Protein AF-0000000086606408 (afdb_homodimer)

Nearest PDB structures (foldseek):
  6dbv-assembly1_C  TM=5.596E-01  e=2.199E-07  Escherichia coli K-12
  3jbx-assembly1_A  TM=6.073E-01  e=1.231E-06  Danio rerio
  6oes-assembly1_A  TM=5.678E-01  e=1.121E-06  Mus musculus
  6dbx-assembly1_C  TM=5.519E-01  e=7.727E-07  Escherichia coli K-12
  6oep-assembly1_C  TM=5.344E-01  e=1.204E-05  Mus musculus

Solvent-accessible surface area (backbone atoms only — not comparable to full-atom values): 129106 Å² total; per-residue (Å²): 131,90,67,72,39,48,73,54,84,59,53,81,37,66,62,34,49,52,43,50,52,51,48,51,51,45,35,60,72,45,39,57,88,89,54,78,56,39,63,17,49,13,56,83,42,59,50,72,40,67,32,40,62,69,52,31,53,52,40,34,54,73,58,30,49,39,57,86,64,74,66,50,57,87,36,54,53,72,74,77,76,71,77,80,68,80,66,82,72,67,71,65,80,68,78,79,62,73,71,44,56,61,58,51,53,52,32,52,49,52,48,72,59,49,70,79,66,71,70,83,69,82,73,77,74,78,78,76,84,58,73,63,61,62,48,54,51,51,49,52,49,48,51,52,49,31,52,67,32,48,29,30,91,85,44,82,67,38,23,32,41,55,48,52,48,53,52,49,42,53,35,60,78,60,64,58,55,68,68,52,50,23,52,49,27,43,51,46,51,70,67,47,62,88,73,44,68,55,54,52,40,52,71,60,51,47,53,58,49,59,68,72,26,75,77,67,45,82,36,44,26,36,81,46,43,49,46,54,41,49,82,95,32,48,83,55,59,49,39,87,85,82,61,48,59,36,44,51,86,80,60,68,96,79,87,62,84,78,50,62,63,33,58,34,40,39,29,67,60,68,63,52,54,30,47,43,22,32,34,47,72,48,30,55,35,40,33,26,68,70,73,68,51,82,89,51,88,61,48,21,69,38,48,77,57,10,49,37,46,50,52,48,37,64,78,37,46,81,58,51,72,42,59,75,40,40,46,28,37,39,34,46,55,68,44,50,57,78,78,50,85,88,54,85,42,25,35,34,45,33,34,37,31,49,64,28,35,47,82,80,50,36,79,37,76,89,55,52,39,69,33,36,41,40,53,56,49,56,74,61,54,74,34,42,50,51,71,43,44,67,58,54,55,50,44,49,43,22,57,76,73,32,41,74,27,48,31,48,71,79,70,44,75,42,71,40,30,40,46,77,56,35,35,35,26,51,66,72,46,39,18,34,63,57,15,43,39,55,61,73,71,45,29,51,77,70,38,36,92,61,44,52,59,47,77,37,78,66,59,71,45,66,21,42,57,70,51,49,29,69,47,63,91,84,42,69,69,26,64,46,22,83,58,50,83,60,57,64,56,82,61,73,55,60,64,82,73,50,37,66,54,50,51,58,54,48,68,67,48,72,88,70,82,60,44,66,71,69,65,83,85,66,76,77,83,76,56,79,79,42,67,47,51,72,43,78,37,64,62,68,75,39,87,67,47,47,75,40,81,53,56,68,46,76,29,56,61,61,37,48,30,50,45,38,50,46,49,52,16,32,29,66,60,37,86,93,48,31,41,76,39,74,40,39,35,52,35,31,57,74,62,71,41,69,72,69,48,40,67,45,75,54,98,88,44,39,31,38,50,35,47,42,69,41,55,45,75,67,50,45,48,50,51,44,49,53,46,51,68,54,46,47,36,80,90,58,63,75,71,62,31,72,27,49,47,95,83,67,41,80,49,87,77,45,65,66,53,34,44,48,38,41,48,56,47,44,44,54,51,32,73,50,36,74,46,66,72,58,28,50,50,55,32,50,53,20,50,53,53,38,56,58,45,11,53,60,39,44,53,69,59,36,56,50,46,42,54,44,44,40,54,47,51,39,54,45,54,54,71,51,58,67,65,59,26,32,69,59,58,50,52,56,59,51,46,40,57,46,35,54,36,53,15,33,46,87,83,47,36,54,66,59,55,55,55,49,50,53,56,48,33,69,29,34,77,40,81,92,44,38,67,62,28,26,52,53,42,47,38,54,48,53,36,42,57,61,54,43,73,55,56,74,97,56,88,34,92,85,68,49,76,34,90,45,61,46,68,84,61,68,78,59,66,61,98,64,59,72,73,52,54,60,62,62,31,72,33,74,71,77,37,80,44,71,61,52,73,68,56,45,50,47,48,49,49,52,50,49,71,71,30,77,85,41,47,65,56,53,52,51,49,53,50,53,42,50,72,72,44,82,68,64,53,68,63,48,45,71,71,44,39,63,60,52,48,30,52,49,49,50,48,37,50,74,71,60,44,92,82,59,51,72,56,55,47,30,61,42,72,41,60,53,63,59,28,37,32,27,57,23,35,22,36,88,54,36,66,36,28,15,45,74,59,30,74,78,45,81,38,34,27,24,33,32,35,33,81,42,74,58,96,88,39,80,44,75,45,46,32,38,27,64,38,32,37,35,43,36,31,65,92,81,37,45,40,56,31,32,36,35,52,30,38,20,68,87,42,80,83,17,35,44,68,50,95,85,71,49,44,30,38,26,73,84,40,72,32,60,81,86,62,34,60,41,54,50,87,63,52,42,50,27,35,72,38,82,32,59,69,84,37,89,55,25,25,33,60,41,81,58,72,54,72,70,65,74,95,53,94,66,86,64,89,66,75,37,73,75,88,64,78,65,62,44,76,63,64,90,79,72,76,75,85,80,80,89,74,89,70,86,76,75,52,54,35,86,91,46,76,58,48,74,43,62,70,57,65,69,59,68,55,67,69,62,57,73,63,57,77,69,58,66,76,70,62,60,77,64,58,60,64,66,69,67,64,71,73,70,74,71,70,81,84,71,83,55,89,77,72,95,68,82,121,130,89,67,70,39,47,74,54,84,59,53,82,36,66,61,31,49,51,42,51,53,50,50,51,51,46,34,58,71,46,40,58,88,90,54,77,55,38,64,18,49,13,55,83,43,61,49,70,42,69,32,42,63,68,53,31,52,52,40,33,54,73,59,30,49,40,59,86,62,72,64,48,59,87,35,54,52,73,75,76,74,71,75,78,68,80,65,81,72,68,72,66,80,67,77,77,62,72,73,44,55,60,59,52,52,52,33,52,49,53,49,74,59,50,71,78,65,70,71,82,70,83,72,77,73,76,78,76,84,58,74,61,62,62,48,53,53,50,46,50,50,49,52,52,49,31,53,67,32,48,29,30,92,86,43,81,67,38,22,32,42,54,48,52,49,52,53,49,42,51,35,61,79,60,64,58,54,68,68,52,51,23,53,49,26,44,51,47,51,68,67,48,63,88,74,44,69,54,56,53,41,53,72,61,51,46,52,57,51,59,67,72,26,74,77,69,45,80,35,44,26,35,81,44,45,50,46,53,40,50,83,94,33,48,83,55,59,48,39,89,84,82,61,48,59,37,43,68,74,83,64,70,98,85,83,69,85,79,52,61,63,34,58,34,40,39,29,67,60,69,64,53,54,30,46,42,23,32,33,46,72,49,31,55,35,38,34,26,67,72,74,67,52,82,88,51,91,59,48,22,67,40,48,77,56,10,50,38,46,50,52,48,38,64,77,38,44,82,58,50,71,43,56,73,40,41,45,28,36,38,33,45,56,70,45,49,58,79,78,49,85,86,55,85,42,26,34,35,44,33,33,37,30,48,64,29,34,46,83,80,48,35,78,36,76,90,55,50,38,70,33,35,42,41,54,56,50,57,72,59,54,75,33,42,52,53,71,42,45,68,57,53,54,50,44,48,41,22,58,77,71,31,41,78,28,48,31,47,71,81,70,44,75,43,74,39,31,40,46,75,57,35,35,34,26,50,67,73,45,39,19,33,62,57,14,43,40,55,61,75,69,43,26,51,78,69,38,34,92,59,44,53,58,47,77,34,79,66,60,71,43,64,20,41,56,70,50,49,29,68,46,63,91,83,44,71,68,25,64,44,23,83,58,52,82,59,56,63,56,82,60,74,56,59,64,83,73,48,36,67,55,50,51,59,54,49,69,69,48,73,87,70,80,61,44,67,72,70,67,84,86,66,73,79,81,74,56,80,80,44,66,47,52,72,43,80,37,65,61,68,74,39,86,66,48,47,76,39,82,53,58,70,46,74,28,56,59,62,35,47,30,51,46,38,50,46,49,52,17,32,28,66,59,36,85,94,48,31,39,74,40,74,41,40,35,51,36,31,56,74,62,71,42,68,72,69,48,40,65,44,76,56,97,90,44,38,31,38,51,35,46,42,69,40,55,45,75,66,52,45,46,48,50,45,51,53,47,51,67,56,47,49,36,82,92,58,63,76,71,60,29,73,29,49,47,93,84,66,42,80,49,88,78,44,65,67,52,34,45,48,36,41,47,55,48,44,44,55,51,32,73,52,35,74,47,67,74,58,29,49,49,54,34,50,52,21,51,52,53,38,55,60,46,11,53,62,38,43,53,70,59,35,56,49,46,42,55,44,44,39,54,46,49,40,54,44,53,54,70,51,56,67,64,58,27,31,68,58,57,51,52,56,59,52,46,38,58,47,35,56,36,54,15,35,44,87,82,47,36,55,66,59,55,56,54,48,50,53,56,48,33,70,31,33,76,40,82,92,43,37,65,63,29,25,53,53,43,47,39,53,48,54,34,43,58,61,54,43,73,54,56,75,97,58,88,34,92,86,67,48,76,32,90,44,62,46,67,83,61,69,78,60,66,59,99,64,60,71,72,53,56,60,63,61,31,72,34,71,69,76,39,81,45,72,61,52,72,68,57,46,52,46,47,49,49,52,52,50,72,72,30,77,86,43,48,65,56,52,52,50,50,53,52,53,43,50,72,72,42,82,67,66,55,68,62,49,44,71,71,43,40,63,61,51,49,29,53,50,47,50,49,38,49,74,71,61,44,91,83,58,50,70,55,55,49,29,59,41,73,41,62,52,63,61,28,39,32,28,58,22,36,21,33,88,45,34,67,35,29,15,46,73,59,29,74,77,45,80,39,35,29,24,32,32,35,33,81,42,76,58,95,88,40,81,40,75,44,44,33,36,27,64,39,32,38,36,41,35,32,65,92,81,35,46,40,56,31,31,36,34,52,31,38,19,69,86,42,79,82,18,35,45,69,50,96,86,71,50,42,31,38,25,74,85,41,72,32,60,81,87,60,32,62,42,54,48,87,63,50,41,49,26,36,70,37,83,32,60,69,85,36,90,56,26,26,32,62,40,82,56,74,53,73,70,68,72,96,52,93,66,86,65,87,71,74,39,72,74,87,65,78,70,65,42,77,61,64,91,78,72,75,75,84,81,78,88,76,88,70,88,74,76,54,55,37,86,88,46,77,58,47,72,43,61,69,58,62,71,60,68,55,67,69,63,56,72,64,57,78,69,57,67,76,70,62,59,79,69,56,61,64,66,70,67,63,68,76,69,72,69,68,82,86,71,82,60,87,73,94,82,79,79,126

Secondary structure (DSSP, 8-state):
---GGGG-S-TTSHHHHHHHHHHHHHHHHTS-TT---EE--BTTTTT-SEE-HHHHHHHHHHH-B-TT--S-GGGT------------------S----THHHHHHHHHHHHTTGGG-------------THHHHHHHHHHHHHHHHHSBSSTT--S-BHHHHHHHHHHHHHHHT--HHHHHHHHHHHHHHSPTT----SSHHHHHHHHHHHS---EEEEE-TTSS-B-SGGGTT-SB-TTT--BSBSS---SSS--PPBSEEEEE--HHHHHHHHHHSHHHHHHTTHHHHT----TTEESSGGGSHHHHHHHHHTHHHHTSTTSEEEEEEE--B-TTS-TTS---BEEEEEEETTS-HHHHTSGGG-EEEEEE--SS--GGGHHHHHHHHHHHHHHHHHT-EEEEETTTTEEEEE-EEEEEEE--HHHHHHHH-B--SSTT--TTTGGG---EEETTTTEEE---GGGGS-TT-GGGT-TTTTTS----PPPPPPPPHHHHHHHHTTSPPPPP-----SS------GGGTTB----GGGGSTTTTT-S--EE--HHHHHHHHHHHHHHHHTT-TTT-S--HHHHHHHHHHT--GGGS-EEETTEEEEPPBTTSPPHHHHHHHHHHHHH----TTT---GGGGB-TTS-B----HHHHHHIIIIIHHHHHTSSS-HHHHHHHHHHHHHHHHHTBSSEEHHHHHHHHHHHHHHHHHHHHHS-GGG--HHHHGGGGHHHHHHHH--GGGSSSHHHHHHHHHHHHT---SSSHHHHHHHHHHHHHHHHHHHTT--SS--TTTPPPTT----GGGG-SSS-GGGG--EEEESSPEEEE--HHHHHHHHHHHHHT-GGGHHHHHHHHHHHHHH-SSSHHHHHHHHHHHHHHHHHHHHHHHT-TT--HHHHHHHH---SEEEEESEEEETTEEEE-HHHHTTSSS---EEEEEEEETTEEEEEEEEEEEEEEEE-TTS-EEEEEEEEEE--SSTTTEEE-TT--EEEETT-EE-TT--EEEGGG-EEEEEEE-SSS-TTEEEEEE---TT----SS-------S-PPP-B-PPTT-PPPPP---PPPP-B-SSSPPEEE-TTTS-S--------TT------TT-----------------SS------/---GGGG-S-TTSHHHHHHHHHHHHHHHHTS-TT---EE--BTTTTT-SEE-HHHHHHHHHHH-B-TT--S-GGGT------------------S----THHHHHHHHHHHHTSGGG---------S---THHHHHHHHHHHHHHHHHSBSSTT--S-BHHHHHHHHHHHHHHHT--HHHHHHHHHHHHHHSPTT----SSHHHHHHHHHHHS---EEEEE-TTSS-B-SGGGTT-SB-TTT--BSBSS---SSS--PPBSEEEEE--HHHHHHHHHHSHHHHHHTTHHHHT----TTEESSGGGSHHHHHHHHHTHHHHTSTTSEEEEEEE--B-TTS-TTS---BEEEEEEETTS-HHHHTSGGG-EEEEEE--SS--GGGHHHHHHHHHHHHHHHHHT-EEEEETTTTEEEEE-EEEEEEE--HHHHHHHH-B--SSTT--TTTGGG---EEETTTTEEE---GGGGS-TT-GGGT-TTTTTSS---PPPPPPPPHHHHHHHHTTSPPPPP-----SS------GGGTTB----GGGGSTTTTT-S--EE--HHHHHHHHHHHHHHHHTT-TTT-S--HHHHHHHHHHT--GGGS-EEETTEEEEPPBTTSPPHHHHHHHHHHHHH----TTT---GGGGB-TTS-B----HHHHHHIIIIIHHHHHTTSS-HHHHHHHHHHHHHHHHHTBSSEEHHHHHHHHHHHHHHHHHHHHHS-GGG--HHHHGGGGHHHHHHHH--GGGSSSHHHHHHHHHHHHT---SSSHHHHHHHHHHHHHHHHHHHTT--SS--TTTPPPTT----GGGG-SSS-GGGG--EEEESSPEEEE--HHHHHHHHHHHHHT-GGGHHHHHHHHHHHHHH-SSSHHHHHHHHHHHHHHHHHHHHHHHT-TT--HHHHHHHH---SEEEEESEEEETTEEEE-HHHHTTSSS---EEEEEEEETTEEEEEEEEEEEEEEEE-TTS-EEEEEEEEEE--SSTTTEEE-TT--EEEETT-EE-TT--EEEGGG-EEEEEEE-SSS-TTEEEEEE-PPTT----SS-------TTPPP-B-PPTT-PPPPP---PPPP-B-SSSPPEEE-TTTTTS--------TT------TT-----------------SS------

Structure (mmCIF, N/CA/C/O backbone):
data_AF-0000000086606408-model_v1
#
loop_
_entity.id
_entity.type
_entity.pdbx_description
1 polymer 'Uncharacterized protein'
#
loop_
_atom_site.group_PDB
_atom_site.id
_atom_site.type_symbol
_atom_site.label_atom_id
_atom_site.label_alt_id
_atom_site.label_comp_id
_atom_site.label_asym_id
_atom_site.label_entity_id
_atom_site.label_seq_id
_atom_site.pdbx_PDB_ins_code
_atom_site.Cartn_x
_atom_site.Cartn_y
_atom_site.Cartn_z
_atom_site.occupancy
_atom_site.B_iso_or_equiv
_atom_site.auth_seq_id
_atom_site.auth_comp_id
_atom_site.auth_asym_id
_atom_site.auth_atom_id
_atom_site.pdbx_PDB_model_num
ATOM 1 N N . MET A 1 1 ? -45.781 -41.469 11.672 1 57.59 1 MET A N 1
ATOM 2 C CA . MET A 1 1 ? -46.375 -41 12.922 1 57.59 1 MET A CA 1
ATOM 3 C C . MET A 1 1 ? -46.844 -39.562 12.766 1 57.59 1 MET A C 1
ATOM 5 O O . MET A 1 1 ? -46.219 -38.75 12.102 1 57.59 1 MET A O 1
ATOM 9 N N . ASP A 1 2 ? -48.031 -39.219 12.984 1 68.19 2 ASP A N 1
ATOM 10 C CA . ASP A 1 2 ? -48.656 -37.875 12.93 1 68.19 2 ASP A CA 1
ATOM 11 C C . ASP A 1 2 ? -47.969 -36.938 13.906 1 68.19 2 ASP A C 1
ATOM 13 O O . ASP A 1 2 ? -47.906 -37.188 15.109 1 68.19 2 ASP A O 1
ATOM 17 N N . ARG A 1 3 ? -47.125 -35.969 13.391 1 75.06 3 ARG A N 1
ATOM 18 C CA . ARG A 1 3 ? -46.312 -35.062 14.203 1 75.06 3 ARG A CA 1
ATOM 19 C C . ARG A 1 3 ? -46.969 -33.688 14.312 1 75.06 3 ARG A C 1
ATOM 21 O O . ARG A 1 3 ? -46.344 -32.75 14.781 1 75.06 3 ARG A O 1
ATOM 28 N N . SER A 1 4 ? -48.312 -33.562 13.984 1 78.38 4 SER A N 1
ATOM 29 C CA . SER A 1 4 ? -49.031 -32.312 14.016 1 78.38 4 SER A CA 1
ATOM 30 C C . SER A 1 4 ? -49.25 -31.828 15.453 1 78.38 4 SER A C 1
ATOM 32 O O . SER A 1 4 ? -49.5 -30.656 15.688 1 78.38 4 SER A O 1
ATOM 34 N N . TRP A 1 5 ? -49.062 -32.75 16.406 1 81.44 5 TRP A N 1
ATOM 35 C CA . TRP A 1 5 ? -49.25 -32.469 17.828 1 81.44 5 TRP A CA 1
ATOM 36 C C . TRP A 1 5 ? -48.188 -31.5 18.344 1 81.44 5 TRP A C 1
ATOM 38 O O . TRP A 1 5 ? -48.406 -30.781 19.312 1 81.44 5 TRP A O 1
ATOM 48 N N . MET A 1 6 ? -47.062 -31.438 17.625 1 80.25 6 MET A N 1
ATOM 49 C CA . MET A 1 6 ? -45.906 -30.625 18.078 1 80.25 6 MET A CA 1
ATOM 50 C C . MET A 1 6 ? -46.219 -29.141 17.891 1 80.25 6 MET A C 1
ATOM 52 O O . MET A 1 6 ? -45.625 -28.297 18.562 1 80.25 6 MET A O 1
ATOM 56 N N . GLU A 1 7 ? -47.188 -28.75 17.094 1 74.38 7 GLU A N 1
ATOM 57 C CA . GLU A 1 7 ? -47.531 -27.375 16.766 1 74.38 7 GLU A CA 1
ATOM 58 C C . GLU A 1 7 ? -48.594 -26.828 17.719 1 74.38 7 GLU A C 1
ATOM 60 O O . GLU A 1 7 ? -48.906 -25.641 17.703 1 74.38 7 GLU A O 1
ATOM 65 N N . ILE A 1 8 ? -49.156 -27.656 18.656 1 77.44 8 ILE A N 1
ATOM 66 C CA . ILE A 1 8 ? -50.219 -27.25 19.562 1 77.44 8 ILE A CA 1
ATOM 67 C C . ILE A 1 8 ? -49.594 -26.469 20.734 1 77.44 8 ILE A C 1
ATOM 69 O O . ILE A 1 8 ? -48.75 -26.969 21.469 1 77.44 8 ILE A O 1
ATOM 73 N N . ARG A 1 9 ? -49.906 -25.109 20.875 1 73.88 9 ARG A N 1
ATOM 74 C CA . ARG A 1 9 ? -49.344 -24.203 21.875 1 73.88 9 ARG A CA 1
ATOM 75 C C . ARG A 1 9 ? -49.906 -24.531 23.266 1 73.88 9 ARG A C 1
ATOM 77 O O . ARG A 1 9 ? -49.188 -24.391 24.266 1 73.88 9 ARG A O 1
ATOM 84 N N . ASN A 1 10 ? -51.281 -25.062 23.359 1 73.75 10 ASN A N 1
ATOM 85 C CA . ASN A 1 10 ? -51.875 -25.453 24.641 1 73.75 10 ASN A CA 1
ATOM 86 C C . ASN A 1 10 ? -51.375 -26.812 25.094 1 73.75 10 ASN A C 1
ATOM 88 O O . ASN A 1 10 ? -51.812 -27.844 24.562 1 73.75 10 ASN A O 1
ATOM 92 N N . ARG A 1 11 ? -50.469 -26.938 26.078 1 78.38 11 ARG A N 1
ATOM 93 C CA . ARG A 1 11 ? -49.781 -28.125 26.5 1 78.38 11 ARG A CA 1
ATOM 94 C C . ARG A 1 11 ? -50.688 -29.047 27.312 1 78.38 11 ARG A C 1
ATOM 96 O O . ARG A 1 11 ? -50.312 -30.188 27.594 1 78.38 11 ARG A O 1
ATOM 103 N N . ARG A 1 12 ? -51.875 -28.562 27.672 1 76 12 ARG A N 1
ATOM 104 C CA . ARG A 1 12 ? -52.875 -29.359 28.422 1 76 12 ARG A CA 1
ATOM 105 C C . ARG A 1 12 ? -53.875 -30.016 27.469 1 76 12 ARG A C 1
ATOM 107 O O . ARG A 1 12 ? -54.75 -30.75 27.906 1 76 12 ARG A O 1
ATOM 114 N N . HIS A 1 13 ? -53.719 -29.672 26.188 1 79.69 13 HIS A N 1
ATOM 115 C CA . HIS A 1 13 ? -54.594 -30.25 25.188 1 79.69 13 HIS A CA 1
ATOM 116 C C . HIS A 1 13 ? -54.375 -31.75 25.078 1 79.69 13 HIS A C 1
ATOM 118 O O . HIS A 1 13 ? -53.25 -32.219 25.047 1 79.69 13 HIS A O 1
ATOM 124 N N . PRO A 1 14 ? -55.438 -32.531 25.062 1 81.62 14 PRO A N 1
ATOM 125 C CA . PRO A 1 14 ? -55.312 -34 25.062 1 81.62 14 PRO A CA 1
ATOM 126 C C . PRO A 1 14 ? -54.5 -34.531 23.891 1 81.62 14 PRO A C 1
ATOM 128 O O . PRO A 1 14 ? -53.75 -35.5 24.062 1 81.62 14 PRO A O 1
ATOM 131 N N . LEU A 1 15 ? -54.594 -33.844 22.812 1 80.25 15 LEU A N 1
ATOM 132 C CA . LEU A 1 15 ? -53.812 -34.312 21.656 1 80.25 15 LEU A CA 1
ATOM 133 C C . LEU A 1 15 ? -52.344 -34.094 21.891 1 80.25 15 LEU A C 1
ATOM 135 O O . LEU A 1 15 ? -51.5 -34.875 21.438 1 80.25 15 LEU A O 1
ATOM 139 N N . TYR A 1 16 ? -51.969 -33.062 22.578 1 85.31 16 TYR A N 1
ATOM 140 C CA . TYR A 1 16 ? -50.562 -32.812 22.922 1 85.31 16 TYR A CA 1
ATOM 141 C C . TYR A 1 16 ? -50.031 -33.844 23.922 1 85.31 16 TYR A C 1
ATOM 143 O O . TYR A 1 16 ? -48.938 -34.406 23.75 1 85.31 16 TYR A O 1
ATOM 151 N N . ILE A 1 17 ? -50.969 -34.156 24.922 1 84.56 17 ILE A N 1
ATOM 152 C CA . ILE A 1 17 ? -50.594 -35.125 25.953 1 84.56 17 ILE A CA 1
ATOM 153 C C . ILE A 1 17 ? -50.406 -36.5 25.344 1 84.56 17 ILE A C 1
ATOM 155 O O . ILE A 1 17 ? -49.438 -37.188 25.641 1 84.56 17 ILE A O 1
ATOM 159 N N . GLU A 1 18 ? -51.312 -36.75 24.422 1 83.62 18 GLU A N 1
ATOM 160 C CA . GLU A 1 18 ? -51.25 -38.062 23.734 1 83.62 18 GLU A CA 1
ATOM 161 C C . GLU A 1 18 ? -50.031 -38.094 22.812 1 83.62 18 GLU A C 1
ATOM 163 O O . GLU A 1 18 ? -49.344 -39.125 22.734 1 83.62 18 GLU A O 1
ATOM 168 N N . GLY A 1 19 ? -49.688 -37 22.172 1 85.94 19 GLY A N 1
ATOM 169 C CA . GLY A 1 19 ? -48.5 -36.938 21.312 1 85.94 19 GLY A CA 1
ATOM 170 C C . GLY A 1 19 ? -47.219 -37.094 22.078 1 85.94 19 GLY A C 1
ATOM 171 O O . GLY A 1 19 ? -46.312 -37.781 21.625 1 85.94 19 GLY A O 1
ATOM 172 N N . VAL A 1 20 ? -47.125 -36.531 23.219 1 87.94 20 VAL A N 1
ATOM 173 C CA . VAL A 1 20 ? -45.938 -36.625 24.062 1 87.94 20 VAL A CA 1
ATOM 174 C C . VAL A 1 20 ? -45.75 -38.062 24.562 1 87.94 20 VAL A C 1
ATOM 176 O O . VAL A 1 20 ? -44.656 -38.594 24.547 1 87.94 20 VAL A O 1
ATOM 179 N N . LYS A 1 21 ? -46.906 -38.688 24.969 1 85.19 21 LYS A N 1
ATOM 180 C CA . LYS A 1 21 ? -46.844 -40.094 25.438 1 85.19 21 LYS A CA 1
ATOM 181 C C . LYS A 1 21 ? -46.406 -41.031 24.312 1 85.19 21 LYS A C 1
ATOM 183 O O . LYS A 1 21 ? -45.625 -41.938 24.547 1 85.19 21 LYS A O 1
ATOM 188 N N . GLU A 1 22 ? -46.906 -40.688 23.141 1 84.19 22 GLU A N 1
ATOM 189 C CA . GLU A 1 22 ? -46.5 -41.5 21.969 1 84.19 22 GLU A CA 1
ATOM 190 C C . GLU A 1 22 ? -45.031 -41.312 21.656 1 84.19 22 GLU A C 1
ATOM 192 O O . GLU A 1 22 ? -44.312 -42.25 21.312 1 84.19 22 GLU A O 1
ATOM 197 N N . PHE A 1 23 ? -44.5 -40.094 21.734 1 85.31 23 PHE A N 1
ATOM 198 C CA . PHE A 1 23 ? -43.094 -39.812 21.5 1 85.31 23 PHE A CA 1
ATOM 199 C C . PHE A 1 23 ? -42.219 -40.5 22.531 1 85.31 23 PHE A C 1
ATOM 201 O O . PHE A 1 23 ? -41.188 -41.125 22.172 1 85.31 23 PHE A O 1
ATOM 208 N N . ILE A 1 24 ? -42.625 -40.5 23.812 1 85.56 24 ILE A N 1
ATOM 209 C CA . ILE A 1 24 ? -41.844 -41.125 24.875 1 85.56 24 ILE A CA 1
ATOM 210 C C . ILE A 1 24 ? -41.812 -42.625 24.672 1 85.56 24 ILE A C 1
ATOM 212 O O . ILE A 1 24 ? -40.75 -43.281 24.812 1 85.56 24 ILE A O 1
ATOM 216 N N . LYS A 1 25 ? -42.969 -43.188 24.234 1 83.81 25 LYS A N 1
ATOM 217 C CA . LYS A 1 25 ? -43 -44.594 23.922 1 83.81 25 LYS A CA 1
ATOM 218 C C . LYS A 1 25 ? -42.062 -44.938 22.75 1 83.81 25 LYS A C 1
ATOM 220 O O . LYS A 1 25 ? -41.344 -45.906 22.797 1 83.81 25 LYS A O 1
ATOM 225 N N . PHE A 1 26 ? -42.094 -44.031 21.75 1 80.88 26 PHE A N 1
ATOM 226 C CA . PHE A 1 26 ? -41.25 -44.188 20.594 1 80.88 26 PHE A CA 1
ATOM 227 C C . PHE A 1 26 ? -39.781 -44.125 21 1 80.88 26 PHE A C 1
ATOM 229 O O . PHE A 1 26 ? -38.969 -44.938 20.562 1 80.88 26 PHE A O 1
ATOM 236 N N . ALA A 1 27 ? -39.406 -43.188 21.781 1 81.62 27 ALA A N 1
ATOM 237 C CA . ALA A 1 27 ? -38.031 -42.938 22.234 1 81.62 27 ALA A CA 1
ATOM 238 C C . ALA A 1 27 ? -37.531 -44.125 23.078 1 81.62 27 ALA A C 1
ATOM 240 O O . ALA A 1 27 ? -36.375 -44.531 22.953 1 81.62 27 ALA A O 1
ATOM 241 N N . ILE A 1 28 ? -38.438 -44.719 23.875 1 80.5 28 ILE A N 1
ATOM 242 C CA . ILE A 1 28 ? -38.094 -45.844 24.719 1 80.5 28 ILE A CA 1
ATOM 243 C C . ILE A 1 28 ? -37.906 -47.094 23.844 1 80.5 28 ILE A C 1
ATOM 245 O O . ILE A 1 28 ? -36.969 -47.875 24.062 1 80.5 28 ILE A O 1
ATOM 249 N N . ASP A 1 29 ? -38.719 -47.188 22.766 1 78.94 29 ASP A N 1
ATOM 250 C CA . ASP A 1 29 ? -38.688 -48.375 21.906 1 78.94 29 ASP A CA 1
ATOM 251 C C . ASP A 1 29 ? -37.406 -48.406 21.062 1 78.94 29 ASP A C 1
ATOM 253 O O . ASP A 1 29 ? -36.906 -49.469 20.719 1 78.94 29 ASP A O 1
ATOM 257 N N . HIS A 1 30 ? -36.875 -47.188 20.766 1 73.69 30 HIS A N 1
ATOM 258 C CA . HIS A 1 30 ? -35.719 -47.125 19.906 1 73.69 30 HIS A CA 1
ATOM 259 C C . HIS A 1 30 ? -34.438 -46.844 20.703 1 73.69 30 HIS A C 1
ATOM 261 O O . HIS A 1 30 ? -33.375 -46.656 20.141 1 73.69 30 HIS A O 1
ATOM 267 N N . MET A 1 31 ? -34.562 -46.844 21.922 1 70.44 31 MET A N 1
ATOM 268 C CA . MET A 1 31 ? -33.438 -46.625 22.859 1 70.44 31 MET A CA 1
ATOM 269 C C . MET A 1 31 ? -32.625 -47.906 23 1 70.44 31 MET A C 1
ATOM 271 O O . MET A 1 31 ? -33.188 -49 23.156 1 70.44 31 MET A O 1
ATOM 275 N N . PRO A 1 32 ? -31.344 -47.812 22.688 1 66.19 32 PRO A N 1
ATOM 276 C CA . PRO A 1 32 ? -30.578 -49.031 22.953 1 66.19 32 PRO A CA 1
ATOM 277 C C . PRO A 1 32 ? -30.766 -49.531 24.375 1 66.19 32 PRO A C 1
ATOM 279 O O . PRO A 1 32 ? -30.984 -48.75 25.297 1 66.19 32 PRO A O 1
ATOM 282 N N . PRO A 1 33 ? -30.953 -50.812 24.547 1 62.62 33 PRO A N 1
ATOM 283 C CA . PRO A 1 33 ? -31.25 -51.438 25.844 1 62.62 33 PRO A CA 1
ATOM 284 C C . PRO A 1 33 ? -30.312 -50.938 26.953 1 62.62 33 PRO A C 1
ATOM 286 O O . PRO A 1 33 ? -30.703 -50.938 28.125 1 62.62 33 PRO A O 1
ATOM 289 N N . SER A 1 34 ? -29.141 -50.562 26.656 1 64.38 34 SER A N 1
ATOM 290 C CA . SER A 1 34 ? -28.188 -50.188 27.688 1 64.38 34 SER A CA 1
ATOM 291 C C . SER A 1 34 ? -28.406 -48.75 28.156 1 64.38 34 SER A C 1
ATOM 293 O O . SER A 1 34 ? -27.844 -48.344 29.156 1 64.38 34 SER A O 1
ATOM 295 N N . GLU A 1 35 ? -29.297 -47.938 27.5 1 64.31 35 GLU A N 1
ATOM 296 C CA . GLU A 1 35 ? -29.438 -46.531 27.828 1 64.31 35 GLU A CA 1
ATOM 297 C C . GLU A 1 35 ? -30.766 -46.25 28.531 1 64.31 35 GLU A C 1
ATOM 299 O O . GLU A 1 35 ? -31.797 -46.781 28.109 1 64.31 35 GLU A O 1
ATOM 304 N N . THR A 1 36 ? -30.703 -45.75 29.781 1 74.12 36 THR A N 1
ATOM 305 C CA . THR A 1 36 ? -31.906 -45.438 30.562 1 74.12 36 THR A CA 1
ATOM 306 C C . THR A 1 36 ? -32.312 -43.969 30.359 1 74.12 36 THR A C 1
ATOM 308 O O . THR A 1 36 ? -33.344 -43.531 30.828 1 74.12 36 THR A O 1
ATOM 311 N N . LEU A 1 37 ? -31.516 -43.25 29.641 1 78.06 37 LEU A N 1
ATOM 312 C CA . LEU A 1 37 ? -31.797 -41.844 29.453 1 78.06 37 LEU A CA 1
ATOM 313 C C . LEU A 1 37 ? -32.094 -41.531 28 1 78.06 37 LEU A C 1
ATOM 315 O O . LEU A 1 37 ? -31.578 -42.156 27.094 1 78.06 37 LEU A O 1
ATOM 319 N N . ILE A 1 38 ? -33.094 -40.625 27.688 1 80.19 38 ILE A N 1
ATOM 320 C CA . ILE A 1 38 ? -33.438 -40.188 26.344 1 80.19 38 ILE A CA 1
ATOM 321 C C . ILE A 1 38 ? -33.125 -38.688 26.188 1 80.19 38 ILE A C 1
ATOM 323 O O . ILE A 1 38 ? -33.094 -37.969 27.172 1 80.19 38 ILE A O 1
ATOM 327 N N . TRP A 1 39 ? -32.938 -38.312 24.969 1 76.19 39 TRP A N 1
ATOM 328 C CA . TRP A 1 39 ? -32.812 -36.906 24.641 1 76.19 39 TRP A CA 1
ATOM 329 C C . TRP A 1 39 ? -34.125 -36.156 24.844 1 76.19 39 TRP A C 1
ATOM 331 O O . TRP A 1 39 ? -35.188 -36.656 24.469 1 76.19 39 TRP A O 1
ATOM 341 N N . CYS A 1 40 ? -34.094 -35.062 25.594 1 78.38 40 CYS A N 1
ATOM 342 C CA . CYS A 1 40 ? -35.312 -34.312 25.828 1 78.38 40 CYS A CA 1
ATOM 343 C C . CYS A 1 40 ? -35.562 -33.281 24.719 1 78.38 40 CYS A C 1
ATOM 345 O O . CYS A 1 40 ? -34.781 -32.344 24.562 1 78.38 40 CYS A O 1
ATOM 347 N N . PRO A 1 41 ? -36.5 -33.469 23.875 1 78.94 41 PRO A N 1
ATOM 348 C CA . PRO A 1 41 ? -36.781 -32.562 22.734 1 78.94 41 PRO A CA 1
ATOM 349 C C . PRO A 1 41 ? -37.562 -31.328 23.141 1 78.94 41 PRO A C 1
ATOM 351 O O . PRO A 1 41 ? -38.156 -30.656 22.281 1 78.94 41 PRO A O 1
ATOM 354 N N . CYS A 1 42 ? -37.656 -30.938 24.438 1 77.81 42 CYS A N 1
ATOM 355 C CA . CYS A 1 42 ? -38.406 -29.75 24.875 1 77.81 42 CYS A CA 1
ATOM 356 C C . CYS A 1 42 ? -37.688 -28.484 24.422 1 77.81 42 CYS A C 1
ATOM 358 O O . CYS A 1 42 ? -36.5 -28.5 24.125 1 77.81 42 CYS A O 1
ATOM 360 N N . ILE A 1 43 ? -38.344 -27.281 24.375 1 74.44 43 ILE A N 1
ATOM 361 C CA . ILE A 1 43 ? -37.875 -25.984 23.891 1 74.44 43 ILE A CA 1
ATOM 362 C C . ILE A 1 43 ? -36.656 -25.562 24.703 1 74.44 43 ILE A C 1
ATOM 364 O O . ILE A 1 43 ? -35.719 -24.969 24.156 1 74.44 43 ILE A O 1
ATOM 368 N N . ARG A 1 44 ? -36.625 -25.984 25.969 1 69.12 44 ARG A N 1
ATOM 369 C CA . ARG A 1 44 ? -35.531 -25.578 26.859 1 69.12 44 ARG A CA 1
ATOM 370 C C . ARG A 1 44 ? -34.312 -26.469 26.656 1 69.12 44 ARG A C 1
ATOM 372 O O . ARG A 1 44 ? -33.188 -25.984 26.625 1 69.12 44 ARG A O 1
ATOM 379 N N . CYS A 1 45 ? -34.562 -27.797 26.438 1 73.19 45 CYS A N 1
ATOM 380 C CA . CYS A 1 45 ? -33.469 -28.766 26.344 1 73.19 45 CYS A CA 1
ATOM 381 C C . CYS A 1 45 ? -33.031 -28.953 24.906 1 73.19 45 CYS A C 1
ATOM 383 O O . CYS A 1 45 ? -31.859 -29.141 24.641 1 73.19 45 CYS A O 1
ATOM 385 N N . ASN A 1 46 ? -34.031 -28.828 23.922 1 70.31 46 ASN A N 1
ATOM 386 C CA . ASN A 1 46 ? -33.875 -28.938 22.484 1 70.31 46 ASN A CA 1
ATOM 387 C C . ASN A 1 46 ? -32.969 -30.094 22.109 1 70.31 46 ASN A C 1
ATOM 389 O O . ASN A 1 46 ? -32.094 -29.969 21.234 1 70.31 46 ASN A O 1
ATOM 393 N N . ASN A 1 47 ? -33.094 -31.141 22.844 1 72.88 47 ASN A N 1
ATOM 394 C CA . ASN A 1 47 ? -32.375 -32.406 22.641 1 72.88 47 ASN A CA 1
ATOM 395 C C . ASN A 1 47 ? -30.891 -32.281 22.969 1 72.88 47 ASN A C 1
ATOM 397 O O . ASN A 1 47 ? -30.062 -32.969 22.359 1 72.88 47 ASN A O 1
ATOM 401 N N . PHE A 1 48 ? -30.609 -31.375 23.859 1 65.19 48 PHE A N 1
ATOM 402 C CA . PHE A 1 48 ? -29.234 -31.219 24.297 1 65.19 48 PHE A CA 1
ATOM 403 C C . PHE A 1 48 ? -28.984 -31.953 25.609 1 65.19 48 PHE A C 1
ATOM 405 O O . PHE A 1 48 ? -27.859 -32.312 25.922 1 65.19 48 PHE A O 1
ATOM 412 N N . ASN A 1 49 ? -30.078 -32.219 26.359 1 71 49 ASN A N 1
ATOM 413 C CA . ASN A 1 49 ? -29.969 -32.875 27.656 1 71 49 ASN A CA 1
ATOM 414 C C . ASN A 1 49 ? -30.656 -34.25 27.672 1 71 49 ASN A C 1
ATOM 416 O O . ASN A 1 49 ? -31.781 -34.375 27.172 1 71 49 ASN A O 1
ATOM 420 N N . LYS A 1 50 ? -29.922 -35.312 28.047 1 76.5 50 LYS A N 1
ATOM 421 C CA . LYS A 1 50 ? -30.547 -36.594 28.25 1 76.5 50 LYS A CA 1
ATOM 422 C C . LYS A 1 50 ? -31.156 -36.688 29.656 1 76.5 50 LYS A C 1
ATOM 424 O O . LYS A 1 50 ? -30.562 -36.25 30.625 1 76.5 50 LYS A O 1
ATOM 429 N N . MET A 1 51 ? -32.312 -36.969 29.797 1 79.25 51 MET A N 1
ATOM 430 C CA . MET A 1 51 ? -33.031 -37.156 31.062 1 79.25 51 MET A CA 1
ATOM 431 C C . MET A 1 51 ? -33.844 -38.438 31.031 1 79.25 51 MET A C 1
ATOM 433 O O . MET A 1 51 ? -33.938 -39.094 30 1 79.25 51 MET A O 1
ATOM 437 N N . THR A 1 52 ? -34.281 -38.875 32.219 1 81.75 52 THR A N 1
ATOM 438 C CA . THR A 1 52 ? -35.125 -40.062 32.281 1 81.75 52 THR A CA 1
ATOM 439 C C . THR A 1 52 ? -36.406 -39.812 31.5 1 81.75 52 THR A C 1
ATOM 441 O O . THR A 1 52 ? -36.875 -38.688 31.359 1 81.75 52 THR A O 1
ATOM 444 N N . PRO A 1 53 ? -36.906 -40.812 30.875 1 85 53 PRO A N 1
ATOM 445 C CA . PRO A 1 53 ? -38.156 -40.656 30.125 1 85 53 PRO A CA 1
ATOM 446 C C . PRO A 1 53 ? -39.219 -39.906 30.922 1 85 53 PRO A C 1
ATOM 448 O O . PRO A 1 53 ? -39.969 -39.094 30.359 1 85 53 PRO A O 1
ATOM 451 N N . ASP A 1 54 ? -39.219 -40.094 32.25 1 82.75 54 ASP A N 1
ATOM 452 C CA . ASP A 1 54 ? -40.219 -39.406 33.094 1 82.75 54 ASP A CA 1
ATOM 453 C C . ASP A 1 54 ? -39.906 -37.938 33.219 1 82.75 54 ASP A C 1
ATOM 455 O O . ASP A 1 54 ? -40.812 -37.094 33.156 1 82.75 54 ASP A O 1
ATOM 459 N N . GLU A 1 55 ? -38.625 -37.625 33.281 1 81.75 55 GLU A N 1
ATOM 460 C CA . GLU A 1 55 ? -38.219 -36.25 33.344 1 81.75 55 GLU A CA 1
ATOM 461 C C . GLU A 1 55 ? -38.406 -35.531 32.031 1 81.75 55 GLU A C 1
ATOM 463 O O . GLU A 1 55 ? -38.844 -34.375 31.984 1 81.75 55 GLU A O 1
ATOM 468 N N . ALA A 1 56 ? -38.125 -36.188 30.906 1 86.44 56 ALA A N 1
ATOM 469 C CA . ALA A 1 56 ? -38.344 -35.625 29.578 1 86.44 56 ALA A CA 1
ATOM 470 C C . ALA A 1 56 ? -39.812 -35.312 29.328 1 86.44 56 ALA A C 1
ATOM 472 O O . ALA A 1 56 ? -40.156 -34.281 28.75 1 86.44 56 ALA A O 1
ATOM 473 N N . GLU A 1 57 ? -40.688 -36.219 29.875 1 86.94 57 GLU A N 1
ATOM 474 C CA . GLU A 1 57 ? -42.125 -36.062 29.781 1 86.94 57 GLU A CA 1
ATOM 475 C C . GLU A 1 57 ? -42.594 -34.812 30.547 1 86.94 57 GLU A C 1
ATOM 477 O O . GLU A 1 57 ? -43.375 -34.031 30.031 1 86.94 57 GLU A O 1
ATOM 482 N N . GLU A 1 58 ? -41.969 -34.594 31.656 1 82.88 58 GLU A N 1
ATOM 483 C CA . GLU A 1 58 ? -42.312 -33.406 32.469 1 82.88 58 GLU A CA 1
ATOM 484 C C . GLU A 1 58 ? -41.844 -32.125 31.812 1 82.88 58 GLU A C 1
ATOM 486 O O . GLU A 1 58 ? -42.531 -31.125 31.812 1 82.88 58 GLU A O 1
ATOM 491 N N . HIS A 1 59 ? -40.688 -32.188 31.125 1 83.38 59 HIS A N 1
ATOM 492 C CA . HIS A 1 59 ? -40.125 -31.031 30.438 1 83.38 59 HIS A CA 1
ATOM 493 C C . HIS A 1 59 ? -41 -30.641 29.234 1 83.38 59 HIS A C 1
ATOM 495 O O . HIS A 1 59 ? -41.219 -29.469 28.969 1 83.38 59 HIS A O 1
ATOM 501 N N . MET A 1 60 ? -41.469 -31.609 28.516 1 86.44 60 MET A N 1
ATOM 502 C CA . MET A 1 60 ? -42.281 -31.359 27.328 1 86.44 60 MET A CA 1
ATOM 503 C C . MET A 1 60 ? -43.656 -30.781 27.688 1 86.44 60 MET A C 1
ATOM 505 O O . MET A 1 60 ? -44.219 -30 26.938 1 86.44 60 MET A O 1
ATOM 509 N N . TYR A 1 61 ? -44.094 -31.094 28.953 1 85 61 TYR A N 1
ATOM 510 C CA . TYR A 1 61 ? -45.344 -30.516 29.453 1 85 61 TYR A CA 1
ATOM 511 C C . TYR A 1 61 ? -45.125 -29.078 29.906 1 85 61 TYR A C 1
ATOM 513 O O . TYR A 1 61 ? -45.969 -28.219 29.672 1 85 61 TYR A O 1
ATOM 521 N N . ALA A 1 62 ? -43.906 -28.828 30.453 1 81.19 62 ALA A N 1
ATOM 522 C CA . ALA A 1 62 ? -43.625 -27.516 31.062 1 81.19 62 ALA A CA 1
ATOM 523 C C . ALA A 1 62 ? -43.219 -26.5 30 1 81.19 62 ALA A C 1
ATOM 525 O O . ALA A 1 62 ? -43.688 -25.375 30 1 81.19 62 ALA A O 1
ATOM 526 N N . TRP A 1 63 ? -42.344 -26.953 29.047 1 80.31 63 TRP A N 1
ATOM 527 C CA . TRP A 1 63 ? -41.719 -25.953 28.188 1 80.31 63 TRP A CA 1
ATOM 528 C C . TRP A 1 63 ? -42.094 -26.188 26.719 1 80.31 63 TRP A C 1
ATOM 530 O O . TRP A 1 63 ? -41.781 -25.375 25.859 1 80.31 63 TRP A O 1
ATOM 540 N N . GLY A 1 64 ? -42.781 -27.281 26.422 1 80.62 64 GLY A N 1
ATOM 541 C CA . GLY A 1 64 ? -43.156 -27.609 25.062 1 80.62 64 GLY A CA 1
ATOM 542 C C . GLY A 1 64 ? -42.031 -28.281 24.281 1 80.62 64 GLY A C 1
ATOM 543 O O . GLY A 1 64 ? -40.906 -28.422 24.781 1 80.62 64 GLY A O 1
ATOM 544 N N . VAL A 1 65 ? -42.344 -28.812 23.031 1 78.62 65 VAL A N 1
ATOM 545 C CA . VAL A 1 65 ? -41.406 -29.516 22.172 1 78.62 65 VAL A CA 1
ATOM 546 C C . VAL A 1 65 ? -40.938 -28.609 21.031 1 78.62 65 VAL A C 1
ATOM 548 O O . VAL A 1 65 ? -41.688 -27.75 20.578 1 78.62 65 VAL A O 1
ATOM 551 N N . VAL A 1 66 ? -39.75 -28.703 20.672 1 74.81 66 VAL A N 1
ATOM 552 C CA . VAL A 1 66 ? -39.188 -27.984 19.531 1 74.81 66 VAL A CA 1
ATOM 553 C C . VAL A 1 66 ? -39.906 -28.438 18.25 1 74.81 66 VAL A C 1
ATOM 555 O O . VAL A 1 66 ? -39.75 -29.594 17.844 1 74.81 66 VAL A O 1
ATOM 558 N N . VAL A 1 67 ? -40.688 -27.609 17.625 1 73.88 67 VAL A N 1
ATOM 559 C CA . VAL A 1 67 ? -41.531 -27.953 16.484 1 73.88 67 VAL A CA 1
ATOM 560 C C . VAL A 1 67 ? -40.688 -28.375 15.297 1 73.88 67 VAL A C 1
ATOM 562 O O . VAL A 1 67 ? -41.094 -29.25 14.516 1 73.88 67 VAL A O 1
ATOM 565 N N . ALA A 1 68 ? -39.531 -27.875 15.234 1 67.12 68 ALA A N 1
ATOM 566 C CA . ALA A 1 68 ? -38.656 -28.156 14.102 1 67.12 68 ALA A CA 1
ATOM 567 C C . ALA A 1 68 ? -38.062 -29.578 14.188 1 67.12 68 ALA A C 1
ATOM 569 O O . ALA A 1 68 ? -37.594 -30.109 13.188 1 67.12 68 ALA A O 1
ATOM 570 N N . TYR A 1 69 ? -38.281 -30.266 15.375 1 72.88 69 TYR A N 1
ATOM 571 C CA . TYR A 1 69 ? -37.812 -31.625 15.547 1 72.88 69 TYR A CA 1
ATOM 572 C C . TYR A 1 69 ? -38.875 -32.625 15.07 1 72.88 69 TYR A C 1
ATOM 574 O O . TYR A 1 69 ? -39.438 -33.375 15.867 1 72.88 69 TYR A O 1
ATOM 582 N N . ASN A 1 70 ? -39.125 -32.469 13.727 1 70.81 70 ASN A N 1
ATOM 583 C CA . ASN A 1 70 ? -40.188 -33.312 13.141 1 70.81 70 ASN A CA 1
ATOM 584 C C . ASN A 1 70 ? -39.656 -34.688 12.711 1 70.81 70 ASN A C 1
ATOM 586 O O . ASN A 1 70 ? -40.438 -35.562 12.383 1 70.81 70 ASN A O 1
ATOM 590 N N . ARG A 1 71 ? -38.375 -34.781 12.664 1 67.12 71 ARG A N 1
ATOM 591 C CA . ARG A 1 71 ? -37.75 -36.062 12.492 1 67.12 71 ARG A CA 1
ATOM 592 C C . ARG A 1 71 ? -36.969 -36.5 13.742 1 67.12 71 ARG A C 1
ATOM 594 O O . ARG A 1 71 ? -36.031 -35.812 14.148 1 67.12 71 ARG A O 1
ATOM 601 N N . TRP A 1 72 ? -37.375 -37.531 14.383 1 73.94 72 TRP A N 1
ATOM 602 C CA . TRP A 1 72 ? -36.875 -37.938 15.703 1 73.94 72 TRP A CA 1
ATOM 603 C C . TRP A 1 72 ? -35.594 -38.75 15.586 1 73.94 72 TRP A C 1
ATOM 605 O O . TRP A 1 72 ? -35.531 -39.906 16.016 1 73.94 72 TRP A O 1
ATOM 615 N N . VAL A 1 73 ? -34.625 -38.031 14.914 1 70.19 73 VAL A N 1
ATOM 616 C CA . VAL A 1 73 ? -33.375 -38.688 14.547 1 70.19 73 VAL A CA 1
ATOM 617 C C . VAL A 1 73 ? -32.625 -39.094 15.805 1 70.19 73 VAL A C 1
ATOM 619 O O . VAL A 1 73 ? -32.031 -40.188 15.867 1 70.19 73 VAL A O 1
ATOM 622 N N . TYR A 1 74 ? -32.844 -38.375 16.844 1 72.81 74 TYR A N 1
ATOM 623 C CA . TYR A 1 74 ? -32.125 -38.656 18.078 1 72.81 74 TYR A CA 1
ATOM 624 C C . TYR A 1 74 ? -32.812 -39.75 18.875 1 72.81 74 TYR A C 1
ATOM 626 O O . TYR A 1 74 ? -32.281 -40.25 19.859 1 72.81 74 TYR A O 1
ATOM 634 N N . HIS A 1 75 ? -33.969 -40.125 18.359 1 77.06 75 HIS A N 1
ATOM 635 C CA . HIS A 1 75 ? -34.75 -41.094 19.094 1 77.06 75 HIS A CA 1
ATOM 636 C C . HIS A 1 75 ? -35.031 -42.344 18.219 1 77.06 75 HIS A C 1
ATOM 638 O O . HIS A 1 75 ? -35.969 -43.094 18.484 1 77.06 75 HIS A O 1
ATOM 644 N N . GLY A 1 76 ? -34.094 -42.594 17.156 1 66.75 76 GLY A N 1
ATOM 645 C CA . GLY A 1 76 ? -34.062 -43.844 16.438 1 66.75 76 GLY A CA 1
ATOM 646 C C . GLY A 1 76 ? -34.844 -43.812 15.141 1 66.75 76 GLY A C 1
ATOM 647 O O . GLY A 1 76 ? -35.031 -44.844 14.5 1 66.75 76 GLY A O 1
ATOM 648 N N . GLU A 1 77 ? -35.531 -42.781 14.852 1 62.75 77 GLU A N 1
ATOM 649 C CA . GLU A 1 77 ? -36.25 -42.75 13.57 1 62.75 77 GLU A CA 1
ATOM 650 C C . GLU A 1 77 ? -35.25 -42.781 12.406 1 62.75 77 GLU A C 1
ATOM 652 O O . GLU A 1 77 ? -34.312 -41.969 12.359 1 62.75 77 GLU A O 1
ATOM 657 N N . GLU A 1 78 ? -35.094 -44.062 11.648 1 49.84 78 GLU A N 1
ATOM 658 C CA . GLU A 1 78 ? -34.219 -44.281 10.508 1 49.84 78 GLU A CA 1
ATOM 659 C C . GLU A 1 78 ? -34.562 -43.344 9.359 1 49.84 78 GLU A C 1
ATOM 661 O O . GLU A 1 78 ? -35.719 -42.938 9.195 1 49.84 78 GLU A O 1
ATOM 666 N N . PHE A 1 79 ? -33.562 -42.719 8.883 1 42.38 79 PHE A N 1
ATOM 667 C CA . PHE A 1 79 ? -33.719 -41.969 7.652 1 42.38 79 PHE A CA 1
ATOM 668 C C . PHE A 1 79 ? -34.25 -42.844 6.531 1 42.38 79 PHE A C 1
ATOM 670 O O . PHE A 1 79 ? -33.75 -43.969 6.312 1 42.38 79 PHE A O 1
ATOM 677 N N . ASP A 1 80 ? -35.469 -43.031 6.203 1 34.47 80 ASP A N 1
ATOM 678 C CA . ASP A 1 80 ? -35.781 -43.625 4.922 1 34.47 80 ASP A CA 1
ATOM 679 C C . ASP A 1 80 ? -34.812 -43.188 3.832 1 34.47 80 ASP A C 1
ATOM 681 O O . ASP A 1 80 ? -34.594 -42 3.652 1 34.47 80 ASP A O 1
ATOM 685 N N . GLN A 1 81 ? -33.844 -44.094 3.525 1 31.52 81 GLN A N 1
ATOM 686 C CA . GLN A 1 81 ? -33 -43.969 2.342 1 31.52 81 GLN A CA 1
ATOM 687 C C . GLN A 1 81 ? -33.812 -43.531 1.122 1 31.52 81 GLN A C 1
ATOM 689 O O . GLN A 1 81 ? -34.562 -44.344 0.568 1 31.52 81 GLN A O 1
ATOM 694 N N . GLU A 1 82 ? -34.625 -42.594 1.051 1 29.48 82 GLU A N 1
ATOM 695 C CA . GLU A 1 82 ? -35.125 -42.344 -0.292 1 29.48 82 GLU A CA 1
ATOM 696 C C . GLU A 1 82 ? -34.031 -42.562 -1.345 1 29.48 82 GLU A C 1
ATOM 698 O O . GLU A 1 82 ? -32.875 -42.188 -1.148 1 29.48 82 GLU A O 1
ATOM 703 N N . ASN A 1 83 ? -34.188 -43.688 -2.139 1 26.31 83 ASN A N 1
ATOM 704 C CA . ASN A 1 83 ? -33.5 -44.062 -3.381 1 26.31 83 ASN A CA 1
ATOM 705 C C . ASN A 1 83 ? -33.156 -42.812 -4.211 1 26.31 83 ASN A C 1
ATOM 707 O O . ASN A 1 83 ? -34.031 -42 -4.512 1 26.31 83 ASN A O 1
ATOM 711 N N . ASN A 1 84 ? -31.969 -42.438 -4.082 1 25.97 84 ASN A N 1
ATOM 712 C CA . ASN A 1 84 ? -31.375 -41.438 -4.961 1 25.97 84 ASN A CA 1
ATOM 713 C C . ASN A 1 84 ? -31.625 -41.75 -6.43 1 25.97 84 ASN A C 1
ATOM 715 O O . ASN A 1 84 ? -30.828 -42.438 -7.066 1 25.97 84 ASN A O 1
ATOM 719 N N . GLY A 1 85 ? -32.844 -42.312 -6.863 1 24.44 85 GLY A N 1
ATOM 720 C CA . GLY A 1 85 ? -33.031 -42.312 -8.312 1 24.44 85 GLY A CA 1
ATOM 721 C C . GLY A 1 85 ? -32.531 -41.031 -8.969 1 24.44 85 GLY A C 1
ATOM 722 O O . GLY A 1 85 ? -32.594 -39.969 -8.367 1 24.44 85 GLY A O 1
ATOM 723 N N . HIS A 1 86 ? -31.562 -41.219 -9.898 1 27.39 86 HIS A N 1
ATOM 724 C CA . HIS A 1 86 ? -30.891 -40.344 -10.852 1 27.39 86 HIS A CA 1
ATOM 725 C C . HIS A 1 86 ? -31.875 -39.406 -11.531 1 27.39 86 HIS A C 1
ATOM 727 O O . HIS A 1 86 ? -31.562 -38.844 -12.578 1 27.39 86 HIS A O 1
ATOM 733 N N . GLY A 1 87 ? -33.219 -39.531 -11.234 1 23.75 87 GLY A N 1
ATOM 734 C CA . GLY A 1 87 ? -34.031 -38.688 -12.109 1 23.75 87 GLY A CA 1
ATOM 735 C C . GLY A 1 87 ? -33.531 -37.25 -12.195 1 23.75 87 GLY A C 1
ATOM 736 O O . GLY A 1 87 ? -32.75 -36.812 -11.359 1 23.75 87 GLY A O 1
ATOM 737 N N . ASN A 1 88 ? -33.875 -36.656 -13.477 1 25.02 88 ASN A N 1
ATOM 738 C CA . ASN A 1 88 ? -33.719 -35.312 -14.016 1 25.02 88 ASN A CA 1
ATOM 739 C C . ASN A 1 88 ? -34.125 -34.25 -13 1 25.02 88 ASN A C 1
ATOM 741 O O . ASN A 1 88 ? -35.312 -34.094 -12.703 1 25.02 88 ASN A O 1
ATOM 745 N N . THR A 1 89 ? -33.562 -34.281 -11.898 1 25.5 89 THR A N 1
ATOM 746 C CA . THR A 1 89 ? -33.875 -33.188 -10.977 1 25.5 89 THR A CA 1
ATOM 747 C C . THR A 1 89 ? -33.969 -31.859 -11.711 1 25.5 89 THR A C 1
ATOM 749 O O . THR A 1 89 ? -32.969 -31.312 -12.156 1 25.5 89 THR A O 1
ATOM 752 N N . ASN A 1 90 ? -34.875 -31.766 -12.664 1 25.05 90 ASN A N 1
ATOM 753 C CA . ASN A 1 90 ? -35.375 -30.438 -12.977 1 25.05 90 ASN A CA 1
ATOM 754 C C . ASN A 1 90 ? -35.531 -29.578 -11.727 1 25.05 90 ASN A C 1
ATOM 756 O O . ASN A 1 90 ? -36.406 -29.828 -10.898 1 25.05 90 ASN A O 1
ATOM 760 N N . ILE A 1 91 ? -34.469 -29.328 -11.141 1 27.86 91 ILE A N 1
ATOM 761 C CA . ILE A 1 91 ? -34.531 -28.234 -10.18 1 27.86 91 ILE A CA 1
ATOM 762 C C . ILE A 1 91 ? -35.5 -27.172 -10.688 1 27.86 91 ILE A C 1
ATOM 764 O O . ILE A 1 91 ? -35.219 -26.5 -11.688 1 27.86 91 ILE A O 1
ATOM 768 N N . GLU A 1 92 ? -36.719 -27.516 -10.852 1 26.58 92 GLU A N 1
ATOM 769 C CA . GLU A 1 92 ? -37.656 -26.406 -10.852 1 26.58 92 GLU A CA 1
ATOM 770 C C . GLU A 1 92 ? -37.219 -25.297 -9.906 1 26.58 92 GLU A C 1
ATOM 772 O O . GLU A 1 92 ? -36.875 -25.562 -8.75 1 26.58 92 GLU A O 1
ATOM 777 N N . GLU A 1 93 ? -36.625 -24.25 -10.453 1 29.53 93 GLU A N 1
ATOM 778 C CA . GLU A 1 93 ? -36.406 -22.891 -9.945 1 29.53 93 GLU A CA 1
ATOM 779 C C . GLU A 1 93 ? -37.531 -22.469 -9 1 29.53 93 GLU A C 1
ATOM 781 O O . GLU A 1 93 ? -38.312 -21.578 -9.32 1 29.53 93 GLU A O 1
ATOM 786 N N . ASP A 1 94 ? -38.344 -23.406 -8.648 1 29.5 94 ASP A N 1
ATOM 787 C CA . ASP A 1 94 ? -39.312 -22.844 -7.699 1 29.5 94 ASP A CA 1
ATOM 788 C C . ASP A 1 94 ? -38.594 -22.078 -6.586 1 29.5 94 ASP A C 1
ATOM 790 O O . ASP A 1 94 ? -37.562 -22.516 -6.098 1 29.5 94 ASP A O 1
ATOM 794 N N . GLY A 1 95 ? -38.875 -20.781 -6.453 1 31.86 95 GLY A N 1
ATOM 795 C CA . GLY A 1 95 ? -38.469 -19.547 -5.77 1 31.86 95 GLY A CA 1
ATOM 796 C C . GLY A 1 95 ? -38.156 -19.766 -4.305 1 31.86 95 GLY A C 1
ATOM 797 O O . GLY A 1 95 ? -37.719 -18.828 -3.617 1 31.86 95 GLY A O 1
ATOM 798 N N . ILE A 1 96 ? -39 -20.625 -3.561 1 33 96 ILE A N 1
ATOM 799 C CA . ILE A 1 96 ? -38.906 -20.375 -2.127 1 33 96 ILE A CA 1
ATOM 800 C C . ILE A 1 96 ? -37.562 -20.891 -1.598 1 33 96 ILE A C 1
ATOM 802 O O . ILE A 1 96 ? -37.312 -22.094 -1.599 1 33 96 ILE A O 1
ATOM 806 N N . THR A 1 97 ? -36.438 -20.375 -1.88 1 40.53 97 THR A N 1
ATOM 807 C CA . THR A 1 97 ? -35.125 -20.578 -1.263 1 40.53 97 THR A CA 1
ATOM 808 C C . THR A 1 97 ? -35.281 -20.781 0.241 1 40.53 97 THR A C 1
ATOM 810 O O . THR A 1 97 ? -35.719 -19.906 0.962 1 40.53 97 THR A O 1
ATOM 813 N N . VAL A 1 98 ? -35.656 -22.031 0.758 1 42.25 98 VAL A N 1
ATOM 814 C CA . VAL A 1 98 ? -35.75 -22.438 2.158 1 42.25 98 VAL A CA 1
ATOM 815 C C . VAL A 1 98 ? -34.469 -22.031 2.881 1 42.25 98 VAL A C 1
ATOM 817 O O . VAL A 1 98 ? -33.344 -22.203 2.354 1 42.25 98 VAL A O 1
ATOM 820 N N . ASP A 1 99 ? -34.562 -21.156 3.898 1 57.34 99 ASP A N 1
ATOM 821 C CA . ASP A 1 99 ? -33.594 -20.688 4.887 1 57.34 99 ASP A CA 1
ATOM 822 C C . ASP A 1 99 ? -32.719 -21.828 5.387 1 57.34 99 ASP A C 1
ATOM 824 O O . ASP A 1 99 ? -33.219 -22.781 5.996 1 57.34 99 ASP A O 1
ATOM 828 N N . ALA A 1 100 ? -31.625 -22.281 4.711 1 65 100 ALA A N 1
ATOM 829 C CA . ALA A 1 100 ? -30.625 -23.312 4.996 1 65 100 ALA A CA 1
ATOM 830 C C . ALA A 1 100 ? -30.016 -23.125 6.383 1 65 100 ALA A C 1
ATOM 832 O O . ALA A 1 100 ? -29.016 -23.75 6.711 1 65 100 ALA A O 1
ATOM 833 N N . MET A 1 101 ? -30.562 -22.281 7.184 1 69.56 101 MET A N 1
ATOM 834 C CA . MET A 1 101 ? -29.984 -22 8.492 1 69.56 101 MET A CA 1
ATOM 835 C C . MET A 1 101 ? -30.125 -23.188 9.422 1 69.56 101 MET A C 1
ATOM 837 O O . MET A 1 101 ? -29.266 -23.438 10.266 1 69.56 101 MET A O 1
ATOM 841 N N . GLN A 1 102 ? -31.156 -23.953 9.109 1 64.44 102 GLN A N 1
ATOM 842 C CA . GLN A 1 102 ? -31.375 -25.109 9.969 1 64.44 102 GLN A CA 1
ATOM 843 C C . GLN A 1 102 ? -30.281 -26.156 9.75 1 64.44 102 GLN A C 1
ATOM 845 O O . GLN A 1 102 ? -29.812 -26.781 10.711 1 64.44 102 GLN A O 1
ATOM 850 N N . GLU A 1 103 ? -29.906 -26.219 8.609 1 68.25 103 GLU A N 1
ATOM 851 C CA . GLU A 1 103 ? -28.828 -27.172 8.305 1 68.25 103 GLU A CA 1
ATOM 852 C C . GLU A 1 103 ? -27.516 -26.766 8.953 1 68.25 103 GLU A C 1
ATOM 854 O O . GLU A 1 103 ? -26.797 -27.594 9.484 1 68.25 103 GLU A O 1
ATOM 859 N N . ILE A 1 104 ? -27.266 -25.516 8.969 1 71.75 104 ILE A N 1
ATOM 860 C CA . ILE A 1 104 ? -26.062 -25 9.586 1 71.75 104 ILE A CA 1
ATOM 861 C C . ILE A 1 104 ? -26.078 -25.281 11.086 1 71.75 104 ILE A C 1
ATOM 863 O O . ILE A 1 104 ? -25.078 -25.734 11.648 1 71.75 104 ILE A O 1
ATOM 867 N N . LEU A 1 105 ? -27.203 -25.031 11.641 1 70.38 105 LEU A N 1
ATOM 868 C CA . LEU A 1 105 ? -27.312 -25.172 13.086 1 70.38 105 LEU A CA 1
ATOM 869 C C . LEU A 1 105 ? -27.234 -26.641 13.5 1 70.38 105 LEU A C 1
ATOM 871 O O . LEU A 1 105 ? -26.672 -26.969 14.539 1 70.38 105 LEU A O 1
ATOM 875 N N . ASP A 1 106 ? -27.672 -27.5 12.617 1 66.12 106 ASP A N 1
ATOM 876 C CA . ASP A 1 106 ? -27.562 -28.922 12.883 1 66.12 106 ASP A CA 1
ATOM 877 C C . ASP A 1 106 ? -26.109 -29.391 12.828 1 66.12 106 ASP A C 1
ATOM 879 O O . ASP A 1 106 ? -25.672 -30.203 13.656 1 66.12 106 ASP A O 1
ATOM 883 N N . ASP A 1 107 ? -25.438 -28.859 11.961 1 68.56 107 ASP A N 1
ATOM 884 C CA . ASP A 1 107 ? -24.031 -29.219 11.82 1 68.56 107 ASP A CA 1
ATOM 885 C C . ASP A 1 107 ? -23.203 -28.672 12.977 1 68.56 107 ASP A C 1
ATOM 887 O O . ASP A 1 107 ? -22.297 -29.344 13.477 1 68.56 107 ASP A O 1
ATOM 891 N N . VAL A 1 108 ? -23.453 -27.5 13.359 1 66.88 108 VAL A N 1
ATOM 892 C CA . VAL A 1 108 ? -22.734 -26.875 14.461 1 66.88 108 VAL A CA 1
ATOM 893 C C . VAL A 1 108 ? -23.031 -27.625 15.758 1 66.88 108 VAL A C 1
ATOM 895 O O . VAL A 1 108 ? -22.156 -27.781 16.609 1 66.88 108 VAL A O 1
ATOM 898 N N . ARG A 1 109 ? -24.156 -28.062 15.875 1 63.28 109 ARG A N 1
ATOM 899 C CA . ARG A 1 109 ? -24.578 -28.828 17.047 1 63.28 109 ARG A CA 1
ATOM 900 C C . ARG A 1 109 ? -23.812 -30.141 17.125 1 63.28 109 ARG A C 1
ATOM 902 O O . ARG A 1 109 ? -23.344 -30.531 18.203 1 63.28 109 ARG A O 1
ATOM 909 N N . ALA A 1 110 ? -23.688 -30.703 16.031 1 59.03 110 ALA A N 1
ATOM 910 C CA . ALA A 1 110 ? -22.984 -31.984 15.977 1 59.03 110 ALA A CA 1
ATOM 911 C C . ALA A 1 110 ? -21.516 -31.828 16.328 1 59.03 110 ALA A C 1
ATOM 913 O O . ALA A 1 110 ? -20.906 -32.719 16.938 1 59.03 110 ALA A O 1
ATOM 914 N N . GLU A 1 111 ? -20.953 -30.75 15.922 1 60.72 111 GLU A N 1
ATOM 915 C CA . GLU A 1 111 ? -19.562 -30.453 16.172 1 60.72 111 GLU A CA 1
ATOM 916 C C . GLU A 1 111 ? -19.297 -30.266 17.672 1 60.72 111 GLU A C 1
ATOM 918 O O . GLU A 1 111 ? -18.297 -30.75 18.203 1 60.72 111 GLU A O 1
ATOM 923 N N . GLN A 1 112 ? -19.906 -29.438 18.359 1 53.31 112 GLN A N 1
ATOM 924 C CA . GLN A 1 112 ? -19.656 -29.016 19.734 1 53.31 112 GLN A CA 1
ATOM 925 C C . GLN A 1 112 ? -20.062 -30.109 20.719 1 53.31 112 GLN A C 1
ATOM 927 O O . GLN A 1 112 ? -19.469 -30.234 21.797 1 53.31 112 GLN A O 1
ATOM 932 N N . PHE A 1 113 ? -20.891 -31 20.547 1 45.16 113 PHE A N 1
ATOM 933 C CA . PHE A 1 113 ? -21.484 -31.766 21.625 1 45.16 113 PHE A CA 1
ATOM 934 C C . PHE A 1 113 ? -21.062 -33.219 21.547 1 45.16 113 PHE A C 1
ATOM 936 O O . PHE A 1 113 ? -21.609 -34.094 22.25 1 45.16 113 PHE A O 1
ATOM 943 N N . THR A 1 114 ? -19.969 -33.562 20.766 1 44.47 114 THR A N 1
ATOM 944 C CA . THR A 1 114 ? -19.562 -34.969 20.859 1 44.47 114 THR A CA 1
ATOM 945 C C . THR A 1 114 ? -18.859 -35.219 22.188 1 44.47 114 THR A C 1
ATOM 947 O O . THR A 1 114 ? -18.688 -36.375 22.578 1 44.47 114 THR A O 1
ATOM 950 N N . ASN A 1 115 ? -18.109 -34.375 22.922 1 37.53 115 ASN A N 1
ATOM 951 C CA . ASN A 1 115 ? -17.391 -34.812 24.125 1 37.53 115 ASN A CA 1
ATOM 952 C C . ASN A 1 115 ? -18.344 -35.406 25.156 1 37.53 115 ASN A C 1
ATOM 954 O O . ASN A 1 115 ? -17.906 -36.156 26.047 1 37.53 115 ASN A O 1
ATOM 958 N N . ASP A 1 116 ? -19.391 -34.75 25.453 1 34.84 116 ASP A N 1
ATOM 959 C CA . ASP A 1 116 ? -20.078 -35.125 26.688 1 34.84 116 ASP A CA 1
ATOM 960 C C . ASP A 1 116 ? -20.625 -36.562 26.594 1 34.84 116 ASP A C 1
ATOM 962 O O . ASP A 1 116 ? -21.422 -36.969 27.453 1 34.84 116 ASP A O 1
ATOM 966 N N . TRP A 1 117 ? -20.203 -37.281 25.531 1 30.53 117 TRP A N 1
ATOM 967 C CA . TRP A 1 117 ? -20.812 -38.625 25.5 1 30.53 117 TRP A CA 1
ATOM 968 C C . TRP A 1 117 ? -20.109 -39.562 26.469 1 30.53 117 TRP A C 1
ATOM 970 O O . TRP A 1 117 ? -20.391 -40.75 26.516 1 30.53 117 TRP A O 1
ATOM 980 N N . THR A 1 118 ? -18.875 -39.281 27 1 30.19 118 THR A N 1
ATOM 981 C CA . THR A 1 118 ? -18.312 -40.312 27.859 1 30.19 118 THR A CA 1
ATOM 982 C C . THR A 1 118 ? -19.125 -40.469 29.141 1 30.19 118 THR A C 1
ATOM 984 O O . THR A 1 118 ? -19.453 -39.469 29.797 1 30.19 118 THR A O 1
ATOM 987 N N . GLY A 1 119 ? -19.812 -41.625 29.375 1 25.44 119 GLY A N 1
ATOM 988 C CA . GLY A 1 119 ? -20.484 -42.281 30.469 1 25.44 119 GLY A CA 1
ATOM 989 C C . GLY A 1 119 ? -19.688 -42.25 31.766 1 25.44 119 GLY A C 1
ATOM 990 O O . GLY A 1 119 ? -19.938 -43.031 32.688 1 25.44 119 GLY A O 1
ATOM 991 N N . SER A 1 120 ? -18.5 -41.688 32.062 1 26.14 120 SER A N 1
ATOM 992 C CA . SER A 1 120 ? -18.047 -42 33.406 1 26.14 120 SER A CA 1
ATOM 993 C C . SER A 1 120 ? -19.125 -41.719 34.438 1 26.14 120 SER A C 1
ATOM 995 O O . SER A 1 120 ? -19.719 -40.656 34.438 1 26.14 120 SER A O 1
ATOM 997 N N . SER A 1 121 ? -19.734 -42.844 35.031 1 25.61 121 SER A N 1
ATOM 998 C CA . SER A 1 121 ? -20.5 -43.094 36.25 1 25.61 121 SER A CA 1
ATOM 999 C C . SER A 1 121 ? -19.859 -42.406 37.469 1 25.61 121 SER A C 1
ATOM 1001 O O . SER A 1 121 ? -20.234 -42.688 38.625 1 25.61 121 SER A O 1
ATOM 1003 N N . ALA A 1 122 ? -18.656 -41.906 37.594 1 24.5 122 ALA A N 1
ATOM 1004 C CA . ALA A 1 122 ? -18.328 -41.594 38.969 1 24.5 122 ALA A CA 1
ATOM 1005 C C . ALA A 1 122 ? -19.453 -40.812 39.656 1 24.5 122 ALA A C 1
ATOM 1007 O O . ALA A 1 122 ? -20.016 -39.906 39.031 1 24.5 122 ALA A O 1
ATOM 1008 N N . THR A 1 123 ? -20.172 -41.375 40.781 1 25.88 123 THR A N 1
ATOM 1009 C CA . THR A 1 123 ? -21.062 -41.062 41.906 1 25.88 123 THR A CA 1
ATOM 1010 C C . THR A 1 123 ? -20.703 -39.688 42.5 1 25.88 123 THR A C 1
ATOM 1012 O O . THR A 1 123 ? -21.359 -39.219 43.438 1 25.88 123 THR A O 1
ATOM 1015 N N . GLY A 1 124 ? -19.312 -39.469 42.688 1 23.84 124 GLY A N 1
ATOM 1016 C CA . GLY A 1 124 ? -19.188 -38.438 43.719 1 23.84 124 GLY A CA 1
ATOM 1017 C C . GLY A 1 124 ? -20.047 -37.219 43.469 1 23.84 124 GLY A C 1
ATOM 1018 O O . GLY A 1 124 ? -20.438 -36.969 42.312 1 23.84 124 GLY A O 1
ATOM 1019 N N . HIS A 1 125 ? -20.781 -36.688 44.469 1 25.97 125 HIS A N 1
ATOM 1020 C CA . HIS A 1 125 ? -21.625 -35.562 44.781 1 25.97 125 HIS A CA 1
ATOM 1021 C C . HIS A 1 125 ? -21.094 -34.25 44.156 1 25.97 125 HIS A C 1
ATOM 1023 O O . HIS A 1 125 ? -21.609 -33.188 44.406 1 25.97 125 HIS A O 1
ATOM 1029 N N . GLY A 1 126 ? -19.766 -34.312 43.812 1 24.12 126 GLY A N 1
ATOM 1030 C CA . GLY A 1 126 ? -19.391 -32.906 43.906 1 24.12 126 GLY A CA 1
ATOM 1031 C C . GLY A 1 126 ? -20.203 -32 43 1 24.12 126 GLY A C 1
ATOM 1032 O O . GLY A 1 126 ? -20.828 -32.5 42.062 1 24.12 126 GLY A O 1
ATOM 1033 N N . PRO A 1 127 ? -20.531 -30.797 43.469 1 28.09 127 PRO A N 1
ATOM 1034 C CA . PRO A 1 127 ? -21.5 -29.734 43.156 1 28.09 127 PRO A CA 1
ATOM 1035 C C . PRO A 1 127 ? -21.531 -29.391 41.656 1 28.09 127 PRO A C 1
ATOM 1037 O O . PRO A 1 127 ? -22.594 -29.297 41.062 1 28.09 127 PRO A O 1
ATOM 1040 N N . ASP A 1 128 ? -20.422 -28.656 41.156 1 24.98 128 ASP A N 1
ATOM 1041 C CA . ASP A 1 128 ? -20.531 -27.5 40.281 1 24.98 128 ASP A CA 1
ATOM 1042 C C . ASP A 1 128 ? -20.656 -27.906 38.812 1 24.98 128 ASP A C 1
ATOM 1044 O O . ASP A 1 128 ? -19.656 -28.219 38.156 1 24.98 128 ASP A O 1
ATOM 1048 N N . MET A 1 129 ? -21.312 -28.828 38.406 1 31.39 129 MET A N 1
ATOM 1049 C CA . MET A 1 129 ? -21.766 -29 37.031 1 31.39 129 MET A CA 1
ATOM 1050 C C . MET A 1 129 ? -21.953 -27.641 36.344 1 31.39 129 MET A C 1
ATOM 1052 O O . MET A 1 129 ? -22.891 -26.922 36.656 1 31.39 129 MET A O 1
ATOM 1056 N N . SER A 1 130 ? -20.875 -26.906 36 1 31.64 130 SER A N 1
ATOM 1057 C CA . SER A 1 130 ? -20.484 -25.516 35.781 1 31.64 130 SER A CA 1
ATOM 1058 C C . SER A 1 130 ? -21.328 -24.859 34.688 1 31.64 130 SER A C 1
ATOM 1060 O O . SER A 1 130 ? -21.906 -25.562 33.844 1 31.64 130 SER A O 1
ATOM 1062 N N . ASN A 1 131 ? -21.688 -23.438 34.75 1 32.59 131 ASN A N 1
ATOM 1063 C CA . ASN A 1 131 ? -22.219 -22.297 34 1 32.59 131 ASN A CA 1
ATOM 1064 C C . ASN A 1 131 ? -21.859 -22.359 32.531 1 32.59 131 ASN A C 1
ATOM 1066 O O . ASN A 1 131 ? -22.484 -21.688 31.703 1 32.59 131 ASN A O 1
ATOM 1070 N N . ASP A 1 132 ? -20.891 -23.094 32.156 1 35.81 132 ASP A N 1
ATOM 1071 C CA . ASP A 1 132 ? -20.422 -23.062 30.781 1 35.81 132 ASP A CA 1
ATOM 1072 C C . ASP A 1 132 ? -21.359 -23.844 29.859 1 35.81 132 ASP A C 1
ATOM 1074 O O . ASP A 1 132 ? -21.625 -23.422 28.734 1 35.81 132 ASP A O 1
ATOM 1078 N N . LEU A 1 133 ? -21.875 -25.062 30.219 1 38.53 133 LEU A N 1
ATOM 1079 C CA . LEU A 1 133 ? -22.781 -25.828 29.375 1 38.53 133 LEU A CA 1
ATOM 1080 C C . LEU A 1 133 ? -24.125 -25.109 29.219 1 38.53 133 LEU A C 1
ATOM 1082 O O . LEU A 1 133 ? -24.734 -25.141 28.156 1 38.53 133 LEU A O 1
ATOM 1086 N N . LEU A 1 134 ? -24.609 -24.547 30.312 1 38.94 134 LEU A N 1
ATOM 1087 C CA . LEU A 1 134 ? -25.828 -23.75 30.25 1 38.94 134 LEU A CA 1
ATOM 1088 C C . LEU A 1 134 ? -25.625 -22.531 29.328 1 38.94 134 LEU A C 1
ATOM 1090 O O . LEU A 1 134 ? -26.547 -22.109 28.641 1 38.94 134 LEU A O 1
ATOM 1094 N N . GLY A 1 135 ? -24.406 -22.031 29.297 1 45.97 135 GLY A N 1
ATOM 1095 C CA . GLY A 1 135 ? -24.062 -20.906 28.438 1 45.97 135 GLY A CA 1
ATOM 1096 C C . GLY A 1 135 ? -24.109 -21.25 26.969 1 45.97 135 GLY A C 1
ATOM 1097 O O . GLY A 1 135 ? -24.641 -20.5 26.156 1 45.97 135 GLY A O 1
ATOM 1098 N N . GLU A 1 136 ? -23.594 -22.484 26.641 1 53.5 136 GLU A N 1
ATOM 1099 C CA . GLU A 1 136 ? -23.578 -22.922 25.234 1 53.5 136 GLU A CA 1
ATOM 1100 C C . GLU A 1 136 ? -24.984 -23.25 24.766 1 53.5 136 GLU A C 1
ATOM 1102 O O . GLU A 1 136 ? -25.344 -22.969 23.625 1 53.5 136 GLU A O 1
ATOM 1107 N N . GLY A 1 137 ? -25.844 -23.906 25.641 1 48.94 137 GLY A N 1
ATOM 1108 C CA . GLY A 1 137 ? -27.234 -24.172 25.297 1 48.94 137 GLY A CA 1
ATOM 1109 C C . GLY A 1 137 ? -28.031 -22.922 25.031 1 48.94 137 GLY A C 1
ATOM 1110 O O . GLY A 1 137 ? -28.828 -22.875 24.094 1 48.94 137 GLY A O 1
ATOM 1111 N N . ASN A 1 138 ? -27.766 -21.984 25.828 1 53.28 138 ASN A N 1
ATOM 1112 C CA . ASN A 1 138 ? -28.469 -20.703 25.656 1 53.28 138 ASN A CA 1
ATOM 1113 C C . ASN A 1 138 ? -28.094 -20.016 24.359 1 53.28 138 ASN A C 1
ATOM 1115 O O . ASN A 1 138 ? -28.938 -19.438 23.688 1 53.28 138 ASN A O 1
ATOM 1119 N N . LYS A 1 139 ? -26.812 -20.156 24.031 1 64.94 139 LYS A N 1
ATOM 1120 C CA . LYS A 1 139 ? -26.375 -19.562 22.766 1 64.94 139 LYS A CA 1
ATOM 1121 C C . LYS A 1 139 ? -27.062 -20.234 21.578 1 64.94 139 LYS A C 1
ATOM 1123 O O . LYS A 1 139 ? -27.531 -19.547 20.672 1 64.94 139 LYS A O 1
ATOM 1128 N N . PHE A 1 140 ? -27.156 -21.516 21.719 1 63.06 140 PHE A N 1
ATOM 1129 C CA . PHE A 1 140 ? -27.766 -22.25 20.609 1 63.06 140 PHE A CA 1
ATOM 1130 C C . PHE A 1 140 ? -29.266 -21.984 20.547 1 63.06 140 PHE A C 1
ATOM 1132 O O . PHE A 1 140 ? -29.828 -21.859 19.469 1 63.06 140 PHE A O 1
ATOM 1139 N N . ALA A 1 141 ? -29.875 -21.844 21.656 1 61.31 141 ALA A N 1
ATOM 1140 C CA . ALA A 1 141 ? -31.297 -21.562 21.703 1 61.31 141 ALA A CA 1
ATOM 1141 C C . ALA A 1 141 ? -31.594 -20.203 21.078 1 61.31 141 ALA A C 1
ATOM 1143 O O . ALA A 1 141 ? -32.594 -20.047 20.359 1 61.31 141 ALA A O 1
ATOM 1144 N N . ARG A 1 142 ? -30.797 -19.359 21.297 1 69.44 142 ARG A N 1
ATOM 1145 C CA . ARG A 1 142 ? -30.953 -18.031 20.719 1 69.44 142 ARG A CA 1
ATOM 1146 C C . ARG A 1 142 ? -30.812 -18.078 19.203 1 69.44 142 ARG A C 1
ATOM 1148 O O . ARG A 1 142 ? -31.594 -17.453 18.484 1 69.44 142 ARG A O 1
ATOM 1155 N N . LEU A 1 143 ? -29.859 -18.781 18.781 1 72.69 143 LEU A N 1
ATOM 1156 C CA . LEU A 1 143 ? -29.641 -18.906 17.344 1 72.69 143 LEU A CA 1
ATOM 1157 C C . LEU A 1 143 ? -30.828 -19.594 16.656 1 72.69 143 LEU A C 1
ATOM 1159 O O . LEU A 1 143 ? -31.234 -19.188 15.57 1 72.69 143 LEU A O 1
ATOM 1163 N N . MET A 1 144 ? -31.375 -20.469 17.359 1 69.19 144 MET A N 1
ATOM 1164 C CA . MET A 1 144 ? -32.531 -21.172 16.812 1 69.19 144 MET A CA 1
ATOM 1165 C C . MET A 1 144 ? -33.75 -20.25 16.75 1 69.19 144 MET A C 1
ATOM 1167 O O . MET A 1 144 ? -34.5 -20.281 15.773 1 69.19 144 MET A O 1
ATOM 1171 N N . ARG A 1 145 ? -33.844 -19.453 17.766 1 69 145 ARG A N 1
ATOM 1172 C CA . ARG A 1 145 ? -34.906 -18.469 17.766 1 69 145 ARG A CA 1
ATOM 1173 C C . ARG A 1 145 ? -34.75 -17.484 16.625 1 69 145 ARG A C 1
ATOM 1175 O O . ARG A 1 145 ? -35.75 -17.125 15.977 1 69 145 ARG A O 1
ATOM 1182 N N . ASP A 1 146 ? -33.625 -17.109 16.469 1 73.94 146 ASP A N 1
ATOM 1183 C CA . ASP A 1 146 ? -33.344 -16.125 15.422 1 73.94 146 ASP A CA 1
ATOM 1184 C C . ASP A 1 146 ? -33.5 -16.75 14.031 1 73.94 146 ASP A C 1
ATOM 1186 O O . ASP A 1 146 ? -33.781 -16.062 13.055 1 73.94 146 ASP A O 1
ATOM 1190 N N . ALA A 1 147 ? -33.281 -18 13.953 1 77.38 147 ALA A N 1
ATOM 1191 C CA . ALA A 1 147 ? -33.438 -18.703 12.688 1 77.38 147 ALA A CA 1
ATOM 1192 C C . ALA A 1 147 ? -34.938 -18.906 12.344 1 77.38 147 ALA A C 1
ATOM 1194 O O . ALA A 1 147 ? -35.281 -19.016 11.172 1 77.38 147 ALA A O 1
ATOM 1195 N N . GLU A 1 148 ? -35.719 -18.797 13.422 1 72.06 148 GLU A N 1
ATOM 1196 C CA . GLU A 1 148 ? -37.156 -18.984 13.203 1 72.06 148 GLU A CA 1
ATOM 1197 C C . GLU A 1 148 ? -37.875 -17.656 13.086 1 72.06 148 GLU A C 1
ATOM 1199 O O . GLU A 1 148 ? -38.938 -17.562 12.453 1 72.06 148 GLU A O 1
ATOM 1204 N N . LYS A 1 149 ? -37.219 -16.672 13.609 1 81.25 149 LYS A N 1
ATOM 1205 C CA . LYS A 1 149 ? -37.844 -15.359 13.594 1 81.25 149 LYS A CA 1
ATOM 1206 C C . LYS A 1 149 ? -37.719 -14.703 12.219 1 81.25 149 LYS A C 1
ATOM 1208 O O . LYS A 1 149 ? -36.625 -14.625 11.664 1 81.25 149 LYS A O 1
ATOM 1213 N N . GLU A 1 150 ? -38.906 -14.281 11.781 1 84.56 150 GLU A N 1
ATOM 1214 C CA . GLU A 1 150 ? -38.938 -13.578 10.5 1 84.56 150 GLU A CA 1
ATOM 1215 C C . GLU A 1 150 ? -38.25 -12.227 10.594 1 84.56 150 GLU A C 1
ATOM 1217 O O . GLU A 1 150 ? -38.219 -11.602 11.656 1 84.56 150 GLU A O 1
ATOM 1222 N N . LEU A 1 151 ? -37.625 -11.75 9.602 1 88.12 151 LEU A N 1
ATOM 1223 C CA . LEU A 1 151 ? -36.969 -10.453 9.57 1 88.12 151 LEU A CA 1
ATOM 1224 C C . LEU A 1 151 ? -37.906 -9.336 9.938 1 88.12 151 LEU A C 1
ATOM 1226 O O . LEU A 1 151 ? -37.594 -8.445 10.727 1 88.12 151 LEU A O 1
ATOM 1230 N N . TYR A 1 152 ? -39 -9.211 9.242 1 86.94 152 TYR A N 1
ATOM 1231 C CA . TYR A 1 152 ? -40.156 -8.406 9.594 1 86.94 152 TYR A CA 1
ATOM 1232 C C . TYR A 1 152 ? -41.438 -9.219 9.445 1 86.94 152 TYR A C 1
ATOM 1234 O O . TYR A 1 152 ? -41.469 -10.25 8.773 1 86.94 152 TYR A O 1
ATOM 1242 N N . PRO A 1 153 ? -42.438 -8.742 10.164 1 81.75 153 PRO A N 1
ATOM 1243 C CA . PRO A 1 153 ? -43.688 -9.539 10.094 1 81.75 153 PRO A CA 1
ATOM 1244 C C . PRO A 1 153 ? -44.188 -9.727 8.672 1 81.75 153 PRO A C 1
ATOM 1246 O O . PRO A 1 153 ? -44.438 -8.742 7.965 1 81.75 153 PRO A O 1
ATOM 1249 N N . GLY A 1 154 ? -44.156 -10.961 8.211 1 78.5 154 GLY A N 1
ATOM 1250 C CA . GLY A 1 154 ? -44.656 -11.258 6.871 1 78.5 154 GLY A CA 1
ATOM 1251 C C . GLY A 1 154 ? -43.531 -11.602 5.902 1 78.5 154 GLY A C 1
ATOM 1252 O O . GLY A 1 154 ? -43.781 -11.922 4.738 1 78.5 154 GLY A O 1
ATOM 1253 N N . CYS A 1 155 ? -42.312 -11.586 6.43 1 85.62 155 CYS A N 1
ATOM 1254 C CA . CYS A 1 155 ? -41.188 -11.898 5.547 1 85.62 155 CYS A CA 1
ATOM 1255 C C . CYS A 1 155 ? -41 -13.406 5.391 1 85.62 155 CYS A C 1
ATOM 1257 O O . CYS A 1 155 ? -40.781 -14.117 6.367 1 85.62 155 CYS A O 1
ATOM 1259 N N . GLU A 1 156 ? -41.125 -13.93 4.242 1 76.75 156 GLU A N 1
ATOM 1260 C CA . GLU A 1 156 ? -41.062 -15.367 4.008 1 76.75 156 GLU A CA 1
ATOM 1261 C C . GLU A 1 156 ? -39.688 -15.789 3.527 1 76.75 156 GLU A C 1
ATOM 1263 O O . GLU A 1 156 ? -39.281 -16.938 3.686 1 76.75 156 GLU A O 1
ATOM 1268 N N . LYS A 1 157 ? -38.938 -14.93 3.035 1 80.38 157 LYS A N 1
ATOM 1269 C CA . LYS A 1 157 ? -37.688 -15.32 2.367 1 80.38 157 LYS A CA 1
ATOM 1270 C C . LYS A 1 157 ? -36.531 -15.359 3.352 1 80.38 157 LYS A C 1
ATOM 1272 O O . LYS A 1 157 ? -35.625 -16.188 3.221 1 80.38 157 LYS A O 1
ATOM 1277 N N . PHE A 1 158 ? -36.594 -14.406 4.34 1 86.75 158 PHE A N 1
ATOM 1278 C CA . PHE A 1 158 ? -35.406 -14.312 5.203 1 86.75 158 PHE A CA 1
ATOM 1279 C C . PHE A 1 158 ? -35.812 -14.328 6.672 1 86.75 158 PHE A C 1
ATOM 1281 O O . PHE A 1 158 ? -36.844 -13.734 7.043 1 86.75 158 PHE A O 1
ATOM 1288 N N . SER A 1 159 ? -35.094 -15.125 7.398 1 85.25 159 SER A N 1
ATOM 1289 C CA . SER A 1 159 ? -35.156 -14.977 8.852 1 85.25 159 SER A CA 1
ATOM 1290 C C . SER A 1 159 ? -34.156 -13.922 9.328 1 85.25 159 SER A C 1
ATOM 1292 O O . SER A 1 159 ? -33.344 -13.438 8.555 1 85.25 159 SER A O 1
ATOM 1294 N N . VAL A 1 160 ? -34.312 -13.523 10.555 1 85.5 160 VAL A N 1
ATOM 1295 C CA . VAL A 1 160 ? -33.406 -12.539 11.117 1 85.5 160 VAL A CA 1
ATOM 1296 C C . VAL A 1 160 ? -31.953 -13.062 11.023 1 85.5 160 VAL A C 1
ATOM 1298 O O . VAL A 1 160 ? -31.047 -12.328 10.617 1 85.5 160 VAL A O 1
ATOM 1301 N N . LEU A 1 161 ? -31.75 -14.266 11.266 1 84 161 LEU A N 1
ATOM 1302 C CA . LEU A 1 161 ? -30.422 -14.859 11.281 1 84 161 LEU A CA 1
ATOM 1303 C C . LEU A 1 161 ? -29.844 -14.953 9.867 1 84 161 LEU A C 1
ATOM 1305 O O . LEU A 1 161 ? -28.688 -14.625 9.641 1 84 161 LEU A O 1
ATOM 1309 N N . SER A 1 162 ? -30.688 -15.406 8.945 1 85.69 162 SER A N 1
ATOM 1310 C CA . SER A 1 162 ? -30.203 -15.57 7.574 1 85.69 162 SER A CA 1
ATOM 1311 C C . SER A 1 162 ? -29.812 -14.227 6.969 1 85.69 162 SER A C 1
ATOM 1313 O O . SER A 1 162 ? -28.812 -14.133 6.258 1 85.69 162 SER A O 1
ATOM 1315 N N . PHE A 1 163 ? -30.594 -13.219 7.309 1 89.81 163 PHE A N 1
ATOM 1316 C CA . PHE A 1 163 ? -30.328 -11.891 6.766 1 89.81 163 PHE A CA 1
ATOM 1317 C C . PHE A 1 163 ? -29.016 -11.336 7.324 1 89.81 163 PHE A C 1
ATOM 1319 O O . PHE A 1 163 ? -28.188 -10.836 6.574 1 89.81 163 PHE A O 1
ATOM 1326 N N . ILE A 1 164 ? -28.844 -11.484 8.602 1 88.25 164 ILE A N 1
ATOM 1327 C CA . ILE A 1 164 ? -27.641 -10.961 9.258 1 88.25 164 ILE A CA 1
ATOM 1328 C C . ILE A 1 164 ? -26.422 -11.727 8.781 1 88.25 164 ILE A C 1
ATOM 1330 O O . ILE A 1 164 ? -25.359 -11.133 8.562 1 88.25 164 ILE A O 1
ATOM 1334 N N . MET A 1 165 ? -26.562 -12.977 8.578 1 88.12 165 MET A N 1
ATOM 1335 C CA . MET A 1 165 ? -25.438 -13.797 8.141 1 88.12 165 MET A CA 1
ATOM 1336 C C . MET A 1 165 ? -25.031 -13.43 6.719 1 88.12 165 MET A C 1
ATOM 1338 O O . MET A 1 165 ? -23.828 -13.367 6.41 1 88.12 165 MET A O 1
ATOM 1342 N N . MET A 1 166 ? -26 -13.219 5.91 1 90.25 166 MET A N 1
ATOM 1343 C CA . MET A 1 166 ? -25.688 -12.852 4.531 1 90.25 166 MET A CA 1
ATOM 1344 C C . MET A 1 166 ? -25.031 -11.477 4.469 1 90.25 166 MET A C 1
ATOM 1346 O O . MET A 1 166 ? -24.125 -11.25 3.664 1 90.25 166 MET A O 1
ATOM 1350 N N . LEU A 1 167 ? -25.531 -10.539 5.367 1 91.94 167 LEU A N 1
ATOM 1351 C CA . LEU A 1 167 ? -24.922 -9.219 5.441 1 91.94 167 LEU A CA 1
ATOM 1352 C C . LEU A 1 167 ? -23.469 -9.312 5.922 1 91.94 167 LEU A C 1
ATOM 1354 O O . LEU A 1 167 ? -22.594 -8.633 5.395 1 91.94 167 LEU A O 1
ATOM 1358 N N . LEU A 1 168 ? -23.266 -10.164 6.875 1 90.94 168 LEU A N 1
ATOM 1359 C CA . LEU A 1 168 ? -21.922 -10.336 7.414 1 90.94 168 LEU A CA 1
ATOM 1360 C C . LEU A 1 168 ? -21.016 -11.023 6.398 1 90.94 168 LEU A C 1
ATOM 1362 O O . LEU A 1 168 ? -19.828 -10.734 6.332 1 90.94 168 LEU A O 1
ATOM 1366 N N . HIS A 1 169 ? -21.578 -11.891 5.688 1 90.69 169 HIS A N 1
ATOM 1367 C CA . HIS A 1 169 ? -20.812 -12.547 4.625 1 90.69 169 HIS A CA 1
ATOM 1368 C C . HIS A 1 169 ? -20.312 -11.531 3.605 1 90.69 169 HIS A C 1
ATOM 1370 O O . HIS A 1 169 ? -19.141 -11.562 3.215 1 90.69 169 HIS A O 1
ATOM 1376 N N . ILE A 1 170 ? -21.188 -10.602 3.195 1 91.44 170 ILE A N 1
ATOM 1377 C CA . ILE A 1 170 ? -20.797 -9.578 2.229 1 91.44 170 ILE A CA 1
ATOM 1378 C C . ILE A 1 170 ? -19.703 -8.695 2.812 1 91.44 170 ILE A C 1
ATOM 1380 O O . ILE A 1 170 ? -18.734 -8.352 2.119 1 91.44 170 ILE A O 1
ATOM 1384 N N . LYS A 1 171 ? -19.859 -8.312 4.094 1 92.25 171 LYS A N 1
ATOM 1385 C CA . LYS A 1 171 ? -18.875 -7.469 4.762 1 92.25 171 LYS A CA 1
ATOM 1386 C C . LYS A 1 171 ? -17.484 -8.117 4.73 1 92.25 171 LYS A C 1
ATOM 1388 O O . LYS A 1 171 ? -16.5 -7.457 4.418 1 92.25 171 LYS A O 1
ATOM 1393 N N . LEU A 1 172 ? -17.438 -9.414 4.957 1 89.12 172 LEU A N 1
ATOM 1394 C CA . LEU A 1 172 ? -16.156 -10.094 5.148 1 89.12 172 LEU A CA 1
ATOM 1395 C C . LEU A 1 172 ? -15.508 -10.422 3.807 1 89.12 172 LEU A C 1
ATOM 1397 O O . LEU A 1 172 ? -14.297 -10.25 3.641 1 89.12 172 LEU A O 1
ATOM 1401 N N . ILE A 1 173 ? -16.344 -10.859 2.877 1 87.62 173 ILE A N 1
ATOM 1402 C CA . ILE A 1 173 ? -15.781 -11.203 1.575 1 87.62 173 ILE A CA 1
ATOM 1403 C C . ILE A 1 173 ? -15.266 -9.938 0.884 1 87.62 173 ILE A C 1
ATOM 1405 O O . ILE A 1 173 ? -14.281 -9.984 0.149 1 87.62 173 ILE A O 1
ATOM 1409 N N . SER A 1 174 ? -15.984 -8.797 1.148 1 88.62 174 SER A N 1
ATOM 1410 C CA . SER A 1 174 ? -15.625 -7.543 0.501 1 88.62 174 SER A CA 1
ATOM 1411 C C . SER A 1 174 ? -14.703 -6.707 1.389 1 88.62 174 SER A C 1
ATOM 1413 O O . SER A 1 174 ? -14.25 -5.637 0.984 1 88.62 174 SER A O 1
ATOM 1415 N N . LYS A 1 175 ? -14.461 -7.062 2.625 1 87.56 175 LYS A N 1
ATOM 1416 C CA . LYS A 1 175 ? -13.531 -6.426 3.557 1 87.56 175 LYS A CA 1
ATOM 1417 C C . LYS A 1 175 ? -13.992 -5.02 3.922 1 87.56 175 LYS A C 1
ATOM 1419 O O . LYS A 1 175 ? -13.211 -4.066 3.867 1 87.56 175 LYS A O 1
ATOM 1424 N N . TRP A 1 176 ? -15.281 -4.848 4.25 1 90.38 176 TRP A N 1
ATOM 1425 C CA . TRP A 1 176 ? -15.805 -3.568 4.715 1 90.38 176 TRP A CA 1
ATOM 1426 C C . TRP A 1 176 ? -15.289 -3.242 6.113 1 90.38 176 TRP A C 1
ATOM 1428 O O . TRP A 1 176 ? -15.047 -4.145 6.918 1 90.38 176 TRP A O 1
ATOM 1438 N N . SER A 1 177 ? -15.109 -1.977 6.414 1 86.75 177 SER A N 1
ATOM 1439 C CA . SER A 1 177 ? -14.711 -1.57 7.758 1 86.75 177 SER A CA 1
ATOM 1440 C C . SER A 1 177 ? -15.867 -1.697 8.742 1 86.75 177 SER A C 1
ATOM 1442 O O . SER A 1 177 ? -17.031 -1.727 8.336 1 86.75 177 SER A O 1
ATOM 1444 N N . ASN A 1 178 ? -15.57 -1.79 10.055 1 87.31 178 ASN A N 1
ATOM 1445 C CA . ASN A 1 178 ? -16.594 -1.879 11.086 1 87.31 178 ASN A CA 1
ATOM 1446 C C . ASN A 1 178 ? -17.438 -0.61 11.141 1 87.31 178 ASN A C 1
ATOM 1448 O O . ASN A 1 178 ? -18.656 -0.679 11.312 1 87.31 178 ASN A O 1
ATOM 1452 N N . ASN A 1 179 ? -16.797 0.505 10.977 1 86 179 ASN A N 1
ATOM 1453 C CA . ASN A 1 179 ? -17.516 1.771 11.023 1 86 179 ASN A CA 1
ATOM 1454 C C . ASN A 1 179 ? -18.5 1.893 9.859 1 86 179 ASN A C 1
ATOM 1456 O O . ASN A 1 179 ? -19.625 2.393 10.039 1 86 179 ASN A O 1
ATOM 1460 N N . SER A 1 180 ? -18.094 1.515 8.641 1 89.62 180 SER A N 1
ATOM 1461 C CA . SER A 1 180 ? -18.984 1.578 7.496 1 89.62 180 SER A CA 1
ATOM 1462 C C . SER A 1 180 ? -20.156 0.612 7.656 1 89.62 180 SER A C 1
ATOM 1464 O O . SER A 1 180 ? -21.281 0.906 7.227 1 89.62 180 SER A O 1
ATOM 1466 N N . PHE A 1 181 ? -19.875 -0.569 8.211 1 92.88 181 PHE A N 1
ATOM 1467 C CA . PHE A 1 181 ? -20.938 -1.539 8.445 1 92.88 181 PHE A CA 1
ATOM 1468 C C . PHE A 1 181 ? -21.922 -1.021 9.484 1 92.88 181 PHE A C 1
ATOM 1470 O O . PHE A 1 181 ? -23.125 -1.254 9.375 1 92.88 181 PHE A O 1
ATOM 1477 N N . ASP A 1 182 ? -21.469 -0.253 10.523 1 90.94 182 ASP A N 1
ATOM 1478 C CA . ASP A 1 182 ? -22.328 0.372 11.516 1 90.94 182 ASP A CA 1
ATOM 1479 C C . ASP A 1 182 ? -23.25 1.405 10.867 1 90.94 182 ASP A C 1
ATOM 1481 O O . ASP A 1 182 ? -24.438 1.485 11.195 1 90.94 182 ASP A O 1
ATOM 1485 N N . MET A 1 183 ? -22.688 2.189 9.961 1 90.56 183 MET A N 1
ATOM 1486 C CA . MET A 1 183 ? -23.484 3.182 9.25 1 90.56 183 MET A CA 1
ATOM 1487 C C . MET A 1 183 ? -24.594 2.508 8.438 1 90.56 183 MET A C 1
ATOM 1489 O O . MET A 1 183 ? -25.719 2.99 8.406 1 90.56 183 MET A O 1
ATOM 1493 N N . LEU A 1 184 ? -24.234 1.385 7.789 1 93.75 184 LEU A N 1
ATOM 1494 C CA . LEU A 1 184 ? -25.203 0.645 6.988 1 93.75 184 LEU A CA 1
ATOM 1495 C C . LEU A 1 184 ? -26.312 0.078 7.871 1 93.75 184 LEU A C 1
ATOM 1497 O O . LEU A 1 184 ? -27.484 0.195 7.539 1 93.75 184 LEU A O 1
ATOM 1501 N N . LEU A 1 185 ? -25.953 -0.529 9.031 1 93.06 185 LEU A N 1
ATOM 1502 C CA . LEU A 1 185 ? -26.938 -1.136 9.922 1 93.06 185 LEU A CA 1
ATOM 1503 C C . LEU A 1 185 ? -27.891 -0.084 10.477 1 93.06 185 LEU A C 1
ATOM 1505 O O . LEU A 1 185 ? -29.078 -0.337 10.609 1 93.06 185 LEU A O 1
ATOM 1509 N N . LYS A 1 186 ? -27.328 1.13 10.805 1 90.56 186 LYS A N 1
ATOM 1510 C CA . LYS A 1 186 ? -28.172 2.217 11.289 1 90.56 186 LYS A CA 1
ATOM 1511 C C . LYS A 1 186 ? -29.156 2.66 10.219 1 90.56 186 LYS A C 1
ATOM 1513 O O . LYS A 1 186 ? -30.344 2.883 10.508 1 90.56 186 LYS A O 1
ATOM 1518 N N . LEU A 1 187 ? -28.703 2.799 9 1 91.5 187 LEU A N 1
ATOM 1519 C CA . LEU A 1 187 ? -29.562 3.188 7.895 1 91.5 187 LEU A CA 1
ATOM 1520 C C . LEU A 1 187 ? -30.641 2.135 7.645 1 91.5 187 LEU A C 1
ATOM 1522 O O . LEU A 1 187 ? -31.812 2.469 7.43 1 91.5 187 LEU A O 1
ATOM 1526 N N . LEU A 1 188 ? -30.234 0.817 7.68 1 92.44 188 LEU A N 1
ATOM 1527 C CA . LEU A 1 188 ? -31.172 -0.262 7.41 1 92.44 188 LEU A CA 1
ATOM 1528 C C . LEU A 1 188 ? -32.188 -0.379 8.531 1 92.44 188 LEU A C 1
ATOM 1530 O O . LEU A 1 188 ? -33.375 -0.659 8.281 1 92.44 188 LEU A O 1
ATOM 1534 N N . SER A 1 189 ? -31.734 -0.204 9.773 1 89.31 189 SER A N 1
ATOM 1535 C CA . SER A 1 189 ? -32.656 -0.249 10.898 1 89.31 189 SER A CA 1
ATOM 1536 C C . SER A 1 189 ? -33.75 0.814 10.766 1 89.31 189 SER A C 1
ATOM 1538 O O . SER A 1 189 ? -34.906 0.579 11.125 1 89.31 189 SER A O 1
ATOM 1540 N N . ASP A 1 190 ? -33.344 1.955 10.164 1 87 190 ASP A N 1
ATOM 1541 C CA . ASP A 1 190 ? -34.312 3.051 9.992 1 87 190 ASP A CA 1
ATOM 1542 C C . ASP A 1 190 ? -35.156 2.844 8.75 1 87 190 ASP A C 1
ATOM 1544 O O . ASP A 1 190 ? -36.312 3.32 8.68 1 87 190 ASP A O 1
ATOM 1548 N N . ALA A 1 191 ? -34.688 2.127 7.762 1 89.31 191 ALA A N 1
ATOM 1549 C CA . ALA A 1 191 ? -35.344 2.037 6.461 1 89.31 191 ALA A CA 1
ATOM 1550 C C . ALA A 1 191 ? -36.312 0.868 6.418 1 89.31 191 ALA A C 1
ATOM 1552 O O . ALA A 1 191 ? -37.281 0.888 5.656 1 89.31 191 ALA A O 1
ATOM 1553 N N . PHE A 1 192 ? -36.094 -0.22 7.172 1 90.62 192 PHE A N 1
ATOM 1554 C CA . PHE A 1 192 ? -36.969 -1.381 7.152 1 90.62 192 PHE A CA 1
ATOM 1555 C C . PHE A 1 192 ? -38.281 -1.073 7.863 1 90.62 192 PHE A C 1
ATOM 1557 O O . PHE A 1 192 ? -38.344 -0.128 8.648 1 90.62 192 PHE A O 1
ATOM 1564 N N . PRO A 1 193 ? -39.312 -1.825 7.508 1 86.5 193 PRO A N 1
ATOM 1565 C CA . PRO A 1 193 ? -40.625 -1.572 8.117 1 86.5 193 PRO A CA 1
ATOM 1566 C C . PRO A 1 193 ? -40.594 -1.724 9.641 1 86.5 193 PRO A C 1
ATOM 1568 O O . PRO A 1 193 ? -39.719 -2.379 10.188 1 86.5 193 PRO A O 1
ATOM 1571 N N . PRO A 1 194 ? -41.469 -0.998 10.203 1 82.5 194 PRO A N 1
ATOM 1572 C CA . PRO A 1 194 ? -41.531 -1.112 11.664 1 82.5 194 PRO A CA 1
ATOM 1573 C C . PRO A 1 194 ? -41.719 -2.553 12.133 1 82.5 194 PRO A C 1
ATOM 1575 O O . PRO A 1 194 ? -42.438 -3.316 11.508 1 82.5 194 PRO A O 1
ATOM 1578 N N . GLY A 1 195 ? -40.969 -3.016 13.109 1 79.31 195 GLY A N 1
ATOM 1579 C CA . GLY A 1 195 ? -41.031 -4.375 13.625 1 79.31 195 GLY A CA 1
ATOM 1580 C C . GLY A 1 195 ? -39.812 -5.207 13.227 1 79.31 195 GLY A C 1
ATOM 1581 O O . GLY A 1 195 ? -39.625 -6.32 13.727 1 79.31 195 GLY A O 1
ATOM 1582 N N . ALA A 1 196 ? -39.156 -4.633 12.297 1 85.75 196 ALA A N 1
ATOM 1583 C CA . ALA A 1 196 ? -37.969 -5.359 11.875 1 85.75 196 ALA A CA 1
ATOM 1584 C C . ALA A 1 196 ? -36.906 -5.359 12.977 1 85.75 196 ALA A C 1
ATOM 1586 O O . ALA A 1 196 ? -36.719 -4.355 13.672 1 85.75 196 ALA A O 1
ATOM 1587 N N . THR A 1 197 ? -36.375 -6.508 13.242 1 83.31 197 THR A N 1
ATOM 1588 C CA . THR A 1 197 ? -35.344 -6.645 14.242 1 83.31 197 THR A CA 1
ATOM 1589 C C . THR A 1 197 ? -33.969 -6.707 13.578 1 83.31 197 THR A C 1
ATOM 1591 O O . THR A 1 197 ? -33.438 -7.793 13.281 1 83.31 197 THR A O 1
ATOM 1594 N N . ILE A 1 198 ? -33.406 -5.637 13.289 1 88.25 198 ILE A N 1
ATOM 1595 C CA . ILE A 1 198 ? -32.062 -5.535 12.711 1 88.25 198 ILE A CA 1
ATOM 1596 C C . ILE A 1 198 ? -31.125 -4.891 13.727 1 88.25 198 ILE A C 1
ATOM 1598 O O . ILE A 1 198 ? -31.453 -3.869 14.328 1 88.25 198 ILE A O 1
ATOM 1602 N N . PRO A 1 199 ? -30.062 -5.582 13.977 1 87.44 199 PRO A N 1
ATOM 1603 C CA . PRO A 1 199 ? -29.094 -4.961 14.883 1 87.44 199 PRO A CA 1
ATOM 1604 C C . PRO A 1 199 ? -28.656 -3.578 14.414 1 87.44 199 PRO A C 1
ATOM 1606 O O . PRO A 1 199 ? -28.531 -3.338 13.211 1 87.44 199 PRO A O 1
ATOM 1609 N N . ARG A 1 200 ? -28.359 -2.686 15.258 1 86.69 200 ARG A N 1
ATOM 1610 C CA . ARG A 1 200 ? -28 -1.313 14.922 1 86.69 200 ARG A CA 1
ATOM 1611 C C . ARG A 1 200 ? -26.484 -1.137 14.93 1 86.69 200 ARG A C 1
ATOM 1613 O O . ARG A 1 200 ? -25.953 -0.17 14.367 1 86.69 200 ARG A O 1
ATOM 1620 N N . THR A 1 201 ? -25.859 -2.104 15.578 1 89.06 201 THR A N 1
ATOM 1621 C CA . THR A 1 201 ? -24.406 -1.98 15.664 1 89.06 201 THR A CA 1
ATOM 1622 C C . THR A 1 201 ? -23.734 -3.279 15.242 1 89.06 201 THR A C 1
ATOM 1624 O O . THR A 1 201 ? -24.344 -4.352 15.289 1 89.06 201 THR A O 1
ATOM 1627 N N . TYR A 1 202 ? -22.5 -3.117 14.75 1 88.88 202 TYR A N 1
ATOM 1628 C CA . TYR A 1 202 ? -21.703 -4.281 14.367 1 88.88 202 TYR A CA 1
ATOM 1629 C C . T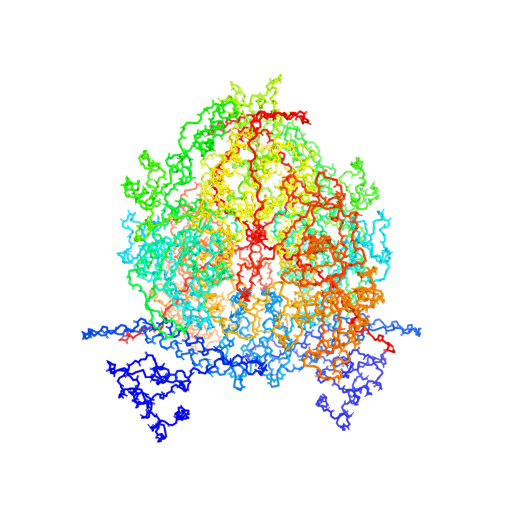YR A 1 202 ? -21.469 -5.199 15.562 1 88.88 202 TYR A C 1
ATOM 1631 O O . TYR A 1 202 ? -21.453 -6.422 15.422 1 88.88 202 TYR A O 1
ATOM 1639 N N . LYS A 1 203 ? -21.375 -4.645 16.781 1 85 203 LYS A N 1
ATOM 1640 C CA . LYS A 1 203 ? -21.156 -5.438 18 1 85 203 LYS A CA 1
ATOM 1641 C C . LYS A 1 203 ? -22.312 -6.414 18.219 1 85 203 LYS A C 1
ATOM 1643 O O . LYS A 1 203 ? -22.078 -7.574 18.562 1 85 203 LYS A O 1
ATOM 1648 N N . GLU A 1 204 ? -23.484 -5.949 17.953 1 85.31 204 GLU A N 1
ATOM 1649 C CA . GLU A 1 204 ? -24.672 -6.793 18.109 1 85.31 204 GLU A CA 1
ATOM 1650 C C . GLU A 1 204 ? -24.719 -7.887 17.047 1 85.31 204 GLU A C 1
ATOM 1652 O O . GLU A 1 204 ? -25.094 -9.023 17.328 1 85.31 204 GLU A O 1
ATOM 1657 N N . ALA A 1 205 ? -24.312 -7.535 15.867 1 87.31 205 ALA A N 1
ATOM 1658 C CA . ALA A 1 205 ? -24.312 -8.508 14.781 1 87.31 205 ALA A CA 1
ATOM 1659 C C . ALA A 1 205 ? -23.219 -9.555 14.992 1 87.31 205 ALA A C 1
ATOM 1661 O O . ALA A 1 205 ? -23.406 -10.734 14.68 1 87.31 205 ALA A O 1
ATOM 1662 N N . LYS A 1 206 ? -22.047 -9.141 15.484 1 85.81 206 LYS A N 1
ATOM 1663 C CA . LYS A 1 206 ? -20.891 -10.023 15.695 1 85.81 206 LYS A CA 1
ATOM 1664 C C . LYS A 1 206 ? -21.203 -11.078 16.75 1 85.81 206 LYS A C 1
ATOM 1666 O O . LYS A 1 206 ? -20.641 -12.172 16.734 1 85.81 206 LYS A O 1
ATOM 1671 N N . LYS A 1 207 ? -22.094 -10.781 17.656 1 81.19 207 LYS A N 1
ATOM 1672 C CA . LYS A 1 207 ? -22.469 -11.742 18.688 1 81.19 207 LYS A CA 1
ATOM 1673 C C . LYS A 1 207 ? -23.047 -13.008 18.062 1 81.19 207 LYS A C 1
ATOM 1675 O O . LYS A 1 207 ? -22.875 -14.109 18.594 1 81.19 207 LYS A O 1
ATOM 1680 N N . VAL A 1 208 ? -23.656 -12.867 16.953 1 77.75 208 VAL A N 1
ATOM 1681 C CA . VAL A 1 208 ? -24.203 -14.016 16.25 1 77.75 208 VAL A CA 1
ATOM 1682 C C . VAL A 1 208 ? -23.078 -14.906 15.727 1 77.75 208 VAL A C 1
ATOM 1684 O O . VAL A 1 208 ? -23.156 -16.125 15.82 1 77.75 208 VAL A O 1
ATOM 1687 N N . ILE A 1 209 ? -21.984 -14.312 15.188 1 77.12 209 ILE A N 1
ATOM 1688 C CA . ILE A 1 209 ? -20.844 -15.039 14.648 1 77.12 209 ILE A CA 1
ATOM 1689 C C . ILE A 1 209 ? -20.078 -15.727 15.781 1 77.12 209 ILE A C 1
ATOM 1691 O O . ILE A 1 209 ? -19.594 -16.859 15.617 1 77.12 209 ILE A O 1
ATOM 1695 N N . ARG A 1 210 ? -20.047 -15.086 16.891 1 76.94 210 ARG A N 1
ATOM 1696 C CA . ARG A 1 210 ? -19.297 -15.633 18 1 76.94 210 ARG A CA 1
ATOM 1697 C C . ARG A 1 210 ? -19.938 -16.906 18.531 1 76.94 210 ARG A C 1
ATOM 1699 O O . ARG A 1 210 ? -19.234 -17.828 18.969 1 76.94 210 ARG A O 1
ATOM 1706 N N . ASP A 1 211 ? -21.156 -16.969 18.344 1 74.69 211 ASP A N 1
ATOM 1707 C CA . ASP A 1 211 ? -21.875 -18.156 18.828 1 74.69 211 ASP A CA 1
ATOM 1708 C C . ASP A 1 211 ? -21.734 -19.312 17.844 1 74.69 211 ASP A C 1
ATOM 1710 O O . ASP A 1 211 ? -21.781 -20.484 18.25 1 74.69 211 ASP A O 1
ATOM 1714 N N . LEU A 1 212 ? -21.453 -19 16.656 1 75.62 212 LEU A N 1
ATOM 1715 C CA . LEU A 1 212 ? -21.344 -20.016 15.609 1 75.62 212 LEU A CA 1
ATOM 1716 C C . LEU A 1 212 ? -19.875 -20.391 15.367 1 75.62 212 LEU A C 1
ATOM 1718 O O . LEU A 1 212 ? -19.594 -21.484 14.867 1 75.62 212 LEU A O 1
ATOM 1722 N N . GLY A 1 213 ? -19.031 -19.438 15.719 1 75.94 213 GLY A N 1
ATOM 1723 C CA . GLY A 1 213 ? -17.625 -19.609 15.344 1 75.94 213 GLY A CA 1
ATOM 1724 C C . GLY A 1 213 ? -16.812 -20.297 16.422 1 75.94 213 GLY A C 1
ATOM 1725 O O . GLY A 1 213 ? -17.297 -20.547 17.516 1 75.94 213 GLY A O 1
ATOM 1726 N N . LEU A 1 214 ? -15.656 -20.797 15.977 1 83.5 214 LEU A N 1
ATOM 1727 C CA . LEU A 1 214 ? -14.68 -21.406 16.875 1 83.5 214 LEU A CA 1
ATOM 1728 C C . LEU A 1 214 ? -13.914 -20.328 17.641 1 83.5 214 LEU A C 1
ATOM 1730 O O . LEU A 1 214 ? -14.016 -19.141 17.312 1 83.5 214 LEU A O 1
ATOM 1734 N N . THR A 1 215 ? -13.422 -20.656 18.703 1 86.12 215 THR A N 1
ATOM 1735 C CA . THR A 1 215 ? -12.648 -19.703 19.5 1 86.12 215 THR A CA 1
ATOM 1736 C C . THR A 1 215 ? -11.172 -20.109 19.547 1 86.12 215 THR A C 1
ATOM 1738 O O . THR A 1 215 ? -10.797 -21.156 19 1 86.12 215 THR A O 1
ATOM 1741 N N . TYR A 1 216 ? -10.367 -19.25 19.953 1 91.06 216 TYR A N 1
ATOM 1742 C CA . TYR A 1 216 ? -8.945 -19.531 20.109 1 91.06 216 TYR A CA 1
ATOM 1743 C C . TYR A 1 216 ? -8.492 -19.25 21.531 1 91.06 216 TYR A C 1
ATOM 1745 O O . TYR A 1 216 ? -9.219 -18.625 22.312 1 91.06 216 TYR A O 1
ATOM 1753 N N . LYS A 1 217 ? -7.395 -19.844 21.922 1 93.69 217 LYS A N 1
ATOM 1754 C CA . LYS A 1 217 ? -6.848 -19.688 23.266 1 93.69 217 LYS A CA 1
ATOM 1755 C C . LYS A 1 217 ? -5.668 -18.719 23.281 1 93.69 217 LYS A C 1
ATOM 1757 O O . LYS A 1 217 ? -4.852 -18.719 22.344 1 93.69 217 LYS A O 1
ATOM 1762 N N . LYS A 1 218 ? -5.672 -17.812 24.266 1 94.06 218 LYS A N 1
ATOM 1763 C CA . LYS A 1 218 ? -4.559 -16.891 24.453 1 94.06 218 LYS A CA 1
ATOM 1764 C C . LYS A 1 218 ? -3.566 -17.438 25.484 1 94.06 218 LYS A C 1
ATOM 1766 O O . LYS A 1 218 ? -3.941 -17.734 26.609 1 94.06 218 LYS A O 1
ATOM 1771 N N . ILE A 1 219 ? -2.379 -17.641 25.078 1 96.5 219 ILE A N 1
ATOM 1772 C CA . ILE A 1 219 ? -1.334 -18.141 25.969 1 96.5 219 ILE A CA 1
ATOM 1773 C C . ILE A 1 219 ? -0.257 -17.078 26.141 1 96.5 219 ILE A C 1
ATOM 1775 O O . ILE A 1 219 ? 0.319 -16.594 25.172 1 96.5 219 ILE A O 1
ATOM 1779 N N . HIS A 1 220 ? 0.035 -16.75 27.375 1 94.94 220 HIS A N 1
ATOM 1780 C CA . HIS A 1 220 ? 1.07 -15.758 27.656 1 94.94 220 HIS A CA 1
ATOM 1781 C C . HIS A 1 220 ? 2.463 -16.344 27.438 1 94.94 220 HIS A C 1
ATOM 1783 O O . HIS A 1 220 ? 2.68 -17.531 27.656 1 94.94 220 HIS A O 1
ATOM 1789 N N . VAL A 1 221 ? 3.352 -15.57 26.922 1 95.44 221 VAL A N 1
ATOM 1790 C CA . VAL A 1 221 ? 4.715 -15.984 26.609 1 95.44 221 VAL A CA 1
ATOM 1791 C C . VAL A 1 221 ? 5.711 -15.094 27.344 1 95.44 221 VAL A C 1
ATOM 1793 O O . VAL A 1 221 ? 5.461 -13.898 27.531 1 95.44 221 VAL A O 1
ATOM 1796 N N . CYS A 1 222 ? 6.758 -15.711 27.734 1 93.44 222 CYS A N 1
ATOM 1797 C CA . CYS A 1 222 ? 7.844 -14.938 28.328 1 93.44 222 CYS A CA 1
ATOM 1798 C C . CYS A 1 222 ? 8.398 -13.93 27.328 1 93.44 222 CYS A C 1
ATOM 1800 O O . CYS A 1 222 ? 8.477 -14.203 26.125 1 93.44 222 CYS A O 1
ATOM 1802 N N . LYS A 1 223 ? 8.812 -12.844 27.812 1 89.31 223 LYS A N 1
ATOM 1803 C CA . LYS A 1 223 ? 9.344 -11.766 26.969 1 89.31 223 LYS A CA 1
ATOM 1804 C C . LYS A 1 223 ? 10.523 -12.25 26.141 1 89.31 223 LYS A C 1
ATOM 1806 O O . LYS A 1 223 ? 10.688 -11.828 24.984 1 89.31 223 LYS A O 1
ATOM 1811 N N . ASN A 1 224 ? 11.312 -13.195 26.641 1 90.75 224 ASN A N 1
ATOM 1812 C CA . ASN A 1 224 ? 12.516 -13.695 25.984 1 90.75 224 ASN A CA 1
ATOM 1813 C C . ASN A 1 224 ? 12.273 -15.031 25.297 1 90.75 224 ASN A C 1
ATOM 1815 O O . ASN A 1 224 ? 13.219 -15.719 24.906 1 90.75 224 ASN A O 1
ATOM 1819 N N . ASP A 1 225 ? 11.078 -15.508 25.203 1 92.81 225 ASP A N 1
ATOM 1820 C CA . ASP A 1 225 ? 10.664 -16.703 24.484 1 92.81 225 ASP A CA 1
ATOM 1821 C C . ASP A 1 225 ? 11.211 -17.969 25.172 1 92.81 225 ASP A C 1
ATOM 1823 O O . ASP A 1 225 ? 11.57 -18.938 24.5 1 92.81 225 ASP A O 1
ATOM 1827 N N . CYS A 1 226 ? 11.375 -17.922 26.484 1 92 226 CYS A N 1
ATOM 1828 C CA . CYS A 1 226 ? 11.914 -19.047 27.234 1 92 226 CYS A CA 1
ATOM 1829 C C . CYS A 1 226 ? 10.852 -20.125 27.438 1 92 226 CYS A C 1
ATOM 1831 O O . CYS A 1 226 ? 11.125 -21.312 27.266 1 92 226 CYS A O 1
ATOM 1833 N N . ILE A 1 227 ? 9.734 -19.641 27.859 1 93.44 227 ILE A N 1
ATOM 1834 C CA . ILE A 1 227 ? 8.703 -20.609 28.203 1 93.44 227 ILE A CA 1
ATOM 1835 C C . ILE A 1 227 ? 7.328 -20.031 27.859 1 93.44 227 ILE A C 1
ATOM 1837 O O . ILE A 1 227 ? 7.184 -18.828 27.672 1 93.44 227 ILE A O 1
ATOM 1841 N N . LEU A 1 228 ? 6.387 -20.922 27.734 1 95.44 228 LEU A N 1
ATOM 1842 C CA . LEU A 1 228 ? 4.977 -20.562 27.688 1 95.44 228 LEU A CA 1
ATOM 1843 C C . LEU A 1 228 ? 4.34 -20.703 29.062 1 95.44 228 LEU A C 1
ATOM 1845 O O . LEU A 1 228 ? 4.602 -21.672 29.781 1 95.44 228 LEU A O 1
ATOM 1849 N N . PHE A 1 229 ? 3.605 -19.703 29.453 1 94.81 229 PHE A N 1
ATOM 1850 C CA . PHE A 1 229 ? 2.854 -19.828 30.703 1 94.81 229 PHE A CA 1
ATOM 1851 C C . PHE A 1 229 ? 1.608 -20.688 30.5 1 94.81 229 PHE A C 1
ATOM 1853 O O . PHE A 1 229 ? 0.488 -20.172 30.5 1 94.81 229 PHE A O 1
ATOM 1860 N N . TRP A 1 230 ? 1.842 -21.938 30.359 1 92.94 230 TRP A N 1
ATOM 1861 C CA . TRP A 1 230 ? 0.839 -22.922 29.969 1 92.94 230 TRP A CA 1
ATOM 1862 C C . TRP A 1 230 ? 1.001 -24.203 30.766 1 92.94 230 TRP A C 1
ATOM 1864 O O . TRP A 1 230 ? 2.123 -24.625 31.062 1 92.94 230 TRP A O 1
ATOM 1874 N N . LYS A 1 231 ? -0.144 -24.891 31.156 1 91.75 231 LYS A N 1
ATOM 1875 C CA . LYS A 1 231 ? -0.218 -26.141 31.906 1 91.75 231 LYS A CA 1
ATOM 1876 C C . LYS A 1 231 ? 0.552 -26.047 33.219 1 91.75 231 LYS A C 1
ATOM 1878 O O . LYS A 1 231 ? 0.146 -25.328 34.125 1 91.75 231 LYS A O 1
ATOM 1883 N N . ASP A 1 232 ? 1.957 -26.5 33.219 1 87.19 232 ASP A N 1
ATOM 1884 C CA . ASP A 1 232 ? 2.73 -26.516 34.469 1 87.19 232 ASP A CA 1
ATOM 1885 C C . ASP A 1 232 ? 3.102 -25.109 34.906 1 87.19 232 ASP A C 1
ATOM 1887 O O . ASP A 1 232 ? 3.312 -24.859 36.094 1 87.19 232 ASP A O 1
ATOM 1891 N N . TYR A 1 233 ? 3.088 -24.234 33.938 1 92.31 233 TYR A N 1
ATOM 1892 C CA . TYR A 1 233 ? 3.523 -22.875 34.25 1 92.31 233 TYR A CA 1
ATOM 1893 C C . TYR A 1 233 ? 2.367 -21.891 34.125 1 92.31 233 TYR A C 1
ATOM 1895 O O . TYR A 1 233 ? 2.584 -20.672 34.062 1 92.31 233 TYR A O 1
ATOM 1903 N N . GLU A 1 234 ? 1.169 -22.312 34.062 1 91.5 234 GLU A N 1
ATOM 1904 C CA . GLU A 1 234 ? -0.003 -21.5 33.781 1 91.5 234 GLU A CA 1
ATOM 1905 C C . GLU A 1 234 ? -0.193 -20.422 34.844 1 91.5 234 GLU A C 1
ATOM 1907 O O . GLU A 1 234 ? -0.601 -19.297 34.531 1 91.5 234 GLU A O 1
ATOM 1912 N N . PHE A 1 235 ? 0.209 -20.688 36.094 1 89 235 PHE A N 1
ATOM 1913 C CA . PHE A 1 235 ? -0.114 -19.75 37.156 1 89 235 PHE A CA 1
ATOM 1914 C C . PHE A 1 235 ? 1.145 -19.062 37.656 1 89 235 PHE A C 1
ATOM 1916 O O . PHE A 1 235 ? 1.091 -18.312 38.625 1 89 235 PHE A O 1
ATOM 1923 N N . GLU A 1 236 ? 2.219 -19.266 37 1 92 236 GLU A N 1
ATOM 1924 C CA . GLU A 1 236 ? 3.457 -18.609 37.406 1 92 236 GLU A CA 1
ATOM 1925 C C . GLU A 1 236 ? 3.496 -17.156 36.938 1 92 236 GLU A C 1
ATOM 1927 O O . GLU A 1 236 ? 3.029 -16.844 35.844 1 92 236 GLU A O 1
ATOM 1932 N N . ASP A 1 237 ? 4.008 -16.312 37.75 1 89.94 237 ASP A N 1
ATOM 1933 C CA . ASP A 1 237 ? 4.074 -14.898 37.406 1 89.94 237 ASP A CA 1
ATOM 1934 C C . ASP A 1 237 ? 5.477 -14.508 36.969 1 89.94 237 ASP A C 1
ATOM 1936 O O . ASP A 1 237 ? 5.672 -13.438 36.375 1 89.94 237 ASP A O 1
ATOM 1940 N N . MET A 1 238 ? 6.398 -15.391 37.156 1 93.62 238 MET A N 1
ATOM 1941 C CA . MET A 1 238 ? 7.77 -15.172 36.719 1 93.62 238 MET A CA 1
ATOM 1942 C C . MET A 1 238 ? 8.281 -16.359 35.906 1 93.62 238 MET A C 1
ATOM 1944 O O . MET A 1 238 ? 7.93 -17.5 36.188 1 93.62 238 MET A O 1
ATOM 1948 N N . CYS A 1 239 ? 9.023 -16.094 34.938 1 93.5 239 CYS A N 1
ATOM 1949 C CA . CYS A 1 239 ? 9.602 -17.156 34.125 1 93.5 239 CYS A CA 1
ATOM 1950 C C . CYS A 1 239 ? 10.609 -17.969 34.906 1 93.5 239 CYS A C 1
ATOM 1952 O O . CYS A 1 239 ? 11.531 -17.406 35.5 1 93.5 239 CYS A O 1
ATOM 1954 N N . PRO A 1 240 ? 10.531 -19.109 35.031 1 90.25 240 PRO A N 1
ATOM 1955 C CA . PRO A 1 240 ? 11.453 -19.969 35.781 1 90.25 240 PRO A CA 1
ATOM 1956 C C . PRO A 1 240 ? 12.852 -20 35.188 1 90.25 240 PRO A C 1
ATOM 1958 O O . PRO A 1 240 ? 13.82 -20.297 35.875 1 90.25 240 PRO A O 1
ATOM 1961 N N . SER A 1 241 ? 12.969 -19.719 33.938 1 90.19 241 SER A N 1
ATOM 1962 C CA . SER A 1 241 ? 14.258 -19.797 33.25 1 90.19 241 SER A CA 1
ATOM 1963 C C . SER A 1 241 ? 15.016 -18.469 33.344 1 90.19 241 SER A C 1
ATOM 1965 O O . SER A 1 241 ? 16.156 -18.438 33.844 1 90.19 241 SER A O 1
ATOM 1967 N N . CYS A 1 242 ? 14.43 -17.312 32.969 1 89.44 242 CYS A N 1
ATOM 1968 C CA . CYS A 1 242 ? 15.133 -16.031 32.938 1 89.44 242 CYS A CA 1
ATOM 1969 C C . CYS A 1 242 ? 14.656 -15.133 34.062 1 89.44 242 CYS A C 1
ATOM 1971 O O . CYS A 1 242 ? 15.234 -14.062 34.312 1 89.44 242 CYS A O 1
ATOM 1973 N N . LYS A 1 243 ? 13.617 -15.43 34.75 1 88 243 LYS A N 1
ATOM 1974 C CA . LYS A 1 243 ? 13.102 -14.734 35.938 1 88 243 LYS A CA 1
ATOM 1975 C C . LYS A 1 243 ? 12.484 -13.391 35.562 1 88 243 LYS A C 1
ATOM 1977 O O . LYS A 1 243 ? 12.312 -12.516 36.406 1 88 243 LYS A O 1
ATOM 1982 N N . THR A 1 244 ? 12.211 -13.258 34.312 1 90.5 244 THR A N 1
ATOM 1983 C CA . THR A 1 244 ? 11.5 -12.062 33.875 1 90.5 244 THR A CA 1
ATOM 1984 C C . THR A 1 244 ? 10.016 -12.156 34.219 1 90.5 244 THR A C 1
ATOM 1986 O O . THR A 1 244 ? 9.406 -13.227 34.125 1 90.5 244 THR A O 1
ATOM 1989 N N . PRO A 1 245 ? 9.461 -10.961 34.656 1 90.38 245 PRO A N 1
ATOM 1990 C CA . PRO A 1 245 ? 8.039 -10.992 35 1 90.38 245 PRO A CA 1
ATOM 1991 C C . PRO A 1 245 ? 7.137 -11.25 33.812 1 90.38 245 PRO A C 1
ATOM 1993 O O . PRO A 1 245 ? 7.43 -10.781 32.688 1 90.38 245 PRO A O 1
ATOM 1996 N N . ARG A 1 246 ? 6.117 -12.016 34 1 91.06 246 ARG A N 1
ATOM 1997 C CA . ARG A 1 246 ? 5.113 -12.359 33 1 91.06 246 ARG A CA 1
ATOM 1998 C C . ARG A 1 246 ? 4.43 -11.109 32.438 1 91.06 246 ARG A C 1
ATOM 2000 O O . ARG A 1 246 ? 4.156 -11.008 31.25 1 91.06 246 ARG A O 1
ATOM 2007 N N . TYR A 1 247 ? 4.148 -10.172 33.375 1 87.5 247 TYR A N 1
ATOM 2008 C CA . TYR A 1 247 ? 3.383 -8.977 33.031 1 87.5 247 TYR A CA 1
ATOM 2009 C C . TYR A 1 247 ? 4.285 -7.754 32.938 1 87.5 247 TYR A C 1
ATOM 2011 O O . TYR A 1 247 ? 5.332 -7.707 33.594 1 87.5 247 TYR A O 1
ATOM 2019 N N . LYS A 1 248 ? 4.098 -6.906 31.969 1 75.94 248 LYS A N 1
ATOM 2020 C CA . LYS A 1 248 ? 4.867 -5.672 31.859 1 75.94 248 LYS A CA 1
ATOM 2021 C C . LYS A 1 248 ? 4.863 -4.906 33.188 1 75.94 248 LYS A C 1
ATOM 2023 O O . LYS A 1 248 ? 4.047 -5.188 34.062 1 75.94 248 LYS A O 1
ATOM 2028 N N . GLU A 1 249 ? 5.074 -3.756 33.531 1 62.75 249 GLU A N 1
ATOM 2029 C CA . GLU A 1 249 ? 5.305 -3.025 34.781 1 62.75 249 GLU A CA 1
ATOM 2030 C C . GLU A 1 249 ? 4.086 -3.1 35.688 1 62.75 249 GLU A C 1
ATOM 2032 O O . GLU A 1 249 ? 2.951 -3.186 35.219 1 62.75 249 GLU A O 1
ATOM 2037 N N . GLU A 1 250 ? 4.355 -3.473 36.969 1 51.62 250 GLU A N 1
ATOM 2038 C CA . GLU A 1 250 ? 3.67 -3.758 38.219 1 51.62 250 GLU A CA 1
ATOM 2039 C C . GLU A 1 250 ? 2.584 -2.725 38.5 1 51.62 250 GLU A C 1
ATOM 2041 O O . GLU A 1 250 ? 2.869 -1.531 38.625 1 51.62 250 GLU A O 1
ATOM 2046 N N . VAL A 1 251 ? 1.416 -2.885 37.938 1 45.97 251 VAL A N 1
ATOM 2047 C CA . VAL A 1 251 ? 0.317 -2.09 38.469 1 45.97 251 VAL A CA 1
ATOM 2048 C C . VAL A 1 251 ? 0.37 -2.104 40 1 45.97 251 VAL A C 1
ATOM 2050 O O . VAL A 1 251 ? 0.673 -3.133 40.625 1 45.97 251 VAL A O 1
ATOM 2053 N N . ARG A 1 252 ? 0.417 -1.107 40.656 1 42.19 252 ARG A N 1
ATOM 2054 C CA . ARG A 1 252 ? 0.122 -1.008 42.094 1 42.19 252 ARG A CA 1
ATOM 2055 C C . ARG A 1 252 ? -0.953 -2.01 42.5 1 42.19 252 ARG A C 1
ATOM 2057 O O . ARG A 1 252 ? -1.765 -2.428 41.688 1 42.19 252 ARG A O 1
ATOM 2064 N N . LYS A 1 253 ? -0.958 -2.521 43.781 1 43.16 253 LYS A N 1
ATOM 2065 C CA . LYS A 1 253 ? -1.545 -3.545 44.625 1 43.16 253 LYS A CA 1
ATOM 2066 C C . LYS A 1 253 ? -3.027 -3.734 44.344 1 43.16 253 LYS A C 1
ATOM 2068 O O . LYS A 1 253 ? -3.648 -4.688 44.812 1 43.16 253 LYS A O 1
ATOM 2073 N N . GLY A 1 254 ? -4.02 -2.754 43.719 1 40.88 254 GLY A N 1
ATOM 2074 C CA . GLY A 1 254 ? -5.453 -2.953 43.594 1 40.88 254 GLY A CA 1
ATOM 2075 C C . GLY A 1 254 ? -5.875 -3.467 42.25 1 40.88 254 GLY A C 1
ATOM 2076 O O . GLY A 1 254 ? -5.879 -4.676 42 1 40.88 254 GLY A O 1
ATOM 2077 N N . LYS A 1 255 ? -6.621 -2.697 41.25 1 43.25 255 LYS A N 1
ATOM 2078 C CA . LYS A 1 255 ? -7.555 -2.98 40.188 1 43.25 255 LYS A CA 1
ATOM 2079 C C . LYS A 1 255 ? -6.816 -3.422 38.906 1 43.25 255 LYS A C 1
ATOM 2081 O O . LYS A 1 255 ? -7.402 -3.492 37.844 1 43.25 255 LYS A O 1
ATOM 2086 N N . SER A 1 256 ? -5.57 -3.078 38.469 1 49.03 256 SER A N 1
ATOM 2087 C CA . SER A 1 256 ? -5.223 -2.762 37.094 1 49.03 256 SER A CA 1
ATOM 2088 C C . SER A 1 256 ? -4.961 -4.027 36.281 1 49.03 256 SER A C 1
ATOM 2090 O O . SER A 1 256 ? -4.402 -5 36.812 1 49.03 256 SER A O 1
ATOM 2092 N N . LYS A 1 257 ? -5.758 -4.324 35.281 1 60 257 LYS A N 1
ATOM 2093 C CA . LYS A 1 257 ? -5.648 -5.387 34.281 1 60 257 LYS A CA 1
ATOM 2094 C C . LYS A 1 257 ? -4.203 -5.562 33.812 1 60 257 LYS A C 1
ATOM 2096 O O . LYS A 1 257 ? -3.582 -4.609 33.344 1 60 257 LYS A O 1
ATOM 2101 N N . ARG A 1 258 ? -3.5 -6.656 34.406 1 74.06 258 ARG A N 1
ATOM 2102 C CA . ARG A 1 258 ? -2.141 -7.039 34.031 1 74.06 258 ARG A CA 1
ATOM 2103 C C . ARG A 1 258 ? -2.043 -7.359 32.562 1 74.06 258 ARG A C 1
ATOM 2105 O O . ARG A 1 258 ? -2.887 -8.07 32 1 74.06 258 ARG A O 1
ATOM 2112 N N . VAL A 1 259 ? -1.185 -6.566 31.891 1 80.25 259 VAL A N 1
ATOM 2113 C CA . VAL A 1 259 ? -0.974 -6.801 30.469 1 80.25 259 VAL A CA 1
ATOM 2114 C C . VAL A 1 259 ? 0.281 -7.645 30.266 1 80.25 259 VAL A C 1
ATOM 2116 O O . VAL A 1 259 ? 1.368 -7.273 30.719 1 80.25 259 VAL A O 1
ATOM 2119 N N . PRO A 1 260 ? 0.06 -8.805 29.703 1 89.06 260 PRO A N 1
ATOM 2120 C CA . PRO A 1 260 ? 1.229 -9.641 29.438 1 89.06 260 PRO A CA 1
ATOM 2121 C C . PRO A 1 260 ? 2.16 -9.047 28.391 1 89.06 260 PRO A C 1
ATOM 2123 O O . PRO A 1 260 ? 1.746 -8.18 27.609 1 89.06 260 PRO A O 1
ATOM 2126 N N . HIS A 1 261 ? 3.426 -9.484 28.359 1 87 261 HIS A N 1
ATOM 2127 C CA . HIS A 1 261 ? 4.402 -9 27.391 1 87 261 HIS A CA 1
ATOM 2128 C C . HIS A 1 261 ? 4.09 -9.516 25.984 1 87 261 HIS A C 1
ATOM 2130 O O . HIS A 1 261 ? 4.164 -8.766 25.016 1 87 261 HIS A O 1
ATOM 2136 N N . LYS A 1 262 ? 3.922 -10.828 25.891 1 91 262 LYS A N 1
ATOM 2137 C CA . LYS A 1 262 ? 3.615 -11.484 24.609 1 91 262 LYS A CA 1
ATOM 2138 C C . LYS A 1 262 ? 2.463 -12.477 24.766 1 91 262 LYS A C 1
ATOM 2140 O O . LYS A 1 262 ? 2.291 -13.07 25.844 1 91 262 LYS A O 1
ATOM 2145 N N . VAL A 1 263 ? 1.647 -12.539 23.75 1 94.31 263 VAL A N 1
ATOM 2146 C CA . VAL A 1 263 ? 0.519 -13.461 23.781 1 94.31 263 VAL A CA 1
ATOM 2147 C C . VAL A 1 263 ? 0.529 -14.336 22.531 1 94.31 263 VAL A C 1
ATOM 2149 O O . VAL A 1 263 ? 0.51 -13.828 21.406 1 94.31 263 VAL A O 1
ATOM 2152 N N . LEU A 1 264 ? 0.661 -15.656 22.688 1 96.62 264 LEU A N 1
ATOM 2153 C CA . LEU A 1 264 ? 0.509 -16.641 21.625 1 96.62 264 LEU A CA 1
ATOM 2154 C C . LEU A 1 264 ? -0.961 -16.984 21.406 1 96.62 264 LEU A C 1
ATOM 2156 O O . LEU A 1 264 ? -1.683 -17.266 22.359 1 96.62 264 LEU A O 1
ATOM 2160 N N . ARG A 1 265 ? -1.413 -16.859 20.219 1 96.75 265 ARG A N 1
ATOM 2161 C CA . ARG A 1 265 ? -2.775 -17.266 19.891 1 96.75 265 ARG A CA 1
ATOM 2162 C C . ARG A 1 265 ? -2.803 -18.703 19.344 1 96.75 265 ARG A C 1
ATOM 2164 O O . ARG A 1 265 ? -2.207 -18.984 18.312 1 96.75 265 ARG A O 1
ATOM 2171 N N . TYR A 1 266 ? -3.414 -19.594 20.062 1 96.88 266 TYR A N 1
ATOM 2172 C CA . TYR A 1 266 ? -3.471 -21.016 19.734 1 96.88 266 TYR A CA 1
ATOM 2173 C C . TYR A 1 266 ? -4.863 -21.406 19.25 1 96.88 266 TYR A C 1
ATOM 2175 O O . TYR A 1 266 ? -5.848 -21.219 19.969 1 96.88 266 TYR A O 1
ATOM 2183 N N . PHE A 1 267 ? -4.973 -21.859 18.016 1 96.31 267 PHE A N 1
ATOM 2184 C CA . PHE A 1 267 ? -6.207 -22.359 17.438 1 96.31 267 PHE A CA 1
ATOM 2185 C C . PHE A 1 267 ? -6.223 -23.875 17.422 1 96.31 267 PHE A C 1
ATOM 2187 O O . PHE A 1 267 ? -5.629 -24.516 16.547 1 96.31 267 PHE A O 1
ATOM 2194 N N . PRO A 1 268 ? -6.895 -24.516 18.328 1 94.62 268 PRO A N 1
ATOM 2195 C CA . PRO A 1 268 ? -6.867 -25.969 18.406 1 94.62 268 PRO A CA 1
ATOM 2196 C C . PRO A 1 268 ? -7.273 -26.656 17.109 1 94.62 268 PRO A C 1
ATOM 2198 O O . PRO A 1 268 ? -8.266 -26.266 16.484 1 94.62 268 PRO A O 1
ATOM 2201 N N . VAL A 1 269 ? -6.555 -27.672 16.734 1 95 269 VAL A N 1
ATOM 2202 C CA . VAL A 1 269 ? -6.742 -28.359 15.461 1 95 269 VAL A CA 1
ATOM 2203 C C . VAL A 1 269 ? -7.898 -29.344 15.57 1 95 269 VAL A C 1
ATOM 2205 O O . VAL A 1 269 ? -8.609 -29.594 14.594 1 95 269 VAL A O 1
ATOM 2208 N N . LYS A 1 270 ? -8.141 -29.953 16.75 1 92.75 270 LYS A N 1
ATOM 2209 C CA . LYS A 1 270 ? -9.172 -30.969 16.953 1 92.75 270 LYS A CA 1
ATOM 2210 C C . LYS A 1 270 ? -10.547 -30.438 16.562 1 92.75 270 LYS A C 1
ATOM 2212 O O . LYS A 1 270 ? -11.305 -31.125 15.875 1 92.75 270 LYS A O 1
ATOM 2217 N N . GLN A 1 271 ? -10.789 -29.219 16.953 1 88.12 271 GLN A N 1
ATOM 2218 C CA . GLN A 1 271 ? -12.094 -28.641 16.672 1 88.12 271 GLN A CA 1
ATOM 2219 C C . GLN A 1 271 ? -12.281 -28.391 15.188 1 88.12 271 GLN A C 1
ATOM 2221 O O . GLN A 1 271 ? -13.383 -28.547 14.656 1 88.12 271 GLN A O 1
ATOM 2226 N N . LYS A 1 272 ? -11.289 -28.094 14.523 1 90.5 272 LYS A N 1
ATOM 2227 C CA . LYS A 1 272 ? -11.367 -27.812 13.094 1 90.5 272 LYS A CA 1
ATOM 2228 C C . LYS A 1 272 ? -11.562 -29.094 12.289 1 90.5 272 LYS A C 1
ATOM 2230 O O . LYS A 1 272 ? -12.336 -29.125 11.328 1 90.5 272 LYS A O 1
ATOM 2235 N N . LEU A 1 273 ? -10.828 -30.094 12.68 1 93.88 273 LEU A N 1
ATOM 2236 C CA . LEU A 1 273 ? -10.977 -31.375 12.008 1 93.88 273 LEU A CA 1
ATOM 2237 C C . LEU A 1 273 ? -12.383 -31.938 12.219 1 93.88 273 LEU A C 1
ATOM 2239 O O . LEU A 1 273 ? -12.969 -32.5 11.305 1 93.88 273 LEU A O 1
ATOM 2243 N N . ARG A 1 274 ? -12.922 -31.734 13.406 1 88.62 274 ARG A N 1
ATOM 2244 C CA . ARG A 1 274 ? -14.289 -32.188 13.68 1 88.62 274 ARG A CA 1
ATOM 2245 C C . ARG A 1 274 ? -15.281 -31.453 12.773 1 88.62 274 ARG A C 1
ATOM 2247 O O . ARG A 1 274 ? -16.25 -32.062 12.297 1 88.62 274 ARG A O 1
ATOM 2254 N N . ARG A 1 275 ? -15.008 -30.219 12.547 1 85.25 275 ARG A N 1
ATOM 2255 C CA . ARG A 1 275 ? -15.875 -29.422 11.688 1 85.25 275 ARG A CA 1
ATOM 2256 C C . ARG A 1 275 ? -15.828 -29.922 10.25 1 85.25 275 ARG A C 1
ATOM 2258 O O . ARG A 1 275 ? -16.844 -29.875 9.539 1 85.25 275 ARG A O 1
ATOM 2265 N N . PHE A 1 276 ? -14.664 -30.359 9.781 1 89.69 276 PHE A N 1
ATOM 2266 C CA . PHE A 1 276 ? -14.539 -30.875 8.422 1 89.69 276 PHE A CA 1
ATOM 2267 C C . PHE A 1 276 ? -15.43 -32.094 8.227 1 89.69 276 PHE A C 1
ATOM 2269 O O . PHE A 1 276 ? -16.094 -32.219 7.195 1 89.69 276 PHE A O 1
ATOM 2276 N N . PHE A 1 277 ? -15.539 -32.938 9.219 1 90.12 277 PHE A N 1
ATOM 2277 C CA . PHE A 1 277 ? -16.312 -34.156 9.102 1 90.12 277 PHE A CA 1
ATOM 2278 C C . PHE A 1 277 ? -17.781 -33.906 9.43 1 90.12 277 PHE A C 1
ATOM 2280 O O . PHE A 1 277 ? -18.641 -34.75 9.148 1 90.12 277 PHE A O 1
ATOM 2287 N N . GLY A 1 278 ? -18.016 -32.75 10.016 1 81.5 278 GLY A N 1
ATOM 2288 C CA . GLY A 1 278 ? -19.391 -32.375 10.32 1 81.5 278 GLY A CA 1
ATOM 2289 C C . GLY A 1 278 ? -20.188 -31.984 9.086 1 81.5 278 GLY A C 1
ATOM 2290 O O . GLY A 1 278 ? -21.422 -32.031 9.102 1 81.5 278 GLY A O 1
ATOM 2291 N N . SER A 1 279 ? -19.547 -31.609 8.055 1 79.44 279 SER A N 1
ATOM 2292 C CA . SER A 1 279 ? -20.203 -31.281 6.785 1 79.44 279 SER A CA 1
ATOM 2293 C C . SER A 1 279 ? -20.156 -32.469 5.828 1 79.44 279 SER A C 1
ATOM 2295 O O . SER A 1 279 ? -19.094 -33.062 5.605 1 79.44 279 SER A O 1
ATOM 2297 N N . ARG A 1 280 ? -21.234 -32.75 5.297 1 78.5 280 ARG A N 1
ATOM 2298 C CA . ARG A 1 280 ? -21.328 -33.906 4.43 1 78.5 280 ARG A CA 1
ATOM 2299 C C . ARG A 1 280 ? -20.422 -33.781 3.219 1 78.5 280 ARG A C 1
ATOM 2301 O O . ARG A 1 280 ? -19.734 -34.719 2.842 1 78.5 280 ARG A O 1
ATOM 2308 N N . LYS A 1 281 ? -20.406 -32.688 2.686 1 77.25 281 LYS A N 1
ATOM 2309 C CA . LYS A 1 281 ? -19.625 -32.469 1.473 1 77.25 281 LYS A CA 1
ATOM 2310 C C . LYS A 1 281 ? -18.141 -32.625 1.754 1 77.25 281 LYS A C 1
ATOM 2312 O O . LYS A 1 281 ? -17.422 -33.281 1.007 1 77.25 281 LYS A O 1
ATOM 2317 N N . ILE A 1 282 ? -17.672 -32.094 2.809 1 87.62 282 ILE A N 1
ATOM 2318 C CA . ILE A 1 282 ? -16.25 -32.125 3.123 1 87.62 282 ILE A CA 1
ATOM 2319 C C . ILE A 1 282 ? -15.859 -33.531 3.619 1 87.62 282 ILE A C 1
ATOM 2321 O O . ILE A 1 282 ? -14.781 -34.031 3.312 1 87.62 282 ILE A O 1
ATOM 2325 N N . ALA A 1 283 ? -16.828 -34.125 4.316 1 90.44 283 ALA A N 1
ATOM 2326 C CA . ALA A 1 283 ? -16.547 -35.469 4.852 1 90.44 283 ALA A CA 1
ATOM 2327 C C . ALA A 1 283 ? -16.328 -36.469 3.729 1 90.44 283 ALA A C 1
ATOM 2329 O O . ALA A 1 283 ? -15.484 -37.344 3.84 1 90.44 283 ALA A O 1
ATOM 2330 N N . GLU A 1 284 ? -17.094 -36.25 2.705 1 90.5 284 GLU A N 1
ATOM 2331 C CA . GLU A 1 284 ? -16.922 -37.125 1.553 1 90.5 284 GLU A CA 1
ATOM 2332 C C . GLU A 1 284 ? -15.555 -36.906 0.891 1 90.5 284 GLU A C 1
ATOM 2334 O O . GLU A 1 284 ? -14.906 -37.875 0.474 1 90.5 284 GLU A O 1
ATOM 2339 N N . ASP A 1 285 ? -15.141 -35.781 0.875 1 91.56 285 ASP A N 1
ATOM 2340 C CA . ASP A 1 285 ? -13.867 -35.406 0.25 1 91.56 285 ASP A CA 1
ATOM 2341 C C . ASP A 1 285 ? -12.688 -35.875 1.106 1 91.56 285 ASP A C 1
ATOM 2343 O O . ASP A 1 285 ? -11.602 -36.156 0.588 1 91.56 285 ASP A O 1
ATOM 2347 N N . MET A 1 286 ? -12.852 -36.062 2.377 1 95.31 286 MET A N 1
ATOM 2348 C CA . MET A 1 286 ? -11.781 -36.406 3.301 1 95.31 286 MET A CA 1
ATOM 2349 C C . MET A 1 286 ? -11.398 -37.875 3.156 1 95.31 286 MET A C 1
ATOM 2351 O O . MET A 1 286 ? -10.328 -38.281 3.619 1 95.31 286 MET A O 1
ATOM 2355 N N . THR A 1 287 ? -12.195 -38.656 2.449 1 94.44 287 THR A N 1
ATOM 2356 C CA . THR A 1 287 ? -11.867 -40.031 2.227 1 94.44 287 THR A CA 1
ATOM 2357 C C . THR A 1 287 ? -11.547 -40.312 0.754 1 94.44 287 THR A C 1
ATOM 2359 O O . THR A 1 287 ? -11.477 -41.438 0.318 1 94.44 287 THR A O 1
ATOM 2362 N N . TRP A 1 288 ? -11.352 -39.25 0.026 1 92.62 288 TRP A N 1
ATOM 2363 C CA . TRP A 1 288 ? -11.094 -39.344 -1.409 1 92.62 288 TRP A CA 1
ATOM 2364 C C . TRP A 1 288 ? -9.82 -40.125 -1.694 1 92.62 288 TRP A C 1
ATOM 2366 O O . TRP A 1 288 ? -9.766 -40.906 -2.645 1 92.62 288 TRP A O 1
ATOM 2376 N N . HIS A 1 289 ? -8.68 -40.031 -0.917 1 93.06 289 HIS A N 1
ATOM 2377 C CA . HIS A 1 289 ? -7.355 -40.594 -1.165 1 93.06 289 HIS A CA 1
ATOM 2378 C C . HIS A 1 289 ? -7.402 -42.125 -1.184 1 93.06 289 HIS A C 1
ATOM 2380 O O . HIS A 1 289 ? -6.539 -42.781 -1.782 1 93.06 289 HIS A O 1
ATOM 2386 N N . LYS A 1 290 ? -8.398 -42.688 -0.562 1 91.75 290 LYS A N 1
ATOM 2387 C CA . LYS A 1 290 ? -8.531 -44.125 -0.521 1 91.75 290 LYS A CA 1
ATOM 2388 C C . LYS A 1 290 ? -9.672 -44.625 -1.422 1 91.75 290 LYS A C 1
ATOM 2390 O O . LYS A 1 290 ? -9.516 -45.594 -2.156 1 91.75 290 LYS A O 1
ATOM 2395 N N . ASP A 1 291 ? -10.773 -43.875 -1.487 1 88 291 ASP A N 1
ATOM 2396 C CA . ASP A 1 291 ? -12 -44.312 -2.141 1 88 291 ASP A CA 1
ATOM 2397 C C . ASP A 1 291 ? -11.977 -44 -3.633 1 88 291 ASP A C 1
ATOM 2399 O O . ASP A 1 291 ? -12.398 -44.812 -4.461 1 88 291 ASP A O 1
ATOM 2403 N N . LYS A 1 292 ? -11.523 -42.812 -3.977 1 86.12 292 LYS A N 1
ATOM 2404 C CA . LYS A 1 292 ? -11.719 -42.344 -5.344 1 86.12 292 LYS A CA 1
ATOM 2405 C C . LYS A 1 292 ? -10.391 -42.219 -6.078 1 86.12 292 LYS A C 1
ATOM 2407 O O . LYS A 1 292 ? -10.359 -42.125 -7.305 1 86.12 292 LYS A O 1
ATOM 2412 N N . ARG A 1 293 ? -9.32 -42.312 -5.352 1 87.81 293 ARG A N 1
ATOM 2413 C CA . ARG A 1 293 ? -8.023 -42.156 -5.996 1 87.81 293 ARG A CA 1
ATOM 2414 C C . ARG A 1 293 ? -7.68 -43.344 -6.867 1 87.81 293 ARG A C 1
ATOM 2416 O O . ARG A 1 293 ? -7.844 -44.5 -6.449 1 87.81 293 ARG A O 1
ATOM 2423 N N . VAL A 1 294 ? -7.25 -43.031 -8.156 1 84.62 294 VAL A N 1
ATOM 2424 C CA . VAL A 1 294 ? -6.84 -44.062 -9.078 1 84.62 294 VAL A CA 1
ATOM 2425 C C . VAL A 1 294 ? -5.336 -44.312 -8.953 1 84.62 294 VAL A C 1
ATOM 2427 O O . VAL A 1 294 ? -4.539 -43.406 -9.156 1 84.62 294 VAL A O 1
ATOM 2430 N N . GLU A 1 295 ? -4.965 -45.531 -8.508 1 85.31 295 GLU A N 1
ATOM 2431 C CA . GLU A 1 295 ? -3.551 -45.875 -8.359 1 85.31 295 GLU A CA 1
ATOM 2432 C C . GLU A 1 295 ? -2.996 -46.469 -9.648 1 85.31 295 GLU A C 1
ATOM 2434 O O . GLU A 1 295 ? -3.459 -47.531 -10.086 1 85.31 295 GLU A O 1
ATOM 2439 N N . GLU A 1 296 ? -2.215 -45.656 -10.344 1 85.81 296 GLU A N 1
ATOM 2440 C CA . GLU A 1 296 ? -1.475 -46.156 -11.508 1 85.81 296 GLU A CA 1
ATOM 2441 C C . GLU A 1 296 ? -0.003 -46.375 -11.164 1 85.81 296 GLU A C 1
ATOM 2443 O O . GLU A 1 296 ? 0.643 -45.5 -10.586 1 85.81 296 GLU A O 1
ATOM 2448 N N . GLU A 1 297 ? 0.46 -47.5 -11.547 1 86.94 297 GLU A N 1
ATOM 2449 C CA . GLU A 1 297 ? 1.842 -47.844 -11.211 1 86.94 297 GLU A CA 1
ATOM 2450 C C . GLU A 1 297 ? 2.82 -46.875 -11.906 1 86.94 297 GLU A C 1
ATOM 2452 O O . GLU A 1 297 ? 2.715 -46.656 -13.109 1 86.94 297 GLU A O 1
ATOM 2457 N N . GLY A 1 298 ? 3.662 -46.312 -11.18 1 89.12 298 GLY A N 1
ATOM 2458 C CA . GLY A 1 298 ? 4.738 -45.469 -11.719 1 89.12 298 GLY A CA 1
ATOM 2459 C C . GLY A 1 298 ? 4.332 -44.031 -11.961 1 89.12 298 GLY A C 1
ATOM 2460 O O . GLY A 1 298 ? 5.133 -43.219 -12.438 1 89.12 298 GLY A O 1
ATOM 2461 N N . VAL A 1 299 ? 3.062 -43.688 -11.711 1 91.81 299 VAL A N 1
ATOM 2462 C CA . VAL A 1 299 ? 2.588 -42.344 -11.945 1 91.81 299 VAL A CA 1
ATOM 2463 C C . VAL A 1 299 ? 2.199 -41.688 -10.617 1 91.81 299 VAL A C 1
ATOM 2465 O O . VAL A 1 299 ? 1.542 -42.312 -9.781 1 91.81 299 VAL A O 1
ATOM 2468 N N . MET A 1 300 ? 2.662 -40.531 -10.336 1 93.44 300 MET A N 1
ATOM 2469 C CA . MET A 1 300 ? 2.332 -39.781 -9.117 1 93.44 300 MET A CA 1
ATOM 2470 C C . MET A 1 300 ? 1.556 -38.531 -9.445 1 93.44 300 MET A C 1
ATOM 2472 O O . MET A 1 300 ? 2.043 -37.656 -10.18 1 93.44 300 MET A O 1
ATOM 2476 N N . ARG A 1 301 ? 0.333 -38.344 -8.938 1 90.69 301 ARG A N 1
ATOM 2477 C CA . ARG A 1 301 ? -0.522 -37.188 -9.172 1 90.69 301 ARG A CA 1
ATOM 2478 C C . ARG A 1 301 ? -0.847 -36.469 -7.867 1 90.69 301 ARG A C 1
ATOM 2480 O O . ARG A 1 301 ? -1.266 -35.312 -7.875 1 90.69 301 ARG A O 1
ATOM 2487 N N . HIS A 1 302 ? -0.671 -37.156 -6.805 1 93.31 302 HIS A N 1
ATOM 2488 C CA . HIS A 1 302 ? -1.002 -36.688 -5.461 1 93.31 302 HIS A CA 1
ATOM 2489 C C . HIS A 1 302 ? 0.014 -37.188 -4.441 1 93.31 302 HIS A C 1
ATOM 2491 O O . HIS A 1 302 ? 0.698 -38.188 -4.684 1 93.31 302 HIS A O 1
ATOM 2497 N N . PRO A 1 303 ? 0.242 -36.531 -3.338 1 95.56 303 PRO A N 1
ATOM 2498 C CA . PRO A 1 303 ? 1.181 -37 -2.322 1 95.56 303 PRO A CA 1
ATOM 2499 C C . PRO A 1 303 ? 0.858 -38.406 -1.848 1 95.56 303 PRO A C 1
ATOM 2501 O O . PRO A 1 303 ? 1.747 -39.125 -1.38 1 95.56 303 PRO A O 1
ATOM 2504 N N . ALA A 1 304 ? -0.406 -38.781 -1.956 1 95.56 304 ALA A N 1
ATOM 2505 C CA . ALA A 1 304 ? -0.81 -40.156 -1.559 1 95.56 304 ALA A CA 1
ATOM 2506 C C . ALA A 1 304 ? -0.144 -41.188 -2.438 1 95.56 304 ALA A C 1
ATOM 2508 O O . ALA A 1 304 ? -0.051 -42.375 -2.055 1 95.56 304 ALA A O 1
ATOM 2509 N N . ASP A 1 305 ? 0.36 -40.812 -3.611 1 94.56 305 ASP A N 1
ATOM 2510 C CA . ASP A 1 305 ? 1.031 -41.719 -4.535 1 94.56 305 ASP A CA 1
ATOM 2511 C C . ASP A 1 305 ? 2.527 -41.812 -4.238 1 94.56 305 ASP A C 1
ATOM 2513 O O . ASP A 1 305 ? 3.252 -42.562 -4.871 1 94.56 305 ASP A O 1
ATOM 2517 N N . SER A 1 306 ? 3.002 -41.156 -3.287 1 95.44 306 SER A N 1
ATOM 2518 C CA . SER A 1 306 ? 4.434 -41.031 -3.021 1 95.44 306 SER A CA 1
ATOM 2519 C C . SER A 1 306 ? 4.926 -42.188 -2.156 1 95.44 306 SER A C 1
ATOM 2521 O O . SER A 1 306 ? 4.121 -42.906 -1.55 1 95.44 306 SER A O 1
ATOM 2523 N N . LEU A 1 307 ? 6.258 -42.281 -2.086 1 95.75 307 LEU A N 1
ATOM 2524 C CA . LEU A 1 307 ? 6.883 -43.375 -1.325 1 95.75 307 LEU A CA 1
ATOM 2525 C C . LEU A 1 307 ? 6.719 -43.156 0.173 1 95.75 307 LEU A C 1
ATOM 2527 O O . LEU A 1 307 ? 6.543 -44.094 0.934 1 95.75 307 LEU A O 1
ATOM 2531 N N . THR A 1 308 ? 6.793 -41.969 0.623 1 96.75 308 THR A N 1
ATOM 2532 C CA . THR A 1 308 ? 6.672 -41.656 2.045 1 96.75 308 THR A CA 1
ATOM 2533 C C . THR A 1 308 ? 5.289 -42.031 2.564 1 96.75 308 THR A C 1
ATOM 2535 O O . THR A 1 308 ? 5.156 -42.562 3.654 1 96.75 308 THR A O 1
ATOM 2538 N N . TRP A 1 309 ? 4.258 -41.625 1.792 1 96.69 309 TRP A N 1
ATOM 2539 C CA . TRP A 1 309 ? 2.887 -41.938 2.186 1 96.69 309 TRP A CA 1
ATOM 2540 C C . TRP A 1 309 ? 2.674 -43.438 2.258 1 96.69 309 TRP A C 1
ATOM 2542 O O . TRP A 1 309 ? 2.139 -43.969 3.244 1 96.69 309 TRP A O 1
ATOM 2552 N N . LYS A 1 310 ? 3.111 -44.219 1.286 1 95 310 LYS A N 1
ATOM 2553 C CA . LYS A 1 310 ? 2.939 -45.688 1.225 1 95 310 LYS A CA 1
ATOM 2554 C C . LYS A 1 310 ? 3.727 -46.375 2.33 1 95 310 LYS A C 1
ATOM 2556 O O . LYS A 1 310 ? 3.225 -47.312 2.969 1 95 310 LYS A O 1
ATOM 2561 N N . ASP A 1 311 ? 4.973 -45.906 2.529 1 96.19 311 ASP A N 1
ATOM 2562 C CA . ASP A 1 311 ? 5.801 -46.469 3.59 1 96.19 311 ASP A CA 1
ATOM 2563 C C . ASP A 1 311 ? 5.184 -46.219 4.965 1 96.19 311 ASP A C 1
ATOM 2565 O O . ASP A 1 311 ? 5.203 -47.094 5.828 1 96.19 311 ASP A O 1
ATOM 2569 N N . PHE A 1 312 ? 4.645 -45.094 5.168 1 97.12 312 PHE A N 1
ATOM 2570 C CA . PHE A 1 312 ? 3.998 -44.75 6.426 1 97.12 312 PHE A CA 1
ATOM 2571 C C . PHE A 1 312 ? 2.789 -45.625 6.684 1 97.12 312 PHE A C 1
ATOM 2573 O O . PHE A 1 312 ? 2.6 -46.125 7.797 1 97.12 312 PHE A O 1
ATOM 2580 N N . ASP A 1 313 ? 1.942 -45.812 5.684 1 95.69 313 ASP A N 1
ATOM 2581 C CA . ASP A 1 313 ? 0.739 -46.625 5.816 1 95.69 313 ASP A CA 1
ATOM 2582 C C . ASP A 1 313 ? 1.092 -48.094 6.086 1 95.69 313 ASP A C 1
ATOM 2584 O O . ASP A 1 313 ? 0.36 -48.781 6.789 1 95.69 313 ASP A O 1
ATOM 2588 N N . GLN A 1 314 ? 2.199 -48.5 5.527 1 95.19 314 GLN A N 1
ATOM 2589 C CA . GLN A 1 314 ? 2.633 -49.875 5.734 1 95.19 314 GLN A CA 1
ATOM 2590 C C . GLN A 1 314 ? 3.152 -50.062 7.156 1 95.19 314 GLN A C 1
ATOM 2592 O O . GLN A 1 314 ? 2.842 -51.094 7.793 1 95.19 314 GLN A O 1
ATOM 2597 N N . LYS A 1 315 ? 3.92 -49.188 7.637 1 95.56 315 LYS A N 1
ATOM 2598 C CA . LYS A 1 315 ? 4.512 -49.281 8.969 1 95.56 315 LYS A CA 1
ATOM 2599 C C . LYS A 1 315 ? 3.459 -49.094 10.055 1 95.56 315 LYS A C 1
ATOM 2601 O O . LYS A 1 315 ? 3.582 -49.656 11.148 1 95.56 315 LYS A O 1
ATOM 2606 N N . HIS A 1 316 ? 2.525 -48.281 9.758 1 96.25 316 HIS A N 1
ATOM 2607 C CA . HIS A 1 316 ? 1.466 -48 10.727 1 96.25 316 HIS A CA 1
ATOM 2608 C C . HIS A 1 316 ? 0.106 -48.438 10.188 1 96.25 316 HIS A C 1
ATOM 2610 O O . HIS A 1 316 ? -0.781 -47.594 9.984 1 96.25 316 HIS A O 1
ATOM 2616 N N . GLU A 1 317 ? -0.172 -49.656 10.188 1 94.06 317 GLU A N 1
ATOM 2617 C CA . GLU A 1 317 ? -1.363 -50.281 9.602 1 94.06 317 GLU A CA 1
ATOM 2618 C C . GLU A 1 317 ? -2.609 -49.938 10.414 1 94.06 317 GLU A C 1
ATOM 2620 O O . GLU A 1 317 ? -3.697 -49.781 9.859 1 94.06 317 GLU A O 1
ATOM 2625 N N . SER A 1 318 ? -2.43 -49.812 11.742 1 93.19 318 SER A N 1
ATOM 2626 C CA . SER A 1 318 ? -3.57 -49.5 12.594 1 93.19 318 SER A CA 1
ATOM 2627 C C . SER A 1 318 ? -4.117 -48.094 12.273 1 93.19 318 SER A C 1
ATOM 2629 O O . SER A 1 318 ? -5.328 -47.875 12.344 1 93.19 318 SER A O 1
ATOM 2631 N N . PHE A 1 319 ? -3.27 -47.25 11.953 1 95.5 319 PHE A N 1
ATOM 2632 C CA . PHE A 1 319 ? -3.65 -45.906 11.578 1 95.5 319 PHE A CA 1
ATOM 2633 C C . PHE A 1 319 ? -4.254 -45.875 10.172 1 95.5 319 PHE A C 1
ATOM 2635 O O . PHE A 1 319 ? -5.281 -45.219 9.945 1 95.5 319 PHE A O 1
ATOM 2642 N N . ALA A 1 320 ? -3.672 -46.594 9.227 1 94.44 320 ALA A N 1
ATOM 2643 C CA . ALA A 1 320 ? -4.043 -46.562 7.816 1 94.44 320 ALA A CA 1
ATOM 2644 C C . ALA A 1 320 ? -5.328 -47.344 7.566 1 94.44 320 ALA A C 1
ATOM 2646 O O . ALA A 1 320 ? -5.996 -47.156 6.551 1 94.44 320 ALA A O 1
ATOM 2647 N N . SER A 1 321 ? -5.738 -48.188 8.477 1 93.19 321 SER A N 1
ATOM 2648 C CA . SER A 1 321 ? -6.91 -49.062 8.289 1 93.19 321 SER A CA 1
ATOM 2649 C C . SER A 1 321 ? -8.188 -48.219 8.195 1 93.19 321 SER A C 1
ATOM 2651 O O . SER A 1 321 ? -9.117 -48.594 7.477 1 93.19 321 SER A O 1
ATOM 2653 N N . ASP A 1 322 ? -8.195 -47.062 8.898 1 94.06 322 ASP A N 1
ATOM 2654 C CA . ASP A 1 322 ? -9.328 -46.156 8.797 1 94.06 322 ASP A CA 1
ATOM 2655 C C . ASP A 1 322 ? -9.008 -45 7.844 1 94.06 322 ASP A C 1
ATOM 2657 O O . ASP A 1 322 ? -8.203 -44.125 8.172 1 94.06 322 ASP A O 1
ATOM 2661 N N . PRO A 1 323 ? -9.633 -44.969 6.754 1 94.19 323 PRO A N 1
ATOM 2662 C CA . PRO A 1 323 ? -9.336 -43.938 5.777 1 94.19 323 PRO A CA 1
ATOM 2663 C C . PRO A 1 323 ? -9.688 -42.531 6.277 1 94.19 323 PRO A C 1
ATOM 2665 O O . PRO A 1 323 ? -9.281 -41.531 5.68 1 94.19 323 PRO A O 1
ATOM 2668 N N . ARG A 1 324 ? -10.469 -42.406 7.387 1 92.62 324 ARG A N 1
ATOM 2669 C CA . ARG A 1 324 ? -10.906 -41.125 7.918 1 92.62 324 ARG A CA 1
ATOM 2670 C C . ARG A 1 324 ? -9.789 -40.469 8.727 1 92.62 324 ARG A C 1
ATOM 2672 O O . ARG A 1 324 ? -9.852 -39.281 9.016 1 92.62 324 ARG A O 1
ATOM 2679 N N . ASN A 1 325 ? -8.742 -41.25 9.047 1 96.94 325 ASN A N 1
ATOM 2680 C CA . ASN A 1 325 ? -7.602 -40.656 9.734 1 96.94 325 ASN A CA 1
ATOM 2681 C C . ASN A 1 325 ? -6.855 -39.656 8.828 1 96.94 325 ASN A C 1
ATOM 2683 O O . ASN A 1 325 ? -6.691 -39.906 7.637 1 96.94 325 ASN A O 1
ATOM 2687 N N . VAL A 1 326 ? -6.367 -38.531 9.414 1 97.5 326 VAL A N 1
ATOM 2688 C CA . VAL A 1 326 ? -5.949 -37.406 8.602 1 97.5 326 VAL A CA 1
ATOM 2689 C C . VAL A 1 326 ? -4.422 -37.312 8.578 1 97.5 326 VAL A C 1
ATOM 2691 O O . VAL A 1 326 ? -3.77 -37.438 9.609 1 97.5 326 VAL A O 1
ATOM 2694 N N . ARG A 1 327 ? -3.797 -37.219 7.434 1 97.38 327 ARG A N 1
ATOM 2695 C CA . ARG A 1 327 ? -2.385 -36.906 7.23 1 97.38 327 ARG A CA 1
ATOM 2696 C C . ARG A 1 327 ? -2.186 -35.406 6.984 1 97.38 327 ARG A C 1
ATOM 2698 O O . ARG A 1 327 ? -2.744 -34.844 6.043 1 97.38 327 ARG A O 1
ATOM 2705 N N . LEU A 1 328 ? -1.329 -34.75 7.789 1 97.88 328 LEU A N 1
ATOM 2706 C CA . LEU A 1 328 ? -1.211 -33.312 7.785 1 97.88 328 LEU A CA 1
ATOM 2707 C C . LEU A 1 328 ? 0.17 -32.875 7.301 1 97.88 328 LEU A C 1
ATOM 2709 O O . LEU A 1 328 ? 1.137 -33.625 7.418 1 97.88 328 LEU A O 1
ATOM 2713 N N . GLY A 1 329 ? 0.245 -31.734 6.598 1 97.69 329 GLY A N 1
ATOM 2714 C CA . GLY A 1 329 ? 1.464 -30.984 6.352 1 97.69 329 GLY A CA 1
ATOM 2715 C C . GLY A 1 329 ? 1.525 -29.672 7.125 1 97.69 329 GLY A C 1
ATOM 2716 O O . GLY A 1 329 ? 0.496 -29.047 7.367 1 97.69 329 GLY A O 1
ATOM 2717 N N . LEU A 1 330 ? 2.742 -29.266 7.574 1 98.25 330 LEU A N 1
ATOM 2718 C CA . LEU A 1 330 ? 2.9 -28.047 8.367 1 98.25 330 LEU A CA 1
ATOM 2719 C C . LEU A 1 330 ? 3.748 -27.016 7.629 1 98.25 330 LEU A C 1
ATOM 2721 O O . LEU A 1 330 ? 4.832 -27.344 7.137 1 98.25 330 LEU A O 1
ATOM 2725 N N . ALA A 1 331 ? 3.217 -25.875 7.473 1 97.44 331 ALA A N 1
ATOM 2726 C CA . ALA A 1 331 ? 3.953 -24.781 6.852 1 97.44 331 ALA A CA 1
ATOM 2727 C C . ALA A 1 331 ? 4.078 -23.594 7.809 1 97.44 331 ALA A C 1
ATOM 2729 O O . ALA A 1 331 ? 3.141 -23.281 8.547 1 97.44 331 ALA A O 1
ATOM 2730 N N . SER A 1 332 ? 5.223 -22.984 7.914 1 94.62 332 SER A N 1
ATOM 2731 C CA . SER A 1 332 ? 5.422 -21.797 8.742 1 94.62 332 SER A CA 1
ATOM 2732 C C . SER A 1 332 ? 6.414 -20.828 8.102 1 94.62 332 SER A C 1
ATOM 2734 O O . SER A 1 332 ? 7.391 -21.266 7.477 1 94.62 332 SER A O 1
ATOM 2736 N N . ASP A 1 333 ? 6.062 -19.625 8.102 1 91.5 333 ASP A N 1
ATOM 2737 C CA . ASP A 1 333 ? 6.918 -18.547 7.617 1 91.5 333 ASP A CA 1
ATOM 2738 C C . ASP A 1 333 ? 6.551 -17.203 8.273 1 91.5 333 ASP A C 1
ATOM 2740 O O . ASP A 1 333 ? 5.473 -17.078 8.852 1 91.5 333 ASP A O 1
ATOM 2744 N N . GLY A 1 334 ? 7.57 -16.312 8.336 1 89.81 334 GLY A N 1
ATOM 2745 C CA . GLY A 1 334 ? 7.316 -15.008 8.922 1 89.81 334 GLY A CA 1
ATOM 2746 C C . GLY A 1 334 ? 6.879 -13.961 7.91 1 89.81 334 GLY A C 1
ATOM 2747 O O . GL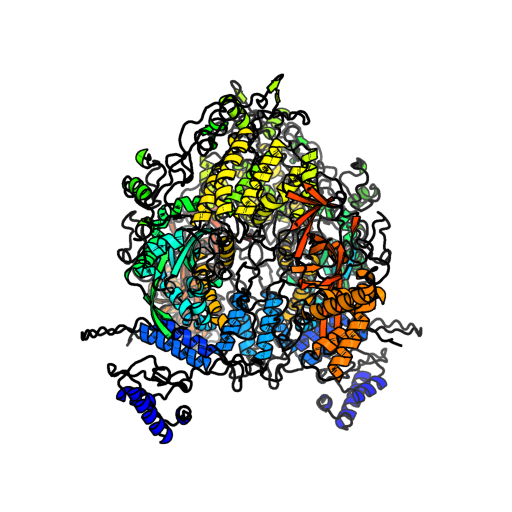Y A 1 334 ? 7.27 -14.023 6.742 1 89.81 334 GLY A O 1
ATOM 2748 N N . PHE A 1 335 ? 5.961 -13.031 8.266 1 87.06 335 PHE A N 1
ATOM 2749 C CA . PHE A 1 335 ? 5.602 -11.906 7.406 1 87.06 335 PHE A CA 1
ATOM 2750 C C . PHE A 1 335 ? 5.402 -10.641 8.234 1 87.06 335 PHE A C 1
ATOM 2752 O O . PHE A 1 335 ? 5.234 -10.703 9.453 1 87.06 335 PHE A O 1
ATOM 2759 N N . ASN A 1 336 ? 5.578 -9.461 7.625 1 86.12 336 ASN A N 1
ATOM 2760 C CA . ASN A 1 336 ? 5.297 -8.172 8.25 1 86.12 336 ASN A CA 1
ATOM 2761 C C . ASN A 1 336 ? 3.83 -7.785 8.094 1 86.12 336 ASN A C 1
ATOM 2763 O O . ASN A 1 336 ? 3.344 -7.609 6.977 1 86.12 336 ASN A O 1
ATOM 2767 N N . PRO A 1 337 ? 3.16 -7.652 9.109 1 86.12 337 PRO A N 1
ATOM 2768 C CA . PRO A 1 337 ? 1.721 -7.391 9.047 1 86.12 337 PRO A CA 1
ATOM 2769 C C . PRO A 1 337 ? 1.399 -6 8.508 1 86.12 337 PRO A C 1
ATOM 2771 O O . PRO A 1 337 ? 0.255 -5.723 8.141 1 86.12 337 PRO A O 1
ATOM 2774 N N . PHE A 1 338 ? 2.336 -4.988 8.461 1 75.06 338 PHE A N 1
ATOM 2775 C CA . PHE A 1 338 ? 2.047 -3.6 8.117 1 75.06 338 PHE A CA 1
ATOM 2776 C C . PHE A 1 338 ? 2.398 -3.316 6.664 1 75.06 338 PHE A C 1
ATOM 2778 O O . PHE A 1 338 ? 2.074 -2.252 6.137 1 75.06 338 PHE A O 1
ATOM 2785 N N . GLY A 1 339 ? 2.805 -4.168 5.906 1 61.66 339 GLY A N 1
ATOM 2786 C CA . GLY A 1 339 ? 3.076 -4.016 4.488 1 61.66 339 GLY A CA 1
ATOM 2787 C C . GLY A 1 339 ? 4.297 -3.164 4.199 1 61.66 339 GLY A C 1
ATOM 2788 O O . GLY A 1 339 ? 4.645 -2.939 3.039 1 61.66 339 GLY A O 1
ATOM 2789 N N . SER A 1 340 ? 4.855 -2.414 5.207 1 57.59 340 SER A N 1
ATOM 2790 C CA . SER A 1 340 ? 5.992 -1.537 4.941 1 57.59 340 SER A CA 1
ATOM 2791 C C . SER A 1 340 ? 7.309 -2.215 5.301 1 57.59 340 SER A C 1
ATOM 2793 O O . SER A 1 340 ? 7.426 -2.838 6.359 1 57.59 340 SER A O 1
ATOM 2795 N N . MET A 1 341 ? 8.172 -2.199 4.367 1 54.78 341 MET A N 1
ATOM 2796 C CA . MET A 1 341 ? 9.461 -2.859 4.52 1 54.78 341 MET A CA 1
ATOM 2797 C C . MET A 1 341 ? 10.336 -2.115 5.523 1 54.78 341 MET A C 1
ATOM 2799 O O . MET A 1 341 ? 11.305 -2.676 6.047 1 54.78 341 MET A O 1
ATOM 2803 N N . SER A 1 342 ? 9.938 -0.952 5.84 1 55.47 342 SER A N 1
ATOM 2804 C CA . SER A 1 342 ? 10.836 -0.169 6.684 1 55.47 342 SER A CA 1
ATOM 2805 C C . SER A 1 342 ? 10.695 -0.556 8.148 1 55.47 342 SER A C 1
ATOM 2807 O O . SER A 1 342 ? 11.594 -0.296 8.953 1 55.47 342 SER A O 1
ATOM 2809 N N . ASN A 1 343 ? 9.562 -1.38 8.445 1 59.97 343 ASN A N 1
ATOM 2810 C CA . ASN A 1 343 ? 9.344 -1.751 9.836 1 59.97 343 ASN A CA 1
ATOM 2811 C C . ASN A 1 343 ? 9.758 -3.193 10.102 1 59.97 343 ASN A C 1
ATOM 2813 O O . ASN A 1 343 ? 9.414 -4.098 9.344 1 59.97 343 ASN A O 1
ATOM 2817 N N . SER A 1 344 ? 10.711 -3.418 11.023 1 70.38 344 SER A N 1
ATOM 2818 C CA . SER A 1 344 ? 11.242 -4.738 11.359 1 70.38 344 SER A CA 1
ATOM 2819 C C . SER A 1 344 ? 10.266 -5.523 12.227 1 70.38 344 SER A C 1
ATOM 2821 O O . SER A 1 344 ? 10.508 -5.727 13.414 1 70.38 344 SER A O 1
ATOM 2823 N N . TYR A 1 345 ? 9 -5.629 11.992 1 79.81 345 TYR A N 1
ATOM 2824 C CA . TYR A 1 345 ? 8 -6.414 12.695 1 79.81 345 TYR A CA 1
ATOM 2825 C C . TYR A 1 345 ? 7.691 -7.707 11.953 1 79.81 345 TYR A C 1
ATOM 2827 O O . TYR A 1 345 ? 7.391 -7.688 10.758 1 79.81 345 TYR A O 1
ATOM 2835 N N . SER A 1 346 ? 7.938 -8.938 12.648 1 88 346 SER A N 1
ATOM 2836 C CA . SER A 1 346 ? 7.719 -10.219 11.984 1 88 346 SER A CA 1
ATOM 2837 C C . SER A 1 346 ? 6.77 -11.102 12.789 1 88 346 SER A C 1
ATOM 2839 O O . SER A 1 346 ? 7.023 -11.391 13.961 1 88 346 SER A O 1
ATOM 2841 N N . VAL A 1 347 ? 5.633 -11.492 12.25 1 92.44 347 VAL A N 1
ATOM 2842 C CA . VAL A 1 347 ? 4.672 -12.43 12.828 1 92.44 347 VAL A CA 1
ATOM 2843 C C . VAL A 1 347 ? 4.777 -13.781 12.117 1 92.44 347 VAL A C 1
ATOM 2845 O O . VAL A 1 347 ? 4.953 -13.836 10.898 1 92.44 347 VAL A O 1
ATOM 2848 N N . TRP A 1 348 ? 4.688 -14.906 12.859 1 95.06 348 TRP A N 1
ATOM 2849 C CA . TRP A 1 348 ? 4.887 -16.234 12.289 1 95.06 348 TRP A CA 1
ATOM 2850 C C . TRP A 1 348 ? 3.627 -17.094 12.43 1 95.06 348 TRP A C 1
ATOM 2852 O O . TRP A 1 348 ? 3.328 -17.594 13.516 1 95.06 348 TRP A O 1
ATOM 2862 N N . PRO A 1 349 ? 2.895 -17.266 11.383 1 96.25 349 PRO A N 1
ATOM 2863 C CA . PRO A 1 349 ? 1.769 -18.203 11.414 1 96.25 349 PRO A CA 1
ATOM 2864 C C . PRO A 1 349 ? 2.201 -19.641 11.188 1 96.25 349 PRO A C 1
ATOM 2866 O O . PRO A 1 349 ? 3.16 -19.906 10.461 1 96.25 349 PRO A O 1
ATOM 2869 N N . VAL A 1 350 ? 1.671 -20.562 11.875 1 97.75 350 VAL A N 1
ATOM 2870 C CA . VAL A 1 350 ? 1.815 -22 11.641 1 97.75 350 VAL A CA 1
ATOM 2871 C C . VAL A 1 350 ? 0.528 -22.547 11.039 1 97.75 350 VAL A C 1
ATOM 2873 O O . VAL A 1 350 ? -0.534 -22.484 11.664 1 97.75 350 VAL A O 1
ATOM 2876 N N . ILE A 1 351 ? 0.619 -23.094 9.844 1 97.56 351 ILE A N 1
ATOM 2877 C CA . ILE A 1 351 ? -0.544 -23.5 9.07 1 97.56 351 ILE A CA 1
ATOM 2878 C C . ILE A 1 351 ? -0.488 -25 8.82 1 97.56 351 ILE A C 1
ATOM 2880 O O . ILE A 1 351 ? 0.566 -25.547 8.469 1 97.56 351 ILE A O 1
ATOM 2884 N N . LEU A 1 352 ? -1.575 -25.672 9.008 1 97.94 352 LEU A N 1
ATOM 2885 C CA . LEU A 1 352 ? -1.689 -27.109 8.703 1 97.94 352 LEU A CA 1
ATOM 2886 C C . LEU A 1 352 ? -2.572 -27.328 7.484 1 97.94 352 LEU A C 1
ATOM 2888 O O . LEU A 1 352 ? -3.553 -26.609 7.277 1 97.94 352 LEU A O 1
ATOM 2892 N N . VAL A 1 353 ? -2.203 -28.328 6.695 1 96.94 353 VAL A N 1
ATOM 2893 C CA . VAL A 1 353 ? -2.957 -28.688 5.496 1 96.94 353 VAL A CA 1
ATOM 2894 C C . VAL A 1 353 ? -3.268 -30.172 5.496 1 96.94 353 VAL A C 1
ATOM 2896 O O . VAL A 1 353 ? -2.377 -31 5.715 1 96.94 353 VAL A O 1
ATOM 2899 N N . PRO A 1 354 ? -4.512 -30.531 5.324 1 97.12 354 PRO A N 1
ATOM 2900 C CA . PRO A 1 354 ? -4.855 -31.938 5.207 1 97.12 354 PRO A CA 1
ATOM 2901 C C . PRO A 1 354 ? -4.664 -32.469 3.789 1 97.12 354 PRO A C 1
ATOM 2903 O O . PRO A 1 354 ? -5.242 -31.953 2.84 1 97.12 354 PRO A O 1
ATOM 2906 N N . TYR A 1 355 ? -3.924 -33.562 3.619 1 97.12 355 TYR A N 1
ATOM 2907 C CA . TYR A 1 355 ? -3.641 -34.156 2.309 1 97.12 355 TYR A CA 1
ATOM 2908 C C . TYR A 1 355 ? -4.676 -35.219 1.94 1 97.12 355 TYR A C 1
ATOM 2910 O O . TYR A 1 355 ? -4.629 -35.781 0.849 1 97.12 355 TYR A O 1
ATOM 2918 N N . ASN A 1 356 ? -5.688 -35.438 2.846 1 96.44 356 ASN A N 1
ATOM 2919 C CA . ASN A 1 356 ? -6.762 -36.375 2.555 1 96.44 356 ASN A CA 1
ATOM 2920 C C . ASN A 1 356 ? -7.656 -35.875 1.424 1 96.44 356 ASN A C 1
ATOM 2922 O O . ASN A 1 356 ? -8.352 -36.656 0.782 1 96.44 356 ASN A O 1
ATOM 2926 N N . LEU A 1 357 ? -7.594 -34.625 1.149 1 94.69 357 LEU A N 1
ATOM 2927 C CA . LEU A 1 357 ? -8.484 -33.969 0.198 1 94.69 357 LEU A CA 1
ATOM 2928 C C . LEU A 1 357 ? -8.023 -34.219 -1.234 1 94.69 357 LEU A C 1
ATOM 2930 O O . LEU A 1 357 ? -6.855 -34.531 -1.471 1 94.69 357 LEU A O 1
ATOM 2934 N N . PRO A 1 358 ? -8.906 -34.094 -2.152 1 91.38 358 PRO A N 1
ATOM 2935 C CA . PRO A 1 358 ? -8.531 -34.25 -3.561 1 91.38 358 PRO A CA 1
ATOM 2936 C C . PRO A 1 358 ? -7.582 -33.156 -4.035 1 91.38 358 PRO A C 1
ATOM 2938 O O . PRO A 1 358 ? -7.453 -32.125 -3.381 1 91.38 358 PRO A O 1
ATOM 2941 N N . PRO A 1 359 ? -6.887 -33.375 -5.125 1 88.25 359 PRO A N 1
ATOM 2942 C CA . PRO A 1 359 ? -5.883 -32.406 -5.617 1 88.25 359 PRO A CA 1
ATOM 2943 C C . PRO A 1 359 ? -6.457 -31.016 -5.855 1 88.25 359 PRO A C 1
ATOM 2945 O O . PRO A 1 359 ? -5.742 -30.016 -5.707 1 88.25 359 PRO A O 1
ATOM 2948 N N . TRP A 1 360 ? -7.691 -30.844 -6.199 1 84.19 360 TRP A N 1
ATOM 2949 C CA . TRP A 1 360 ? -8.273 -29.547 -6.539 1 84.19 360 TRP A CA 1
ATOM 2950 C C . TRP A 1 360 ? -8.734 -28.812 -5.285 1 84.19 360 TRP A C 1
ATOM 2952 O O . TRP A 1 360 ? -9.156 -27.656 -5.355 1 84.19 360 TRP A O 1
ATOM 2962 N N . LYS A 1 361 ? -8.656 -29.422 -4.078 1 88.19 361 LYS A N 1
ATOM 2963 C CA . LYS A 1 361 ? -9.086 -28.797 -2.834 1 88.19 361 LYS A CA 1
ATOM 2964 C C . LYS A 1 361 ? -7.934 -28.719 -1.835 1 88.19 361 LYS A C 1
ATOM 2966 O O . LYS A 1 361 ? -7.945 -27.891 -0.922 1 88.19 361 LYS A O 1
ATOM 2971 N N . CYS A 1 362 ? -6.969 -29.516 -2.021 1 88.81 362 CYS A N 1
ATOM 2972 C CA . CYS A 1 362 ? -5.902 -29.719 -1.047 1 88.81 362 CYS A CA 1
ATOM 2973 C C . CYS A 1 362 ? -5.156 -28.422 -0.776 1 88.81 362 CYS A C 1
ATOM 2975 O O . CYS A 1 362 ? -4.824 -28.125 0.371 1 88.81 362 CYS A O 1
ATOM 2977 N N . MET A 1 363 ? -4.816 -27.625 -1.713 1 90.81 363 MET A N 1
ATOM 2978 C CA . MET A 1 363 ? -4 -26.438 -1.521 1 90.81 363 MET A CA 1
ATOM 2979 C C . MET A 1 363 ? -4.828 -25.172 -1.71 1 90.81 363 MET A C 1
ATOM 2981 O O . MET A 1 363 ? -4.328 -24.156 -2.209 1 90.81 363 MET A O 1
ATOM 2985 N N . LYS A 1 364 ? -6.094 -25.203 -1.207 1 88.31 364 LYS A N 1
ATOM 2986 C CA . LYS A 1 364 ? -6.965 -24.031 -1.278 1 88.31 364 LYS A CA 1
ATOM 2987 C C . LYS A 1 364 ? -7.148 -23.391 0.098 1 88.31 364 LYS A C 1
ATOM 2989 O O . LYS A 1 364 ? -7.141 -24.094 1.114 1 88.31 364 LYS A O 1
ATOM 2994 N N . ASP A 1 365 ? -7.441 -22.156 0.107 1 88.19 365 ASP A N 1
ATOM 2995 C CA . ASP A 1 365 ? -7.461 -21.297 1.285 1 88.19 365 ASP A CA 1
ATOM 2996 C C . ASP A 1 365 ? -8.477 -21.797 2.311 1 88.19 365 ASP A C 1
ATOM 2998 O O . ASP A 1 365 ? -8.203 -21.812 3.512 1 88.19 365 ASP A O 1
ATOM 3002 N N . PRO A 1 366 ? -9.672 -22.281 1.894 1 87.88 366 PRO A N 1
ATOM 3003 C CA . PRO A 1 366 ? -10.68 -22.656 2.887 1 87.88 366 PRO A CA 1
ATOM 3004 C C . PRO A 1 366 ? -10.281 -23.875 3.705 1 87.88 366 PRO A C 1
ATOM 3006 O O . PRO A 1 366 ? -10.852 -24.125 4.773 1 87.88 366 PRO A O 1
ATOM 3009 N N . PHE A 1 367 ? -9.328 -24.641 3.25 1 92.12 367 PHE A N 1
ATOM 3010 C CA . PHE A 1 367 ? -8.984 -25.891 3.926 1 92.12 367 PHE A CA 1
ATOM 3011 C C . PHE A 1 367 ? -7.68 -25.734 4.699 1 92.12 367 PHE A C 1
ATOM 3013 O O . PHE A 1 367 ? -7.199 -26.703 5.309 1 92.12 367 PHE A O 1
ATOM 3020 N N . PHE A 1 368 ? -7.043 -24.562 4.641 1 94.62 368 PHE A N 1
ATOM 3021 C CA . PHE A 1 368 ? -5.883 -24.266 5.473 1 94.62 368 PHE A CA 1
ATOM 3022 C C . PHE A 1 368 ? -6.301 -24.031 6.922 1 94.62 368 PHE A C 1
ATOM 3024 O O . PHE A 1 368 ? -7.336 -23.422 7.191 1 94.62 368 PHE A O 1
ATOM 3031 N N . MET A 1 369 ? -5.598 -24.594 7.805 1 96.19 369 MET A N 1
ATOM 3032 C CA . MET A 1 369 ? -5.902 -24.438 9.227 1 96.19 369 MET A CA 1
ATOM 3033 C C . MET A 1 369 ? -4.793 -23.672 9.938 1 96.19 369 MET A C 1
ATOM 3035 O O . MET A 1 369 ? -3.725 -24.234 10.211 1 96.19 369 MET A O 1
ATOM 3039 N N . LEU A 1 370 ? -5.09 -22.422 10.211 1 96.38 370 LEU A N 1
ATOM 3040 C CA . LEU A 1 370 ? -4.176 -21.672 11.062 1 96.38 370 LEU A CA 1
ATOM 3041 C C . LEU A 1 370 ? -4.215 -22.188 12.492 1 96.38 370 LEU A C 1
ATOM 3043 O O . LEU A 1 370 ? -5.277 -22.234 13.117 1 96.38 370 LEU A O 1
ATOM 3047 N N . THR A 1 371 ? -3.129 -22.656 13.047 1 97.12 371 THR A N 1
ATOM 3048 C CA . THR A 1 371 ? -3.127 -23.281 14.367 1 97.12 371 THR A CA 1
ATOM 3049 C C . THR A 1 371 ? -2.424 -22.375 15.383 1 97.12 371 THR A C 1
ATOM 3051 O O . THR A 1 371 ? -2.783 -22.359 16.562 1 97.12 371 THR A O 1
ATOM 3054 N N . LEU A 1 372 ? -1.379 -21.75 14.969 1 97.56 372 LEU A N 1
ATOM 3055 C CA . LEU A 1 372 ? -0.656 -20.859 15.859 1 97.56 372 LEU A CA 1
ATOM 3056 C C . LEU A 1 372 ? -0.37 -19.516 15.164 1 97.56 372 LEU A C 1
ATOM 3058 O O . LEU A 1 372 ? -0.119 -19.484 13.961 1 97.56 372 LEU A O 1
ATOM 3062 N N . LEU A 1 373 ? -0.473 -18.5 15.883 1 96.44 373 LEU A N 1
ATOM 3063 C CA . LEU A 1 373 ? 0.01 -17.172 15.5 1 96.44 373 LEU A CA 1
ATOM 3064 C C . LEU A 1 373 ? 1.035 -16.656 16.5 1 96.44 373 LEU A C 1
ATOM 3066 O O . LEU A 1 373 ? 0.669 -16.109 17.547 1 96.44 373 LEU A O 1
ATOM 3070 N N . ILE A 1 374 ? 2.283 -16.844 16.109 1 96.19 374 ILE A N 1
ATOM 3071 C CA . ILE A 1 374 ? 3.391 -16.469 16.969 1 96.19 374 ILE A CA 1
ATOM 3072 C C . ILE A 1 374 ? 3.604 -14.953 16.922 1 96.19 374 ILE A C 1
ATOM 3074 O O . ILE A 1 374 ? 3.754 -14.383 15.836 1 96.19 374 ILE A O 1
ATOM 3078 N N . PRO A 1 375 ? 3.555 -14.312 18.031 1 92.81 375 PRO A N 1
ATOM 3079 C CA . PRO A 1 375 ? 3.646 -12.852 18.062 1 92.81 375 PRO A CA 1
ATOM 3080 C C . PRO A 1 375 ? 5.043 -12.344 17.703 1 92.81 375 PRO A C 1
ATOM 3082 O O . PRO A 1 375 ? 6.027 -13.07 17.859 1 92.81 375 PRO A O 1
ATOM 3085 N N . GLY A 1 376 ? 5.062 -11.164 17.031 1 84.06 376 GLY A N 1
ATOM 3086 C CA . GLY A 1 376 ? 6.328 -10.469 16.859 1 84.06 376 GLY A CA 1
ATOM 3087 C C . GLY A 1 376 ? 6.809 -9.766 18.109 1 84.06 376 GLY A C 1
ATOM 3088 O O . GLY A 1 376 ? 6.344 -10.07 19.219 1 84.06 376 GLY A O 1
ATOM 3089 N N . ARG A 1 377 ? 7.945 -8.93 17.953 1 79.88 377 ARG A N 1
ATOM 3090 C CA . ARG A 1 377 ? 8.414 -8.164 16.812 1 79.88 377 ARG A CA 1
ATOM 3091 C C . ARG A 1 377 ? 9.469 -8.945 16.031 1 79.88 377 ARG A C 1
ATOM 3093 O O . ARG A 1 377 ? 9.633 -8.742 14.82 1 79.88 377 ARG A O 1
ATOM 3100 N N . LYS A 1 378 ? 10.195 -9.852 16.766 1 83.19 378 LYS A N 1
ATOM 3101 C CA . LYS A 1 378 ? 11.281 -10.57 16.109 1 83.19 378 LYS A CA 1
ATOM 3102 C C . LYS A 1 378 ? 10.883 -12.008 15.789 1 83.19 378 LYS A C 1
ATOM 3104 O O . LYS A 1 378 ? 9.969 -12.555 16.422 1 83.19 378 LYS A O 1
ATOM 3109 N N . SER A 1 379 ? 11.602 -12.586 14.836 1 87.94 379 SER A N 1
ATOM 3110 C CA . SER A 1 379 ? 11.398 -13.992 14.5 1 87.94 379 SER A CA 1
ATOM 3111 C C . SER A 1 379 ? 11.781 -14.906 15.664 1 87.94 379 SER A C 1
ATOM 3113 O O . SER A 1 379 ? 12.719 -14.609 16.406 1 87.94 379 SER A O 1
ATOM 3115 N N . PRO A 1 380 ? 11.055 -15.906 15.891 1 90 380 PRO A N 1
ATOM 3116 C CA . PRO A 1 380 ? 11.367 -16.812 17 1 90 380 PRO A CA 1
ATOM 3117 C C . PRO A 1 380 ? 12.703 -17.531 16.797 1 90 380 PRO A C 1
ATOM 3119 O O . PRO A 1 380 ? 13.367 -17.875 17.781 1 90 380 PRO A O 1
ATOM 3122 N N . GLY A 1 381 ? 13.164 -17.766 15.602 1 88.75 381 GLY A N 1
ATOM 3123 C CA . GLY A 1 381 ? 14.406 -18.469 15.367 1 88.75 381 GLY A CA 1
ATOM 3124 C C . GLY A 1 381 ? 14.391 -19.891 15.875 1 88.75 381 GLY A C 1
ATOM 3125 O O . GLY A 1 381 ? 13.445 -20.641 15.609 1 88.75 381 GLY A O 1
ATOM 3126 N N . VAL A 1 382 ? 15.391 -20.266 16.703 1 87.38 382 VAL A N 1
ATOM 3127 C CA . VAL A 1 382 ? 15.539 -21.625 17.219 1 87.38 382 VAL A CA 1
ATOM 3128 C C . VAL A 1 382 ? 14.508 -21.859 18.328 1 87.38 382 VAL A C 1
ATOM 3130 O O . VAL A 1 382 ? 14.141 -23 18.594 1 87.38 382 VAL A O 1
ATOM 3133 N N . ASP A 1 383 ? 13.953 -20.75 18.875 1 92.88 383 ASP A N 1
ATOM 3134 C CA . ASP A 1 383 ? 13.016 -20.859 19.984 1 92.88 383 ASP A CA 1
ATOM 3135 C C . ASP A 1 383 ? 11.609 -21.188 19.484 1 92.88 383 ASP A C 1
ATOM 3137 O O . ASP A 1 383 ? 10.648 -21.172 20.266 1 92.88 383 ASP A O 1
ATOM 3141 N N . ILE A 1 384 ? 11.383 -21.5 18.203 1 95.12 384 ILE A N 1
ATOM 3142 C CA . ILE A 1 384 ? 10.07 -21.812 17.641 1 95.12 384 ILE A CA 1
ATOM 3143 C C . ILE A 1 384 ? 9.5 -23.047 18.328 1 95.12 384 ILE A C 1
ATOM 3145 O O . ILE A 1 384 ? 8.281 -23.234 18.391 1 95.12 384 ILE A O 1
ATOM 3149 N N . ASP A 1 385 ? 10.383 -23.953 18.859 1 95.25 385 ASP A N 1
ATOM 3150 C CA . ASP A 1 385 ? 9.961 -25.172 19.516 1 95.25 385 ASP A CA 1
ATOM 3151 C C . ASP A 1 385 ? 9.125 -24.875 20.766 1 95.25 385 ASP A C 1
ATOM 3153 O O . ASP A 1 385 ? 8.234 -25.641 21.125 1 95.25 385 ASP A O 1
ATOM 3157 N N . VAL A 1 386 ? 9.445 -23.719 21.438 1 95 386 VAL A N 1
ATOM 3158 C CA . VAL A 1 386 ? 8.695 -23.312 22.625 1 95 386 VAL A CA 1
ATOM 3159 C C . VAL A 1 386 ? 7.246 -23.031 22.25 1 95 386 VAL A C 1
ATOM 3161 O O . VAL A 1 386 ? 6.32 -23.438 22.953 1 95 386 VAL A O 1
ATOM 3164 N N . PHE A 1 387 ? 7.098 -22.422 21.141 1 96.5 387 PHE A N 1
ATOM 3165 C CA . PHE A 1 387 ? 5.77 -22 20.703 1 96.5 387 PHE A CA 1
ATOM 3166 C C . PHE A 1 387 ? 4.98 -23.188 20.156 1 96.5 387 PHE A C 1
ATOM 3168 O O . PHE A 1 387 ? 3.75 -23.203 20.219 1 96.5 387 PHE A O 1
ATOM 3175 N N . LEU A 1 388 ? 5.613 -24.219 19.609 1 97.44 388 LEU A N 1
ATOM 3176 C CA . LEU A 1 388 ? 4.957 -25.359 18.984 1 97.44 388 LEU A CA 1
ATOM 3177 C C . LEU A 1 388 ? 4.438 -26.344 20.031 1 97.44 388 LEU A C 1
ATOM 3179 O O . LEU A 1 388 ? 3.695 -27.266 19.703 1 97.44 388 LEU A O 1
ATOM 3183 N N . ARG A 1 389 ? 4.695 -26.141 21.266 1 95.94 389 ARG A N 1
ATOM 3184 C CA . ARG A 1 389 ? 4.402 -27.078 22.344 1 95.94 389 ARG A CA 1
ATOM 3185 C C . ARG A 1 389 ? 2.914 -27.406 22.391 1 95.94 389 ARG A C 1
ATOM 3187 O O . ARG A 1 389 ? 2.539 -28.578 22.406 1 95.94 389 ARG A O 1
ATOM 3194 N N . PRO A 1 390 ? 2.035 -26.375 22.328 1 96.25 390 PRO A N 1
ATOM 3195 C CA . PRO A 1 390 ? 0.612 -26.719 22.375 1 96.25 390 PRO A CA 1
ATOM 3196 C C . PRO A 1 390 ? 0.178 -27.578 21.188 1 96.25 390 PRO A C 1
ATOM 3198 O O . PRO A 1 390 ? -0.647 -28.484 21.344 1 96.25 390 PRO A O 1
ATOM 3201 N N . LEU A 1 391 ? 0.656 -27.344 20.047 1 97.38 391 LEU A N 1
ATOM 3202 C CA . LEU A 1 391 ? 0.302 -28.094 18.844 1 97.38 391 LEU A CA 1
ATOM 3203 C C . LEU A 1 391 ? 0.816 -29.531 18.938 1 97.38 391 LEU A C 1
ATOM 3205 O O . LEU 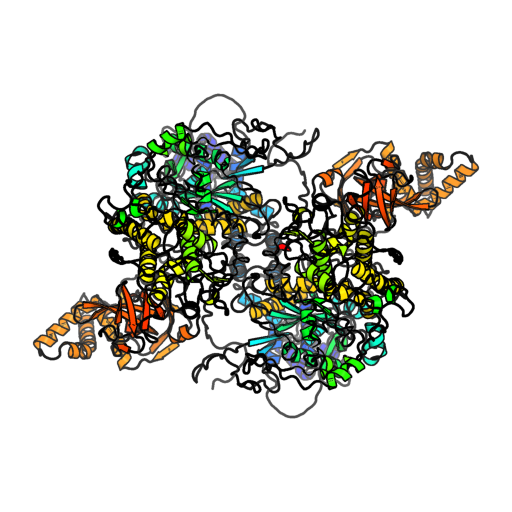A 1 391 ? 0.093 -30.484 18.609 1 97.38 391 LEU A O 1
ATOM 3209 N N . ILE A 1 392 ? 2.107 -29.719 19.375 1 97.81 392 ILE A N 1
ATOM 3210 C CA . ILE A 1 392 ? 2.713 -31.047 19.469 1 97.81 392 ILE A CA 1
ATOM 3211 C C . ILE A 1 392 ? 1.955 -31.891 20.484 1 97.81 392 ILE A C 1
ATOM 3213 O O . ILE A 1 392 ? 1.738 -33.094 20.281 1 97.81 392 ILE A O 1
ATOM 3217 N N . ASP A 1 393 ? 1.533 -31.266 21.594 1 96.31 393 ASP A N 1
ATOM 3218 C CA . ASP A 1 393 ? 0.749 -31.969 22.594 1 96.31 393 ASP A CA 1
ATOM 3219 C C . ASP A 1 393 ? -0.587 -32.438 22.016 1 96.31 393 ASP A C 1
ATOM 3221 O O . ASP A 1 393 ? -1.036 -33.562 22.297 1 96.31 393 ASP A O 1
ATOM 3225 N N . GLU A 1 394 ? -1.186 -31.594 21.297 1 96.31 394 GLU A N 1
ATOM 3226 C CA . GLU A 1 394 ? -2.451 -31.953 20.656 1 96.31 394 GLU A CA 1
ATOM 3227 C C . GLU A 1 394 ? -2.26 -33.062 19.625 1 96.31 394 GLU A C 1
ATOM 3229 O O . GLU A 1 394 ? -3.096 -33.969 19.516 1 96.31 394 GLU A O 1
ATOM 3234 N N . LEU A 1 395 ? -1.185 -33.031 18.859 1 97.94 395 LEU A N 1
ATOM 3235 C CA . LEU A 1 395 ? -0.913 -34.062 17.844 1 97.94 395 LEU A CA 1
ATOM 3236 C C . LEU A 1 395 ? -0.612 -35.406 18.5 1 97.94 395 LEU A C 1
ATOM 3238 O O . LEU A 1 395 ? -0.966 -36.469 17.969 1 97.94 395 LEU A O 1
ATOM 3242 N N . LYS A 1 396 ? 0.074 -35.375 19.688 1 97.19 396 LYS A N 1
ATOM 3243 C CA . LYS A 1 396 ? 0.313 -36.625 20.438 1 97.19 396 LYS A CA 1
ATOM 3244 C C . LYS A 1 396 ? -1 -37.25 20.906 1 97.19 396 LYS A C 1
ATOM 3246 O O . LYS A 1 396 ? -1.172 -38.469 20.828 1 97.19 396 LYS A O 1
ATOM 3251 N N . GLU A 1 397 ? -1.88 -36.406 21.328 1 96 397 GLU A N 1
ATOM 3252 C CA . GLU A 1 397 ? -3.193 -36.875 21.75 1 96 397 GLU A CA 1
ATOM 3253 C C . GLU A 1 397 ? -3.98 -37.438 20.578 1 96 397 GLU A C 1
ATOM 3255 O O . GLU A 1 397 ? -4.617 -38.5 20.719 1 96 397 GLU A O 1
ATOM 3260 N N . LEU A 1 398 ? -3.947 -36.812 19.484 1 96.81 398 LEU A N 1
ATOM 3261 C CA . LEU A 1 398 ? -4.668 -37.25 18.297 1 96.81 398 LEU A CA 1
ATOM 3262 C C . LEU A 1 398 ? -4.117 -38.594 17.797 1 96.81 398 LEU A C 1
ATOM 3264 O O . LEU A 1 398 ? -4.855 -39.406 17.234 1 96.81 398 LEU A O 1
ATOM 3268 N N . TRP A 1 399 ? -2.812 -38.812 17.953 1 96.5 399 TRP A N 1
ATOM 3269 C CA . TRP A 1 399 ? -2.178 -40.062 17.5 1 96.5 399 TRP A CA 1
ATOM 3270 C C . TRP A 1 399 ? -2.492 -41.219 18.438 1 96.5 399 TRP A C 1
ATOM 3272 O O . TRP A 1 399 ? -2.883 -42.281 18 1 96.5 399 TRP A O 1
ATOM 3282 N N . SER A 1 400 ? -2.416 -41.062 19.781 1 94.06 400 SER A N 1
ATOM 3283 C CA . SER A 1 400 ? -2.521 -42.125 20.766 1 94.06 400 SER A CA 1
ATOM 3284 C C . SER A 1 400 ? -3.979 -42.438 21.094 1 94.06 400 SER A C 1
ATOM 3286 O O . SER A 1 400 ? -4.387 -43.594 21.109 1 94.06 400 SER A O 1
ATOM 3288 N N . ILE A 1 401 ? -4.75 -41.406 21.375 1 91.81 401 ILE A N 1
ATOM 3289 C CA . ILE A 1 401 ? -6.117 -41.594 21.859 1 91.81 401 ILE A CA 1
ATOM 3290 C C . ILE A 1 401 ? -7.105 -41.281 20.734 1 91.81 401 ILE A C 1
ATOM 3292 O O . ILE A 1 401 ? -8.07 -42 20.516 1 91.81 401 ILE A O 1
ATOM 3296 N N . GLY A 1 402 ? -6.828 -40.344 19.984 1 92.5 402 GLY A N 1
ATOM 3297 C CA . GLY A 1 402 ? -7.785 -39.844 19.016 1 92.5 402 GLY A CA 1
ATOM 3298 C C . GLY A 1 402 ? -8.898 -39.031 19.625 1 92.5 402 GLY A C 1
ATOM 3299 O O . GLY A 1 402 ? -8.883 -38.75 20.828 1 92.5 402 GLY A O 1
ATOM 3300 N N . VAL A 1 403 ? -9.812 -38.5 18.812 1 92.25 403 VAL A N 1
ATOM 3301 C CA . VAL A 1 403 ? -10.922 -37.656 19.297 1 92.25 403 VAL A CA 1
ATOM 3302 C C . VAL A 1 403 ? -12.234 -38.188 18.703 1 92.25 403 VAL A C 1
ATOM 3304 O O . VAL A 1 403 ? -12.297 -38.562 17.531 1 92.25 403 VAL A O 1
ATOM 3307 N N . ASP A 1 404 ? -13.242 -38.188 19.5 1 89.12 404 ASP A N 1
ATOM 3308 C CA . ASP A 1 404 ? -14.562 -38.594 19.031 1 89.12 404 ASP A CA 1
ATOM 3309 C C . ASP A 1 404 ? -15.117 -37.562 18.047 1 89.12 404 ASP A C 1
ATOM 3311 O O . ASP A 1 404 ? -15.188 -36.375 18.359 1 89.12 404 ASP A O 1
ATOM 3315 N N . THR A 1 405 ? -15.383 -38.031 16.875 1 89.69 405 THR A N 1
ATOM 3316 C CA . THR A 1 405 ? -15.844 -37.125 15.828 1 89.69 405 THR A CA 1
ATOM 3317 C C . THR A 1 405 ? -17.047 -37.688 15.086 1 89.69 405 THR A C 1
ATOM 3319 O O . THR A 1 405 ? -17.094 -38.906 14.82 1 89.69 405 THR A O 1
ATOM 3322 N N . TYR A 1 406 ? -18 -36.844 14.844 1 85.88 406 TYR A N 1
ATOM 3323 C CA . TYR A 1 406 ? -19.188 -37.219 14.078 1 85.88 406 TYR A CA 1
ATOM 3324 C C . TYR A 1 406 ? -18.922 -37.125 12.578 1 85.88 406 TYR A C 1
ATOM 3326 O O . TYR A 1 406 ? -18.453 -36.094 12.094 1 85.88 406 TYR A O 1
ATOM 3334 N N . ASP A 1 407 ? -19.141 -38.219 11.922 1 88.94 407 ASP A N 1
ATOM 3335 C CA . ASP A 1 407 ? -19.031 -38.219 10.469 1 88.94 407 ASP A CA 1
ATOM 3336 C C . ASP A 1 407 ? -20.406 -38.031 9.812 1 88.94 407 ASP A C 1
ATOM 3338 O O . ASP A 1 407 ? -21.266 -38.906 9.922 1 88.94 407 ASP A O 1
ATOM 3342 N N . ALA A 1 408 ? -20.609 -37.062 9.055 1 83.38 408 ALA A N 1
ATOM 3343 C CA . ALA A 1 408 ? -21.891 -36.719 8.461 1 83.38 408 ALA A CA 1
ATOM 3344 C C . ALA A 1 408 ? -22.266 -37.656 7.324 1 83.38 408 ALA A C 1
ATOM 3346 O O . ALA A 1 408 ? -23.438 -37.812 6.988 1 83.38 408 ALA A O 1
ATOM 3347 N N . VAL A 1 409 ? -21.312 -38.281 6.695 1 84.25 409 VAL A N 1
ATOM 3348 C CA . VAL A 1 409 ? -21.578 -39.219 5.586 1 84.25 409 VAL A CA 1
ATOM 3349 C C . VAL A 1 409 ? -22.078 -40.531 6.121 1 84.25 409 VAL A C 1
ATOM 3351 O O . VAL A 1 409 ? -23.125 -41.031 5.699 1 84.25 409 VAL A O 1
ATOM 3354 N N . THR A 1 410 ? -21.328 -41.156 7.066 1 86.94 410 THR A N 1
ATOM 3355 C CA . THR A 1 410 ? -21.703 -42.438 7.621 1 86.94 410 THR A CA 1
ATOM 3356 C C . THR A 1 410 ? -22.656 -42.281 8.797 1 86.94 410 THR A C 1
ATOM 3358 O O . THR A 1 410 ? -23.281 -43.25 9.234 1 86.94 410 THR A O 1
ATOM 3361 N N . LYS A 1 411 ? -22.859 -41.094 9.289 1 79.44 411 LYS A N 1
ATOM 3362 C CA . LYS A 1 411 ? -23.734 -40.75 10.406 1 79.44 411 LYS A CA 1
ATOM 3363 C C . LYS A 1 411 ? -23.375 -41.562 11.648 1 79.44 411 LYS A C 1
ATOM 3365 O O . LYS A 1 411 ? -24.266 -42.062 12.344 1 79.44 411 LYS A O 1
ATOM 3370 N N . GLN A 1 412 ? -22.062 -41.812 11.812 1 82.81 412 GLN A N 1
ATOM 3371 C CA . GLN A 1 412 ? -21.547 -42.531 12.969 1 82.81 412 GLN A CA 1
ATOM 3372 C C . GLN A 1 412 ? -20.422 -41.75 13.641 1 82.81 412 GLN A C 1
ATOM 3374 O O . GLN A 1 412 ? -19.766 -40.906 13.016 1 82.81 412 GLN A O 1
ATOM 3379 N N . ILE A 1 413 ? -20.234 -42.031 14.898 1 87.31 413 ILE A N 1
ATOM 3380 C CA . ILE A 1 413 ? -19.125 -41.438 15.641 1 87.31 413 ILE A CA 1
ATOM 3381 C C . ILE A 1 413 ? -17.906 -42.344 15.531 1 87.31 413 ILE A C 1
ATOM 3383 O O . ILE A 1 413 ? -18.016 -43.594 15.609 1 87.31 413 ILE A O 1
ATOM 3387 N N . PHE A 1 414 ? -16.875 -41.812 15.172 1 89.44 414 PHE A N 1
ATOM 3388 C CA . PHE A 1 414 ? -15.625 -42.562 15.07 1 89.44 414 PHE A CA 1
ATOM 3389 C C . PHE A 1 414 ? -14.492 -41.844 15.805 1 89.44 414 PHE A C 1
ATOM 3391 O O . PHE A 1 414 ? -14.664 -40.719 16.266 1 89.44 414 PHE A O 1
ATOM 3398 N N . GLN A 1 415 ? -13.422 -42.562 15.969 1 92.88 415 GLN A N 1
ATOM 3399 C CA . GLN A 1 415 ? -12.242 -41.969 16.594 1 92.88 415 GLN A CA 1
ATOM 3400 C C . GLN A 1 415 ? -11.281 -41.438 15.555 1 92.88 415 GLN A C 1
ATOM 3402 O O . GLN A 1 415 ? -10.555 -42.188 14.898 1 92.88 415 GLN A O 1
ATOM 3407 N N . LEU A 1 416 ? -11.258 -40.125 15.555 1 95.25 416 LEU A N 1
ATOM 3408 C CA . LEU A 1 416 ? -10.43 -39.438 14.562 1 95.25 416 LEU A CA 1
ATOM 3409 C C . LEU A 1 416 ? -8.984 -39.344 15.039 1 95.25 416 LEU A C 1
ATOM 3411 O O . LEU A 1 416 ? -8.727 -38.875 16.156 1 95.25 416 LEU A O 1
ATOM 3415 N N . ARG A 1 417 ? -8.062 -39.812 14.242 1 97 417 ARG A N 1
ATOM 3416 C CA . ARG A 1 417 ? -6.633 -39.656 14.492 1 97 417 ARG A CA 1
ATOM 3417 C C . ARG A 1 417 ? -5.961 -38.844 13.391 1 97 417 ARG A C 1
ATOM 3419 O O . ARG A 1 417 ? -6.508 -38.719 12.297 1 97 417 ARG A O 1
ATOM 3426 N N . ALA A 1 418 ? -4.859 -38.188 13.711 1 97.81 418 ALA A N 1
ATOM 3427 C CA . ALA A 1 418 ? -4.133 -37.375 12.742 1 97.81 418 ALA A CA 1
ATOM 3428 C C . ALA A 1 418 ? -2.625 -37.531 12.93 1 97.81 418 ALA A C 1
ATOM 3430 O O . ALA A 1 418 ? -2.156 -37.844 14.031 1 97.81 418 ALA A O 1
ATOM 3431 N N . ALA A 1 419 ? -1.876 -37.438 11.852 1 97.75 419 ALA A N 1
ATOM 3432 C CA . ALA A 1 419 ? -0.417 -37.5 11.867 1 97.75 419 ALA A CA 1
ATOM 3433 C C . ALA A 1 419 ? 0.192 -36.438 10.977 1 97.75 419 ALA A C 1
ATOM 3435 O O . ALA A 1 419 ? -0.404 -36.031 9.969 1 97.75 419 ALA A O 1
ATOM 3436 N N . LEU A 1 420 ? 1.316 -35.938 11.398 1 97.94 420 LEU A N 1
ATOM 3437 C CA . LEU A 1 420 ? 2.066 -34.969 10.617 1 97.94 420 LEU A CA 1
ATOM 3438 C C . LEU A 1 420 ? 3.086 -35.656 9.711 1 97.94 420 LEU A C 1
ATOM 3440 O O . LEU A 1 420 ? 3.967 -36.375 10.195 1 97.94 420 LEU A O 1
ATOM 3444 N N . LEU A 1 421 ? 3.049 -35.406 8.422 1 97.12 421 LEU A N 1
ATOM 3445 C CA . LEU A 1 421 ? 3.918 -36.094 7.484 1 97.12 421 LEU A CA 1
ATOM 3446 C C . LEU A 1 421 ? 5.227 -35.344 7.285 1 97.12 421 LEU A C 1
ATOM 3448 O O . LEU A 1 421 ? 6.293 -35.969 7.172 1 97.12 421 LEU A O 1
ATOM 3452 N N . TRP A 1 422 ? 5.113 -34.094 7.055 1 97.75 422 TRP A N 1
ATOM 3453 C CA . TRP A 1 422 ? 6.305 -33.281 6.781 1 97.75 422 TRP A CA 1
ATOM 3454 C C . TRP A 1 422 ? 6.031 -31.812 6.996 1 97.75 422 TRP A C 1
ATOM 3456 O O . TRP A 1 422 ? 4.895 -31.422 7.277 1 97.75 422 TRP A O 1
ATOM 3466 N N . THR A 1 423 ? 7.078 -31.016 6.934 1 97.62 423 THR A N 1
ATOM 3467 C CA . THR A 1 423 ? 6.965 -29.562 7.02 1 97.62 423 THR A CA 1
ATOM 3468 C C . THR A 1 423 ? 7.32 -28.906 5.684 1 97.62 423 THR A C 1
ATOM 3470 O O . THR A 1 423 ? 8.047 -29.484 4.879 1 97.62 423 THR A O 1
ATOM 3473 N N . ILE A 1 424 ? 6.73 -27.844 5.324 1 97 424 ILE A N 1
ATOM 3474 C CA . ILE A 1 424 ? 6.984 -27.047 4.125 1 97 424 ILE A CA 1
ATOM 3475 C C . ILE A 1 424 ? 7.508 -25.672 4.523 1 97 424 ILE A C 1
ATOM 3477 O O . ILE A 1 424 ? 6.84 -24.922 5.246 1 97 424 ILE A O 1
ATOM 3481 N N . ASN A 1 425 ? 8.656 -25.328 4.105 1 94.5 425 ASN A N 1
ATOM 3482 C CA . ASN A 1 425 ? 9.297 -24.094 4.547 1 94.5 425 ASN A CA 1
ATOM 3483 C C . ASN A 1 425 ? 10.359 -23.625 3.555 1 94.5 425 ASN A C 1
ATOM 3485 O O . ASN A 1 425 ? 10.852 -24.406 2.752 1 94.5 425 ASN A O 1
ATOM 3489 N N . ASP A 1 426 ? 10.664 -22.328 3.656 1 92.69 426 ASP A N 1
ATOM 3490 C CA . ASP A 1 426 ? 11.852 -21.844 2.945 1 92.69 426 ASP A CA 1
ATOM 3491 C C . ASP A 1 426 ? 13.133 -22.281 3.652 1 92.69 426 ASP A C 1
ATOM 3493 O O . ASP A 1 426 ? 13.078 -22.938 4.691 1 92.69 426 ASP A O 1
ATOM 3497 N N . LEU A 1 427 ? 14.211 -22 3.137 1 93.38 427 LEU A N 1
ATOM 3498 C CA . LEU A 1 427 ? 15.445 -22.562 3.648 1 93.38 427 LEU A CA 1
ATOM 3499 C C . LEU A 1 427 ? 15.766 -22.031 5.039 1 93.38 427 LEU A C 1
ATOM 3501 O O . LEU A 1 427 ? 16.156 -22.781 5.934 1 93.38 427 LEU A O 1
ATOM 3505 N N . PRO A 1 428 ? 15.617 -20.75 5.293 1 90.94 428 PRO A N 1
ATOM 3506 C CA . PRO A 1 428 ? 15.852 -20.281 6.66 1 90.94 428 PRO A CA 1
ATOM 3507 C C . PRO A 1 428 ? 14.859 -20.859 7.668 1 90.94 428 PRO A C 1
ATOM 3509 O O . PRO A 1 428 ? 15.242 -21.172 8.797 1 90.94 428 PRO A O 1
ATOM 3512 N N . ALA A 1 429 ? 13.617 -20.922 7.281 1 93.19 429 ALA A N 1
ATOM 3513 C CA . ALA A 1 429 ? 12.625 -21.531 8.164 1 93.19 429 ALA A CA 1
ATOM 3514 C C . ALA A 1 429 ? 12.883 -23.016 8.352 1 93.19 429 ALA A C 1
ATOM 3516 O O . ALA A 1 429 ? 12.586 -23.578 9.406 1 93.19 429 ALA A O 1
ATOM 3517 N N . TYR A 1 430 ? 13.383 -23.625 7.262 1 95.19 430 TYR A N 1
ATOM 3518 C CA . TYR A 1 430 ? 13.82 -25 7.363 1 95.19 430 TYR A CA 1
ATOM 3519 C C . TYR A 1 430 ? 14.797 -25.188 8.523 1 95.19 430 TYR A C 1
ATOM 3521 O O . TYR A 1 430 ? 14.688 -26.156 9.281 1 95.19 430 TYR A O 1
ATOM 3529 N N . ALA A 1 431 ? 15.75 -24.266 8.695 1 94.56 431 ALA A N 1
ATOM 3530 C CA . ALA A 1 431 ? 16.75 -24.312 9.766 1 94.56 431 ALA A CA 1
ATOM 3531 C C . ALA A 1 431 ? 16.078 -24.219 11.141 1 94.56 431 ALA A C 1
ATOM 3533 O O . ALA A 1 431 ? 16.453 -24.938 12.07 1 94.56 431 ALA A O 1
ATOM 3534 N N . ASN A 1 432 ? 15.078 -23.406 11.234 1 93.62 432 ASN A N 1
ATOM 3535 C CA . ASN A 1 432 ? 14.398 -23.188 12.508 1 93.62 432 ASN A CA 1
ATOM 3536 C C . ASN A 1 432 ? 13.562 -24.406 12.906 1 93.62 432 ASN A C 1
ATOM 3538 O O . ASN A 1 432 ? 13.516 -24.781 14.086 1 93.62 432 ASN A O 1
ATOM 3542 N N . LEU A 1 433 ? 12.914 -25.047 11.969 1 95.88 433 LEU A N 1
ATOM 3543 C CA . LEU A 1 433 ? 12 -26.141 12.266 1 95.88 433 LEU A CA 1
ATOM 3544 C C . LEU A 1 433 ? 12.758 -27.453 12.453 1 95.88 433 LEU A C 1
ATOM 3546 O O . LEU A 1 433 ? 12.43 -28.25 13.336 1 95.88 433 LEU A O 1
ATOM 3550 N N . SER A 1 434 ? 13.789 -27.688 11.664 1 94.88 434 SER A N 1
ATOM 3551 C CA . SER A 1 434 ? 14.531 -28.953 11.719 1 94.88 434 SER A CA 1
ATOM 3552 C C . SER A 1 434 ? 15.602 -28.906 12.805 1 94.88 434 SER A C 1
ATOM 3554 O O . SER A 1 434 ? 15.938 -29.953 13.383 1 94.88 434 SER A O 1
ATOM 3556 N N . GLY A 1 435 ? 16.203 -27.703 13.062 1 92.88 435 GLY A N 1
ATOM 3557 C CA . GLY A 1 435 ? 17.312 -27.562 13.977 1 92.88 435 GLY A CA 1
ATOM 3558 C C . GLY A 1 435 ? 18.672 -27.594 13.281 1 92.88 435 GLY A C 1
ATOM 3559 O O . GLY A 1 435 ? 19.703 -27.328 13.898 1 92.88 435 GLY A O 1
ATOM 3560 N N . TRP A 1 436 ? 18.703 -27.953 12.008 1 93.25 436 TRP A N 1
ATOM 3561 C CA . TRP A 1 436 ? 19.938 -27.938 11.227 1 93.25 436 TRP A CA 1
ATOM 3562 C C . TRP A 1 436 ? 20.203 -26.547 10.656 1 93.25 436 TRP A C 1
ATOM 3564 O O . TRP A 1 436 ? 19.422 -26.047 9.844 1 93.25 436 TRP A O 1
ATOM 3574 N N . SER A 1 437 ? 21.266 -25.906 11.008 1 91 437 SER A N 1
ATOM 3575 C CA . SER A 1 437 ? 21.594 -24.578 10.5 1 91 437 SER A CA 1
ATOM 3576 C C . SER A 1 437 ? 21.922 -24.625 9.016 1 91 437 SER A C 1
ATOM 3578 O O . SER A 1 437 ? 22.719 -25.469 8.57 1 91 437 SER A O 1
ATOM 3580 N N . THR A 1 438 ? 21.297 -23.891 8.211 1 90.75 438 THR A N 1
ATOM 3581 C CA . THR A 1 438 ? 21.5 -23.891 6.77 1 90.75 438 THR A CA 1
ATOM 3582 C C . THR A 1 438 ? 22.484 -22.797 6.359 1 90.75 438 THR A C 1
ATOM 3584 O O . THR A 1 438 ? 22.484 -22.344 5.215 1 90.75 438 THR A O 1
ATOM 3587 N N . LYS A 1 439 ? 23.266 -22.328 7.277 1 86.81 439 LYS A N 1
ATOM 3588 C CA . LYS A 1 439 ? 24.312 -21.344 7 1 86.81 439 LYS A CA 1
ATOM 3589 C C . LYS A 1 439 ? 25.703 -21.938 7.172 1 86.81 439 LYS A C 1
ATOM 3591 O O . LYS A 1 439 ? 25.859 -22.984 7.812 1 86.81 439 LYS A O 1
ATOM 3596 N N . GLY A 1 440 ? 26.609 -21.453 6.492 1 85.25 440 GLY A N 1
ATOM 3597 C CA . GLY A 1 440 ? 28 -21.828 6.695 1 85.25 440 GLY A CA 1
ATOM 3598 C C . GLY A 1 440 ? 28.453 -22.984 5.816 1 85.25 440 GLY A C 1
ATOM 3599 O O . GLY A 1 440 ? 27.938 -23.156 4.707 1 85.25 440 GLY A O 1
ATOM 3600 N N . LYS A 1 441 ? 29.375 -23.828 6.262 1 87 441 LYS A N 1
ATOM 3601 C CA . LYS A 1 441 ? 30.047 -24.875 5.492 1 87 441 LYS A CA 1
ATOM 3602 C C . LYS A 1 441 ? 29.141 -26.078 5.277 1 87 441 LYS A C 1
ATOM 3604 O O . LYS A 1 441 ? 29.141 -26.672 4.199 1 87 441 LYS A O 1
ATOM 3609 N N . LEU A 1 442 ? 28.391 -26.422 6.305 1 91.62 442 LEU A N 1
ATOM 3610 C CA . LEU A 1 442 ? 27.5 -27.578 6.23 1 91.62 442 LEU A CA 1
ATOM 3611 C C . LEU A 1 442 ? 26.047 -27.141 6.082 1 91.62 442 LEU A C 1
ATOM 3613 O O . LEU A 1 442 ? 25.172 -27.656 6.781 1 91.62 442 LEU A O 1
ATOM 3617 N N . ALA A 1 443 ? 25.812 -26.328 5.113 1 92.31 443 ALA A N 1
ATOM 3618 C CA . ALA A 1 443 ? 24.5 -25.703 4.961 1 92.31 443 ALA A CA 1
ATOM 3619 C C . ALA A 1 443 ? 23.484 -26.703 4.387 1 92.31 443 ALA A C 1
ATOM 3621 O O . ALA A 1 443 ? 22.281 -26.578 4.633 1 92.31 443 ALA A O 1
ATOM 3622 N N . CYS A 1 444 ? 23.891 -27.719 3.566 1 94.62 444 CYS A N 1
ATOM 3623 C CA . CYS A 1 444 ? 22.969 -28.672 2.945 1 94.62 444 CYS A CA 1
ATOM 3624 C C . CYS A 1 444 ? 22.516 -29.719 3.951 1 94.62 444 CYS A C 1
ATOM 3626 O O . CYS A 1 444 ? 23.328 -30.5 4.457 1 94.62 444 CYS A O 1
ATOM 3628 N N . PRO A 1 445 ? 21.25 -29.812 4.246 1 92.81 445 PRO A N 1
ATOM 3629 C CA . PRO A 1 445 ? 20.766 -30.797 5.23 1 92.81 445 PRO A CA 1
ATOM 3630 C C . PRO A 1 445 ? 20.797 -32.219 4.711 1 92.81 445 PRO A C 1
ATOM 3632 O O . PRO A 1 445 ? 20.859 -33.156 5.5 1 92.81 445 PRO A O 1
ATOM 3635 N N . ASN A 1 446 ? 20.766 -32.406 3.422 1 93 446 ASN A N 1
ATOM 3636 C CA . ASN A 1 446 ? 20.75 -33.75 2.844 1 93 446 ASN A CA 1
ATOM 3637 C C . ASN A 1 446 ? 22.141 -34.375 2.846 1 93 446 ASN A C 1
ATOM 3639 O O . ASN A 1 446 ? 22.297 -35.562 3.152 1 93 446 ASN A O 1
ATOM 3643 N N . CYS A 1 447 ? 23.141 -33.531 2.441 1 93.5 447 CYS A N 1
ATOM 3644 C CA . CYS A 1 447 ? 24.516 -34.031 2.467 1 93.5 447 CYS A CA 1
ATOM 3645 C C . CYS A 1 447 ? 25.047 -34.094 3.895 1 93.5 447 CYS A C 1
ATOM 3647 O O . CYS A 1 447 ? 25.906 -34.906 4.207 1 93.5 447 CYS A O 1
ATOM 3649 N N . ASN A 1 448 ? 24.516 -33.25 4.816 1 92 448 ASN A N 1
ATOM 3650 C CA . ASN A 1 448 ? 24.844 -33.25 6.234 1 92 448 ASN A CA 1
ATOM 3651 C C . ASN A 1 448 ? 26.359 -33.188 6.453 1 92 448 ASN A C 1
ATOM 3653 O O . ASN A 1 448 ? 27.031 -32.344 5.891 1 92 448 ASN A O 1
ATOM 3657 N N . GLU A 1 449 ? 26.953 -34.156 7.043 1 89 449 GLU A N 1
ATOM 3658 C CA . GLU A 1 449 ? 28.375 -34.156 7.387 1 89 449 GLU A CA 1
ATOM 3659 C C . GLU A 1 449 ? 29.234 -34.344 6.145 1 89 449 GLU A C 1
ATOM 3661 O O . GLU A 1 449 ? 30.406 -33.938 6.125 1 89 449 GLU A O 1
ATOM 3666 N N . ASP A 1 450 ? 28.672 -34.844 5.062 1 90.44 450 ASP A N 1
ATOM 3667 C CA . ASP A 1 450 ? 29.438 -35.156 3.854 1 90.44 450 ASP A CA 1
ATOM 3668 C C . ASP A 1 450 ? 29.312 -34.031 2.828 1 90.44 450 ASP A C 1
ATOM 3670 O O . ASP A 1 450 ? 29.625 -34.219 1.647 1 90.44 450 ASP A O 1
ATOM 3674 N N . ALA A 1 451 ? 28.875 -32.844 3.209 1 91.5 451 ALA A N 1
ATOM 3675 C CA . ALA A 1 451 ? 28.734 -31.75 2.273 1 91.5 451 ALA A CA 1
ATOM 3676 C C . ALA A 1 451 ? 30.094 -31.25 1.799 1 91.5 451 ALA A C 1
ATOM 3678 O O . ALA A 1 451 ? 31 -31.047 2.605 1 91.5 451 ALA A O 1
ATOM 3679 N N . SER A 1 452 ? 30.328 -31.109 0.439 1 90.69 452 SER A N 1
ATOM 3680 C CA . SER A 1 452 ? 31.547 -30.562 -0.138 1 90.69 452 SER A CA 1
ATOM 3681 C C . SER A 1 452 ? 31.5 -29.047 -0.167 1 90.69 452 SER A C 1
ATOM 3683 O O . SER A 1 452 ? 30.594 -28.453 -0.745 1 90.69 452 SER A O 1
ATOM 3685 N N . HIS A 1 453 ? 32.5 -28.422 0.59 1 91.38 453 HIS A N 1
ATOM 3686 C CA . HIS A 1 453 ? 32.5 -26.969 0.665 1 91.38 453 HIS A CA 1
ATOM 3687 C C . HIS A 1 453 ? 33.906 -26.422 0.524 1 91.38 453 HIS A C 1
ATOM 3689 O O . HIS A 1 453 ? 34.906 -27.141 0.738 1 91.38 453 HIS A O 1
ATOM 3695 N N . GLN A 1 454 ? 34.031 -25.172 -0.054 1 90.44 454 GLN A N 1
ATOM 3696 C CA . GLN A 1 454 ? 35.281 -24.422 -0.16 1 90.44 454 GLN A CA 1
ATOM 3697 C C . GLN A 1 454 ? 35.062 -22.953 0.171 1 90.44 454 GLN A C 1
ATOM 3699 O O . GLN A 1 454 ? 34.125 -22.328 -0.296 1 90.44 454 GLN A O 1
ATOM 3704 N N . TYR A 1 455 ? 35.906 -22.516 1.029 1 91.56 455 TYR A N 1
ATOM 3705 C CA . TYR A 1 455 ? 35.781 -21.109 1.397 1 91.56 455 TYR A CA 1
ATOM 3706 C C . TYR A 1 455 ? 36.594 -20.234 0.447 1 91.56 455 TYR A C 1
ATOM 3708 O O . TYR A 1 455 ? 37.781 -20.484 0.206 1 91.56 455 TYR A O 1
ATOM 3716 N N . LEU A 1 456 ? 35.969 -19.25 -0.136 1 92.44 456 LEU A N 1
ATOM 3717 C CA . LEU A 1 456 ? 36.625 -18.281 -1.007 1 92.44 456 LEU A CA 1
ATOM 3718 C C . LEU A 1 456 ? 37.125 -17.094 -0.203 1 92.44 456 LEU A C 1
ATOM 3720 O O . LEU A 1 456 ? 36.344 -16.25 0.24 1 92.44 456 LEU A O 1
ATOM 3724 N N . HIS A 1 457 ? 38.312 -16.906 -0.117 1 88.62 457 HIS A N 1
ATOM 3725 C CA . HIS A 1 457 ? 38.969 -15.938 0.775 1 88.62 457 HIS A CA 1
ATOM 3726 C C . HIS A 1 457 ? 38.75 -14.516 0.289 1 88.62 457 HIS A C 1
ATOM 3728 O O . HIS A 1 457 ? 38.531 -13.602 1.097 1 88.62 457 HIS A O 1
ATOM 3734 N N . ASN A 1 458 ? 38.812 -14.273 -1.033 1 85.44 458 ASN A N 1
ATOM 3735 C CA . ASN A 1 458 ? 38.656 -12.922 -1.562 1 85.44 458 ASN A CA 1
ATOM 3736 C C . ASN A 1 458 ? 37.156 -12.531 -1.593 1 85.44 458 ASN A C 1
ATOM 3738 O O . ASN A 1 458 ? 36.812 -11.406 -1.234 1 85.44 458 ASN A O 1
ATOM 3742 N N . GLY A 1 459 ? 36.344 -13.406 -1.959 1 86.69 459 GLY A N 1
ATOM 3743 C CA . GLY A 1 459 ? 34.938 -13.141 -1.996 1 86.69 459 GLY A CA 1
ATOM 3744 C C . GLY A 1 459 ? 34.25 -13.266 -0.64 1 86.69 459 GLY A C 1
ATOM 3745 O O . GLY A 1 459 ? 33.156 -12.773 -0.44 1 86.69 459 GLY A O 1
ATOM 3746 N N . LYS A 1 460 ? 34.875 -13.828 0.342 1 84.62 460 LYS A N 1
ATOM 3747 C CA . LYS A 1 460 ? 34.375 -14.039 1.698 1 84.62 460 LYS A CA 1
ATOM 3748 C C . LYS A 1 460 ? 33.062 -14.789 1.687 1 84.62 460 LYS A C 1
ATOM 3750 O O . LYS A 1 460 ? 32.094 -14.367 2.326 1 84.62 460 LYS A O 1
ATOM 3755 N N . LYS A 1 461 ? 32.938 -15.797 0.873 1 88.88 461 LYS A N 1
ATOM 3756 C CA . LYS A 1 461 ? 31.734 -16.625 0.753 1 88.88 461 LYS A CA 1
ATOM 3757 C C . LYS A 1 461 ? 32.094 -18.109 0.657 1 88.88 461 LYS A C 1
ATOM 3759 O O . LYS A 1 461 ? 33.219 -18.453 0.257 1 88.88 461 LYS A O 1
ATOM 3764 N N . THR A 1 462 ? 31.219 -18.938 1.11 1 91.94 462 THR A N 1
ATOM 3765 C CA . THR A 1 462 ? 31.406 -20.375 0.989 1 91.94 462 THR A CA 1
ATOM 3766 C C . THR A 1 462 ? 30.75 -20.891 -0.285 1 91.94 462 THR A C 1
ATOM 3768 O O . THR A 1 462 ? 29.609 -20.547 -0.591 1 91.94 462 THR A O 1
ATOM 3771 N N . CYS A 1 463 ? 31.438 -21.609 -1.086 1 94.06 463 CYS A N 1
ATOM 3772 C CA . CYS A 1 463 ? 30.891 -22.203 -2.301 1 94.06 463 CYS A CA 1
ATOM 3773 C C . CYS A 1 463 ? 30.797 -23.719 -2.186 1 94.06 463 CYS A C 1
ATOM 3775 O O . CYS A 1 463 ? 31.5 -24.312 -1.375 1 94.06 463 CYS A O 1
ATOM 3777 N N . TYR A 1 464 ? 29.922 -24.328 -2.859 1 94.25 464 TYR A N 1
ATOM 3778 C CA . TYR A 1 464 ? 29.688 -25.766 -2.85 1 94.25 464 TYR A CA 1
ATOM 3779 C C . TYR A 1 464 ? 29.984 -26.391 -4.211 1 94.25 464 TYR A C 1
ATOM 3781 O O . TYR A 1 464 ? 29.141 -26.375 -5.109 1 94.25 464 TYR A O 1
ATOM 3789 N N . MET A 1 465 ? 31.141 -26.891 -4.332 1 91.88 465 MET A N 1
ATOM 3790 C CA . MET A 1 465 ? 31.625 -27.5 -5.57 1 91.88 465 MET A CA 1
ATOM 3791 C C . MET A 1 465 ? 31.859 -29 -5.375 1 91.88 465 MET A C 1
ATOM 3793 O O . MET A 1 465 ? 31.469 -29.562 -4.352 1 91.88 465 MET A O 1
ATOM 3797 N N . GLY A 1 466 ? 32.281 -29.656 -6.324 1 90.44 466 GLY A N 1
ATOM 3798 C CA . GLY A 1 466 ? 32.594 -31.078 -6.262 1 90.44 466 GLY A CA 1
ATOM 3799 C C . GLY A 1 466 ? 31.375 -31.953 -6.559 1 90.44 466 GLY A C 1
ATOM 3800 O O . GLY A 1 466 ? 31.141 -32.938 -5.871 1 90.44 466 GLY A O 1
ATOM 3801 N N . HIS A 1 467 ? 30.594 -31.625 -7.484 1 93.5 467 HIS A N 1
ATOM 3802 C CA . HIS A 1 467 ? 29.391 -32.344 -7.824 1 93.5 467 HIS A CA 1
ATOM 3803 C C . HIS A 1 467 ? 29.703 -33.656 -8.555 1 93.5 467 HIS A C 1
ATOM 3805 O O . HIS A 1 467 ? 28.859 -34.562 -8.648 1 93.5 467 HIS A O 1
ATOM 3811 N N . SER A 1 468 ? 30.969 -33.781 -9.039 1 91 468 SER A N 1
ATOM 3812 C CA . SER A 1 468 ? 31.391 -35.031 -9.688 1 91 468 SER A CA 1
ATOM 3813 C C . SER A 1 468 ? 31.375 -36.188 -8.711 1 91 468 SER A C 1
ATOM 3815 O O . SER A 1 468 ? 31.359 -37.344 -9.125 1 91 468 SER A O 1
ATOM 3817 N N . ARG A 1 469 ? 31.297 -35.781 -7.441 1 92.25 469 ARG A N 1
ATOM 3818 C CA . ARG A 1 469 ? 31.219 -36.781 -6.383 1 92.25 469 ARG A CA 1
ATOM 3819 C C . ARG A 1 469 ? 29.953 -37.625 -6.5 1 92.25 469 ARG A C 1
ATOM 3821 O O . ARG A 1 469 ? 29.922 -38.781 -6.062 1 92.25 469 ARG A O 1
ATOM 3828 N N . PHE A 1 470 ? 28.891 -37.125 -7.086 1 94.06 470 PHE A N 1
ATOM 3829 C CA . PHE A 1 470 ? 27.594 -37.781 -7.168 1 94.06 470 PHE A CA 1
ATOM 3830 C C . PHE A 1 470 ? 27.516 -38.688 -8.398 1 94.06 470 PHE A C 1
ATOM 3832 O O . PHE A 1 470 ? 26.547 -39.438 -8.57 1 94.06 470 PHE A O 1
ATOM 3839 N N . LEU A 1 471 ? 28.562 -38.656 -9.266 1 93.25 471 LEU A N 1
ATOM 3840 C CA . LEU A 1 471 ? 28.625 -39.531 -10.438 1 93.25 471 LEU A CA 1
ATOM 3841 C C . LEU A 1 471 ? 29.125 -40.906 -10.047 1 93.25 471 LEU A C 1
ATOM 3843 O O . LEU A 1 471 ? 29.75 -41.094 -9 1 93.25 471 LEU A O 1
ATOM 3847 N N . PRO A 1 472 ? 28.797 -41.812 -10.891 1 91.19 472 PRO A N 1
ATOM 3848 C CA . PRO A 1 472 ? 29.328 -43.156 -10.609 1 91.19 472 PRO A CA 1
ATOM 3849 C C . PRO A 1 472 ? 30.859 -43.156 -10.508 1 91.19 472 PRO A C 1
ATOM 3851 O O . PRO A 1 472 ? 31.531 -42.375 -11.172 1 91.19 472 PRO A O 1
ATOM 3854 N N . MET A 1 473 ? 31.453 -44.062 -9.766 1 90.56 473 MET A N 1
ATOM 3855 C CA . MET A 1 473 ? 32.875 -44.094 -9.422 1 90.56 473 MET A CA 1
ATOM 3856 C C . MET A 1 473 ? 33.719 -44.219 -10.68 1 90.56 473 MET A C 1
ATOM 3858 O O . MET A 1 473 ? 34.844 -43.719 -10.711 1 90.56 473 MET A O 1
ATOM 3862 N N . ASP A 1 474 ? 33.219 -44.781 -11.703 1 87.25 474 ASP A N 1
ATOM 3863 C CA . ASP A 1 474 ? 34.031 -45.031 -12.906 1 87.25 474 ASP A CA 1
ATOM 3864 C C . ASP A 1 474 ? 33.75 -43.969 -13.961 1 87.25 474 ASP A C 1
ATOM 3866 O O . ASP A 1 474 ? 34.25 -44.062 -15.094 1 87.25 474 ASP A O 1
ATOM 3870 N N . HIS A 1 475 ? 33.156 -42.938 -13.625 1 89.62 475 HIS A N 1
ATOM 3871 C CA . HIS A 1 475 ? 32.844 -41.906 -14.617 1 89.62 475 HIS A CA 1
ATOM 3872 C C . HIS A 1 475 ? 34.062 -41.062 -14.969 1 89.62 475 HIS A C 1
ATOM 3874 O O . HIS A 1 475 ? 34.844 -40.688 -14.086 1 89.62 475 HIS A O 1
ATOM 3880 N N . PRO A 1 476 ? 34.344 -40.688 -16.172 1 84.69 476 PRO A N 1
ATOM 3881 C CA . PRO A 1 476 ? 35.531 -40 -16.625 1 84.69 476 PRO A CA 1
ATOM 3882 C C . PRO A 1 476 ? 35.656 -38.594 -16.047 1 84.69 476 PRO A C 1
ATOM 3884 O O . PRO A 1 476 ? 36.781 -38.094 -15.836 1 84.69 476 PRO A O 1
ATOM 3887 N N . MET A 1 477 ? 34.625 -38 -15.719 1 87.62 477 MET A N 1
ATOM 3888 C CA . MET A 1 477 ? 34.656 -36.625 -15.227 1 87.62 477 MET A CA 1
ATOM 3889 C C . MET A 1 477 ? 35.25 -36.562 -13.828 1 87.62 477 MET A C 1
ATOM 3891 O O . MET A 1 477 ? 35.688 -35.5 -13.391 1 87.62 477 MET A O 1
ATOM 3895 N N . ARG A 1 478 ? 35.219 -37.594 -13.07 1 88.12 478 ARG A N 1
ATOM 3896 C CA . ARG A 1 478 ? 35.812 -37.625 -11.734 1 88.12 478 ARG A CA 1
ATOM 3897 C C . ARG A 1 478 ? 37.312 -37.5 -11.789 1 88.12 478 ARG A C 1
ATOM 3899 O O . ARG A 1 478 ? 37.938 -37.062 -10.828 1 88.12 478 ARG A O 1
ATOM 3906 N N . LYS A 1 479 ? 37.938 -37.844 -13.008 1 82.75 479 LYS A N 1
ATOM 3907 C CA . LYS A 1 479 ? 39.375 -37.844 -13.148 1 82.75 479 LYS A CA 1
ATOM 3908 C C . LYS A 1 479 ? 39.844 -36.562 -13.859 1 82.75 479 LYS A C 1
ATOM 3910 O O . LYS A 1 479 ? 41.062 -36.312 -13.93 1 82.75 479 LYS A O 1
ATOM 3915 N N . SER A 1 480 ? 38.938 -35.812 -14.336 1 77.19 480 SER A N 1
ATOM 3916 C CA . SER A 1 480 ? 39.281 -34.625 -15.094 1 77.19 480 SER A CA 1
ATOM 3917 C C . SER A 1 480 ? 39.75 -33.5 -14.164 1 77.19 480 SER A C 1
ATOM 3919 O O . SER A 1 480 ? 38.938 -32.75 -13.641 1 77.19 480 SER A O 1
ATOM 3921 N N . ASN A 1 481 ? 41.062 -33.406 -13.812 1 67.44 481 ASN A N 1
ATOM 3922 C CA . ASN A 1 481 ? 41.625 -32.469 -12.844 1 67.44 481 ASN A CA 1
ATOM 3923 C C . ASN A 1 481 ? 41.656 -31.047 -13.383 1 67.44 481 ASN A C 1
ATOM 3925 O O . ASN A 1 481 ? 41.25 -30.109 -12.688 1 67.44 481 ASN A O 1
ATOM 3929 N N . HIS A 1 482 ? 41.938 -30.812 -14.57 1 68 482 HIS A N 1
ATOM 3930 C CA . HIS A 1 482 ? 42.25 -29.484 -15.062 1 68 482 HIS A CA 1
ATOM 3931 C C . HIS A 1 482 ? 41 -28.672 -15.336 1 68 482 HIS A C 1
ATOM 3933 O O . HIS A 1 482 ? 41.031 -27.438 -15.32 1 68 482 HIS A O 1
ATOM 3939 N N . THR A 1 483 ? 39.875 -29.312 -15.477 1 76.38 483 THR A N 1
ATOM 3940 C CA . THR A 1 483 ? 38.688 -28.578 -15.93 1 76.38 483 THR A CA 1
ATOM 3941 C C . THR A 1 483 ? 37.812 -28.172 -14.75 1 76.38 483 THR A C 1
ATOM 3943 O O . THR A 1 483 ? 36.969 -27.281 -14.883 1 76.38 483 THR A O 1
ATOM 3946 N N . PHE A 1 484 ? 38.031 -28.797 -13.633 1 82.81 484 PHE A N 1
ATOM 3947 C CA . PHE A 1 484 ? 37.219 -28.469 -12.453 1 82.81 484 PHE A CA 1
ATOM 3948 C C . PHE A 1 484 ? 38.031 -27.609 -11.477 1 82.81 484 PHE A C 1
ATOM 3950 O O . PHE A 1 484 ? 38.438 -26.5 -11.805 1 82.81 484 PHE A O 1
ATOM 3957 N N . ASP A 1 485 ? 38.219 -28.047 -10.266 1 79.38 485 ASP A N 1
ATOM 3958 C CA . ASP A 1 485 ? 38.938 -27.297 -9.242 1 79.38 485 ASP A CA 1
ATOM 3959 C C . ASP A 1 485 ? 40.375 -27.781 -9.117 1 79.38 485 ASP A C 1
ATOM 3961 O O . ASP A 1 485 ? 41.094 -27.406 -8.188 1 79.38 485 ASP A O 1
ATOM 3965 N N . GLY A 1 486 ? 40.906 -28.609 -10.133 1 74.75 486 GLY A N 1
ATOM 3966 C CA . GLY A 1 486 ? 42.281 -29.047 -10.18 1 74.75 486 GLY A CA 1
ATOM 3967 C C . GLY A 1 486 ? 42.531 -30.328 -9.43 1 74.75 486 GLY A C 1
ATOM 3968 O O . GLY A 1 486 ? 43.656 -30.859 -9.43 1 74.75 486 GLY A O 1
ATOM 3969 N N . LYS A 1 487 ? 41.438 -30.859 -8.758 1 79.5 487 LYS A N 1
ATOM 3970 C CA . LYS A 1 487 ? 41.625 -32.062 -7.961 1 79.5 487 LYS A CA 1
ATOM 3971 C C . LYS A 1 487 ? 40.75 -33.188 -8.469 1 79.5 487 LYS A C 1
ATOM 3973 O O . LYS A 1 487 ? 39.656 -32.969 -8.953 1 79.5 487 LYS A O 1
ATOM 3978 N N . ALA A 1 488 ? 41.25 -34.375 -8.422 1 83.62 488 ALA A N 1
ATOM 3979 C CA . ALA A 1 488 ? 40.469 -35.562 -8.773 1 83.62 488 ALA A CA 1
ATOM 3980 C C . ALA A 1 488 ? 39.531 -35.969 -7.629 1 83.62 488 ALA A C 1
ATOM 3982 O O . ALA A 1 488 ? 39.875 -35.781 -6.457 1 83.62 488 ALA A O 1
ATOM 3983 N N . GLU A 1 489 ? 38.344 -36.469 -8.023 1 88.38 489 GLU A N 1
ATOM 3984 C CA . GLU A 1 489 ? 37.344 -36.844 -7.027 1 88.38 489 GLU A CA 1
ATOM 3985 C C . GLU A 1 489 ? 37.281 -38.344 -6.84 1 88.38 489 GLU A C 1
ATOM 3987 O O . GLU A 1 489 ? 36.906 -39.094 -7.77 1 88.38 489 GLU A O 1
ATOM 3992 N N . HIS A 1 490 ? 37.625 -38.812 -5.582 1 87.56 490 HIS A N 1
ATOM 3993 C CA . HIS A 1 490 ? 37.625 -40.219 -5.301 1 87.56 490 HIS A CA 1
ATOM 3994 C C . HIS A 1 490 ? 36.625 -40.562 -4.188 1 87.56 490 HIS A C 1
ATOM 3996 O O . HIS A 1 490 ? 36.406 -41.75 -3.889 1 87.56 490 HIS A O 1
ATOM 4002 N N . ARG A 1 491 ? 36.031 -39.719 -3.693 1 89.75 491 ARG A N 1
ATOM 4003 C CA . ARG A 1 491 ? 35.094 -39.938 -2.588 1 89.75 491 ARG A CA 1
ATOM 4004 C C . ARG A 1 491 ? 33.781 -40.5 -3.096 1 89.75 491 ARG A C 1
ATOM 4006 O O . ARG A 1 491 ? 33.312 -40.156 -4.195 1 89.75 491 ARG A O 1
ATOM 4013 N N . PRO A 1 492 ? 33 -41.219 -2.305 1 90.69 492 PRO A N 1
ATOM 4014 C CA . PRO A 1 492 ? 31.672 -41.688 -2.695 1 90.69 492 PRO A CA 1
ATOM 4015 C C . PRO A 1 492 ? 30.578 -40.625 -2.494 1 90.69 492 PRO A C 1
ATOM 4017 O O . PRO A 1 492 ? 30.812 -39.625 -1.823 1 90.69 492 PRO A O 1
ATOM 4020 N N . GLU A 1 493 ? 29.438 -40.969 -3.131 1 92.06 493 GLU A N 1
ATOM 4021 C CA . GLU A 1 493 ? 28.281 -40.094 -2.969 1 92.06 493 GLU A CA 1
ATOM 4022 C C . GLU A 1 493 ? 27.844 -40.031 -1.508 1 92.06 493 GLU A C 1
ATOM 4024 O O . GLU A 1 493 ? 27.938 -41 -0.774 1 92.06 493 GLU A O 1
ATOM 4029 N N . PRO A 1 494 ? 27.453 -38.875 -1.056 1 91.81 494 PRO A N 1
ATOM 4030 C CA . PRO A 1 494 ? 26.969 -38.75 0.323 1 91.81 494 PRO A CA 1
ATOM 4031 C C . PRO A 1 494 ? 25.859 -39.75 0.648 1 91.81 494 PRO A C 1
ATOM 4033 O O . PRO A 1 494 ? 24.984 -40 -0.19 1 91.81 494 PRO A O 1
ATOM 4036 N N . LYS A 1 495 ? 25.859 -40.25 1.795 1 87.81 495 LYS A N 1
ATOM 4037 C CA . LYS A 1 495 ? 24.891 -41.25 2.232 1 87.81 495 LYS A CA 1
ATOM 4038 C C . LYS A 1 495 ? 23.531 -40.594 2.551 1 87.81 495 LYS A C 1
ATOM 4040 O O . LYS A 1 495 ? 23.484 -39.5 3.092 1 87.81 495 LYS A O 1
ATOM 4045 N N . PHE A 1 496 ? 22.547 -41.375 2.156 1 88.06 496 PHE A N 1
ATOM 4046 C CA . PHE A 1 496 ? 21.203 -40.969 2.549 1 88.06 496 PHE A CA 1
ATOM 4047 C C . PHE A 1 496 ? 20.984 -41.219 4.035 1 88.06 496 PHE A C 1
ATOM 4049 O O . PHE A 1 496 ? 21.234 -42.312 4.535 1 88.06 496 PHE A O 1
ATOM 4056 N N . LEU A 1 497 ? 20.547 -40.25 4.758 1 89.56 497 LEU A N 1
ATOM 4057 C CA . LEU A 1 497 ? 20.391 -40.344 6.203 1 89.56 497 LEU A CA 1
ATOM 4058 C C . LEU A 1 497 ? 19 -40.844 6.562 1 89.56 497 LEU A C 1
ATOM 4060 O O . LEU A 1 497 ? 18 -40.188 6.238 1 89.56 497 LEU A O 1
ATOM 4064 N N . SER A 1 498 ? 18.938 -41.969 7.219 1 88.88 498 SER A N 1
ATOM 4065 C CA . SER A 1 498 ? 17.672 -42.469 7.754 1 88.88 498 SER A CA 1
ATOM 4066 C C . SER A 1 498 ? 17.312 -41.75 9.055 1 88.88 498 SER A C 1
ATOM 4068 O O . SER A 1 498 ? 18.125 -41 9.602 1 88.88 498 SER A O 1
ATOM 4070 N N . GLY A 1 499 ? 16.031 -41.938 9.484 1 90.06 499 GLY A N 1
ATOM 4071 C CA . GLY A 1 499 ? 15.609 -41.344 10.742 1 90.06 499 GLY A CA 1
ATOM 4072 C C . GLY A 1 499 ? 16.453 -41.781 11.922 1 90.06 499 GLY A C 1
ATOM 4073 O O . GLY A 1 499 ? 16.75 -41 12.82 1 90.06 499 GLY A O 1
ATOM 4074 N N . GLU A 1 500 ? 16.953 -42.969 11.883 1 91.5 500 GLU A N 1
ATOM 4075 C CA . GLU A 1 500 ? 17.797 -43.5 12.945 1 91.5 500 GLU A CA 1
ATOM 4076 C C . GLU A 1 500 ? 19.172 -42.844 12.945 1 91.5 500 GLU A C 1
ATOM 4078 O O . GLU A 1 500 ? 19.75 -42.594 14.008 1 91.5 500 GLU A O 1
ATOM 4083 N N . ASP A 1 501 ? 19.641 -42.625 11.781 1 93.19 501 ASP A N 1
ATOM 4084 C CA . ASP A 1 501 ? 20.938 -41.938 11.656 1 93.19 501 ASP A CA 1
ATOM 4085 C C . ASP A 1 501 ? 20.875 -40.531 12.242 1 93.19 501 ASP A C 1
ATOM 4087 O O . ASP A 1 501 ? 21.828 -40.094 12.906 1 93.19 501 ASP A O 1
ATOM 4091 N N . VAL A 1 502 ? 19.812 -39.938 11.953 1 93.81 502 VAL A N 1
ATOM 4092 C CA . VAL A 1 502 ? 19.656 -38.562 12.422 1 93.81 502 VAL A CA 1
ATOM 4093 C C . VAL A 1 502 ? 19.547 -38.531 13.945 1 93.81 502 VAL A C 1
ATOM 4095 O O . VAL A 1 502 ? 20.156 -37.688 14.609 1 93.81 502 VAL A O 1
ATOM 4098 N N . VAL A 1 503 ? 18.75 -39.438 14.508 1 94.38 503 VAL A N 1
ATOM 4099 C CA . VAL A 1 503 ? 18.578 -39.531 15.953 1 94.38 503 VAL A CA 1
ATOM 4100 C C . VAL A 1 503 ? 19.922 -39.844 16.625 1 94.38 503 VAL A C 1
ATOM 4102 O O . VAL A 1 503 ? 20.219 -39.344 17.703 1 94.38 503 VAL A O 1
ATOM 4105 N N . ALA A 1 504 ? 20.766 -40.594 15.984 1 93.19 504 ALA A N 1
ATOM 4106 C CA . ALA A 1 504 ? 22.078 -40.906 16.516 1 93.19 504 ALA A CA 1
ATOM 4107 C C . ALA A 1 504 ? 22.953 -39.688 16.594 1 93.19 504 ALA A C 1
ATOM 4109 O O . ALA A 1 504 ? 23.719 -39.5 17.562 1 93.19 504 ALA A O 1
ATOM 4110 N N . GLN A 1 505 ? 22.828 -38.875 15.609 1 93.25 505 GLN A N 1
ATOM 4111 C CA . GLN A 1 505 ? 23.578 -37.625 15.625 1 93.25 505 GLN A CA 1
ATOM 4112 C C . GLN A 1 505 ? 23.031 -36.688 16.703 1 93.25 505 GLN A C 1
ATOM 4114 O O . GLN A 1 505 ? 23.812 -36 17.375 1 93.25 505 GLN A O 1
ATOM 4119 N N . LEU A 1 506 ? 21.719 -36.688 16.859 1 93.44 506 LEU A N 1
ATOM 4120 C CA . LEU A 1 506 ? 21.078 -35.781 17.797 1 93.44 506 LEU A CA 1
ATOM 4121 C C . LEU A 1 506 ? 21.344 -36.188 19.234 1 93.44 506 LEU A C 1
ATOM 4123 O O . LEU A 1 506 ? 21.359 -35.344 20.125 1 93.44 506 LEU A O 1
ATOM 4127 N N . ASN A 1 507 ? 21.547 -37.375 19.484 1 90.75 507 ASN A N 1
ATOM 4128 C CA . ASN A 1 507 ? 21.828 -37.875 20.828 1 90.75 507 ASN A CA 1
ATOM 4129 C C . ASN A 1 507 ? 23.156 -37.344 21.359 1 90.75 507 ASN A C 1
ATOM 4131 O O . ASN A 1 507 ? 23.391 -37.312 22.562 1 90.75 507 ASN A O 1
ATOM 4135 N N . ARG A 1 508 ? 23.922 -36.812 20.469 1 87.81 508 ARG A N 1
ATOM 4136 C CA . ARG A 1 508 ? 25.219 -36.25 20.875 1 87.81 508 ARG A CA 1
ATOM 4137 C C . ARG A 1 508 ? 25.062 -34.812 21.344 1 87.81 508 ARG A C 1
ATOM 4139 O O . ARG A 1 508 ? 25.953 -34.281 22 1 87.81 508 ARG A O 1
ATOM 4146 N N . LEU A 1 509 ? 23.906 -34.312 21.078 1 88.81 509 LEU A N 1
ATOM 4147 C CA . LEU A 1 509 ? 23.672 -32.906 21.406 1 88.81 509 LEU A CA 1
ATOM 4148 C C . LEU A 1 509 ? 23.281 -32.75 22.875 1 88.81 509 LEU A C 1
ATOM 4150 O O . LEU A 1 509 ? 22.562 -33.594 23.422 1 88.81 509 LEU A O 1
ATOM 4154 N N . VAL A 1 510 ? 23.891 -31.703 23.453 1 79.62 510 VAL A N 1
ATOM 4155 C CA . VAL A 1 510 ? 23.453 -31.344 24.797 1 79.62 510 VAL A CA 1
ATOM 4156 C C . VAL A 1 510 ? 22.109 -30.625 24.734 1 79.62 510 VAL A C 1
ATOM 4158 O O . VAL A 1 510 ? 21.812 -29.953 23.75 1 79.62 510 VAL A O 1
ATOM 4161 N N . GLN A 1 511 ? 21.344 -30.828 25.734 1 76.94 511 GLN A N 1
ATOM 4162 C CA . GLN A 1 511 ? 20.016 -30.234 25.781 1 76.94 511 GLN A CA 1
ATOM 4163 C C . GLN A 1 511 ? 20.094 -28.719 25.656 1 76.94 511 GLN A C 1
ATOM 4165 O O . GLN A 1 511 ? 20.875 -28.062 26.359 1 76.94 511 GLN A O 1
ATOM 4170 N N . THR A 1 512 ? 19.391 -28.188 24.594 1 80.81 512 THR A N 1
ATOM 4171 C CA . THR A 1 512 ? 19.391 -26.766 24.297 1 80.81 512 THR A CA 1
ATOM 4172 C C . THR A 1 512 ? 18.5 -26.016 25.266 1 80.81 512 THR A C 1
ATOM 4174 O O . THR A 1 512 ? 17.375 -26.438 25.547 1 80.81 512 THR A O 1
ATOM 4177 N N . ILE A 1 513 ? 18.984 -24.953 25.906 1 80.62 513 ILE A N 1
ATOM 4178 C CA . ILE A 1 513 ? 18.188 -24.062 26.734 1 80.62 513 ILE A CA 1
ATOM 4179 C C . ILE A 1 513 ? 17.625 -22.922 25.875 1 80.62 513 ILE A C 1
ATOM 4181 O O . ILE A 1 513 ? 18.391 -22.188 25.25 1 80.62 513 ILE A O 1
ATOM 4185 N N . PHE A 1 514 ? 16.344 -22.875 25.812 1 88.44 514 PHE A N 1
ATOM 4186 C CA . PHE A 1 514 ? 15.68 -21.891 24.953 1 88.44 514 PHE A CA 1
ATOM 4187 C C . PHE A 1 514 ? 15.617 -20.547 25.641 1 88.44 514 PHE A C 1
ATOM 4189 O O . PHE A 1 514 ? 15.664 -20.453 26.875 1 88.44 514 PHE A O 1
ATOM 4196 N N . GLY A 1 515 ? 15.477 -19.375 24.875 1 86.38 515 GLY A N 1
ATOM 4197 C CA . GLY A 1 515 ? 15.383 -18.016 25.391 1 86.38 515 GLY A CA 1
ATOM 4198 C C . GLY A 1 515 ? 16.406 -17.078 24.781 1 86.38 515 GLY A C 1
ATOM 4199 O O . GLY A 1 515 ? 17.516 -17.484 24.422 1 86.38 515 GLY A O 1
ATOM 4200 N N . LYS A 1 516 ? 16.016 -15.828 24.484 1 76.88 516 LYS A N 1
ATOM 4201 C CA . LYS A 1 516 ? 16.891 -14.828 23.875 1 76.88 516 LYS A CA 1
ATOM 4202 C C . LYS A 1 516 ? 17.688 -14.086 24.938 1 76.88 516 LYS A C 1
ATOM 4204 O O . LYS A 1 516 ? 18.25 -13.016 24.672 1 76.88 516 LYS A O 1
ATOM 4209 N N . VAL A 1 517 ? 17.719 -14.406 26.234 1 68.38 517 VAL A N 1
ATOM 4210 C CA . VAL A 1 517 ? 18.453 -13.703 27.281 1 68.38 517 VAL A CA 1
ATOM 4211 C C . VAL A 1 517 ? 19.938 -13.695 26.984 1 68.38 517 VAL A C 1
ATOM 4213 O O . VAL A 1 517 ? 20.531 -14.75 26.703 1 68.38 517 VAL A O 1
ATOM 4216 N N . ASP A 1 518 ? 20.391 -12.602 26.359 1 51.94 518 ASP A N 1
ATOM 4217 C CA . ASP A 1 518 ? 21.797 -12.344 26.125 1 51.94 518 ASP A CA 1
ATOM 4218 C C . ASP A 1 518 ? 22.641 -12.727 27.344 1 51.94 518 ASP A C 1
ATOM 4220 O O . ASP A 1 518 ? 22.578 -12.047 28.375 1 51.94 518 ASP A O 1
ATOM 4224 N N . GLU A 1 519 ? 22.609 -13.695 28.109 1 45.44 519 GLU A N 1
ATOM 4225 C CA . GLU A 1 519 ? 23.844 -13.43 28.844 1 45.44 519 GLU A CA 1
ATOM 4226 C C . GLU A 1 519 ? 24.859 -12.68 27.969 1 45.44 519 GLU A C 1
ATOM 4228 O O . GLU A 1 519 ? 24.766 -12.695 26.75 1 45.44 519 GLU A O 1
ATOM 4233 N N . ARG A 1 520 ? 26.109 -12.203 28.578 1 37.09 520 ARG A N 1
ATOM 4234 C CA . ARG A 1 520 ? 27.297 -11.414 28.25 1 37.09 520 ARG A CA 1
ATOM 4235 C C . ARG A 1 520 ? 27.891 -11.836 26.922 1 37.09 520 ARG A C 1
ATOM 4237 O O . ARG A 1 520 ? 28.469 -12.922 26.797 1 37.09 520 ARG A O 1
ATOM 4244 N N . GLY A 1 521 ? 27.281 -11.547 25.719 1 45.03 521 GLY A N 1
ATOM 4245 C CA . GLY A 1 521 ? 28.016 -11.383 24.469 1 45.03 521 GLY A CA 1
ATOM 4246 C C . GLY A 1 521 ? 28.625 -12.672 23.953 1 45.03 521 GLY A C 1
ATOM 4247 O O . GLY A 1 521 ? 29.422 -12.656 23.016 1 45.03 521 GLY A O 1
ATOM 4248 N N . LYS A 1 522 ? 28.859 -13.766 24.844 1 44.78 522 LYS A N 1
ATOM 4249 C CA . LYS A 1 522 ? 29.828 -14.766 24.391 1 44.78 522 LYS A CA 1
ATOM 4250 C C . LYS A 1 522 ? 29.188 -15.75 23.422 1 44.78 522 LYS A C 1
ATOM 4252 O O . LYS A 1 522 ? 28.156 -16.344 23.734 1 44.78 522 LYS A O 1
ATOM 4257 N N . LYS A 1 523 ? 29.312 -15.648 22.281 1 48.94 523 LYS A N 1
ATOM 4258 C CA . LYS A 1 523 ? 29.047 -16.625 21.234 1 48.94 523 LYS A CA 1
ATOM 4259 C C . LYS A 1 523 ? 29.344 -18.047 21.703 1 48.94 523 LYS A C 1
ATOM 4261 O O . LYS A 1 523 ? 30.453 -18.328 22.188 1 48.94 523 LYS A O 1
ATOM 4266 N N . ARG A 1 524 ? 28.5 -18.922 22.234 1 49.41 524 ARG A N 1
ATOM 4267 C CA . ARG A 1 524 ? 28.734 -20.297 22.656 1 49.41 524 ARG A CA 1
ATOM 4268 C C . ARG A 1 524 ? 29.609 -21.031 21.641 1 49.41 524 ARG A C 1
ATOM 4270 O O . ARG A 1 524 ? 29.312 -21.016 20.438 1 49.41 524 ARG A O 1
ATOM 4277 N N . LYS A 1 525 ? 30.797 -21.359 21.922 1 57.5 525 LYS A N 1
ATOM 4278 C CA . LYS A 1 525 ? 31.688 -22.172 21.078 1 57.5 525 LYS A CA 1
ATOM 4279 C C . LYS A 1 525 ? 31.047 -23.516 20.75 1 57.5 525 LYS A C 1
ATOM 4281 O O . LYS A 1 525 ? 30.609 -24.25 21.641 1 57.5 525 LYS A O 1
ATOM 4286 N N . ARG A 1 526 ? 30.5 -23.844 19.547 1 65.94 526 ARG A N 1
ATOM 4287 C CA . ARG A 1 526 ? 29.891 -25.078 19.078 1 65.94 526 ARG A CA 1
ATOM 4288 C C . ARG A 1 526 ? 30.938 -26.203 19 1 65.94 526 ARG A C 1
ATOM 4290 O O . ARG A 1 526 ? 32.031 -25.984 18.5 1 65.94 526 ARG A O 1
ATOM 4297 N N . SER A 1 527 ? 30.703 -27.266 19.766 1 75.5 527 SER A N 1
ATOM 4298 C CA . SER A 1 527 ? 31.562 -28.438 19.641 1 75.5 527 SER A CA 1
ATOM 4299 C C . SER A 1 527 ? 31.5 -29.031 18.234 1 75.5 527 SER A C 1
ATOM 4301 O O . SER A 1 527 ? 30.453 -29 17.594 1 75.5 527 SER A O 1
ATOM 4303 N N . PRO A 1 528 ? 32.625 -29.359 17.734 1 78.81 528 PRO A N 1
ATOM 4304 C CA . PRO A 1 528 ? 32.656 -29.969 16.406 1 78.81 528 PRO A CA 1
ATOM 4305 C C . PRO A 1 528 ? 31.75 -31.203 16.312 1 78.81 528 PRO A C 1
ATOM 4307 O O . PRO A 1 528 ? 31.297 -31.562 15.219 1 78.81 528 PRO A O 1
ATOM 4310 N N . SER A 1 529 ? 31.438 -31.766 17.453 1 80.06 529 SER A N 1
ATOM 4311 C CA . SER A 1 529 ? 30.625 -32.969 17.438 1 80.06 529 SER A CA 1
ATOM 4312 C C . SER A 1 529 ? 29.156 -32.656 17.156 1 80.06 529 SER A C 1
ATOM 4314 O O . SER A 1 529 ? 28.375 -33.531 16.781 1 80.06 529 SER A O 1
ATOM 4316 N N . TYR A 1 530 ? 28.781 -31.531 17.266 1 87.44 530 TYR A N 1
ATOM 4317 C CA . TYR A 1 530 ? 27.391 -31.109 17.062 1 87.44 530 TYR A CA 1
ATOM 4318 C C . TYR A 1 530 ? 27.094 -30.891 15.586 1 87.44 530 TYR A C 1
ATOM 4320 O O . TYR A 1 530 ? 25.938 -30.797 15.188 1 87.44 530 TYR A O 1
ATOM 4328 N N . LEU A 1 531 ? 28.156 -30.906 14.75 1 89 531 LEU A N 1
ATOM 4329 C CA . LEU A 1 531 ? 28 -30.562 13.344 1 89 531 LEU A CA 1
ATOM 4330 C C . LEU A 1 531 ? 27.234 -29.25 13.188 1 89 531 LEU A C 1
ATOM 4332 O O . LEU A 1 531 ? 27.578 -28.25 13.82 1 89 531 LEU A O 1
ATOM 4336 N N . ASN A 1 532 ? 26.141 -29.172 12.414 1 90 532 ASN A N 1
ATOM 4337 C CA . ASN A 1 532 ? 25.375 -27.938 12.219 1 90 532 ASN A CA 1
ATOM 4338 C C . ASN A 1 532 ? 24.047 -27.969 12.961 1 90 532 ASN A C 1
ATOM 4340 O O . ASN A 1 532 ? 23.172 -27.141 12.711 1 90 532 ASN A O 1
ATOM 4344 N N . TRP A 1 533 ? 23.984 -28.969 13.883 1 91.88 533 TRP A N 1
ATOM 4345 C CA . TRP A 1 533 ? 22.75 -29.047 14.656 1 91.88 533 TRP A CA 1
ATOM 4346 C C . TRP A 1 533 ? 22.703 -27.984 15.75 1 91.88 533 TRP A C 1
ATOM 4348 O O . TRP A 1 533 ? 23.641 -27.859 16.547 1 91.88 533 TRP A O 1
ATOM 4358 N N . SER A 1 534 ? 21.625 -27.172 15.758 1 88.75 534 SER A N 1
ATOM 4359 C CA . SER A 1 534 ? 21.469 -26.156 16.781 1 88.75 534 SER A CA 1
ATOM 4360 C C . SER A 1 534 ? 20.562 -26.641 17.906 1 88.75 534 SER A C 1
ATOM 4362 O O . SER A 1 534 ? 20.641 -26.125 19.031 1 88.75 534 SER A O 1
ATOM 4364 N N . LYS A 1 535 ? 19.688 -27.609 17.594 1 90.62 535 LYS A N 1
ATOM 4365 C CA . LYS A 1 535 ? 18.75 -28.141 18.578 1 90.62 535 LYS A CA 1
ATOM 4366 C C . LYS A 1 535 ? 18.172 -29.469 18.109 1 90.62 535 LYS A C 1
ATOM 4368 O O . LYS A 1 535 ? 18.266 -29.828 16.938 1 90.62 535 LYS A O 1
ATOM 4373 N N . ARG A 1 536 ? 17.688 -30.141 19.094 1 92.81 536 ARG A N 1
ATOM 4374 C CA . ARG A 1 536 ? 16.828 -31.281 18.781 1 92.81 536 ARG A CA 1
ATOM 4375 C C . ARG A 1 536 ? 15.383 -30.812 18.578 1 92.81 536 ARG A C 1
ATOM 4377 O O . ARG A 1 536 ? 14.727 -30.375 19.531 1 92.81 536 ARG A O 1
ATOM 4384 N N . SER A 1 537 ? 14.906 -30.938 17.375 1 94.5 537 SER A N 1
ATOM 4385 C CA . SER A 1 537 ? 13.594 -30.406 17.031 1 94.5 537 SER A CA 1
ATOM 4386 C C . SER A 1 537 ? 12.492 -31.047 17.859 1 94.5 537 SER A C 1
ATOM 4388 O O . SER A 1 537 ? 12.578 -32.25 18.188 1 94.5 537 SER A O 1
ATOM 4390 N N . ILE A 1 538 ? 11.461 -30.344 18.188 1 95.25 538 ILE A N 1
ATOM 4391 C CA . ILE A 1 538 ? 10.344 -30.766 19.031 1 95.25 538 ILE A CA 1
ATOM 4392 C C . ILE A 1 538 ? 9.539 -31.844 18.297 1 95.25 538 ILE A C 1
ATOM 4394 O O . ILE A 1 538 ? 8.797 -32.594 18.938 1 95.25 538 ILE A O 1
ATOM 4398 N N . PHE A 1 539 ? 9.703 -32 17 1 97.31 539 PHE A N 1
ATOM 4399 C CA . PHE A 1 539 ? 8.938 -32.969 16.203 1 97.31 539 PHE A CA 1
ATOM 4400 C C . PHE A 1 539 ? 9.328 -34.406 16.547 1 97.31 539 PHE A C 1
ATOM 4402 O O . PHE A 1 539 ? 8.555 -35.344 16.344 1 97.31 539 PHE A O 1
ATOM 4409 N N . PHE A 1 540 ? 10.531 -34.625 17.078 1 95.81 540 PHE A N 1
ATOM 4410 C CA . PHE A 1 540 ? 11.016 -35.969 17.406 1 95.81 540 PHE A CA 1
ATOM 4411 C C . PHE A 1 540 ? 10.312 -36.531 18.641 1 95.81 540 PHE A C 1
ATOM 4413 O O . PHE A 1 540 ? 10.469 -37.688 18.969 1 95.81 540 PHE A O 1
ATOM 4420 N N . GLU A 1 541 ? 9.5 -35.625 19.281 1 95.44 541 GLU A N 1
ATOM 4421 C CA . GLU A 1 541 ? 8.656 -36.125 20.359 1 95.44 541 GLU A CA 1
ATOM 4422 C C . GLU A 1 541 ? 7.461 -36.906 19.812 1 95.44 541 GLU A C 1
ATOM 4424 O O . GLU A 1 541 ? 6.812 -37.656 20.547 1 95.44 541 GLU A O 1
ATOM 4429 N N . LEU A 1 542 ? 7.117 -36.688 18.562 1 97.12 542 LEU A N 1
ATOM 4430 C CA . LEU A 1 542 ? 6.074 -37.5 17.922 1 97.12 542 LEU A CA 1
ATOM 4431 C C . LEU A 1 542 ? 6.562 -38.906 17.625 1 97.12 542 LEU A C 1
ATOM 4433 O O . LEU A 1 542 ? 7.621 -39.094 17.031 1 97.12 542 LEU A O 1
ATOM 4437 N N . PRO A 1 543 ? 5.898 -39.906 18 1 94.75 543 PRO A N 1
ATOM 4438 C CA . PRO A 1 543 ? 6.383 -41.281 17.922 1 94.75 543 PRO A CA 1
ATOM 4439 C C . PRO A 1 543 ? 6.637 -41.75 16.5 1 94.75 543 PRO A C 1
ATOM 4441 O O . PRO A 1 543 ? 7.477 -42.625 16.266 1 94.75 543 PRO A O 1
ATOM 4444 N N . TYR A 1 544 ? 5.98 -41.312 15.547 1 95.81 544 TYR A N 1
ATOM 4445 C CA . TYR A 1 544 ? 6.086 -41.781 14.164 1 95.81 544 TYR A CA 1
ATOM 4446 C C . TYR A 1 544 ? 7.055 -40.906 13.367 1 95.81 544 TYR A C 1
ATOM 4448 O O . TYR A 1 544 ? 7.355 -41.219 12.211 1 95.81 544 TYR A O 1
ATOM 4456 N N . TRP A 1 545 ? 7.629 -39.812 13.922 1 96.56 545 TRP A N 1
ATOM 4457 C CA . TRP A 1 545 ? 8.422 -38.844 13.195 1 96.56 545 TRP A CA 1
ATOM 4458 C C . TRP A 1 545 ? 9.758 -39.406 12.766 1 96.56 545 TRP A C 1
ATOM 4460 O O . TRP A 1 545 ? 10.258 -39.125 11.672 1 96.56 545 TRP A O 1
ATOM 4470 N N . GLU A 1 546 ? 10.352 -40.25 13.547 1 94.12 546 GLU A N 1
ATOM 4471 C CA . GLU A 1 546 ? 11.664 -40.844 13.297 1 94.12 546 GLU A CA 1
ATOM 4472 C C . GLU A 1 546 ? 11.625 -41.781 12.094 1 94.12 546 GLU A C 1
ATOM 4474 O O . GLU A 1 546 ? 12.617 -41.906 11.367 1 94.12 546 GLU A O 1
ATOM 4479 N N . THR A 1 547 ? 10.531 -42.344 11.836 1 94 547 THR A N 1
ATOM 4480 C CA . THR A 1 547 ? 10.438 -43.375 10.805 1 94 547 THR A CA 1
ATOM 4481 C C . THR A 1 547 ? 10.094 -42.75 9.453 1 94 547 THR A C 1
ATOM 4483 O O . THR A 1 547 ? 10.188 -43.406 8.414 1 94 547 THR A O 1
ATOM 4486 N N . LEU A 1 548 ? 9.797 -41.5 9.453 1 95.88 548 LEU A N 1
ATOM 4487 C CA . LEU A 1 548 ? 9.422 -40.844 8.203 1 95.88 548 LEU A CA 1
ATOM 4488 C C . LEU A 1 548 ? 10.625 -40.75 7.273 1 95.88 548 LEU A C 1
ATOM 4490 O O . LEU A 1 548 ? 11.742 -40.469 7.719 1 95.88 548 LEU A O 1
ATOM 4494 N N . LEU A 1 549 ? 10.383 -40.875 6.004 1 94.88 549 LEU A N 1
ATOM 4495 C CA . LEU A 1 549 ? 11.445 -40.844 5.004 1 94.88 549 LEU A CA 1
ATOM 4496 C C . LEU A 1 549 ? 11.773 -39.375 4.641 1 94.88 549 LEU A C 1
ATOM 4498 O O . LEU A 1 549 ? 12.906 -39.094 4.266 1 94.88 549 LEU A O 1
ATOM 4502 N N . LEU A 1 550 ? 10.773 -38.562 4.621 1 95.44 550 LEU A N 1
ATOM 4503 C CA . LEU A 1 550 ? 10.891 -37.156 4.328 1 95.44 550 LEU A CA 1
ATOM 4504 C C . LEU A 1 550 ? 10.266 -36.312 5.438 1 95.44 550 LEU A C 1
ATOM 4506 O O . LEU A 1 550 ? 9.047 -36.344 5.629 1 95.44 550 LEU A O 1
ATOM 4510 N N . ARG A 1 551 ? 11.094 -35.625 6.152 1 95.69 551 ARG A N 1
ATOM 4511 C CA . ARG A 1 551 ? 10.602 -34.875 7.32 1 95.69 551 ARG A CA 1
ATOM 4512 C C . ARG A 1 551 ? 10.445 -33.406 7.02 1 95.69 551 ARG A C 1
ATOM 4514 O O . ARG A 1 551 ? 9.5 -32.781 7.48 1 95.69 551 ARG A O 1
ATOM 4521 N N . HIS A 1 552 ? 11.383 -32.875 6.316 1 96.19 552 HIS A N 1
ATOM 4522 C CA . HIS A 1 552 ? 11.375 -31.453 5.953 1 96.19 552 HIS A CA 1
ATOM 4523 C C . HIS A 1 552 ? 11.594 -31.266 4.453 1 96.19 552 HIS A C 1
ATOM 4525 O O . HIS A 1 552 ? 12.578 -31.75 3.902 1 96.19 552 HIS A O 1
ATOM 4531 N N . ASN A 1 553 ? 10.734 -30.547 3.771 1 96.81 553 ASN A N 1
ATOM 4532 C CA . ASN A 1 553 ? 10.805 -30.375 2.324 1 96.81 553 ASN A CA 1
ATOM 4533 C C . ASN A 1 553 ? 11.695 -29.203 1.943 1 96.81 553 ASN A C 1
ATOM 4535 O O . ASN A 1 553 ? 11.742 -28.188 2.652 1 96.81 553 ASN A O 1
ATOM 4539 N N . LEU A 1 554 ? 12.422 -29.359 0.847 1 96.5 554 LEU A N 1
ATOM 4540 C CA . LEU A 1 554 ? 13.086 -28.234 0.188 1 96.5 554 LEU A CA 1
ATOM 4541 C C . LEU A 1 554 ? 12.102 -27.469 -0.683 1 96.5 554 LEU A C 1
ATOM 4543 O O . LEU A 1 554 ? 11.32 -28.062 -1.431 1 96.5 554 LEU A O 1
ATOM 4547 N N . ASP A 1 555 ? 12.062 -26.219 -0.525 1 95.75 555 ASP A N 1
ATOM 4548 C CA . ASP A 1 555 ? 11.094 -25.406 -1.263 1 95.75 555 ASP A CA 1
ATOM 4549 C C . ASP A 1 555 ? 11.594 -25.109 -2.678 1 95.75 555 ASP A C 1
ATOM 4551 O O . ASP A 1 555 ? 12.477 -24.266 -2.871 1 95.75 555 ASP A O 1
ATOM 4555 N N . VAL A 1 556 ? 10.992 -25.688 -3.641 1 96.19 556 VAL A N 1
ATOM 4556 C CA . VAL A 1 556 ? 11.398 -25.562 -5.035 1 96.19 556 VAL A CA 1
ATOM 4557 C C . VAL A 1 556 ? 11.148 -24.141 -5.52 1 96.19 556 VAL A C 1
ATOM 4559 O O . VAL A 1 556 ? 11.906 -23.609 -6.344 1 96.19 556 VAL A O 1
ATOM 4562 N N . MET A 1 557 ? 10.125 -23.453 -4.996 1 94.38 557 MET A N 1
ATOM 4563 C CA . MET A 1 557 ? 9.789 -22.094 -5.426 1 94.38 557 MET A CA 1
ATOM 4564 C C . MET A 1 557 ? 10.969 -21.156 -5.203 1 94.38 557 MET A C 1
ATOM 4566 O O . MET A 1 557 ? 11.383 -20.453 -6.121 1 94.38 557 MET A O 1
ATOM 4570 N N . HIS A 1 558 ? 11.516 -21.125 -4.023 1 93.5 558 HIS A N 1
ATOM 4571 C CA . HIS A 1 558 ? 12.609 -20.219 -3.699 1 93.5 558 HIS A CA 1
ATOM 4572 C C . HIS A 1 558 ? 13.914 -20.672 -4.352 1 93.5 558 HIS A C 1
ATOM 4574 O O . HIS A 1 558 ? 14.742 -19.844 -4.73 1 93.5 558 HIS A O 1
ATOM 4580 N N . ILE A 1 559 ? 14.125 -21.953 -4.492 1 96.19 559 ILE A N 1
ATOM 4581 C CA . ILE A 1 559 ? 15.336 -22.469 -5.113 1 96.19 559 ILE A CA 1
ATOM 4582 C C . ILE A 1 559 ? 15.398 -22.031 -6.574 1 96.19 559 ILE A C 1
ATOM 4584 O O . ILE A 1 559 ? 16.422 -21.5 -7.027 1 96.19 559 ILE A O 1
ATOM 4588 N N . VAL A 1 560 ? 14.281 -22.219 -7.293 1 95.88 560 VAL A N 1
ATOM 4589 C CA . VAL A 1 560 ? 14.227 -21.844 -8.703 1 95.88 560 VAL A CA 1
ATOM 4590 C C . VAL A 1 560 ? 14.43 -20.344 -8.859 1 95.88 560 VAL A C 1
ATOM 4592 O O . VAL A 1 560 ? 15.148 -19.891 -9.75 1 95.88 560 VAL A O 1
ATOM 4595 N N . LYS A 1 561 ? 13.812 -19.562 -8.023 1 95.06 561 LYS A N 1
ATOM 4596 C CA . LYS A 1 561 ? 13.953 -18.125 -8.078 1 95.06 561 LYS A CA 1
ATOM 4597 C C . LYS A 1 561 ? 15.406 -17.703 -7.895 1 95.06 561 LYS A C 1
ATOM 4599 O O . LYS A 1 561 ? 15.938 -16.906 -8.68 1 95.06 561 LYS A O 1
ATOM 4604 N N . ASN A 1 562 ? 16.062 -18.266 -6.91 1 94.94 562 ASN A N 1
ATOM 4605 C CA . ASN A 1 562 ? 17.438 -17.906 -6.613 1 94.94 562 ASN A CA 1
ATOM 4606 C C . ASN A 1 562 ? 18.391 -18.344 -7.727 1 94.94 562 ASN A C 1
ATOM 4608 O O . ASN A 1 562 ? 19.344 -17.625 -8.055 1 94.94 562 ASN A O 1
ATOM 4612 N N . ILE A 1 563 ? 18.141 -19.516 -8.281 1 96.88 563 ILE A N 1
ATOM 4613 C CA . ILE A 1 563 ? 18.953 -20 -9.375 1 96.88 563 ILE A CA 1
ATOM 4614 C C . ILE A 1 563 ? 18.812 -19.078 -10.578 1 96.88 563 ILE A C 1
ATOM 4616 O O . ILE A 1 563 ? 19.812 -18.703 -11.211 1 96.88 563 ILE A O 1
ATOM 4620 N N . PHE A 1 564 ? 17.641 -18.688 -10.875 1 96.44 564 PHE A N 1
ATOM 4621 C CA . PHE A 1 564 ? 17.422 -17.781 -11.984 1 96.44 564 PHE A CA 1
ATOM 4622 C C . PHE A 1 564 ? 18.141 -16.453 -11.758 1 96.44 564 PHE A C 1
ATOM 4624 O O . PHE A 1 564 ? 18.781 -15.922 -12.664 1 96.44 564 PHE A O 1
ATOM 4631 N N . GLU A 1 565 ? 18 -15.875 -10.539 1 94.69 565 GLU A N 1
ATOM 4632 C CA . GLU A 1 565 ? 18.641 -14.602 -10.219 1 94.69 565 GLU A CA 1
ATOM 4633 C C . GLU A 1 565 ? 20.156 -14.688 -10.359 1 94.69 565 GLU A C 1
ATOM 4635 O O . GLU A 1 565 ? 20.812 -13.75 -10.82 1 94.69 565 GLU A O 1
ATOM 4640 N N . SER A 1 566 ? 20.719 -15.844 -9.984 1 95.44 566 SER A N 1
ATOM 4641 C CA . SER A 1 566 ? 22.156 -16.047 -10.125 1 95.44 566 SER A CA 1
ATOM 4642 C C . SER A 1 566 ? 22.562 -16.125 -11.594 1 95.44 566 SER A C 1
ATOM 4644 O O . SER A 1 566 ? 23.578 -15.562 -11.992 1 95.44 566 SER A O 1
ATOM 4646 N N . ILE A 1 567 ? 21.75 -16.812 -12.367 1 96.06 567 ILE A N 1
ATOM 4647 C CA . ILE A 1 567 ? 22.047 -17 -13.781 1 96.06 567 ILE A CA 1
ATOM 4648 C C . ILE A 1 567 ? 21.938 -15.664 -14.508 1 96.06 567 ILE A C 1
ATOM 4650 O O . ILE A 1 567 ? 22.891 -15.227 -15.172 1 96.06 567 ILE A O 1
ATOM 4654 N N . ILE A 1 568 ? 20.844 -14.992 -14.336 1 94.44 568 ILE A N 1
ATOM 4655 C CA . ILE A 1 568 ? 20.594 -13.758 -15.07 1 94.44 568 ILE A CA 1
ATOM 4656 C C . ILE A 1 568 ? 21.547 -12.672 -14.602 1 94.44 568 ILE A C 1
ATOM 4658 O O . ILE A 1 568 ? 22.016 -11.859 -15.398 1 94.44 568 ILE A O 1
ATOM 4662 N N . GLY A 1 569 ? 21.797 -12.617 -13.266 1 93.44 569 GLY A N 1
ATOM 4663 C CA . GLY A 1 569 ? 22.75 -11.648 -12.742 1 93.44 569 GLY A CA 1
ATOM 4664 C C . GLY A 1 569 ? 24.141 -11.805 -13.328 1 93.44 569 GLY A C 1
ATOM 4665 O O . GLY A 1 569 ? 24.828 -10.82 -13.578 1 93.44 569 GLY A O 1
ATOM 4666 N N . THR A 1 570 ? 24.562 -13.023 -13.625 1 94.12 570 THR A N 1
ATOM 4667 C CA . THR A 1 570 ? 25.906 -13.32 -14.117 1 94.12 570 THR A CA 1
ATOM 4668 C C . THR A 1 570 ? 25.969 -13.133 -15.633 1 94.12 570 THR A C 1
ATOM 4670 O O . THR A 1 570 ? 26.922 -12.531 -16.141 1 94.12 570 THR A O 1
ATOM 4673 N N . ILE A 1 571 ? 24.938 -13.602 -16.344 1 93.56 571 ILE A N 1
ATOM 4674 C CA . ILE A 1 571 ? 24.938 -13.547 -17.812 1 93.56 571 ILE A CA 1
ATOM 4675 C C . ILE A 1 571 ? 24.812 -12.094 -18.266 1 93.56 571 ILE A C 1
ATOM 4677 O O . ILE A 1 571 ? 25.422 -11.695 -19.266 1 93.56 571 ILE A O 1
ATOM 4681 N N . MET A 1 572 ? 24.062 -11.297 -17.562 1 92.5 572 MET A N 1
ATOM 4682 C CA . MET A 1 572 ? 23.859 -9.906 -17.938 1 92.5 572 MET A CA 1
ATOM 4683 C C . MET A 1 572 ? 24.859 -8.992 -17.234 1 92.5 572 MET A C 1
ATOM 4685 O O . MET A 1 572 ? 24.891 -7.785 -17.484 1 92.5 572 MET A O 1
ATOM 4689 N N . ASN A 1 573 ? 25.625 -9.461 -16.359 1 89.38 573 ASN A N 1
ATOM 4690 C CA . ASN A 1 573 ? 26.656 -8.719 -15.617 1 89.38 573 ASN A CA 1
ATOM 4691 C C . ASN A 1 573 ? 26.047 -7.543 -14.859 1 89.38 573 ASN A C 1
ATOM 4693 O O . ASN A 1 573 ? 26.5 -6.406 -15.008 1 89.38 573 ASN A O 1
ATOM 4697 N N . ILE A 1 574 ? 25.031 -7.832 -14.109 1 87.38 574 ILE A N 1
ATOM 4698 C CA . ILE A 1 574 ? 24.375 -6.809 -13.312 1 87.38 574 ILE A CA 1
ATOM 4699 C C . ILE A 1 574 ? 25.219 -6.5 -12.07 1 87.38 574 ILE A C 1
ATOM 4701 O O . ILE A 1 574 ? 25.562 -7.402 -11.312 1 87.38 574 ILE A O 1
ATOM 4705 N N . LEU A 1 575 ? 25.391 -5.281 -11.836 1 80.88 575 LEU A N 1
ATOM 4706 C CA . LEU A 1 575 ? 26.219 -4.867 -10.711 1 80.88 575 LEU A CA 1
ATOM 4707 C C . LEU A 1 575 ? 25.578 -5.254 -9.391 1 80.88 575 LEU A C 1
ATOM 4709 O O . LEU A 1 575 ? 24.391 -4.984 -9.164 1 80.88 575 LEU A O 1
ATOM 4713 N N . GLY A 1 576 ? 26.281 -5.883 -8.531 1 77.88 576 GLY A N 1
ATOM 4714 C CA . GLY A 1 576 ? 25.797 -6.285 -7.223 1 77.88 576 GLY A CA 1
ATOM 4715 C C . GLY A 1 576 ? 25.188 -7.672 -7.219 1 77.88 576 GLY A C 1
ATOM 4716 O O . GLY A 1 576 ? 25.078 -8.305 -6.168 1 77.88 576 GLY A O 1
ATOM 4717 N N . LYS A 1 577 ? 24.828 -8.148 -8.422 1 87.81 577 LYS A N 1
ATOM 4718 C CA . LYS A 1 577 ? 24.172 -9.453 -8.5 1 87.81 577 LYS A CA 1
ATOM 4719 C C . LYS A 1 577 ? 25.016 -10.453 -9.281 1 87.81 577 LYS A C 1
ATOM 4721 O O . LYS A 1 577 ? 24.797 -11.656 -9.195 1 87.81 577 LYS A O 1
ATOM 4726 N N . THR A 1 578 ? 26 -9.992 -9.984 1 91.69 578 THR A N 1
ATOM 4727 C CA . THR A 1 578 ? 26.844 -10.867 -10.789 1 91.69 578 THR A CA 1
ATOM 4728 C C . THR A 1 578 ? 27.75 -11.719 -9.891 1 91.69 578 THR A C 1
ATOM 4730 O O . THR A 1 578 ? 28.172 -11.266 -8.828 1 91.69 578 THR A O 1
ATOM 4733 N N . LYS A 1 579 ? 27.906 -12.945 -10.25 1 92.44 579 LYS A N 1
ATOM 4734 C CA . LYS A 1 579 ? 28.797 -13.844 -9.516 1 92.44 579 LYS A CA 1
ATOM 4735 C C . LYS A 1 579 ? 30.188 -13.859 -10.125 1 92.44 579 LYS A C 1
ATOM 4737 O O . LYS A 1 579 ? 31.062 -14.633 -9.695 1 92.44 579 LYS A O 1
ATOM 4742 N N . ASP A 1 580 ? 30.359 -13.047 -11.102 1 91.38 580 ASP A N 1
ATOM 4743 C CA . ASP A 1 580 ? 31.656 -12.852 -11.734 1 91.38 580 ASP A CA 1
ATOM 4744 C C . ASP A 1 580 ? 32.219 -11.469 -11.422 1 91.38 580 ASP A C 1
ATOM 4746 O O . ASP A 1 580 ? 32.562 -10.711 -12.328 1 91.38 580 ASP A O 1
ATOM 4750 N N . SER A 1 581 ? 32.344 -11.25 -10.188 1 87.81 581 SER A N 1
ATOM 4751 C CA . SER A 1 581 ? 32.875 -9.969 -9.742 1 87.81 581 SER A CA 1
ATOM 4752 C C . SER A 1 581 ? 34.406 -9.969 -9.75 1 87.81 581 SER A C 1
ATOM 4754 O O . SER A 1 581 ? 35.031 -11.008 -10 1 87.81 581 SER A O 1
ATOM 4756 N N . TYR A 1 582 ? 35 -8.836 -9.562 1 85.31 582 TYR A N 1
ATOM 4757 C CA . TYR A 1 582 ? 36.469 -8.727 -9.492 1 85.31 582 TYR A CA 1
ATOM 4758 C C . TYR A 1 582 ? 37.031 -9.625 -8.391 1 85.31 582 TYR A C 1
ATOM 4760 O O . TYR A 1 582 ? 38.031 -10.289 -8.586 1 85.31 582 TYR A O 1
ATOM 4768 N N . LYS A 1 583 ? 36.312 -9.703 -7.27 1 86.75 583 LYS A N 1
ATOM 4769 C CA . LYS A 1 583 ? 36.75 -10.562 -6.172 1 86.75 583 LYS A CA 1
ATOM 4770 C C . LYS A 1 583 ? 36.688 -12.039 -6.566 1 86.75 583 LYS A C 1
ATOM 4772 O O . LYS A 1 583 ? 37.531 -12.836 -6.141 1 86.75 583 LYS A O 1
ATOM 4777 N N . ALA A 1 584 ? 35.688 -12.375 -7.336 1 91.56 584 ALA A N 1
ATOM 4778 C CA . ALA A 1 584 ? 35.562 -13.75 -7.812 1 91.56 584 ALA A CA 1
ATOM 4779 C C . ALA A 1 584 ? 36.719 -14.117 -8.734 1 91.56 584 ALA A C 1
ATOM 4781 O O . ALA A 1 584 ? 37.188 -15.258 -8.727 1 91.56 584 ALA A O 1
ATOM 4782 N N . ARG A 1 585 ? 37.25 -13.188 -9.5 1 90.56 585 ARG A N 1
ATOM 4783 C CA . ARG A 1 585 ? 38.375 -13.414 -10.398 1 90.56 585 ARG A CA 1
ATOM 4784 C C . ARG A 1 585 ? 39.656 -13.586 -9.617 1 90.56 585 ARG A C 1
ATOM 4786 O O . ARG A 1 585 ? 40.531 -14.391 -9.992 1 90.56 585 ARG A O 1
ATOM 4793 N N . LEU A 1 586 ? 39.719 -12.852 -8.531 1 90.69 586 LEU A N 1
ATOM 4794 C CA . LEU A 1 586 ? 40.875 -13.008 -7.676 1 90.69 586 LEU A CA 1
ATOM 4795 C C . LEU A 1 586 ? 40.906 -14.383 -7.02 1 90.69 586 LEU A C 1
ATOM 4797 O O . LEU A 1 586 ? 41.969 -14.953 -6.785 1 90.69 586 LEU A O 1
ATOM 4801 N N . ASP A 1 587 ? 39.75 -14.883 -6.723 1 92.12 587 ASP A N 1
ATOM 4802 C CA . ASP A 1 587 ? 39.656 -16.219 -6.152 1 92.12 587 ASP A CA 1
ATOM 4803 C C . ASP A 1 587 ? 40.094 -17.281 -7.16 1 92.12 587 ASP A C 1
ATOM 4805 O O . ASP A 1 587 ? 40.688 -18.297 -6.789 1 92.12 587 ASP A O 1
ATOM 4809 N N . MET A 1 588 ? 39.781 -17.062 -8.383 1 90.94 588 MET A N 1
ATOM 4810 C CA . MET A 1 588 ? 40.219 -17.984 -9.422 1 90.94 588 MET A CA 1
ATOM 4811 C C . MET A 1 588 ? 41.75 -17.984 -9.547 1 90.94 588 MET A C 1
ATOM 4813 O O . MET A 1 588 ? 42.344 -19.031 -9.812 1 90.94 588 MET A O 1
ATOM 4817 N N . VAL A 1 589 ? 42.344 -16.781 -9.359 1 90.38 589 VAL A N 1
ATOM 4818 C CA . VAL A 1 589 ? 43.812 -16.688 -9.367 1 90.38 589 VAL A CA 1
ATOM 4819 C C . VAL A 1 589 ? 44.375 -17.469 -8.195 1 90.38 589 VAL A C 1
ATOM 4821 O O . VAL A 1 589 ? 45.344 -18.234 -8.352 1 90.38 589 VAL A O 1
ATOM 4824 N N . ALA A 1 590 ? 43.719 -17.344 -7.062 1 90.94 590 ALA A N 1
ATOM 4825 C CA . ALA A 1 590 ? 44.188 -18.031 -5.859 1 90.94 590 ALA A CA 1
ATOM 4826 C C . ALA A 1 590 ? 44.062 -19.547 -6.008 1 90.94 590 ALA A C 1
ATOM 4828 O O . ALA A 1 590 ? 44.906 -20.297 -5.496 1 90.94 590 ALA A O 1
ATOM 4829 N N . MET A 1 591 ? 43.031 -20.031 -6.699 1 89.81 591 MET A N 1
ATOM 4830 C CA . MET A 1 591 ? 42.812 -21.453 -6.891 1 89.81 591 MET A CA 1
ATOM 4831 C C . MET A 1 591 ? 43.562 -21.984 -8.094 1 89.81 591 MET A C 1
ATOM 4833 O O . MET A 1 591 ? 43.656 -23.188 -8.305 1 89.81 591 MET A O 1
ATOM 4837 N N . LYS A 1 592 ? 44.156 -21.094 -8.898 1 87.38 592 LYS A N 1
ATOM 4838 C CA . LYS A 1 592 ? 44.938 -21.406 -10.078 1 87.38 592 LYS A CA 1
ATOM 4839 C C . LYS A 1 592 ? 44.125 -22.172 -11.117 1 87.38 592 LYS A C 1
ATOM 4841 O O . LYS A 1 592 ? 44.531 -23.203 -11.617 1 87.38 592 LYS A O 1
ATOM 4846 N N . ILE A 1 593 ? 42.938 -21.656 -11.234 1 88.56 593 ILE A N 1
ATOM 4847 C CA . ILE A 1 593 ? 42.062 -22.281 -12.227 1 88.56 593 ILE A CA 1
ATOM 4848 C C . ILE A 1 593 ? 41.719 -21.25 -13.312 1 88.56 593 ILE A C 1
ATOM 4850 O O . ILE A 1 593 ? 41.75 -20.047 -13.07 1 88.56 593 ILE A O 1
ATOM 4854 N N . ARG A 1 594 ? 41.438 -21.703 -14.617 1 88.62 594 ARG A N 1
ATOM 4855 C CA . ARG A 1 594 ? 40.969 -20.875 -15.734 1 88.62 594 ARG A CA 1
ATOM 4856 C C . ARG A 1 594 ? 41.875 -19.672 -15.945 1 88.62 594 ARG A C 1
ATOM 4858 O O . ARG A 1 594 ? 41.406 -18.531 -15.891 1 88.62 594 ARG A O 1
ATOM 4865 N N . HIS A 1 595 ? 42.969 -19.781 -16.312 1 86.56 595 HIS A N 1
ATOM 4866 C CA . HIS A 1 595 ? 44.031 -18.781 -16.453 1 86.56 595 HIS A CA 1
ATOM 4867 C C . HIS A 1 595 ? 43.656 -17.719 -17.484 1 86.56 595 HIS A C 1
ATOM 4869 O O . HIS A 1 595 ? 44.062 -16.562 -17.359 1 86.56 595 HIS A O 1
ATOM 4875 N N . GLU A 1 596 ? 42.781 -18.078 -18.344 1 86.56 596 GLU A N 1
ATOM 4876 C CA . GLU A 1 596 ? 42.375 -17.141 -19.391 1 86.56 596 GLU A CA 1
ATOM 4877 C C . GLU A 1 596 ? 41.562 -15.984 -18.828 1 86.56 596 GLU A C 1
ATOM 4879 O O . GLU A 1 596 ? 41.5 -14.906 -19.422 1 86.56 596 GLU A O 1
ATOM 4884 N N . LEU A 1 597 ? 40.969 -16.188 -17.688 1 90.44 597 LEU A N 1
ATOM 4885 C CA . LEU A 1 597 ? 40.062 -15.188 -17.141 1 90.44 597 LEU A CA 1
ATOM 4886 C C . LEU A 1 597 ? 40.719 -14.383 -16.031 1 90.44 597 LEU A C 1
ATOM 4888 O O . LEU A 1 597 ? 40.094 -13.5 -15.438 1 90.44 597 LEU A O 1
ATOM 4892 N N . HIS A 1 598 ? 42 -14.586 -15.82 1 89.5 598 HIS A N 1
ATOM 4893 C CA . HIS A 1 598 ? 42.719 -13.852 -14.789 1 89.5 598 HIS A CA 1
ATOM 4894 C C . HIS A 1 598 ? 42.875 -12.383 -15.172 1 89.5 598 HIS A C 1
ATOM 4896 O O . HIS A 1 598 ? 43.094 -12.055 -16.344 1 89.5 598 HIS A O 1
ATOM 4902 N N . PRO A 1 599 ? 42.562 -11.5 -14.125 1 88.25 599 PRO A N 1
ATOM 4903 C CA . PRO A 1 599 ? 42.75 -10.078 -14.398 1 88.25 599 PRO A CA 1
ATOM 4904 C C . PRO A 1 599 ? 44.188 -9.766 -14.867 1 88.25 599 PRO A C 1
ATOM 4906 O O . PRO A 1 599 ? 45.156 -10.359 -14.367 1 88.25 599 PRO A O 1
ATOM 4909 N N . LYS A 1 600 ? 44.344 -8.82 -15.867 1 83.12 600 LYS A N 1
ATOM 4910 C CA . LYS A 1 600 ? 45.656 -8.43 -16.422 1 83.12 600 LYS A CA 1
ATOM 4911 C C . LYS A 1 600 ? 46 -6.992 -16.062 1 83.12 600 LYS A C 1
ATOM 4913 O O . LYS A 1 600 ? 45.156 -6.098 -16.172 1 83.12 600 LYS A O 1
ATOM 4918 N N . CYS A 1 601 ? 47 -6.789 -15.32 1 77.69 601 CYS A N 1
ATOM 4919 C CA . CYS A 1 601 ? 47.469 -5.461 -14.945 1 77.69 601 CYS A CA 1
ATOM 4920 C C . CYS A 1 601 ? 48.406 -4.898 -16 1 77.69 601 CYS A C 1
ATOM 4922 O O . CYS A 1 601 ? 49.5 -5.422 -16.219 1 77.69 601 CYS A O 1
ATOM 4924 N N . VAL A 1 602 ? 47.938 -4.023 -16.859 1 71.12 602 VAL A N 1
ATOM 4925 C CA . VAL A 1 602 ? 48.75 -3.363 -17.875 1 71.12 602 VAL A CA 1
ATOM 4926 C C . VAL A 1 602 ? 48.906 -1.884 -17.516 1 71.12 602 VAL A C 1
ATOM 4928 O O . VAL A 1 602 ? 47.938 -1.156 -17.422 1 71.12 602 VAL A O 1
ATOM 4931 N N . ASP A 1 603 ? 50.125 -1.3 -17.438 1 65.94 603 ASP A N 1
ATOM 4932 C CA . ASP A 1 603 ? 50.5 0.1 -17.219 1 65.94 603 ASP A CA 1
ATOM 4933 C C . ASP A 1 603 ? 49.719 0.681 -16.047 1 65.94 603 ASP A C 1
ATOM 4935 O O . ASP A 1 603 ? 49.188 1.786 -16.125 1 65.94 603 ASP A O 1
ATOM 4939 N N . GLY A 1 604 ? 49.438 -0.128 -14.945 1 61.5 604 GLY A N 1
ATOM 4940 C CA . GLY A 1 604 ? 48.844 0.372 -13.727 1 61.5 604 GLY A CA 1
ATOM 4941 C C . GLY A 1 604 ? 47.312 0.242 -13.719 1 61.5 604 GLY A C 1
ATOM 4942 O O . GLY A 1 604 ? 46.688 0.541 -12.719 1 61.5 604 GLY A O 1
ATOM 4943 N N . LYS A 1 605 ? 46.75 -0.041 -14.922 1 67 605 LYS A N 1
ATOM 4944 C CA . LYS A 1 605 ? 45.312 -0.223 -15.016 1 67 605 LYS A CA 1
ATOM 4945 C C . LYS A 1 605 ? 44.938 -1.703 -15.07 1 67 605 LYS A C 1
ATOM 4947 O O . LYS A 1 605 ? 45.625 -2.49 -15.734 1 67 605 LYS A O 1
ATOM 4952 N N . THR A 1 606 ? 44 -2.178 -14.227 1 79.19 606 THR A N 1
ATOM 4953 C CA . THR A 1 606 ? 43.562 -3.572 -14.188 1 79.19 606 THR A CA 1
ATOM 4954 C C . THR A 1 606 ? 42.438 -3.82 -15.18 1 79.19 606 THR A C 1
ATOM 4956 O O . THR A 1 606 ? 41.438 -3.125 -15.156 1 79.19 606 THR A O 1
ATOM 4959 N N . TYR A 1 607 ? 42.719 -4.715 -16.109 1 81.06 607 TYR A N 1
ATOM 4960 C CA . TYR A 1 607 ? 41.719 -5.09 -17.109 1 81.06 607 TYR A CA 1
ATOM 4961 C C . TYR A 1 607 ? 41.156 -6.477 -16.812 1 81.06 607 TYR A C 1
ATOM 4963 O O . TYR A 1 607 ? 41.906 -7.398 -16.484 1 81.06 607 TYR A O 1
ATOM 4971 N N . ILE A 1 608 ? 39.844 -6.688 -16.859 1 86.12 608 ILE A N 1
ATOM 4972 C CA . ILE A 1 608 ? 39.156 -7.969 -16.672 1 86.12 608 ILE A CA 1
ATOM 4973 C C . ILE A 1 608 ? 38.719 -8.531 -18.016 1 86.12 608 ILE A C 1
ATOM 4975 O O . ILE A 1 608 ? 37.875 -7.922 -18.703 1 86.12 608 ILE A O 1
ATOM 4979 N N . PRO A 1 609 ? 39.281 -9.664 -18.391 1 87.06 609 PRO A N 1
ATOM 4980 C CA . PRO A 1 609 ? 38.844 -10.258 -19.672 1 87.06 609 PRO A CA 1
ATOM 4981 C C . PRO A 1 609 ? 37.375 -10.672 -19.656 1 87.06 609 PRO A C 1
ATOM 4983 O O . PRO A 1 609 ? 36.875 -11.164 -18.641 1 87.06 609 PRO A O 1
ATOM 4986 N N . PRO A 1 610 ? 36.688 -10.461 -20.797 1 88.38 610 PRO A N 1
ATOM 4987 C CA . PRO A 1 610 ? 35.281 -10.891 -20.859 1 88.38 610 PRO A CA 1
ATOM 4988 C C . PRO A 1 610 ? 35.125 -12.414 -20.844 1 88.38 610 PRO A C 1
ATOM 4990 O O . PRO A 1 610 ? 35.938 -13.117 -21.469 1 88.38 610 PRO A O 1
ATOM 4993 N N . ALA A 1 611 ? 34.219 -12.953 -20.141 1 91.06 611 ALA A N 1
ATOM 4994 C CA . ALA A 1 611 ? 34 -14.391 -20.031 1 91.06 611 ALA A CA 1
ATOM 4995 C C . ALA A 1 611 ? 33 -14.867 -21.078 1 91.06 611 ALA A C 1
ATOM 4997 O O . ALA A 1 611 ? 32.188 -14.094 -21.578 1 91.06 611 ALA A O 1
ATOM 4998 N N . CYS A 1 612 ? 32.969 -16.188 -21.391 1 89.5 612 CYS A N 1
ATOM 4999 C CA . CYS A 1 612 ? 32.125 -16.766 -22.438 1 89.5 612 CYS A CA 1
ATOM 5000 C C . CYS A 1 612 ? 30.672 -16.828 -22 1 89.5 612 CYS A C 1
ATOM 5002 O O . CYS A 1 612 ? 29.781 -16.984 -22.828 1 89.5 612 CYS A O 1
ATOM 5004 N N . TYR A 1 613 ? 30.469 -16.75 -20.734 1 91.44 613 TYR A N 1
ATOM 5005 C CA . TYR A 1 613 ? 29.094 -16.875 -20.234 1 91.44 613 TYR A CA 1
ATOM 5006 C C . TYR A 1 613 ? 28.453 -15.516 -20.031 1 91.44 613 TYR A C 1
ATOM 5008 O O . TYR A 1 613 ? 27.312 -15.414 -19.562 1 91.44 613 TYR A O 1
ATOM 5016 N N . THR A 1 614 ? 29.062 -14.43 -20.328 1 91.19 614 THR A N 1
ATOM 5017 C CA . THR A 1 614 ? 28.5 -13.086 -20.203 1 91.19 614 THR A CA 1
ATOM 5018 C C . THR A 1 614 ? 28.031 -12.57 -21.562 1 91.19 614 THR A C 1
ATOM 5020 O O . THR A 1 614 ? 28.688 -12.789 -22.578 1 91.19 614 THR A O 1
ATOM 5023 N N . PHE A 1 615 ? 26.938 -11.875 -21.562 1 92.25 615 PHE A N 1
ATOM 5024 C CA . PHE A 1 615 ? 26.375 -11.289 -22.781 1 92.25 615 PHE A CA 1
ATOM 5025 C C . PHE A 1 615 ? 27.25 -10.141 -23.281 1 92.25 615 PHE A C 1
ATOM 5027 O O . PHE A 1 615 ? 27.781 -9.367 -22.484 1 92.25 615 PHE A O 1
ATOM 5034 N N . SER A 1 616 ? 27.391 -10.055 -24.547 1 89.56 616 SER A N 1
ATOM 5035 C CA . SER A 1 616 ? 27.906 -8.836 -25.156 1 89.56 616 SER A CA 1
ATOM 5036 C C . SER A 1 616 ? 26.875 -7.715 -25.109 1 89.56 616 SER A C 1
ATOM 5038 O O . SER A 1 616 ? 25.688 -7.965 -24.875 1 89.56 616 SER A O 1
ATOM 5040 N N . PRO A 1 617 ? 27.219 -6.484 -25.172 1 87 617 PRO A N 1
ATOM 5041 C CA . PRO A 1 617 ? 26.25 -5.391 -25.156 1 87 617 PRO A CA 1
ATOM 5042 C C . PRO A 1 617 ? 25.156 -5.559 -26.203 1 87 617 PRO A C 1
ATOM 5044 O O . PRO A 1 617 ? 24 -5.219 -25.969 1 87 617 PRO A O 1
ATOM 5047 N N . SER A 1 618 ? 25.484 -6.07 -27.344 1 89.06 618 SER A N 1
ATOM 5048 C CA . SER A 1 618 ? 24.484 -6.305 -28.391 1 89.06 618 SER A CA 1
ATOM 5049 C C . SER A 1 618 ? 23.547 -7.441 -28 1 89.06 618 SER A C 1
ATOM 5051 O O . SER A 1 618 ? 22.344 -7.355 -28.234 1 89.06 618 SER A O 1
ATOM 5053 N N . GLU A 1 619 ? 24.172 -8.484 -27.438 1 91.44 619 GLU A N 1
ATOM 5054 C CA . GLU A 1 619 ? 23.344 -9.609 -27 1 91.44 619 GLU A CA 1
ATOM 5055 C C . GLU A 1 619 ? 22.391 -9.188 -25.875 1 91.44 619 GLU A C 1
ATOM 5057 O O . GLU A 1 619 ? 21.266 -9.664 -25.797 1 91.44 619 GLU A O 1
ATOM 5062 N N . LYS A 1 620 ? 22.922 -8.352 -25.031 1 91.88 620 LYS A N 1
ATOM 5063 C CA . LYS A 1 620 ? 22.109 -7.836 -23.938 1 91.88 620 LYS A CA 1
ATOM 5064 C C . LYS A 1 620 ? 20.906 -7.066 -24.469 1 91.88 620 LYS A C 1
ATOM 5066 O O . LYS A 1 620 ? 19.781 -7.25 -24 1 91.88 620 LYS A O 1
ATOM 5071 N N . SER A 1 621 ? 21.109 -6.273 -25.438 1 92.25 621 SER A N 1
ATOM 5072 C CA . SER A 1 621 ? 20.031 -5.504 -26.047 1 92.25 621 SER A CA 1
ATOM 5073 C C . SER A 1 621 ? 19.047 -6.41 -26.781 1 92.25 621 SER A C 1
ATOM 5075 O O . SER A 1 621 ? 17.844 -6.188 -26.734 1 92.25 621 SER A O 1
ATOM 5077 N N . ASP A 1 622 ? 19.562 -7.402 -27.438 1 92 622 ASP A N 1
ATOM 5078 C CA . ASP A 1 622 ? 18.719 -8.352 -28.156 1 92 622 ASP A CA 1
ATOM 5079 C C . ASP A 1 622 ? 17.844 -9.156 -27.188 1 92 622 ASP A C 1
ATOM 5081 O O . ASP A 1 622 ? 16.688 -9.445 -27.484 1 92 622 ASP A O 1
ATOM 5085 N N . PHE A 1 623 ? 18.516 -9.562 -26.156 1 93.81 623 PHE A N 1
ATOM 5086 C CA . PHE A 1 623 ? 17.781 -10.32 -25.156 1 93.81 623 PHE A CA 1
ATOM 5087 C C . PHE A 1 623 ? 16.641 -9.492 -24.562 1 93.81 623 PHE A C 1
ATOM 5089 O O . PHE A 1 623 ? 15.531 -9.992 -24.391 1 93.81 623 PHE A O 1
ATOM 5096 N N . CYS A 1 624 ? 16.859 -8.211 -24.234 1 93.25 624 CYS A N 1
ATOM 5097 C CA . CYS A 1 624 ? 15.836 -7.328 -23.703 1 93.25 624 CYS A CA 1
ATOM 5098 C C . CYS A 1 624 ? 14.742 -7.074 -24.734 1 93.25 624 CYS A C 1
ATOM 5100 O O . CYS A 1 624 ? 13.562 -6.961 -24.375 1 93.25 624 CYS A O 1
ATOM 5102 N N . GLU A 1 625 ? 15.109 -6.98 -25.922 1 91.94 625 GLU A N 1
ATOM 5103 C CA . GLU A 1 625 ? 14.125 -6.836 -26.984 1 91.94 625 GLU A CA 1
ATOM 5104 C C . GLU A 1 625 ? 13.242 -8.078 -27.094 1 91.94 625 GLU A C 1
ATOM 5106 O O . GLU A 1 625 ? 12.039 -7.973 -27.312 1 91.94 625 GLU A O 1
ATOM 5111 N N . PHE A 1 626 ? 13.898 -9.258 -27.031 1 93.44 626 PHE A N 1
ATOM 5112 C CA . PHE A 1 626 ? 13.156 -10.516 -27.031 1 93.44 626 PHE A CA 1
ATOM 5113 C C . PHE A 1 626 ? 12.125 -10.531 -25.906 1 93.44 626 PHE A C 1
ATOM 5115 O O . PHE A 1 626 ? 10.961 -10.852 -26.125 1 93.44 626 PHE A O 1
ATOM 5122 N N . LEU A 1 627 ? 12.523 -10.141 -24.703 1 93.06 627 LEU A N 1
ATOM 5123 C CA . LEU A 1 627 ? 11.633 -10.156 -23.547 1 93.06 627 LEU A CA 1
ATOM 5124 C C . LEU A 1 627 ? 10.5 -9.141 -23.719 1 93.06 627 LEU A C 1
ATOM 5126 O O . LEU A 1 627 ? 9.375 -9.375 -23.281 1 93.06 627 LEU A O 1
ATOM 5130 N N . SER A 1 628 ? 10.781 -8 -24.344 1 90.19 628 SER A N 1
ATOM 5131 C CA . SER A 1 628 ? 9.781 -6.965 -24.547 1 90.19 628 SER A CA 1
ATOM 5132 C C . SER A 1 628 ? 8.734 -7.402 -25.562 1 90.19 628 SER A C 1
ATOM 5134 O O . SER A 1 628 ? 7.602 -6.906 -25.547 1 90.19 628 SER A O 1
ATOM 5136 N N . SER A 1 629 ? 9.047 -8.352 -26.422 1 89.94 629 SER A N 1
ATOM 5137 C CA . SER A 1 629 ? 8.148 -8.797 -27.484 1 89.94 629 SER A CA 1
ATOM 5138 C C . SER A 1 629 ? 7.27 -9.953 -27.016 1 89.94 629 SER A C 1
ATOM 5140 O O . SER A 1 629 ? 6.309 -10.328 -27.703 1 89.94 629 SER A O 1
ATOM 5142 N N . VAL A 1 630 ? 7.52 -10.508 -25.891 1 91 630 VAL A N 1
ATOM 5143 C CA . VAL A 1 630 ? 6.844 -11.711 -25.422 1 91 630 VAL A CA 1
ATOM 5144 C C . VAL A 1 630 ? 5.438 -11.359 -24.938 1 91 630 VAL A C 1
ATOM 5146 O O . VAL A 1 630 ? 5.25 -10.406 -24.188 1 91 630 VAL A O 1
ATOM 5149 N N . LYS A 1 631 ? 4.406 -12.109 -25.484 1 89.25 631 LYS A N 1
ATOM 5150 C CA . LYS A 1 631 ? 3.016 -12.078 -25.031 1 89.25 631 LYS A CA 1
ATOM 5151 C C . LYS A 1 631 ? 2.541 -13.469 -24.609 1 89.25 631 LYS A C 1
ATOM 5153 O O . LYS A 1 631 ? 2.785 -14.453 -25.312 1 89.25 631 LYS A O 1
ATOM 5158 N N . PHE A 1 632 ? 1.977 -13.586 -23.453 1 88.94 632 PHE A N 1
ATOM 5159 C CA . PHE A 1 632 ? 1.44 -14.852 -22.984 1 88.94 632 PHE A CA 1
ATOM 5160 C C . PHE A 1 632 ? -0.083 -14.844 -23.016 1 88.94 632 PHE A C 1
ATOM 5162 O O . PHE A 1 632 ? -0.7 -13.781 -23.109 1 88.94 632 PHE A O 1
ATOM 5169 N N . PRO A 1 633 ? -0.613 -16.078 -23.062 1 88.25 633 PRO A N 1
ATOM 5170 C CA . PRO A 1 633 ? -2.072 -16.141 -22.953 1 88.25 633 PRO A CA 1
ATOM 5171 C C . PRO A 1 633 ? -2.596 -15.625 -21.625 1 88.25 633 PRO A C 1
ATOM 5173 O O . PRO A 1 633 ? -1.827 -15.492 -20.656 1 88.25 633 PRO A O 1
ATOM 5176 N N . ASP A 1 634 ? -3.867 -15.453 -21.625 1 82.44 634 ASP A N 1
ATOM 5177 C CA . ASP A 1 634 ? -4.543 -14.922 -20.438 1 82.44 634 ASP A CA 1
ATOM 5178 C C . ASP A 1 634 ? -4.371 -15.844 -19.234 1 82.44 634 ASP A C 1
ATOM 5180 O O . ASP A 1 634 ? -4.449 -17.062 -19.375 1 82.44 634 ASP A O 1
ATOM 5184 N N . ASN A 1 635 ? -4.051 -15.352 -18.078 1 75.44 635 ASN A N 1
ATOM 5185 C CA . ASN A 1 635 ? -4 -16.031 -16.781 1 75.44 635 ASN A CA 1
ATOM 5186 C C . ASN A 1 635 ? -2.795 -16.969 -16.688 1 75.44 635 ASN A C 1
ATOM 5188 O O . ASN A 1 635 ? -2.797 -17.906 -15.898 1 75.44 635 ASN A O 1
ATOM 5192 N N . TYR A 1 636 ? -1.838 -16.844 -17.656 1 79.62 636 TYR A N 1
ATOM 5193 C CA . TYR A 1 636 ? -0.652 -17.703 -17.578 1 79.62 636 TYR A CA 1
ATOM 5194 C C . TYR A 1 636 ? 0.442 -17.031 -16.75 1 79.62 636 TYR A C 1
ATOM 5196 O O . TYR A 1 636 ? 0.922 -17.609 -15.766 1 79.62 636 TYR A O 1
ATOM 5204 N N . ALA A 1 637 ? 0.875 -15.828 -17.234 1 82.19 637 ALA A N 1
ATOM 5205 C CA . ALA A 1 637 ? 1.938 -15.086 -16.547 1 82.19 637 ALA A CA 1
ATOM 5206 C C . ALA A 1 637 ? 1.679 -13.586 -16.594 1 82.19 637 ALA A C 1
ATOM 5208 O O . ALA A 1 637 ? 0.763 -13.125 -17.297 1 82.19 637 ALA A O 1
ATOM 5209 N N . SER A 1 638 ? 2.434 -12.891 -15.75 1 78.69 638 SER A N 1
ATOM 5210 C CA . SER A 1 638 ? 2.354 -11.43 -15.773 1 78.69 638 SER A CA 1
ATOM 5211 C C . SER A 1 638 ? 2.998 -10.867 -17.031 1 78.69 638 SER A C 1
ATOM 5213 O O . SER A 1 638 ? 3.621 -11.602 -17.797 1 78.69 638 SER A O 1
ATOM 5215 N N . ASN A 1 639 ? 2.742 -9.688 -17.281 1 78.88 639 ASN A N 1
ATOM 5216 C CA . ASN A 1 639 ? 3.352 -9.031 -18.422 1 78.88 639 ASN A CA 1
ATOM 5217 C C . ASN A 1 639 ? 4.832 -8.742 -18.188 1 78.88 639 ASN A C 1
ATOM 5219 O O . ASN A 1 639 ? 5.188 -7.695 -17.656 1 78.88 639 ASN A O 1
ATOM 5223 N N . ILE A 1 640 ? 5.641 -9.656 -18.625 1 86.12 640 ILE A N 1
ATOM 5224 C CA . ILE A 1 640 ? 7.082 -9.594 -18.406 1 86.12 640 ILE A CA 1
ATOM 5225 C C . ILE A 1 640 ? 7.668 -8.414 -19.172 1 86.12 640 ILE A C 1
ATOM 5227 O O . ILE A 1 640 ? 8.727 -7.895 -18.828 1 86.12 640 ILE A O 1
ATOM 5231 N N . SER A 1 641 ? 6.965 -7.98 -20.25 1 84.19 641 SER A N 1
ATOM 5232 C CA . SER A 1 641 ? 7.445 -6.871 -21.062 1 84.19 641 SER A CA 1
ATOM 5233 C C . SER A 1 641 ? 7.527 -5.582 -20.25 1 84.19 641 SER A C 1
ATOM 5235 O O . SER A 1 641 ? 8.336 -4.703 -20.547 1 84.19 641 SER A O 1
ATOM 5237 N N . ARG A 1 642 ? 6.762 -5.531 -19.219 1 77.25 642 ARG A N 1
ATOM 5238 C CA . ARG A 1 642 ? 6.73 -4.328 -18.391 1 77.25 642 ARG A CA 1
ATOM 5239 C C . ARG A 1 642 ? 7.953 -4.25 -17.484 1 77.25 642 ARG A C 1
ATOM 5241 O O . ARG A 1 642 ? 8.289 -3.18 -16.984 1 77.25 642 ARG A O 1
ATOM 5248 N N . CYS A 1 643 ? 8.586 -5.355 -17.281 1 83.81 643 CYS A N 1
ATOM 5249 C CA . CYS A 1 643 ? 9.727 -5.414 -16.375 1 83.81 643 CYS A CA 1
ATOM 5250 C C . CYS A 1 643 ? 11.008 -4.977 -17.078 1 83.81 643 CYS A C 1
ATOM 5252 O O . CYS A 1 643 ? 12.047 -4.816 -16.453 1 83.81 643 CYS A O 1
ATOM 5254 N N . VAL A 1 644 ? 10.984 -4.742 -18.422 1 87.38 644 VAL A N 1
ATOM 5255 C CA . VAL A 1 644 ? 12.148 -4.324 -19.188 1 87.38 644 VAL A CA 1
ATOM 5256 C C . VAL A 1 644 ? 12.172 -2.805 -19.312 1 87.38 644 VAL A C 1
ATOM 5258 O O . VAL A 1 644 ? 11.18 -2.197 -19.734 1 87.38 644 VAL A O 1
ATOM 5261 N N . THR A 1 645 ? 13.18 -2.199 -18.766 1 79.25 645 THR A N 1
ATOM 5262 C CA . THR A 1 645 ? 13.32 -0.748 -18.844 1 79.25 645 THR A CA 1
ATOM 5263 C C . THR A 1 645 ? 13.992 -0.334 -20.141 1 79.25 645 THR A C 1
ATOM 5265 O O . THR A 1 645 ? 14.555 -1.171 -20.859 1 79.25 645 THR A O 1
ATOM 5268 N N . ASP A 1 646 ? 13.938 0.931 -20.453 1 73.38 646 ASP A N 1
ATOM 5269 C CA . ASP A 1 646 ? 14.5 1.476 -21.672 1 73.38 646 ASP A CA 1
ATOM 5270 C C . ASP A 1 646 ? 16.031 1.424 -21.656 1 73.38 646 ASP A C 1
ATOM 5272 O O . ASP A 1 646 ? 16.672 1.433 -22.703 1 73.38 646 ASP A O 1
ATOM 5276 N N . ASP A 1 647 ? 16.594 1.355 -20.438 1 75.25 647 ASP A N 1
ATOM 5277 C CA . ASP A 1 647 ? 18.047 1.284 -20.297 1 75.25 647 ASP A CA 1
ATOM 5278 C C . ASP A 1 647 ? 18.531 -0.165 -20.297 1 75.25 647 ASP A C 1
ATOM 5280 O O . ASP A 1 647 ? 19.625 -0.458 -19.812 1 75.25 647 ASP A O 1
ATOM 5284 N N . ASP A 1 648 ? 17.734 -1.127 -20.859 1 81.38 648 ASP A N 1
ATOM 5285 C CA . ASP A 1 648 ? 18.078 -2.541 -21 1 81.38 648 ASP A CA 1
ATOM 5286 C C . ASP A 1 648 ? 18.328 -3.182 -19.641 1 81.38 648 ASP A C 1
ATOM 5288 O O . ASP A 1 648 ? 19.328 -3.855 -19.438 1 81.38 648 ASP A O 1
ATOM 5292 N N . ARG A 1 649 ? 17.547 -2.766 -18.734 1 85.19 649 ARG A N 1
ATOM 5293 C CA . ARG A 1 649 ? 17.562 -3.371 -17.406 1 85.19 649 ARG A CA 1
ATOM 5294 C C . ARG A 1 649 ? 16.266 -4.109 -17.125 1 85.19 649 ARG A C 1
ATOM 5296 O O . ARG A 1 649 ? 15.227 -3.803 -17.734 1 85.19 649 ARG A O 1
ATOM 5303 N N . ILE A 1 650 ? 16.375 -5.176 -16.391 1 87.56 650 ILE A N 1
ATOM 5304 C CA . ILE A 1 650 ? 15.219 -5.941 -15.961 1 87.56 650 ILE A CA 1
ATOM 5305 C C . ILE A 1 650 ? 14.93 -5.656 -14.492 1 87.56 650 ILE A C 1
ATOM 5307 O O . ILE A 1 650 ? 15.773 -5.895 -13.625 1 87.56 650 ILE A O 1
ATOM 5311 N N . THR A 1 651 ? 13.789 -5.066 -14.172 1 81.94 651 THR A N 1
ATOM 5312 C CA . THR A 1 651 ? 13.445 -4.719 -12.797 1 81.94 651 THR A CA 1
ATOM 5313 C C . THR A 1 651 ? 12.023 -5.148 -12.477 1 81.94 651 THR A C 1
ATOM 5315 O O . THR A 1 651 ? 11.219 -5.387 -13.375 1 81.94 651 THR A O 1
ATOM 5318 N N . GLY A 1 652 ? 11.695 -5.449 -11.219 1 77.31 652 GLY A N 1
ATOM 5319 C CA . GLY A 1 652 ? 10.328 -5.656 -10.75 1 77.31 652 GLY A CA 1
ATOM 5320 C C . GLY A 1 652 ? 9.828 -7.074 -10.977 1 77.31 652 GLY A C 1
ATOM 5321 O O . GLY A 1 652 ? 8.633 -7.289 -11.18 1 77.31 652 GLY A O 1
ATOM 5322 N N . LEU A 1 653 ? 10.633 -8.07 -11.016 1 85.44 653 LEU A N 1
ATOM 5323 C CA . LEU A 1 653 ? 10.211 -9.453 -11.25 1 85.44 653 LEU A CA 1
ATOM 5324 C C . LEU A 1 653 ? 9.672 -10.078 -9.977 1 85.44 653 LEU A C 1
ATOM 5326 O O . LEU A 1 653 ? 10.227 -9.875 -8.891 1 85.44 653 LEU A O 1
ATOM 5330 N N . LYS A 1 654 ? 8.562 -10.75 -10.102 1 83.75 654 LYS A N 1
ATOM 5331 C CA . LYS A 1 654 ? 8.023 -11.555 -9.016 1 83.75 654 LYS A CA 1
ATOM 5332 C C . LYS A 1 654 ? 8.555 -12.984 -9.078 1 83.75 654 LYS A C 1
ATOM 5334 O O . LYS A 1 654 ? 9.234 -13.359 -10.031 1 83.75 654 LYS A O 1
ATOM 5339 N N . SER A 1 655 ? 8.305 -13.836 -8.047 1 86.94 655 SER A N 1
ATOM 5340 C CA . SER A 1 655 ? 8.789 -15.211 -8.008 1 86.94 655 SER A CA 1
ATOM 5341 C C . SER A 1 655 ? 8.234 -16.031 -9.172 1 86.94 655 SER A C 1
ATOM 5343 O O . SER A 1 655 ? 8.961 -16.812 -9.789 1 86.94 655 SER A O 1
ATOM 5345 N N . HIS A 1 656 ? 7.012 -15.836 -9.461 1 87.31 656 HIS A N 1
ATOM 5346 C CA . HIS A 1 656 ? 6.418 -16.594 -10.555 1 87.31 656 HIS A CA 1
ATOM 5347 C C . HIS A 1 656 ? 7.004 -16.156 -11.898 1 87.31 656 HIS A C 1
ATOM 5349 O O . HIS A 1 656 ? 7.168 -16.984 -12.805 1 87.31 656 HIS A O 1
ATOM 5355 N N . ASP A 1 657 ? 7.285 -14.844 -12.047 1 88.81 657 ASP A N 1
ATOM 5356 C CA . ASP A 1 657 ? 7.93 -14.367 -13.273 1 88.81 657 ASP A CA 1
ATOM 5357 C C . ASP A 1 657 ? 9.297 -15.016 -13.453 1 88.81 657 ASP A C 1
ATOM 5359 O O . ASP A 1 657 ? 9.68 -15.375 -14.57 1 88.81 657 ASP A O 1
ATOM 5363 N N . CYS A 1 658 ? 10.008 -15.203 -12.32 1 92.44 658 CYS A N 1
ATOM 5364 C CA . CYS A 1 658 ? 11.32 -15.844 -12.383 1 92.44 658 CYS A CA 1
ATOM 5365 C C . CYS A 1 658 ? 11.195 -17.297 -12.82 1 92.44 658 CYS A C 1
ATOM 5367 O O . CYS A 1 658 ? 12.031 -17.797 -13.57 1 92.44 658 CYS A O 1
ATOM 5369 N N . HIS A 1 659 ? 10.164 -17.953 -12.383 1 92.94 659 HIS A N 1
ATOM 5370 C CA . HIS A 1 659 ? 9.922 -19.344 -12.773 1 92.94 659 HIS A CA 1
ATOM 5371 C C . HIS A 1 659 ? 9.625 -19.453 -14.266 1 92.94 659 HIS A C 1
ATOM 5373 O O . HIS A 1 659 ? 10.195 -20.297 -14.961 1 92.94 659 HIS A O 1
ATOM 5379 N N . VAL A 1 660 ? 8.781 -18.516 -14.789 1 92 660 VAL A N 1
ATOM 5380 C CA . VAL A 1 660 ? 8.414 -18.547 -16.203 1 92 660 VAL A CA 1
ATOM 5381 C C . VAL A 1 660 ? 9.633 -18.219 -17.062 1 92 660 VAL A C 1
ATOM 5383 O O . VAL A 1 660 ? 9.844 -18.828 -18.109 1 92 660 VAL A O 1
ATOM 5386 N N . LEU A 1 661 ? 10.445 -17.328 -16.547 1 93.88 661 LEU A N 1
ATOM 5387 C CA . LEU A 1 661 ? 11.641 -16.938 -17.281 1 93.88 661 LEU A CA 1
ATOM 5388 C C . LEU A 1 661 ? 12.633 -18.078 -17.375 1 93.88 661 LEU A C 1
ATOM 5390 O O . LEU A 1 661 ? 13.18 -18.359 -18.438 1 93.88 661 LEU A O 1
ATOM 5394 N N . LEU A 1 662 ? 12.82 -18.812 -16.297 1 95.12 662 LEU A N 1
ATOM 5395 C CA . LEU A 1 662 ? 13.797 -19.906 -16.281 1 95.12 662 LEU A CA 1
ATOM 5396 C C . LEU A 1 662 ? 13.289 -21.109 -17.062 1 95.12 662 LEU A C 1
ATOM 5398 O O . LEU A 1 662 ? 14.055 -21.75 -17.781 1 95.12 662 LEU A O 1
ATOM 5402 N N . LEU A 1 663 ? 12.07 -21.406 -17.016 1 93.19 663 LEU A N 1
ATOM 5403 C CA . LEU A 1 663 ? 11.539 -22.656 -17.547 1 93.19 663 LEU A CA 1
ATOM 5404 C C . LEU A 1 663 ? 11.18 -22.516 -19.016 1 93.19 663 LEU A C 1
ATOM 5406 O O . LEU A 1 663 ? 11.328 -23.453 -19.797 1 93.19 663 LEU A O 1
ATOM 5410 N N . ARG A 1 664 ? 10.766 -21.328 -19.406 1 91.81 664 ARG A N 1
ATOM 5411 C CA . ARG A 1 664 ? 10.188 -21.25 -20.75 1 91.81 664 ARG A CA 1
ATOM 5412 C C . ARG A 1 664 ? 10.938 -20.234 -21.609 1 91.81 664 ARG A C 1
ATOM 5414 O O . ARG A 1 664 ? 11.289 -20.516 -22.75 1 91.81 664 ARG A O 1
ATOM 5421 N N . LEU A 1 665 ? 11.258 -19.062 -21.078 1 94.06 665 LEU A N 1
ATOM 5422 C CA . LEU A 1 665 ? 11.734 -17.969 -21.922 1 94.06 665 LEU A CA 1
ATOM 5423 C C . LEU A 1 665 ? 13.242 -18.062 -22.109 1 94.06 665 LEU A C 1
ATOM 5425 O O . LEU A 1 665 ? 13.742 -17.875 -23.219 1 94.06 665 LEU A O 1
ATOM 5429 N N . LEU A 1 666 ? 13.961 -18.391 -21.047 1 94.75 666 LEU A N 1
ATOM 5430 C CA . LEU A 1 666 ? 15.422 -18.422 -21.125 1 94.75 666 LEU A CA 1
ATOM 5431 C C . LEU A 1 666 ? 15.898 -19.469 -22.125 1 94.75 666 LEU A C 1
ATOM 5433 O O . LEU A 1 666 ? 16.766 -19.188 -22.953 1 94.75 666 LEU A O 1
ATOM 5437 N N . PRO A 1 667 ? 15.352 -20.672 -22.125 1 93.75 667 PRO A N 1
ATOM 5438 C CA . PRO A 1 667 ? 15.82 -21.672 -23.094 1 93.75 667 PRO A CA 1
ATOM 5439 C C . PRO A 1 667 ? 15.578 -21.25 -24.547 1 93.75 667 PRO A C 1
ATOM 5441 O O . PRO A 1 667 ? 16.391 -21.547 -25.422 1 93.75 667 PRO A O 1
ATOM 5444 N N . VAL A 1 668 ? 14.5 -20.547 -24.797 1 93.81 668 VAL A N 1
ATOM 5445 C CA . VAL A 1 668 ? 14.188 -20.109 -26.156 1 93.81 668 VAL A CA 1
ATOM 5446 C C . VAL A 1 668 ? 15.148 -19 -26.578 1 93.81 668 VAL A C 1
ATOM 5448 O O . VAL A 1 668 ? 15.633 -18.984 -27.703 1 93.81 668 VAL A O 1
ATOM 5451 N N . ALA A 1 669 ? 15.422 -18.094 -25.672 1 93.88 669 ALA A N 1
ATOM 5452 C CA . ALA A 1 669 ? 16.281 -16.953 -25.984 1 93.88 669 ALA A CA 1
ATOM 5453 C C . ALA A 1 669 ? 17.734 -17.391 -26.141 1 93.88 669 ALA A C 1
ATOM 5455 O O . ALA A 1 669 ? 18.422 -16.938 -27.062 1 93.88 669 ALA A O 1
ATOM 5456 N N . LEU A 1 670 ? 18.25 -18.312 -25.328 1 93.69 670 LEU A N 1
ATOM 5457 C CA . LEU A 1 670 ? 19.656 -18.672 -25.266 1 93.69 670 LEU A CA 1
ATOM 5458 C C . LEU A 1 670 ? 20.062 -19.531 -26.469 1 93.69 670 LEU A C 1
ATOM 5460 O O . LEU A 1 670 ? 21.25 -19.688 -26.75 1 93.69 670 LEU A O 1
ATOM 5464 N N . ARG A 1 671 ? 19.109 -20.016 -27.188 1 89.56 671 ARG A N 1
ATOM 5465 C CA . ARG A 1 671 ? 19.422 -20.797 -28.375 1 89.56 671 ARG A CA 1
ATOM 5466 C C . ARG A 1 671 ? 20.203 -19.953 -29.375 1 89.56 671 ARG A C 1
ATOM 5468 O O . ARG A 1 671 ? 21.062 -20.469 -30.094 1 89.56 671 ARG A O 1
ATOM 5475 N N . GLY A 1 672 ? 19.875 -18.625 -29.391 1 87.38 672 GLY A N 1
ATOM 5476 C CA . GLY A 1 672 ? 20.5 -17.75 -30.359 1 87.38 672 GLY A CA 1
ATOM 5477 C C . GLY A 1 672 ? 21.625 -16.906 -29.766 1 87.38 672 GLY A C 1
ATOM 5478 O O . GLY A 1 672 ? 22.312 -16.203 -30.484 1 87.38 672 GLY A O 1
ATOM 5479 N N . TYR A 1 673 ? 21.734 -17.109 -28.5 1 88.94 673 TYR A N 1
ATOM 5480 C CA . TYR A 1 673 ? 22.703 -16.25 -27.844 1 88.94 673 TYR A CA 1
ATOM 5481 C C . TYR A 1 673 ? 23.766 -17.062 -27.125 1 88.94 673 TYR A C 1
ATOM 5483 O O . TYR A 1 673 ? 23.562 -18.25 -26.859 1 88.94 673 TYR A O 1
ATOM 5491 N N . LEU A 1 674 ? 24.906 -16.531 -26.719 1 87.62 674 LEU A N 1
ATOM 5492 C CA . LEU A 1 674 ? 26.016 -17.141 -25.984 1 87.62 674 LEU A CA 1
ATOM 5493 C C . LEU A 1 674 ? 26.625 -18.281 -26.781 1 87.62 674 LEU A C 1
ATOM 5495 O O . LEU A 1 674 ? 26.125 -18.641 -27.844 1 87.62 674 LEU A O 1
ATOM 5499 N N . ARG A 1 675 ? 27.703 -18.797 -26.344 1 87.25 675 ARG A N 1
ATOM 5500 C CA . ARG A 1 675 ? 28.359 -19.938 -26.969 1 87.25 675 ARG A CA 1
ATOM 5501 C C . ARG A 1 675 ? 27.547 -21.203 -26.797 1 87.25 675 ARG A C 1
ATOM 5503 O O . ARG A 1 675 ? 26.844 -21.375 -25.797 1 87.25 675 ARG A O 1
ATOM 5510 N N . LYS A 1 676 ? 27.578 -22.078 -27.609 1 85.56 676 LYS A N 1
ATOM 5511 C CA . LYS A 1 676 ? 26.75 -23.281 -27.672 1 85.56 676 LYS A CA 1
ATOM 5512 C C . LYS A 1 676 ? 26.953 -24.141 -26.422 1 85.56 676 LYS A C 1
ATOM 5514 O O . LYS A 1 676 ? 26 -24.75 -25.922 1 85.56 676 LYS A O 1
ATOM 5519 N N . ASP A 1 677 ? 28.156 -24.188 -25.953 1 85 677 ASP A N 1
ATOM 5520 C CA . ASP A 1 677 ? 28.406 -25.016 -24.781 1 85 677 ASP A CA 1
ATOM 5521 C C . ASP A 1 677 ? 27.703 -24.453 -23.547 1 85 677 ASP A C 1
ATOM 5523 O O . ASP A 1 677 ? 27.141 -25.219 -22.75 1 85 677 ASP A O 1
ATOM 5527 N N . VAL A 1 678 ? 27.75 -23.172 -23.453 1 91.19 678 VAL A N 1
ATOM 5528 C CA . VAL A 1 678 ? 27.125 -22.516 -22.312 1 91.19 678 VAL A CA 1
ATOM 5529 C C . VAL A 1 678 ? 25.609 -22.562 -22.453 1 91.19 678 VAL A C 1
ATOM 5531 O O . VAL A 1 678 ? 24.906 -22.906 -21.5 1 91.19 678 VAL A O 1
ATOM 5534 N N . SER A 1 679 ? 25.094 -22.281 -23.656 1 92.44 679 SER A N 1
ATOM 5535 C CA . SER A 1 679 ? 23.656 -22.25 -23.891 1 92.44 679 SER A CA 1
ATOM 5536 C C . SER A 1 679 ? 23.031 -23.625 -23.734 1 92.44 679 SER A C 1
ATOM 5538 O O . SER A 1 679 ? 21.953 -23.766 -23.172 1 92.44 679 SER A O 1
ATOM 5540 N N . LYS A 1 680 ? 23.688 -24.641 -24.172 1 91.88 680 LYS A N 1
ATOM 5541 C CA . LYS A 1 680 ? 23.188 -26 -24.062 1 91.88 680 LYS A CA 1
ATOM 5542 C C . LYS A 1 680 ? 23.016 -26.406 -22.594 1 91.88 680 LYS A C 1
ATOM 5544 O O . LYS A 1 680 ? 21.984 -26.984 -22.219 1 91.88 680 LYS A O 1
ATOM 5549 N N . THR A 1 681 ? 24 -26.141 -21.797 1 93.19 681 THR A N 1
ATOM 5550 C CA . THR A 1 681 ? 23.953 -26.5 -20.391 1 93.19 681 THR A CA 1
ATOM 5551 C C . THR A 1 681 ? 22.828 -25.781 -19.688 1 93.19 681 THR A C 1
ATOM 5553 O O . THR A 1 681 ? 22.109 -26.375 -18.875 1 93.19 681 THR A O 1
ATOM 5556 N N . LEU A 1 682 ? 22.672 -24.516 -19.969 1 95.19 682 LEU A N 1
ATOM 5557 C CA . LEU A 1 682 ? 21.609 -23.734 -19.344 1 95.19 682 LEU A CA 1
ATOM 5558 C C . LEU A 1 682 ? 20.234 -24.219 -19.812 1 95.19 682 LEU A C 1
ATOM 5560 O O . LEU A 1 682 ? 19.281 -24.219 -19.031 1 95.19 682 LEU A O 1
ATOM 5564 N N . ILE A 1 683 ? 20.078 -24.609 -21.047 1 94.62 683 ILE A N 1
ATOM 5565 C CA . ILE A 1 683 ? 18.828 -25.125 -21.578 1 94.62 683 ILE A CA 1
ATOM 5566 C C . ILE A 1 683 ? 18.5 -26.453 -20.906 1 94.62 683 ILE A C 1
ATOM 5568 O O . ILE A 1 683 ? 17.328 -26.719 -20.578 1 94.62 683 ILE A O 1
ATOM 5572 N N . GLU A 1 684 ? 19.516 -27.25 -20.703 1 94.5 684 GLU A N 1
ATOM 5573 C CA . GLU A 1 684 ? 19.312 -28.531 -20 1 94.5 684 GLU A CA 1
ATOM 5574 C C . GLU A 1 684 ? 18.812 -28.312 -18.578 1 94.5 684 GLU A C 1
ATOM 5576 O O . GLU A 1 684 ? 17.953 -29.047 -18.094 1 94.5 684 GLU A O 1
ATOM 5581 N N . MET A 1 685 ? 19.344 -27.312 -17.922 1 95.19 685 MET A N 1
ATOM 5582 C CA . MET A 1 685 ? 18.891 -26.984 -16.578 1 95.19 685 MET A CA 1
ATOM 5583 C C . MET A 1 685 ? 17.438 -26.547 -16.578 1 95.19 685 MET A C 1
ATOM 5585 O O . MET A 1 685 ? 16.656 -26.953 -15.703 1 95.19 685 MET A O 1
ATOM 5589 N N . SER A 1 686 ? 17.062 -25.75 -17.531 1 95 686 SER A N 1
ATOM 5590 C CA . SER A 1 686 ? 15.672 -25.312 -17.656 1 95 686 SER A CA 1
ATOM 5591 C C . SER A 1 686 ? 14.742 -26.484 -17.906 1 95 686 SER A C 1
ATOM 5593 O O . SER A 1 686 ? 13.656 -26.562 -17.312 1 95 686 SER A O 1
ATOM 5595 N N . CYS A 1 687 ? 15.148 -27.406 -18.688 1 93 687 CYS A N 1
ATOM 5596 C CA . CYS A 1 687 ? 14.344 -28.578 -19 1 93 687 CYS A CA 1
ATOM 5597 C C . CYS A 1 687 ? 14.18 -29.469 -17.766 1 93 687 CYS A C 1
ATOM 5599 O O . CYS A 1 687 ? 13.117 -30.047 -17.547 1 93 687 CYS A O 1
ATOM 5601 N N . PHE A 1 688 ? 15.258 -29.578 -17 1 94.75 688 PHE A N 1
ATOM 5602 C CA . PHE A 1 688 ? 15.195 -30.328 -15.742 1 94.75 688 PHE A CA 1
ATOM 5603 C C . PHE A 1 688 ? 14.062 -29.797 -14.859 1 94.75 688 PHE A C 1
ATOM 5605 O O . PHE A 1 688 ? 13.227 -30.578 -14.391 1 94.75 688 PHE A O 1
ATOM 5612 N N . PHE A 1 689 ? 14.039 -28.469 -14.656 1 95.31 689 PHE A N 1
ATOM 5613 C CA . PHE A 1 689 ? 13.055 -27.891 -13.758 1 95.31 689 PHE A CA 1
ATOM 5614 C C . PHE A 1 689 ? 11.664 -27.938 -14.383 1 95.31 689 PHE A C 1
ATOM 5616 O O . PHE A 1 689 ? 10.664 -28.078 -13.672 1 95.31 689 PHE A O 1
ATOM 5623 N N . LYS A 1 690 ? 11.555 -27.812 -15.672 1 92.81 690 LYS A N 1
ATOM 5624 C CA . LYS A 1 690 ? 10.266 -27.906 -16.359 1 92.81 690 LYS A CA 1
ATOM 5625 C C . LYS A 1 690 ? 9.625 -29.281 -16.109 1 92.81 690 LYS A C 1
ATOM 5627 O O . LYS A 1 690 ? 8.438 -29.359 -15.812 1 92.81 690 LYS A O 1
ATOM 5632 N N . GLU A 1 691 ? 10.398 -30.312 -16.188 1 93 691 GLU A N 1
ATOM 5633 C CA . GLU A 1 691 ? 9.906 -31.656 -15.977 1 93 691 GLU A CA 1
ATOM 5634 C C . GLU A 1 691 ? 9.609 -31.922 -14.5 1 93 691 GLU A C 1
ATOM 5636 O O . GLU A 1 691 ? 8.641 -32.594 -14.164 1 93 691 GLU A O 1
ATOM 5641 N N . LEU A 1 692 ? 10.422 -31.359 -13.664 1 94.81 692 LEU A N 1
ATOM 5642 C CA . LEU A 1 692 ? 10.266 -31.562 -12.227 1 94.81 692 LEU A CA 1
ATOM 5643 C C . LEU A 1 692 ? 8.984 -30.922 -11.719 1 94.81 692 LEU A C 1
ATOM 5645 O O . LEU A 1 692 ? 8.352 -31.422 -10.789 1 94.81 692 LEU A O 1
ATOM 5649 N N . THR A 1 693 ? 8.578 -29.797 -12.297 1 92.81 693 THR A N 1
ATOM 5650 C CA . THR A 1 693 ? 7.438 -29.047 -11.789 1 92.81 693 THR A CA 1
ATOM 5651 C C . THR A 1 693 ? 6.172 -29.391 -12.57 1 92.81 693 THR A C 1
ATOM 5653 O O . THR A 1 693 ? 5.176 -28.672 -12.5 1 92.81 693 THR A O 1
ATOM 5656 N N . SER A 1 694 ? 6.199 -30.484 -13.234 1 90.56 694 SER A N 1
ATOM 5657 C CA . SER A 1 694 ? 5.02 -30.938 -13.961 1 90.56 694 SER A CA 1
ATOM 5658 C C . SER A 1 694 ? 3.936 -31.438 -13.008 1 90.56 694 SER A C 1
ATOM 5660 O O . SER A 1 694 ? 4.23 -31.844 -11.883 1 90.56 694 SER A O 1
ATOM 5662 N N . ARG A 1 695 ? 2.688 -31.422 -13.383 1 87.31 695 ARG A N 1
ATOM 5663 C CA . ARG A 1 695 ? 1.55 -31.828 -12.562 1 87.31 695 ARG A CA 1
ATOM 5664 C C . ARG A 1 695 ? 1.592 -33.312 -12.258 1 87.31 695 ARG A C 1
ATOM 5666 O O . ARG A 1 695 ? 1.266 -33.75 -11.141 1 87.31 695 ARG A O 1
ATOM 5673 N N . THR A 1 696 ? 1.903 -34.031 -13.312 1 89.62 696 THR A N 1
ATOM 5674 C CA . THR A 1 696 ? 2.016 -35.5 -13.172 1 89.62 696 THR A CA 1
ATOM 5675 C C . THR A 1 696 ? 3.467 -35.938 -13.328 1 89.62 696 THR A C 1
ATOM 5677 O O . THR A 1 696 ? 4.133 -35.562 -14.297 1 89.62 696 THR A O 1
ATOM 5680 N N . LEU A 1 697 ? 3.922 -36.656 -12.336 1 93.19 697 LEU A N 1
ATOM 5681 C CA . LEU A 1 697 ? 5.305 -37.125 -12.359 1 93.19 697 LEU A CA 1
ATOM 5682 C C . LEU A 1 697 ? 5.367 -38.656 -12.594 1 93.19 697 LEU A C 1
ATOM 5684 O O . LEU A 1 697 ? 4.539 -39.375 -12.07 1 93.19 697 LEU A O 1
ATOM 5688 N N . HIS A 1 698 ? 6.25 -38.969 -13.43 1 93.38 698 HIS A N 1
ATOM 5689 C CA . HIS A 1 698 ? 6.527 -40.375 -13.68 1 93.38 698 HIS A CA 1
ATOM 5690 C C . HIS A 1 698 ? 7.824 -40.812 -13.008 1 93.38 698 HIS A C 1
ATOM 5692 O O . HIS A 1 698 ? 8.836 -40.125 -13.086 1 93.38 698 HIS A O 1
ATOM 5698 N N . VAL A 1 699 ? 7.824 -41.969 -12.32 1 94.69 699 VAL A N 1
ATOM 5699 C CA . VAL A 1 699 ? 8.953 -42.438 -11.516 1 94.69 699 VAL A CA 1
ATOM 5700 C C . VAL A 1 699 ? 10.164 -42.688 -12.414 1 94.69 699 VAL A C 1
ATOM 5702 O O . VAL A 1 699 ? 11.297 -42.375 -12.031 1 94.69 699 VAL A O 1
ATOM 5705 N N . ASP A 1 700 ? 9.961 -43.156 -13.609 1 92 700 ASP A N 1
ATOM 5706 C CA . ASP A 1 700 ? 11.062 -43.438 -14.531 1 92 700 ASP A CA 1
ATOM 5707 C C . ASP A 1 700 ? 11.727 -42.125 -14.969 1 92 700 ASP A C 1
ATOM 5709 O O . ASP A 1 700 ? 12.953 -42.031 -15.062 1 92 700 ASP A O 1
ATOM 5713 N N . VAL A 1 701 ? 10.891 -41.188 -15.234 1 93.31 701 VAL A N 1
ATOM 5714 C CA . VAL A 1 701 ? 11.406 -39.875 -15.633 1 93.31 701 VAL A CA 1
ATOM 5715 C C . VAL A 1 701 ? 12.188 -39.281 -14.477 1 93.31 701 VAL A C 1
ATOM 5717 O O . VAL A 1 701 ? 13.234 -38.656 -14.688 1 93.31 701 VAL A O 1
ATOM 5720 N N . LEU A 1 702 ? 11.711 -39.5 -13.258 1 95.94 702 LEU A N 1
ATOM 5721 C CA . LEU A 1 702 ? 12.375 -38.906 -12.086 1 95.94 702 LEU A CA 1
ATOM 5722 C C . LEU A 1 702 ? 13.734 -39.594 -11.859 1 95.94 702 LEU A C 1
ATOM 5724 O O . LEU A 1 702 ? 14.688 -38.938 -11.453 1 95.94 702 LEU A O 1
ATOM 5728 N N . LYS A 1 703 ? 13.82 -40.844 -12.109 1 94.62 703 LYS A N 1
ATOM 5729 C CA . LYS A 1 703 ? 15.109 -41.531 -12 1 94.62 703 LYS A CA 1
ATOM 5730 C C . LYS A 1 703 ? 16.109 -40.969 -13.016 1 94.62 703 LYS A C 1
ATOM 5732 O O . LYS A 1 703 ? 17.281 -40.812 -12.695 1 94.62 703 LYS A O 1
ATOM 5737 N N . ARG A 1 704 ? 15.617 -40.719 -14.164 1 94.12 704 ARG A N 1
ATOM 5738 C CA . ARG A 1 704 ? 16.469 -40.094 -15.18 1 94.12 704 ARG A CA 1
ATOM 5739 C C . ARG A 1 704 ? 16.906 -38.719 -14.758 1 94.12 704 ARG A C 1
ATOM 5741 O O . ARG A 1 704 ? 18.062 -38.344 -14.906 1 94.12 704 ARG A O 1
ATOM 5748 N N . LEU A 1 705 ? 15.969 -37.938 -14.234 1 95.81 705 LEU A N 1
ATOM 5749 C CA . LEU A 1 705 ? 16.25 -36.562 -13.805 1 95.81 705 LEU A CA 1
ATOM 5750 C C . LEU A 1 705 ? 17.297 -36.562 -12.695 1 95.81 705 LEU A C 1
ATOM 5752 O O . LEU A 1 705 ? 18.109 -35.625 -12.617 1 95.81 705 LEU A O 1
ATOM 5756 N N . LYS A 1 706 ? 17.281 -37.562 -11.812 1 96 706 LYS A N 1
ATOM 5757 C CA . LYS A 1 706 ? 18.25 -37.656 -10.727 1 96 706 LYS A CA 1
ATOM 5758 C C . LYS A 1 706 ? 19.672 -37.812 -11.273 1 96 706 LYS A C 1
ATOM 5760 O O . LYS A 1 706 ? 20.609 -37.188 -10.75 1 96 706 LYS A O 1
ATOM 5765 N N . SER A 1 707 ? 19.812 -38.469 -12.344 1 93.75 707 SER A N 1
ATOM 5766 C CA . SER A 1 707 ? 21.125 -38.656 -12.961 1 93.75 707 SER A CA 1
ATOM 5767 C C . SER A 1 707 ? 21.484 -37.438 -13.812 1 93.75 707 SER A C 1
ATOM 5769 O O . SER A 1 707 ? 22.656 -37.031 -13.828 1 93.75 707 SER A O 1
ATOM 5771 N N . ASP A 1 708 ? 20.531 -36.906 -14.484 1 94.75 708 ASP A N 1
ATOM 5772 C CA . ASP A 1 708 ? 20.766 -35.781 -15.391 1 94.75 708 ASP A CA 1
ATOM 5773 C C . ASP A 1 708 ? 21.25 -34.562 -14.625 1 94.75 708 ASP A C 1
ATOM 5775 O O . ASP A 1 708 ? 22.125 -33.812 -15.109 1 94.75 708 ASP A O 1
ATOM 5779 N N . ILE A 1 709 ? 20.656 -34.281 -13.445 1 96.75 709 ILE A N 1
ATOM 5780 C CA . ILE A 1 709 ? 20.969 -33.062 -12.727 1 96.75 709 ILE A CA 1
ATOM 5781 C C . ILE A 1 709 ? 22.422 -33.094 -12.273 1 96.75 709 ILE A C 1
ATOM 5783 O O . ILE A 1 709 ? 23.078 -32.031 -12.227 1 96.75 709 ILE A O 1
ATOM 5787 N N . VAL A 1 710 ? 22.969 -34.25 -11.977 1 95.94 710 VAL A N 1
ATOM 5788 C CA . VAL A 1 710 ? 24.359 -34.344 -11.578 1 95.94 710 VAL A CA 1
ATOM 5789 C C . VAL A 1 710 ? 25.266 -33.969 -12.742 1 95.94 710 VAL A C 1
ATOM 5791 O O . VAL A 1 710 ? 26.219 -33.188 -12.57 1 95.94 710 VAL A O 1
ATOM 5794 N N . LEU A 1 711 ? 24.953 -34.406 -13.906 1 94.38 711 LEU A N 1
ATOM 5795 C CA . LEU A 1 711 ? 25.719 -34.094 -15.102 1 94.38 711 LEU A CA 1
ATOM 5796 C C . LEU A 1 711 ? 25.625 -32.594 -15.414 1 94.38 711 LEU A C 1
ATOM 5798 O O . LEU A 1 711 ? 26.625 -31.969 -15.781 1 94.38 711 LEU A O 1
ATOM 5802 N N . ILE A 1 712 ? 24.453 -32.062 -15.297 1 95.5 712 ILE A N 1
ATOM 5803 C CA . ILE A 1 712 ? 24.234 -30.656 -15.578 1 95.5 712 ILE A CA 1
ATOM 5804 C C . ILE A 1 712 ? 25.078 -29.797 -14.633 1 95.5 712 ILE A C 1
ATOM 5806 O O . ILE A 1 712 ? 25.734 -28.844 -15.07 1 95.5 712 ILE A O 1
ATOM 5810 N N . LEU A 1 713 ? 25.078 -30.109 -13.352 1 96.12 713 LEU A N 1
ATOM 5811 C CA . LEU A 1 713 ? 25.844 -29.344 -12.375 1 96.12 713 LEU A CA 1
ATOM 5812 C C . LEU A 1 713 ? 27.344 -29.469 -12.625 1 96.12 713 LEU A C 1
ATOM 5814 O O . LEU A 1 713 ? 28.094 -28.516 -12.43 1 96.12 713 LEU A O 1
ATOM 5818 N N . CYS A 1 714 ? 27.797 -30.609 -13.055 1 93.62 714 CYS A N 1
ATOM 5819 C CA . CYS A 1 714 ? 29.203 -30.781 -13.406 1 93.62 714 CYS A CA 1
ATOM 5820 C C . CYS A 1 714 ? 29.562 -29.906 -14.602 1 93.62 714 CYS A C 1
ATOM 5822 O O . CYS A 1 714 ? 30.641 -29.297 -14.617 1 93.62 714 CYS A O 1
ATOM 5824 N N . LYS A 1 715 ? 28.719 -29.875 -15.609 1 92.25 715 LYS A N 1
ATOM 5825 C CA . LYS A 1 715 ? 28.953 -29 -16.75 1 92.25 715 LYS A CA 1
ATOM 5826 C C . LYS A 1 715 ? 29.016 -27.531 -16.328 1 92.25 715 LYS A C 1
ATOM 5828 O O . LYS A 1 715 ? 29.875 -26.781 -16.812 1 92.25 715 LYS A O 1
ATOM 5833 N N . LEU A 1 716 ? 28.125 -27.141 -15.43 1 94.31 716 LEU A N 1
ATOM 5834 C CA . LEU A 1 716 ? 28.109 -25.766 -14.938 1 94.31 716 LEU A CA 1
ATOM 5835 C C . LEU A 1 716 ? 29.406 -25.453 -14.195 1 94.31 716 LEU A C 1
ATOM 5837 O O . LEU A 1 716 ? 29.938 -24.344 -14.297 1 94.31 716 LEU A O 1
ATOM 5841 N N . GLU A 1 717 ? 29.875 -26.391 -13.43 1 92.19 717 GLU A N 1
ATOM 5842 C CA . GLU A 1 717 ? 31.094 -26.188 -12.664 1 92.19 717 GLU A CA 1
ATOM 5843 C C . GLU A 1 717 ? 32.281 -25.969 -13.586 1 92.19 717 GLU A C 1
ATOM 5845 O O . GLU A 1 717 ? 33.25 -25.281 -13.211 1 92.19 717 GLU A O 1
ATOM 5850 N N . LYS A 1 718 ? 32.219 -26.547 -14.75 1 89.62 718 LYS A N 1
ATOM 5851 C CA . LYS A 1 718 ? 33.312 -26.375 -15.734 1 89.62 718 LYS A CA 1
ATOM 5852 C C . LYS A 1 718 ? 33.219 -24.984 -16.375 1 89.62 718 LYS A C 1
ATOM 5854 O O . LYS A 1 718 ? 34.25 -24.469 -16.828 1 89.62 718 LYS A O 1
ATOM 5859 N N . ILE A 1 719 ? 32.125 -24.406 -16.375 1 91.06 719 ILE A N 1
ATOM 5860 C CA . ILE A 1 719 ? 31.891 -23.172 -17.141 1 91.06 719 ILE A CA 1
ATOM 5861 C C . ILE A 1 719 ? 31.953 -21.969 -16.203 1 91.06 719 ILE A C 1
ATOM 5863 O O . ILE A 1 719 ? 32.688 -21.016 -16.469 1 91.06 719 ILE A O 1
ATOM 5867 N N . PHE A 1 720 ? 31.203 -21.922 -15.062 1 93.19 720 PHE A N 1
ATOM 5868 C CA . PHE A 1 720 ? 31 -20.734 -14.242 1 93.19 720 PHE A CA 1
ATOM 5869 C C . PHE A 1 720 ? 32.062 -20.672 -13.133 1 93.19 720 PHE A C 1
ATOM 5871 O O . PHE A 1 720 ? 32.656 -21.688 -12.773 1 93.19 720 PHE A O 1
ATOM 5878 N N . PRO A 1 721 ? 32.25 -19.469 -12.578 1 93.06 721 PRO A N 1
ATOM 5879 C CA . PRO A 1 721 ? 33.219 -19.328 -11.484 1 93.06 721 PRO A CA 1
ATOM 5880 C C . PRO A 1 721 ? 32.75 -19.953 -10.18 1 93.06 721 PRO A C 1
ATOM 5882 O O . PRO A 1 721 ? 31.547 -20.188 -10.008 1 93.06 721 PRO A O 1
ATOM 5885 N N . PRO A 1 722 ? 33.625 -20.281 -9.305 1 92.56 722 PRO A N 1
ATOM 5886 C CA . PRO A 1 722 ? 33.281 -20.922 -8.039 1 92.56 722 PRO A CA 1
ATOM 5887 C C . PRO A 1 722 ? 32.281 -20.125 -7.223 1 92.56 722 PRO A C 1
ATOM 5889 O O . PRO A 1 722 ? 31.438 -20.703 -6.508 1 92.56 722 PRO A O 1
ATOM 5892 N N . ALA A 1 723 ? 32.281 -18.844 -7.32 1 93.31 723 ALA A N 1
ATOM 5893 C CA . ALA A 1 723 ? 31.344 -18 -6.559 1 93.31 723 ALA A CA 1
ATOM 5894 C C . ALA A 1 723 ? 29.906 -18.25 -6.98 1 93.31 723 ALA A C 1
ATOM 5896 O O . ALA A 1 723 ? 28.969 -17.922 -6.246 1 93.31 723 ALA A O 1
ATOM 5897 N N . PHE A 1 724 ? 29.703 -18.844 -8.125 1 95.31 724 PHE A N 1
ATOM 5898 C CA . PHE A 1 724 ? 28.391 -19.125 -8.688 1 95.31 724 PHE A CA 1
ATOM 5899 C C . PHE A 1 724 ? 27.688 -20.234 -7.91 1 95.31 724 PHE A C 1
ATOM 5901 O O . PHE A 1 724 ? 26.469 -20.281 -7.844 1 95.31 724 PHE A O 1
ATOM 5908 N N . PHE A 1 725 ? 28.438 -21.047 -7.273 1 95.62 725 PHE A N 1
ATOM 5909 C CA . PHE A 1 725 ? 27.906 -22.25 -6.668 1 95.62 725 PHE A CA 1
ATOM 5910 C C . PHE A 1 725 ? 27.609 -22.047 -5.188 1 95.62 725 PHE A C 1
ATOM 5912 O O . PHE A 1 725 ? 28.266 -22.641 -4.328 1 95.62 725 PHE A O 1
ATOM 5919 N N . ASP A 1 726 ? 26.5 -21.328 -4.961 1 93.5 726 ASP A N 1
ATOM 5920 C CA . ASP A 1 726 ? 25.984 -21.172 -3.605 1 93.5 726 ASP A CA 1
ATOM 5921 C C . ASP A 1 726 ? 25.141 -22.375 -3.197 1 93.5 726 ASP A C 1
ATOM 5923 O O . ASP A 1 726 ? 25.047 -23.359 -3.941 1 93.5 726 ASP A O 1
ATOM 5927 N N . VAL A 1 727 ? 24.594 -22.375 -2.055 1 94.19 727 VAL A N 1
ATOM 5928 C CA . VAL A 1 727 ? 23.891 -23.531 -1.509 1 94.19 727 VAL A CA 1
ATOM 5929 C C . VAL A 1 727 ? 22.641 -23.812 -2.336 1 94.19 727 VAL A C 1
ATOM 5931 O O . VAL A 1 727 ? 22.25 -24.969 -2.5 1 94.19 727 VAL A O 1
ATOM 5934 N N . MET A 1 728 ? 22.016 -22.781 -2.885 1 94.75 728 MET A N 1
ATOM 5935 C CA . MET A 1 728 ? 20.781 -22.938 -3.641 1 94.75 728 MET A CA 1
ATOM 5936 C C . MET A 1 728 ? 21.031 -23.734 -4.922 1 94.75 728 MET A C 1
ATOM 5938 O O . MET A 1 728 ? 20.188 -24.547 -5.324 1 94.75 728 MET A O 1
ATOM 5942 N N . ILE A 1 729 ? 22.141 -23.531 -5.57 1 96.31 729 ILE A N 1
ATOM 5943 C CA . ILE A 1 729 ? 22.484 -24.281 -6.777 1 96.31 729 ILE A CA 1
ATOM 5944 C C . ILE A 1 729 ? 22.734 -25.734 -6.422 1 96.31 729 ILE A C 1
ATOM 5946 O O . ILE A 1 729 ? 22.281 -26.641 -7.125 1 96.31 729 ILE A O 1
ATOM 5950 N N . HIS A 1 730 ? 23.391 -25.906 -5.312 1 95.69 730 HIS A N 1
ATOM 5951 C CA . HIS A 1 730 ? 23.719 -27.266 -4.871 1 95.69 730 HIS A CA 1
ATOM 5952 C C . HIS A 1 730 ? 22.469 -28.062 -4.539 1 95.69 730 HIS A C 1
ATOM 5954 O O . HIS A 1 730 ? 22.391 -29.25 -4.828 1 95.69 730 HIS A O 1
ATOM 5960 N N . LEU A 1 731 ? 21.5 -27.438 -3.945 1 96.75 731 LEU A N 1
ATOM 5961 C CA . LEU A 1 731 ? 20.297 -28.109 -3.459 1 96.75 731 LEU A CA 1
ATOM 5962 C C . LEU A 1 731 ? 19.531 -28.75 -4.613 1 96.75 731 LEU A C 1
ATOM 5964 O O . LEU A 1 731 ? 18.703 -29.641 -4.395 1 96.75 731 LEU A O 1
ATOM 5968 N N . SER A 1 732 ? 19.75 -28.359 -5.848 1 96.81 732 SER A N 1
ATOM 5969 C CA . SER A 1 732 ? 19.031 -28.906 -6.996 1 96.81 732 SER A CA 1
ATOM 5970 C C . SER A 1 732 ? 19.312 -30.391 -7.168 1 96.81 732 SER A C 1
ATOM 5972 O O . SER A 1 732 ? 18.5 -31.125 -7.734 1 96.81 732 SER A O 1
ATOM 5974 N N . ILE A 1 733 ? 20.422 -30.844 -6.617 1 96.62 733 ILE A N 1
ATOM 5975 C CA . ILE A 1 733 ? 20.859 -32.219 -6.801 1 96.62 733 ILE A CA 1
ATOM 5976 C C . ILE A 1 733 ? 19.906 -33.188 -6.066 1 96.62 733 ILE A C 1
ATOM 5978 O O . ILE A 1 733 ? 19.75 -34.344 -6.449 1 96.62 733 ILE A O 1
ATOM 5982 N N . HIS A 1 734 ? 19.234 -32.656 -5.059 1 96.56 734 HIS A N 1
ATOM 5983 C CA . HIS A 1 734 ? 18.438 -33.5 -4.191 1 96.56 734 HIS A CA 1
ATOM 5984 C C . HIS A 1 734 ? 16.953 -33.438 -4.559 1 96.56 734 HIS A C 1
ATOM 5986 O O . HIS A 1 734 ? 16.141 -34.156 -4 1 96.56 734 HIS A O 1
ATOM 5992 N N . LEU A 1 735 ? 16.516 -32.594 -5.492 1 97.62 735 LEU A N 1
ATOM 5993 C CA . LEU A 1 735 ? 15.117 -32.281 -5.73 1 97.62 735 LEU A CA 1
ATOM 5994 C C . LEU A 1 735 ? 14.398 -33.469 -6.383 1 97.62 735 LEU A C 1
ATOM 5996 O O . LEU A 1 735 ? 13.242 -33.75 -6.059 1 97.62 735 LEU A O 1
ATOM 6000 N N . ALA A 1 736 ? 15.023 -34.125 -7.34 1 97.12 736 ALA A N 1
ATOM 6001 C CA . ALA A 1 736 ? 14.383 -35.25 -8.008 1 97.12 736 ALA A CA 1
ATOM 6002 C C . ALA A 1 736 ? 14.102 -36.375 -7.016 1 97.12 736 ALA A C 1
ATOM 6004 O O . ALA A 1 736 ? 13.039 -37 -7.051 1 97.12 736 ALA A O 1
ATOM 6005 N N . GLU A 1 737 ? 15.039 -36.625 -6.188 1 96.06 737 GLU A N 1
ATOM 6006 C CA . GLU A 1 737 ? 14.852 -37.656 -5.16 1 96.06 737 GLU A CA 1
ATOM 6007 C C . GLU A 1 737 ? 13.734 -37.281 -4.199 1 96.06 737 GLU A C 1
ATOM 6009 O O . GLU A 1 737 ? 12.914 -38.125 -3.826 1 96.06 737 GLU A O 1
ATOM 6014 N N . GLU A 1 738 ? 13.711 -36.062 -3.797 1 96.62 738 GLU A N 1
ATOM 6015 C CA . GLU A 1 738 ? 12.656 -35.594 -2.898 1 96.62 738 GLU A CA 1
ATOM 6016 C C . GLU A 1 738 ? 11.281 -35.719 -3.559 1 96.62 738 GLU A C 1
ATOM 6018 O O . GLU A 1 738 ? 10.281 -35.938 -2.883 1 96.62 738 GLU A O 1
ATOM 6023 N N . ALA A 1 739 ? 11.242 -35.406 -4.828 1 97.19 739 ALA A N 1
ATOM 6024 C CA . ALA A 1 739 ? 9.977 -35.531 -5.547 1 97.19 739 ALA A CA 1
ATOM 6025 C C . ALA A 1 739 ? 9.492 -37 -5.547 1 97.19 739 ALA A C 1
ATOM 6027 O O . ALA A 1 739 ? 8.281 -37.25 -5.484 1 97.19 739 ALA A O 1
ATOM 6028 N N . MET A 1 740 ? 10.391 -37.969 -5.617 1 96.81 740 MET A N 1
ATOM 6029 C CA . MET A 1 740 ? 10.016 -39.375 -5.539 1 96.81 740 MET A CA 1
ATOM 6030 C C . MET A 1 740 ? 9.477 -39.719 -4.152 1 96.81 740 MET A C 1
ATOM 6032 O O . MET A 1 740 ? 8.531 -40.5 -4.023 1 96.81 740 MET A O 1
ATOM 6036 N N . LEU A 1 741 ? 10.016 -39.062 -3.166 1 96.81 741 LEU A N 1
ATOM 6037 C CA . LEU A 1 741 ? 9.633 -39.312 -1.784 1 96.81 741 LEU A CA 1
ATOM 6038 C C . LEU A 1 741 ? 8.328 -38.625 -1.435 1 96.81 741 LEU A C 1
ATOM 6040 O O . LEU A 1 741 ? 7.473 -39.188 -0.745 1 96.81 741 LEU A O 1
ATOM 6044 N N . GLY A 1 742 ? 8.109 -37.438 -1.865 1 96.44 742 GLY A N 1
ATOM 6045 C CA . GLY A 1 742 ? 6.996 -36.625 -1.393 1 96.44 742 GLY A CA 1
ATOM 6046 C C . GLY A 1 742 ? 5.902 -36.438 -2.432 1 96.44 742 GLY A C 1
ATOM 6047 O O . GLY A 1 742 ? 4.793 -36 -2.104 1 96.44 742 GLY A O 1
ATOM 6048 N N . GLY A 1 743 ? 6.129 -36.719 -3.689 1 94.75 743 GLY A N 1
ATOM 6049 C CA . GLY A 1 743 ? 5.145 -36.531 -4.742 1 94.75 743 GLY A CA 1
ATOM 6050 C C . GLY A 1 743 ? 5.328 -35.25 -5.508 1 94.75 743 GLY A C 1
ATOM 6051 O O . GLY A 1 743 ? 6.395 -34.625 -5.445 1 94.75 743 GLY A O 1
ATOM 6052 N N . PRO A 1 744 ? 4.316 -34.812 -6.242 1 93.88 744 PRO A N 1
ATOM 6053 C CA . PRO A 1 744 ? 4.434 -33.625 -7.062 1 93.88 744 PRO A CA 1
ATOM 6054 C C . PRO A 1 744 ? 4.746 -32.375 -6.238 1 93.88 744 PRO A C 1
ATOM 6056 O O . PRO A 1 744 ? 4.223 -32.219 -5.129 1 93.88 744 PRO A O 1
ATOM 6059 N N . VAL A 1 745 ? 5.496 -31.438 -6.816 1 94.25 745 VAL A N 1
ATOM 6060 C CA . VAL A 1 745 ? 6.09 -30.297 -6.117 1 94.25 745 VAL A CA 1
ATOM 6061 C C . VAL A 1 745 ? 5.008 -29.297 -5.766 1 94.25 745 VAL A C 1
ATOM 6063 O O . VAL A 1 745 ? 5.113 -28.578 -4.758 1 94.25 745 VAL A O 1
ATOM 6066 N N . GLN A 1 746 ? 3.906 -29.203 -6.504 1 91.5 746 GLN A N 1
ATOM 6067 C CA . GLN A 1 746 ? 2.879 -28.172 -6.332 1 91.5 746 GLN A CA 1
ATOM 6068 C C . GLN A 1 746 ? 2.186 -28.312 -4.98 1 91.5 746 GLN A C 1
ATOM 6070 O O . GLN A 1 746 ? 1.584 -27.359 -4.48 1 91.5 746 GLN A O 1
ATOM 6075 N N . PHE A 1 747 ? 2.299 -29.531 -4.336 1 95.19 747 PHE A N 1
ATOM 6076 C CA . PHE A 1 747 ? 1.624 -29.766 -3.064 1 95.19 747 PHE A CA 1
ATOM 6077 C C . PHE A 1 747 ? 2.572 -29.516 -1.896 1 95.19 747 PHE A C 1
ATOM 6079 O O . PHE A 1 747 ? 2.174 -29.625 -0.734 1 95.19 747 PHE A O 1
ATOM 6086 N N . ARG A 1 748 ? 3.836 -29.125 -2.26 1 95.31 748 ARG A N 1
ATOM 6087 C CA . ARG A 1 748 ? 4.832 -29.031 -1.197 1 95.31 748 ARG A CA 1
ATOM 6088 C C . ARG A 1 748 ? 5.691 -27.781 -1.359 1 95.31 748 ARG A C 1
ATOM 6090 O O . ARG A 1 748 ? 6.832 -27.75 -0.892 1 95.31 748 ARG A O 1
ATOM 6097 N N . TRP A 1 749 ? 5.262 -26.797 -2.129 1 94.38 749 TRP A N 1
ATOM 6098 C CA . TRP A 1 749 ? 6.051 -25.578 -2.25 1 94.38 749 TRP A CA 1
ATOM 6099 C C . TRP A 1 749 ? 5.332 -24.391 -1.604 1 94.38 749 TRP A C 1
ATOM 6101 O O . TRP A 1 749 ? 4.164 -24.5 -1.222 1 94.38 749 TRP A O 1
ATOM 6111 N N . MET A 1 750 ? 5.93 -23.281 -1.458 1 94.5 750 MET A N 1
ATOM 6112 C CA . MET A 1 750 ? 5.5 -22.203 -0.569 1 94.5 750 MET A CA 1
ATOM 6113 C C . MET A 1 750 ? 4.504 -21.297 -1.271 1 94.5 750 MET A C 1
ATOM 6115 O O . MET A 1 750 ? 3.891 -20.438 -0.634 1 94.5 750 MET A O 1
ATOM 6119 N N . TYR A 1 751 ? 4.09 -21.406 -2.557 1 91.44 751 TYR A N 1
ATOM 6120 C CA . TYR A 1 751 ? 3.229 -20.484 -3.305 1 91.44 751 TYR A CA 1
ATOM 6121 C C . TYR A 1 751 ? 1.885 -20.312 -2.607 1 91.44 751 TYR A C 1
ATOM 6123 O O . TYR A 1 751 ? 1.474 -19.188 -2.307 1 91.44 751 TYR A O 1
ATOM 6131 N N . PRO A 1 752 ? 1.17 -21.453 -2.303 1 92.94 752 PRO A N 1
ATOM 6132 C CA . PRO A 1 752 ? -0.145 -21.297 -1.676 1 92.94 752 PRO A CA 1
ATOM 6133 C C . PRO A 1 752 ? -0.066 -20.641 -0.299 1 92.94 752 PRO A C 1
ATOM 6135 O O . PRO A 1 752 ? -0.962 -19.891 0.079 1 92.94 752 PRO A O 1
ATOM 6138 N N . PHE A 1 753 ? 1.003 -20.891 0.385 1 94.25 753 PHE A N 1
ATOM 6139 C CA . PHE A 1 753 ? 1.112 -20.391 1.751 1 94.25 753 PHE A CA 1
ATOM 6140 C C . PHE A 1 753 ? 1.482 -18.906 1.759 1 94.25 753 PHE A C 1
ATOM 6142 O O . PHE A 1 753 ? 1.048 -18.156 2.637 1 94.25 753 PHE A O 1
ATOM 6149 N N . GLU A 1 754 ? 2.332 -18.484 0.812 1 89.62 754 GLU A N 1
ATOM 6150 C CA . GLU A 1 754 ? 2.619 -17.062 0.686 1 89.62 754 GLU A CA 1
ATOM 6151 C C . GLU A 1 754 ? 1.359 -16.281 0.336 1 89.62 754 GLU A C 1
ATOM 6153 O O . GLU A 1 754 ? 1.162 -15.156 0.826 1 89.62 754 GLU A O 1
ATOM 6158 N N . ARG A 1 755 ? 0.552 -16.828 -0.493 1 87.94 755 ARG A N 1
ATOM 6159 C CA . ARG A 1 755 ? -0.724 -16.188 -0.818 1 87.94 755 ARG A CA 1
ATOM 6160 C C . ARG A 1 755 ? -1.625 -16.109 0.41 1 87.94 755 ARG A C 1
ATOM 6162 O O . ARG A 1 755 ? -2.34 -15.133 0.602 1 87.94 755 ARG A O 1
ATOM 6169 N N . TYR A 1 756 ? -1.621 -17.188 1.155 1 93.12 756 TYR A N 1
ATOM 6170 C CA . TYR A 1 756 ? -2.426 -17.219 2.371 1 93.12 756 TYR A CA 1
ATOM 6171 C C . TYR A 1 756 ? -1.938 -16.188 3.377 1 93.12 756 TYR A C 1
ATOM 6173 O O . TYR A 1 756 ? -2.744 -15.555 4.066 1 93.12 756 TYR A O 1
ATOM 6181 N N . MET A 1 757 ? -0.663 -16.031 3.5 1 92.88 757 MET A N 1
ATOM 6182 C CA . MET A 1 757 ? -0.107 -15.031 4.41 1 92.88 757 MET A CA 1
ATOM 6183 C C . MET A 1 757 ? -0.516 -13.625 3.986 1 92.88 757 MET A C 1
ATOM 6185 O O . MET A 1 757 ? -0.72 -12.75 4.832 1 92.88 757 MET A O 1
ATOM 6189 N N . LYS A 1 758 ? -0.639 -13.414 2.719 1 88.62 758 LYS A N 1
ATOM 6190 C CA . LYS A 1 758 ? -1.149 -12.133 2.234 1 88.62 758 LYS A CA 1
ATOM 6191 C C . LYS A 1 758 ? -2.576 -11.891 2.721 1 88.62 758 LYS A C 1
ATOM 6193 O O . LYS A 1 758 ? -2.938 -10.766 3.062 1 88.62 758 LYS A O 1
ATOM 6198 N N . VAL A 1 759 ? -3.361 -12.891 2.678 1 91.38 759 VAL A N 1
ATOM 6199 C CA . VAL A 1 759 ? -4.727 -12.797 3.18 1 91.38 759 VAL A CA 1
ATOM 6200 C C . VAL A 1 759 ? -4.707 -12.445 4.664 1 91.38 759 VAL A C 1
ATOM 6202 O O . VAL A 1 759 ? -5.477 -11.594 5.117 1 91.38 759 VAL A O 1
ATOM 6205 N N . LEU A 1 760 ? -3.82 -13.094 5.402 1 93.12 760 LEU A N 1
ATOM 6206 C CA . LEU A 1 760 ? -3.713 -12.828 6.832 1 93.12 760 LEU A CA 1
ATOM 6207 C C . LEU A 1 760 ? -3.283 -11.391 7.09 1 93.12 760 LEU A C 1
ATOM 6209 O O . LEU A 1 760 ? -3.752 -10.758 8.039 1 93.12 760 LEU A O 1
ATOM 6213 N N . LYS A 1 761 ? -2.42 -10.938 6.285 1 88.06 761 LYS A N 1
ATOM 6214 C CA . LYS A 1 761 ? -1.982 -9.547 6.383 1 88.06 761 LYS A CA 1
ATOM 6215 C C . LYS A 1 761 ? -3.16 -8.586 6.242 1 88.06 761 LYS A C 1
ATOM 6217 O O . LYS A 1 761 ? -3.199 -7.539 6.891 1 88.06 761 LYS A O 1
ATOM 6222 N N . GLY A 1 762 ? -4.066 -8.93 5.402 1 86.31 762 GLY A N 1
ATOM 6223 C CA . GLY A 1 762 ? -5.242 -8.109 5.172 1 86.31 762 GLY A CA 1
ATOM 6224 C C . GLY A 1 762 ? -6.145 -8.008 6.391 1 86.31 762 GLY A C 1
ATOM 6225 O O . GLY A 1 762 ? -6.949 -7.078 6.492 1 86.31 762 GLY A O 1
ATOM 6226 N N . TYR A 1 763 ? -5.949 -8.93 7.352 1 90 763 TYR A N 1
ATOM 6227 C CA . TYR A 1 763 ? -6.781 -8.938 8.547 1 90 763 TYR A CA 1
ATOM 6228 C C . TYR A 1 763 ? -6.227 -7.984 9.602 1 90 763 TYR A C 1
ATOM 6230 O O . TYR A 1 763 ? -6.906 -7.672 10.586 1 90 763 TYR A O 1
ATOM 6238 N N . ALA A 1 764 ? -4.996 -7.512 9.414 1 87.62 764 ALA A N 1
ATOM 6239 C CA . ALA A 1 764 ? -4.395 -6.594 10.375 1 87.62 764 ALA A CA 1
ATOM 6240 C C . ALA A 1 764 ? -4.918 -5.176 10.188 1 87.62 764 ALA A C 1
ATOM 6242 O O . ALA A 1 764 ? -4.238 -4.324 9.609 1 87.62 764 ALA A O 1
ATOM 6243 N N . ARG A 1 765 ? -6.031 -4.855 10.75 1 81 765 ARG A N 1
ATOM 6244 C CA . ARG A 1 765 ? -6.641 -3.537 10.609 1 81 765 ARG A CA 1
ATOM 6245 C C . ARG A 1 765 ? -6.266 -2.639 11.789 1 81 765 ARG A C 1
ATOM 6247 O O . ARG A 1 765 ? -6.258 -1.413 11.656 1 81 765 ARG A O 1
ATOM 6254 N N . ASN A 1 766 ? -6.035 -3.307 12.961 1 78.38 766 ASN A N 1
ATOM 6255 C CA . ASN A 1 766 ? -5.512 -2.582 14.109 1 78.38 766 ASN A CA 1
ATOM 6256 C C . ASN A 1 766 ? -3.99 -2.68 14.188 1 78.38 766 ASN A C 1
ATOM 6258 O O . ASN A 1 766 ? -3.447 -3.73 14.531 1 78.38 766 ASN A O 1
ATOM 6262 N N . LYS A 1 767 ? -3.32 -1.652 13.984 1 75.56 767 LYS A N 1
ATOM 6263 C CA . LYS A 1 767 ? -1.864 -1.673 13.883 1 75.56 767 LYS A CA 1
ATOM 6264 C C . LYS A 1 767 ? -1.22 -1.795 15.258 1 75.56 767 LYS A C 1
ATOM 6266 O O . LYS A 1 767 ? -0.058 -2.189 15.375 1 75.56 767 LYS A O 1
ATOM 6271 N N . ALA A 1 768 ? -1.982 -1.406 16.312 1 74.12 768 ALA A N 1
ATOM 6272 C CA . ALA A 1 768 ? -1.453 -1.501 17.672 1 74.12 768 ALA A CA 1
ATOM 6273 C C . ALA A 1 768 ? -1.426 -2.949 18.156 1 74.12 768 ALA A C 1
ATOM 6275 O O . ALA A 1 768 ? -0.573 -3.326 18.969 1 74.12 768 ALA A O 1
ATOM 6276 N N . ARG A 1 769 ? -2.408 -3.641 17.656 1 85.44 769 ARG A N 1
ATOM 6277 C CA . ARG A 1 769 ? -2.512 -5.055 18 1 85.44 769 ARG A CA 1
ATOM 6278 C C . ARG A 1 769 ? -2.732 -5.91 16.766 1 85.44 769 ARG A C 1
ATOM 6280 O O . ARG A 1 769 ? -3.777 -6.547 16.625 1 85.44 769 ARG A O 1
ATOM 6287 N N . PRO A 1 770 ? -1.681 -6.039 16 1 86.56 770 PRO A N 1
ATOM 6288 C CA . PRO A 1 770 ? -1.857 -6.727 14.719 1 86.56 770 PRO A CA 1
ATOM 6289 C C . PRO A 1 770 ? -2.217 -8.203 14.883 1 86.56 770 PRO A C 1
ATOM 6291 O O . PRO A 1 770 ? -3.061 -8.719 14.148 1 86.56 770 PRO A O 1
ATOM 6294 N N . GLU A 1 771 ? -1.611 -8.953 15.891 1 92.69 771 GLU A N 1
ATOM 6295 C CA . GLU A 1 771 ? -1.883 -10.375 16.078 1 92.69 771 GLU A CA 1
ATOM 6296 C C . GLU A 1 771 ? -3.328 -10.609 16.5 1 92.69 771 GLU A C 1
ATOM 6298 O O . GLU A 1 771 ? -3.982 -11.539 16.016 1 92.69 771 GLU A O 1
ATOM 6303 N N . GLY A 1 772 ? -3.756 -9.727 17.469 1 91.31 772 GLY A N 1
ATOM 6304 C CA . GLY A 1 772 ? -5.145 -9.844 17.875 1 91.31 772 GLY A CA 1
ATOM 6305 C C . GLY A 1 772 ? -6.129 -9.57 16.766 1 91.31 772 GLY A C 1
ATOM 6306 O O . GLY A 1 772 ? -7.141 -10.266 16.625 1 91.31 772 GLY A O 1
ATOM 6307 N N . SER A 1 773 ? -5.789 -8.586 15.969 1 90.75 773 SER A N 1
ATOM 6308 C CA . SER A 1 773 ? -6.641 -8.25 14.828 1 90.75 773 SER A CA 1
ATOM 6309 C C . SER A 1 773 ? -6.684 -9.391 13.812 1 90.75 773 SER A C 1
ATOM 6311 O O . SER A 1 773 ? -7.742 -9.711 13.273 1 90.75 773 SER A O 1
ATOM 6313 N N . ILE A 1 774 ? -5.562 -10.039 13.516 1 94 774 ILE A N 1
ATOM 6314 C CA . ILE A 1 774 ? -5.477 -11.141 12.57 1 94 774 ILE A CA 1
ATOM 6315 C C . ILE A 1 774 ? -6.27 -12.336 13.094 1 94 774 ILE A C 1
ATOM 6317 O O . ILE A 1 774 ? -7.012 -12.977 12.344 1 94 774 ILE A O 1
ATOM 6321 N N . ALA A 1 775 ? -6.125 -12.586 14.375 1 94.81 775 ALA A N 1
ATOM 6322 C CA . ALA A 1 775 ? -6.816 -13.727 14.977 1 94.81 775 ALA A CA 1
ATOM 6323 C C . ALA A 1 775 ? -8.328 -13.562 14.875 1 94.81 775 ALA A C 1
ATOM 6325 O O . ALA A 1 775 ? -9.039 -14.508 14.508 1 94.81 775 ALA A O 1
ATOM 6326 N N . GLU A 1 776 ? -8.797 -12.359 15.172 1 90.31 776 GLU A N 1
ATOM 6327 C CA . GLU A 1 776 ? -10.234 -12.109 15.102 1 90.31 776 GLU A CA 1
ATOM 6328 C C . GLU A 1 776 ? -10.727 -12.164 13.656 1 90.31 776 GLU A C 1
ATOM 6330 O O . GLU A 1 776 ? -11.805 -12.695 13.383 1 90.31 776 GLU A O 1
ATOM 6335 N N . GLY A 1 777 ? -9.938 -11.547 12.758 1 90.12 777 GLY A N 1
ATOM 6336 C CA . GLY A 1 777 ? -10.297 -11.609 11.352 1 90.12 777 GLY A CA 1
ATOM 6337 C C . GLY A 1 777 ? -10.352 -13.031 10.812 1 90.12 777 GLY A C 1
ATOM 6338 O O . GLY A 1 777 ? -11.25 -13.375 10.047 1 90.12 777 GLY A O 1
ATOM 6339 N N . TYR A 1 778 ? -9.422 -13.922 11.258 1 93.75 778 TYR A N 1
ATOM 6340 C CA . TYR A 1 778 ? -9.367 -15.312 10.82 1 93.75 778 TYR A CA 1
ATOM 6341 C C . TYR A 1 778 ? -10.586 -16.094 11.305 1 93.75 778 TYR A C 1
ATOM 6343 O O . TYR A 1 778 ? -11.203 -16.828 10.539 1 93.75 778 TYR A O 1
ATOM 6351 N N . ILE A 1 779 ? -10.906 -15.906 12.555 1 91.19 779 ILE A N 1
ATOM 6352 C CA . ILE A 1 779 ? -12.016 -16.656 13.141 1 91.19 779 ILE A CA 1
ATOM 6353 C C . ILE A 1 779 ? -13.328 -16.266 12.469 1 91.19 779 ILE A C 1
ATOM 6355 O O . ILE A 1 779 ? -14.172 -17.109 12.188 1 91.19 779 ILE A O 1
ATOM 6359 N N . ASP A 1 780 ? -13.461 -14.961 12.266 1 89.44 780 ASP A N 1
ATOM 6360 C CA . ASP A 1 780 ? -14.656 -14.477 11.586 1 89.44 780 ASP A CA 1
ATOM 6361 C C . ASP A 1 780 ? -14.758 -15.055 10.172 1 89.44 780 ASP A C 1
ATOM 6363 O O . ASP A 1 780 ? -15.828 -15.484 9.75 1 89.44 780 ASP A O 1
ATOM 6367 N N . ASN A 1 781 ? -13.703 -15.078 9.477 1 89.69 781 ASN A N 1
ATOM 6368 C CA . ASN A 1 781 ? -13.688 -15.602 8.117 1 89.69 781 ASN A CA 1
ATOM 6369 C C . ASN A 1 781 ? -13.93 -17.109 8.086 1 89.69 781 ASN A C 1
ATOM 6371 O O . ASN A 1 781 ? -14.594 -17.609 7.18 1 89.69 781 ASN A O 1
ATOM 6375 N N . GLU A 1 782 ? -13.242 -17.781 9.016 1 89.31 782 GLU A N 1
ATOM 6376 C CA . GLU A 1 782 ? -13.438 -19.234 9.094 1 89.31 782 GLU A CA 1
ATOM 6377 C C . GLU A 1 782 ? -14.898 -19.578 9.344 1 89.31 782 GLU A C 1
ATOM 6379 O O . GLU A 1 782 ? -15.438 -20.5 8.719 1 89.31 782 GLU A O 1
ATOM 6384 N N . CYS A 1 783 ? -15.523 -18.844 10.234 1 87 783 CYS A N 1
ATOM 6385 C CA . CYS A 1 783 ? -16.938 -19.062 10.539 1 87 783 CYS A CA 1
ATOM 6386 C C . CYS A 1 783 ? -17.797 -18.781 9.32 1 87 783 CYS A C 1
ATOM 6388 O O . CYS A 1 783 ? -18.672 -19.578 8.977 1 87 783 CYS A O 1
ATOM 6390 N N . MET A 1 784 ? -17.516 -17.75 8.703 1 86.12 784 MET A N 1
ATOM 6391 C CA . MET A 1 784 ? -18.359 -17.344 7.57 1 86.12 784 MET A CA 1
ATOM 6392 C C . MET A 1 784 ? -18.125 -18.281 6.383 1 86.12 784 MET A C 1
ATOM 6394 O O . MET A 1 784 ? -19.062 -18.547 5.617 1 86.12 784 MET A O 1
ATOM 6398 N N . THR A 1 785 ? -16.922 -18.719 6.156 1 84.44 785 THR A N 1
ATOM 6399 C CA . THR A 1 785 ? -16.641 -19.688 5.09 1 84.44 785 THR A CA 1
ATOM 6400 C C . THR A 1 785 ? -17.422 -20.969 5.309 1 84.44 785 THR A C 1
ATOM 6402 O O . THR A 1 785 ? -17.953 -21.547 4.359 1 84.44 785 THR A O 1
ATOM 6405 N N . PHE A 1 786 ? -17.516 -21.391 6.52 1 82 786 PHE A N 1
ATOM 6406 C CA . PHE A 1 786 ? -18.281 -22.578 6.848 1 82 786 PHE A CA 1
ATOM 6407 C C . PHE A 1 786 ? -19.766 -22.359 6.574 1 82 786 PHE A C 1
ATOM 6409 O O . PHE A 1 786 ? -20.422 -23.219 5.965 1 82 786 PHE A O 1
ATOM 6416 N N . CYS A 1 787 ? -20.234 -21.203 7.012 1 81.38 787 CYS A N 1
ATOM 6417 C CA . CYS A 1 787 ? -21.641 -20.906 6.84 1 81.38 787 CYS A CA 1
ATOM 6418 C C . CYS A 1 787 ? -21.984 -20.703 5.367 1 81.38 787 CYS A C 1
ATOM 6420 O O . CYS A 1 787 ? -23.094 -21.031 4.934 1 81.38 787 CYS A O 1
ATOM 6422 N N . SER A 1 788 ? -21.125 -20.188 4.625 1 83.75 788 SER A N 1
ATOM 6423 C CA . SER A 1 788 ? -21.375 -19.859 3.227 1 83.75 788 SER A CA 1
ATOM 6424 C C . SER A 1 788 ? -21.578 -21.109 2.385 1 83.75 788 SER A C 1
ATOM 6426 O O . SER A 1 788 ? -22.125 -21.031 1.28 1 83.75 788 SER A O 1
ATOM 6428 N N . MET A 1 789 ? -21.109 -22.203 2.898 1 79.62 789 MET A N 1
ATOM 6429 C CA . MET A 1 789 ? -21.328 -23.453 2.186 1 79.62 789 MET A CA 1
ATOM 6430 C C . MET A 1 789 ? -22.812 -23.781 2.068 1 79.62 789 MET A C 1
ATOM 6432 O O . MET A 1 789 ? -23.219 -24.531 1.18 1 79.62 789 MET A O 1
ATOM 6436 N N . TYR A 1 790 ? -23.609 -23.125 2.963 1 75.69 790 TYR A N 1
ATOM 6437 C CA . TYR A 1 790 ? -25.031 -23.453 3.025 1 75.69 790 TYR A CA 1
ATOM 6438 C C . TYR A 1 790 ? -25.875 -22.359 2.348 1 75.69 790 TYR A C 1
ATOM 6440 O O . TYR A 1 790 ? -27.094 -22.484 2.248 1 75.69 790 TYR A O 1
ATOM 6448 N N . PHE A 1 791 ? -25.156 -21.297 1.896 1 78.88 791 PHE A N 1
ATOM 6449 C CA . PHE A 1 791 ? -25.875 -20.188 1.285 1 78.88 791 PHE A CA 1
ATOM 6450 C C . PHE A 1 791 ? -26.219 -20.5 -0.167 1 78.88 791 PHE A C 1
ATOM 6452 O O . PHE A 1 791 ? -25.422 -21.125 -0.876 1 78.88 791 PHE A O 1
ATOM 6459 N N . GLU A 1 792 ? -27.359 -20.109 -0.541 1 74 792 GLU A N 1
ATOM 6460 C CA . GLU A 1 792 ? -27.766 -20.234 -1.934 1 74 792 GLU A CA 1
ATOM 6461 C C . GLU A 1 792 ? -28.109 -18.875 -2.535 1 74 792 GLU A C 1
ATOM 6463 O O . GLU A 1 792 ? -28.609 -17.984 -1.838 1 74 792 GLU A O 1
ATOM 6468 N N . GLY A 1 793 ? -27.828 -18.609 -3.744 1 68.94 793 GLY A N 1
ATOM 6469 C CA . GLY A 1 793 ? -28.219 -17.406 -4.453 1 68.94 793 GLY A CA 1
ATOM 6470 C C . GLY A 1 793 ? -27.266 -16.234 -4.23 1 68.94 793 GLY A C 1
ATOM 6471 O O . GLY A 1 793 ? -27.594 -15.094 -4.547 1 68.94 793 GLY A O 1
ATOM 6472 N N . ILE A 1 794 ? -26.234 -16.484 -3.459 1 79.06 794 ILE A N 1
ATOM 6473 C CA . ILE A 1 794 ? -25.266 -15.422 -3.227 1 79.06 794 ILE A CA 1
ATOM 6474 C C . ILE A 1 794 ? -23.859 -15.922 -3.584 1 79.06 794 ILE A C 1
ATOM 6476 O O . ILE A 1 794 ? -23.578 -17.109 -3.477 1 79.06 794 ILE A O 1
ATOM 6480 N N . GLU A 1 795 ? -23.125 -15.047 -4.07 1 78.25 795 GLU A N 1
ATOM 6481 C CA . GLU A 1 795 ? -21.75 -15.398 -4.426 1 78.25 795 GLU A CA 1
ATOM 6482 C C . GLU A 1 795 ? -20.938 -15.742 -3.188 1 78.25 795 GLU A C 1
ATOM 6484 O O . GLU A 1 795 ? -20.953 -15.008 -2.201 1 78.25 795 GLU A O 1
ATOM 6489 N N . THR A 1 796 ? -20.469 -16.922 -3.111 1 78.94 796 THR A N 1
ATOM 6490 C CA . THR A 1 796 ? -19.609 -17.375 -2.02 1 78.94 796 THR A CA 1
ATOM 6491 C C . THR A 1 796 ? -18.234 -17.797 -2.549 1 78.94 796 THR A C 1
ATOM 6493 O O . THR A 1 796 ? -18 -17.766 -3.758 1 78.94 796 THR A O 1
ATOM 6496 N N . ARG A 1 797 ? -17.328 -18.125 -1.729 1 76.25 797 ARG A N 1
ATOM 6497 C CA . ARG A 1 797 ? -15.992 -18.594 -2.102 1 76.25 797 ARG A CA 1
ATOM 6498 C C . ARG A 1 797 ? -16.047 -19.922 -2.828 1 76.25 797 ARG A C 1
ATOM 6500 O O . ARG A 1 797 ? -15.156 -20.266 -3.602 1 76.25 797 ARG A O 1
ATOM 6507 N N . PHE A 1 798 ? -17.156 -20.609 -2.533 1 73.5 798 PHE A N 1
ATOM 6508 C CA . PHE A 1 798 ? -17.281 -21.969 -3.068 1 73.5 798 PHE A CA 1
ATOM 6509 C C . PHE A 1 798 ? -17.984 -21.953 -4.418 1 73.5 798 PHE A C 1
ATOM 6511 O O . PHE A 1 798 ? -17.766 -22.844 -5.246 1 73.5 798 PHE A O 1
ATOM 6518 N N . ASN A 1 799 ? -18.828 -20.891 -4.684 1 72.56 799 ASN A N 1
ATOM 6519 C CA . ASN A 1 799 ? -19.609 -20.891 -5.914 1 72.56 799 ASN A CA 1
ATOM 6520 C C . ASN A 1 799 ? -19.109 -19.828 -6.887 1 72.56 799 ASN A C 1
ATOM 6522 O O . ASN A 1 799 ? -19.719 -19.594 -7.934 1 72.56 799 ASN A O 1
ATOM 6526 N N . ARG A 1 800 ? -18.047 -19.219 -6.598 1 71.81 800 ARG A N 1
ATOM 6527 C CA . ARG A 1 800 ? -17.516 -18.203 -7.496 1 71.81 800 ARG A CA 1
ATOM 6528 C C . ARG A 1 800 ? -16.953 -18.844 -8.766 1 71.81 800 ARG A C 1
ATOM 6530 O O . ARG A 1 800 ? -16.219 -19.828 -8.703 1 71.81 800 ARG A O 1
ATOM 6537 N N . ALA A 1 801 ? -17.531 -18.359 -9.875 1 66.44 801 ALA A N 1
ATOM 6538 C CA . ALA A 1 801 ? -17.109 -18.891 -11.164 1 66.44 801 ALA A CA 1
ATOM 6539 C C . ALA A 1 801 ? -15.656 -18.531 -11.453 1 66.44 801 ALA A C 1
ATOM 6541 O O . ALA A 1 801 ? -15.195 -17.438 -11.125 1 66.44 801 ALA A O 1
ATOM 6542 N N . GLU A 1 802 ? -14.953 -19.5 -11.992 1 67 802 GLU A N 1
ATOM 6543 C CA . GLU A 1 802 ? -13.586 -19.234 -12.43 1 67 802 GLU A CA 1
ATOM 6544 C C . GLU A 1 802 ? -13.555 -18.281 -13.617 1 67 802 GLU A C 1
ATOM 6546 O O . GLU A 1 802 ? -14.57 -18.062 -14.273 1 67 802 GLU A O 1
ATOM 6551 N N . ARG A 1 803 ? -12.609 -17.609 -13.859 1 65.62 803 ARG A N 1
ATOM 6552 C CA . ARG A 1 803 ? -12.438 -16.609 -14.922 1 65.62 803 ARG A CA 1
ATOM 6553 C C . ARG A 1 803 ? -12.82 -17.203 -16.281 1 65.62 803 ARG A C 1
ATOM 6555 O O . ARG A 1 803 ? -13.469 -16.531 -17.094 1 65.62 803 ARG A O 1
ATOM 6562 N N . ASN A 1 804 ? -12.422 -18.516 -16.672 1 72.5 804 ASN A N 1
ATOM 6563 C CA . ASN A 1 804 ? -12.695 -19.109 -17.984 1 72.5 804 ASN A CA 1
ATOM 6564 C C . ASN A 1 804 ? -13.727 -20.234 -17.875 1 72.5 804 ASN A C 1
ATOM 6566 O O . ASN A 1 804 ? -13.594 -21.266 -18.531 1 72.5 804 ASN A O 1
ATOM 6570 N N . TYR A 1 805 ? -14.789 -19.812 -17.031 1 68.25 805 TYR A N 1
ATOM 6571 C CA . TYR A 1 805 ? -15.867 -20.781 -16.844 1 68.25 805 TYR A CA 1
ATOM 6572 C C . TYR A 1 805 ? -16.812 -20.766 -18.047 1 68.25 805 TYR A C 1
ATOM 6574 O O . TYR A 1 805 ? -17.266 -19.703 -18.484 1 68.25 805 TYR A O 1
ATOM 6582 N N . GLU A 1 806 ? -16.938 -21.922 -18.781 1 67.69 806 GLU A N 1
ATOM 6583 C CA . GLU A 1 806 ? -17.703 -22.062 -20.016 1 67.69 806 GLU A CA 1
ATOM 6584 C C . GLU A 1 806 ? -19.188 -22.234 -19.703 1 67.69 806 GLU A C 1
ATOM 6586 O O . GLU A 1 806 ? -20.016 -22.219 -20.625 1 67.69 806 GLU A O 1
ATOM 6591 N N . GLY A 1 807 ? -19.75 -22.078 -18.469 1 59.56 807 GLY A N 1
ATOM 6592 C CA . GLY A 1 807 ? -21.156 -22.281 -18.172 1 59.56 807 GLY A CA 1
ATOM 6593 C C . GLY A 1 807 ? -21.516 -23.719 -17.906 1 59.56 807 GLY A C 1
ATOM 6594 O O . GLY A 1 807 ? -20.734 -24.625 -18.188 1 59.56 807 GLY A O 1
ATOM 6595 N N . ASP A 1 808 ? -22.453 -24.156 -17.016 1 55.09 808 ASP A N 1
ATOM 6596 C CA . ASP A 1 808 ? -22.891 -25.5 -16.625 1 55.09 808 ASP A CA 1
ATOM 6597 C C . ASP A 1 808 ? -23.438 -26.25 -17.844 1 55.09 808 ASP A C 1
ATOM 6599 O O . ASP A 1 808 ? -24.234 -25.719 -18.609 1 55.09 808 ASP A O 1
ATOM 6603 N N . THR A 1 809 ? -22.672 -27.203 -18.406 1 49.5 809 THR A N 1
ATOM 6604 C CA . THR A 1 809 ? -23.047 -28.125 -19.469 1 49.5 809 THR A CA 1
ATOM 6605 C C . THR A 1 809 ? -24.422 -28.75 -19.172 1 49.5 809 THR A C 1
ATOM 6607 O O . THR A 1 809 ? -24.938 -29.516 -19.969 1 49.5 809 THR A O 1
ATOM 6610 N N . SER A 1 810 ? -24.906 -28.75 -17.922 1 44.5 810 SER A N 1
ATOM 6611 C CA . SER A 1 810 ? -25.938 -29.734 -17.609 1 44.5 810 SER A CA 1
ATOM 6612 C C . SER A 1 810 ? -27.156 -29.578 -18.531 1 44.5 810 SER A C 1
ATOM 6614 O O . SER A 1 810 ? -28.031 -30.438 -18.562 1 44.5 810 SER A O 1
ATOM 6616 N N . THR A 1 811 ? -27.391 -28.438 -18.891 1 42.69 811 THR A N 1
ATOM 6617 C CA . THR A 1 811 ? -28.75 -28.422 -19.438 1 42.69 811 THR A CA 1
ATOM 6618 C C . THR A 1 811 ? -28.875 -29.344 -20.625 1 42.69 811 THR A C 1
ATOM 6620 O O . THR A 1 811 ? -29.953 -29.844 -20.922 1 42.69 811 THR A O 1
ATOM 6623 N N . ASN A 1 812 ? -27.891 -29.422 -21.5 1 42.72 812 ASN A N 1
ATOM 6624 C CA . ASN A 1 812 ? -28.281 -30.109 -22.734 1 42.72 812 ASN A CA 1
ATOM 6625 C C . ASN A 1 812 ? -27.906 -31.578 -22.703 1 42.72 812 ASN A C 1
ATOM 6627 O O . ASN A 1 812 ? -27.547 -32.156 -23.734 1 42.72 812 ASN A O 1
ATOM 6631 N N . GLN A 1 813 ? -27.484 -32.094 -21.625 1 43.97 813 GLN A N 1
ATOM 6632 C CA . GLN A 1 813 ? -27.188 -33.5 -21.688 1 43.97 813 GLN A CA 1
ATOM 6633 C C . GLN A 1 813 ? -28.391 -34.281 -22.219 1 43.97 813 GLN A C 1
ATOM 6635 O O . GLN A 1 813 ? -28.484 -35.5 -22.031 1 43.97 813 GLN A O 1
ATOM 6640 N N . GLY A 1 814 ? -29.453 -33.719 -22.469 1 43.28 814 GLY A N 1
ATOM 6641 C CA . GLY A 1 814 ? -30.469 -34.656 -22.938 1 43.28 814 GLY A CA 1
ATOM 6642 C C . GLY A 1 814 ? -29.953 -35.625 -23.984 1 43.28 814 GLY A C 1
ATOM 6643 O O . GLY A 1 814 ? -28.781 -35.531 -24.391 1 43.28 814 GLY A O 1
ATOM 6644 N N . SER A 1 815 ? -30.859 -36.562 -24.578 1 51.59 815 SER A N 1
ATOM 6645 C CA . SER A 1 815 ? -31.031 -37.719 -25.453 1 51.59 815 SER A CA 1
ATOM 6646 C C . SER A 1 815 ? -30.391 -37.469 -26.828 1 51.59 815 SER A C 1
ATOM 6648 O O . SER A 1 815 ? -30.484 -38.312 -27.719 1 51.59 815 SER A O 1
ATOM 6650 N N . GLY A 1 816 ? -29.5 -36.406 -27.125 1 63.75 816 GLY A N 1
ATOM 6651 C CA . GLY A 1 816 ? -29.219 -36.156 -28.516 1 63.75 816 GLY A CA 1
ATOM 6652 C C . GLY A 1 816 ? -27.781 -36.5 -28.906 1 63.75 816 GLY A C 1
ATOM 6653 O O . GLY A 1 816 ? -27.109 -37.281 -28.234 1 63.75 816 GLY A O 1
ATOM 6654 N N . LEU A 1 817 ? -27.234 -36.094 -30.078 1 81.25 817 LEU A N 1
ATOM 6655 C CA . LEU A 1 817 ? -25.922 -36.281 -30.656 1 81.25 817 LEU A CA 1
ATOM 6656 C C . LEU A 1 817 ? -24.859 -35.5 -29.875 1 81.25 817 LEU A C 1
ATOM 6658 O O . LEU A 1 817 ? -25.031 -34.312 -29.609 1 81.25 817 LEU A O 1
ATOM 6662 N N . PRO A 1 818 ? -23.828 -36.156 -29.359 1 82 818 PRO A N 1
ATOM 6663 C CA . PRO A 1 818 ? -22.766 -35.531 -28.562 1 82 818 PRO A CA 1
ATOM 6664 C C . PRO A 1 818 ? -22.172 -34.281 -29.234 1 82 818 PRO A C 1
ATOM 6666 O O . PRO A 1 818 ? -21.656 -33.406 -28.562 1 82 818 PRO A O 1
ATOM 6669 N N . ILE A 1 819 ? -22.219 -34.188 -30.469 1 86.44 819 ILE A N 1
ATOM 6670 C CA . ILE A 1 819 ? -21.609 -33.062 -31.188 1 86.44 819 ILE A CA 1
ATOM 6671 C C . ILE A 1 819 ? -22.375 -31.781 -30.891 1 86.44 819 ILE A C 1
ATOM 6673 O O . ILE A 1 819 ? -21.812 -30.688 -30.984 1 86.44 819 ILE A O 1
ATOM 6677 N N . PHE A 1 820 ? -23.703 -31.906 -30.484 1 85 820 PHE A N 1
ATOM 6678 C CA . PHE A 1 820 ? -24.516 -30.734 -30.172 1 85 820 PHE A CA 1
ATOM 6679 C C . PHE A 1 820 ? -24.359 -30.328 -28.719 1 85 820 PHE A C 1
ATOM 6681 O O . PHE A 1 820 ? -24.812 -29.25 -28.312 1 85 820 PHE A O 1
ATOM 6688 N N . SER A 1 821 ? -23.672 -31.109 -27.906 1 78.75 821 SER A N 1
ATOM 6689 C CA . SER A 1 821 ? -23.547 -30.828 -26.484 1 78.75 821 SER A CA 1
ATOM 6690 C C . SER A 1 821 ? -22.141 -30.375 -26.125 1 78.75 821 SER A C 1
ATOM 6692 O O . SER A 1 821 ? -21.641 -30.656 -25.031 1 78.75 821 SER A O 1
ATOM 6694 N N . GLN A 1 822 ? -21.578 -29.641 -27.062 1 78.06 822 GLN A N 1
ATOM 6695 C CA . GLN A 1 822 ? -20.234 -29.156 -26.781 1 78.06 822 GLN A CA 1
ATOM 6696 C C . GLN A 1 822 ? -20.266 -27.922 -25.891 1 78.06 822 GLN A C 1
ATOM 6698 O O . GLN A 1 822 ? -21.156 -27.078 -26.031 1 78.06 822 GLN A O 1
ATOM 6703 N N . ASN A 1 823 ? -19.469 -27.922 -24.828 1 79.56 823 ASN A N 1
ATOM 6704 C CA . ASN A 1 823 ? -19.391 -26.812 -23.891 1 79.56 823 ASN A CA 1
ATOM 6705 C C . ASN A 1 823 ? -18.484 -25.703 -24.422 1 79.56 823 ASN A C 1
ATOM 6707 O O . ASN A 1 823 ? -17.266 -25.766 -24.266 1 79.56 823 ASN A O 1
ATOM 6711 N N . ALA A 1 824 ? -18.922 -24.844 -25.25 1 87.69 824 ALA A N 1
ATOM 6712 C CA . ALA A 1 824 ? -18.219 -23.656 -25.75 1 87.69 824 ALA A CA 1
ATOM 6713 C C . ALA A 1 824 ? -19.109 -22.422 -25.703 1 87.69 824 ALA A C 1
ATOM 6715 O O . ALA A 1 824 ? -20.297 -22.5 -26 1 87.69 824 ALA A O 1
ATOM 6716 N N . CYS A 1 825 ? -18.547 -21.344 -25.156 1 86.5 825 CYS A N 1
ATOM 6717 C CA . CYS A 1 825 ? -19.312 -20.109 -25.031 1 86.5 825 CYS A CA 1
ATOM 6718 C C . CYS A 1 825 ? -18.625 -18.953 -25.766 1 86.5 825 CYS A C 1
ATOM 6720 O O . CYS A 1 825 ? -17.438 -18.719 -25.578 1 86.5 825 CYS A O 1
ATOM 6722 N N . GLY A 1 826 ? -19.359 -18.344 -26.625 1 87.12 826 GLY A N 1
ATOM 6723 C CA . GLY A 1 826 ? -18.844 -17.188 -27.344 1 87.12 826 GLY A CA 1
ATOM 6724 C C . GLY A 1 826 ? -18.656 -15.977 -26.453 1 87.12 826 GLY A C 1
ATOM 6725 O O . GLY A 1 826 ? -19.422 -15.766 -25.516 1 87.12 826 GLY A O 1
ATOM 6726 N N . LEU A 1 827 ? -17.578 -15.336 -26.719 1 86.62 827 LEU A N 1
ATOM 6727 C CA . LEU A 1 827 ? -17.281 -14.125 -25.953 1 86.62 827 LEU A CA 1
ATOM 6728 C C . LEU A 1 827 ? -17.688 -12.875 -26.734 1 86.62 827 LEU A C 1
ATOM 6730 O O . LEU A 1 827 ? -17.453 -12.789 -27.938 1 86.62 827 LEU A O 1
ATOM 6734 N N . GLY A 1 828 ? -18.328 -11.922 -26.125 1 74.56 828 GLY A N 1
ATOM 6735 C CA . GLY A 1 828 ? -18.703 -10.648 -26.719 1 74.56 828 GLY A CA 1
ATOM 6736 C C . GLY A 1 828 ? -20.062 -10.688 -27.406 1 74.56 828 GLY A C 1
ATOM 6737 O O . GLY A 1 828 ? -20.812 -11.641 -27.234 1 74.56 828 GLY A O 1
ATOM 6738 N N . ALA A 1 829 ? -20.375 -9.594 -28.109 1 77.81 829 ALA A N 1
ATOM 6739 C CA . ALA A 1 829 ? -21.656 -9.477 -28.812 1 77.81 829 ALA A CA 1
ATOM 6740 C C . ALA A 1 829 ? -21.672 -10.32 -30.078 1 77.81 829 ALA A C 1
ATOM 6742 O O . ALA A 1 829 ? -20.672 -10.398 -30.797 1 77.81 829 ALA A O 1
ATOM 6743 N N . ALA A 1 830 ? -22.688 -11.125 -30.297 1 83.44 830 ALA A N 1
ATOM 6744 C CA . ALA A 1 830 ? -22.875 -11.961 -31.484 1 83.44 830 ALA A CA 1
ATOM 6745 C C . ALA A 1 830 ? -23.031 -11.109 -32.719 1 83.44 830 ALA A C 1
ATOM 6747 O O . ALA A 1 830 ? -23.75 -10.109 -32.719 1 83.44 830 ALA A O 1
ATOM 6748 N N . LYS A 1 831 ? -22.141 -11.328 -33.656 1 84.81 831 LYS A N 1
ATOM 6749 C CA . LYS A 1 831 ? -22.281 -10.703 -34.969 1 84.81 831 LYS A CA 1
ATOM 6750 C C . LYS A 1 831 ? -22.844 -11.688 -36 1 84.81 831 LYS A C 1
ATOM 6752 O O . LYS A 1 831 ? -22.359 -12.812 -36.125 1 84.81 831 LYS A O 1
ATOM 6757 N N . TYR A 1 832 ? -23.891 -11.25 -36.625 1 85.88 832 TYR A N 1
ATOM 6758 C CA . TYR A 1 832 ? -24.484 -12.125 -37.625 1 85.88 832 TYR A CA 1
ATOM 6759 C C . TYR A 1 832 ? -23.844 -11.914 -39 1 85.88 832 TYR A C 1
ATOM 6761 O O . TYR A 1 832 ? -23.562 -10.781 -39.375 1 85.88 832 TYR A O 1
ATOM 6769 N N . ASP A 1 833 ? -23.359 -12.992 -39.531 1 86.69 833 ASP A N 1
ATOM 6770 C CA . ASP A 1 833 ? -22.734 -12.977 -40.875 1 86.69 833 ASP A CA 1
ATOM 6771 C C . ASP A 1 833 ? -23.25 -14.133 -41.719 1 86.69 833 ASP A C 1
ATOM 6773 O O . ASP A 1 833 ? -23.953 -15.016 -41.219 1 86.69 833 ASP A O 1
ATOM 6777 N N . GLU A 1 834 ? -23.109 -13.992 -43.031 1 86.62 834 GLU A N 1
ATOM 6778 C CA . GLU A 1 834 ? -23.484 -15.039 -43.969 1 86.62 834 GLU A CA 1
ATOM 6779 C C . GLU A 1 834 ? -22.25 -15.648 -44.625 1 86.62 834 GLU A C 1
ATOM 6781 O O . GLU A 1 834 ? -21.422 -14.93 -45.188 1 86.62 834 GLU A O 1
ATOM 6786 N N . LEU A 1 835 ? -22.078 -16.953 -44.406 1 88.12 835 LEU A N 1
ATOM 6787 C CA . LEU A 1 835 ? -20.953 -17.656 -45.031 1 88.12 835 LEU A CA 1
ATOM 6788 C C . LEU A 1 835 ? -21.234 -17.938 -46.5 1 88.12 835 LEU A C 1
ATOM 6790 O O . LEU A 1 835 ? -22.391 -18.172 -46.906 1 88.12 835 LEU A O 1
ATOM 6794 N N . ASN A 1 836 ? -20.172 -17.875 -47.312 1 87.62 836 ASN A N 1
ATOM 6795 C CA . ASN A 1 836 ? -20.297 -18.297 -48.719 1 87.62 836 ASN A CA 1
ATOM 6796 C C . ASN A 1 836 ? -20.672 -19.781 -48.812 1 87.62 836 ASN A C 1
ATOM 6798 O O . ASN A 1 836 ? -20.391 -20.562 -47.906 1 87.62 836 ASN A O 1
ATOM 6802 N N . ARG A 1 837 ? -21.344 -20.156 -49.906 1 85.94 837 ARG A N 1
ATOM 6803 C CA . ARG A 1 837 ? -21.844 -21.516 -50.125 1 85.94 837 ARG A CA 1
ATOM 6804 C C . ARG A 1 837 ? -20.703 -22.531 -50.031 1 85.94 837 ARG A C 1
ATOM 6806 O O . ARG A 1 837 ? -20.875 -23.609 -49.469 1 85.94 837 ARG A O 1
ATOM 6813 N N . GLU A 1 838 ? -19.609 -22.062 -50.531 1 88.38 838 GLU A N 1
ATOM 6814 C CA . GLU A 1 838 ? -18.453 -22.953 -50.5 1 88.38 838 GLU A CA 1
ATOM 6815 C C . GLU A 1 838 ? -17.938 -23.141 -49.094 1 88.38 838 GLU A C 1
ATOM 6817 O O . GLU A 1 838 ? -17.609 -24.25 -48.656 1 88.38 838 GLU A O 1
ATOM 6822 N N . GLU A 1 839 ? -17.859 -22.078 -48.344 1 90.69 839 GLU A N 1
ATOM 6823 C CA . GLU A 1 839 ? -17.375 -22.125 -46.969 1 90.69 839 GLU A CA 1
ATOM 6824 C C . GLU A 1 839 ? -18.344 -22.922 -46.062 1 90.69 839 GLU A C 1
ATOM 6826 O O . GLU A 1 839 ? -17.906 -23.641 -45.188 1 90.69 839 GLU A O 1
ATOM 6831 N N . LEU A 1 840 ? -19.578 -22.75 -46.344 1 91.75 840 LEU A N 1
ATOM 6832 C CA . LEU A 1 840 ? -20.578 -23.469 -45.562 1 91.75 840 LEU A CA 1
ATOM 6833 C C . LEU A 1 840 ? -20.484 -24.969 -45.812 1 91.75 840 LEU A C 1
ATOM 6835 O O . LEU A 1 840 ? -20.625 -25.766 -44.875 1 91.7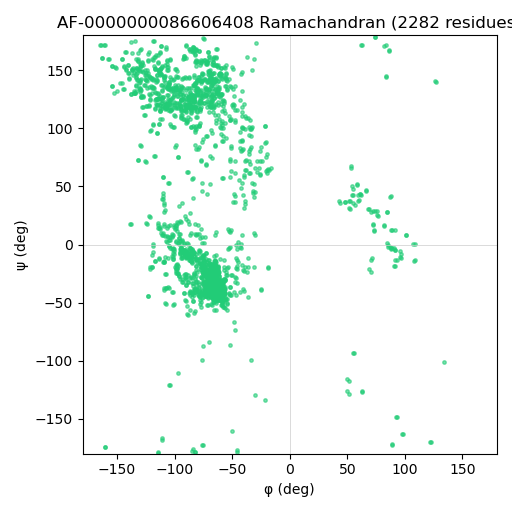5 840 LEU A O 1
ATOM 6839 N N . ALA A 1 841 ? -20.328 -25.297 -47.094 1 89.94 841 ALA A N 1
ATOM 6840 C CA . ALA A 1 841 ? -20.172 -26.703 -47.438 1 89.94 841 ALA A CA 1
ATOM 6841 C C . ALA A 1 841 ? -18.938 -27.297 -46.781 1 89.94 841 ALA A C 1
ATOM 6843 O O . ALA A 1 841 ? -18.969 -28.453 -46.312 1 89.94 841 ALA A O 1
ATOM 6844 N N . MET A 1 842 ? -17.922 -26.5 -46.719 1 91.31 842 MET A N 1
ATOM 6845 C CA . MET A 1 842 ? -16.688 -26.953 -46.062 1 91.31 842 MET A CA 1
ATOM 6846 C C . MET A 1 842 ? -16.906 -27.156 -44.562 1 91.31 842 MET A C 1
ATOM 6848 O O . MET A 1 842 ? -16.422 -28.141 -44 1 91.31 842 MET A O 1
ATOM 6852 N N . ALA A 1 843 ? -17.5 -26.25 -43.906 1 93.69 843 ALA A N 1
ATOM 6853 C CA . ALA A 1 843 ? -17.781 -26.344 -42.469 1 93.69 843 ALA A CA 1
ATOM 6854 C C . ALA A 1 843 ? -18.641 -27.562 -42.156 1 93.69 843 ALA A C 1
ATOM 6856 O O . ALA A 1 843 ? -18.375 -28.281 -41.219 1 93.69 843 ALA A O 1
ATOM 6857 N N . GLN A 1 844 ? -19.656 -27.75 -43 1 92.25 844 GLN A N 1
ATOM 6858 C CA . GLN A 1 844 ? -20.547 -28.891 -42.781 1 92.25 844 GLN A CA 1
ATOM 6859 C C . GLN A 1 844 ? -19.828 -30.219 -43 1 92.25 844 GLN A C 1
ATOM 6861 O O . GLN A 1 844 ? -20.047 -31.188 -42.281 1 92.25 844 GLN A O 1
ATOM 6866 N N . THR A 1 845 ? -19.031 -30.219 -44.031 1 90.75 845 THR A N 1
ATOM 6867 C CA . THR A 1 845 ? -18.25 -31.422 -44.281 1 90.75 845 THR A CA 1
ATOM 6868 C C . THR A 1 845 ? -17.359 -31.75 -43.094 1 90.75 845 THR A C 1
ATOM 6870 O O . THR A 1 845 ? -17.234 -32.906 -42.719 1 90.75 845 THR A O 1
ATOM 6873 N N . TYR A 1 846 ? -16.719 -30.75 -42.531 1 91.94 846 TYR A N 1
ATOM 6874 C CA . TYR A 1 846 ? -15.859 -30.984 -41.375 1 91.94 846 TYR A CA 1
ATOM 6875 C C . TYR A 1 846 ? -16.656 -31.5 -40.188 1 91.94 846 TYR A C 1
ATOM 6877 O O . TYR A 1 846 ? -16.219 -32.375 -39.469 1 91.94 846 TYR A O 1
ATOM 6885 N N . VAL A 1 847 ? -17.812 -30.969 -39.938 1 93.12 847 VAL A N 1
ATOM 6886 C CA . VAL A 1 847 ? -18.656 -31.391 -38.844 1 93.12 847 VAL A CA 1
ATOM 6887 C C . VAL A 1 847 ? -19.062 -32.844 -39.031 1 93.12 847 VAL A C 1
ATOM 6889 O O . VAL A 1 847 ? -19 -33.625 -38.094 1 93.12 847 VAL A O 1
ATOM 6892 N N . LEU A 1 848 ? -19.469 -33.188 -40.281 1 91.81 848 LEU A N 1
ATOM 6893 C CA . LEU A 1 848 ? -19.922 -34.531 -40.562 1 91.81 848 LEU A CA 1
ATOM 6894 C C . LEU A 1 848 ? -18.781 -35.531 -40.438 1 91.81 848 LEU A C 1
ATOM 6896 O O . LEU A 1 848 ? -18.984 -36.656 -39.906 1 91.81 848 LEU A O 1
ATOM 6900 N N . ASN A 1 849 ? -17.641 -35.094 -40.781 1 89 849 ASN A N 1
ATOM 6901 C CA . ASN A 1 849 ? -16.484 -36 -40.688 1 89 849 ASN A CA 1
ATOM 6902 C C . ASN A 1 849 ? -16.047 -36.219 -39.25 1 89 849 ASN A C 1
ATOM 6904 O O . ASN A 1 849 ? -15.367 -37.188 -38.938 1 89 849 ASN A O 1
ATOM 6908 N N . ASN A 1 850 ? -16.359 -35.375 -38.344 1 89.56 850 ASN A N 1
ATOM 6909 C CA . ASN A 1 850 ? -15.914 -35.469 -36.969 1 89.56 850 ASN A CA 1
ATOM 6910 C C . ASN A 1 850 ? -17.062 -35.844 -36.031 1 89.56 850 ASN A C 1
ATOM 6912 O O . ASN A 1 850 ? -16.969 -35.656 -34.812 1 89.56 850 ASN A O 1
ATOM 6916 N N . CYS A 1 851 ? -18.078 -36.312 -36.594 1 89.44 851 CYS A N 1
ATOM 6917 C CA . CYS A 1 851 ? -19.172 -36.875 -35.844 1 89.44 851 CYS A CA 1
ATOM 6918 C C . CYS A 1 851 ? -19.109 -38.406 -35.812 1 89.44 851 CYS A C 1
ATOM 6920 O O . CYS A 1 851 ? -19.203 -39.031 -36.875 1 89.44 851 CYS A O 1
ATOM 6922 N N . GLU A 1 852 ? -19.047 -39.031 -34.75 1 86.81 852 GLU A N 1
ATOM 6923 C CA . GLU A 1 852 ? -18.859 -40.469 -34.625 1 86.81 852 GLU A CA 1
ATOM 6924 C C . GLU A 1 852 ? -20.062 -41.219 -35.156 1 86.81 852 GLU A C 1
ATOM 6926 O O . GLU A 1 852 ? -19.906 -42.312 -35.75 1 86.81 852 GLU A O 1
ATOM 6931 N N . GLU A 1 853 ? -21.234 -40.656 -35.094 1 87.06 853 GLU A N 1
ATOM 6932 C CA . GLU A 1 853 ? -22.453 -41.344 -35.531 1 87.06 853 GLU A CA 1
ATOM 6933 C C . GLU A 1 853 ? -22.562 -41.375 -37.031 1 87.06 853 GLU A C 1
ATOM 6935 O O . GLU A 1 853 ? -23.312 -42.156 -37.594 1 87.06 853 GLU A O 1
ATOM 6940 N N . VAL A 1 854 ? -21.812 -40.531 -37.688 1 91.62 854 VAL A N 1
ATOM 6941 C CA . VAL A 1 854 ? -21.891 -40.438 -39.156 1 91.62 854 VAL A CA 1
ATOM 6942 C C . VAL A 1 854 ? -20.828 -41.344 -39.781 1 91.62 854 VAL A C 1
ATOM 6944 O O . VAL A 1 854 ? -20.875 -41.594 -41 1 91.62 854 VAL A O 1
ATOM 6947 N N . TYR A 1 855 ? -19.953 -41.875 -39 1 89.44 855 TYR A N 1
ATOM 6948 C CA . TYR A 1 855 ? -18.828 -42.625 -39.531 1 89.44 855 TYR A CA 1
ATOM 6949 C C . TYR A 1 855 ? -19.297 -43.844 -40.312 1 89.44 855 TYR A C 1
ATOM 6951 O O . TYR A 1 855 ? -18.797 -44.125 -41.406 1 89.44 855 TYR A O 1
ATOM 6959 N N . PRO A 1 856 ? -20.359 -44.531 -39.844 1 89.75 856 PRO A N 1
ATOM 6960 C CA . PRO A 1 856 ? -20.828 -45.688 -40.594 1 89.75 856 PRO A CA 1
ATOM 6961 C C . PRO A 1 856 ? -21.391 -45.312 -41.969 1 89.75 856 PRO A C 1
ATOM 6963 O O . PRO A 1 856 ? -21.25 -46.062 -42.938 1 89.75 856 PRO A O 1
ATOM 6966 N N . TYR A 1 857 ? -21.922 -44.188 -42 1 91.75 857 TYR A N 1
ATOM 6967 C CA . TYR A 1 857 ? -22.484 -43.719 -43.25 1 91.75 857 TYR A CA 1
ATOM 6968 C C . TYR A 1 857 ? -21.375 -43.312 -44.219 1 91.75 857 TYR A C 1
ATOM 6970 O O . TYR A 1 857 ? -21.531 -43.438 -45.438 1 91.75 857 TYR A O 1
ATOM 6978 N N . ILE A 1 858 ? -20.328 -42.75 -43.688 1 91.19 858 ILE A N 1
ATOM 6979 C CA . ILE A 1 858 ? -19.188 -42.375 -44.5 1 91.19 858 ILE A CA 1
ATOM 6980 C C . ILE A 1 858 ? -18.562 -43.594 -45.156 1 91.19 858 ILE A C 1
ATOM 6982 O O . ILE A 1 858 ? -18.266 -43.625 -46.344 1 91.19 858 ILE A O 1
ATOM 6986 N N . GLU A 1 859 ? -18.484 -44.656 -44.406 1 90.38 859 GLU A N 1
ATOM 6987 C CA . GLU A 1 859 ? -17.922 -45.906 -44.906 1 90.38 859 GLU A CA 1
ATOM 6988 C C . GLU A 1 859 ? -18.828 -46.562 -45.969 1 90.38 859 GLU A C 1
ATOM 6990 O O . GLU A 1 859 ? -18.344 -47.094 -46.969 1 90.38 859 GLU A O 1
ATOM 6995 N N . GLN A 1 860 ? -20.078 -46.5 -45.75 1 91.38 860 GLN A N 1
ATOM 6996 C CA . GLN A 1 860 ? -21.047 -47.031 -46.688 1 91.38 860 GLN A CA 1
ATOM 6997 C C . GLN A 1 860 ? -20.969 -46.312 -48.031 1 91.38 860 GLN A C 1
ATOM 6999 O O . GLN A 1 860 ? -21.031 -46.938 -49.094 1 91.38 860 GLN A O 1
ATOM 7004 N N . HIS A 1 861 ? -20.875 -45.031 -47.844 1 92.31 861 HIS A N 1
ATOM 7005 C CA . HIS A 1 861 ? -20.781 -44.25 -49.094 1 92.31 861 HIS A CA 1
ATOM 7006 C C . HIS A 1 861 ? -19.5 -44.562 -49.844 1 92.31 861 HIS A C 1
ATOM 7008 O O . HIS A 1 861 ? -19.516 -44.688 -51.062 1 92.31 861 HIS A O 1
ATOM 7014 N N . LYS A 1 862 ? -18.438 -44.562 -49.188 1 90.5 862 LYS A N 1
ATOM 7015 C CA . LYS A 1 862 ? -17.156 -44.875 -49.812 1 90.5 862 LYS A CA 1
ATOM 7016 C C . LYS A 1 862 ? -17.188 -46.25 -50.469 1 90.5 862 LYS A C 1
ATOM 7018 O O . LYS A 1 862 ? -16.625 -46.469 -51.562 1 90.5 862 LYS A O 1
ATOM 7023 N N . GLU A 1 863 ? -17.859 -47.25 -49.875 1 89.75 863 GLU A N 1
ATOM 7024 C CA . GLU A 1 863 ? -18.016 -48.562 -50.438 1 89.75 863 GLU A CA 1
ATOM 7025 C C . GLU A 1 863 ? -18.859 -48.531 -51.719 1 89.75 863 GLU A C 1
ATOM 7027 O O . GLU A 1 863 ? -18.562 -49.25 -52.688 1 89.75 863 GLU A O 1
ATOM 7032 N N . GLU A 1 864 ? -19.828 -47.75 -51.656 1 91 864 GLU A N 1
ATOM 7033 C CA . GLU A 1 864 ? -20.688 -47.625 -52.812 1 91 864 GLU A CA 1
ATOM 7034 C C . GLU A 1 864 ? -19.938 -46.969 -53.969 1 91 864 GLU A C 1
ATOM 7036 O O . GLU A 1 864 ? -20.141 -47.344 -55.125 1 91 864 GLU A O 1
ATOM 7041 N N . LEU A 1 865 ? -19.141 -46.031 -53.594 1 90.5 865 LEU A N 1
ATOM 7042 C CA . LEU A 1 865 ? -18.359 -45.375 -54.625 1 90.5 865 LEU A CA 1
ATOM 7043 C C . LEU A 1 865 ? -17.312 -46.312 -55.219 1 90.5 865 LEU A C 1
ATOM 7045 O O . LEU A 1 865 ? -17.031 -46.312 -56.406 1 90.5 865 LEU A O 1
ATOM 7049 N N . LYS A 1 866 ? -16.734 -47.188 -54.406 1 88.19 866 LYS A N 1
ATOM 7050 C CA . LYS A 1 866 ? -15.75 -48.156 -54.844 1 88.19 866 LYS A CA 1
ATOM 7051 C C . LYS A 1 866 ? -16.375 -49.156 -55.812 1 88.19 866 LYS A C 1
ATOM 7053 O O . LYS A 1 866 ? -15.719 -49.625 -56.75 1 88.19 866 LYS A O 1
ATOM 7058 N N . ARG A 1 867 ? -17.609 -49.469 -55.625 1 86.75 867 ARG A N 1
ATOM 7059 C CA . ARG A 1 867 ? -18.328 -50.438 -56.469 1 86.75 867 ARG A CA 1
ATOM 7060 C C . ARG A 1 867 ? -18.609 -49.844 -57.875 1 86.75 867 ARG A C 1
ATOM 7062 O O . ARG A 1 867 ? -18.656 -50.562 -58.844 1 86.75 867 ARG A O 1
ATOM 7069 N N . GLN A 1 868 ? -18.719 -48.594 -57.812 1 86.31 868 GLN A N 1
ATOM 7070 C CA . GLN A 1 868 ? -19.016 -47.938 -59.094 1 86.31 868 GLN A CA 1
ATOM 7071 C C . GLN A 1 868 ? -17.734 -47.719 -59.906 1 86.31 868 GLN A C 1
ATOM 7073 O O . GLN A 1 868 ? -17.688 -48.031 -61.094 1 86.31 868 GLN A O 1
ATOM 7078 N N . SER A 1 869 ? -16.766 -46.938 -59.25 1 80.88 869 SER A N 1
ATOM 7079 C CA . SER A 1 869 ? -15.484 -46.688 -59.906 1 80.88 869 SER A CA 1
ATOM 7080 C C . SER A 1 869 ? -14.359 -46.5 -58.906 1 80.88 869 SER A C 1
ATOM 7082 O O . SER A 1 869 ? -14.555 -45.844 -57.875 1 80.88 869 SER A O 1
ATOM 7084 N N . ASN A 1 870 ? -13.289 -47.188 -59.156 1 76.56 870 ASN A N 1
ATOM 7085 C CA . ASN A 1 870 ? -12.148 -47.125 -58.25 1 76.56 870 ASN A CA 1
ATOM 7086 C C . ASN A 1 870 ? -11.375 -45.812 -58.438 1 76.56 870 ASN A C 1
ATOM 7088 O O . ASN A 1 870 ? -10.406 -45.562 -57.719 1 76.56 870 ASN A O 1
ATOM 7092 N N . ARG A 1 871 ? -11.789 -44.844 -59.219 1 78.31 871 ARG A N 1
ATOM 7093 C CA . ARG A 1 871 ? -11.016 -43.625 -59.5 1 78.31 871 ARG A CA 1
ATOM 7094 C C . ARG A 1 871 ? -11.508 -42.469 -58.656 1 78.31 871 ARG A C 1
ATOM 7096 O O . ARG A 1 871 ? -12.711 -42.219 -58.531 1 78.31 871 ARG A O 1
ATOM 7103 N N . ASP A 1 872 ? -10.648 -41.656 -57.969 1 81.12 872 ASP A N 1
ATOM 7104 C CA . ASP A 1 872 ? -10.844 -40.406 -57.25 1 81.12 872 ASP A CA 1
ATOM 7105 C C . ASP A 1 872 ? -11.938 -40.531 -56.219 1 81.12 872 ASP A C 1
ATOM 7107 O O . ASP A 1 872 ? -12.867 -39.719 -56.156 1 81.12 872 ASP A O 1
ATOM 7111 N N . ILE A 1 873 ? -11.906 -41.5 -55.406 1 84.06 873 ILE A N 1
ATOM 7112 C CA . ILE A 1 873 ? -12.922 -41.844 -54.406 1 84.06 873 ILE A CA 1
ATOM 7113 C C . ILE A 1 873 ? -13.008 -40.688 -53.375 1 84.06 873 ILE A C 1
ATOM 7115 O O . ILE A 1 873 ? -14.109 -40.281 -53.031 1 84.06 873 ILE A O 1
ATOM 7119 N N . GLU A 1 874 ? -11.859 -40.156 -52.938 1 83.12 874 GLU A N 1
ATOM 7120 C CA . GLU A 1 874 ? -11.852 -39.125 -51.906 1 83.12 874 GLU A CA 1
ATOM 7121 C C . GLU A 1 874 ? -12.469 -37.812 -52.406 1 83.12 874 GLU A C 1
ATOM 7123 O O . GLU A 1 874 ? -13.219 -37.156 -51.656 1 83.12 874 GLU A O 1
ATOM 7128 N N . LYS A 1 875 ? -12.195 -37.469 -53.531 1 83.25 875 LYS A N 1
ATOM 7129 C CA . LYS A 1 875 ? -12.734 -36.25 -54.094 1 83.25 875 LYS A CA 1
ATOM 7130 C C . LYS A 1 875 ? -14.234 -36.344 -54.344 1 83.25 875 LYS A C 1
ATOM 7132 O O . LYS A 1 875 ? -14.977 -35.406 -54.062 1 83.25 875 LYS A O 1
ATOM 7137 N N . ARG A 1 876 ? -14.633 -37.531 -54.875 1 85.5 876 ARG A N 1
ATOM 7138 C CA . ARG A 1 876 ? -16.062 -37.719 -55.094 1 85.5 876 ARG A CA 1
ATOM 7139 C C . ARG A 1 876 ? -16.828 -37.781 -53.781 1 85.5 876 ARG A C 1
ATOM 7141 O O . ARG A 1 876 ? -17.938 -37.281 -53.656 1 85.5 876 ARG A O 1
ATOM 7148 N N . HIS A 1 877 ? -16.203 -38.406 -52.875 1 88.5 877 HIS A N 1
ATOM 7149 C CA . HIS A 1 877 ? -16.812 -38.469 -51.531 1 88.5 877 HIS A CA 1
ATOM 7150 C C . HIS A 1 877 ? -17.016 -37.094 -50.969 1 88.5 877 HIS A C 1
ATOM 7152 O O . HIS A 1 877 ? -18.062 -36.781 -50.375 1 88.5 877 HIS A O 1
ATOM 7158 N N . GLN A 1 878 ? -16.047 -36.25 -51.062 1 83.56 878 GLN A N 1
ATOM 7159 C CA . GLN A 1 878 ? -16.109 -34.906 -50.5 1 83.56 878 GLN A CA 1
ATOM 7160 C C . GLN A 1 878 ? -17.219 -34.094 -51.156 1 83.56 878 GLN A C 1
ATOM 7162 O O . GLN A 1 878 ? -17.875 -33.281 -50.5 1 83.56 878 GLN A O 1
ATOM 7167 N N . SER A 1 879 ? -17.484 -34.312 -52.406 1 84.62 879 SER A N 1
ATOM 7168 C CA . SER A 1 879 ? -18.438 -33.5 -53.125 1 84.62 879 SER A CA 1
ATOM 7169 C C . SER A 1 879 ? -19.844 -34.094 -53.031 1 84.62 879 SER A C 1
ATOM 7171 O O . SER A 1 879 ? -20.828 -33.375 -53 1 84.62 879 SER A O 1
ATOM 7173 N N . GLU A 1 880 ? -19.984 -35.438 -52.875 1 88 880 GLU A N 1
ATOM 7174 C CA . GLU A 1 880 ? -21.297 -36.062 -53.031 1 88 880 GLU A CA 1
ATOM 7175 C C . GLU A 1 880 ? -21.844 -36.531 -51.688 1 88 880 GLU A C 1
ATOM 7177 O O . GLU A 1 880 ? -23.047 -36.781 -51.562 1 88 880 GLU A O 1
ATOM 7182 N N . PHE A 1 881 ? -21 -36.562 -50.781 1 92 881 PHE A N 1
ATOM 7183 C CA . PHE A 1 881 ? -21.406 -37.25 -49.562 1 92 881 PHE A CA 1
ATOM 7184 C C . PHE A 1 881 ? -22.547 -36.5 -48.875 1 92 881 PHE A C 1
ATOM 7186 O O . PHE A 1 881 ? -23.484 -37.094 -48.375 1 92 881 PHE A O 1
ATOM 7193 N N . GLN A 1 882 ? -22.531 -35.219 -48.781 1 91.31 882 GLN A N 1
ATOM 7194 C CA . GLN A 1 882 ? -23.531 -34.406 -48.094 1 91.31 882 GLN A CA 1
ATOM 7195 C C . GLN A 1 882 ? -24.938 -34.688 -48.656 1 91.31 882 GLN A C 1
ATOM 7197 O O . GLN A 1 882 ? -25.891 -34.875 -47.906 1 91.31 882 GLN A O 1
ATOM 7202 N N . LYS A 1 883 ? -25 -34.688 -49.938 1 90.81 883 LYS A N 1
ATOM 7203 C CA . LYS A 1 883 ? -26.281 -34.938 -50.594 1 90.81 883 LYS A CA 1
ATOM 7204 C C . LYS A 1 883 ? -26.734 -36.375 -50.375 1 90.81 883 LYS A C 1
ATOM 7206 O O . LYS A 1 883 ? -27.906 -36.625 -50.125 1 90.81 883 LYS A O 1
ATOM 7211 N N . TRP A 1 884 ? -25.766 -37.25 -50.562 1 93.44 884 TRP A N 1
ATOM 7212 C CA . TRP A 1 884 ? -26.062 -38.656 -50.375 1 93.44 884 TRP A CA 1
ATOM 7213 C C . TRP A 1 884 ? -26.562 -38.938 -48.969 1 93.44 884 TRP A C 1
ATOM 7215 O O . TRP A 1 884 ? -27.531 -39.656 -48.781 1 93.44 884 TRP A O 1
ATOM 7225 N N . PHE A 1 885 ? -25.859 -38.344 -48 1 93.69 885 PHE A N 1
ATOM 7226 C CA . PHE A 1 885 ? -26.172 -38.5 -46.594 1 93.69 885 PHE A CA 1
ATOM 7227 C C . PHE A 1 885 ? -27.562 -37.969 -46.281 1 93.69 885 PHE A C 1
ATOM 7229 O O . PHE A 1 885 ? -28.344 -38.594 -45.562 1 93.69 885 PHE A O 1
ATOM 7236 N N . LEU A 1 886 ? -27.906 -36.844 -46.781 1 92.56 886 LEU A N 1
ATOM 7237 C CA . LEU A 1 886 ? -29.219 -36.25 -46.594 1 92.56 886 LEU A CA 1
ATOM 7238 C C . LEU A 1 886 ? -30.328 -37.125 -47.156 1 92.56 886 LEU A C 1
ATOM 7240 O O . LEU A 1 886 ? -31.344 -37.344 -46.5 1 92.56 886 LEU A O 1
ATOM 7244 N N . GLU A 1 887 ? -30.203 -37.688 -48.312 1 91.81 887 GLU A N 1
ATOM 7245 C CA . GLU A 1 887 ? -31.203 -38.531 -48.969 1 91.81 887 GLU A CA 1
ATOM 7246 C C . GLU A 1 887 ? -31.406 -39.844 -48.219 1 91.81 887 GLU A C 1
ATOM 7248 O O . GLU A 1 887 ? -32.531 -40.281 -48 1 91.81 887 GLU A O 1
ATOM 7253 N N . LEU A 1 888 ? -30.312 -40.312 -47.906 1 92.44 888 LEU A N 1
ATOM 7254 C CA . LEU A 1 888 ? -30.391 -41.594 -47.25 1 92.44 888 LEU A CA 1
ATOM 7255 C C . LEU A 1 888 ? -31.078 -41.469 -45.875 1 92.44 888 LEU A C 1
ATOM 7257 O O . LEU A 1 888 ? -31.953 -42.25 -45.531 1 92.44 888 LEU A O 1
ATOM 7261 N N . VAL A 1 889 ? -30.594 -40.469 -45.062 1 93 889 VAL A N 1
ATOM 7262 C CA . VAL A 1 889 ? -31.125 -40.281 -43.719 1 93 889 VAL A CA 1
ATOM 7263 C C . VAL A 1 889 ? -32.594 -39.875 -43.812 1 93 889 VAL A C 1
ATOM 7265 O O . VAL A 1 889 ? -33.406 -40.312 -42.969 1 93 889 VAL A O 1
ATOM 7268 N N . THR A 1 890 ? -32.938 -39.125 -44.781 1 90.56 890 THR A N 1
ATOM 7269 C CA . THR A 1 890 ? -34.312 -38.75 -44.969 1 90.56 890 THR A CA 1
ATOM 7270 C C . THR A 1 890 ? -35.188 -39.938 -45.312 1 90.56 890 THR A C 1
ATOM 7272 O O . THR A 1 890 ? -36.281 -40.094 -44.812 1 90.56 890 THR A O 1
ATOM 7275 N N . ARG A 1 891 ? -34.75 -40.812 -46.156 1 89.38 891 ARG A N 1
ATOM 7276 C CA . ARG A 1 891 ? -35.438 -42.031 -46.531 1 89.38 891 ARG A CA 1
ATOM 7277 C C . ARG A 1 891 ? -35.625 -42.969 -45.344 1 89.38 891 ARG A C 1
ATOM 7279 O O . ARG A 1 891 ? -36.719 -43.469 -45.094 1 89.38 891 ARG A O 1
ATOM 7286 N N . LYS A 1 892 ? -34.531 -43.062 -44.75 1 92.19 892 LYS A N 1
ATOM 7287 C CA . LYS A 1 892 ? -34.594 -43.938 -43.562 1 92.19 892 LYS A CA 1
ATOM 7288 C C . LYS A 1 892 ? -35.531 -43.375 -42.5 1 92.19 892 LYS A C 1
ATOM 7290 O O . LYS A 1 892 ? -36.188 -44.156 -41.812 1 92.19 892 LYS A O 1
ATOM 7295 N N . TRP A 1 893 ? -35.5 -42.125 -42.344 1 89.62 893 TRP A N 1
ATOM 7296 C CA . TRP A 1 893 ? -36.406 -41.469 -41.375 1 89.62 893 TRP A CA 1
ATOM 7297 C C . TRP A 1 893 ? -37.875 -41.688 -41.781 1 89.62 893 TRP A C 1
ATOM 7299 O O . TRP A 1 893 ? -38.719 -41.969 -40.938 1 89.62 893 TRP A O 1
ATOM 7309 N N . LYS A 1 894 ? -38.188 -41.625 -43.062 1 86.31 894 LYS A N 1
ATOM 7310 C CA . LYS A 1 894 ? -39.531 -41.812 -43.562 1 86.31 894 LYS A CA 1
ATOM 7311 C C . LYS A 1 894 ? -40 -43.281 -43.406 1 86.31 894 LYS A C 1
ATOM 7313 O O . LYS A 1 894 ? -41.156 -43.562 -43.156 1 86.31 894 LYS A O 1
ATOM 7318 N N . GLU A 1 895 ? -39.031 -44.156 -43.562 1 87.94 895 GLU A N 1
ATOM 7319 C CA . GLU A 1 895 ? -39.312 -45.594 -43.438 1 87.94 895 GLU A CA 1
ATOM 7320 C C . GLU A 1 895 ? -39.406 -46.031 -42 1 87.94 895 GLU A C 1
ATOM 7322 O O . GLU A 1 895 ? -39.844 -47.125 -41.688 1 87.94 895 GLU A O 1
ATOM 7327 N N . GLY A 1 896 ? -39.094 -45.156 -41.031 1 79.12 896 GLY A N 1
ATOM 7328 C CA . GLY A 1 896 ? -39.219 -45.438 -39.625 1 79.12 896 GLY A CA 1
ATOM 7329 C C . GLY A 1 896 ? -38.125 -46.344 -39.094 1 79.12 896 GLY A C 1
ATOM 7330 O O . GLY A 1 896 ? -38.312 -47.125 -38.188 1 79.12 896 GLY A O 1
ATOM 7331 N N . SER A 1 897 ? -37.031 -46.25 -39.719 1 77.69 897 SER A N 1
ATOM 7332 C CA . SER A 1 897 ? -35.938 -47.125 -39.344 1 77.69 897 SER A CA 1
ATOM 7333 C C . SER A 1 897 ? -35.438 -46.781 -37.938 1 77.69 897 SER A C 1
ATOM 7335 O O . SER A 1 897 ? -35.406 -45.625 -37.562 1 77.69 897 SER A O 1
ATOM 7337 N N . GLU A 1 898 ? -35.188 -47.688 -37.031 1 71.31 898 GLU A N 1
ATOM 7338 C CA . GLU A 1 898 ? -34.875 -47.625 -35.594 1 71.31 898 GLU A CA 1
ATOM 7339 C C . GLU A 1 898 ? -33.531 -46.906 -35.344 1 71.31 898 GLU A C 1
ATOM 7341 O O . GLU A 1 898 ? -33.344 -46.281 -34.312 1 71.31 898 GLU A O 1
ATOM 7346 N N . GLY A 1 899 ? -32.719 -46.594 -36.375 1 74.62 899 GLY A N 1
ATOM 7347 C CA . GLY A 1 899 ? -31.422 -46.062 -36.062 1 74.62 899 GLY A CA 1
ATOM 7348 C C . GLY A 1 899 ? -31.297 -44.562 -36.375 1 74.62 899 GLY A C 1
ATOM 7349 O O . GLY A 1 899 ? -30.297 -43.938 -36.031 1 74.62 899 GLY A O 1
ATOM 7350 N N . VAL A 1 900 ? -32.344 -43.969 -36.812 1 83.94 900 VAL A N 1
ATOM 7351 C CA . VAL A 1 900 ? -32.219 -42.562 -37.188 1 83.94 900 VAL A CA 1
ATOM 7352 C C . VAL A 1 900 ? -32.969 -41.688 -36.219 1 83.94 900 VAL A C 1
ATOM 7354 O O . VAL A 1 900 ? -34.188 -41.75 -36.125 1 83.94 900 VAL A O 1
ATOM 7357 N N . THR A 1 901 ? -32.281 -40.938 -35.375 1 85.06 901 THR A N 1
ATOM 7358 C CA . THR A 1 901 ? -32.844 -40 -34.438 1 85.06 901 THR A CA 1
ATOM 7359 C C . THR A 1 901 ? -33.156 -38.656 -35.125 1 85.06 901 THR A C 1
ATOM 7361 O O . THR A 1 901 ? -32.688 -38.406 -36.25 1 85.06 901 THR A O 1
ATOM 7364 N N . ILE A 1 902 ? -33.969 -37.844 -34.5 1 85.62 902 ILE A N 1
ATOM 7365 C CA . ILE A 1 902 ? -34.312 -36.531 -35.031 1 85.62 902 ILE A CA 1
ATOM 7366 C C . ILE A 1 902 ? -33.094 -35.656 -35.125 1 85.62 902 ILE A C 1
ATOM 7368 O O . ILE A 1 902 ? -32.969 -34.844 -36.062 1 85.62 902 ILE A O 1
ATOM 7372 N N . GLN A 1 903 ? -32.188 -35.875 -34.25 1 89.12 903 GLN A N 1
ATOM 7373 C CA . GLN A 1 903 ? -30.953 -35.062 -34.25 1 89.12 903 GLN A CA 1
ATOM 7374 C C . GLN A 1 903 ? -30.094 -35.406 -35.469 1 89.12 903 GLN A C 1
ATOM 7376 O O . GLN A 1 903 ? -29.453 -34.531 -36.062 1 89.12 903 GLN A O 1
ATOM 7381 N N . LEU A 1 904 ? -30.094 -36.656 -35.812 1 90.56 904 LEU A N 1
ATOM 7382 C CA . LEU A 1 904 ? -29.344 -37.062 -37 1 90.56 904 LEU A CA 1
ATOM 7383 C C . LEU A 1 904 ? -29.938 -36.5 -38.25 1 90.56 904 LEU A C 1
ATOM 7385 O O . LEU A 1 904 ? -29.219 -36.125 -39.188 1 90.56 904 LEU A O 1
ATOM 7389 N N . LEU A 1 905 ? -31.297 -36.469 -38.25 1 90.38 905 LEU A N 1
ATOM 7390 C CA . LEU A 1 905 ? -31.984 -35.875 -39.375 1 90.38 905 LEU A CA 1
ATOM 7391 C C . LEU A 1 905 ? -31.641 -34.375 -39.469 1 90.38 905 LEU A C 1
ATOM 7393 O O . LEU A 1 905 ? -31.406 -33.844 -40.562 1 90.38 905 LEU A O 1
ATOM 7397 N N . ASN A 1 906 ? -31.609 -33.75 -38.344 1 91.06 906 ASN A N 1
ATOM 7398 C CA . ASN A 1 906 ? -31.266 -32.312 -38.312 1 91.06 906 ASN A CA 1
ATOM 7399 C C . ASN A 1 906 ? -29.844 -32.062 -38.781 1 91.06 906 ASN A C 1
ATOM 7401 O O . ASN A 1 906 ? -29.547 -31.062 -39.406 1 91.06 906 ASN A O 1
ATOM 7405 N N . LEU A 1 907 ? -28.938 -32.906 -38.344 1 92.56 907 LEU A N 1
ATOM 7406 C CA . LEU A 1 907 ? -27.547 -32.812 -38.781 1 92.56 907 LEU A CA 1
ATOM 7407 C C . LEU A 1 907 ? -27.422 -33 -40.281 1 92.56 907 LEU A C 1
ATOM 7409 O O . LEU A 1 907 ? -26.641 -32.312 -40.938 1 92.56 907 LEU A O 1
ATOM 7413 N N . ALA A 1 908 ? -28.219 -33.875 -40.844 1 92.19 908 ALA A N 1
ATOM 7414 C CA . ALA A 1 908 ? -28.172 -34.188 -42.25 1 92.19 908 ALA A CA 1
ATOM 7415 C C . ALA A 1 908 ? -28.734 -33.031 -43.094 1 92.19 908 ALA A C 1
ATOM 7417 O O . ALA A 1 908 ? -28.297 -32.812 -44.219 1 92.19 908 ALA A O 1
ATOM 7418 N N . ARG A 1 909 ? -29.766 -32.375 -42.594 1 90.81 909 ARG A N 1
ATOM 7419 C CA . ARG A 1 909 ? -30.375 -31.234 -43.281 1 90.81 909 ARG A CA 1
ATOM 7420 C C . ARG A 1 909 ? -29.406 -30.062 -43.375 1 90.81 909 ARG A C 1
ATOM 7422 O O . ARG A 1 909 ? -29.547 -29.203 -44.25 1 90.81 909 ARG A O 1
ATOM 7429 N N . GLY A 1 910 ? -28.406 -30.078 -42.562 1 90.75 910 GLY A N 1
ATOM 7430 C CA . GLY A 1 910 ? -27.391 -29.031 -42.625 1 90.75 910 GLY A CA 1
ATOM 7431 C C . GLY A 1 910 ? -27.734 -27.797 -41.812 1 90.75 910 GLY A C 1
ATOM 7432 O O . GLY A 1 910 ? -28.875 -27.656 -41.344 1 90.75 910 GLY A O 1
ATOM 7433 N N . PRO A 1 911 ? -26.781 -26.922 -41.594 1 92.38 911 PRO A N 1
ATOM 7434 C CA . PRO A 1 911 ? -26.984 -25.703 -40.812 1 92.38 911 PRO A CA 1
ATOM 7435 C C . PRO A 1 911 ? -27.625 -24.578 -41.625 1 92.38 911 PRO A C 1
ATOM 7437 O O . PRO A 1 911 ? -27.719 -24.672 -42.844 1 92.38 911 PRO A O 1
ATOM 7440 N N . ASP A 1 912 ? -28.047 -23.578 -40.875 1 88.44 912 ASP A N 1
ATOM 7441 C CA . ASP A 1 912 ? -28.594 -22.359 -41.469 1 88.44 912 ASP A CA 1
ATOM 7442 C C . ASP A 1 912 ? -27.484 -21.547 -42.156 1 88.44 912 ASP A C 1
ATOM 7444 O O . ASP A 1 912 ? -26.312 -21.625 -41.75 1 88.44 912 ASP A O 1
ATOM 7448 N N . ARG A 1 913 ? -27.766 -20.828 -43.188 1 84.44 913 ARG A N 1
ATOM 7449 C CA . ARG A 1 913 ? -26.797 -20 -43.906 1 84.44 913 ARG A CA 1
ATOM 7450 C C . ARG A 1 913 ? -26.344 -18.828 -43.062 1 84.44 913 ARG A C 1
ATOM 7452 O O . ARG A 1 913 ? -25.266 -18.281 -43.281 1 84.44 913 ARG A O 1
ATOM 7459 N N . ARG A 1 914 ? -27.172 -18.453 -42.125 1 83.75 914 ARG A N 1
ATOM 7460 C CA . ARG A 1 914 ? -26.844 -17.375 -41.219 1 83.75 914 ARG A CA 1
ATOM 7461 C C . ARG A 1 914 ? -26.047 -17.891 -40.031 1 83.75 914 ARG A C 1
ATOM 7463 O O . ARG A 1 914 ? -26.531 -18.766 -39.281 1 83.75 914 ARG A O 1
ATOM 7470 N N . VAL A 1 915 ? -24.891 -17.344 -39.969 1 90.19 915 VAL A N 1
ATOM 7471 C CA . VAL A 1 915 ? -24.031 -17.828 -38.875 1 90.19 915 VAL A CA 1
ATOM 7472 C C . VAL A 1 915 ? -23.781 -16.688 -37.875 1 90.19 915 VAL A C 1
ATOM 7474 O O . VAL A 1 915 ? -23.859 -15.508 -38.25 1 90.19 915 VAL A O 1
ATOM 7477 N N . THR A 1 916 ? -23.594 -17.125 -36.625 1 91.12 916 THR A N 1
ATOM 7478 C CA . THR A 1 916 ? -23.219 -16.172 -35.594 1 91.12 916 THR A CA 1
ATOM 7479 C C . THR A 1 916 ? -21.719 -16.172 -35.344 1 91.12 916 THR A C 1
ATOM 7481 O O . THR A 1 916 ? -21.109 -17.234 -35.188 1 91.12 916 THR A O 1
ATOM 7484 N N . CYS A 1 917 ? -21.109 -15.062 -35.5 1 91.88 917 CYS A N 1
ATOM 7485 C CA . CYS A 1 917 ? -19.672 -14.922 -35.344 1 91.88 917 CYS A CA 1
ATOM 7486 C C . CYS A 1 917 ? -19.344 -14.211 -34.031 1 91.88 917 CYS A C 1
ATOM 7488 O O . CYS A 1 917 ? -20.094 -13.328 -33.594 1 91.88 917 CYS A O 1
ATOM 7490 N N . TYR A 1 918 ? -18.344 -14.758 -33.406 1 91.69 918 TYR A N 1
ATOM 7491 C CA . TYR A 1 918 ? -17.891 -14.156 -32.156 1 91.69 918 TYR A CA 1
ATOM 7492 C C . TYR A 1 918 ? -16.438 -13.695 -32.281 1 91.69 918 TYR A C 1
ATOM 7494 O O . TYR A 1 918 ? -15.703 -14.156 -33.156 1 91.69 918 TYR A O 1
ATOM 7502 N N . ASN A 1 919 ? -15.977 -12.742 -31.406 1 88.94 919 ASN A N 1
ATOM 7503 C CA . ASN A 1 919 ? -14.594 -12.281 -31.375 1 88.94 919 ASN A CA 1
ATOM 7504 C C . ASN A 1 919 ? -13.742 -13.141 -30.438 1 88.94 919 ASN A C 1
ATOM 7506 O O . ASN A 1 919 ? -12.516 -12.984 -30.391 1 88.94 919 ASN A O 1
ATOM 7510 N N . GLY A 1 920 ? -14.305 -14.008 -29.703 1 90.94 920 GLY A N 1
ATOM 7511 C CA . GLY A 1 920 ? -13.609 -14.906 -28.797 1 90.94 920 GLY A CA 1
ATOM 7512 C C . GLY A 1 920 ? -14.469 -16.078 -28.344 1 90.94 920 GLY A C 1
ATOM 7513 O O . GLY A 1 920 ? -15.656 -16.141 -28.672 1 90.94 920 GLY A O 1
ATOM 7514 N N . CYS A 1 921 ? -13.812 -16.984 -27.672 1 92.75 921 CYS A N 1
ATOM 7515 C CA . CYS A 1 921 ? -14.523 -18.188 -27.234 1 92.75 921 CYS A CA 1
ATOM 7516 C C . CYS A 1 921 ? -13.875 -18.797 -26.016 1 92.75 921 CYS A C 1
ATOM 7518 O O . CYS A 1 921 ? -12.648 -18.781 -25.875 1 92.75 921 CYS A O 1
ATOM 7520 N N . LEU A 1 922 ? -14.711 -19.188 -25.078 1 90 922 LEU A N 1
ATOM 7521 C CA . LEU A 1 922 ? -14.258 -19.953 -23.922 1 90 922 LEU A CA 1
ATOM 7522 C C . LEU A 1 922 ? -14.531 -21.438 -24.109 1 90 922 LEU A C 1
ATOM 7524 O O . LEU A 1 922 ? -15.672 -21.828 -24.391 1 90 922 LEU A O 1
ATOM 7528 N N . VAL A 1 923 ? -13.445 -22.172 -24.109 1 89.69 923 VAL A N 1
ATOM 7529 C CA . VAL A 1 923 ? -13.625 -23.594 -24.312 1 89.69 923 VAL A CA 1
ATOM 7530 C C . VAL A 1 923 ? -12.57 -24.375 -23.531 1 89.69 923 VAL A C 1
ATOM 7532 O O . VAL A 1 923 ? -11.391 -23.984 -23.516 1 89.69 923 VAL A O 1
ATOM 7535 N N . LYS A 1 924 ? -12.852 -25.422 -22.906 1 82.38 924 LYS A N 1
ATOM 7536 C CA . LYS A 1 924 ? -11.961 -26.344 -22.188 1 82.38 924 LYS A CA 1
ATOM 7537 C C . LYS A 1 924 ? -11.078 -25.578 -21.203 1 82.38 924 LYS A C 1
ATOM 7539 O O . LYS A 1 924 ? -9.891 -25.891 -21.062 1 82.38 924 LYS A O 1
ATOM 7544 N N . GLY A 1 925 ? -11.586 -24.5 -20.672 1 81.31 925 GLY A N 1
ATOM 7545 C CA . GLY A 1 925 ? -10.836 -23.734 -19.688 1 81.31 925 GLY A CA 1
ATOM 7546 C C . GLY A 1 925 ? -9.922 -22.703 -20.312 1 81.31 925 GLY A C 1
ATOM 7547 O O . GLY A 1 925 ? -9.242 -21.953 -19.594 1 81.31 925 GLY A O 1
ATOM 7548 N N . PHE A 1 926 ? -9.898 -22.672 -21.672 1 87.81 926 PHE A N 1
ATOM 7549 C CA . PHE A 1 926 ? -9.07 -21.703 -22.375 1 87.81 926 PHE A CA 1
ATOM 7550 C C . PHE A 1 926 ? -9.906 -20.516 -22.844 1 87.81 926 PHE A C 1
ATOM 7552 O O . PHE A 1 926 ? -11.109 -20.656 -23.078 1 87.81 926 PHE A O 1
ATOM 7559 N N . ARG A 1 927 ? -9.266 -19.422 -22.922 1 89.88 927 ARG A N 1
ATOM 7560 C CA . ARG A 1 927 ? -9.844 -18.234 -23.547 1 89.88 927 ARG A CA 1
ATOM 7561 C C . ARG A 1 927 ? -9.188 -17.953 -24.891 1 89.88 927 ARG A C 1
ATOM 7563 O O . ARG A 1 927 ? -7.961 -17.797 -24.969 1 89.88 927 ARG A O 1
ATOM 7570 N N . PHE A 1 928 ? -9.969 -18 -25.922 1 92.88 928 PHE A N 1
ATOM 7571 C CA . PHE A 1 928 ? -9.445 -17.734 -27.266 1 92.88 928 PHE A CA 1
ATOM 7572 C C . PHE A 1 928 ? -9.961 -16.406 -27.781 1 92.88 928 PHE A C 1
ATOM 7574 O O . PHE A 1 928 ? -11.086 -16 -27.484 1 92.88 928 PHE A O 1
ATOM 7581 N N . HIS A 1 929 ? -9.148 -15.734 -28.469 1 92.75 929 HIS A N 1
ATOM 7582 C CA . HIS A 1 929 ? -9.5 -14.516 -29.188 1 92.75 929 HIS A CA 1
ATOM 7583 C C . HIS A 1 929 ? -9.125 -14.617 -30.656 1 92.75 929 HIS A C 1
ATOM 7585 O O . HIS A 1 929 ? -8.227 -15.375 -31.016 1 92.75 929 HIS A O 1
ATOM 7591 N N . THR A 1 930 ? -9.836 -13.961 -31.484 1 92.94 930 THR A N 1
ATOM 7592 C CA . THR A 1 930 ? -9.469 -13.891 -32.906 1 92.94 930 THR A CA 1
ATOM 7593 C C . THR A 1 930 ? -8.164 -13.117 -33.094 1 92.94 930 THR A C 1
ATOM 7595 O O . THR A 1 930 ? -7.781 -12.32 -32.219 1 92.94 930 THR A O 1
ATOM 7598 N N . GLN A 1 931 ? -7.488 -13.391 -34.125 1 92.81 931 GLN A N 1
ATOM 7599 C CA . GLN A 1 931 ? -6.211 -12.742 -34.406 1 92.81 931 GLN A CA 1
ATOM 7600 C C . GLN A 1 931 ? -6.367 -11.227 -34.469 1 92.81 931 GLN A C 1
ATOM 7602 O O . GLN A 1 931 ? -5.492 -10.492 -34 1 92.81 931 GLN A O 1
ATOM 7607 N N . GLU A 1 932 ? -7.414 -10.773 -35 1 86.31 932 GLU A N 1
ATOM 7608 C CA . GLU A 1 932 ? -7.668 -9.336 -35.094 1 86.31 932 GLU A CA 1
ATOM 7609 C C . GLU A 1 932 ? -7.809 -8.703 -33.719 1 86.31 932 GLU A C 1
ATOM 7611 O O . GLU A 1 932 ? -7.266 -7.625 -33.469 1 86.31 932 GLU A O 1
ATOM 7616 N N . ARG A 1 933 ? -8.547 -9.383 -32.906 1 85.5 933 ARG A N 1
ATOM 7617 C CA . ARG A 1 933 ? -8.734 -8.875 -31.531 1 85.5 933 ARG A CA 1
ATOM 7618 C C . ARG A 1 933 ? -7.426 -8.891 -30.75 1 85.5 933 ARG A C 1
ATOM 7620 O O . ARG A 1 933 ? -7.168 -8 -29.953 1 85.5 933 ARG A O 1
ATOM 7627 N N . GLU A 1 934 ? -6.668 -9.859 -30.922 1 88.38 934 GLU A N 1
ATOM 7628 C CA . GLU A 1 934 ? -5.406 -10.031 -30.219 1 88.38 934 GLU A CA 1
ATOM 7629 C C . GLU A 1 934 ? -4.438 -8.891 -30.531 1 88.38 934 GLU A C 1
ATOM 7631 O O . GLU A 1 934 ? -3.631 -8.5 -29.688 1 88.38 934 GLU A O 1
ATOM 7636 N N . MET A 1 935 ? -4.457 -8.406 -31.703 1 81.12 935 MET A N 1
ATOM 7637 C CA . MET A 1 935 ? -3.543 -7.359 -32.156 1 81.12 935 MET A CA 1
ATOM 7638 C C . MET A 1 935 ? -3.666 -6.125 -31.266 1 81.12 935 MET A C 1
ATOM 7640 O O . MET A 1 935 ? -2.707 -5.367 -31.109 1 81.12 935 MET A O 1
ATOM 7644 N N . HIS A 1 936 ? -4.77 -6.055 -30.578 1 74.75 936 HIS A N 1
ATOM 7645 C CA . HIS A 1 936 ? -4.992 -4.875 -29.75 1 74.75 936 HIS A CA 1
ATOM 7646 C C . HIS A 1 936 ? -4.859 -5.211 -28.281 1 74.75 936 HIS A C 1
ATOM 7648 O O . HIS A 1 936 ? -5.199 -4.391 -27.422 1 74.75 936 HIS A O 1
ATOM 7654 N N . ARG A 1 937 ? -4.449 -6.379 -28.062 1 81.75 937 ARG A N 1
ATOM 7655 C CA . ARG A 1 937 ? -4.34 -6.805 -26.672 1 81.75 937 ARG A CA 1
ATOM 7656 C C . ARG A 1 937 ? -2.895 -7.133 -26.312 1 81.75 937 ARG A C 1
ATOM 7658 O O . ARG A 1 937 ? -2.041 -7.254 -27.203 1 81.75 937 ARG A O 1
ATOM 7665 N N . LYS A 1 938 ? -2.633 -7.152 -25 1 79.75 938 LYS A N 1
ATOM 7666 C CA . LYS A 1 938 ? -1.29 -7.473 -24.531 1 79.75 938 LYS A CA 1
ATOM 7667 C C . LYS A 1 938 ? -1.13 -8.969 -24.297 1 79.75 938 LYS A C 1
ATOM 7669 O O . LYS A 1 938 ? -0.026 -9.445 -24.016 1 79.75 938 LYS A O 1
ATOM 7674 N N . CYS A 1 939 ? -2.201 -9.75 -24.453 1 86.69 939 CYS A N 1
ATOM 7675 C CA . CYS A 1 939 ? -2.16 -11.203 -24.328 1 86.69 939 CYS A CA 1
ATOM 7676 C C . CYS A 1 939 ? -2.266 -11.867 -25.703 1 86.69 939 CYS A C 1
ATOM 7678 O O . CYS A 1 939 ? -2.736 -11.258 -26.656 1 86.69 939 CYS A O 1
ATOM 7680 N N . GLN A 1 940 ? -1.701 -12.977 -25.844 1 91.94 940 GLN A N 1
ATOM 7681 C CA . GLN A 1 940 ? -1.795 -13.797 -27.047 1 91.94 940 GLN A CA 1
ATOM 7682 C C . GLN A 1 940 ? -2.746 -14.969 -26.828 1 91.94 940 GLN A C 1
ATOM 7684 O O . GLN A 1 940 ? -2.365 -15.992 -26.25 1 91.94 940 GLN A O 1
ATOM 7689 N N . ASN A 1 941 ? -3.926 -14.938 -27.328 1 92.38 941 ASN A N 1
ATOM 7690 C CA . ASN A 1 941 ? -4.934 -15.977 -27.141 1 92.38 941 ASN A CA 1
ATOM 7691 C C . ASN A 1 941 ? -5.457 -16.5 -28.469 1 92.38 941 ASN A C 1
ATOM 7693 O O . ASN A 1 941 ? -6.551 -17.062 -28.531 1 92.38 941 ASN A O 1
ATOM 7697 N N . SER A 1 942 ? -4.762 -16.297 -29.578 1 95.12 942 SER A N 1
ATOM 7698 C CA . SER A 1 942 ? -5.254 -16.719 -30.891 1 95.12 942 SER A CA 1
ATOM 7699 C C . SER A 1 942 ? -4.582 -18.016 -31.344 1 95.12 942 SER A C 1
ATOM 7701 O O . SER A 1 942 ? -5.051 -18.672 -32.281 1 95.12 942 SER A O 1
ATOM 7703 N N . GLY A 1 943 ? -3.465 -18.422 -30.625 1 94.69 943 GLY A N 1
ATOM 7704 C CA . GLY A 1 943 ? -2.738 -19.625 -31.047 1 94.69 943 GLY A CA 1
ATOM 7705 C C . GLY A 1 943 ? -3.477 -20.906 -30.719 1 94.69 943 GLY A C 1
ATOM 7706 O O . GLY A 1 943 ? -4.031 -21.062 -29.641 1 94.69 943 GLY A O 1
ATOM 7707 N N . VAL A 1 944 ? -3.512 -21.844 -31.781 1 95.62 944 VAL A N 1
ATOM 7708 C CA . VAL A 1 944 ? -4.234 -23.109 -31.609 1 95.62 944 VAL A CA 1
ATOM 7709 C C . VAL A 1 944 ? -3.369 -24.266 -32.062 1 95.62 944 VAL A C 1
ATOM 7711 O O . VAL A 1 944 ? -2.471 -24.094 -32.906 1 95.62 944 VAL A O 1
ATOM 7714 N N . VAL A 1 945 ? -3.551 -25.422 -31.5 1 94.81 945 VAL A N 1
ATOM 7715 C CA . VAL A 1 945 ? -2.957 -26.672 -31.922 1 94.81 945 VAL A CA 1
ATOM 7716 C C . VAL A 1 945 ? -4.02 -27.781 -31.938 1 94.81 945 VAL A C 1
ATOM 7718 O O . VAL A 1 945 ? -4.879 -27.812 -31.047 1 94.81 945 VAL A O 1
ATOM 7721 N N . VAL A 1 946 ? -4.117 -28.484 -32.969 1 93.94 946 VAL A N 1
ATOM 7722 C CA . VAL A 1 946 ? -5.055 -29.594 -33.094 1 93.94 946 VAL A CA 1
ATOM 7723 C C . VAL A 1 946 ? -4.324 -30.828 -33.625 1 93.94 946 VAL A C 1
ATOM 7725 O O . VAL A 1 946 ? -3.475 -30.734 -34.5 1 93.94 946 VAL A O 1
ATOM 7728 N N . MET A 1 947 ? -4.59 -31.953 -33 1 90.62 947 MET A N 1
ATOM 7729 C CA . MET A 1 947 ? -4.051 -33.219 -33.5 1 90.62 947 MET A CA 1
ATOM 7730 C C . MET A 1 947 ? -4.883 -33.719 -34.688 1 90.62 947 MET A C 1
ATOM 7732 O O . MET A 1 947 ? -6.109 -33.812 -34.562 1 90.62 947 MET A O 1
ATOM 7736 N N . GLY A 1 948 ? -4.301 -33.906 -35.781 1 85.69 948 GLY A N 1
ATOM 7737 C CA . GLY A 1 948 ? -5 -34.375 -36.938 1 85.69 948 GLY A CA 1
ATOM 7738 C C . GLY A 1 948 ? -4.207 -35.438 -37.719 1 85.69 948 GLY A C 1
ATOM 7739 O O . GLY A 1 948 ? -3.088 -35.781 -37.344 1 85.69 948 GLY A O 1
ATOM 7740 N N . ASN A 1 949 ? -4.863 -35.969 -38.719 1 81.69 949 ASN A N 1
ATOM 7741 C CA . ASN A 1 949 ? -4.254 -37.031 -39.531 1 81.69 949 ASN A CA 1
ATOM 7742 C C . ASN A 1 949 ? -3.871 -36.531 -40.906 1 81.69 949 ASN A C 1
ATOM 7744 O O . ASN A 1 949 ? -4.66 -35.844 -41.562 1 81.69 949 ASN A O 1
ATOM 7748 N N . HIS A 1 950 ? -2.604 -36.625 -41.25 1 80.75 950 HIS A N 1
ATOM 7749 C CA . HIS A 1 950 ? -2.145 -36.344 -42.625 1 80.75 950 HIS A CA 1
ATOM 7750 C C . HIS A 1 950 ? -1.439 -37.531 -43.219 1 80.75 950 HIS A C 1
ATOM 7752 O O . HIS A 1 950 ? -0.385 -37.969 -42.75 1 80.75 950 HIS A O 1
ATOM 7758 N N . LYS A 1 951 ? -1.891 -38.062 -44.281 1 77.56 951 LYS A N 1
ATOM 7759 C CA . LYS A 1 951 ? -1.343 -39.188 -45 1 77.56 951 LYS A CA 1
ATOM 7760 C C . LYS A 1 951 ? -1.108 -40.375 -44.062 1 77.56 951 LYS A C 1
ATOM 7762 O O . LYS A 1 951 ? -0.047 -41 -44.125 1 77.56 951 LYS A O 1
ATOM 7767 N N . GLY A 1 952 ? -1.976 -40.594 -43.125 1 70.88 952 GLY A N 1
ATOM 7768 C CA . GLY A 1 952 ? -1.952 -41.75 -42.25 1 70.88 952 GLY A CA 1
ATOM 7769 C C . GLY A 1 952 ? -1.179 -41.531 -40.969 1 70.88 952 GLY A C 1
ATOM 7770 O O . GLY A 1 952 ? -1.178 -42.375 -40.094 1 70.88 952 GLY A O 1
ATOM 7771 N N . GLU A 1 953 ? -0.568 -40.375 -40.875 1 81.06 953 GLU A N 1
ATOM 7772 C CA . GLU A 1 953 ? 0.194 -40.094 -39.656 1 81.06 953 GLU A CA 1
ATOM 7773 C C . GLU A 1 953 ? -0.463 -39 -38.844 1 81.06 953 GLU A C 1
ATOM 7775 O O . GLU A 1 953 ? -0.995 -38.031 -39.375 1 81.06 953 GLU A O 1
ATOM 7780 N N . SER A 1 954 ? -0.488 -39.25 -37.562 1 86.88 954 SER A N 1
ATOM 7781 C CA . SER A 1 954 ? -1.034 -38.25 -36.656 1 86.88 954 SER A CA 1
ATOM 7782 C C . SER A 1 954 ? -0.033 -37.125 -36.406 1 86.88 954 SER A C 1
ATOM 7784 O O . SER A 1 954 ? 1.073 -37.375 -35.906 1 86.88 954 SER A O 1
ATOM 7786 N N . ILE A 1 955 ? -0.377 -35.938 -36.812 1 88.12 955 ILE A N 1
ATOM 7787 C CA . ILE A 1 955 ? 0.523 -34.812 -36.656 1 88.12 955 ILE A CA 1
ATOM 7788 C C . ILE A 1 955 ? -0.219 -33.656 -35.969 1 88.12 955 ILE A C 1
ATOM 7790 O O . ILE A 1 955 ? -1.45 -33.594 -36.031 1 88.12 955 ILE A O 1
ATOM 7794 N N . ASP A 1 956 ? 0.565 -32.781 -35.344 1 90.94 956 ASP A N 1
ATOM 7795 C CA . ASP A 1 956 ? 0.015 -31.562 -34.719 1 90.94 956 ASP A CA 1
ATOM 7796 C C . ASP A 1 956 ? -0.057 -30.438 -35.75 1 90.94 956 ASP A C 1
ATOM 7798 O O . ASP A 1 956 ? 0.938 -30.109 -36.406 1 90.94 956 ASP A O 1
ATOM 7802 N N . PHE A 1 957 ? -1.198 -29.922 -35.938 1 93.19 957 PHE A N 1
ATOM 7803 C CA . PHE A 1 957 ? -1.386 -28.734 -36.781 1 93.19 957 PHE A CA 1
ATOM 7804 C C . PHE A 1 957 ? -1.378 -27.469 -35.938 1 93.19 957 PHE A C 1
ATOM 7806 O O . PHE A 1 957 ? -2.102 -27.375 -34.938 1 93.19 957 PHE A O 1
ATOM 7813 N N . TYR A 1 958 ? -0.497 -26.547 -36.281 1 95.12 958 TYR A N 1
ATOM 7814 C CA . TYR A 1 958 ? -0.419 -25.266 -35.562 1 95.12 958 TYR A CA 1
ATOM 7815 C C . TYR A 1 958 ? -1.022 -24.141 -36.406 1 95.12 958 TYR A C 1
ATOM 7817 O O . TYR A 1 958 ? -0.858 -24.125 -37.625 1 95.12 958 TYR A O 1
ATOM 7825 N N . GLY A 1 959 ? -1.818 -23.281 -35.781 1 95.44 959 GLY A N 1
ATOM 7826 C CA . GLY A 1 959 ? -2.426 -22.188 -36.5 1 95.44 959 GLY A CA 1
ATOM 7827 C C . GLY A 1 959 ? -2.9 -21.062 -35.594 1 95.44 959 GLY A C 1
ATOM 7828 O O . GLY A 1 959 ? -2.52 -21 -34.438 1 95.44 959 GLY A O 1
ATOM 7829 N N . VAL A 1 960 ? -3.586 -20.047 -36.188 1 96.06 960 VAL A N 1
ATOM 7830 C CA . VAL A 1 960 ? -4.16 -18.891 -35.5 1 96.06 960 VAL A CA 1
ATOM 7831 C C . VAL A 1 960 ? -5.645 -18.781 -35.812 1 96.06 960 VAL A C 1
ATOM 7833 O O . VAL A 1 960 ? -6.066 -19.094 -36.938 1 96.06 960 VAL A O 1
ATOM 7836 N N . VAL A 1 961 ? -6.445 -18.406 -34.844 1 96.25 961 VAL A N 1
ATOM 7837 C CA . VAL A 1 961 ? -7.891 -18.281 -35.031 1 96.25 961 VAL A CA 1
ATOM 7838 C C . VAL A 1 961 ? -8.203 -16.984 -35.75 1 96.25 961 VAL A C 1
ATOM 7840 O O . VAL A 1 961 ? -7.848 -15.891 -35.312 1 96.25 961 VAL A O 1
ATOM 7843 N N . LYS A 1 962 ? -8.844 -17.109 -36.844 1 94.06 962 LYS A N 1
ATOM 7844 C CA . LYS A 1 962 ? -9.258 -15.945 -37.625 1 94.06 962 LYS A CA 1
ATOM 7845 C C . LYS A 1 962 ? -10.664 -15.5 -37.219 1 94.06 962 LYS A C 1
ATOM 7847 O O . LYS A 1 962 ? -10.977 -14.305 -37.25 1 94.06 962 LYS A O 1
ATOM 7852 N N . ASP A 1 963 ? -11.508 -16.531 -37.031 1 93.38 963 ASP A N 1
ATOM 7853 C CA . ASP A 1 963 ? -12.891 -16.25 -36.656 1 93.38 963 ASP A CA 1
ATOM 7854 C C . ASP A 1 963 ? -13.484 -17.391 -35.844 1 93.38 963 ASP A C 1
ATOM 7856 O O . ASP A 1 963 ? -13.055 -18.531 -35.938 1 93.38 963 ASP A O 1
ATOM 7860 N N . VAL A 1 964 ? -14.398 -17.047 -35.062 1 95.06 964 VAL A N 1
ATOM 7861 C CA . VAL A 1 964 ? -15.188 -18.016 -34.281 1 95.06 964 VAL A CA 1
ATOM 7862 C C . VAL A 1 964 ? -16.625 -18.016 -34.781 1 95.06 964 VAL A C 1
ATOM 7864 O O . VAL A 1 964 ? -17.312 -16.984 -34.75 1 95.06 964 VAL A O 1
ATOM 7867 N N . ILE A 1 965 ? -17.031 -19.156 -35.219 1 94.19 965 ILE A N 1
ATOM 7868 C CA . ILE A 1 965 ? -18.344 -19.25 -35.875 1 94.19 965 ILE A CA 1
ATOM 7869 C C . ILE A 1 965 ? -19.219 -20.25 -35.156 1 94.19 965 ILE A C 1
ATOM 7871 O O . ILE A 1 965 ? -18.75 -21.312 -34.719 1 94.19 965 ILE A O 1
ATOM 7875 N N . GLU A 1 966 ? -20.453 -19.875 -34.938 1 93.12 966 GLU A N 1
ATOM 7876 C CA . GLU A 1 966 ? -21.469 -20.781 -34.406 1 93.12 966 GLU A CA 1
ATOM 7877 C C . GLU A 1 966 ? -22.484 -21.156 -35.469 1 93.12 966 GLU A C 1
ATOM 7879 O O . GLU A 1 966 ? -23.188 -20.297 -36 1 93.12 966 GLU A O 1
ATOM 7884 N N . LEU A 1 967 ? -22.547 -22.469 -35.781 1 92.81 967 LEU A N 1
ATOM 7885 C CA . LEU A 1 967 ? -23.516 -22.984 -36.719 1 92.81 967 LEU A CA 1
ATOM 7886 C C . LEU A 1 967 ? -24.828 -23.312 -36.031 1 92.81 967 LEU A C 1
ATOM 7888 O O . LEU A 1 967 ? -24.828 -23.922 -34.938 1 92.81 967 LEU A O 1
ATOM 7892 N N . SER A 1 968 ? -25.906 -22.844 -36.594 1 90.69 968 SER A N 1
ATOM 7893 C CA . SER A 1 968 ? -27.234 -23.141 -36.031 1 90.69 968 SER A CA 1
ATOM 7894 C C . SER A 1 968 ? -27.969 -24.188 -36.844 1 90.69 968 SER A C 1
ATOM 7896 O O . SER A 1 968 ? -28.047 -24.078 -38.094 1 90.69 968 SER A O 1
ATOM 7898 N N . TYR A 1 969 ? -28.375 -25.203 -36.25 1 91 969 TYR A N 1
ATOM 7899 C CA . TYR A 1 969 ? -29.156 -26.266 -36.875 1 91 969 TYR A CA 1
ATOM 7900 C C . TYR A 1 969 ? -30.609 -26.203 -36.406 1 91 969 TYR A C 1
ATOM 7902 O O . TYR A 1 969 ? -30.938 -25.469 -35.469 1 91 969 TYR A O 1
ATOM 7910 N N . LEU A 1 970 ? -31.422 -26.969 -37.094 1 86 970 LEU A N 1
ATOM 7911 C CA . LEU A 1 970 ? -32.844 -27.031 -36.688 1 86 970 LEU A CA 1
ATOM 7912 C C . LEU A 1 970 ? -33 -27.672 -35.312 1 86 970 LEU A C 1
ATOM 7914 O O . LEU A 1 970 ? -32.188 -28.531 -34.938 1 86 970 LEU A O 1
ATOM 7918 N N . GLY A 1 971 ? -33.969 -27.297 -34.5 1 79.81 971 GLY A N 1
ATOM 7919 C CA . GLY A 1 971 ? -34.25 -27.844 -33.188 1 79.81 971 GLY A CA 1
ATOM 7920 C C . GLY A 1 971 ? -33.469 -27.125 -32.094 1 79.81 971 GLY A C 1
ATOM 7921 O O . GLY A 1 971 ? -33.375 -27.641 -30.969 1 79.81 971 GLY A O 1
ATOM 7922 N N . GLY A 1 972 ? -32.875 -26.031 -32.344 1 81.44 972 GLY A N 1
ATOM 7923 C CA . GLY A 1 972 ? -32.156 -25.281 -31.359 1 81.44 972 GLY A CA 1
ATOM 7924 C C . GLY A 1 972 ? -30.75 -25.797 -31.125 1 81.44 972 GLY A C 1
ATOM 7925 O O . GLY A 1 972 ? -30.141 -25.516 -30.094 1 81.44 972 GLY A O 1
ATOM 7926 N N . ASN A 1 973 ? -30.203 -26.625 -32.062 1 87.12 973 ASN A N 1
ATOM 7927 C CA . ASN A 1 973 ? -28.859 -27.188 -31.969 1 87.12 973 ASN A CA 1
ATOM 7928 C C . ASN A 1 973 ? -27.812 -26.25 -32.562 1 87.12 973 ASN A C 1
ATOM 7930 O O . ASN A 1 973 ? -28.078 -25.578 -33.562 1 87.12 973 ASN A O 1
ATOM 7934 N N . HIS A 1 974 ? -26.75 -26.141 -31.781 1 89.38 974 HIS A N 1
ATOM 7935 C CA . HIS A 1 974 ? -25.672 -25.266 -32.25 1 89.38 974 HIS A CA 1
ATOM 7936 C C . HIS A 1 974 ? -24.312 -25.938 -32.125 1 89.38 974 HIS A C 1
ATOM 7938 O O . HIS A 1 974 ? -24.125 -26.797 -31.25 1 89.38 974 HIS A O 1
ATOM 7944 N N . ILE A 1 975 ? -23.406 -25.625 -33.031 1 92.06 975 ILE A N 1
ATOM 7945 C CA . ILE A 1 975 ? -22.031 -26.109 -33 1 92.06 975 ILE A CA 1
ATOM 7946 C C . ILE A 1 975 ? -21.062 -24.938 -33.156 1 92.06 975 ILE A C 1
ATOM 7948 O O . ILE A 1 975 ? -21.234 -24.109 -34.062 1 92.06 975 ILE A O 1
ATOM 7952 N N . MET A 1 976 ? -20.078 -24.906 -32.312 1 93.19 976 MET A N 1
ATOM 7953 C CA . MET A 1 976 ? -19.078 -23.844 -32.375 1 93.19 976 MET A CA 1
ATOM 7954 C C . MET A 1 976 ? -17.859 -24.312 -33.188 1 93.19 976 MET A C 1
ATOM 7956 O O . MET A 1 976 ? -17.312 -25.391 -32.906 1 93.19 976 MET A O 1
ATOM 7960 N N . LEU A 1 977 ? -17.422 -23.516 -34.156 1 95 977 LEU A N 1
ATOM 7961 C CA . LEU A 1 977 ? -16.266 -23.828 -35 1 95 977 LEU A CA 1
ATOM 7962 C C . LEU A 1 977 ? -15.266 -22.672 -35 1 95 977 LEU A C 1
ATOM 7964 O O . LEU A 1 977 ? -15.641 -21.516 -34.781 1 95 977 LEU A O 1
ATOM 7968 N N . PHE A 1 978 ? -14.047 -23 -35.125 1 95.94 978 PHE A N 1
ATOM 7969 C CA . PHE A 1 978 ? -12.992 -22.031 -35.344 1 95.94 978 PHE A CA 1
ATOM 7970 C C . PHE A 1 978 ? -12.547 -22.016 -36.812 1 95.94 978 PHE A C 1
ATOM 7972 O O . PHE A 1 978 ? -12.344 -23.078 -37.406 1 95.94 978 PHE A O 1
ATOM 7979 N N . LYS A 1 979 ? -12.578 -20.922 -37.375 1 95.25 979 LYS A N 1
ATOM 7980 C CA . LYS A 1 979 ? -11.883 -20.734 -38.656 1 95.25 979 LYS A CA 1
ATOM 7981 C C . LYS A 1 979 ? -10.43 -20.344 -38.438 1 95.25 979 LYS A C 1
ATOM 7983 O O . LYS A 1 979 ? -10.141 -19.297 -37.875 1 95.25 979 LYS A O 1
ATOM 7988 N N . CYS A 1 980 ? -9.508 -21.203 -38.875 1 96 980 CYS A N 1
ATOM 7989 C CA . CYS A 1 980 ? -8.109 -20.984 -38.531 1 96 980 CYS A CA 1
ATOM 7990 C C . CYS A 1 980 ? -7.246 -20.922 -39.781 1 96 980 CYS A C 1
ATOM 7992 O O . CYS A 1 980 ? -7.621 -21.438 -40.844 1 96 980 CYS A O 1
ATOM 7994 N N . ASP A 1 981 ? -6.191 -20.125 -39.719 1 95.06 981 ASP A N 1
ATOM 7995 C CA . ASP A 1 981 ? -5.074 -20.219 -40.656 1 95.06 981 ASP A CA 1
ATOM 7996 C C . ASP A 1 981 ? -4.027 -21.203 -40.156 1 95.06 981 ASP A C 1
ATOM 7998 O O . ASP A 1 981 ? -3.463 -21.031 -39.062 1 95.06 981 ASP A O 1
ATOM 8002 N N . TRP A 1 982 ? -3.812 -22.203 -40.906 1 94.5 982 TRP A N 1
ATOM 8003 C CA . TRP A 1 982 ? -2.891 -23.25 -40.5 1 94.5 982 TRP A CA 1
ATOM 8004 C C . TRP A 1 982 ? -1.503 -23.016 -41.094 1 94.5 982 TRP A C 1
ATOM 8006 O O . TRP A 1 982 ? -1.372 -22.672 -42.25 1 94.5 982 TRP A O 1
ATOM 8016 N N . TRP A 1 983 ? -0.5 -23.141 -40.281 1 94.19 983 TRP A N 1
ATOM 8017 C CA . TRP A 1 983 ? 0.881 -23.016 -40.75 1 94.19 983 TRP A CA 1
ATOM 8018 C C . TRP A 1 983 ? 1.324 -24.281 -41.469 1 94.19 983 TRP A C 1
ATOM 8020 O O . TRP A 1 983 ? 0.769 -25.359 -41.25 1 94.19 983 TRP A O 1
ATOM 8030 N N . ASP A 1 984 ? 2.32 -24.172 -42.281 1 91.56 984 ASP A N 1
ATOM 8031 C CA . ASP A 1 984 ? 2.803 -25.297 -43.062 1 91.56 984 ASP A CA 1
ATOM 8032 C C . ASP A 1 984 ? 3.672 -26.234 -42.25 1 91.56 984 ASP A C 1
ATOM 8034 O O . ASP A 1 984 ? 4.84 -25.938 -42 1 91.56 984 ASP A O 1
ATOM 8038 N N . VAL A 1 985 ? 3.139 -27.359 -41.812 1 89.19 985 VAL A N 1
ATOM 8039 C CA . VAL A 1 985 ? 3.887 -28.328 -41.031 1 89.19 985 VAL A CA 1
ATOM 8040 C C . VAL A 1 985 ? 4.27 -29.531 -41.906 1 89.19 985 VAL A C 1
ATOM 8042 O O . VAL A 1 985 ? 4.84 -30.5 -41.406 1 89.19 985 VAL A O 1
ATOM 8045 N N . GLY A 1 986 ? 3.98 -29.516 -43.156 1 81.19 986 GLY A N 1
ATOM 8046 C CA . GLY A 1 986 ? 4.238 -30.625 -44.062 1 81.19 986 GLY A CA 1
ATOM 8047 C C . GLY A 1 986 ? 5.633 -30.609 -44.656 1 81.19 986 GLY A C 1
ATOM 8048 O O . GLY A 1 986 ? 6.145 -31.641 -45.094 1 81.19 986 GLY A O 1
ATOM 8049 N N . SER A 1 987 ? 6.168 -29.406 -44.781 1 81.69 987 SER A N 1
ATOM 8050 C CA . SER A 1 987 ? 7.477 -29.281 -45.438 1 81.69 987 SER A CA 1
ATOM 8051 C C . SER A 1 987 ? 8.531 -28.812 -44.438 1 81.69 987 SER A C 1
ATOM 8053 O O . SER A 1 987 ? 8.203 -28.203 -43.406 1 81.69 987 SER A O 1
ATOM 8055 N N . ALA A 1 988 ? 9.695 -29.266 -44.688 1 81.69 988 ALA A N 1
ATOM 8056 C CA . ALA A 1 988 ? 10.828 -28.859 -43.875 1 81.69 988 ALA A CA 1
ATOM 8057 C C . ALA A 1 988 ? 10.992 -27.344 -43.875 1 81.69 988 ALA A C 1
ATOM 8059 O O . ALA A 1 988 ? 11.633 -26.766 -43 1 81.69 988 ALA A O 1
ATOM 8060 N N . ARG A 1 989 ? 10.336 -26.734 -44.75 1 84.81 989 ARG A N 1
ATOM 8061 C CA . ARG A 1 989 ? 10.438 -25.281 -44.844 1 84.81 989 ARG A CA 1
ATOM 8062 C C . ARG A 1 989 ? 9.445 -24.594 -43.906 1 84.81 989 ARG A C 1
ATOM 8064 O O . ARG A 1 989 ? 9.578 -23.406 -43.594 1 84.81 989 ARG A O 1
ATOM 8071 N N . GLY A 1 990 ? 8.562 -25.359 -43.438 1 90.06 990 GLY A N 1
ATOM 8072 C CA . GLY A 1 990 ? 7.535 -24.734 -42.594 1 90.06 990 GLY A CA 1
ATOM 8073 C C . GLY A 1 990 ? 7.672 -25.078 -41.125 1 90.06 990 GLY A C 1
ATOM 8074 O O . GLY A 1 990 ? 7.137 -24.375 -40.281 1 90.06 990 GLY A O 1
ATOM 8075 N N . ILE A 1 991 ? 8.273 -26.203 -40.812 1 92.31 991 ILE A N 1
ATOM 8076 C CA . ILE A 1 991 ? 8.422 -26.625 -39.438 1 92.31 991 ILE A CA 1
ATOM 8077 C C . ILE A 1 991 ? 9.836 -27.141 -39.188 1 92.31 991 ILE A C 1
ATOM 8079 O O . ILE A 1 991 ? 10.414 -27.797 -40.062 1 92.31 991 ILE A O 1
ATOM 8083 N N . LEU A 1 992 ? 10.461 -26.656 -38.156 1 91.88 992 LEU A N 1
ATOM 8084 C CA . LEU A 1 992 ? 11.797 -27.094 -37.75 1 91.88 992 LEU A CA 1
ATOM 8085 C C . LEU A 1 992 ? 11.82 -27.5 -36.281 1 91.88 992 LEU A C 1
ATOM 8087 O O . LEU A 1 992 ? 11.203 -26.844 -35.438 1 91.88 992 LEU A O 1
ATOM 8091 N N . VAL A 1 993 ? 12.297 -28.641 -36.031 1 90.06 993 VAL A N 1
ATOM 8092 C CA . VAL A 1 993 ? 12.523 -29.094 -34.656 1 90.06 993 VAL A CA 1
ATOM 8093 C C . VAL A 1 993 ? 14.023 -29.125 -34.375 1 90.06 993 VAL A C 1
ATOM 8095 O O . VAL A 1 993 ? 14.789 -29.766 -35.094 1 90.06 993 VAL A O 1
ATOM 8098 N N . ASP A 1 994 ? 14.414 -28.406 -33.438 1 87.19 994 ASP A N 1
ATOM 8099 C CA . ASP A 1 994 ? 15.836 -28.297 -33.156 1 87.19 994 ASP A CA 1
ATOM 8100 C C . ASP A 1 994 ? 16.297 -29.453 -32.25 1 87.19 994 ASP A C 1
ATOM 8102 O O . ASP A 1 994 ? 15.508 -30.328 -31.906 1 87.19 994 ASP A O 1
ATOM 8106 N N . ASP A 1 995 ? 17.562 -29.406 -31.906 1 80.69 995 ASP A N 1
ATOM 8107 C CA . ASP A 1 995 ? 18.203 -30.453 -31.125 1 80.69 995 ASP A CA 1
ATOM 8108 C C . ASP A 1 995 ? 17.688 -30.484 -29.703 1 80.69 995 ASP A C 1
ATOM 8110 O O . ASP A 1 995 ? 17.797 -31.5 -29.016 1 80.69 995 ASP A O 1
ATOM 8114 N N . TYR A 1 996 ? 17.125 -29.406 -29.266 1 84.38 996 TYR A N 1
ATOM 8115 C CA . TYR A 1 996 ? 16.625 -29.328 -27.906 1 84.38 996 TYR A CA 1
ATOM 8116 C C . TYR A 1 996 ? 15.133 -29.625 -27.859 1 84.38 996 TYR A C 1
ATOM 8118 O O . TYR A 1 996 ? 14.492 -29.438 -26.812 1 84.38 996 TYR A O 1
ATOM 8126 N N . ASN A 1 997 ? 14.484 -30.016 -28.984 1 84.88 997 ASN A N 1
ATOM 8127 C CA . ASN A 1 997 ? 13.086 -30.406 -29.109 1 84.88 997 ASN A CA 1
ATOM 8128 C C . ASN A 1 997 ? 12.156 -29.188 -29.094 1 84.88 997 ASN A C 1
ATOM 8130 O O . ASN A 1 997 ? 11.039 -29.266 -28.578 1 84.88 997 ASN A O 1
ATOM 8134 N N . PHE A 1 998 ? 12.734 -28.031 -29.484 1 90.5 998 PHE A N 1
ATOM 8135 C CA . PHE A 1 998 ? 11.875 -26.875 -29.688 1 90.5 998 PHE A CA 1
ATOM 8136 C C . PHE A 1 998 ? 11.336 -26.844 -31.109 1 90.5 998 PHE A C 1
ATOM 8138 O O . PHE A 1 998 ? 12.086 -27.031 -32.062 1 90.5 998 PHE A O 1
ATOM 8145 N N . THR A 1 999 ? 10.039 -26.75 -31.172 1 91.81 999 THR A N 1
ATOM 8146 C CA . THR A 1 999 ? 9.383 -26.703 -32.469 1 91.81 999 THR A CA 1
ATOM 8147 C C . THR A 1 999 ? 9.211 -25.266 -32.938 1 91.81 999 THR A C 1
ATOM 8149 O O . THR A 1 999 ? 8.648 -24.438 -32.219 1 91.81 999 THR A O 1
ATOM 8152 N N . SER A 1 1000 ? 9.766 -24.953 -34.062 1 94.44 1000 SER A N 1
ATOM 8153 C CA . SER A 1 1000 ? 9.609 -23.641 -34.688 1 94.44 1000 SER A CA 1
ATOM 8154 C C . SER A 1 1000 ? 8.773 -23.719 -35.969 1 94.44 1000 SER A C 1
ATOM 8156 O O . SER A 1 1000 ? 8.914 -24.656 -36.75 1 94.44 1000 SER A O 1
ATOM 8158 N N . VAL A 1 1001 ? 7.844 -22.859 -36.062 1 94.88 1001 VAL A N 1
ATOM 8159 C CA . VAL A 1 1001 ? 6.984 -22.812 -37.25 1 94.88 1001 VAL A CA 1
ATOM 8160 C C . VAL A 1 1001 ? 7.191 -21.5 -38 1 94.88 1001 VAL A C 1
ATOM 8162 O O . VAL A 1 1001 ? 7.469 -20.469 -37.406 1 94.88 1001 VAL A O 1
ATOM 8165 N N . ASN A 1 1002 ? 7.184 -21.562 -39.312 1 93.94 1002 ASN A N 1
ATOM 8166 C CA . ASN A 1 1002 ? 7.281 -20.375 -40.156 1 93.94 1002 ASN A CA 1
ATOM 8167 C C . ASN A 1 1002 ? 5.91 -19.75 -40.406 1 93.94 1002 ASN A C 1
ATOM 8169 O O . ASN A 1 1002 ? 5.051 -20.359 -41.031 1 93.94 1002 ASN A O 1
ATOM 8173 N N . VAL A 1 1003 ? 5.664 -18.578 -40 1 92.31 1003 VAL A N 1
ATOM 8174 C CA . VAL A 1 1003 ? 4.352 -17.938 -40 1 92.31 1003 VAL A CA 1
ATOM 8175 C C . VAL A 1 1003 ? 4.082 -17.297 -41.375 1 92.31 1003 VAL A C 1
ATOM 8177 O O . VAL A 1 1003 ? 2.961 -16.875 -41.656 1 92.31 1003 VAL A O 1
ATOM 8180 N N . SER A 1 1004 ? 4.977 -17.312 -42.281 1 90.5 1004 SER A N 1
ATOM 8181 C CA . SER A 1 1004 ? 4.781 -16.734 -43.594 1 90.5 1004 SER A CA 1
ATOM 8182 C C . SER A 1 1004 ? 4.195 -17.766 -44.562 1 90.5 1004 SER A C 1
ATOM 8184 O O . SER A 1 1004 ? 3.662 -17.391 -45.625 1 90.5 1004 SER A O 1
ATOM 8186 N N . LYS A 1 1005 ? 4.168 -19.031 -44.156 1 90.62 1005 LYS A N 1
ATOM 8187 C CA . LYS A 1 1005 ? 3.67 -20.094 -45.031 1 90.62 1005 LYS A CA 1
ATOM 8188 C C . LYS A 1 1005 ? 2.42 -20.734 -44.438 1 90.62 1005 LYS A C 1
ATOM 8190 O O . LYS A 1 1005 ? 2.412 -21.141 -43.281 1 90.62 1005 LYS A O 1
ATOM 8195 N N . THR A 1 1006 ? 1.409 -20.828 -45.312 1 91.12 1006 THR A N 1
ATOM 8196 C CA . THR A 1 1006 ? 0.152 -21.391 -44.844 1 91.12 1006 THR A CA 1
ATOM 8197 C C . THR A 1 1006 ? -0.122 -22.734 -45.531 1 91.12 1006 THR A C 1
ATOM 8199 O O . THR A 1 1006 ? 0.462 -23.031 -46.562 1 91.12 1006 THR A O 1
ATOM 8202 N N . TRP A 1 1007 ? -0.83 -23.562 -44.812 1 86.81 1007 TRP A N 1
ATOM 8203 C CA . TRP A 1 1007 ? -1.231 -24.906 -45.25 1 86.81 1007 TRP A CA 1
ATOM 8204 C C . TRP A 1 1007 ? -2.721 -25.125 -45.031 1 86.81 1007 TRP A C 1
ATOM 8206 O O . TRP A 1 1007 ? -3.311 -24.531 -44.125 1 86.81 1007 TRP A O 1
ATOM 8216 N N . TYR A 1 1008 ? -3.396 -25.984 -45.906 1 86.31 1008 TYR A N 1
ATOM 8217 C CA . TYR A 1 1008 ? -4.793 -26.375 -45.75 1 86.31 1008 TYR A CA 1
ATOM 8218 C C . TYR A 1 1008 ? -5.707 -25.156 -45.812 1 86.31 1008 TYR A C 1
ATOM 8220 O O . TYR A 1 1008 ? -6.559 -24.969 -44.938 1 86.31 1008 TYR A O 1
ATOM 8228 N N . VAL A 1 1009 ? -5.484 -24.312 -46.688 1 86.94 1009 VAL A N 1
ATOM 8229 C CA . VAL A 1 1009 ? -6.27 -23.094 -46.875 1 86.94 1009 VAL A CA 1
ATOM 8230 C C . VAL A 1 1009 ? -7.707 -23.453 -47.219 1 86.94 1009 VAL A C 1
ATOM 8232 O O . VAL A 1 1009 ? -8.641 -22.719 -46.906 1 86.94 1009 VAL A O 1
ATOM 8235 N N . ASP A 1 1010 ? -7.863 -24.703 -47.812 1 84.12 1010 ASP A N 1
ATOM 8236 C CA . ASP A 1 1010 ? -9.18 -25.141 -48.25 1 84.12 1010 ASP A CA 1
ATOM 8237 C C . ASP A 1 1010 ? -9.953 -25.797 -47.094 1 84.12 1010 ASP A C 1
ATOM 8239 O O . ASP A 1 1010 ? -11.156 -26.047 -47.188 1 84.12 1010 ASP A O 1
ATOM 8243 N N . GLU A 1 1011 ? -9.32 -26.141 -46 1 88 1011 GLU A N 1
ATOM 8244 C CA . GLU A 1 1011 ? -9.953 -26.719 -44.812 1 88 1011 GLU A CA 1
ATOM 8245 C C . GLU A 1 1011 ? -9.625 -25.906 -43.562 1 88 1011 GLU A C 1
ATOM 8247 O O . GLU A 1 1011 ? -8.984 -26.422 -42.656 1 88 1011 GLU A O 1
ATOM 8252 N N . PRO A 1 1012 ? -10.156 -24.797 -43.469 1 92.62 1012 PRO A N 1
ATOM 8253 C CA . PRO A 1 1012 ? -9.773 -23.891 -42.375 1 92.62 1012 PRO A CA 1
ATOM 8254 C C . PRO A 1 1012 ? -10.539 -24.156 -41.094 1 92.62 1012 PRO A C 1
ATOM 8256 O O . PRO A 1 1012 ? -10.164 -23.656 -40.031 1 92.62 1012 PRO A O 1
ATOM 8259 N N . PHE A 1 1013 ? -11.562 -25.062 -41.062 1 94.19 1013 PHE A N 1
ATOM 8260 C CA . PHE A 1 1013 ? -12.461 -25.141 -39.906 1 94.19 1013 PHE A CA 1
ATOM 8261 C C . PHE A 1 1013 ? -12.062 -26.281 -38.969 1 94.19 1013 PHE A C 1
ATOM 8263 O O . PHE A 1 1013 ? -11.562 -27.312 -39.438 1 94.19 1013 PHE A O 1
ATOM 8270 N N . VAL A 1 1014 ? -12.234 -26.078 -37.688 1 94.56 1014 VAL A N 1
ATOM 8271 C CA . VAL A 1 1014 ? -12.062 -27.078 -36.656 1 94.56 1014 VAL A CA 1
ATOM 8272 C C . VAL A 1 1014 ? -13.125 -26.891 -35.562 1 94.56 1014 VAL A C 1
ATOM 8274 O O . VAL A 1 1014 ? -13.656 -25.797 -35.406 1 94.56 1014 VAL A O 1
ATOM 8277 N N . LEU A 1 1015 ? -13.453 -27.984 -34.969 1 93.38 1015 LEU A N 1
ATOM 8278 C CA . LEU A 1 1015 ? -14.367 -27.875 -33.812 1 93.38 1015 LEU A CA 1
ATOM 8279 C C . LEU A 1 1015 ? -13.695 -27.188 -32.656 1 93.38 1015 LEU A C 1
ATOM 8281 O O . LEU A 1 1015 ? -12.516 -27.438 -32.375 1 93.38 1015 LEU A O 1
ATOM 8285 N N . ALA A 1 1016 ? -14.383 -26.406 -31.953 1 92.62 1016 ALA A N 1
ATOM 8286 C CA . ALA A 1 1016 ? -13.836 -25.688 -30.812 1 92.62 1016 ALA A CA 1
ATOM 8287 C C . ALA A 1 1016 ? -13.367 -26.641 -29.719 1 92.62 1016 ALA A C 1
ATOM 8289 O O . ALA A 1 1016 ? -12.375 -26.375 -29.031 1 92.62 1016 ALA A O 1
ATOM 8290 N N . CYS A 1 1017 ? -13.969 -27.734 -29.547 1 88.94 1017 CYS A N 1
ATOM 8291 C CA . CYS A 1 1017 ? -13.672 -28.672 -28.469 1 88.94 1017 CYS A CA 1
ATOM 8292 C C . CYS A 1 1017 ? -12.414 -29.469 -28.781 1 88.94 1017 CYS A C 1
ATOM 8294 O O . CYS A 1 1017 ? -11.836 -30.094 -27.891 1 88.94 1017 CYS A O 1
ATOM 8296 N N . GLN A 1 1018 ? -11.922 -29.422 -29.969 1 90.75 1018 GLN A N 1
ATOM 8297 C CA . GLN A 1 1018 ? -10.758 -30.203 -30.359 1 90.75 1018 GLN A CA 1
ATOM 8298 C C . GLN A 1 1018 ? -9.469 -29.391 -30.188 1 90.75 1018 GLN A C 1
ATOM 8300 O O . GLN A 1 1018 ? -8.375 -29.953 -30.156 1 90.75 1018 GLN A O 1
ATOM 8305 N N . VAL A 1 1019 ? -9.641 -28.172 -29.969 1 92.62 1019 VAL A N 1
ATOM 8306 C CA . VAL A 1 1019 ? -8.492 -27.266 -30.062 1 92.62 1019 VAL A CA 1
ATOM 8307 C C . VAL A 1 1019 ? -7.859 -27.094 -28.672 1 92.62 1019 VAL A C 1
ATOM 8309 O O . VAL A 1 1019 ? -8.555 -27.094 -27.656 1 92.62 1019 VAL A O 1
ATOM 8312 N N . GLU A 1 1020 ? -6.539 -27.016 -28.656 1 91.69 1020 GLU A N 1
ATOM 8313 C CA . GLU A 1 1020 ? -5.75 -26.609 -27.5 1 91.69 1020 GLU A CA 1
ATOM 8314 C C . GLU A 1 1020 ? -5.02 -25.297 -27.75 1 91.69 1020 GLU A C 1
ATOM 8316 O O . GLU A 1 1020 ? -4.953 -24.828 -28.891 1 91.69 1020 GLU A O 1
ATOM 8321 N N . GLN A 1 1021 ? -4.582 -24.688 -26.734 1 92.62 1021 GLN A N 1
ATOM 8322 C CA . GLN A 1 1021 ? -4.027 -23.359 -26.875 1 92.62 1021 GLN A CA 1
ATOM 8323 C C . GLN A 1 1021 ? -2.504 -23.391 -26.906 1 92.62 1021 GLN A C 1
ATOM 8325 O O . GLN A 1 1021 ? -1.879 -24.156 -26.172 1 92.62 1021 GLN A O 1
ATOM 8330 N N . VAL A 1 1022 ? -1.875 -22.656 -27.844 1 94.12 1022 VAL A N 1
ATOM 8331 C CA . VAL A 1 1022 ? -0.427 -22.5 -27.922 1 94.12 1022 VAL A CA 1
ATOM 8332 C C . VAL A 1 1022 ? -0.072 -21.016 -28.031 1 94.12 1022 VAL A C 1
ATOM 8334 O O . VAL A 1 1022 ? -0.923 -20.203 -28.375 1 94.12 1022 VAL A O 1
ATOM 8337 N N . CYS A 1 1023 ? 1.072 -20.656 -27.641 1 93.25 1023 CYS A N 1
ATOM 8338 C CA . CYS A 1 1023 ? 1.595 -19.312 -27.828 1 93.25 1023 CYS A CA 1
ATOM 8339 C C . CYS A 1 1023 ? 2.855 -19.328 -28.688 1 93.25 1023 CYS A C 1
ATOM 8341 O O . CYS A 1 1023 ? 3.609 -20.297 -28.656 1 93.25 1023 CYS A O 1
ATOM 8343 N N . TYR A 1 1024 ? 3.014 -18.375 -29.531 1 95.06 1024 TYR A N 1
ATOM 8344 C CA . TYR A 1 1024 ? 4.141 -18.281 -30.453 1 95.06 1024 TYR A CA 1
ATOM 8345 C C . TYR A 1 1024 ? 5.137 -17.219 -29.984 1 95.06 1024 TYR A C 1
ATOM 8347 O O . TYR A 1 1024 ? 4.777 -16.062 -29.797 1 95.06 1024 TYR A O 1
ATOM 8355 N N . LEU A 1 1025 ? 6.379 -17.594 -29.766 1 94.88 1025 LEU A N 1
ATOM 8356 C CA . LEU A 1 1025 ? 7.449 -16.688 -29.375 1 94.88 1025 LEU A CA 1
ATOM 8357 C C . LEU A 1 1025 ? 8.406 -16.422 -30.531 1 94.88 1025 LEU A C 1
ATOM 8359 O O . LEU A 1 1025 ? 8.578 -17.281 -31.406 1 94.88 1025 LEU A O 1
ATOM 8363 N N . LYS A 1 1026 ? 9.023 -15.289 -30.516 1 93.81 1026 LYS A N 1
ATOM 8364 C CA . LYS A 1 1026 ? 10 -14.961 -31.547 1 93.81 1026 LYS A CA 1
ATOM 8365 C C . LYS A 1 1026 ? 11.188 -15.922 -31.5 1 93.81 1026 LYS A C 1
ATOM 8367 O O . LYS A 1 1026 ? 11.672 -16.281 -30.422 1 93.81 1026 LYS A O 1
ATOM 8372 N N . ASP A 1 1027 ? 11.523 -16.422 -32.656 1 93.5 1027 ASP A N 1
ATOM 8373 C CA . ASP A 1 1027 ? 12.68 -17.312 -32.75 1 93.5 1027 ASP A CA 1
ATOM 8374 C C . ASP A 1 1027 ? 13.977 -16.516 -32.875 1 93.5 1027 ASP A C 1
ATOM 8376 O O . ASP A 1 1027 ? 14.094 -15.648 -33.75 1 93.5 1027 ASP A O 1
ATOM 8380 N N . THR A 1 1028 ? 14.938 -16.734 -32.125 1 90.56 1028 THR A N 1
ATOM 8381 C CA . THR A 1 1028 ? 16.188 -15.984 -32.062 1 90.56 1028 THR A CA 1
ATOM 8382 C C . THR A 1 1028 ? 17.219 -16.594 -33.031 1 90.56 1028 THR A C 1
ATOM 8384 O O . THR A 1 1028 ? 18.234 -15.969 -33.344 1 90.56 1028 THR A O 1
ATOM 8387 N N . VAL A 1 1029 ? 17.016 -17.812 -33.625 1 90.75 1029 VAL A N 1
ATOM 8388 C CA . VAL A 1 1029 ? 18.016 -18.516 -34.406 1 90.75 1029 VAL A CA 1
ATOM 8389 C C . VAL A 1 1029 ? 17.625 -18.469 -35.875 1 90.75 1029 VAL A C 1
ATOM 8391 O O . VAL A 1 1029 ? 18.453 -18.125 -36.719 1 90.75 1029 VAL A O 1
ATOM 8394 N N . ASN A 1 1030 ? 16.344 -18.828 -36.25 1 88.56 1030 ASN A N 1
ATOM 8395 C CA . ASN A 1 1030 ? 15.945 -19.156 -37.625 1 88.56 1030 ASN A CA 1
ATOM 8396 C C . ASN A 1 1030 ? 15.492 -17.906 -38.375 1 88.56 1030 ASN A C 1
ATOM 8398 O O . ASN A 1 1030 ? 15.242 -17.969 -39.594 1 88.56 1030 ASN A O 1
ATOM 8402 N N . GLY A 1 1031 ? 15.375 -16.781 -37.688 1 85.94 1031 GLY A N 1
ATOM 8403 C CA . GLY A 1 1031 ? 15.031 -15.578 -38.438 1 85.94 1031 GLY A CA 1
ATOM 8404 C C . GLY A 1 1031 ? 13.758 -14.914 -37.938 1 85.94 1031 GLY A C 1
ATOM 8405 O O . GLY A 1 1031 ? 13.125 -15.406 -37 1 85.94 1031 GLY A O 1
ATOM 8406 N N . GLU A 1 1032 ? 13.273 -13.961 -38.688 1 86.94 1032 GLU A N 1
ATOM 8407 C CA . GLU A 1 1032 ? 12.211 -13.078 -38.219 1 86.94 1032 GLU A CA 1
ATOM 8408 C C . GLU A 1 1032 ? 10.836 -13.711 -38.406 1 86.94 1032 GLU A C 1
ATOM 8410 O O . GLU A 1 1032 ? 9.906 -13.453 -37.625 1 86.94 1032 GLU A O 1
ATOM 8415 N N . ASN A 1 1033 ? 10.688 -14.625 -39.375 1 91.69 1033 ASN A N 1
ATOM 8416 C CA . ASN A 1 1033 ? 9.375 -15.195 -39.625 1 91.69 1033 ASN A CA 1
ATOM 8417 C C . ASN A 1 1033 ? 9.156 -16.5 -38.875 1 91.69 1033 ASN A C 1
ATOM 8419 O O . ASN A 1 1033 ? 8.086 -17.094 -38.938 1 91.69 1033 ASN A O 1
ATOM 8423 N N . TRP A 1 1034 ? 10.125 -16.875 -38.219 1 94 1034 TRP A N 1
ATOM 8424 C CA . TRP A 1 1034 ? 10.008 -18.109 -37.438 1 94 1034 TRP A CA 1
ATOM 8425 C C . TRP A 1 1034 ? 9.578 -17.828 -36 1 94 1034 TRP A C 1
ATOM 8427 O O . TRP A 1 1034 ? 10 -16.844 -35.406 1 94 1034 TRP A O 1
ATOM 8437 N N . ARG A 1 1035 ? 8.664 -18.625 -35.562 1 95.44 1035 ARG A N 1
ATOM 8438 C CA . ARG A 1 1035 ? 8.164 -18.516 -34.188 1 95.44 1035 ARG A CA 1
ATOM 8439 C C . ARG A 1 1035 ? 8.273 -19.859 -33.469 1 95.44 1035 ARG A C 1
ATOM 8441 O O . ARG A 1 1035 ? 8.023 -20.906 -34.062 1 95.44 1035 ARG A O 1
ATOM 8448 N N . VAL A 1 1036 ? 8.703 -19.859 -32.219 1 95.44 1036 VAL A N 1
ATOM 8449 C CA . VAL A 1 1036 ? 8.812 -21.062 -31.391 1 95.44 1036 VAL A CA 1
ATOM 8450 C C . VAL A 1 1036 ? 7.473 -21.359 -30.719 1 95.44 1036 VAL A C 1
ATOM 8452 O O . VAL A 1 1036 ? 6.895 -20.469 -30.078 1 95.44 1036 VAL A O 1
ATOM 8455 N N . VAL A 1 1037 ? 6.988 -22.562 -30.844 1 94.69 1037 VAL A N 1
ATOM 8456 C CA . VAL A 1 1037 ? 5.684 -22.953 -30.328 1 94.69 1037 VAL A CA 1
ATOM 8457 C C . VAL A 1 1037 ? 5.809 -23.344 -28.859 1 94.69 1037 VAL A C 1
ATOM 8459 O O . VAL A 1 1037 ? 6.695 -24.109 -28.484 1 94.69 1037 VAL A O 1
ATOM 8462 N N . GLN A 1 1038 ? 5 -22.75 -28.031 1 92.12 1038 GLN A N 1
ATOM 8463 C CA . GLN A 1 1038 ? 4.898 -23.125 -26.625 1 92.12 1038 GLN A CA 1
ATOM 8464 C C . GLN A 1 1038 ? 3.5 -23.641 -26.297 1 92.12 1038 GLN A C 1
ATOM 8466 O O . GLN A 1 1038 ? 2.518 -22.906 -26.406 1 92.12 1038 GLN A O 1
ATOM 8471 N N . LYS A 1 1039 ? 3.359 -24.844 -25.922 1 88.88 1039 LYS A N 1
ATOM 8472 C CA . LYS A 1 1039 ? 2.076 -25.406 -25.516 1 88.88 1039 LYS A CA 1
ATOM 8473 C C . LYS A 1 1039 ? 1.711 -25.016 -24.094 1 88.88 1039 LYS A C 1
ATOM 8475 O O . LYS A 1 1039 ? 2.561 -25.031 -23.203 1 88.88 1039 LYS A O 1
ATOM 8480 N N . ILE A 1 1040 ? 0.514 -24.609 -23.891 1 86.75 1040 ILE A N 1
ATOM 8481 C CA . ILE A 1 1040 ? 0.046 -24.141 -22.594 1 86.75 1040 ILE A CA 1
ATOM 8482 C C . ILE A 1 1040 ? -1.093 -25.031 -22.094 1 86.75 1040 ILE A C 1
ATOM 8484 O O . ILE A 1 1040 ? -1.953 -25.438 -22.875 1 86.75 1040 ILE A O 1
ATOM 8488 N N . ALA A 1 1041 ? -1.037 -25.391 -20.859 1 80.44 1041 ALA A N 1
ATOM 8489 C CA . ALA A 1 1041 ? -2.119 -26.141 -20.219 1 80.44 1041 ALA A CA 1
ATOM 8490 C C . ALA A 1 1041 ? -3.039 -25.219 -19.422 1 80.44 1041 ALA A C 1
ATOM 8492 O O . ALA A 1 1041 ? -2.604 -24.188 -18.922 1 80.44 1041 ALA A O 1
ATOM 8493 N N . PRO A 1 1042 ? -4.258 -25.594 -19.344 1 76.38 1042 PRO A N 1
ATOM 8494 C CA . PRO A 1 1042 ? -5.176 -24.766 -18.562 1 76.38 1042 PRO A CA 1
ATOM 8495 C C . PRO A 1 1042 ? -4.887 -24.812 -17.062 1 76.38 1042 PRO A C 1
ATOM 8497 O O . PRO A 1 1042 ? -4.41 -25.828 -16.562 1 76.38 1042 PRO A O 1
ATOM 8500 N N . ARG A 1 1043 ? -5.031 -23.797 -16.297 1 68.94 1043 ARG A N 1
ATOM 8501 C CA . ARG A 1 1043 ? -4.691 -23.688 -14.883 1 68.94 1043 ARG A CA 1
ATOM 8502 C C . ARG A 1 1043 ? -5.574 -24.594 -14.031 1 68.94 1043 ARG A C 1
ATOM 8504 O O . ARG A 1 1043 ? -5.094 -25.219 -13.094 1 68.94 1043 ARG A O 1
ATOM 8511 N N . ALA A 1 1044 ? -6.832 -24.641 -14.102 1 61.38 1044 ALA A N 1
ATOM 8512 C CA . ALA A 1 1044 ? -7.75 -25.312 -13.188 1 61.38 1044 ALA A CA 1
ATOM 8513 C C . ALA A 1 1044 ? -8.086 -26.719 -13.672 1 61.38 1044 ALA A C 1
ATOM 8515 O O . ALA A 1 1044 ? -9.203 -27.203 -13.469 1 61.38 1044 ALA A O 1
ATOM 8516 N N . VAL A 1 1045 ? -7.031 -27.438 -14.328 1 63.94 1045 VAL A N 1
ATOM 8517 C CA . VAL A 1 1045 ? -7.293 -28.797 -14.797 1 63.94 1045 VAL A CA 1
ATOM 8518 C C . VAL A 1 1045 ? -6.344 -29.766 -14.109 1 63.94 1045 VAL A C 1
ATOM 8520 O O . VAL A 1 1045 ? -5.184 -29.438 -13.852 1 63.94 1045 VAL A O 1
ATOM 8523 N N . TYR A 1 1046 ? -6.895 -30.812 -13.578 1 58.72 1046 TYR A N 1
ATOM 8524 C CA . TYR A 1 1046 ? -6.156 -31.859 -12.898 1 58.72 1046 TYR A CA 1
ATOM 8525 C C . TYR A 1 1046 ? -6.227 -33.156 -13.68 1 58.72 1046 TYR A C 1
ATOM 8527 O O . TYR A 1 1046 ? -7.227 -33.438 -14.352 1 58.72 1046 TYR A O 1
ATOM 8535 N N . ASP A 1 1047 ? -5.152 -33.75 -13.961 1 54.91 1047 ASP A N 1
ATOM 8536 C CA . ASP A 1 1047 ? -5.07 -35 -14.711 1 54.91 1047 ASP A CA 1
ATOM 8537 C C . ASP A 1 1047 ? -5.629 -36.156 -13.891 1 54.91 1047 ASP A C 1
ATOM 8539 O O . ASP A 1 1047 ? -4.906 -36.781 -13.117 1 54.91 1047 ASP A O 1
ATOM 8543 N N . MET A 1 1048 ? -7.012 -36.25 -13.773 1 54.91 1048 MET A N 1
ATOM 8544 C CA . MET A 1 1048 ? -7.633 -37.375 -13.102 1 54.91 1048 MET A CA 1
ATOM 8545 C C . MET A 1 1048 ? -8.297 -38.312 -14.109 1 54.91 1048 MET A C 1
ATOM 8547 O O . MET A 1 1048 ? -8.883 -37.844 -15.086 1 54.91 1048 MET A O 1
ATOM 8551 N N . PRO A 1 1049 ? -7.883 -39.531 -14.117 1 45.5 1049 PRO A N 1
ATOM 8552 C CA . PRO A 1 1049 ? -8.531 -40.406 -15.086 1 45.5 1049 PRO A CA 1
ATOM 8553 C C . PRO A 1 1049 ? -10.055 -40.312 -15.07 1 45.5 1049 PRO A C 1
ATOM 8555 O O . PRO A 1 1049 ? -10.703 -40.5 -16.109 1 45.5 1049 PRO A O 1
ATOM 8558 N N . GLU A 1 1050 ? -10.727 -40.219 -13.859 1 43.81 1050 GLU A N 1
ATOM 8559 C CA . GLU A 1 1050 ? -12.188 -40.156 -13.812 1 43.81 1050 GLU A CA 1
ATOM 8560 C C . GLU A 1 1050 ? -12.68 -38.719 -13.867 1 43.81 1050 GLU A C 1
ATOM 8562 O O . GLU A 1 1050 ? -12.062 -37.812 -13.297 1 43.81 1050 GLU A O 1
ATOM 8567 N N . GLU A 1 1051 ? -13.477 -38.312 -14.875 1 38.25 1051 GLU A N 1
ATOM 8568 C CA . GLU A 1 1051 ? -14.023 -37 -15.25 1 38.25 1051 GLU A CA 1
ATOM 8569 C C . GLU A 1 1051 ? -14.648 -36.312 -14.055 1 38.25 1051 GLU A C 1
ATOM 8571 O O . GLU A 1 1051 ? -15.797 -36.562 -13.703 1 38.25 1051 GLU A O 1
ATOM 8576 N N . GLU A 1 1052 ? -14.055 -36.312 -12.906 1 37.94 1052 GLU A N 1
ATOM 8577 C CA . GLU A 1 1052 ? -14.812 -35.594 -11.891 1 37.94 1052 GLU A CA 1
ATOM 8578 C C . GLU A 1 1052 ? -14.766 -34.094 -12.125 1 37.94 1052 GLU A C 1
ATOM 8580 O O . GLU A 1 1052 ? -13.734 -33.562 -12.531 1 37.94 1052 GLU A O 1
ATOM 8585 N N . GLU A 1 1053 ? -15.938 -33.469 -12.352 1 34.69 1053 GLU A N 1
ATOM 8586 C CA . GLU A 1 1053 ? -16.25 -32.062 -12.578 1 34.69 1053 GLU A CA 1
ATOM 8587 C C . GLU A 1 1053 ? -15.641 -31.172 -11.492 1 34.69 1053 GLU A C 1
ATOM 8589 O O . GLU A 1 1053 ? -15.93 -31.359 -10.312 1 34.69 1053 GLU A O 1
ATOM 8594 N N . GLU A 1 1054 ? -14.461 -30.828 -11.602 1 37.25 1054 GLU A N 1
ATOM 8595 C CA . GLU A 1 1054 ? -13.656 -30.219 -10.547 1 37.25 1054 GLU A CA 1
ATOM 8596 C C . GLU A 1 1054 ? -13.906 -28.719 -10.461 1 37.25 1054 GLU A C 1
ATOM 8598 O O . GLU A 1 1054 ? -14.094 -28.062 -11.484 1 37.25 1054 GLU A O 1
ATOM 8603 N N . GLU A 1 1055 ? -14.289 -28.219 -9.375 1 35.66 1055 GLU A N 1
ATOM 8604 C CA . GLU A 1 1055 ? -14.562 -26.844 -8.938 1 35.66 1055 GLU A CA 1
ATOM 8605 C C . GLU A 1 1055 ? -13.305 -26 -8.945 1 35.66 1055 GLU A C 1
ATOM 8607 O O . GLU A 1 1055 ? -12.289 -26.359 -8.344 1 35.66 1055 GLU A O 1
ATOM 8612 N N . HIS A 1 1056 ? -12.82 -25.344 -10.023 1 38.16 1056 HIS A N 1
ATOM 8613 C CA . HIS A 1 1056 ? -11.492 -24.781 -10.195 1 38.16 1056 HIS A CA 1
ATOM 8614 C C . HIS A 1 1056 ? -11.43 -23.344 -9.688 1 38.16 1056 HIS A C 1
ATOM 8616 O O . HIS A 1 1056 ? -12.32 -22.531 -9.977 1 38.16 1056 HIS A O 1
ATOM 8622 N N . GLU A 1 1057 ? -10.844 -23 -8.602 1 41.62 1057 GLU A N 1
ATOM 8623 C CA . GLU A 1 1057 ? -10.68 -21.672 -7.996 1 41.62 1057 GLU A CA 1
ATOM 8624 C C . GLU A 1 1057 ? -9.508 -20.922 -8.633 1 41.62 1057 GLU A C 1
ATOM 8626 O O . GLU A 1 1057 ? -8.547 -21.547 -9.094 1 41.62 1057 GLU A O 1
ATOM 8631 N N . GLU A 1 1058 ? -9.477 -19.656 -8.953 1 43.91 1058 GLU A N 1
ATOM 8632 C CA . GLU A 1 1058 ? -8.828 -18.594 -9.727 1 43.91 1058 GLU A CA 1
ATOM 8633 C C . GLU A 1 1058 ? -7.363 -18.438 -9.32 1 43.91 1058 GLU A C 1
ATOM 8635 O O . GLU A 1 1058 ? -6.527 -18.047 -10.141 1 43.91 1058 GLU A O 1
ATOM 8640 N N . ASP A 1 1059 ? -6.836 -18.625 -8.156 1 47.38 1059 ASP A N 1
ATOM 8641 C CA . ASP A 1 1059 ? -5.645 -17.891 -7.738 1 47.38 1059 ASP A CA 1
ATOM 8642 C C . ASP A 1 1059 ? -4.422 -18.812 -7.688 1 47.38 1059 ASP A C 1
ATOM 8644 O O . ASP A 1 1059 ? -3.48 -18.547 -6.938 1 47.38 1059 ASP A O 1
ATOM 8648 N N . GLU A 1 1060 ? -4.438 -19.875 -8.594 1 56.19 1060 GLU A N 1
ATOM 8649 C CA . GLU A 1 1060 ? -3.295 -20.766 -8.445 1 56.19 1060 GLU A CA 1
ATOM 8650 C C . GLU A 1 1060 ? -2.213 -20.469 -9.477 1 56.19 1060 GLU A C 1
ATOM 8652 O O . GLU A 1 1060 ? -2.516 -20.047 -10.594 1 56.19 1060 GLU A O 1
ATOM 8657 N N . PRO A 1 1061 ? -1.009 -20.469 -9.062 1 53.53 1061 PRO A N 1
ATOM 8658 C CA . PRO A 1 1061 ? 0.064 -20.359 -10.047 1 53.53 1061 PRO A CA 1
ATOM 8659 C C . PRO A 1 1061 ? 0.002 -21.438 -11.117 1 53.53 1061 PRO A C 1
ATOM 8661 O O . PRO A 1 1061 ? -0.433 -22.562 -10.844 1 53.53 1061 PRO A O 1
ATOM 8664 N N . TYR A 1 1062 ? 0.331 -21.078 -12.312 1 58.03 1062 TYR A N 1
ATOM 8665 C CA . TYR A 1 1062 ? 0.393 -22 -13.438 1 58.03 1062 TYR A CA 1
ATOM 8666 C C . TYR A 1 1062 ? 1.376 -23.125 -13.164 1 58.03 1062 TYR A C 1
ATOM 8668 O O . TYR A 1 1062 ? 2.449 -22.906 -12.594 1 58.03 1062 TYR A O 1
ATOM 8676 N N . GLN A 1 1063 ? 0.934 -24.344 -13.367 1 64.5 1063 GLN A N 1
ATOM 8677 C CA . GLN A 1 1063 ? 1.776 -25.531 -13.234 1 64.5 1063 GLN A CA 1
ATOM 8678 C C . GLN A 1 1063 ? 2.117 -26.109 -14.602 1 64.5 1063 GLN A C 1
ATOM 8680 O O . GLN A 1 1063 ? 1.265 -26.172 -15.492 1 64.5 1063 GLN A O 1
ATOM 8685 N N . GLU A 1 1064 ? 3.395 -26.453 -14.781 1 64.44 1064 GLU A N 1
ATOM 8686 C CA . GLU A 1 1064 ? 3.854 -27.078 -16.031 1 64.44 1064 GLU A CA 1
ATOM 8687 C C . GLU A 1 1064 ? 3.223 -28.453 -16.219 1 64.44 1064 GLU A C 1
ATOM 8689 O O . GLU A 1 1064 ? 2.842 -29.109 -15.258 1 64.44 1064 GLU A O 1
ATOM 8694 N N . ASP A 1 1065 ? 2.869 -28.766 -17.438 1 64.12 1065 ASP A N 1
ATOM 8695 C CA . ASP A 1 1065 ? 2.359 -30.078 -17.797 1 64.12 1065 ASP A CA 1
ATOM 8696 C C . ASP A 1 1065 ? 3.117 -30.641 -19 1 64.12 1065 ASP A C 1
ATOM 8698 O O . ASP A 1 1065 ? 2.678 -30.5 -20.141 1 64.12 1065 ASP A O 1
ATOM 8702 N N . GLU A 1 1066 ? 4.281 -31.297 -18.75 1 64.56 1066 GLU A N 1
ATOM 8703 C CA . GLU A 1 1066 ? 5.098 -31.828 -19.844 1 64.56 1066 GLU A CA 1
ATOM 8704 C C . GLU A 1 1066 ? 4.738 -33.281 -20.141 1 64.56 1066 GLU A C 1
ATOM 8706 O O . GLU A 1 1066 ? 4.469 -34.062 -19.234 1 64.56 1066 GLU A O 1
ATOM 8711 N N . PRO A 1 1067 ? 4.605 -33.562 -21.5 1 63.88 1067 PRO A N 1
ATOM 8712 C CA . PRO A 1 1067 ? 4.297 -34.938 -21.859 1 63.88 1067 PRO A CA 1
ATOM 8713 C C . PRO A 1 1067 ? 5.41 -35.906 -21.469 1 63.88 1067 PRO A C 1
ATOM 8715 O O . PRO A 1 1067 ? 6.562 -35.5 -21.312 1 63.88 1067 PRO A O 1
ATOM 8718 N N . TYR A 1 1068 ? 5.023 -37.125 -21.281 1 61.03 1068 TYR A N 1
ATOM 8719 C CA . TYR A 1 1068 ? 5.965 -38.219 -20.984 1 61.03 1068 TYR A CA 1
ATOM 8720 C C . TYR A 1 1068 ? 6.992 -38.344 -22.109 1 61.03 1068 TYR A C 1
ATOM 8722 O O . TYR A 1 1068 ? 6.637 -38.344 -23.281 1 61.03 1068 TYR A O 1
ATOM 8730 N N . GLY A 1 1069 ? 8.258 -38.281 -21.891 1 57.81 1069 GLY A N 1
ATOM 8731 C CA . GLY A 1 1069 ? 9.328 -38.469 -22.859 1 57.81 1069 GLY A CA 1
ATOM 8732 C C . GLY A 1 1069 ? 9.914 -37.156 -23.344 1 57.81 1069 GLY A C 1
ATOM 8733 O O . GLY A 1 1069 ? 10.672 -37.125 -24.312 1 57.81 1069 GLY A O 1
ATOM 8734 N N . PHE A 1 1070 ? 9.555 -36.094 -22.781 1 63.12 1070 PHE A N 1
ATOM 8735 C CA . PHE A 1 1070 ? 10 -34.781 -23.156 1 63.12 1070 PHE A CA 1
ATOM 8736 C C . PHE A 1 1070 ? 11.516 -34.656 -23 1 63.12 1070 PHE A C 1
ATOM 8738 O O . PHE A 1 1070 ? 12.188 -34.094 -23.875 1 63.12 1070 PHE A O 1
ATOM 8745 N N . GLY A 1 1071 ? 12.148 -35.219 -22.078 1 63.72 1071 GLY A N 1
ATOM 8746 C CA . GLY A 1 1071 ? 13.539 -34.969 -21.734 1 63.72 1071 GLY A CA 1
ATOM 8747 C C . GLY A 1 1071 ? 14.516 -35.812 -22.516 1 63.72 1071 GLY A C 1
ATOM 8748 O O . GLY A 1 1071 ? 14.219 -36.969 -22.844 1 63.72 1071 GLY A O 1
ATOM 8749 N N . ASN A 1 1072 ? 15.57 -35.125 -23.219 1 68.75 1072 ASN A N 1
ATOM 8750 C CA . ASN A 1 1072 ? 16.656 -35.844 -23.891 1 68.75 1072 ASN A CA 1
ATOM 8751 C C . ASN A 1 1072 ? 17.766 -36.219 -22.906 1 68.75 1072 ASN A C 1
ATOM 8753 O O . ASN A 1 1072 ? 17.938 -35.562 -21.875 1 68.75 1072 ASN A O 1
ATOM 8757 N N . SER A 1 1073 ? 18.344 -37.312 -23.156 1 72.12 1073 SER A N 1
ATOM 8758 C CA . SER A 1 1073 ? 19.516 -37.719 -22.375 1 72.12 1073 SER A CA 1
ATOM 8759 C C . SER A 1 1073 ? 20.656 -36.719 -22.562 1 72.12 1073 SER A C 1
ATOM 8761 O O . SER A 1 1073 ? 20.828 -36.156 -23.641 1 72.12 1073 SER A O 1
ATOM 8763 N N . ILE A 1 1074 ? 21.266 -36.281 -21.516 1 76.94 1074 ILE A N 1
ATOM 8764 C CA . ILE A 1 1074 ? 22.359 -35.312 -21.516 1 76.94 1074 ILE A CA 1
ATOM 8765 C C . ILE A 1 1074 ? 23.641 -35.969 -22 1 76.94 1074 ILE A C 1
ATOM 8767 O O . ILE A 1 1074 ? 24.016 -37.031 -21.516 1 76.94 1074 ILE A O 1
ATOM 8771 N N . GLU A 1 1075 ? 24.281 -35.438 -23.109 1 72.69 1075 GLU A N 1
ATOM 8772 C CA . GLU A 1 1075 ? 25.531 -35.938 -23.672 1 72.69 1075 GLU A CA 1
ATOM 8773 C C . GLU A 1 1075 ? 26.734 -35.406 -22.906 1 72.69 1075 GLU A C 1
ATOM 8775 O O . GLU A 1 1075 ? 26.734 -34.25 -22.438 1 72.69 1075 GLU A O 1
ATOM 8780 N N . VAL A 1 1076 ? 27.672 -36.281 -22.547 1 71.75 1076 VAL A N 1
ATOM 8781 C CA . VAL A 1 1076 ? 28.906 -35.906 -21.859 1 71.75 1076 VAL A CA 1
ATOM 8782 C C . VAL A 1 1076 ? 29.938 -35.406 -22.875 1 71.75 1076 VAL A C 1
ATOM 8784 O O . VAL A 1 1076 ? 30.234 -36.062 -23.859 1 71.75 1076 VAL A O 1
ATOM 8787 N N . ASP A 1 1077 ? 30.125 -34.062 -23.094 1 63.12 1077 ASP A N 1
ATOM 8788 C CA . ASP A 1 1077 ? 31.141 -33.531 -23.984 1 63.12 1077 ASP A CA 1
ATOM 8789 C C . ASP A 1 1077 ? 32.406 -33.188 -23.203 1 63.12 1077 ASP A C 1
ATOM 8791 O O . ASP A 1 1077 ? 32.406 -32.375 -22.297 1 63.12 1077 ASP A O 1
ATOM 8795 N N . ASP A 1 1078 ? 33.5 -33.875 -23.312 1 61.44 1078 ASP A N 1
ATOM 8796 C CA . ASP A 1 1078 ? 34.75 -33.688 -22.594 1 61.44 1078 ASP A CA 1
ATOM 8797 C C . ASP A 1 1078 ? 35.656 -32.688 -23.297 1 61.44 1078 ASP A C 1
ATOM 8799 O O . ASP A 1 1078 ? 36.844 -32.594 -23 1 61.44 1078 ASP A O 1
ATOM 8803 N N . GLN A 1 1079 ? 35.125 -31.828 -24.234 1 62.91 1079 GLN A N 1
ATOM 8804 C CA . GLN A 1 1079 ? 36.031 -30.906 -24.938 1 62.91 1079 GLN A CA 1
ATOM 8805 C C . GLN A 1 1079 ? 36.281 -29.656 -24.094 1 62.91 1079 GLN A C 1
ATOM 8807 O O . GLN A 1 1079 ? 35.375 -29.203 -23.359 1 62.91 1079 GLN A O 1
ATOM 8812 N N . PRO A 1 1080 ? 37.594 -29.203 -24.047 1 70.19 1080 PRO A N 1
ATOM 8813 C CA . PRO A 1 1080 ? 37.906 -27.984 -23.312 1 70.19 1080 PRO A CA 1
ATOM 8814 C C . PRO A 1 1080 ? 37.188 -26.766 -23.828 1 70.19 1080 PRO A C 1
ATOM 8816 O O . PRO A 1 1080 ? 37 -26.625 -25.047 1 70.19 1080 PRO A O 1
ATOM 8819 N N . ILE A 1 1081 ? 36.5 -26.031 -22.984 1 74.25 1081 ILE A N 1
ATOM 8820 C CA . ILE A 1 1081 ? 35.75 -24.844 -23.328 1 74.25 1081 ILE A CA 1
ATOM 8821 C C . ILE A 1 1081 ? 36.656 -23.609 -23.266 1 74.25 1081 ILE A C 1
ATOM 8823 O O . ILE A 1 1081 ? 37.375 -23.422 -22.297 1 74.25 1081 ILE A O 1
ATOM 8827 N N . MET A 1 1082 ? 36.75 -22.828 -24.328 1 73.44 1082 MET A N 1
ATOM 8828 C CA . MET A 1 1082 ? 37.438 -21.547 -24.297 1 73.44 1082 MET A CA 1
ATOM 8829 C C . MET A 1 1082 ? 36.688 -20.547 -23.438 1 73.44 1082 MET A C 1
ATOM 8831 O O . MET A 1 1082 ? 35.531 -20.203 -23.719 1 73.44 1082 MET A O 1
ATOM 8835 N N . MET A 1 1083 ? 37.312 -20.109 -22.422 1 83.44 1083 MET A N 1
ATOM 8836 C CA . MET A 1 1083 ? 36.625 -19.312 -21.406 1 83.44 1083 MET A CA 1
ATOM 8837 C C . MET A 1 1083 ? 36.594 -17.844 -21.797 1 83.44 1083 MET A C 1
ATOM 8839 O O . MET A 1 1083 ? 35.688 -17.109 -21.391 1 83.44 1083 MET A O 1
ATOM 8843 N N . ASN A 1 1084 ? 37.562 -17.344 -22.562 1 82.31 1084 ASN A N 1
ATOM 8844 C CA . ASN A 1 1084 ? 37.625 -15.922 -22.922 1 82.31 1084 ASN A CA 1
ATOM 8845 C C . ASN A 1 1084 ? 36.875 -15.633 -24.203 1 82.31 1084 ASN A C 1
ATOM 8847 O O . ASN A 1 1084 ? 36.906 -16.438 -25.141 1 82.31 1084 ASN A O 1
ATOM 8851 N N . ARG A 1 1085 ? 36.031 -14.539 -24.125 1 81 1085 ARG A N 1
ATOM 8852 C CA . ARG A 1 1085 ? 35.344 -14.078 -25.328 1 81 1085 ARG A CA 1
ATOM 8853 C C . ARG A 1 1085 ? 36.156 -13.047 -26.078 1 81 1085 ARG A C 1
ATOM 8855 O O . ARG A 1 1085 ? 36.719 -12.109 -25.484 1 81 1085 ARG A O 1
ATOM 8862 N N . ASP A 1 1086 ? 36.406 -13.242 -27.281 1 72.12 1086 ASP A N 1
ATOM 8863 C CA . ASP A 1 1086 ? 37.219 -12.336 -28.094 1 72.12 1086 ASP A CA 1
ATOM 8864 C C . ASP A 1 1086 ? 36.344 -11.273 -28.766 1 72.12 1086 ASP A C 1
ATOM 8866 O O . ASP A 1 1086 ? 36.875 -10.328 -29.359 1 72.12 1086 ASP A O 1
ATOM 8870 N N . ASP A 1 1087 ? 35.062 -11.336 -28.688 1 72.44 1087 ASP A N 1
ATOM 8871 C CA . ASP A 1 1087 ? 34.188 -10.43 -29.438 1 72.44 1087 ASP A CA 1
ATOM 8872 C C . ASP A 1 1087 ? 33.781 -9.219 -28.594 1 72.44 1087 ASP A C 1
ATOM 8874 O O . ASP A 1 1087 ? 33.094 -8.328 -29.062 1 72.44 1087 ASP A O 1
ATOM 8878 N N . THR A 1 1088 ? 34.188 -9.188 -27.266 1 73.5 1088 THR A N 1
ATOM 8879 C CA . THR A 1 1088 ? 33.812 -8.07 -26.391 1 73.5 1088 THR A CA 1
ATOM 8880 C C . THR A 1 1088 ? 35.094 -7.461 -25.781 1 73.5 1088 THR A C 1
ATOM 8882 O O . THR A 1 1088 ? 36.031 -8.172 -25.469 1 73.5 1088 THR A O 1
ATOM 8885 N N . ASP A 1 1089 ? 35.094 -6.176 -25.672 1 67.06 1089 ASP A N 1
ATOM 8886 C CA . ASP A 1 1089 ? 36.25 -5.457 -25.156 1 67.06 1089 ASP A CA 1
ATOM 8887 C C . ASP A 1 1089 ? 36.375 -5.656 -23.641 1 67.06 1089 ASP A C 1
ATOM 8889 O O . ASP A 1 1089 ? 35.375 -5.879 -22.953 1 67.06 1089 ASP A O 1
ATOM 8893 N N . SER A 1 1090 ? 37.562 -5.777 -23.219 1 68.5 1090 SER A N 1
ATOM 8894 C CA . SER A 1 1090 ? 37.844 -5.891 -21.797 1 68.5 1090 SER A CA 1
ATOM 8895 C C . SER A 1 1090 ? 37.438 -4.641 -21.031 1 68.5 1090 SER A C 1
ATOM 8897 O O . SER A 1 1090 ? 37.375 -3.551 -21.609 1 68.5 1090 SER A O 1
ATOM 8899 N N . VAL A 1 1091 ? 36.719 -4.84 -19.984 1 62.25 1091 VAL A N 1
ATOM 8900 C CA . VAL A 1 1091 ? 36.219 -3.715 -19.188 1 62.25 1091 VAL A CA 1
ATOM 8901 C C . VAL A 1 1091 ? 37.312 -3.312 -18.172 1 62.25 1091 VAL A C 1
ATOM 8903 O O . VAL A 1 1091 ? 37.938 -4.172 -17.562 1 62.25 1091 VAL A O 1
ATOM 8906 N N . HIS A 1 1092 ? 37.656 -2.104 -18.297 1 52.69 1092 HIS A N 1
ATOM 8907 C CA . HIS A 1 1092 ? 38.625 -1.54 -17.344 1 52.69 1092 HIS A CA 1
ATOM 8908 C C . HIS A 1 1092 ? 38 -1.43 -15.953 1 52.69 1092 HIS A C 1
ATOM 8910 O O . HIS A 1 1092 ? 36.875 -0.964 -15.797 1 52.69 1092 HIS A O 1
ATOM 8916 N N . VAL A 1 1093 ? 38.281 -2.41 -15.078 1 51.03 1093 VAL A N 1
ATOM 8917 C CA . VAL A 1 1093 ? 37.781 -2.27 -13.711 1 51.03 1093 VAL A CA 1
ATOM 8918 C C . VAL A 1 1093 ? 38.75 -1.403 -12.906 1 51.03 1093 VAL A C 1
ATOM 8920 O O . VAL A 1 1093 ? 39.969 -1.663 -12.883 1 51.03 1093 VAL A O 1
ATOM 8923 N N . ASP A 1 1094 ? 38.406 -0.225 -12.727 1 39.66 1094 ASP A N 1
ATOM 8924 C CA . ASP A 1 1094 ? 39.219 0.522 -11.781 1 39.66 1094 ASP A CA 1
ATOM 8925 C C . ASP A 1 1094 ? 39.219 -0.157 -10.414 1 39.66 1094 ASP A C 1
ATOM 8927 O O . ASP A 1 1094 ? 38.156 -0.354 -9.805 1 39.66 1094 ASP A O 1
ATOM 8931 N N . VAL A 1 1095 ? 40.188 -1.089 -10.242 1 39.69 1095 VAL A N 1
ATOM 8932 C CA . VAL A 1 1095 ? 40.438 -1.946 -9.086 1 39.69 1095 VAL A CA 1
ATOM 8933 C C . VAL A 1 1095 ? 39.875 -1.278 -7.828 1 39.69 1095 VAL A C 1
ATOM 8935 O O . VAL A 1 1095 ? 39.531 -1.957 -6.863 1 39.69 1095 VAL A O 1
ATOM 8938 N N . LEU A 1 1096 ? 40.031 0.043 -7.758 1 32.75 1096 LEU A N 1
ATOM 8939 C CA . LEU A 1 1096 ? 39.688 0.745 -6.523 1 32.75 1096 LEU A CA 1
ATOM 8940 C C . LEU A 1 1096 ? 38.188 0.692 -6.25 1 32.75 1096 LEU A C 1
ATOM 8942 O O . LEU A 1 1096 ? 37.75 0.696 -5.094 1 32.75 1096 LEU A O 1
ATOM 8946 N N . ASN A 1 1097 ? 37.344 0.645 -7.277 1 33.72 1097 ASN A N 1
ATOM 8947 C CA . ASN A 1 1097 ? 35.906 0.81 -7.145 1 33.72 1097 ASN A CA 1
ATOM 8948 C C . ASN A 1 1097 ? 35.25 -0.469 -6.648 1 33.72 1097 ASN A C 1
ATOM 8950 O O . ASN A 1 1097 ? 34.156 -0.423 -6.086 1 33.72 1097 ASN A O 1
ATOM 8954 N N . ASP A 1 1098 ? 35.594 -1.584 -7.125 1 34.34 1098 ASP A N 1
ATOM 8955 C CA . ASP A 1 1098 ? 34.875 -2.83 -6.973 1 34.34 1098 ASP A CA 1
ATOM 8956 C C . ASP A 1 1098 ? 35.062 -3.414 -5.574 1 34.34 1098 ASP A C 1
ATOM 8958 O O . ASP A 1 1098 ? 34.469 -4.453 -5.246 1 34.34 1098 ASP A O 1
ATOM 8962 N N . GLU A 1 1099 ? 36.062 -3.07 -4.941 1 31.41 1099 GLU A N 1
ATOM 8963 C CA . GLU A 1 1099 ? 36.25 -3.801 -3.689 1 31.41 1099 GLU A CA 1
ATOM 8964 C C . GLU A 1 1099 ? 35.25 -3.354 -2.637 1 31.41 1099 GLU A C 1
ATOM 8966 O O . GLU A 1 1099 ? 35.281 -3.826 -1.498 1 31.41 1099 GLU A O 1
ATOM 8971 N N . ILE A 1 1100 ? 34.875 -2.109 -2.631 1 31.02 1100 ILE A N 1
ATOM 8972 C CA . ILE A 1 1100 ? 33.969 -1.806 -1.53 1 31.02 1100 ILE A CA 1
ATOM 8973 C C . ILE A 1 1100 ? 32.812 -2.809 -1.521 1 31.02 1100 ILE A C 1
ATOM 8975 O O . ILE A 1 1100 ? 32 -2.844 -2.451 1 31.02 1100 ILE A O 1
ATOM 8979 N N . GLY A 1 1101 ? 33.219 -3.906 -1.106 1 29.14 1101 GLY A N 1
ATOM 8980 C CA . GLY A 1 1101 ? 32.344 -5.047 -0.849 1 29.14 1101 GLY A CA 1
ATOM 8981 C C . GLY A 1 1101 ? 31 -4.656 -0.309 1 29.14 1101 GLY A C 1
ATOM 8982 O O . GLY A 1 1101 ? 30.906 -3.916 0.673 1 29.14 1101 GLY A O 1
ATOM 8983 N N . VAL A 1 1102 ? 30.172 -4.082 -1.129 1 29.77 1102 VAL A N 1
ATOM 8984 C CA . VAL A 1 1102 ? 28.844 -4.277 -0.562 1 29.77 1102 VAL A CA 1
ATOM 8985 C C . VAL A 1 1102 ? 28.875 -5.453 0.41 1 29.77 1102 VAL A C 1
ATOM 8987 O O . VAL A 1 1102 ? 29.109 -6.594 0.007 1 29.77 1102 VAL A O 1
ATOM 8990 N N . ASP A 1 1103 ? 29.688 -5.258 1.476 1 27.55 1103 ASP A N 1
ATOM 8991 C CA . ASP A 1 1103 ? 29.375 -6.352 2.391 1 27.55 1103 ASP A CA 1
ATOM 8992 C C . ASP A 1 1103 ? 27.938 -6.855 2.172 1 27.55 1103 ASP A C 1
ATOM 8994 O O . ASP A 1 1103 ? 26.984 -6.094 2.316 1 27.55 1103 ASP A O 1
ATOM 8998 N N . GLU A 1 1104 ? 27.875 -7.496 1.069 1 29.58 1104 GLU A N 1
ATOM 8999 C CA . GLU A 1 1104 ? 26.672 -8.328 0.974 1 29.58 1104 GLU A CA 1
ATOM 9000 C C . GLU A 1 1104 ? 26.25 -8.836 2.348 1 29.58 1104 GLU A C 1
ATOM 9002 O O . GLU A 1 1104 ? 26.891 -9.719 2.922 1 29.58 1104 GLU A O 1
ATOM 9007 N N . GLU A 1 1105 ? 26.266 -7.848 3.326 1 28.11 1105 GLU A N 1
ATOM 9008 C CA . GLU A 1 1105 ? 25.547 -8.523 4.402 1 28.11 1105 GLU A CA 1
ATOM 9009 C C . GLU A 1 1105 ? 24.688 -9.664 3.859 1 28.11 1105 GLU A C 1
ATOM 9011 O O . GLU A 1 1105 ? 24.109 -9.547 2.783 1 28.11 1105 GLU A O 1
ATOM 9016 N N . GLU A 1 1106 ? 25.297 -10.789 4.078 1 27.38 1106 GLU A N 1
ATOM 9017 C CA . GLU A 1 1106 ? 24.406 -11.938 3.926 1 27.38 1106 GLU A CA 1
ATOM 9018 C C . GLU A 1 1106 ? 22.938 -11.516 3.988 1 27.38 1106 GLU A C 1
ATOM 9020 O O . GLU A 1 1106 ? 22.469 -11.016 5.016 1 27.38 1106 GLU A O 1
ATOM 9025 N N . ASP A 1 1107 ? 22.562 -10.742 3.025 1 28.28 1107 ASP A N 1
ATOM 9026 C CA . ASP A 1 1107 ? 21.109 -10.609 2.889 1 28.28 1107 ASP A CA 1
ATOM 9027 C C . ASP A 1 1107 ? 20.391 -11.758 3.58 1 28.28 1107 ASP A C 1
ATOM 9029 O O . ASP A 1 1107 ? 20.562 -12.922 3.215 1 28.28 1107 ASP A O 1
ATOM 9033 N N . ASP A 1 1108 ? 20.578 -11.758 4.785 1 26.94 1108 ASP A N 1
ATOM 9034 C CA . ASP A 1 1108 ? 19.641 -12.688 5.418 1 26.94 1108 ASP A CA 1
ATOM 9035 C C . ASP A 1 1108 ? 18.438 -12.961 4.512 1 26.94 1108 ASP A C 1
ATOM 9037 O O . ASP A 1 1108 ? 17.766 -12.023 4.066 1 26.94 1108 ASP A O 1
ATOM 9041 N N . ILE A 1 1109 ? 18.703 -13.922 3.75 1 29.19 1109 ILE A N 1
ATOM 9042 C CA . ILE A 1 1109 ? 17.719 -14.617 2.932 1 29.19 1109 ILE A CA 1
ATOM 9043 C C . ILE A 1 1109 ? 16.312 -14.336 3.463 1 29.19 1109 ILE A C 1
ATOM 9045 O O . ILE A 1 1109 ? 15.328 -14.789 2.887 1 29.19 1109 ILE A O 1
ATOM 9049 N N . ASP A 1 1110 ? 16.359 -13.914 4.699 1 28.19 1110 ASP A N 1
ATOM 9050 C CA . ASP A 1 1110 ? 14.984 -13.844 5.152 1 28.19 1110 ASP A CA 1
ATOM 9051 C C . ASP A 1 1110 ? 14.273 -12.633 4.539 1 28.19 1110 ASP A C 1
ATOM 9053 O O . ASP A 1 1110 ? 13.305 -12.125 5.109 1 28.19 1110 ASP A O 1
ATOM 9057 N N . ALA A 1 1111 ? 15.023 -11.922 3.705 1 31.48 1111 ALA A N 1
ATOM 9058 C CA . ALA A 1 1111 ? 14.234 -10.797 3.221 1 31.48 1111 ALA A CA 1
ATOM 9059 C C . ALA A 1 1111 ? 12.898 -11.266 2.662 1 31.48 1111 ALA A C 1
ATOM 9061 O O . ALA A 1 1111 ? 12.844 -12.195 1.849 1 31.48 1111 ALA A O 1
ATOM 9062 N N . PHE A 1 1112 ? 11.961 -10.984 3.412 1 30.36 1112 PHE A N 1
ATOM 9063 C CA . PHE A 1 1112 ? 10.609 -11.273 2.961 1 30.36 1112 PHE A CA 1
ATOM 9064 C C . PHE A 1 1112 ? 10.438 -10.906 1.49 1 30.36 1112 PHE A C 1
ATOM 9066 O O . PHE A 1 1112 ? 10.859 -9.836 1.058 1 30.36 1112 PHE A O 1
ATOM 9073 N N . ILE A 1 1113 ? 10.695 -11.773 0.679 1 32.34 1113 ILE A N 1
ATOM 9074 C CA . ILE A 1 1113 ? 10.219 -11.516 -0.673 1 32.34 1113 ILE A CA 1
ATOM 9075 C C . ILE A 1 1113 ? 8.844 -10.852 -0.613 1 32.34 1113 ILE A C 1
ATOM 9077 O O . ILE A 1 1113 ? 7.875 -11.445 -0.132 1 32.34 1113 ILE A O 1
ATOM 9081 N N . ASN A 1 1114 ? 8.797 -9.68 -0.246 1 30.53 1114 ASN A N 1
ATOM 9082 C CA . ASN A 1 1114 ? 7.504 -9.008 -0.299 1 30.53 1114 ASN A CA 1
ATOM 9083 C C . ASN A 1 1114 ? 6.938 -9 -1.717 1 30.53 1114 ASN A C 1
ATOM 9085 O O . ASN A 1 1114 ? 7.238 -8.094 -2.502 1 30.53 1114 ASN A O 1
ATOM 9089 N N . ASP A 1 1115 ? 6.789 -10.062 -2.268 1 35.19 1115 ASP A N 1
ATOM 9090 C CA . ASP A 1 1115 ? 6.02 -10.156 -3.506 1 35.19 1115 ASP A CA 1
ATOM 9091 C C . ASP A 1 1115 ? 4.703 -9.391 -3.389 1 35.19 1115 ASP A C 1
ATOM 9093 O O . ASP A 1 1115 ? 3.881 -9.414 -4.309 1 35.19 1115 ASP A O 1
ATOM 9097 N N . ASP A 1 1116 ? 4.379 -9 -2.156 1 33.72 1116 ASP A N 1
ATOM 9098 C CA . ASP A 1 1116 ? 2.965 -8.734 -1.899 1 33.72 1116 ASP A CA 1
ATOM 9099 C C . ASP A 1 1116 ? 2.451 -7.602 -2.777 1 33.72 1116 ASP A C 1
ATOM 9101 O O . ASP A 1 1116 ? 1.245 -7.484 -3.008 1 33.72 1116 ASP A O 1
ATOM 9105 N N . ASP A 1 1117 ? 3.234 -6.547 -2.791 1 32.41 1117 ASP A N 1
ATOM 9106 C CA . ASP A 1 1117 ? 2.299 -5.465 -3.078 1 32.41 1117 ASP A CA 1
ATOM 9107 C C . ASP A 1 1117 ? 1.581 -5.695 -4.406 1 32.41 1117 ASP A C 1
ATOM 9109 O O . ASP A 1 1117 ? 0.467 -5.207 -4.609 1 32.41 1117 ASP A O 1
ATOM 9113 N N . ASP A 1 1118 ? 2.467 -5.965 -5.398 1 30.73 1118 ASP A N 1
ATOM 9114 C CA . ASP A 1 1118 ? 1.847 -5.746 -6.699 1 30.73 1118 ASP A CA 1
ATOM 9115 C C . ASP A 1 1118 ? 0.932 -6.91 -7.074 1 30.73 1118 ASP A C 1
ATOM 9117 O O . ASP A 1 1118 ? 0.661 -7.137 -8.258 1 30.73 1118 ASP A O 1
ATOM 9121 N N . ASP A 1 1119 ? 0.784 -7.758 -6.215 1 30.38 1119 ASP A N 1
ATOM 9122 C CA . ASP A 1 1119 ? 0.051 -8.875 -6.809 1 30.38 1119 ASP A CA 1
ATOM 9123 C C . ASP A 1 1119 ? -1.226 -8.383 -7.492 1 30.38 1119 ASP A C 1
ATOM 9125 O O . ASP A 1 1119 ? -2.168 -9.156 -7.676 1 30.38 1119 ASP A O 1
ATOM 9129 N N . ASP A 1 1120 ? -1.462 -7.18 -7.406 1 28.67 1120 ASP A N 1
ATOM 9130 C CA . ASP A 1 1120 ? -2.572 -7.066 -8.344 1 28.67 1120 ASP A CA 1
ATOM 9131 C C . ASP A 1 1120 ? -2.221 -7.711 -9.688 1 28.67 1120 ASP A C 1
ATOM 9133 O O . ASP A 1 1120 ? -1.312 -7.25 -10.383 1 28.67 1120 ASP A O 1
ATOM 9137 N N . MET A 1 1121 ? -1.987 -9.016 -9.703 1 27.5 1121 MET A N 1
ATOM 9138 C CA . MET A 1 1121 ? -2.291 -9.492 -11.055 1 27.5 1121 MET A CA 1
ATOM 9139 C C . MET A 1 1121 ? -3.199 -8.516 -11.789 1 27.5 1121 MET A C 1
ATOM 9141 O O . MET A 1 1121 ? -4.293 -8.195 -11.312 1 27.5 1121 MET A O 1
ATOM 9145 N N . ILE A 1 1122 ? -2.596 -7.562 -12.203 1 27.03 1122 ILE A N 1
ATOM 9146 C CA . ILE A 1 1122 ? -3.279 -6.781 -13.234 1 27.03 1122 ILE A CA 1
ATOM 9147 C C . ILE A 1 1122 ? -4.27 -7.672 -13.984 1 27.03 1122 ILE A C 1
ATOM 9149 O O . ILE A 1 1122 ? -3.867 -8.609 -14.672 1 27.03 1122 ILE A O 1
ATOM 9153 N N . ASP A 1 1123 ? -5.16 -8.203 -13.328 1 25.8 1123 ASP A N 1
ATOM 9154 C CA . ASP A 1 1123 ? -6.266 -8.484 -14.242 1 25.8 1123 ASP A CA 1
ATOM 9155 C C . ASP A 1 1123 ? -6.289 -7.488 -15.398 1 25.8 1123 ASP A C 1
ATOM 9157 O O . ASP A 1 1123 ? -6.559 -6.301 -15.195 1 25.8 1123 ASP A O 1
ATOM 9161 N N . VAL A 1 1124 ? -5.25 -7.52 -16.156 1 26.55 1124 VAL A N 1
ATOM 9162 C CA . VAL A 1 1124 ? -5.527 -7.031 -17.5 1 26.55 1124 VAL A CA 1
ATOM 9163 C C . VAL A 1 1124 ? -6.973 -7.355 -17.891 1 26.55 1124 VAL A C 1
ATOM 9165 O O . VAL A 1 1124 ? -7.309 -8.516 -18.125 1 26.55 1124 VAL A O 1
ATOM 9168 N N . GLN A 1 1125 ? -7.867 -7.148 -17.031 1 25.14 1125 GLN A N 1
ATOM 9169 C CA . GLN A 1 1125 ? -9.133 -7.117 -17.75 1 25.14 1125 GLN A CA 1
ATOM 9170 C C . GLN A 1 1125 ? -8.953 -6.516 -19.141 1 25.14 1125 GLN A C 1
ATOM 9172 O O . GLN A 1 1125 ? -8.445 -5.406 -19.281 1 25.14 1125 GLN A O 1
ATOM 9177 N N . THR A 1 1126 ? -8.531 -7.41 -20.062 1 25.02 1126 THR A N 1
ATOM 9178 C CA . THR A 1 1126 ? -8.914 -7.188 -21.453 1 25.02 1126 THR A CA 1
ATOM 9179 C C . THR A 1 1126 ? -10.203 -6.371 -21.547 1 25.02 1126 THR A C 1
ATOM 9181 O O . THR A 1 1126 ? -11.219 -6.746 -20.953 1 25.02 1126 THR A O 1
ATOM 9184 N N . SER A 1 1127 ? -10.023 -5.113 -21.406 1 25.73 1127 SER A N 1
ATOM 9185 C CA . SER A 1 1127 ? -11.086 -4.297 -21.969 1 25.73 1127 SER A CA 1
ATOM 9186 C C . SER A 1 1127 ? -11.688 -4.949 -23.219 1 25.73 1127 SER A C 1
ATOM 9188 O O . SER A 1 1127 ? -11.062 -4.945 -24.281 1 25.73 1127 SER A O 1
ATOM 9190 N N . ASP A 1 1128 ? -12.141 -6.172 -23.234 1 22.02 1128 ASP A N 1
ATOM 9191 C CA . ASP A 1 1128 ? -13.109 -6.375 -24.297 1 22.02 1128 ASP A CA 1
ATOM 9192 C C . ASP A 1 1128 ? -14 -5.148 -24.469 1 22.02 1128 ASP A C 1
ATOM 9194 O O . ASP A 1 1128 ? -14.555 -4.629 -23.5 1 22.02 1128 ASP A O 1
ATOM 9198 N N . ASP A 1 1129 ? -13.758 -4.461 -25.594 1 23.2 1129 ASP A N 1
ATOM 9199 C CA . ASP A 1 1129 ? -14.602 -3.564 -26.375 1 23.2 1129 ASP A CA 1
ATOM 9200 C C . ASP A 1 1129 ? -16.031 -4.086 -26.438 1 23.2 1129 ASP A C 1
ATOM 9202 O O . ASP A 1 1129 ? -16.359 -4.918 -27.297 1 23.2 1129 ASP A O 1
ATOM 9206 N N . GLU A 1 1130 ? -16.734 -4.641 -25.625 1 22.09 1130 GLU A N 1
ATOM 9207 C CA . GLU A 1 1130 ? -18.109 -4.617 -26.094 1 22.09 1130 GLU A CA 1
ATOM 9208 C C . GLU A 1 1130 ? -18.484 -3.252 -26.672 1 22.09 1130 GLU A C 1
ATOM 9210 O O . GLU A 1 1130 ? -18.422 -2.24 -25.969 1 22.09 1130 GLU A O 1
ATOM 9215 N N . LEU A 1 1131 ? -18.406 -3.082 -28.094 1 21.5 1131 LEU A N 1
ATOM 9216 C CA . LEU A 1 1131 ? -19.062 -2.289 -29.125 1 21.5 1131 LEU A CA 1
ATOM 9217 C C . LEU A 1 1131 ? -20.547 -2.115 -28.812 1 21.5 1131 LEU A C 1
ATOM 9219 O O . LEU A 1 1131 ? -21.359 -1.831 -29.703 1 21.5 1131 LEU A O 1
ATOM 9223 N N . SER A 1 1132 ? -21.328 -2.686 -27.953 1 20.25 1132 SER A N 1
ATOM 9224 C CA . SER A 1 1132 ? -22.719 -2.312 -28.156 1 20.25 1132 SER A CA 1
ATOM 9225 C C . SER A 1 1132 ? -22.859 -0.828 -28.469 1 20.25 1132 SER A C 1
ATOM 9227 O O . SER A 1 1132 ? -22.062 -0.012 -28 1 20.25 1132 SER A O 1
ATOM 9229 N N . ASP A 1 1133 ? -23.75 -0.506 -29.656 1 20.11 1133 ASP A N 1
ATOM 9230 C CA . ASP A 1 1133 ? -24.484 0.546 -30.344 1 20.11 1133 ASP A CA 1
ATOM 9231 C C . ASP A 1 1133 ? -24.781 1.716 -29.406 1 20.11 1133 ASP A C 1
ATOM 9233 O O . ASP A 1 1133 ? -24.516 1.64 -28.203 1 20.11 1133 ASP A O 1
ATOM 9237 N N . GLU A 1 1134 ? -26.172 2.031 -29.641 1 20.03 1134 GLU A N 1
ATOM 9238 C CA . GLU A 1 1134 ? -27.094 3.143 -29.859 1 20.03 1134 GLU A CA 1
ATOM 9239 C C . GLU A 1 1134 ? -27.281 3.963 -28.594 1 20.03 1134 GLU A C 1
ATOM 9241 O O . GLU A 1 1134 ? -27.188 5.191 -28.625 1 20.03 1134 GLU A O 1
ATOM 9246 N N . SER A 1 1135 ? -28.25 3.35 -27.828 1 19.33 1135 SER A N 1
ATOM 9247 C CA . SER A 1 1135 ? -29.328 4.215 -27.344 1 19.33 1135 SER A CA 1
ATOM 9248 C C . SER A 1 1135 ? -28.812 5.199 -26.297 1 19.33 1135 SER A C 1
ATOM 9250 O O . SER A 1 1135 ? -28.547 4.82 -25.156 1 19.33 1135 SER A O 1
ATOM 9252 N N . PHE A 1 1136 ? -27.719 5.965 -26.578 1 18.33 1136 PHE A N 1
ATOM 9253 C CA . PHE A 1 1136 ? -28.109 7.266 -26.062 1 18.33 1136 PHE A CA 1
ATOM 9254 C C . PHE A 1 1136 ? -29.562 7.562 -26.391 1 18.33 1136 PHE A C 1
ATOM 9256 O O . PHE A 1 1136 ? -30.125 6.977 -27.312 1 18.33 1136 PHE A O 1
ATOM 9263 N N . TYR A 1 1137 ? -30.531 8.336 -25.625 1 21.09 1137 TYR A N 1
ATOM 9264 C CA . TYR A 1 1137 ? -31.922 8.625 -25.891 1 21.09 1137 TYR A CA 1
ATOM 9265 C C . TYR A 1 1137 ? -32.125 9.055 -27.344 1 21.09 1137 TYR A C 1
ATOM 9267 O O . TYR A 1 1137 ? -33.188 9.547 -27.703 1 21.09 1137 TYR A O 1
ATOM 9275 N N . GLY A 1 1138 ? -31.125 9.242 -28.328 1 17.52 1138 GLY A N 1
ATOM 9276 C CA . GLY A 1 1138 ? -31.844 9.836 -29.453 1 17.52 1138 GLY A CA 1
ATOM 9277 C C . GLY A 1 1138 ? -32.844 8.898 -30.078 1 17.52 1138 GLY A C 1
ATOM 9278 O O . GLY A 1 1138 ? -32.812 7.688 -29.859 1 17.52 1138 GLY A O 1
ATOM 9279 N N . ASP A 1 1139 ? -34.031 9.477 -30.875 1 17.44 1139 ASP A N 1
ATOM 9280 C CA . ASP A 1 1139 ? -35.219 9.328 -31.734 1 17.44 1139 ASP A CA 1
ATOM 9281 C C . ASP A 1 1139 ? -34.875 8.547 -33 1 17.44 1139 ASP A C 1
ATOM 9283 O O . ASP A 1 1139 ? -35.75 8.258 -33.812 1 17.44 1139 ASP A O 1
ATOM 9287 N N . SER A 1 1140 ? -33.719 8.297 -33.719 1 16.69 1140 SER A N 1
ATOM 9288 C CA . SER A 1 1140 ? -34.156 8.023 -35.094 1 16.69 1140 SER A CA 1
ATOM 9289 C C . SER A 1 1140 ? -35.188 6.887 -35.125 1 16.69 1140 SER A C 1
ATOM 9291 O O . SER A 1 1140 ? -35.188 6.043 -34.219 1 16.69 1140 SER A O 1
ATOM 9293 N N . GLU A 1 1141 ? -36.156 6.883 -36.312 1 16.62 1141 GLU A N 1
ATOM 9294 C CA . GLU A 1 1141 ? -37.094 6.648 -37.406 1 16.62 1141 GLU A CA 1
ATOM 9295 C C . GLU A 1 1141 ? -36.75 5.387 -38.188 1 16.62 1141 GLU A C 1
ATOM 9297 O O . GLU A 1 1141 ? -37.406 5.066 -39.188 1 16.62 1141 GLU A O 1
ATOM 9302 N N . ALA A 1 1142 ? -36 4.402 -38.156 1 15.66 1142 ALA A N 1
ATOM 9303 C CA . ALA A 1 1142 ? -36.562 3.238 -38.844 1 15.66 1142 ALA A CA 1
ATOM 9304 C C . ALA A 1 1142 ? -37.906 2.828 -38.219 1 15.66 1142 ALA A C 1
ATOM 9306 O O . ALA A 1 1142 ? -38.031 2.77 -37 1 15.66 1142 ALA A O 1
ATOM 9307 N N . GLU A 1 1143 ? -38.531 3.098 -39.25 1 15.35 1143 GLU A N 1
ATOM 9308 C CA . GLU A 1 1143 ? -38.844 2.539 -40.562 1 15.35 1143 GLU A CA 1
ATOM 9309 C C . GLU A 1 1143 ? -37.938 1.375 -40.906 1 15.35 1143 GLU A C 1
ATOM 9311 O O . GLU A 1 1143 ? -36.719 1.443 -40.656 1 15.35 1143 GLU A O 1
ATOM 9316 N N . MET B 1 1 ? -53.625 31.797 0.637 1 57.25 1 MET B N 1
ATOM 9317 C CA . MET B 1 1 ? -54.375 31.188 -0.452 1 57.25 1 MET B CA 1
ATOM 9318 C C . MET B 1 1 ? -54.531 29.688 -0.243 1 57.25 1 MET B C 1
ATOM 9320 O O . MET B 1 1 ? -53.594 29.031 0.213 1 57.25 1 MET B O 1
ATOM 9324 N N . ASP B 1 2 ? -55.594 29.141 -0.223 1 68.06 2 ASP B N 1
ATOM 9325 C CA . ASP B 1 2 ? -55.938 27.719 -0.073 1 68.06 2 ASP B CA 1
ATOM 9326 C C . ASP B 1 2 ? -55.344 26.906 -1.22 1 68.06 2 ASP B C 1
ATOM 9328 O O . ASP B 1 2 ? -55.625 27.172 -2.389 1 68.06 2 ASP B O 1
ATOM 9332 N N . ARG B 1 3 ? -54.281 26.094 -0.946 1 74.69 3 ARG B N 1
ATOM 9333 C CA . ARG B 1 3 ? -53.531 25.359 -1.966 1 74.69 3 ARG B CA 1
ATOM 9334 C C . ARG B 1 3 ? -53.906 23.891 -1.963 1 74.69 3 ARG B C 1
ATOM 9336 O O . ARG B 1 3 ? -53.25 23.062 -2.607 1 74.69 3 ARG B O 1
ATOM 9343 N N . SER B 1 4 ? -55.062 23.516 -1.339 1 78.25 4 SER B N 1
ATOM 9344 C CA . SER B 1 4 ? -55.531 22.141 -1.23 1 78.25 4 SER B CA 1
ATOM 9345 C C . SER B 1 4 ? -56.031 21.625 -2.576 1 78.25 4 SER B C 1
ATOM 9347 O O . SER B 1 4 ? -56.094 20.406 -2.789 1 78.25 4 SER B O 1
ATOM 9349 N N . TRP B 1 5 ? -56.25 22.531 -3.504 1 81.25 5 TRP B N 1
ATOM 9350 C CA . TRP B 1 5 ? -56.75 22.172 -4.824 1 81.25 5 TRP B CA 1
ATOM 9351 C C . TRP B 1 5 ? -55.688 21.438 -5.633 1 81.25 5 TRP B C 1
ATOM 9353 O O . TRP B 1 5 ? -56 20.672 -6.543 1 81.25 5 TRP B O 1
ATOM 9363 N N . MET B 1 6 ? -54.406 21.594 -5.25 1 79.88 6 MET B N 1
ATOM 9364 C CA . MET B 1 6 ? -53.312 21.016 -5.992 1 79.88 6 MET B CA 1
ATOM 9365 C C . MET B 1 6 ? -53.25 19.5 -5.801 1 79.88 6 MET B C 1
ATOM 9367 O O . MET B 1 6 ? -52.688 18.797 -6.633 1 79.88 6 MET B O 1
ATOM 9371 N N . GLU B 1 7 ? -53.906 18.953 -4.805 1 74.25 7 GLU B N 1
ATOM 9372 C CA . GLU B 1 7 ? -53.906 17.531 -4.453 1 74.25 7 GLU B CA 1
ATOM 9373 C C . GLU B 1 7 ? -55.031 16.797 -5.129 1 74.25 7 GLU B C 1
ATOM 9375 O O . GLU B 1 7 ? -55.125 15.562 -5.074 1 74.25 7 GLU B O 1
ATOM 9380 N N . ILE B 1 8 ? -55.938 17.469 -5.871 1 77.06 8 ILE B N 1
ATOM 9381 C CA . ILE B 1 8 ? -57.094 16.859 -6.508 1 77.06 8 ILE B CA 1
ATOM 9382 C C . ILE B 1 8 ? -56.688 16.188 -7.812 1 77.06 8 ILE B C 1
ATOM 9384 O O . ILE B 1 8 ? -56.156 16.844 -8.719 1 77.06 8 ILE B O 1
ATOM 9388 N N . ARG B 1 9 ? -56.781 14.836 -7.977 1 73.56 9 ARG B N 1
ATOM 9389 C CA . ARG B 1 9 ? -56.344 14.023 -9.109 1 73.56 9 ARG B CA 1
ATOM 9390 C C . ARG B 1 9 ? -57.281 14.203 -10.305 1 73.56 9 ARG B C 1
ATOM 9392 O O . ARG B 1 9 ? -56.812 14.164 -11.453 1 73.56 9 ARG B O 1
ATOM 9399 N N . ASN B 1 10 ? -58.656 14.453 -10 1 74.12 10 ASN B N 1
ATOM 9400 C CA . ASN B 1 10 ? -59.625 14.703 -11.062 1 74.12 10 ASN B CA 1
ATOM 9401 C C . ASN B 1 10 ? -59.531 16.141 -11.578 1 74.12 10 ASN B C 1
ATOM 9403 O O . ASN B 1 10 ? -60 17.078 -10.922 1 74.12 10 ASN B O 1
ATOM 9407 N N . ARG B 1 11 ? -58.938 16.406 -12.711 1 78.25 11 ARG B N 1
ATOM 9408 C CA . ARG B 1 11 ? -58.594 17.719 -13.258 1 78.25 11 ARG B CA 1
ATOM 9409 C C . ARG B 1 11 ? -59.844 18.438 -13.773 1 78.25 11 ARG B C 1
ATOM 9411 O O . ARG B 1 11 ? -59.781 19.625 -14.094 1 78.25 11 ARG B O 1
ATOM 9418 N N . ARG B 1 12 ? -60.969 17.734 -13.844 1 76.38 12 ARG B N 1
ATOM 9419 C CA . ARG B 1 12 ? -62.25 18.328 -14.281 1 76.38 12 ARG B CA 1
ATOM 9420 C C . ARG B 1 12 ? -63.094 18.781 -13.086 1 76.38 12 ARG B C 1
ATOM 9422 O O . ARG B 1 12 ? -64.188 19.312 -13.258 1 76.38 12 ARG B O 1
ATOM 9429 N N . HIS B 1 13 ? -62.562 18.484 -11.922 1 79.5 13 HIS B N 1
ATOM 9430 C CA . HIS B 1 13 ? -63.25 18.891 -10.711 1 79.5 13 HIS B CA 1
ATOM 9431 C C . HIS B 1 13 ? -63.312 20.422 -10.594 1 79.5 13 HIS B C 1
ATOM 9433 O O . HIS B 1 13 ? -62.312 21.094 -10.836 1 79.5 13 HIS B O 1
ATOM 9439 N N . PRO B 1 14 ? -64.438 20.969 -10.273 1 81.62 14 PRO B N 1
ATOM 9440 C CA . PRO B 1 14 ? -64.625 22.422 -10.258 1 81.62 14 PRO B CA 1
ATOM 9441 C C . PRO B 1 14 ? -63.625 23.125 -9.312 1 81.62 14 PRO B C 1
ATOM 9443 O O . PRO B 1 14 ? -63.156 24.219 -9.617 1 81.62 14 PRO B O 1
ATOM 9446 N N . LEU B 1 15 ? -63.344 22.453 -8.273 1 80.19 15 LEU B N 1
ATOM 9447 C CA . LEU B 1 15 ? -62.406 23.047 -7.34 1 80.19 15 LEU B CA 1
ATOM 9448 C C . LEU B 1 15 ? -61 23.125 -7.953 1 80.19 15 LEU B C 1
ATOM 9450 O O . LEU B 1 15 ? -60.25 24.078 -7.684 1 80.19 15 LEU B O 1
ATOM 9454 N N . TYR B 1 16 ? -60.625 22.203 -8.742 1 85.12 16 TYR B N 1
ATOM 9455 C CA . TYR B 1 16 ? -59.344 22.219 -9.43 1 85.12 16 TYR B CA 1
ATOM 9456 C C . TYR B 1 16 ? -59.312 23.328 -10.484 1 85.12 16 TYR B C 1
ATOM 9458 O O . TYR B 1 16 ? -58.344 24.078 -10.57 1 85.12 16 TYR B O 1
ATOM 9466 N N . ILE B 1 17 ? -60.469 23.438 -11.188 1 84.44 17 ILE B N 1
ATOM 9467 C CA . ILE B 1 17 ? -60.562 24.422 -12.25 1 84.44 17 ILE B CA 1
ATOM 9468 C C . ILE B 1 17 ? -60.5 25.828 -11.641 1 84.44 17 ILE B C 1
ATOM 9470 O O . ILE B 1 17 ? -59.812 26.703 -12.148 1 84.44 17 ILE B O 1
ATOM 9474 N N . GLU B 1 18 ? -61.188 25.922 -10.547 1 83.69 18 GLU B N 1
ATOM 9475 C CA . GLU B 1 18 ? -61.156 27.203 -9.852 1 83.69 18 GLU B CA 1
ATOM 9476 C C . GLU B 1 18 ? -59.781 27.5 -9.273 1 83.69 18 GLU B C 1
ATOM 9478 O O . GLU B 1 18 ? -59.312 28.656 -9.312 1 83.69 18 GLU B O 1
ATOM 9483 N N . GLY B 1 19 ? -59.094 26.516 -8.742 1 85.81 19 GLY B N 1
ATOM 9484 C CA . GLY B 1 19 ? -57.75 26.672 -8.219 1 85.81 19 GLY B CA 1
ATOM 9485 C C . GLY B 1 19 ? -56.75 27.062 -9.281 1 85.81 19 GLY B C 1
ATOM 9486 O O . GLY B 1 19 ? -55.906 27.938 -9.055 1 85.81 19 GLY B O 1
ATOM 9487 N N . VAL B 1 20 ? -56.844 26.531 -10.422 1 87.88 20 VAL B N 1
ATOM 9488 C CA . VAL B 1 20 ? -55.969 26.828 -11.531 1 87.88 20 VAL B CA 1
ATOM 9489 C C . VAL B 1 20 ? -56.188 28.266 -12 1 87.88 20 VAL B C 1
ATOM 9491 O O . VAL B 1 20 ? -55.25 29.016 -12.242 1 87.88 20 VAL B O 1
ATOM 9494 N N . LYS B 1 21 ? -57.5 28.656 -12.078 1 85.12 21 LYS B N 1
ATOM 9495 C CA . LYS B 1 21 ? -57.812 30.016 -12.492 1 85.12 21 LYS B CA 1
ATOM 9496 C C . LYS B 1 21 ? -57.312 31.047 -11.484 1 85.12 21 LYS B C 1
ATOM 9498 O O . LYS B 1 21 ? -56.781 32.094 -11.867 1 85.12 21 LYS B O 1
ATOM 9503 N N . GLU B 1 22 ? -57.406 30.656 -10.25 1 84.19 22 GLU B N 1
ATOM 9504 C CA . GLU B 1 22 ? -56.875 31.516 -9.203 1 84.19 22 GLU B CA 1
ATOM 9505 C C . GLU B 1 22 ? -55.344 31.625 -9.273 1 84.19 22 GLU B C 1
ATOM 9507 O O . GLU B 1 22 ? -54.781 32.688 -9.078 1 84.19 22 GLU B O 1
ATOM 9512 N N . PHE B 1 23 ? -54.656 30.547 -9.508 1 85.5 23 PHE B N 1
ATOM 9513 C CA . PHE B 1 23 ? -53.219 30.531 -9.656 1 85.5 23 PHE B CA 1
ATOM 9514 C C . PHE B 1 23 ? -52.781 31.391 -10.844 1 85.5 23 PHE B C 1
ATOM 9516 O O . PHE B 1 23 ? -51.844 32.188 -10.734 1 85.5 23 PHE B O 1
ATOM 9523 N N . ILE B 1 24 ? -53.5 31.266 -11.977 1 85.5 24 ILE B N 1
ATOM 9524 C CA . ILE B 1 24 ? -53.156 32.031 -13.172 1 85.5 24 ILE B CA 1
ATOM 9525 C C . ILE B 1 24 ? -53.344 33.531 -12.922 1 85.5 24 ILE B C 1
ATOM 9527 O O . ILE B 1 24 ? -52.531 34.344 -13.312 1 85.5 24 ILE B O 1
ATOM 9531 N N . LYS B 1 25 ? -54.438 33.812 -12.203 1 83.81 25 LYS B N 1
ATOM 9532 C CA . LYS B 1 25 ? -54.656 35.219 -11.828 1 83.81 25 LYS B CA 1
ATOM 9533 C C . LYS B 1 25 ? -53.531 35.75 -10.93 1 83.81 25 LYS B C 1
ATOM 9535 O O . LYS B 1 25 ? -53.031 36.844 -11.125 1 83.81 25 LYS B O 1
ATOM 9540 N N . PHE B 1 26 ? -53.156 34.875 -9.984 1 80.81 26 PHE B N 1
ATOM 9541 C CA . PHE B 1 26 ? -52.062 35.219 -9.078 1 80.81 26 PHE B CA 1
ATOM 9542 C C . PHE B 1 26 ? -50.75 35.406 -9.844 1 80.81 26 PHE B C 1
ATOM 9544 O O . PHE B 1 26 ? -50.031 36.375 -9.609 1 80.81 26 PHE B O 1
ATOM 9551 N N . ALA B 1 27 ? -50.438 34.562 -10.719 1 81.62 27 ALA B N 1
ATOM 9552 C CA . ALA B 1 27 ? -49.219 34.594 -11.523 1 81.62 27 ALA B CA 1
ATOM 9553 C C . ALA B 1 27 ? -49.188 35.844 -12.414 1 81.62 27 ALA B C 1
ATOM 9555 O O . ALA B 1 27 ? -48.125 36.469 -12.578 1 81.62 27 ALA B O 1
ATOM 9556 N N . ILE B 1 28 ? -50.344 36.219 -12.93 1 80.38 28 ILE B N 1
ATOM 9557 C CA . ILE B 1 28 ? -50.469 37.406 -13.789 1 80.38 28 ILE B CA 1
ATOM 9558 C C . ILE B 1 28 ? -50.281 38.656 -12.953 1 80.38 28 ILE B C 1
ATOM 9560 O O . ILE B 1 28 ? -49.625 39.594 -13.375 1 80.38 28 ILE B O 1
ATOM 9564 N N . ASP B 1 29 ? -50.812 38.625 -11.727 1 78.81 29 ASP B N 1
ATOM 9565 C CA . ASP B 1 29 ? -50.75 39.781 -10.852 1 78.81 29 ASP B CA 1
ATOM 9566 C C . ASP B 1 29 ? -49.344 40.062 -10.367 1 78.81 29 ASP B C 1
ATOM 9568 O O . ASP B 1 29 ? -49 41.219 -10.117 1 78.81 29 ASP B O 1
ATOM 9572 N N . HIS B 1 30 ? -48.562 39 -10.273 1 73.75 30 HIS B N 1
ATOM 9573 C CA . HIS B 1 30 ? -47.219 39.188 -9.742 1 73.75 30 HIS B CA 1
ATOM 9574 C C . HIS B 1 30 ? -46.156 39.125 -10.844 1 73.75 30 HIS B C 1
ATOM 9576 O O . HIS B 1 30 ? -44.969 39.156 -10.57 1 73.75 30 HIS B O 1
ATOM 9582 N N . MET B 1 31 ? -46.594 39.062 -11.984 1 70.19 31 MET B N 1
ATOM 9583 C CA . MET B 1 31 ? -45.719 39.062 -13.164 1 70.19 31 MET B CA 1
ATOM 9584 C C . MET B 1 31 ? -45.219 40.469 -13.469 1 70.19 31 MET B C 1
ATOM 9586 O O . MET B 1 31 ? -46 41.438 -13.438 1 70.19 31 MET B O 1
ATOM 9590 N N . PRO B 1 32 ? -43.938 40.656 -13.516 1 65.81 32 PRO B N 1
ATOM 9591 C CA . PRO B 1 32 ? -43.5 41.969 -13.93 1 65.81 32 PRO B CA 1
ATOM 9592 C C . PRO B 1 32 ? -44.156 42.438 -15.234 1 65.81 32 PRO B C 1
ATOM 9594 O O . PRO B 1 32 ? -44.438 41.594 -16.109 1 65.81 32 PRO B O 1
ATOM 9597 N N . PRO B 1 33 ? -44.594 43.656 -15.312 1 62.75 33 PRO B N 1
ATOM 9598 C CA . PRO B 1 33 ? -45.312 44.188 -16.469 1 62.75 33 PRO B CA 1
ATOM 9599 C C . PRO B 1 33 ? -44.656 43.875 -17.797 1 62.75 33 PRO B C 1
ATOM 9601 O O . PRO B 1 33 ? -45.312 43.75 -18.828 1 62.75 33 PRO B O 1
ATOM 9604 N N . SER B 1 34 ? -43.406 43.719 -17.812 1 64.06 34 SER B N 1
ATOM 9605 C CA . SER B 1 34 ? -42.688 43.531 -19.078 1 64.06 34 SER B CA 1
ATOM 9606 C C . SER B 1 34 ? -42.719 42.062 -19.516 1 64.06 34 SER B C 1
ATOM 9608 O O . SER B 1 34 ? -42.375 41.75 -20.641 1 64.06 34 SER B O 1
ATOM 9610 N N . GLU B 1 35 ? -43.25 41.094 -18.688 1 64.06 35 GLU B N 1
ATOM 9611 C CA . GLU B 1 35 ? -43.188 39.688 -19.031 1 64.06 35 GLU B CA 1
ATOM 9612 C C . GLU B 1 35 ? -44.562 39.156 -19.359 1 64.06 35 GLU B C 1
ATOM 9614 O O . GLU B 1 35 ? -45.531 39.438 -18.672 1 64.06 35 GLU B O 1
ATOM 9619 N N . THR B 1 36 ? -44.719 38.625 -20.578 1 73.81 36 THR B N 1
ATOM 9620 C CA . THR B 1 36 ? -46 38.062 -21.047 1 73.81 36 THR B CA 1
ATOM 9621 C C . THR B 1 36 ? -46.031 36.562 -20.797 1 73.81 36 THR B C 1
ATOM 9623 O O . THR B 1 36 ? -47.062 35.938 -21.031 1 73.81 36 THR B O 1
ATOM 9626 N N . LEU B 1 37 ? -44.969 36.062 -20.312 1 77.88 37 LEU B N 1
ATOM 9627 C CA . LEU B 1 37 ? -44.906 34.594 -20.125 1 77.88 37 LEU B CA 1
ATOM 9628 C C . LEU B 1 37 ? -44.781 34.25 -18.656 1 77.88 37 LEU B C 1
ATOM 9630 O O . LEU B 1 37 ? -44.188 35 -17.875 1 77.88 37 LEU B O 1
ATOM 9634 N N . ILE B 1 38 ? -45.469 33.188 -18.156 1 79.81 38 ILE B N 1
ATOM 9635 C CA . ILE B 1 38 ? -45.375 32.719 -16.781 1 79.81 38 ILE B CA 1
ATOM 9636 C C . ILE B 1 38 ? -44.75 31.312 -16.766 1 79.81 38 ILE B C 1
ATOM 9638 O O . ILE B 1 38 ? -44.812 30.578 -17.75 1 79.81 38 ILE B O 1
ATOM 9642 N N . TRP B 1 39 ? -44.188 31 -15.648 1 76.06 39 TRP B N 1
ATOM 9643 C CA . TRP B 1 39 ? -43.719 29.641 -15.406 1 76.06 39 TRP B CA 1
ATOM 9644 C C . TRP B 1 39 ? -44.875 28.656 -15.312 1 76.06 39 TRP B C 1
ATOM 9646 O O . TRP B 1 39 ? -45.875 28.938 -14.656 1 76.06 39 TRP B O 1
ATOM 9656 N N . CYS B 1 40 ? -44.812 27.562 -16.062 1 77.94 40 CYS B N 1
ATOM 9657 C CA . CYS B 1 40 ? -45.906 26.578 -16 1 77.94 40 CYS B CA 1
ATOM 9658 C C . CYS B 1 40 ? -45.656 25.562 -14.906 1 77.94 40 CYS B C 1
ATOM 9660 O O . CYS B 1 40 ? -44.719 24.781 -14.977 1 77.94 40 CYS B O 1
ATOM 9662 N N . PRO B 1 41 ? -46.375 25.562 -13.852 1 78.31 41 PRO B N 1
ATOM 9663 C CA . PRO B 1 41 ? -46.156 24.656 -12.719 1 78.31 41 PRO B CA 1
ATOM 9664 C C . PRO B 1 41 ? -46.781 23.281 -12.961 1 78.31 41 PRO B C 1
ATOM 9666 O O . PRO B 1 41 ? -47 22.516 -12.008 1 78.31 41 PRO B O 1
ATOM 9669 N N . CYS B 1 42 ? -47.125 22.859 -14.195 1 77.5 42 CYS B N 1
ATOM 9670 C CA . CYS B 1 42 ? -47.719 21.562 -14.469 1 77.5 42 CYS B CA 1
ATOM 9671 C C . CYS B 1 42 ? -46.688 20.453 -14.258 1 77.5 42 CYS B C 1
ATOM 9673 O O . CYS B 1 42 ? -45.5 20.688 -14.258 1 77.5 42 CYS B O 1
ATOM 9675 N N . ILE B 1 43 ? -47.062 19.141 -14.086 1 74.06 43 ILE B N 1
ATOM 9676 C CA . ILE B 1 43 ? -46.25 17.969 -13.789 1 74.06 43 ILE B CA 1
ATOM 9677 C C . ILE B 1 43 ? -45.219 17.781 -14.891 1 74.06 43 ILE B C 1
ATOM 9679 O O . ILE B 1 43 ? -44.094 17.375 -14.625 1 74.06 43 ILE B O 1
ATOM 9683 N N . ARG B 1 44 ? -45.594 18.188 -16.125 1 69.25 44 ARG B N 1
ATOM 9684 C CA . ARG B 1 44 ? -44.719 18 -17.266 1 69.25 44 ARG B CA 1
ATOM 9685 C C . ARG B 1 44 ? -43.656 19.094 -17.344 1 69.25 44 ARG B C 1
ATOM 9687 O O . ARG B 1 44 ? -42.5 18.828 -17.625 1 69.25 44 ARG B O 1
ATOM 9694 N N . CYS B 1 45 ? -44.094 20.328 -17 1 72.88 45 CYS B N 1
ATOM 9695 C CA . CYS B 1 45 ? -43.219 21.484 -17.156 1 72.88 45 CYS B CA 1
ATOM 9696 C C . CYS B 1 45 ? -42.469 21.781 -15.867 1 72.88 45 CYS B C 1
ATOM 9698 O O . CYS B 1 45 ? -41.312 22.188 -15.898 1 72.88 45 CYS B O 1
ATOM 9700 N N . ASN B 1 46 ? -43.156 21.484 -14.688 1 69.62 46 ASN B N 1
ATOM 9701 C CA . ASN B 1 46 ? -42.656 21.641 -13.336 1 69.62 46 ASN B CA 1
ATOM 9702 C C . ASN B 1 46 ? -41.938 22.969 -13.164 1 69.62 46 ASN B C 1
ATOM 9704 O O . ASN B 1 46 ? -40.875 23.031 -12.539 1 69.62 46 ASN B O 1
ATOM 9708 N N . ASN B 1 47 ? -42.406 23.953 -13.805 1 72.31 47 ASN B N 1
ATOM 9709 C CA . ASN B 1 47 ? -41.938 25.328 -13.734 1 72.31 47 ASN B CA 1
ATOM 9710 C C . ASN B 1 47 ? -40.594 25.484 -14.438 1 72.31 47 ASN B C 1
ATOM 9712 O O . ASN B 1 47 ? -39.781 26.312 -14.023 1 72.31 47 ASN B O 1
ATOM 9716 N N . PHE B 1 48 ? -40.406 24.672 -15.391 1 64.94 48 PHE B N 1
ATOM 9717 C CA . PHE B 1 48 ? -39.156 24.766 -16.172 1 64.94 48 PHE B CA 1
ATOM 9718 C C . PHE B 1 48 ? -39.406 25.531 -17.469 1 64.94 48 PHE B C 1
ATOM 9720 O O . PHE B 1 48 ? -38.469 26.109 -18.031 1 64.94 48 PHE B O 1
ATOM 9727 N N . ASN B 1 49 ? -40.656 25.562 -17.922 1 71.12 49 ASN B N 1
ATOM 9728 C CA . ASN B 1 49 ? -41 26.203 -19.188 1 71.12 49 ASN B CA 1
ATOM 9729 C C . ASN B 1 49 ? -41.906 27.406 -18.969 1 71.12 49 ASN B C 1
ATOM 9731 O O . ASN B 1 49 ? -42.875 27.328 -18.203 1 71.12 49 ASN B O 1
ATOM 9735 N N . LYS B 1 50 ? -41.5 28.562 -19.484 1 76.44 50 LYS B N 1
ATOM 9736 C CA . LYS B 1 50 ? -42.406 29.703 -19.469 1 76.44 50 LYS B CA 1
ATOM 9737 C C . LYS B 1 50 ? -43.375 29.656 -20.656 1 76.44 50 LYS B C 1
ATOM 9739 O O . LYS B 1 50 ? -42.969 29.312 -21.781 1 76.44 50 LYS B O 1
ATOM 9744 N N . MET B 1 51 ? -44.562 29.766 -20.5 1 79.31 51 MET B N 1
ATOM 9745 C CA . MET B 1 51 ? -45.594 29.797 -21.531 1 79.31 51 MET B CA 1
ATOM 9746 C C . MET B 1 51 ? -46.625 30.891 -21.234 1 79.31 51 MET B C 1
ATOM 9748 O O . MET B 1 51 ? -46.562 31.547 -20.188 1 79.31 51 MET B O 1
ATOM 9752 N N . THR B 1 52 ? -47.406 31.188 -22.266 1 81.56 52 THR B N 1
ATOM 9753 C CA . THR B 1 52 ? -48.438 32.188 -22.078 1 81.56 52 THR B CA 1
ATOM 9754 C C . THR B 1 52 ? -49.438 31.719 -21 1 81.56 52 THR B C 1
ATOM 9756 O O . THR B 1 52 ? -49.625 30.516 -20.797 1 81.56 52 THR B O 1
ATOM 9759 N N . PRO B 1 53 ? -49.938 32.625 -20.266 1 84.62 53 PRO B N 1
ATOM 9760 C CA . PRO B 1 53 ? -50.906 32.219 -19.219 1 84.62 53 PRO B CA 1
ATOM 9761 C C . PRO B 1 53 ? -51.969 31.266 -19.75 1 84.62 53 PRO B C 1
ATOM 9763 O O . PRO B 1 53 ? -52.375 30.344 -19.047 1 84.62 53 PRO B O 1
ATOM 9766 N N . ASP B 1 54 ? -52.344 31.422 -21.016 1 82.5 54 ASP B N 1
ATOM 9767 C CA . ASP B 1 54 ? -53.344 30.562 -21.609 1 82.5 54 ASP B CA 1
ATOM 9768 C C . ASP B 1 54 ? -52.812 29.156 -21.859 1 82.5 54 ASP B C 1
ATOM 9770 O O . ASP B 1 54 ? -53.5 28.172 -21.594 1 82.5 54 ASP B O 1
ATOM 9774 N N . GLU B 1 55 ? -51.594 29.125 -22.219 1 81.75 55 GLU B N 1
ATOM 9775 C CA . GLU B 1 55 ? -50.969 27.828 -22.453 1 81.75 55 GLU B CA 1
ATOM 9776 C C . GLU B 1 55 ? -50.688 27.109 -21.141 1 81.75 55 GLU B C 1
ATOM 9778 O O . GLU B 1 55 ? -50.844 25.906 -21.047 1 81.75 55 GLU B O 1
ATOM 9783 N N . ALA B 1 56 ? -50.25 27.812 -20.141 1 86.19 56 ALA B N 1
ATOM 9784 C CA . ALA B 1 56 ? -50 27.234 -18.828 1 86.19 56 ALA B CA 1
ATOM 9785 C C . ALA B 1 56 ? -51.281 26.672 -18.219 1 86.19 56 ALA B C 1
ATOM 9787 O O . ALA B 1 56 ? -51.281 25.594 -17.609 1 86.19 56 ALA B O 1
ATOM 9788 N N . GLU B 1 57 ? -52.406 27.391 -18.5 1 86.81 57 GLU B N 1
ATOM 9789 C CA . GLU B 1 57 ? -53.719 26.938 -18.047 1 86.81 57 GLU B CA 1
ATOM 9790 C C . GLU B 1 57 ? -54.094 25.625 -18.719 1 86.81 57 GLU B C 1
ATOM 9792 O O . GLU B 1 57 ? -54.562 24.688 -18.047 1 86.81 57 GLU B O 1
ATOM 9797 N N . GLU B 1 58 ? -53.781 25.516 -19.938 1 82.5 58 GLU B N 1
ATOM 9798 C CA . GLU B 1 58 ? -54.062 24.297 -20.688 1 82.5 58 GLU B CA 1
ATOM 9799 C C . GLU B 1 58 ? -53.188 23.125 -20.219 1 82.5 58 GLU B C 1
ATOM 9801 O O . GLU B 1 58 ? -53.688 22 -20.078 1 82.5 58 GLU B O 1
ATOM 9806 N N . HIS B 1 59 ? -51.969 23.406 -19.844 1 83.19 59 HIS B N 1
ATOM 9807 C CA . HIS B 1 59 ? -51.031 22.375 -19.359 1 83.19 59 HIS B CA 1
ATOM 9808 C C . HIS B 1 59 ? -51.469 21.859 -17.984 1 83.19 59 HIS B C 1
ATOM 9810 O O . HIS B 1 59 ? -51.375 20.656 -17.719 1 83.19 59 HIS B O 1
ATOM 9816 N N . MET B 1 60 ? -51.938 22.719 -17.156 1 86.19 60 MET B N 1
ATOM 9817 C CA . MET B 1 60 ? -52.344 22.328 -15.805 1 86.19 60 MET B CA 1
ATOM 9818 C C . MET B 1 60 ? -53.625 21.5 -15.844 1 86.19 60 MET B C 1
ATOM 9820 O O . MET B 1 60 ? -53.844 20.625 -15 1 86.19 60 MET B O 1
ATOM 9824 N N . TYR B 1 61 ? -54.406 21.703 -16.938 1 84.69 61 TYR B N 1
ATOM 9825 C CA . TYR B 1 61 ? -55.594 20.891 -17.125 1 84.69 61 TYR B CA 1
ATOM 9826 C C . TYR B 1 61 ? -55.25 19.516 -17.688 1 84.69 61 TYR B C 1
ATOM 9828 O O . TYR B 1 61 ? -55.812 18.516 -17.281 1 84.69 61 TYR B O 1
ATOM 9836 N N . ALA B 1 62 ? -54.188 19.469 -18.516 1 80.81 62 ALA B N 1
ATOM 9837 C CA . ALA B 1 62 ? -53.844 18.234 -19.219 1 80.81 62 ALA B CA 1
ATOM 9838 C C . ALA B 1 62 ? -52.969 17.344 -18.328 1 80.81 62 ALA B C 1
ATOM 9840 O O . ALA B 1 62 ? -53.219 16.125 -18.25 1 80.81 62 ALA B O 1
ATOM 9841 N N . TRP B 1 63 ? -52.031 17.953 -17.625 1 80.19 63 TRP B N 1
ATOM 9842 C CA . TRP B 1 63 ? -51 17.125 -16.984 1 80.19 63 TRP B CA 1
ATOM 9843 C C . TRP B 1 63 ? -51.031 17.312 -15.469 1 80.19 63 TRP B C 1
ATOM 9845 O O . TRP B 1 63 ? -50.375 16.562 -14.734 1 80.19 63 TRP B O 1
ATOM 9855 N N . GLY B 1 64 ? -51.781 18.25 -14.977 1 80.56 64 GLY B N 1
ATOM 9856 C CA . GLY B 1 64 ? -51.875 18.516 -13.547 1 80.56 64 GLY B CA 1
ATOM 9857 C C . GLY B 1 64 ? -50.75 19.406 -13.047 1 80.56 64 GLY B C 1
ATOM 9858 O O . GLY B 1 64 ? -49.844 19.75 -13.805 1 80.56 64 GLY B O 1
ATOM 9859 N N . VAL B 1 65 ? -50.812 19.875 -11.742 1 78.5 65 VAL B N 1
ATOM 9860 C CA . VAL B 1 65 ? -49.812 20.766 -11.117 1 78.5 65 VAL B CA 1
ATOM 9861 C C . VAL B 1 65 ? -48.938 19.984 -10.172 1 78.5 65 VAL B C 1
ATOM 9863 O O . VAL B 1 65 ? -49.375 19 -9.562 1 78.5 65 VAL B O 1
ATOM 9866 N N . VAL B 1 66 ? -47.75 20.328 -10.109 1 74.69 66 VAL B N 1
ATOM 9867 C CA . VAL B 1 66 ? -46.812 19.734 -9.156 1 74.69 66 VAL B CA 1
ATOM 9868 C C . VAL B 1 66 ? -47.219 20.062 -7.73 1 74.69 66 VAL B C 1
ATOM 9870 O O . VAL B 1 66 ? -47.219 21.234 -7.332 1 74.69 66 VAL B O 1
ATOM 9873 N N . VAL B 1 67 ? -47.656 19.125 -6.957 1 73.56 67 VAL B N 1
ATOM 9874 C CA . VAL B 1 67 ? -48.25 19.312 -5.641 1 73.56 67 VAL B CA 1
ATOM 9875 C C . VAL B 1 67 ? -47.219 19.906 -4.684 1 73.56 67 VAL B C 1
ATOM 9877 O O . VAL B 1 67 ? -47.562 20.688 -3.795 1 73.56 67 VAL B O 1
ATOM 9880 N N . ALA B 1 68 ? -46 19.641 -4.941 1 66.81 68 ALA B N 1
ATOM 9881 C CA . ALA B 1 68 ? -44.938 20.109 -4.051 1 66.81 68 ALA B CA 1
ATOM 9882 C C . ALA B 1 68 ? -44.688 21.594 -4.227 1 66.81 68 ALA B C 1
ATOM 9884 O O . ALA B 1 68 ? -44.062 22.234 -3.367 1 66.81 68 ALA B O 1
ATOM 9885 N N . TYR B 1 69 ? -45.312 22.219 -5.289 1 72.38 69 TYR B N 1
ATOM 9886 C CA . TYR B 1 69 ? -45.156 23.641 -5.523 1 72.38 69 TYR B CA 1
ATOM 9887 C C . TYR B 1 69 ? -46.219 24.422 -4.754 1 72.38 69 TYR B C 1
ATOM 9889 O O . TYR B 1 69 ? -47.125 25.047 -5.352 1 72.38 69 TYR B O 1
ATOM 9897 N N . ASN B 1 70 ? -46.094 24.25 -3.418 1 70.12 70 ASN B N 1
ATOM 9898 C CA . ASN B 1 70 ? -47.094 24.859 -2.553 1 70.12 70 ASN B CA 1
ATOM 9899 C C . ASN B 1 70 ? -46.75 26.312 -2.236 1 70.12 70 ASN B C 1
ATOM 9901 O O . ASN B 1 70 ? -47.562 27.062 -1.699 1 70.12 70 ASN B O 1
ATOM 9905 N N . ARG B 1 71 ? -45.531 26.609 -2.506 1 66.31 71 ARG B N 1
ATOM 9906 C CA . ARG B 1 71 ? -45.156 28.016 -2.443 1 66.31 71 ARG B CA 1
ATOM 9907 C C . ARG B 1 71 ? -44.812 28.562 -3.832 1 66.31 71 ARG B C 1
ATOM 9909 O O . ARG B 1 71 ? -43.875 28.094 -4.484 1 66.31 71 ARG B O 1
ATOM 9916 N N . TRP B 1 72 ? -45.531 29.5 -4.309 1 73.5 72 TRP B N 1
ATOM 9917 C CA . TRP B 1 72 ? -45.5 29.969 -5.691 1 73.5 72 TRP B CA 1
ATOM 9918 C C . TRP B 1 72 ? -44.375 31.016 -5.867 1 73.5 72 TRP B C 1
ATOM 9920 O O . TRP B 1 72 ? -44.656 32.156 -6.262 1 73.5 72 TRP B O 1
ATOM 9930 N N . VAL B 1 73 ? -43.156 30.5 -5.492 1 70.12 73 VAL B N 1
ATOM 9931 C CA . VAL B 1 73 ? -42.031 31.391 -5.422 1 70.12 73 VAL B CA 1
ATOM 9932 C C . VAL B 1 73 ? -41.688 31.922 -6.816 1 70.12 73 VAL B C 1
ATOM 9934 O O . VAL B 1 73 ? -41.344 33.094 -6.977 1 70.12 73 VAL B O 1
ATOM 9937 N N . TYR B 1 74 ? -42.062 31.156 -7.793 1 72.5 74 TYR B N 1
ATOM 9938 C CA . TYR B 1 74 ? -41.75 31.578 -9.156 1 72.5 74 TYR B CA 1
ATOM 9939 C C . TYR B 1 74 ? -42.812 32.531 -9.703 1 72.5 74 TYR B C 1
ATOM 9941 O O . TYR B 1 74 ? -42.625 33.094 -10.773 1 72.5 74 TYR B O 1
ATOM 9949 N N . HIS B 1 75 ? -43.812 32.656 -8.914 1 76.62 75 HIS B N 1
ATOM 9950 C CA . HIS B 1 75 ? -44.938 33.469 -9.375 1 76.62 75 HIS B CA 1
ATOM 9951 C C . HIS B 1 75 ? -45.219 34.625 -8.422 1 76.62 75 HIS B C 1
ATOM 9953 O O . HIS B 1 75 ? -46.312 35.188 -8.414 1 76.62 75 HIS B O 1
ATOM 9959 N N . GLY B 1 76 ? -44.125 35.031 -7.629 1 66.06 76 GLY B N 1
ATOM 9960 C CA . GLY B 1 76 ? -44.156 36.281 -6.902 1 66.06 76 GLY B CA 1
ATOM 9961 C C . GLY B 1 76 ? -44.562 36.125 -5.449 1 66.06 76 GLY B C 1
ATOM 9962 O O . GLY B 1 76 ? -44.781 37.125 -4.75 1 66.06 76 GLY B O 1
ATOM 9963 N N . GLU B 1 77 ? -44.969 35 -5.051 1 62.5 77 GLU B N 1
ATOM 9964 C CA . GLU B 1 77 ? -45.312 34.875 -3.635 1 62.5 77 GLU B CA 1
ATOM 9965 C C . GLU B 1 77 ? -44.062 35.094 -2.754 1 62.5 77 GLU B C 1
ATOM 9967 O O . GLU B 1 77 ? -43.031 34.469 -2.977 1 62.5 77 GLU B O 1
ATOM 9972 N N . GLU B 1 78 ? -44 36.375 -2.012 1 49.34 78 GLU B N 1
ATOM 9973 C CA . GLU B 1 78 ? -42.906 36.781 -1.126 1 49.34 78 GLU B CA 1
ATOM 9974 C C . GLU B 1 78 ? -42.75 35.781 0.019 1 49.34 78 GLU B C 1
ATOM 9976 O O . GLU B 1 78 ? -43.719 35.156 0.464 1 49.34 78 GLU B O 1
ATOM 9981 N N . PHE B 1 79 ? -41.562 35.406 0.143 1 42.06 79 PHE B N 1
ATOM 9982 C CA . PHE B 1 79 ? -41.25 34.625 1.336 1 42.06 79 PHE B CA 1
ATOM 9983 C C . PHE B 1 79 ? -41.594 35.406 2.598 1 42.06 79 PHE B C 1
ATOM 9985 O O . PHE B 1 79 ? -41.25 36.594 2.725 1 42.06 79 PHE B O 1
ATOM 9992 N N . ASP B 1 80 ? -42.688 35.344 3.236 1 33.97 80 ASP B N 1
ATOM 9993 C CA . ASP B 1 80 ? -42.75 35.906 4.586 1 33.97 80 ASP B CA 1
ATOM 9994 C C . ASP B 1 80 ? -41.469 35.625 5.352 1 33.97 80 ASP B C 1
ATOM 9996 O O . ASP B 1 80 ? -41 34.5 5.426 1 33.97 80 ASP B O 1
ATOM 10000 N N . GLN B 1 81 ? -40.594 36.656 5.383 1 31.06 81 GLN B N 1
ATOM 10001 C CA . GLN B 1 81 ? -39.469 36.688 6.301 1 31.06 81 GLN B CA 1
ATOM 10002 C C . GLN B 1 81 ? -39.875 36.188 7.684 1 31.06 81 GLN B C 1
ATOM 10004 O O . GLN B 1 81 ? -40.562 36.875 8.43 1 31.06 81 GLN B O 1
ATOM 10009 N N . GLU B 1 82 ? -40.438 35.125 7.926 1 29.33 82 GLU B N 1
ATOM 10010 C CA . GLU B 1 82 ? -40.531 34.781 9.352 1 29.33 82 GLU B CA 1
ATOM 10011 C C . GLU B 1 82 ? -39.281 35.281 10.094 1 29.33 82 GLU B C 1
ATOM 10013 O O . GLU B 1 82 ? -38.156 35.094 9.609 1 29.33 82 GLU B O 1
ATOM 10018 N N . ASN B 1 83 ? -39.406 36.344 10.898 1 26.11 83 ASN B N 1
ATOM 10019 C CA . ASN B 1 83 ? -38.531 36.875 11.945 1 26.11 83 ASN B CA 1
ATOM 10020 C C . ASN B 1 83 ? -37.781 35.75 12.648 1 26.11 83 ASN B C 1
ATOM 10022 O O . ASN B 1 83 ? -38.406 34.781 13.125 1 26.11 83 ASN B O 1
ATOM 10026 N N . ASN B 1 84 ? -36.594 35.625 12.25 1 26.02 84 ASN B N 1
ATOM 10027 C CA . ASN B 1 84 ? -35.625 34.812 12.953 1 26.02 84 ASN B CA 1
ATOM 10028 C C . ASN B 1 84 ? -35.625 35.094 14.445 1 26.02 84 ASN B C 1
ATOM 10030 O O . ASN B 1 84 ? -34.844 35.938 14.914 1 26.02 84 ASN B O 1
ATOM 10034 N N . GLY B 1 85 ? -36.781 35.375 15.148 1 24.48 85 GLY B N 1
ATOM 10035 C CA . GLY B 1 85 ? -36.625 35.375 16.594 1 24.48 85 GLY B CA 1
ATOM 10036 C C . GLY B 1 85 ? -35.75 34.219 17.078 1 24.48 85 GLY B C 1
ATOM 10037 O O . GLY B 1 85 ? -35.75 33.125 16.5 1 24.48 85 GLY B O 1
ATOM 10038 N N . HIS B 1 86 ? -34.625 34.625 17.719 1 27.36 86 HIS B N 1
ATOM 10039 C CA . HIS B 1 86 ? -33.594 33.906 18.453 1 27.36 86 HIS B CA 1
ATOM 10040 C C . HIS B 1 86 ? -34.188 32.844 19.359 1 27.36 86 HIS B C 1
ATOM 10042 O O . HIS B 1 86 ? -33.531 32.375 20.297 1 27.36 86 HIS B O 1
ATOM 10048 N N . GLY B 1 87 ? -35.562 32.688 19.375 1 23.59 87 GLY B N 1
ATOM 10049 C CA . GLY B 1 87 ? -35.969 31.734 20.406 1 23.59 87 GLY B CA 1
ATOM 10050 C C . GLY B 1 87 ? -35.188 30.422 20.344 1 23.59 87 GLY B C 1
ATOM 10051 O O . GLY B 1 87 ? -34.562 30.109 19.328 1 23.59 87 GLY B O 1
ATOM 10052 N N . ASN B 1 88 ? -35.125 29.797 21.641 1 24.92 88 ASN B N 1
ATOM 10053 C CA . ASN B 1 88 ? -34.562 28.531 22.094 1 24.92 88 ASN B CA 1
ATOM 10054 C C . ASN B 1 88 ? -35 27.375 21.172 1 24.92 88 ASN B C 1
ATOM 10056 O O . ASN B 1 88 ? -36.156 27.016 21.125 1 24.92 88 ASN B O 1
ATOM 10060 N N . THR B 1 89 ? -34.656 27.453 20 1 25.45 89 THR B N 1
ATOM 10061 C CA . THR B 1 89 ? -34.938 26.312 19.141 1 25.45 89 THR B CA 1
ATOM 10062 C C . THR B 1 89 ? -34.688 25 19.875 1 25.45 89 THR B C 1
ATOM 10064 O O . THR B 1 89 ? -33.531 24.625 20.125 1 25.45 89 THR B O 1
ATOM 10067 N N . ASN B 1 90 ? -35.375 24.797 20.984 1 25.11 90 ASN B N 1
ATOM 10068 C CA . ASN B 1 90 ? -35.594 23.406 21.375 1 25.11 90 ASN B CA 1
ATOM 10069 C C . ASN B 1 90 ? -35.875 22.516 20.156 1 25.11 90 ASN B C 1
ATOM 10071 O O . ASN B 1 90 ? -36.938 22.594 19.562 1 25.11 90 ASN B O 1
ATOM 10075 N N . ILE B 1 91 ? -34.938 22.422 19.359 1 27.92 91 ILE B N 1
ATOM 10076 C CA . ILE B 1 91 ? -35 21.297 18.422 1 27.92 91 ILE B CA 1
ATOM 10077 C C . ILE B 1 91 ? -35.625 20.094 19.125 1 27.92 91 ILE B C 1
ATOM 10079 O O . ILE B 1 91 ? -35.031 19.5 20.016 1 27.92 91 ILE B O 1
ATOM 10083 N N . GLU B 1 92 ? -36.812 20.234 19.547 1 26.61 92 GLU B N 1
ATOM 10084 C CA . GLU B 1 92 ? -37.531 18.984 19.734 1 26.61 92 GLU B CA 1
ATOM 10085 C C . GLU B 1 92 ? -37.125 17.953 18.688 1 26.61 92 GLU B C 1
ATOM 10087 O O . GLU B 1 92 ? -37.125 18.25 17.484 1 26.61 92 GLU B O 1
ATOM 10092 N N . GLU B 1 93 ? -36.25 17.031 19.047 1 29.95 93 GLU B N 1
ATOM 10093 C CA . GLU B 1 93 ? -35.938 15.734 18.453 1 29.95 93 GLU B CA 1
ATOM 10094 C C . GLU B 1 93 ? -37.156 15.117 17.781 1 29.95 93 GLU B C 1
ATOM 10096 O O . GLU B 1 93 ? -37.688 14.094 18.25 1 29.95 93 GLU B O 1
ATOM 10101 N N . ASP B 1 94 ? -38.219 15.867 17.688 1 29.16 94 ASP B N 1
ATOM 10102 C CA . ASP B 1 94 ? -39.281 15.164 16.969 1 29.16 94 ASP B CA 1
ATOM 10103 C C . ASP B 1 94 ? -38.75 14.57 15.664 1 29.16 94 ASP B C 1
ATOM 10105 O O . ASP B 1 94 ? -37.938 15.203 14.977 1 29.16 94 ASP B O 1
ATOM 10109 N N . GLY B 1 95 ? -38.844 13.25 15.492 1 31.77 95 GLY B N 1
ATOM 10110 C CA . GLY B 1 95 ? -38.469 12.133 14.641 1 31.77 95 GLY B CA 1
ATOM 10111 C C . GLY B 1 95 ? -38.562 12.445 13.156 1 31.77 95 GLY B C 1
ATOM 10112 O O . GLY B 1 95 ? -38.281 11.594 12.32 1 31.77 95 GLY B O 1
ATOM 10113 N N . ILE B 1 96 ? -39.656 13.258 12.719 1 32.72 96 ILE B N 1
ATOM 10114 C CA . ILE B 1 96 ? -39.906 13.086 11.289 1 32.72 96 ILE B CA 1
ATOM 10115 C C . ILE B 1 96 ? -38.812 13.766 10.477 1 32.72 96 ILE B C 1
ATOM 10117 O O . ILE B 1 96 ? -38.688 14.992 10.5 1 32.72 96 ILE B O 1
ATOM 10121 N N . THR B 1 97 ? -37.594 13.359 10.422 1 40.56 97 THR B N 1
ATOM 10122 C CA . THR B 1 97 ? -36.531 13.742 9.508 1 40.56 97 THR B CA 1
ATOM 10123 C C . THR B 1 97 ? -37.062 14.008 8.109 1 40.56 97 THR B C 1
ATOM 10125 O O . THR B 1 97 ? -37.625 13.109 7.473 1 40.56 97 THR B O 1
ATOM 10128 N N . VAL B 1 98 ? -37.719 15.211 7.789 1 42.34 98 VAL B N 1
ATOM 10129 C CA . VAL B 1 98 ? -38.188 15.648 6.48 1 42.34 98 VAL B CA 1
ATOM 10130 C C . VAL B 1 98 ? -37.094 15.406 5.43 1 42.34 98 VAL B C 1
ATOM 10132 O O . VAL B 1 98 ? -35.906 15.711 5.656 1 42.34 98 VAL B O 1
ATOM 10135 N N . ASP B 1 99 ? -37.344 14.531 4.449 1 57.09 99 ASP B N 1
ATOM 10136 C CA . ASP B 1 99 ? -36.625 14.188 3.238 1 57.09 99 ASP B CA 1
ATOM 10137 C C . ASP B 1 99 ? -36.094 15.445 2.551 1 57.09 99 ASP B C 1
ATOM 10139 O O . ASP B 1 99 ? -36.844 16.281 2.072 1 57.09 99 ASP B O 1
ATOM 10143 N N . ALA B 1 100 ? -34.938 16.094 2.949 1 65.06 100 ALA B N 1
ATOM 10144 C CA . ALA B 1 100 ? -34.219 17.266 2.457 1 65.06 100 ALA B CA 1
ATOM 10145 C C . ALA B 1 100 ? -33.938 17.141 0.962 1 65.06 100 ALA B C 1
ATOM 10147 O O . ALA B 1 100 ? -33.156 17.906 0.411 1 65.06 100 ALA B O 1
ATOM 10148 N N . MET B 1 101 ? -34.531 16.188 0.286 1 69.44 101 MET B N 1
ATOM 10149 C CA . MET B 1 101 ? -34.219 15.977 -1.128 1 69.44 101 MET B CA 1
ATOM 10150 C C . MET B 1 101 ? -34.781 17.109 -1.977 1 69.44 101 MET B C 1
ATOM 10152 O O . MET B 1 101 ? -34.188 17.484 -2.992 1 69.44 101 MET B O 1
ATOM 10156 N N . GLN B 1 102 ? -35.812 17.703 -1.411 1 64.75 102 GLN B N 1
ATOM 10157 C CA . GLN B 1 102 ? -36.406 18.812 -2.17 1 64.75 102 GLN B CA 1
ATOM 10158 C C . GLN B 1 102 ? -35.469 20.016 -2.197 1 64.75 102 GLN B C 1
ATOM 10160 O O . GLN B 1 102 ? -35.344 20.688 -3.225 1 64.75 102 GLN B O 1
ATOM 10165 N N . GLU B 1 103 ? -34.844 20.172 -1.175 1 68.31 103 GLU B N 1
ATOM 10166 C CA . GLU B 1 103 ? -33.906 21.281 -1.112 1 68.31 103 GLU B CA 1
ATOM 10167 C C . GLU B 1 103 ? -32.75 21.062 -2.062 1 68.31 103 GLU B C 1
ATOM 10169 O O . GLU B 1 103 ? -32.281 22 -2.732 1 68.31 103 GLU B O 1
ATOM 10174 N N . ILE B 1 104 ? -32.312 19.891 -2.158 1 71.75 104 ILE B N 1
ATOM 10175 C CA . ILE B 1 104 ? -31.203 19.547 -3.055 1 71.75 104 ILE B CA 1
ATOM 10176 C C . ILE B 1 104 ? -31.625 19.797 -4.5 1 71.75 104 ILE B C 1
ATOM 10178 O O . ILE B 1 104 ? -30.859 20.391 -5.277 1 71.75 104 ILE B O 1
ATOM 10182 N N . LEU B 1 105 ? -32.781 19.375 -4.773 1 70.88 105 LEU B N 1
ATOM 10183 C CA . LEU B 1 105 ? -33.25 19.469 -6.152 1 70.88 105 LEU B CA 1
ATOM 10184 C C . LEU B 1 105 ? -33.5 20.922 -6.539 1 70.88 105 LEU B C 1
ATOM 10186 O O . LEU B 1 105 ? -33.25 21.312 -7.68 1 70.88 105 LEU B O 1
ATOM 10190 N N . ASP B 1 106 ? -33.844 21.703 -5.562 1 66.06 106 ASP B N 1
ATOM 10191 C CA . ASP B 1 106 ? -34.031 23.125 -5.816 1 66.06 106 ASP B CA 1
ATOM 10192 C C . ASP B 1 106 ? -32.688 23.828 -6.094 1 66.06 106 ASP B C 1
ATOM 10194 O O . ASP B 1 106 ? -32.594 24.672 -6.984 1 66.06 106 ASP B O 1
ATOM 10198 N N . ASP B 1 107 ? -31.766 23.406 -5.426 1 68.62 107 ASP B N 1
ATOM 10199 C CA . ASP B 1 107 ? -30.453 23.984 -5.613 1 68.62 107 ASP B CA 1
ATOM 10200 C C . ASP B 1 107 ? -29.844 23.547 -6.941 1 68.62 107 ASP B C 1
ATOM 10202 O O . ASP B 1 107 ? -29.188 24.344 -7.625 1 68.62 107 ASP B O 1
ATOM 10206 N N . VAL B 1 108 ? -30 22.359 -7.266 1 67.44 108 VAL B N 1
ATOM 10207 C CA . VAL B 1 108 ? -29.469 21.828 -8.523 1 67.44 108 VAL B CA 1
ATOM 10208 C C . VAL B 1 108 ? -30.188 22.484 -9.695 1 67.44 108 VAL B C 1
ATOM 10210 O O . VAL B 1 108 ? -29.562 22.766 -10.727 1 67.44 108 VAL B O 1
ATOM 10213 N N . ARG B 1 109 ? -31.344 22.75 -9.539 1 63.72 109 ARG B N 1
ATOM 10214 C CA . ARG B 1 109 ? -32.125 23.422 -10.562 1 63.72 109 ARG B CA 1
ATOM 10215 C C . ARG B 1 109 ? -31.625 24.844 -10.797 1 63.72 109 ARG B C 1
ATOM 10217 O O . ARG B 1 109 ? -31.5 25.281 -11.945 1 63.72 109 ARG B O 1
ATOM 10224 N N . ALA B 1 110 ? -31.328 25.438 -9.75 1 59.09 110 ALA B N 1
ATOM 10225 C CA . ALA B 1 110 ? -30.844 26.812 -9.836 1 59.09 110 ALA B CA 1
ATOM 10226 C C . ALA B 1 110 ? -29.484 26.875 -10.539 1 59.09 110 ALA B C 1
ATOM 10228 O O . ALA B 1 110 ? -29.188 27.828 -11.25 1 59.09 110 ALA B O 1
ATOM 10229 N N . GLU B 1 111 ? -28.703 25.891 -10.289 1 60.78 111 GLU B N 1
ATOM 10230 C CA . GLU B 1 111 ? -27.375 25.781 -10.883 1 60.78 111 GLU B CA 1
ATOM 10231 C C . GLU B 1 111 ? -27.453 25.625 -12.398 1 60.78 111 GLU B C 1
ATOM 10233 O O . GLU B 1 111 ? -26.703 26.25 -13.133 1 60.78 111 GLU B O 1
ATOM 10238 N N . GLN B 1 112 ? -28.109 24.703 -12.938 1 53.97 112 GLN B N 1
ATOM 10239 C CA . GLN B 1 112 ? -28.141 24.297 -14.344 1 53.97 112 GLN B CA 1
ATOM 10240 C C . GLN B 1 112 ? -28.938 25.297 -15.188 1 53.97 112 GLN B C 1
ATOM 10242 O O . GLN B 1 112 ? -28.641 25.469 -16.375 1 53.97 112 GLN B O 1
ATOM 10247 N N . PHE B 1 113 ? -29.859 26.047 -14.797 1 45.25 113 PHE B N 1
ATOM 10248 C CA . PHE B 1 113 ? -30.797 26.703 -15.695 1 45.25 113 PHE B CA 1
ATOM 10249 C C . PHE B 1 113 ? -30.625 28.203 -15.664 1 45.25 113 PHE B C 1
ATOM 10251 O O . PHE B 1 113 ? -31.484 28.953 -16.141 1 45.25 113 PHE B O 1
ATOM 10258 N N . THR B 1 114 ? -29.453 28.734 -15.172 1 44.72 114 THR B N 1
ATOM 10259 C CA . THR B 1 114 ? -29.312 30.188 -15.305 1 44.72 114 THR B CA 1
ATOM 10260 C C . THR B 1 114 ? -29.047 30.562 -16.766 1 44.72 114 THR B C 1
ATOM 10262 O O . THR B 1 114 ? -29.203 31.719 -17.141 1 44.72 114 THR B O 1
ATOM 10265 N N . ASN B 1 115 ? -28.391 29.875 -17.703 1 37.97 115 ASN B N 1
ATOM 10266 C CA . ASN B 1 115 ? -28.125 30.422 -19.031 1 37.97 115 ASN B CA 1
ATOM 10267 C C . ASN B 1 115 ? -29.422 30.797 -19.766 1 37.97 115 ASN B C 1
ATOM 10269 O O . ASN B 1 115 ? -29.391 31.594 -20.703 1 37.97 115 ASN B O 1
ATOM 10273 N N . ASP B 1 116 ? -30.375 29.984 -19.75 1 35.12 116 ASP B N 1
ATOM 10274 C CA . ASP B 1 116 ? -31.453 30.203 -20.703 1 35.12 116 ASP B CA 1
ATOM 10275 C C . ASP B 1 116 ? -32.188 31.5 -20.406 1 35.12 116 ASP B C 1
ATOM 10277 O O . ASP B 1 116 ? -33.25 31.75 -20.984 1 35.12 116 ASP B O 1
ATOM 10281 N N . TRP B 1 117 ? -31.625 32.281 -19.469 1 30.98 117 TRP B N 1
ATOM 10282 C CA . TRP B 1 117 ? -32.406 33.5 -19.219 1 30.98 117 TRP B CA 1
ATOM 10283 C C . TRP B 1 117 ? -32.125 34.562 -20.297 1 30.98 117 TRP B C 1
ATOM 10285 O O . TRP B 1 117 ? -32.625 35.688 -20.188 1 30.98 117 TRP B O 1
ATOM 10295 N N . THR B 1 118 ? -31.078 34.469 -21.125 1 30.25 118 THR B N 1
ATOM 10296 C CA . THR B 1 118 ? -30.922 35.594 -22.047 1 30.25 118 THR B CA 1
ATOM 10297 C C . THR B 1 118 ? -32.031 35.594 -23.094 1 30.25 118 THR B C 1
ATOM 10299 O O . THR B 1 118 ? -32.344 34.531 -23.688 1 30.25 118 THR B O 1
ATOM 10302 N N . GLY B 1 119 ? -32.969 36.625 -23.125 1 25.64 119 GLY B N 1
ATOM 10303 C CA . GLY B 1 119 ? -34 37.156 -23.984 1 25.64 119 GLY B CA 1
ATOM 10304 C C . GLY B 1 119 ? -33.562 37.219 -25.438 1 25.64 119 GLY B C 1
ATOM 10305 O O . GLY B 1 119 ? -34.188 37.938 -26.234 1 25.64 119 GLY B O 1
ATOM 10306 N N . SER B 1 120 ? -32.406 36.906 -26.031 1 26.62 120 SER B N 1
ATOM 10307 C CA . SER B 1 120 ? -32.375 37.312 -27.438 1 26.62 120 SER B CA 1
ATOM 10308 C C . SER B 1 120 ? -33.594 36.781 -28.188 1 26.62 120 SER B C 1
ATOM 10310 O O . SER B 1 120 ? -33.969 35.594 -28.078 1 26.62 120 SER B O 1
ATOM 10312 N N . SER B 1 121 ? -34.562 37.75 -28.609 1 25.77 121 SER B N 1
ATOM 10313 C CA . SER B 1 121 ? -35.656 37.812 -29.578 1 25.77 121 SER B CA 1
ATOM 10314 C C . SER B 1 121 ? -35.25 37.25 -30.922 1 25.77 121 SER B C 1
ATOM 10316 O O . SER B 1 121 ? -35.969 37.406 -31.922 1 25.77 121 SER B O 1
ATOM 10318 N N . ALA B 1 122 ? -34.031 37.094 -31.406 1 24.83 122 ALA B N 1
ATOM 10319 C CA . ALA B 1 122 ? -34.031 36.844 -32.844 1 24.83 122 ALA B CA 1
ATOM 10320 C C . ALA B 1 122 ? -35.031 35.75 -33.219 1 24.83 122 ALA B C 1
ATOM 10322 O O . ALA B 1 122 ? -35.125 34.719 -32.531 1 24.83 122 ALA B O 1
ATOM 10323 N N . THR B 1 123 ? -36.156 36.062 -34.156 1 25.98 123 THR B N 1
ATOM 10324 C CA . THR B 1 123 ? -37.188 35.469 -35 1 25.98 123 THR B CA 1
ATOM 10325 C C . THR B 1 123 ? -36.656 34.219 -35.719 1 25.98 123 THR B C 1
ATOM 10327 O O . THR B 1 123 ? -37.375 33.594 -36.5 1 25.98 123 THR B O 1
ATOM 10330 N N . GLY B 1 124 ? -35.312 34.281 -36.219 1 23.89 124 GLY B N 1
ATOM 10331 C CA . GLY B 1 124 ? -35.188 33.281 -37.25 1 23.89 124 GLY B CA 1
ATOM 10332 C C . GLY B 1 124 ? -35.719 31.922 -36.844 1 23.89 124 GLY B C 1
ATOM 10333 O O . GLY B 1 124 ? -35.75 31.609 -35.656 1 23.89 124 GLY B O 1
ATOM 10334 N N . HIS B 1 125 ? -36.625 31.25 -37.625 1 25.91 125 HIS B N 1
ATOM 10335 C CA . HIS B 1 125 ? -37.281 29.969 -37.781 1 25.91 125 HIS B CA 1
ATOM 10336 C C . HIS B 1 125 ? -36.344 28.812 -37.438 1 25.91 125 HIS B C 1
ATOM 10338 O O . HIS B 1 125 ? -36.719 27.656 -37.625 1 25.91 125 HIS B O 1
ATOM 10344 N N . GLY B 1 126 ? -35.031 29.125 -37.469 1 24.12 126 GLY B N 1
ATOM 10345 C CA . GLY B 1 126 ? -34.438 27.828 -37.75 1 24.12 126 GLY B CA 1
ATOM 10346 C C . GLY B 1 126 ? -34.75 26.797 -36.688 1 24.12 126 GLY B C 1
ATOM 10347 O O . GLY B 1 126 ? -35.156 27.125 -35.562 1 24.12 126 GLY B O 1
ATOM 10348 N N . PRO B 1 127 ? -34.969 25.5 -37.094 1 27.5 127 PRO B N 1
ATOM 10349 C CA . PRO B 1 127 ? -35.562 24.281 -36.562 1 27.5 127 PRO B CA 1
ATOM 10350 C C . PRO B 1 127 ? -35.094 23.938 -35.156 1 27.5 127 PRO B C 1
ATOM 10352 O O . PRO B 1 127 ? -35.938 23.594 -34.312 1 27.5 127 PRO B O 1
ATOM 10355 N N . ASP B 1 128 ? -33.75 23.578 -34.969 1 24.81 128 ASP B N 1
ATOM 10356 C CA . ASP B 1 128 ? -33.344 22.422 -34.188 1 24.81 128 ASP B CA 1
ATOM 10357 C C . ASP B 1 128 ? -33.219 22.812 -32.719 1 24.81 128 ASP B C 1
ATOM 10359 O O . ASP B 1 128 ? -32.156 23.266 -32.281 1 24.81 128 ASP B O 1
ATOM 10363 N N . MET B 1 129 ? -33.812 23.688 -32.156 1 31.45 129 MET B N 1
ATOM 10364 C CA . MET B 1 129 ? -33.938 23.828 -30.719 1 31.45 129 MET B CA 1
ATOM 10365 C C . MET B 1 129 ? -33.906 22.469 -30.031 1 31.45 129 MET B C 1
ATOM 10367 O O . MET B 1 129 ? -34.875 21.734 -30.031 1 31.45 129 MET B O 1
ATOM 10371 N N . SER B 1 130 ? -32.781 21.703 -30.062 1 31.27 130 SER B N 1
ATOM 10372 C CA . SER B 1 130 ? -32.312 20.328 -30.062 1 31.27 130 SER B CA 1
ATOM 10373 C C . SER B 1 130 ? -32.688 19.625 -28.75 1 31.27 130 SER B C 1
ATOM 10375 O O . SER B 1 130 ? -33 20.266 -27.75 1 31.27 130 SER B O 1
ATOM 10377 N N . ASN B 1 131 ? -32.688 18.125 -28.672 1 32.16 131 ASN B N 1
ATOM 10378 C CA . ASN B 1 131 ? -32.844 16.938 -27.844 1 32.16 131 ASN B CA 1
ATOM 10379 C C . ASN B 1 131 ? -32.156 17.109 -26.484 1 32.16 131 ASN B C 1
ATOM 10381 O O . ASN B 1 131 ? -32.438 16.375 -25.547 1 32.16 131 ASN B O 1
ATOM 10385 N N . ASP B 1 132 ? -31.281 18.016 -26.312 1 35.44 132 ASP B N 1
ATOM 10386 C CA . ASP B 1 132 ? -30.5 18.094 -25.094 1 35.44 132 ASP B CA 1
ATOM 10387 C C . ASP B 1 132 ? -31.312 18.719 -23.953 1 35.44 132 ASP B C 1
ATOM 10389 O O . ASP B 1 132 ? -31.234 18.297 -22.812 1 35.44 132 ASP B O 1
ATOM 10393 N N . LEU B 1 133 ? -32.062 19.844 -24.156 1 37.94 133 LEU B N 1
ATOM 10394 C CA . LEU B 1 133 ? -32.875 20.469 -23.109 1 37.94 133 LEU B CA 1
ATOM 10395 C C . LEU B 1 133 ? -34 19.531 -22.656 1 37.94 133 LEU B C 1
ATOM 10397 O O . LEU B 1 133 ? -34.344 19.5 -21.469 1 37.94 133 LEU B O 1
ATOM 10401 N N . LEU B 1 134 ? -34.625 18.891 -23.609 1 38.56 134 LEU B N 1
ATOM 10402 C CA . LEU B 1 134 ? -35.625 17.891 -23.281 1 38.56 134 LEU B CA 1
ATOM 10403 C C . LEU B 1 134 ? -35.031 16.766 -22.453 1 38.56 134 LEU B C 1
ATOM 10405 O O . LEU B 1 134 ? -35.688 16.203 -21.562 1 38.56 134 LEU B O 1
ATOM 10409 N N . GLY B 1 135 ? -33.75 16.484 -22.703 1 45.28 135 GLY B N 1
ATOM 10410 C CA . GLY B 1 135 ? -33.031 15.453 -21.969 1 45.28 135 GLY B CA 1
ATOM 10411 C C . GLY B 1 135 ? -32.781 15.82 -20.516 1 45.28 135 GLY B C 1
ATOM 10412 O O . GLY B 1 135 ? -33 15 -19.625 1 45.28 135 GLY B O 1
ATOM 10413 N N . GLU B 1 136 ? -32.406 17.125 -20.297 1 53.09 136 GLU B N 1
ATOM 10414 C CA . GLU B 1 136 ? -32.156 17.594 -18.938 1 53.09 136 GLU B CA 1
ATOM 10415 C C . GLU B 1 136 ? -33.438 17.703 -18.125 1 53.09 136 GLU B C 1
ATOM 10417 O O . GLU B 1 136 ? -33.469 17.391 -16.938 1 53.09 136 GLU B O 1
ATOM 10422 N N . GLY B 1 137 ? -34.562 18.188 -18.766 1 48.78 137 GLY B N 1
ATOM 10423 C CA . GLY B 1 137 ? -35.875 18.25 -18.109 1 48.78 137 GLY B CA 1
ATOM 10424 C C . GLY B 1 137 ? -36.375 16.875 -17.672 1 48.78 137 GLY B C 1
ATOM 10425 O O . GLY B 1 137 ? -36.906 16.734 -16.578 1 48.78 137 GLY B O 1
ATOM 10426 N N . ASN B 1 138 ? -36.125 15.969 -18.516 1 53.03 138 ASN B N 1
ATOM 10427 C CA . ASN B 1 138 ? -36.562 14.609 -18.219 1 53.03 138 ASN B CA 1
ATOM 10428 C C . ASN B 1 138 ? -35.781 14.016 -17.047 1 53.03 138 ASN B C 1
ATOM 10430 O O . ASN B 1 138 ? -36.344 13.32 -16.203 1 53.03 138 ASN B O 1
ATOM 10434 N N . LYS B 1 139 ? -34.531 14.367 -17.016 1 64.75 139 LYS B N 1
ATOM 10435 C CA . LYS B 1 139 ? -33.688 13.891 -15.898 1 64.75 139 LYS B CA 1
ATOM 10436 C C . LYS B 1 139 ? -34.188 14.453 -14.57 1 64.75 139 LYS B C 1
ATOM 10438 O O . LYS B 1 139 ? -34.312 13.727 -13.586 1 64.75 139 LYS B O 1
ATOM 10443 N N . PHE B 1 140 ? -34.531 15.695 -14.664 1 63.03 140 PHE B N 1
ATOM 10444 C CA . PHE B 1 140 ? -34.969 16.344 -13.43 1 63.03 140 PHE B CA 1
ATOM 10445 C C . PHE B 1 140 ? -36.344 15.852 -13.023 1 63.03 140 PHE B C 1
ATOM 10447 O O . PHE B 1 140 ? -36.625 15.656 -11.836 1 63.03 140 PHE B O 1
ATOM 10454 N N . ALA B 1 141 ? -37.156 15.586 -13.969 1 61.38 141 ALA B N 1
ATOM 10455 C CA . ALA B 1 141 ? -38.5 15.062 -13.688 1 61.38 141 ALA B CA 1
ATOM 10456 C C . ALA B 1 141 ? -38.438 13.695 -13.023 1 61.38 141 ALA B C 1
ATOM 10458 O O . ALA B 1 141 ? -39.188 13.398 -12.094 1 61.38 141 ALA B O 1
ATOM 10459 N N . ARG B 1 142 ? -37.562 13 -13.438 1 70.12 142 ARG B N 1
ATOM 10460 C CA . ARG B 1 142 ? -37.375 11.68 -12.852 1 70.12 142 ARG B CA 1
ATOM 10461 C C . ARG B 1 142 ? -36.875 11.781 -11.406 1 70.12 142 ARG B C 1
ATOM 10463 O O . ARG B 1 142 ? -37.375 11.055 -10.531 1 70.12 142 ARG B O 1
ATOM 10470 N N . LEU B 1 143 ? -36 12.641 -11.203 1 73.06 143 LEU B N 1
ATOM 10471 C CA . LEU B 1 143 ? -35.469 12.828 -9.859 1 73.06 143 LEU B CA 1
ATOM 10472 C C . LEU B 1 143 ? -36.531 13.32 -8.914 1 73.06 143 LEU B C 1
ATOM 10474 O O . LEU B 1 143 ? -36.625 12.883 -7.762 1 73.06 143 LEU B O 1
ATOM 10478 N N . MET B 1 144 ? -37.375 14.086 -9.461 1 69.5 144 MET B N 1
ATOM 10479 C CA . MET B 1 144 ? -38.469 14.609 -8.648 1 69.5 144 MET B CA 1
ATOM 10480 C C . MET B 1 144 ? -39.469 13.508 -8.32 1 69.5 144 MET B C 1
ATOM 10482 O O . MET B 1 144 ? -39.969 13.438 -7.195 1 69.5 144 MET B O 1
ATOM 10486 N N . ARG B 1 145 ? -39.688 12.672 -9.297 1 69.25 145 ARG B N 1
ATOM 10487 C CA . ARG B 1 145 ? -40.562 11.539 -9.07 1 69.25 145 ARG B CA 1
ATOM 10488 C C . ARG B 1 145 ? -40 10.602 -8.008 1 69.25 145 ARG B C 1
ATOM 10490 O O . ARG B 1 145 ? -40.75 10.117 -7.145 1 69.25 145 ARG B O 1
ATOM 10497 N N . ASP B 1 146 ? -38.812 10.43 -8.125 1 74.5 146 ASP B N 1
ATOM 10498 C CA . ASP B 1 146 ? -38.156 9.531 -7.18 1 74.5 146 ASP B CA 1
ATOM 10499 C C . ASP B 1 146 ? -38.062 10.148 -5.785 1 74.5 146 ASP B C 1
ATOM 10501 O O . ASP B 1 146 ? -38 9.438 -4.785 1 74.5 146 ASP B O 1
ATOM 10505 N N . ALA B 1 147 ? -38.062 11.414 -5.738 1 77.56 147 ALA B N 1
ATOM 10506 C CA . ALA B 1 147 ? -38.031 12.117 -4.461 1 77.56 147 ALA B CA 1
ATOM 10507 C C . ALA B 1 147 ? -39.375 12.078 -3.775 1 77.56 147 ALA B C 1
ATOM 10509 O O . ALA B 1 147 ? -39.469 12.164 -2.549 1 77.56 147 ALA B O 1
ATOM 10510 N N . GLU B 1 148 ? -40.375 11.805 -4.637 1 71.88 148 GLU B N 1
ATOM 10511 C CA . GLU B 1 148 ? -41.719 11.773 -4.086 1 71.88 148 GLU B CA 1
ATOM 10512 C C . GLU B 1 148 ? -42.188 10.344 -3.83 1 71.88 148 GLU B C 1
ATOM 10514 O O . GLU B 1 148 ? -43.031 10.102 -2.982 1 71.88 148 GLU B O 1
ATOM 10519 N N . LYS B 1 149 ? -41.5 9.469 -4.512 1 81.38 149 LYS B N 1
ATOM 10520 C CA . LYS B 1 149 ? -41.906 8.07 -4.375 1 81.38 149 LYS B CA 1
ATOM 10521 C C . LYS B 1 149 ? -41.344 7.465 -3.086 1 81.38 149 LYS B C 1
ATOM 10523 O O . LYS B 1 149 ? -40.156 7.57 -2.803 1 81.38 149 LYS B O 1
ATOM 10528 N N . GLU B 1 150 ? -42.312 6.879 -2.381 1 84.5 150 GLU B N 1
ATOM 10529 C CA . GLU B 1 150 ? -41.938 6.207 -1.14 1 84.5 150 GLU B CA 1
ATOM 10530 C C . GLU B 1 150 ? -41.094 4.977 -1.417 1 84.5 150 GLU B C 1
ATOM 10532 O O . GLU B 1 150 ? -41.219 4.34 -2.463 1 84.5 150 GLU B O 1
ATOM 10537 N N . LEU B 1 151 ? -40.188 4.617 -0.612 1 88.06 151 LEU B N 1
ATOM 10538 C CA . LEU B 1 151 ? -39.344 3.449 -0.771 1 88.06 151 LEU B CA 1
ATOM 10539 C C . LEU B 1 151 ? -40.156 2.18 -0.921 1 88.06 151 LEU B C 1
ATOM 10541 O O . LEU B 1 151 ? -39.875 1.344 -1.781 1 88.06 151 LEU B O 1
ATOM 10545 N N . TYR B 1 152 ? -41.031 1.907 0.004 1 87 152 TYR B N 1
ATOM 10546 C CA . TYR B 1 152 ? -42.094 0.918 -0.074 1 87 152 TYR B CA 1
ATOM 10547 C C . TYR B 1 152 ? -43.406 1.514 0.379 1 87 152 TYR B C 1
ATOM 10549 O O . TYR B 1 152 ? -43.438 2.545 1.056 1 87 152 TYR B O 1
ATOM 10557 N N . PRO B 1 153 ? -44.469 0.874 -0.082 1 81.69 153 PRO B N 1
ATOM 10558 C CA . PRO B 1 153 ? -45.75 1.464 0.284 1 81.69 153 PRO B CA 1
ATOM 10559 C C . PRO B 1 153 ? -45.938 1.593 1.794 1 81.69 153 PRO B C 1
ATOM 10561 O O . PRO B 1 153 ? -45.844 0.597 2.518 1 81.69 153 PRO B O 1
ATOM 10564 N N . GLY B 1 154 ? -46.031 2.83 2.256 1 78.69 154 GLY B N 1
ATOM 10565 C CA . GLY B 1 154 ? -46.219 3.072 3.678 1 78.69 154 GLY B CA 1
ATOM 10566 C C . GLY B 1 154 ? -44.969 3.615 4.363 1 78.69 154 GLY B C 1
ATOM 10567 O O . GLY B 1 154 ? -45 3.898 5.562 1 78.69 154 GLY B O 1
ATOM 10568 N N . CYS B 1 155 ? -43.906 3.787 3.561 1 85.5 155 CYS B N 1
ATOM 10569 C CA . CYS B 1 155 ? -42.688 4.293 4.164 1 85.5 155 CYS B CA 1
ATOM 10570 C C . CYS B 1 155 ? -42.719 5.809 4.305 1 85.5 155 CYS B C 1
ATOM 10572 O O . CYS B 1 155 ? -42.844 6.527 3.311 1 85.5 155 CYS B O 1
ATOM 10574 N N . GLU B 1 156 ? -42.656 6.32 5.457 1 76.44 156 GLU B N 1
ATOM 10575 C CA . GLU B 1 156 ? -42.781 7.758 5.695 1 76.44 156 GLU B CA 1
ATOM 10576 C C . GLU B 1 156 ? -41.406 8.398 5.852 1 76.44 156 GLU B C 1
ATOM 10578 O O . GLU B 1 156 ? -41.25 9.602 5.625 1 76.44 156 GLU B O 1
ATOM 10583 N N . LYS B 1 157 ? -40.438 7.684 6.141 1 80.06 157 LYS B N 1
ATOM 10584 C CA . LYS B 1 157 ? -39.156 8.273 6.512 1 80.06 157 LYS B CA 1
ATOM 10585 C C . LYS B 1 157 ? -38.281 8.484 5.289 1 80.06 157 LYS B C 1
ATOM 10587 O O . LYS B 1 157 ? -37.5 9.445 5.227 1 80.06 157 LYS B O 1
ATOM 10592 N N . PHE B 1 158 ? -38.406 7.531 4.312 1 86.69 158 PHE B N 1
ATOM 10593 C CA . PHE B 1 158 ? -37.469 7.605 3.199 1 86.69 158 PHE B CA 1
ATOM 10594 C C . PHE B 1 158 ? -38.188 7.531 1.867 1 86.69 158 PHE B C 1
ATOM 10596 O O . PHE B 1 158 ? -39.156 6.777 1.729 1 86.69 158 PHE B O 1
ATOM 10603 N N . SER B 1 159 ? -37.812 8.414 1.01 1 85.25 159 SER B N 1
ATOM 10604 C CA . SER B 1 159 ? -38.156 8.242 -0.394 1 85.25 159 SER B CA 1
ATOM 10605 C C . SER B 1 159 ? -37.156 7.348 -1.112 1 85.25 159 SER B C 1
ATOM 10607 O O . SER B 1 159 ? -36.094 7.02 -0.562 1 85.25 159 SER B O 1
ATOM 10609 N N . VAL B 1 160 ? -37.531 6.91 -2.285 1 85.69 160 VAL B N 1
ATOM 10610 C CA . VAL B 1 160 ? -36.625 6.078 -3.066 1 85.69 160 VAL B CA 1
ATOM 10611 C C . VAL B 1 160 ? -35.312 6.82 -3.299 1 85.69 160 VAL B C 1
ATOM 10613 O O . VAL B 1 160 ? -34.219 6.25 -3.133 1 85.69 160 VAL B O 1
ATOM 10616 N N . LEU B 1 161 ? -35.344 8.039 -3.564 1 84.06 161 LEU B N 1
ATOM 10617 C CA . LEU B 1 161 ? -34.156 8.844 -3.873 1 84.06 161 LEU B CA 1
ATOM 10618 C C . LEU B 1 161 ? -33.312 9.039 -2.631 1 84.06 161 LEU B C 1
ATOM 10620 O O . LEU B 1 161 ? -32.094 8.914 -2.691 1 84.06 161 LEU B O 1
ATOM 10624 N N . SER B 1 162 ? -33.969 9.383 -1.529 1 85.81 162 SER B N 1
ATOM 10625 C CA . SER B 1 162 ? -33.219 9.633 -0.306 1 85.81 162 SER B CA 1
ATOM 10626 C C . SER B 1 162 ? -32.5 8.383 0.164 1 85.81 162 SER B C 1
ATOM 10628 O O . SER B 1 162 ? -31.344 8.461 0.618 1 85.81 162 SER B O 1
ATOM 10630 N N . PHE B 1 163 ? -33.156 7.258 0.011 1 89.81 163 PHE B N 1
ATOM 10631 C CA . PHE B 1 163 ? -32.562 6.004 0.446 1 89.81 163 PHE B CA 1
ATOM 10632 C C . PHE B 1 163 ? -31.344 5.656 -0.414 1 89.81 163 PHE B C 1
ATOM 10634 O O . PHE B 1 163 ? -30.281 5.309 0.108 1 89.81 163 PHE B O 1
ATOM 10641 N N . ILE B 1 164 ? -31.5 5.805 -1.7 1 88.44 164 ILE B N 1
ATOM 10642 C CA . ILE B 1 164 ? -30.422 5.473 -2.627 1 88.44 164 ILE B CA 1
ATOM 10643 C C . ILE B 1 164 ? -29.25 6.434 -2.426 1 88.44 164 ILE B C 1
ATOM 10645 O O . ILE B 1 164 ? -28.078 6.023 -2.475 1 88.44 164 ILE B O 1
ATOM 10649 N N . MET B 1 165 ? -29.547 7.641 -2.17 1 88.19 165 MET B N 1
ATOM 10650 C CA . MET B 1 165 ? -28.484 8.633 -1.982 1 88.19 165 MET B CA 1
ATOM 10651 C C . MET B 1 165 ? -27.703 8.367 -0.704 1 88.19 165 MET B C 1
ATOM 10653 O O . MET B 1 165 ? -26.484 8.492 -0.682 1 88.19 165 MET B O 1
ATOM 10657 N N . MET B 1 166 ? -28.422 8.016 0.298 1 90.25 166 MET B N 1
ATOM 10658 C CA . MET B 1 166 ? -27.734 7.727 1.56 1 90.25 166 MET B CA 1
ATOM 10659 C C . MET B 1 166 ? -26.875 6.473 1.438 1 90.25 166 MET B C 1
ATOM 10661 O O . MET B 1 166 ? -25.781 6.41 2.012 1 90.25 166 MET B O 1
ATOM 10665 N N . LEU B 1 167 ? -27.406 5.461 0.662 1 91.94 167 LEU B N 1
ATOM 10666 C CA . LEU B 1 167 ? -26.625 4.25 0.422 1 91.94 167 LEU B CA 1
ATOM 10667 C C . LEU B 1 167 ? -25.375 4.57 -0.375 1 91.94 167 LEU B C 1
ATOM 10669 O O . LEU B 1 167 ? -24.297 4.051 -0.076 1 91.94 167 LEU B O 1
ATOM 10673 N N . LEU B 1 168 ? -25.531 5.426 -1.336 1 91.06 168 LEU B N 1
ATOM 10674 C CA . LEU B 1 168 ? -24.391 5.801 -2.166 1 91.06 168 LEU B CA 1
ATOM 10675 C C . LEU B 1 168 ? -23.391 6.641 -1.374 1 91.06 168 LEU B C 1
ATOM 10677 O O . LEU B 1 168 ? -22.188 6.547 -1.592 1 91.06 168 LEU B O 1
ATOM 10681 N N . HIS B 1 169 ? -23.906 7.43 -0.542 1 90.75 169 HIS B N 1
ATOM 10682 C CA . HIS B 1 169 ? -23.031 8.219 0.326 1 90.75 169 HIS B CA 1
ATOM 10683 C C . HIS B 1 169 ? -22.156 7.32 1.188 1 90.75 169 HIS B C 1
ATOM 10685 O O . HIS B 1 169 ? -20.953 7.551 1.303 1 90.75 169 HIS B O 1
ATOM 10691 N N . ILE B 1 170 ? -22.75 6.266 1.764 1 91.44 170 ILE B N 1
ATOM 10692 C CA . ILE B 1 170 ? -22 5.336 2.602 1 91.44 170 ILE B CA 1
ATOM 10693 C C . ILE B 1 170 ? -20.922 4.633 1.764 1 91.44 170 ILE B C 1
ATOM 10695 O O . ILE B 1 170 ? -19.797 4.453 2.213 1 91.44 170 ILE B O 1
ATOM 10699 N N . LYS B 1 171 ? -21.312 4.195 0.546 1 92.25 171 LYS B N 1
ATOM 10700 C CA . LYS B 1 171 ? -20.375 3.514 -0.344 1 92.25 171 LYS B CA 1
ATOM 10701 C C . LYS B 1 171 ? -19.141 4.375 -0.62 1 92.25 171 LYS B C 1
ATOM 10703 O O . LYS B 1 171 ? -18.016 3.893 -0.556 1 92.25 171 LYS B O 1
ATOM 10708 N N . LEU B 1 172 ? -19.359 5.66 -0.831 1 89.12 172 LEU B N 1
ATOM 10709 C CA . LEU B 1 172 ? -18.281 6.531 -1.3 1 89.12 172 LEU B CA 1
ATOM 10710 C C . LEU B 1 172 ? -17.406 6.988 -0.139 1 89.12 172 LEU B C 1
ATOM 10712 O O . LEU B 1 172 ? -16.188 7.027 -0.26 1 89.12 172 LEU B O 1
ATOM 10716 N N . ILE B 1 173 ? -18.062 7.312 0.964 1 87.56 173 ILE B N 1
ATOM 10717 C CA . ILE B 1 173 ? -17.281 7.773 2.107 1 87.56 173 ILE B CA 1
ATOM 10718 C C . ILE B 1 173 ? -16.422 6.625 2.639 1 87.56 173 ILE B C 1
ATOM 10720 O O . ILE B 1 173 ? -15.312 6.848 3.129 1 87.56 173 ILE B O 1
ATOM 10724 N N . SER B 1 174 ? -16.984 5.379 2.527 1 88.56 174 SER B N 1
ATOM 10725 C CA . SER B 1 174 ? -16.281 4.211 3.051 1 88.56 174 SER B CA 1
ATOM 10726 C C . SER B 1 174 ? -15.477 3.52 1.961 1 88.56 174 SER B C 1
ATOM 10728 O O . SER B 1 174 ? -14.766 2.551 2.232 1 88.56 174 SER B O 1
ATOM 10730 N N . LYS B 1 175 ? -15.578 3.879 0.707 1 87.56 175 LYS B N 1
ATOM 10731 C CA . LYS B 1 175 ? -14.797 3.383 -0.424 1 87.56 175 LYS B CA 1
ATOM 10732 C C . LYS B 1 175 ? -15.094 1.912 -0.697 1 87.56 175 LYS B C 1
ATOM 10734 O O . LYS B 1 175 ? -14.18 1.102 -0.838 1 87.56 175 LYS B O 1
ATOM 10739 N N . TRP B 1 176 ? -16.391 1.532 -0.727 1 90.44 176 TRP B N 1
ATOM 10740 C CA . TRP B 1 176 ? -16.797 0.175 -1.081 1 90.44 176 TRP B CA 1
ATOM 10741 C C . TRP B 1 176 ? -16.562 -0.09 -2.566 1 90.44 176 TRP B C 1
ATOM 10743 O O . TRP B 1 176 ? -16.656 0.825 -3.387 1 90.44 176 TRP B O 1
ATOM 10753 N N . SER B 1 177 ? -16.266 -1.322 -2.924 1 86.75 177 SER B N 1
ATOM 10754 C CA . SER B 1 177 ? -16.125 -1.688 -4.332 1 86.75 177 SER B CA 1
ATOM 10755 C C . SER B 1 177 ? -17.484 -1.765 -5.016 1 86.75 177 SER B C 1
ATOM 10757 O O . SER B 1 177 ? -18.516 -1.906 -4.352 1 86.75 177 SER B O 1
ATOM 10759 N N . ASN B 1 178 ? -17.516 -1.656 -6.363 1 87.5 178 ASN B N 1
ATOM 10760 C CA . ASN B 1 178 ? -18.75 -1.753 -7.125 1 87.5 178 ASN B CA 1
ATOM 10761 C C . ASN B 1 178 ? -19.375 -3.141 -7.008 1 87.5 178 ASN B C 1
ATOM 10763 O O . ASN B 1 178 ? -20.594 -3.271 -6.887 1 87.5 178 ASN B O 1
ATOM 10767 N N . ASN B 1 179 ? -18.547 -4.141 -7.02 1 86.19 179 ASN B N 1
ATOM 10768 C CA . ASN B 1 179 ? -19.031 -5.508 -6.914 1 86.19 179 ASN B CA 1
ATOM 10769 C C . ASN B 1 179 ? -19.703 -5.762 -5.562 1 86.19 179 ASN B C 1
ATOM 10771 O O . ASN B 1 179 ? -20.719 -6.441 -5.484 1 86.19 179 ASN B O 1
ATOM 10775 N N . SER B 1 180 ? -19.078 -5.293 -4.461 1 89.88 180 SER B N 1
ATOM 10776 C CA . SER B 1 180 ? -19.672 -5.48 -3.139 1 89.88 180 SER B CA 1
ATOM 10777 C C . SER B 1 180 ? -20.984 -4.719 -3.006 1 89.88 180 SER B C 1
ATOM 10779 O O . SER B 1 180 ? -21.906 -5.18 -2.338 1 89.88 180 SER B O 1
ATOM 10781 N N . PHE B 1 181 ? -21.031 -3.514 -3.584 1 92.88 181 PHE B N 1
ATOM 10782 C CA . PHE B 1 181 ? -22.266 -2.734 -3.551 1 92.88 181 PHE B CA 1
ATOM 10783 C C . PHE B 1 181 ? -23.359 -3.426 -4.344 1 92.88 181 PHE B C 1
ATOM 10785 O O . PHE B 1 181 ? -24.531 -3.387 -3.959 1 92.88 181 PHE B O 1
ATOM 10792 N N . ASP B 1 182 ? -23.031 -4.129 -5.477 1 91.19 182 ASP B N 1
ATOM 10793 C CA . ASP B 1 182 ? -24 -4.906 -6.254 1 91.19 182 ASP B CA 1
ATOM 10794 C C . ASP B 1 182 ? -24.562 -6.059 -5.43 1 91.19 182 ASP B C 1
ATOM 10796 O O . ASP B 1 182 ? -25.766 -6.332 -5.477 1 91.19 182 ASP B O 1
ATOM 10800 N N . MET B 1 183 ? -23.688 -6.723 -4.695 1 90.62 183 MET B N 1
ATOM 10801 C CA . MET B 1 183 ? -24.125 -7.816 -3.836 1 90.62 183 MET B CA 1
ATOM 10802 C C . MET B 1 183 ? -25.109 -7.312 -2.779 1 90.62 183 MET B C 1
ATOM 10804 O O . MET B 1 183 ? -26.109 -7.969 -2.49 1 90.62 183 MET B O 1
ATOM 10808 N N . LEU B 1 184 ? -24.797 -6.141 -2.205 1 93.88 184 LEU B N 1
ATOM 10809 C CA . LEU B 1 184 ? -25.656 -5.551 -1.19 1 93.88 184 LEU B CA 1
ATOM 10810 C C . LEU B 1 184 ? -27.016 -5.188 -1.78 1 93.88 184 LEU B C 1
ATOM 10812 O O . LEU B 1 184 ? -28.062 -5.484 -1.188 1 93.88 184 LEU B O 1
ATOM 10816 N N . LEU B 1 185 ? -27.031 -4.547 -2.986 1 93.25 185 LEU B N 1
ATOM 10817 C CA . LEU B 1 185 ? -28.281 -4.125 -3.615 1 93.25 185 LEU B CA 1
ATOM 10818 C C . LEU B 1 185 ? -29.156 -5.328 -3.949 1 93.25 185 LEU B C 1
ATOM 10820 O O . LEU B 1 185 ? -30.375 -5.273 -3.795 1 93.25 185 LEU B O 1
ATOM 10824 N N . LYS B 1 186 ? -28.5 -6.445 -4.426 1 90.75 186 LYS B N 1
ATOM 10825 C CA . LYS B 1 186 ? -29.25 -7.664 -4.719 1 90.75 186 LYS B CA 1
ATOM 10826 C C . LYS B 1 186 ? -29.891 -8.234 -3.453 1 90.75 186 LYS B C 1
ATOM 10828 O O . LYS B 1 186 ? -31.047 -8.648 -3.465 1 90.75 186 LYS B O 1
ATOM 10833 N N . LEU B 1 187 ? -29.141 -8.273 -2.379 1 91.75 187 LEU B N 1
ATOM 10834 C CA . LEU B 1 187 ? -29.641 -8.773 -1.106 1 91.75 187 LEU B CA 1
ATOM 10835 C C . LEU B 1 187 ? -30.797 -7.902 -0.597 1 91.75 187 LEU B C 1
ATOM 10837 O O . LEU B 1 187 ? -31.812 -8.414 -0.125 1 91.75 187 LEU B O 1
ATOM 10841 N N . LEU B 1 188 ? -30.625 -6.535 -0.706 1 92.56 188 LEU B N 1
ATOM 10842 C CA . LEU B 1 188 ? -31.641 -5.617 -0.207 1 92.56 188 LEU B CA 1
ATOM 10843 C C . LEU B 1 188 ? -32.906 -5.691 -1.057 1 92.56 188 LEU B C 1
ATOM 10845 O O . LEU B 1 188 ? -34 -5.605 -0.531 1 92.56 188 LEU B O 1
ATOM 10849 N N . SER B 1 189 ? -32.719 -5.816 -2.383 1 89.56 189 SER B N 1
ATOM 10850 C CA . SER B 1 189 ? -33.875 -5.945 -3.26 1 89.56 189 SER B CA 1
ATOM 10851 C C . SER B 1 189 ? -34.719 -7.168 -2.896 1 89.56 189 SER B C 1
ATOM 10853 O O . SER B 1 189 ? -35.938 -7.129 -2.973 1 89.56 189 SER B O 1
ATOM 10855 N N . ASP B 1 190 ? -34 -8.227 -2.428 1 87.31 190 ASP B N 1
ATOM 10856 C CA . ASP B 1 190 ? -34.688 -9.461 -2.059 1 87.31 190 ASP B CA 1
ATOM 10857 C C . ASP B 1 190 ? -35.281 -9.367 -0.645 1 87.31 190 ASP B C 1
ATOM 10859 O O . ASP B 1 190 ? -36.281 -10.016 -0.328 1 87.31 190 ASP B O 1
ATOM 10863 N N . ALA B 1 191 ? -34.688 -8.555 0.216 1 89.31 191 ALA B N 1
ATOM 10864 C CA . ALA B 1 191 ? -35.031 -8.547 1.636 1 89.31 191 ALA B CA 1
ATOM 10865 C C . ALA B 1 191 ? -36.156 -7.551 1.922 1 89.31 191 ALA B C 1
ATOM 10867 O O . ALA B 1 191 ? -36.906 -7.715 2.885 1 89.31 191 ALA B O 1
ATOM 10868 N N . PHE B 1 192 ? -36.281 -6.457 1.156 1 90.62 192 PHE B N 1
ATOM 10869 C CA . PHE B 1 192 ? -37.312 -5.457 1.395 1 90.62 192 PHE B CA 1
ATOM 10870 C C . PHE B 1 192 ? -38.688 -5.988 1.008 1 90.62 192 PHE B C 1
ATOM 10872 O O . PHE B 1 192 ? -38.812 -6.953 0.249 1 90.62 192 PHE B O 1
ATOM 10879 N N . PRO B 1 193 ? -39.719 -5.402 1.605 1 86.44 193 PRO B N 1
ATOM 10880 C CA . PRO B 1 193 ? -41.062 -5.875 1.308 1 86.44 193 PRO B CA 1
ATOM 10881 C C . PRO B 1 193 ? -41.438 -5.754 -0.172 1 86.44 193 PRO B C 1
ATOM 10883 O O . PRO B 1 193 ? -40.812 -4.977 -0.898 1 86.44 193 PRO B O 1
ATOM 10886 N N . PRO B 1 194 ? -42.281 -6.625 -0.529 1 82.62 194 PRO B N 1
ATOM 10887 C CA . PRO B 1 194 ? -42.688 -6.555 -1.932 1 82.62 194 PRO B CA 1
ATOM 10888 C C . PRO B 1 194 ? -43.219 -5.176 -2.32 1 82.62 194 PRO B C 1
ATOM 10890 O O . PRO B 1 194 ? -43.906 -4.527 -1.528 1 82.62 194 PRO B O 1
ATOM 10893 N N . GLY B 1 195 ? -42.781 -4.613 -3.426 1 79.44 195 GLY B N 1
ATOM 10894 C CA . GLY B 1 195 ? -43.188 -3.289 -3.889 1 79.44 195 GLY B CA 1
ATOM 10895 C C . GLY B 1 195 ? -42.094 -2.262 -3.762 1 79.44 195 GLY B C 1
ATOM 10896 O O . GLY B 1 195 ? -42.188 -1.145 -4.27 1 79.44 195 GLY B O 1
ATOM 10897 N N . ALA B 1 196 ? -41.125 -2.709 -3.02 1 86.06 196 ALA B N 1
ATOM 10898 C CA . ALA B 1 196 ? -40.031 -1.781 -2.865 1 86.06 196 ALA B CA 1
ATOM 10899 C C . ALA B 1 196 ? -39.25 -1.622 -4.176 1 86.06 196 ALA B C 1
ATOM 10901 O O . ALA B 1 196 ? -39.062 -2.59 -4.918 1 86.06 196 ALA B O 1
ATOM 10902 N N . THR B 1 197 ? -39 -0.402 -4.52 1 83.69 197 THR B N 1
ATOM 10903 C CA . THR B 1 197 ? -38.25 -0.106 -5.727 1 83.69 197 THR B CA 1
ATOM 10904 C C . THR B 1 197 ? -36.781 0.182 -5.395 1 83.69 197 THR B C 1
ATOM 10906 O O . THR B 1 197 ? -36.406 1.333 -5.16 1 83.69 197 THR B O 1
ATOM 10909 N N . ILE B 1 198 ? -36 -0.787 -5.297 1 88.5 198 ILE B N 1
ATOM 10910 C CA . ILE B 1 198 ? -34.562 -0.666 -5.043 1 88.5 198 ILE B CA 1
ATOM 10911 C C . ILE B 1 198 ? -33.781 -1.164 -6.254 1 88.5 198 ILE B C 1
ATOM 10913 O O . ILE B 1 198 ? -34.094 -2.234 -6.793 1 88.5 198 ILE B O 1
ATOM 10917 N N . PRO B 1 199 ? -32.938 -0.313 -6.727 1 87.94 199 PRO B N 1
ATOM 10918 C CA . PRO B 1 199 ? -32.125 -0.788 -7.844 1 87.94 199 PRO B CA 1
ATOM 10919 C C . PRO B 1 199 ? -31.359 -2.08 -7.523 1 87.94 199 PRO B C 1
ATOM 10921 O O . PRO B 1 199 ? -30.922 -2.273 -6.387 1 87.94 199 PRO B O 1
ATOM 10924 N N . ARG B 1 200 ? -31.156 -2.926 -8.43 1 86.88 200 ARG B N 1
ATOM 10925 C CA . ARG B 1 200 ? -30.516 -4.219 -8.219 1 86.88 200 ARG B CA 1
ATOM 10926 C C . ARG B 1 200 ? -29.031 -4.156 -8.57 1 86.88 200 ARG B C 1
ATOM 10928 O O . ARG B 1 200 ? -28.25 -5.016 -8.156 1 86.88 200 ARG B O 1
ATOM 10935 N N . THR B 1 201 ? -28.734 -3.125 -9.336 1 89.31 201 THR B N 1
ATOM 10936 C CA . THR B 1 201 ? -27.344 -3.02 -9.758 1 89.31 201 THR B CA 1
ATOM 10937 C C . THR B 1 201 ? -26.797 -1.621 -9.477 1 89.31 201 THR B C 1
ATOM 10939 O O . THR B 1 201 ? -27.562 -0.663 -9.359 1 89.31 201 THR B O 1
ATOM 10942 N N . TYR B 1 202 ? -25.469 -1.567 -9.289 1 89.12 202 TYR B N 1
ATOM 10943 C CA . TYR B 1 202 ? -24.812 -0.287 -9.086 1 89.12 202 TYR B CA 1
ATOM 10944 C C . TYR B 1 202 ? -25.016 0.632 -10.289 1 89.12 202 TYR B C 1
ATOM 10946 O O . TYR B 1 202 ? -25.156 1.848 -10.125 1 89.12 202 TYR B O 1
ATOM 10954 N N . LYS B 1 203 ? -25.109 0.084 -11.508 1 84.94 203 LYS B N 1
ATOM 10955 C CA . LYS B 1 203 ? -25.312 0.878 -12.719 1 84.94 203 LYS B CA 1
ATOM 10956 C C . LYS B 1 203 ? -26.625 1.652 -12.656 1 84.94 203 LYS B C 1
ATOM 10958 O O . LYS B 1 203 ? -26.672 2.826 -13.023 1 84.94 203 LYS B O 1
ATOM 10963 N N . GLU B 1 204 ? -27.625 1.015 -12.125 1 85.62 204 GLU B N 1
ATOM 10964 C CA . GLU B 1 204 ? -28.922 1.658 -11.984 1 85.62 204 GLU B CA 1
ATOM 10965 C C . GLU B 1 204 ? -28.891 2.748 -10.922 1 85.62 204 GLU B C 1
ATOM 10967 O O . GLU B 1 204 ? -29.5 3.809 -11.086 1 85.62 204 GLU B O 1
ATOM 10972 N N . ALA B 1 205 ? -28.188 2.48 -9.875 1 87.44 205 ALA B N 1
ATOM 10973 C CA . ALA B 1 205 ? -28.078 3.461 -8.797 1 87.44 205 ALA B CA 1
ATOM 10974 C C . ALA B 1 205 ? -27.25 4.664 -9.242 1 87.44 205 ALA B C 1
ATOM 10976 O O . ALA B 1 205 ? -27.547 5.801 -8.867 1 87.44 205 ALA B O 1
ATOM 10977 N N . LYS B 1 206 ? -26.172 4.441 -10.008 1 86 206 LYS B N 1
ATOM 10978 C CA . LYS B 1 206 ? -25.266 5.492 -10.461 1 86 206 LYS B CA 1
ATOM 10979 C C . LYS B 1 206 ? -25.969 6.457 -11.406 1 86 206 LYS B C 1
ATOM 10981 O O . LYS B 1 206 ? -25.609 7.629 -11.5 1 86 206 LYS B O 1
ATOM 10986 N N . LYS B 1 207 ? -26.984 6.004 -12.078 1 81.44 207 LYS B N 1
ATOM 10987 C CA . LYS B 1 207 ? -27.75 6.875 -12.969 1 81.44 207 LYS B CA 1
ATOM 10988 C C . LYS B 1 207 ? -28.375 8.039 -12.203 1 81.44 207 LYS B C 1
ATOM 10990 O O . LYS B 1 207 ? -28.5 9.141 -12.742 1 81.44 207 LYS B O 1
ATOM 10995 N N . VAL B 1 208 ? -28.672 7.816 -10.977 1 77.94 208 VAL B N 1
ATOM 10996 C CA . VAL B 1 208 ? -29.219 8.875 -10.141 1 77.94 208 VAL B CA 1
ATOM 10997 C C . VAL B 1 208 ? -28.156 9.938 -9.883 1 77.94 208 VAL B C 1
ATOM 10999 O O . VAL B 1 208 ? -28.453 11.141 -9.938 1 77.94 208 VAL B O 1
ATOM 11002 N N . ILE B 1 209 ? -26.891 9.547 -9.625 1 77.19 209 ILE B N 1
ATOM 11003 C CA . ILE B 1 209 ? -25.781 10.453 -9.352 1 77.19 209 ILE B CA 1
ATOM 11004 C C . ILE B 1 209 ? -25.422 11.242 -10.617 1 77.19 209 ILE B C 1
ATOM 11006 O O . ILE B 1 209 ? -25.109 12.43 -10.547 1 77.19 209 ILE B O 1
ATOM 11010 N N . ARG B 1 210 ? -25.562 10.594 -11.719 1 77.06 210 ARG B N 1
ATOM 11011 C CA . ARG B 1 210 ? -25.188 11.234 -12.977 1 77.06 210 ARG B CA 1
ATOM 11012 C C . ARG B 1 210 ? -26.125 12.383 -13.312 1 77.06 210 ARG B C 1
ATOM 11014 O O . ARG B 1 210 ? -25.703 13.391 -13.891 1 77.06 210 ARG B O 1
ATOM 11021 N N . ASP B 1 211 ? -27.25 12.242 -12.844 1 74.62 211 ASP B N 1
ATOM 11022 C CA . ASP B 1 211 ? -28.25 13.281 -13.125 1 74.62 211 ASP B CA 1
ATOM 11023 C C . ASP B 1 211 ? -28.062 14.477 -12.188 1 74.62 211 ASP B C 1
ATOM 11025 O O . ASP B 1 211 ? -28.406 15.602 -12.547 1 74.62 211 ASP B O 1
ATOM 11029 N N . LEU B 1 212 ? -27.469 14.219 -11.086 1 75.56 212 LEU B N 1
ATOM 11030 C CA . LEU B 1 212 ? -27.297 15.266 -10.078 1 75.56 212 LEU B CA 1
ATOM 11031 C C . LEU B 1 212 ? -25.906 15.875 -10.18 1 75.56 212 LEU B C 1
ATOM 11033 O O . LEU B 1 212 ? -25.688 17.016 -9.742 1 75.56 212 LEU B O 1
ATOM 11037 N N . GLY B 1 213 ? -25 15.078 -10.734 1 75.81 213 GLY B N 1
ATOM 11038 C CA . GLY B 1 213 ? -23.594 15.477 -10.695 1 75.81 213 GLY B CA 1
ATOM 11039 C C . GLY B 1 213 ? -23.172 16.266 -11.922 1 75.81 213 GLY B C 1
ATOM 11040 O O . GLY B 1 213 ? -23.938 16.406 -12.875 1 75.81 213 GLY B O 1
ATOM 11041 N N . LEU B 1 214 ? -22.047 16.953 -11.75 1 83.31 214 LEU B N 1
ATOM 11042 C CA . LEU B 1 214 ? -21.438 17.688 -12.852 1 83.31 214 LEU B CA 1
ATOM 11043 C C . LEU B 1 214 ? -20.703 16.734 -13.789 1 83.31 214 LEU B C 1
ATOM 11045 O O . LEU B 1 214 ? -20.531 15.547 -13.477 1 83.31 214 LEU B O 1
ATOM 11049 N N . THR B 1 215 ? -20.516 17.109 -14.93 1 86.12 215 THR B N 1
ATOM 11050 C CA . THR B 1 215 ? -19.812 16.281 -15.906 1 86.12 215 THR B CA 1
ATOM 11051 C C . THR B 1 215 ? -18.469 16.922 -16.281 1 86.12 215 THR B C 1
ATOM 11053 O O . THR B 1 215 ? -18.141 18.016 -15.805 1 86.12 215 THR B O 1
ATOM 11056 N N . TYR B 1 216 ? -17.656 16.188 -16.875 1 91.06 216 TYR B N 1
ATOM 11057 C CA . TYR B 1 216 ? -16.375 16.688 -17.359 1 91.06 216 TYR B CA 1
ATOM 11058 C C . TYR B 1 216 ? -16.219 16.453 -18.859 1 91.06 216 TYR B C 1
ATOM 11060 O O . TYR B 1 216 ? -17 15.719 -19.453 1 91.06 216 TYR B O 1
ATOM 11068 N N . LYS B 1 217 ? -15.359 17.219 -19.484 1 93.75 217 LYS B N 1
ATOM 11069 C CA . LYS B 1 217 ? -15.117 17.125 -20.922 1 93.75 217 LYS B CA 1
ATOM 11070 C C . LYS B 1 217 ? -13.828 16.359 -21.219 1 93.75 217 LYS B C 1
ATOM 11072 O O . LYS B 1 217 ? -12.836 16.516 -20.5 1 93.75 217 LYS B O 1
ATOM 11077 N N . LYS B 1 218 ? -13.914 15.453 -22.188 1 94.12 218 LYS B N 1
ATOM 11078 C CA . LYS B 1 218 ? -12.742 14.711 -22.656 1 94.12 218 LYS B CA 1
ATOM 11079 C C . LYS B 1 218 ? -12.117 15.383 -23.875 1 94.12 218 LYS B C 1
ATOM 11081 O O . LYS B 1 218 ? -12.789 15.602 -24.891 1 94.12 218 LYS B O 1
ATOM 11086 N N . ILE B 1 219 ? -10.914 15.797 -23.766 1 96.5 219 ILE B N 1
ATOM 11087 C CA . ILE B 1 219 ? -10.195 16.438 -24.859 1 96.5 219 ILE B CA 1
ATOM 11088 C C . ILE B 1 219 ? -9.031 15.562 -25.297 1 96.5 219 ILE B C 1
ATOM 11090 O O . ILE B 1 219 ? -8.164 15.211 -24.484 1 96.5 219 ILE B O 1
ATOM 11094 N N . HIS B 1 220 ? -8.984 15.242 -26.562 1 94.94 220 HIS B N 1
ATOM 11095 C CA . HIS B 1 220 ? -7.895 14.43 -27.094 1 94.94 220 HIS B CA 1
ATOM 11096 C C . HIS B 1 220 ? -6.602 15.234 -27.188 1 94.94 220 HIS B C 1
ATOM 11098 O O . HIS B 1 220 ? -6.641 16.438 -27.438 1 94.94 220 HIS B O 1
ATOM 11104 N N . VAL B 1 221 ? -5.496 14.625 -26.906 1 95.38 221 VAL B N 1
ATOM 11105 C CA . VAL B 1 221 ? -4.188 15.266 -26.906 1 95.38 221 VAL B CA 1
ATOM 11106 C C . VAL B 1 221 ? -3.256 14.531 -27.875 1 95.38 221 VAL B C 1
ATOM 11108 O O . VAL B 1 221 ? -3.348 13.305 -28.016 1 95.38 221 VAL B O 1
ATOM 11111 N N . CYS B 1 222 ? -2.432 15.297 -28.484 1 93.38 222 CYS B N 1
ATOM 11112 C CA . CYS B 1 222 ? -1.403 14.695 -29.328 1 93.38 222 CYS B CA 1
ATOM 11113 C C . CYS B 1 222 ? -0.48 13.805 -28.5 1 93.38 222 CYS B C 1
ATOM 11115 O O . CYS B 1 222 ? -0.173 14.109 -27.359 1 93.38 222 CYS B O 1
ATOM 11117 N N . LYS B 1 223 ? -0.015 12.789 -29.094 1 89.31 223 LYS B N 1
ATOM 11118 C CA . LYS B 1 223 ? 0.863 11.836 -28.422 1 89.31 223 LYS B CA 1
ATOM 11119 C C . LYS B 1 223 ? 2.109 12.523 -27.875 1 89.31 223 LYS B C 1
ATOM 11121 O O . LYS B 1 223 ? 2.605 12.164 -26.797 1 89.31 223 LYS B O 1
ATOM 11126 N N . ASN B 1 224 ? 2.59 13.602 -28.547 1 90.88 224 ASN B N 1
ATOM 11127 C CA . ASN B 1 224 ? 3.814 14.297 -28.188 1 90.88 224 ASN B CA 1
ATOM 11128 C C . ASN B 1 224 ? 3.518 15.594 -27.438 1 90.88 224 ASN B C 1
ATOM 11130 O O . ASN B 1 224 ? 4.402 16.438 -27.25 1 90.88 224 ASN B O 1
ATOM 11134 N N . ASP B 1 225 ? 2.311 15.859 -27.047 1 92.62 225 ASP B N 1
ATOM 11135 C CA . ASP B 1 225 ? 1.888 17 -26.234 1 92.62 225 ASP B CA 1
ATOM 11136 C C . ASP B 1 225 ? 2.043 18.312 -27 1 92.62 225 ASP B C 1
ATOM 11138 O O . ASP B 1 225 ? 2.385 19.344 -26.406 1 92.62 225 ASP B O 1
ATOM 11142 N N . CYS B 1 226 ? 1.904 18.266 -28.312 1 92 226 CYS B N 1
ATOM 11143 C CA . CYS B 1 226 ? 2.061 19.438 -29.156 1 92 226 CYS B CA 1
ATOM 11144 C C . CYS B 1 226 ? 0.82 20.328 -29.078 1 92 226 CYS B C 1
ATOM 11146 O O . CYS B 1 226 ? 0.927 21.547 -28.969 1 92 226 CYS B O 1
ATOM 11148 N N . ILE B 1 227 ? -0.263 19.656 -29.25 1 93.44 227 ILE B N 1
ATOM 11149 C CA . ILE B 1 227 ? -1.491 20.453 -29.328 1 93.44 227 ILE B CA 1
ATOM 11150 C C . ILE B 1 227 ? -2.641 19.672 -28.688 1 93.44 227 ILE B C 1
ATOM 11152 O O . ILE B 1 227 ? -2.533 18.453 -28.469 1 93.44 227 ILE B O 1
ATOM 11156 N N . LEU B 1 228 ? -3.652 20.391 -28.328 1 95.44 228 LEU B N 1
ATOM 11157 C CA . LEU B 1 228 ? -4.941 19.812 -27.969 1 95.44 228 LEU B CA 1
ATOM 11158 C C . LEU B 1 228 ? -5.891 19.797 -29.156 1 95.44 228 LEU B C 1
ATOM 11160 O O . LEU B 1 228 ? -5.969 20.781 -29.891 1 95.44 228 LEU B O 1
ATOM 11164 N N . PHE B 1 229 ? -6.52 18.688 -29.375 1 94.81 229 PHE B N 1
ATOM 11165 C CA . PHE B 1 229 ? -7.547 18.656 -30.406 1 94.81 229 PHE B CA 1
ATOM 11166 C C . PHE B 1 229 ? -8.836 19.312 -29.906 1 94.81 229 PHE B C 1
ATOM 11168 O O . PHE B 1 229 ? -9.82 18.609 -29.641 1 94.81 229 PHE B O 1
ATOM 11175 N N . TRP B 1 230 ? -8.789 20.562 -29.797 1 92.94 230 TRP B N 1
ATOM 11176 C CA . TRP B 1 230 ? -9.828 21.375 -29.172 1 92.94 230 TRP B CA 1
ATOM 11177 C C . TRP B 1 230 ? -10.055 22.656 -29.953 1 92.94 230 TRP B C 1
ATOM 11179 O O . TRP B 1 230 ? -9.109 23.25 -30.484 1 92.94 230 TRP B O 1
ATOM 11189 N N . LYS B 1 231 ? -11.352 23.141 -30.078 1 91.88 231 LYS B N 1
ATOM 11190 C CA . LYS B 1 231 ? -11.797 24.359 -30.766 1 91.88 231 LYS B CA 1
ATOM 11191 C C . LYS B 1 231 ? -11.344 24.359 -32.219 1 91.88 231 LYS B C 1
ATOM 11193 O O . LYS B 1 231 ? -11.828 23.547 -33.031 1 91.88 231 LYS B O 1
ATOM 11198 N N . ASP B 1 232 ? -10.062 25.031 -32.531 1 87.25 232 ASP B N 1
ATOM 11199 C CA . ASP B 1 232 ? -9.617 25.141 -33.938 1 87.25 232 ASP B CA 1
ATOM 11200 C C . ASP B 1 232 ? -9.133 23.797 -34.469 1 87.25 232 ASP B C 1
ATOM 11202 O O . ASP B 1 232 ? -9.195 23.547 -35.656 1 87.25 232 ASP B O 1
ATOM 11206 N N . TYR B 1 233 ? -8.789 22.953 -33.562 1 92.38 233 TYR B N 1
ATOM 11207 C CA . TYR B 1 233 ? -8.219 21.672 -33.969 1 92.38 233 TYR B CA 1
ATOM 11208 C C . TYR B 1 233 ? -9.148 20.531 -33.594 1 92.38 233 TYR B C 1
ATOM 11210 O O . TYR B 1 233 ? -8.727 19.359 -33.594 1 92.38 233 TYR B O 1
ATOM 11218 N N . GLU B 1 234 ? -10.352 20.75 -33.25 1 91.44 234 GLU B N 1
ATOM 11219 C CA . GLU B 1 234 ? -11.281 19.75 -32.719 1 91.44 234 GLU B CA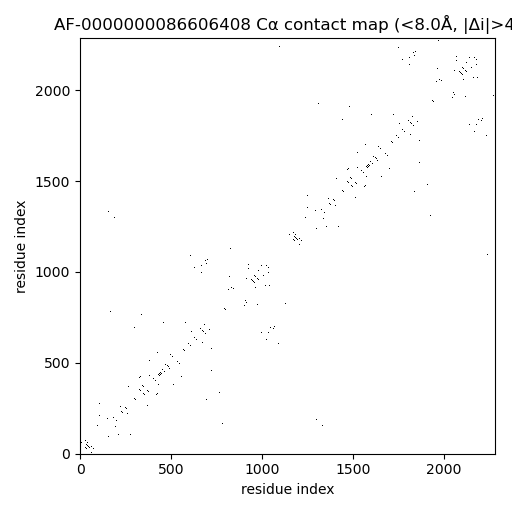 1
ATOM 11220 C C . GLU B 1 234 ? -11.539 18.641 -33.719 1 91.44 234 GLU B C 1
ATOM 11222 O O . GLU B 1 234 ? -11.68 17.484 -33.344 1 91.44 234 GLU B O 1
ATOM 11227 N N . PHE B 1 235 ? -11.477 18.953 -35.031 1 88.81 235 PHE B N 1
ATOM 11228 C CA . PHE B 1 235 ? -11.883 17.953 -36 1 88.81 235 PHE B CA 1
ATOM 11229 C C . PHE B 1 235 ? -10.688 17.469 -36.812 1 88.81 235 PHE B C 1
ATOM 11231 O O . PHE B 1 235 ? -10.836 16.688 -37.75 1 88.81 235 PHE B O 1
ATOM 11238 N N . GLU B 1 236 ? -9.547 17.844 -36.406 1 91.81 236 GLU B N 1
ATOM 11239 C CA . GLU B 1 236 ? -8.344 17.391 -37.094 1 91.81 236 GLU B CA 1
ATOM 11240 C C . GLU B 1 236 ? -7.961 15.977 -36.656 1 91.81 236 GLU B C 1
ATOM 11242 O O . GLU B 1 236 ? -8.102 15.617 -35.5 1 91.81 236 GLU B O 1
ATOM 11247 N N . ASP B 1 237 ? -7.512 15.211 -37.594 1 89.88 237 ASP B N 1
ATOM 11248 C CA . ASP B 1 237 ? -7.141 13.828 -37.312 1 89.88 237 ASP B CA 1
ATOM 11249 C C . ASP B 1 237 ? -5.625 13.68 -37.188 1 89.88 237 ASP B C 1
ATOM 11251 O O . ASP B 1 237 ? -5.129 12.664 -36.688 1 89.88 237 ASP B O 1
ATOM 11255 N N . MET B 1 238 ? -4.934 14.703 -37.562 1 93.56 238 MET B N 1
ATOM 11256 C CA . MET B 1 238 ? -3.479 14.711 -37.469 1 93.56 238 MET B CA 1
ATOM 11257 C C . MET B 1 238 ? -2.996 15.984 -36.781 1 93.56 238 MET B C 1
ATOM 11259 O O . MET B 1 238 ? -3.586 17.047 -36.938 1 93.56 238 MET B O 1
ATOM 11263 N N . CYS B 1 239 ? -2.016 15.867 -36 1 93.44 239 CYS B N 1
ATOM 11264 C CA . CYS B 1 239 ? -1.438 17.031 -35.344 1 93.44 239 CYS B CA 1
ATOM 11265 C C . CYS B 1 239 ? -0.791 17.969 -36.344 1 93.44 239 CYS B C 1
ATOM 11267 O O . CYS B 1 239 ? 0.048 17.562 -37.125 1 93.44 239 CYS B O 1
ATOM 11269 N N . PRO B 1 240 ? -1.072 19.094 -36.406 1 90.19 240 PRO B N 1
ATOM 11270 C CA . PRO B 1 240 ? -0.501 20.062 -37.344 1 90.19 240 PRO B CA 1
ATOM 11271 C C . PRO B 1 240 ? 0.979 20.328 -37.094 1 90.19 240 PRO B C 1
ATOM 11273 O O . PRO B 1 240 ? 1.701 20.75 -38 1 90.19 240 PRO B O 1
ATOM 11276 N N . SER B 1 241 ? 1.426 20.109 -35.906 1 90.06 241 SER B N 1
ATOM 11277 C CA . SER B 1 241 ? 2.807 20.406 -35.531 1 90.06 241 SER B CA 1
ATOM 11278 C C . SER B 1 241 ? 3.725 19.234 -35.844 1 90.06 241 SER B C 1
ATOM 11280 O O . SER B 1 241 ? 4.719 19.375 -36.562 1 90.06 241 SER B O 1
ATOM 11282 N N . CYS B 1 242 ? 3.438 18 -35.312 1 89.38 242 CYS B N 1
ATOM 11283 C CA . CYS B 1 242 ? 4.324 16.859 -35.469 1 89.38 242 CYS B CA 1
ATOM 11284 C C . CYS B 1 242 ? 3.756 15.859 -36.5 1 89.38 242 CYS B C 1
ATOM 11286 O O . CYS B 1 242 ? 4.43 14.898 -36.875 1 89.38 242 CYS B O 1
ATOM 11288 N N . LYS B 1 243 ? 2.555 15.953 -36.938 1 87.94 243 LYS B N 1
ATOM 11289 C CA . LYS B 1 243 ? 1.907 15.156 -37.969 1 87.94 243 LYS B CA 1
ATOM 11290 C C . LYS B 1 243 ? 1.619 13.742 -37.469 1 87.94 243 LYS B C 1
ATOM 11292 O O . LYS B 1 243 ? 1.406 12.828 -38.281 1 87.94 243 LYS B O 1
ATOM 11297 N N . THR B 1 244 ? 1.655 13.586 -36.188 1 90.44 244 THR B N 1
ATOM 11298 C CA . THR B 1 244 ? 1.268 12.305 -35.625 1 90.44 244 THR B CA 1
ATOM 11299 C C . THR B 1 244 ? -0.25 12.148 -35.625 1 90.44 244 THR B C 1
ATOM 11301 O O . THR B 1 244 ? -0.979 13.102 -35.375 1 90.44 244 THR B O 1
ATOM 11304 N N . PRO B 1 245 ? -0.686 10.883 -35.938 1 90.31 245 PRO B N 1
ATOM 11305 C CA . PRO B 1 245 ? -2.135 10.672 -35.938 1 90.31 245 PRO B CA 1
ATOM 11306 C C . PRO B 1 245 ? -2.766 10.805 -34.562 1 90.31 245 PRO B C 1
ATOM 11308 O O . PRO B 1 245 ? -2.154 10.422 -33.562 1 90.31 245 PRO B O 1
ATOM 11311 N N . ARG B 1 246 ? -3.924 11.359 -34.531 1 90.94 246 ARG B N 1
ATOM 11312 C CA . ARG B 1 246 ? -4.707 11.555 -33.312 1 90.94 246 ARG B CA 1
ATOM 11313 C C . ARG B 1 246 ? -5.027 10.227 -32.625 1 90.94 246 ARG B C 1
ATOM 11315 O O . ARG B 1 246 ? -4.996 10.117 -31.406 1 90.94 246 ARG B O 1
ATOM 11322 N N . TYR B 1 247 ? -5.305 9.195 -33.5 1 87.56 247 TYR B N 1
ATOM 11323 C CA . TYR B 1 247 ? -5.742 7.898 -33 1 87.56 247 TYR B CA 1
ATOM 11324 C C . TYR B 1 247 ? -4.645 6.855 -33.156 1 87.56 247 TYR B C 1
ATOM 11326 O O . TYR B 1 247 ? -3.775 6.984 -34 1 87.56 247 TYR B O 1
ATOM 11334 N N . LYS B 1 248 ? -4.383 5.906 -32.188 1 75.12 248 LYS B N 1
ATOM 11335 C CA . LYS B 1 248 ? -3.359 4.863 -32.219 1 75.12 248 LYS B CA 1
ATOM 11336 C C . LYS B 1 248 ? -3.436 4.055 -33.5 1 75.12 248 LYS B C 1
ATOM 11338 O O . LYS B 1 248 ? -2.42 3.828 -34.156 1 75.12 248 LYS B O 1
ATOM 11343 N N . GLU B 1 249 ? -4.262 2.928 -33.688 1 63.25 249 GLU B N 1
ATOM 11344 C CA . GLU B 1 249 ? -4.234 2.043 -34.844 1 63.25 249 GLU B CA 1
ATOM 11345 C C . GLU B 1 249 ? -5.184 2.531 -35.938 1 63.25 249 GLU B C 1
ATOM 11347 O O . GLU B 1 249 ? -6.23 3.111 -35.656 1 63.25 249 GLU B O 1
ATOM 11352 N N . GLU B 1 250 ? -4.625 2.807 -37.156 1 52.78 250 GLU B N 1
ATOM 11353 C CA . GLU B 1 250 ? -5.371 3.131 -38.375 1 52.78 250 GLU B CA 1
ATOM 11354 C C . GLU B 1 250 ? -6.582 2.213 -38.531 1 52.78 250 GLU B C 1
ATOM 11356 O O . GLU B 1 250 ? -6.441 0.989 -38.531 1 52.78 250 GLU B O 1
ATOM 11361 N N . VAL B 1 251 ? -7.695 2.559 -38 1 46.19 251 VAL B N 1
ATOM 11362 C CA . VAL B 1 251 ? -8.938 1.835 -38.219 1 46.19 251 VAL B CA 1
ATOM 11363 C C . VAL B 1 251 ? -9.094 1.568 -39.719 1 46.19 251 VAL B C 1
ATOM 11365 O O . VAL B 1 251 ? -9.008 2.49 -40.531 1 46.19 251 VAL B O 1
ATOM 11368 N N . ARG B 1 252 ? -8.914 0.451 -40.219 1 40.94 252 ARG B N 1
ATOM 11369 C CA . ARG B 1 252 ? -9.469 0.154 -41.531 1 40.94 252 ARG B CA 1
ATOM 11370 C C . ARG B 1 252 ? -10.836 0.8 -41.719 1 40.94 252 ARG B C 1
ATOM 11372 O O . ARG B 1 252 ? -11.531 1.079 -40.719 1 40.94 252 ARG B O 1
ATOM 11379 N N . LYS B 1 253 ? -11.43 1.012 -42.844 1 37 253 LYS B N 1
ATOM 11380 C CA . LYS B 1 253 ? -12.68 1.407 -43.5 1 37 253 LYS B CA 1
ATOM 11381 C C . LYS B 1 253 ? -13.859 0.631 -42.906 1 37 253 LYS B C 1
ATOM 11383 O O . LYS B 1 253 ? -13.875 -0.601 -42.938 1 37 253 LYS B O 1
ATOM 11388 N N . GLY B 1 254 ? -14.93 1.156 -42 1 40.78 254 GLY B N 1
ATOM 11389 C CA . GLY B 1 254 ? -16.25 0.962 -41.438 1 40.78 254 GLY B CA 1
ATOM 11390 C C . GLY B 1 254 ? -16.312 1.21 -39.938 1 40.78 254 GLY B C 1
ATOM 11391 O O . GLY B 1 254 ? -16.938 2.18 -39.469 1 40.78 254 GLY B O 1
ATOM 11392 N N . LYS B 1 255 ? -16.312 0.113 -38.969 1 43.41 255 LYS B N 1
ATOM 11393 C CA . LYS B 1 255 ? -16.938 -0.032 -37.656 1 43.41 255 LYS B CA 1
ATOM 11394 C C . LYS B 1 255 ? -16.062 0.575 -36.562 1 43.41 255 LYS B C 1
ATOM 11396 O O . LYS B 1 255 ? -16.406 0.486 -35.375 1 43.41 255 LYS B O 1
ATOM 11401 N N . SER B 1 256 ? -14.664 0.479 -36.312 1 49.56 256 SER B N 1
ATOM 11402 C CA . SER B 1 256 ? -14.023 0.263 -35.031 1 49.56 256 SER B CA 1
ATOM 11403 C C . SER B 1 256 ? -13.773 1.584 -34.312 1 49.56 256 SER B C 1
ATOM 11405 O O . SER B 1 256 ? -13.516 2.605 -34.938 1 49.56 256 SER B O 1
ATOM 11407 N N . LYS B 1 257 ? -14.352 1.79 -33.125 1 60.28 257 LYS B N 1
ATOM 11408 C CA . LYS B 1 257 ? -14.195 2.891 -32.156 1 60.28 257 LYS B CA 1
ATOM 11409 C C . LYS B 1 257 ? -12.727 3.299 -32.031 1 60.28 257 LYS B C 1
ATOM 11411 O O . LYS B 1 257 ? -11.867 2.469 -31.734 1 60.28 257 LYS B O 1
ATOM 11416 N N . ARG B 1 258 ? -12.367 4.496 -32.75 1 74.12 258 ARG B N 1
ATOM 11417 C CA . ARG B 1 258 ? -11.039 5.09 -32.719 1 74.12 258 ARG B CA 1
ATOM 11418 C C . ARG B 1 258 ? -10.648 5.465 -31.281 1 74.12 258 ARG B C 1
ATOM 11420 O O . ARG B 1 258 ? -11.445 6.051 -30.547 1 74.12 258 ARG B O 1
ATOM 11427 N N . VAL B 1 259 ? -9.531 4.859 -30.844 1 80 259 VAL B N 1
ATOM 11428 C CA . VAL B 1 259 ? -9.039 5.164 -29.5 1 80 259 VAL B CA 1
ATOM 11429 C C . VAL B 1 259 ? -7.926 6.207 -29.594 1 80 259 VAL B C 1
ATOM 11431 O O . VAL B 1 259 ? -6.926 6.004 -30.281 1 80 259 VAL B O 1
ATOM 11434 N N . PRO B 1 260 ? -8.18 7.34 -28.969 1 89 260 PRO B N 1
ATOM 11435 C CA . PRO B 1 260 ? -7.137 8.367 -28.969 1 89 260 PRO B CA 1
ATOM 11436 C C . PRO B 1 260 ? -5.902 7.953 -28.172 1 89 260 PRO B C 1
ATOM 11438 O O . PRO B 1 260 ? -5.977 7.043 -27.344 1 89 260 PRO B O 1
ATOM 11441 N N . HIS B 1 261 ? -4.75 8.617 -28.422 1 86.94 261 HIS B N 1
ATOM 11442 C CA . HIS B 1 261 ? -3.508 8.328 -27.719 1 86.94 261 HIS B CA 1
ATOM 11443 C C . HIS B 1 261 ? -3.57 8.812 -26.266 1 86.94 261 HIS B C 1
ATOM 11445 O O . HIS B 1 261 ? -3.146 8.102 -25.359 1 86.94 261 HIS B O 1
ATOM 11451 N N . LYS B 1 262 ? -3.934 10.078 -26.109 1 91 262 LYS B N 1
ATOM 11452 C CA . LYS B 1 262 ? -4.047 10.703 -24.797 1 91 262 LYS B CA 1
ATOM 11453 C C . LYS B 1 262 ? -5.352 11.484 -24.672 1 91 262 LYS B C 1
ATOM 11455 O O . LYS B 1 262 ? -5.863 12.008 -25.656 1 91 262 LYS B O 1
ATOM 11460 N N . VAL B 1 263 ? -5.902 11.438 -23.469 1 94.31 263 VAL B N 1
ATOM 11461 C CA . VAL B 1 263 ? -7.145 12.156 -23.234 1 94.31 263 VAL B CA 1
ATOM 11462 C C . VAL B 1 263 ? -6.992 13.055 -22 1 94.31 263 VAL B C 1
ATOM 11464 O O . VAL B 1 263 ? -6.664 12.57 -20.906 1 94.31 263 VAL B O 1
ATOM 11467 N N . LEU B 1 264 ? -7.121 14.391 -22.172 1 96.62 264 LEU B N 1
ATOM 11468 C CA . LEU B 1 264 ? -7.18 15.352 -21.062 1 96.62 264 LEU B CA 1
ATOM 11469 C C . LEU B 1 264 ? -8.594 15.453 -20.516 1 96.62 264 LEU B C 1
ATOM 11471 O O . LEU B 1 264 ? -9.555 15.609 -21.266 1 96.62 264 LEU B O 1
ATOM 11475 N N . ARG B 1 265 ? -8.727 15.281 -19.25 1 96.81 265 ARG B N 1
ATOM 11476 C CA . ARG B 1 265 ? -10.023 15.477 -18.609 1 96.81 265 ARG B CA 1
ATOM 11477 C C . ARG B 1 265 ? -10.164 16.891 -18.062 1 96.81 265 ARG B C 1
ATOM 11479 O O . ARG B 1 265 ? -9.398 17.297 -17.172 1 96.81 265 ARG B O 1
ATOM 11486 N N . TYR B 1 266 ? -11.062 17.656 -18.594 1 96.88 266 TYR B N 1
ATOM 11487 C CA . TYR B 1 266 ? -11.273 19.062 -18.25 1 96.88 266 TYR B CA 1
ATOM 11488 C C . TYR B 1 266 ? -12.562 19.234 -17.453 1 96.88 266 TYR B C 1
ATOM 11490 O O . TYR B 1 266 ? -13.641 18.859 -17.922 1 96.88 266 TYR B O 1
ATOM 11498 N N . PHE B 1 267 ? -12.453 19.688 -16.219 1 96.25 267 PHE B N 1
ATOM 11499 C CA . PHE B 1 267 ? -13.586 20 -15.344 1 96.25 267 PHE B CA 1
ATOM 11500 C C . PHE B 1 267 ? -13.844 21.5 -15.312 1 96.25 267 PHE B C 1
ATOM 11502 O O . PHE B 1 267 ? -13.18 22.234 -14.578 1 96.25 267 PHE B O 1
ATOM 11509 N N . PRO B 1 268 ? -14.805 22 -16.016 1 94.69 268 PRO B N 1
ATOM 11510 C CA . PRO B 1 268 ? -15.031 23.438 -16.078 1 94.69 268 PRO B CA 1
ATOM 11511 C C . PRO B 1 268 ? -15.227 24.062 -14.711 1 94.69 268 PRO B C 1
ATOM 11513 O O . PRO B 1 268 ? -15.984 23.547 -13.891 1 94.69 268 PRO B O 1
ATOM 11516 N N . VAL B 1 269 ? -14.602 25.203 -14.484 1 94.94 269 VAL B N 1
ATOM 11517 C CA . VAL B 1 269 ? -14.594 25.859 -13.188 1 94.94 269 VAL B CA 1
ATOM 11518 C C . VAL B 1 269 ? -15.883 26.656 -13.008 1 94.94 269 VAL B C 1
ATOM 11520 O O . VAL B 1 269 ? -16.375 26.812 -11.891 1 94.94 269 VAL B O 1
ATOM 11523 N N . LYS B 1 270 ? -16.5 27.203 -14.094 1 92.75 270 LYS B N 1
ATOM 11524 C CA . LYS B 1 270 ? -17.688 28.031 -14.031 1 92.75 270 LYS B CA 1
ATOM 11525 C C . LYS B 1 270 ? -18.844 27.297 -13.336 1 92.75 270 LYS B C 1
ATOM 11527 O O . LYS B 1 270 ? -19.516 27.859 -12.477 1 92.75 270 LYS B O 1
ATOM 11532 N N . GLN B 1 271 ? -18.953 26.031 -13.68 1 87.88 271 GLN B N 1
ATOM 11533 C CA . GLN B 1 271 ? -20.047 25.25 -13.125 1 87.88 271 GLN B CA 1
ATOM 11534 C C . GLN B 1 271 ? -19.844 25 -11.633 1 87.88 271 GLN B C 1
ATOM 11536 O O . GLN B 1 271 ? -20.812 25 -10.859 1 87.88 271 GLN B O 1
ATOM 11541 N N . LYS B 1 272 ? -18.703 24.891 -11.227 1 90.38 272 LYS B N 1
ATOM 11542 C CA . LYS B 1 272 ? -18.406 24.625 -9.82 1 90.38 272 LYS B CA 1
ATOM 11543 C C . LYS B 1 272 ? -18.609 25.875 -8.969 1 90.38 272 LYS B C 1
ATOM 11545 O O . LYS B 1 272 ? -19.125 25.797 -7.855 1 90.38 272 LYS B O 1
ATOM 11550 N N . LEU B 1 273 ? -18.156 26.984 -9.508 1 93.75 273 LEU B N 1
ATOM 11551 C CA . LEU B 1 273 ? -18.359 28.234 -8.789 1 93.75 273 LEU B CA 1
ATOM 11552 C C . LEU B 1 273 ? -19.844 28.562 -8.664 1 93.75 273 LEU B C 1
ATOM 11554 O O . LEU B 1 273 ? -20.281 29.062 -7.629 1 93.75 273 LEU B O 1
ATOM 11558 N N . ARG B 1 274 ? -20.609 28.266 -9.703 1 88.62 274 ARG B N 1
ATOM 11559 C CA . ARG B 1 274 ? -22.047 28.469 -9.641 1 88.62 274 ARG B CA 1
ATOM 11560 C C . ARG B 1 274 ? -22.672 27.609 -8.547 1 88.62 274 ARG B C 1
ATOM 11562 O O . ARG B 1 274 ? -23.594 28.047 -7.855 1 88.62 274 ARG B O 1
ATOM 11569 N N . ARG B 1 275 ? -22.156 26.438 -8.406 1 85.19 275 ARG B N 1
ATOM 11570 C CA . ARG B 1 275 ? -22.672 25.531 -7.379 1 85.19 275 ARG B CA 1
ATOM 11571 C C . ARG B 1 275 ? -22.375 26.062 -5.984 1 85.19 275 ARG B C 1
ATOM 11573 O O . ARG B 1 275 ? -23.172 25.875 -5.059 1 85.19 275 ARG B O 1
ATOM 11580 N N . PHE B 1 276 ? -21.203 26.688 -5.797 1 89.56 276 PHE B N 1
ATOM 11581 C CA . PHE B 1 276 ? -20.859 27.25 -4.5 1 89.56 276 PHE B CA 1
ATOM 11582 C C . PHE B 1 276 ? -21.859 28.312 -4.078 1 89.56 276 PHE B C 1
ATOM 11584 O O . PHE B 1 276 ? -22.281 28.359 -2.92 1 89.56 276 PHE B O 1
ATOM 11591 N N . PHE B 1 277 ? -22.312 29.109 -5.004 1 90.06 277 PHE B N 1
ATOM 11592 C CA . PHE B 1 277 ? -23.234 30.203 -4.688 1 90.06 277 PHE B CA 1
ATOM 11593 C C . PHE B 1 277 ? -24.672 29.703 -4.664 1 90.06 277 PHE B C 1
ATOM 11595 O O . PHE B 1 277 ? -25.562 30.391 -4.148 1 90.06 277 PHE B O 1
ATOM 11602 N N . GLY B 1 278 ? -24.859 28.516 -5.223 1 81.38 278 GLY B N 1
ATOM 11603 C CA . GLY B 1 278 ? -26.188 27.922 -5.207 1 81.38 278 GLY B CA 1
ATOM 11604 C C . GLY B 1 278 ? -26.594 27.422 -3.834 1 81.38 278 GLY B C 1
ATOM 11605 O O . GLY B 1 278 ? -27.797 27.281 -3.555 1 81.38 278 GLY B O 1
ATOM 11606 N N . SER B 1 279 ? -25.688 27.188 -2.986 1 79.38 279 SER B N 1
ATOM 11607 C CA . SER B 1 279 ? -25.953 26.766 -1.611 1 79.38 279 SER B CA 1
ATOM 11608 C C . SER B 1 279 ? -25.891 27.953 -0.656 1 79.38 279 SER B C 1
ATOM 11610 O O . SER B 1 279 ? -24.906 28.703 -0.657 1 79.38 279 SER B O 1
ATOM 11612 N N . ARG B 1 280 ? -26.844 28.062 0.119 1 78.19 280 ARG B N 1
ATOM 11613 C CA . ARG B 1 280 ? -26.938 29.203 1.016 1 78.19 280 ARG B CA 1
ATOM 11614 C C . ARG B 1 280 ? -25.75 29.234 1.98 1 78.19 280 ARG B C 1
ATOM 11616 O O . ARG B 1 280 ? -25.172 30.297 2.217 1 78.19 280 ARG B O 1
ATOM 11623 N N . LYS B 1 281 ? -25.438 28.172 2.473 1 76.75 281 LYS B N 1
ATOM 11624 C CA . LYS B 1 281 ? -24.375 28.125 3.467 1 76.75 281 LYS B CA 1
ATOM 11625 C C . LYS B 1 281 ? -23.031 28.5 2.854 1 76.75 281 LYS B C 1
ATOM 11627 O O . LYS B 1 281 ? -22.266 29.281 3.436 1 76.75 281 LYS B O 1
ATOM 11632 N N . ILE B 1 282 ? -22.75 28.031 1.705 1 87.44 282 ILE B N 1
ATOM 11633 C CA . ILE B 1 282 ? -21.453 28.297 1.072 1 87.44 282 ILE B CA 1
ATOM 11634 C C . ILE B 1 282 ? -21.438 29.719 0.534 1 87.44 282 ILE B C 1
ATOM 11636 O O . ILE B 1 282 ? -20.391 30.391 0.589 1 87.44 282 ILE B O 1
ATOM 11640 N N . ALA B 1 283 ? -22.609 30.156 0.099 1 90.31 283 ALA B N 1
ATOM 11641 C CA . ALA B 1 283 ? -22.688 31.5 -0.459 1 90.31 283 ALA B CA 1
ATOM 11642 C C . ALA B 1 283 ? -22.375 32.562 0.601 1 90.31 283 ALA B C 1
ATOM 11644 O O . ALA B 1 283 ? -21.734 33.562 0.311 1 90.31 283 ALA B O 1
ATOM 11645 N N . GLU B 1 284 ? -22.828 32.25 1.772 1 90.38 284 GLU B N 1
ATOM 11646 C CA . GLU B 1 284 ? -22.531 33.156 2.869 1 90.38 284 GLU B CA 1
ATOM 11647 C C . GLU B 1 284 ? -21.047 33.188 3.191 1 90.38 284 GLU B C 1
ATOM 11649 O O . GLU B 1 284 ? -20.484 34.25 3.469 1 90.38 284 GLU B O 1
ATOM 11654 N N . ASP B 1 285 ? -20.453 32.125 3.082 1 91.5 285 ASP B N 1
ATOM 11655 C CA . ASP B 1 285 ? -19.031 31.984 3.391 1 91.5 285 ASP B CA 1
ATOM 11656 C C . ASP B 1 285 ? -18.172 32.625 2.291 1 91.5 285 ASP B C 1
ATOM 11658 O O . ASP B 1 285 ? -17.062 33.062 2.545 1 91.5 285 ASP B O 1
ATOM 11662 N N . MET B 1 286 ? -18.656 32.719 1.096 1 95.31 286 MET B N 1
ATOM 11663 C CA . MET B 1 286 ? -17.906 33.25 -0.046 1 95.31 286 MET B CA 1
ATOM 11664 C C . MET B 1 286 ? -17.734 34.75 0.036 1 95.31 286 MET B C 1
ATOM 11666 O O . MET B 1 286 ? -16.875 35.312 -0.647 1 95.31 286 MET B O 1
ATOM 11670 N N . THR B 1 287 ? -18.469 35.406 0.929 1 94.31 287 THR B N 1
ATOM 11671 C CA . THR B 1 287 ? -18.312 36.844 1.1 1 94.31 287 THR B CA 1
ATOM 11672 C C . THR B 1 287 ? -17.719 37.156 2.465 1 94.31 287 THR B C 1
ATOM 11674 O O . THR B 1 287 ? -17.734 38.312 2.896 1 94.31 287 THR B O 1
ATOM 11677 N N . TRP B 1 288 ? -17.188 36.188 3.098 1 92.5 288 TRP B N 1
ATOM 11678 C CA . TRP B 1 288 ? -16.609 36.344 4.434 1 92.5 288 TRP B CA 1
ATOM 11679 C C . TRP B 1 288 ? -15.453 37.312 4.434 1 92.5 288 TRP B C 1
ATOM 11681 O O . TRP B 1 288 ? -15.305 38.125 5.367 1 92.5 288 TRP B O 1
ATOM 11691 N N . HIS B 1 289 ? -14.531 37.406 3.412 1 93 289 HIS B N 1
ATOM 11692 C CA . HIS B 1 289 ? -13.297 38.188 3.359 1 93 289 HIS B CA 1
ATOM 11693 C C . HIS B 1 289 ? -13.578 39.688 3.42 1 93 289 HIS B C 1
ATOM 11695 O O . HIS B 1 289 ? -12.719 40.469 3.816 1 93 289 HIS B O 1
ATOM 11701 N N . LYS B 1 290 ? -14.781 40.062 3.057 1 91.56 290 LYS B N 1
ATOM 11702 C CA . LYS B 1 290 ? -15.148 41.469 3.078 1 91.56 290 LYS B CA 1
ATOM 11703 C C . LYS B 1 290 ? -16.109 41.781 4.227 1 91.56 290 LYS B C 1
ATOM 11705 O O . LYS B 1 290 ? -15.953 42.781 4.926 1 91.56 290 LYS B O 1
ATOM 11710 N N . ASP B 1 291 ? -17.031 40.875 4.539 1 87.94 291 ASP B N 1
ATOM 11711 C CA . ASP B 1 291 ? -18.125 41.125 5.469 1 87.94 291 ASP B CA 1
ATOM 11712 C C . ASP B 1 291 ? -17.703 40.812 6.906 1 87.94 291 ASP B C 1
ATOM 11714 O O . ASP B 1 291 ? -18.047 41.562 7.824 1 87.94 291 ASP B O 1
ATOM 11718 N N . LYS B 1 292 ? -17 39.75 7.105 1 86.19 292 LYS B N 1
ATOM 11719 C CA . LYS B 1 292 ? -16.797 39.281 8.469 1 86.19 292 LYS B CA 1
ATOM 11720 C C . LYS B 1 292 ? -15.336 39.406 8.875 1 86.19 292 LYS B C 1
ATOM 11722 O O . LYS B 1 292 ? -15 39.312 10.062 1 86.19 292 LYS B O 1
ATOM 11727 N N . ARG B 1 293 ? -14.5 39.656 7.914 1 87.75 293 ARG B N 1
ATOM 11728 C CA . ARG B 1 293 ? -13.07 39.688 8.234 1 87.75 293 ARG B CA 1
ATOM 11729 C C . ARG B 1 293 ? -12.734 40.938 9.023 1 87.75 293 ARG B C 1
ATOM 11731 O O . ARG B 1 293 ? -13.164 42.062 8.672 1 87.75 293 ARG B O 1
ATOM 11738 N N . VAL B 1 294 ? -11.969 40.719 10.172 1 84.5 294 VAL B N 1
ATOM 11739 C CA . VAL B 1 294 ? -11.531 41.844 10.992 1 84.5 294 VAL B CA 1
ATOM 11740 C C . VAL B 1 294 ? -10.156 42.312 10.531 1 84.5 294 VAL B C 1
ATOM 11742 O O . VAL B 1 294 ? -9.195 41.562 10.516 1 84.5 294 VAL B O 1
ATOM 11745 N N . GLU B 1 295 ? -10.102 43.562 10.031 1 85.44 295 GLU B N 1
ATOM 11746 C CA . GLU B 1 295 ? -8.844 44.125 9.562 1 85.44 295 GLU B CA 1
ATOM 11747 C C . GLU B 1 295 ? -8.109 44.844 10.695 1 85.44 295 GLU B C 1
ATOM 11749 O O . GLU B 1 295 ? -8.609 45.812 11.242 1 85.44 295 GLU B O 1
ATOM 11754 N N . GLU B 1 296 ? -7.066 44.156 11.188 1 85.88 296 GLU B N 1
ATOM 11755 C CA . GLU B 1 296 ? -6.164 44.781 12.156 1 85.88 296 GLU B CA 1
ATOM 11756 C C . GLU B 1 296 ? -4.867 45.25 11.492 1 85.88 296 GLU B C 1
ATOM 11758 O O . GLU B 1 296 ? -4.25 44.469 10.742 1 85.88 296 GLU B O 1
ATOM 11763 N N . GLU B 1 297 ? -4.508 46.438 11.781 1 87.06 297 GLU B N 1
ATOM 11764 C CA . GLU B 1 297 ? -3.314 46.969 11.141 1 87.06 297 GLU B CA 1
ATOM 11765 C C . GLU B 1 297 ? -2.062 46.219 11.57 1 87.06 297 GLU B C 1
ATOM 11767 O O . GLU B 1 297 ? -1.847 45.969 12.766 1 87.06 297 GLU B O 1
ATOM 11772 N N . GLY B 1 298 ? -1.327 45.75 10.656 1 89.25 298 GLY B N 1
ATOM 11773 C CA . GLY B 1 298 ? -0.037 45.156 10.914 1 89.25 298 GLY B CA 1
ATOM 11774 C C . GLY B 1 298 ? -0.139 43.656 11.219 1 89.25 298 GLY B C 1
ATOM 11775 O O . GLY B 1 298 ? 0.872 43 11.477 1 89.25 298 GLY B O 1
ATOM 11776 N N . VAL B 1 299 ? -1.358 43.125 11.266 1 91.69 299 VAL B N 1
ATOM 11777 C CA . VAL B 1 299 ? -1.541 41.688 11.578 1 91.69 299 VAL B CA 1
ATOM 11778 C C . VAL B 1 299 ? -2.115 40.969 10.367 1 91.69 299 VAL B C 1
ATOM 11780 O O . VAL B 1 299 ? -3.033 41.469 9.711 1 91.69 299 VAL B O 1
ATOM 11783 N N . MET B 1 300 ? -1.553 39.875 9.961 1 93.5 300 MET B N 1
ATOM 11784 C CA . MET B 1 300 ? -2.031 39.094 8.836 1 93.5 300 MET B CA 1
ATOM 11785 C C . MET B 1 300 ? -2.49 37.719 9.312 1 93.5 300 MET B C 1
ATOM 11787 O O . MET B 1 300 ? -1.713 36.969 9.898 1 93.5 300 MET B O 1
ATOM 11791 N N . ARG B 1 301 ? -3.758 37.344 9.086 1 90.69 301 ARG B N 1
ATOM 11792 C CA . ARG B 1 301 ? -4.336 36.062 9.492 1 90.69 301 ARG B CA 1
ATOM 11793 C C . ARG B 1 301 ? -4.836 35.281 8.281 1 90.69 301 ARG B C 1
ATOM 11795 O O . ARG B 1 301 ? -5.047 34.062 8.359 1 90.69 301 ARG B O 1
ATOM 11802 N N . HIS B 1 302 ? -5.027 35.969 7.227 1 93.31 302 HIS B N 1
ATOM 11803 C CA . HIS B 1 302 ? -5.582 35.438 5.984 1 93.31 302 HIS B CA 1
ATOM 11804 C C . HIS B 1 302 ? -4.926 36.094 4.77 1 93.31 302 HIS B C 1
ATOM 11806 O O . HIS B 1 302 ? -4.379 37.188 4.867 1 93.31 302 HIS B O 1
ATOM 11812 N N . PRO B 1 303 ? -4.852 35.438 3.625 1 95.5 303 PRO B N 1
ATOM 11813 C CA . PRO B 1 303 ? -4.262 36.031 2.434 1 95.5 303 PRO B CA 1
ATOM 11814 C C . PRO B 1 303 ? -4.906 37.375 2.076 1 95.5 303 PRO B C 1
ATOM 11816 O O . PRO B 1 303 ? -4.277 38.219 1.431 1 95.5 303 PRO B O 1
ATOM 11819 N N . ALA B 1 304 ? -6.156 37.531 2.492 1 95.5 304 ALA B N 1
ATOM 11820 C CA . ALA B 1 304 ? -6.852 38.812 2.225 1 95.5 304 ALA B CA 1
ATOM 11821 C C . ALA B 1 304 ? -6.176 39.969 2.949 1 95.5 304 ALA B C 1
ATOM 11823 O O . ALA B 1 304 ? -6.367 41.125 2.582 1 95.5 304 ALA B O 1
ATOM 11824 N N . ASP B 1 305 ? -5.363 39.688 3.963 1 94.5 305 ASP B N 1
ATOM 11825 C CA . ASP B 1 305 ? -4.652 40.719 4.727 1 94.5 305 ASP B CA 1
ATOM 11826 C C . ASP B 1 305 ? -3.299 41.031 4.094 1 94.5 305 ASP B C 1
ATOM 11828 O O . ASP B 1 305 ? -2.582 41.906 4.559 1 94.5 305 ASP B O 1
ATOM 11832 N N . SER B 1 306 ? -2.965 40.438 3.041 1 95.44 306 SER B N 1
ATOM 11833 C CA . SER B 1 306 ? -1.635 40.562 2.449 1 95.44 306 SER B CA 1
ATOM 11834 C C . SER B 1 306 ? -1.552 41.75 1.511 1 95.44 306 SER B C 1
ATOM 11836 O O . SER B 1 306 ? -2.578 42.312 1.12 1 95.44 306 SER B O 1
ATOM 11838 N N . LEU B 1 307 ? -0.303 42.062 1.126 1 95.62 307 LEU B N 1
ATOM 11839 C CA . LEU B 1 307 ? -0.053 43.219 0.257 1 95.62 307 LEU B CA 1
ATOM 11840 C C . LEU B 1 307 ? -0.528 42.938 -1.164 1 95.62 307 LEU B C 1
ATOM 11842 O O . LEU B 1 307 ? -1.028 43.812 -1.846 1 95.62 307 LEU B O 1
ATOM 11846 N N . THR B 1 308 ? -0.372 41.75 -1.632 1 96.75 308 THR B N 1
ATOM 11847 C CA . THR B 1 308 ? -0.768 41.406 -2.992 1 96.75 308 THR B CA 1
ATOM 11848 C C . THR B 1 308 ? -2.277 41.531 -3.166 1 96.75 308 THR B C 1
ATOM 11850 O O . THR B 1 308 ? -2.748 42.031 -4.191 1 96.75 308 THR B O 1
ATOM 11853 N N . TRP B 1 309 ? -3.025 41 -2.184 1 96.56 309 TRP B N 1
ATOM 11854 C CA . TRP B 1 309 ? -4.48 41.094 -2.24 1 96.56 309 TRP B CA 1
ATOM 11855 C C . TRP B 1 309 ? -4.945 42.531 -2.232 1 96.56 309 TRP B C 1
ATOM 11857 O O . TRP B 1 309 ? -5.773 42.938 -3.055 1 96.56 309 TRP B O 1
ATOM 11867 N N . LYS B 1 310 ? -4.418 43.406 -1.388 1 94.88 310 LYS B N 1
ATOM 11868 C CA . LYS B 1 310 ? -4.801 44.812 -1.262 1 94.88 310 LYS B CA 1
ATOM 11869 C C . LYS B 1 310 ? -4.41 45.594 -2.508 1 94.88 310 LYS B C 1
ATOM 11871 O O . LYS B 1 310 ? -5.188 46.406 -2.996 1 94.88 310 LYS B O 1
ATOM 11876 N N . ASP B 1 311 ? -3.189 45.344 -3 1 96.06 311 ASP B N 1
ATOM 11877 C CA . ASP B 1 311 ? -2.729 46 -4.215 1 96.06 311 ASP B CA 1
ATOM 11878 C C . ASP B 1 311 ? -3.6 45.625 -5.41 1 96.06 311 ASP B C 1
ATOM 11880 O O . ASP B 1 311 ? -3.92 46.469 -6.242 1 96.06 311 ASP B O 1
ATOM 11884 N N . PHE B 1 312 ? -3.986 44.406 -5.5 1 97.06 312 PHE B N 1
ATOM 11885 C CA . PHE B 1 312 ? -4.844 43.938 -6.578 1 97.06 312 PHE B CA 1
ATOM 11886 C C . PHE B 1 312 ? -6.203 44.625 -6.531 1 97.06 312 PHE B C 1
ATOM 11888 O O . PHE B 1 312 ? -6.727 45.062 -7.562 1 97.06 312 PHE B O 1
ATOM 11895 N N . ASP B 1 313 ? -6.816 44.688 -5.363 1 95.62 313 ASP B N 1
ATOM 11896 C CA . ASP B 1 313 ? -8.133 45.312 -5.195 1 95.62 313 ASP B CA 1
ATOM 11897 C C . ASP B 1 313 ? -8.094 46.812 -5.52 1 95.62 313 ASP B C 1
ATOM 11899 O O . ASP B 1 313 ? -9.07 47.375 -6.023 1 95.62 313 ASP B O 1
ATOM 11903 N N . GLN B 1 314 ? -6.961 47.375 -5.234 1 95.06 314 GLN B N 1
ATOM 11904 C CA . GLN B 1 314 ? -6.812 48.812 -5.512 1 95.06 314 GLN B CA 1
ATOM 11905 C C . GLN B 1 314 ? -6.676 49.062 -7.012 1 95.06 314 GLN B C 1
ATOM 11907 O O . GLN B 1 314 ? -7.281 50 -7.547 1 95.06 314 GLN B O 1
ATOM 11912 N N . LYS B 1 315 ? -5.914 48.312 -7.672 1 95.5 315 LYS B N 1
ATOM 11913 C CA . LYS B 1 315 ? -5.668 48.469 -9.102 1 95.5 315 LYS B CA 1
ATOM 11914 C C . LYS B 1 315 ? -6.895 48.094 -9.922 1 95.5 315 LYS B C 1
ATOM 11916 O O . LYS B 1 315 ? -7.117 48.625 -11.008 1 95.5 315 LYS B O 1
ATOM 11921 N N . HIS B 1 316 ? -7.594 47.125 -9.43 1 96.31 316 HIS B N 1
ATOM 11922 C CA . HIS B 1 316 ? -8.789 46.656 -10.125 1 96.31 316 HIS B CA 1
ATOM 11923 C C . HIS B 1 316 ? -10.039 46.875 -9.281 1 96.31 316 HIS B C 1
ATOM 11925 O O . HIS B 1 316 ? -10.703 45.938 -8.891 1 96.31 316 HIS B O 1
ATOM 11931 N N . GLU B 1 317 ? -10.508 48.031 -9.195 1 93.94 317 GLU B N 1
ATOM 11932 C CA . GLU B 1 317 ? -11.609 48.469 -8.344 1 93.94 317 GLU B CA 1
ATOM 11933 C C . GLU B 1 317 ? -12.938 47.906 -8.859 1 93.94 317 GLU B C 1
ATOM 11935 O O . GLU B 1 317 ? -13.836 47.594 -8.07 1 93.94 317 GLU B O 1
ATOM 11940 N N . SER B 1 318 ? -13.047 47.781 -10.195 1 93.12 318 SER B N 1
ATOM 11941 C CA . SER B 1 318 ? -14.281 47.25 -10.766 1 93.12 318 SER B CA 1
ATOM 11942 C C . SER B 1 318 ? -14.508 45.812 -10.352 1 93.12 318 SER B C 1
ATOM 11944 O O . SER B 1 318 ? -15.656 45.406 -10.156 1 93.12 318 SER B O 1
ATOM 11946 N N . PHE B 1 319 ? -13.477 45.094 -10.234 1 95.38 319 PHE B N 1
ATOM 11947 C CA . PHE B 1 319 ? -13.539 43.719 -9.797 1 95.38 319 PHE B CA 1
ATOM 11948 C C . PHE B 1 319 ? -13.789 43.625 -8.297 1 95.38 319 PHE B C 1
ATOM 11950 O O . PHE B 1 319 ? -14.617 42.844 -7.844 1 95.38 319 PHE B O 1
ATOM 11957 N N . ALA B 1 320 ? -13.133 44.469 -7.512 1 94.38 320 ALA B N 1
ATOM 11958 C CA . ALA B 1 320 ? -13.156 44.406 -6.051 1 94.38 320 ALA B CA 1
ATOM 11959 C C . ALA B 1 320 ? -14.461 45 -5.496 1 94.38 320 ALA B C 1
ATOM 11961 O O . ALA B 1 320 ? -14.836 44.719 -4.355 1 94.38 320 ALA B O 1
ATOM 11962 N N . SER B 1 321 ? -15.203 45.75 -6.27 1 93.12 321 SER B N 1
ATOM 11963 C CA . SER B 1 321 ? -16.422 46.406 -5.805 1 93.12 321 SER B CA 1
ATOM 11964 C C . SER B 1 321 ? -17.484 45.375 -5.43 1 93.12 321 SER B C 1
ATOM 11966 O O . SER B 1 321 ? -18.266 45.594 -4.504 1 93.12 321 SER B O 1
ATOM 11968 N N . ASP B 1 322 ? -17.484 44.219 -6.121 1 94 322 ASP B N 1
ATOM 11969 C CA . ASP B 1 322 ? -18.391 43.125 -5.773 1 94 322 ASP B CA 1
ATOM 11970 C C . ASP B 1 322 ? -17.672 42.062 -4.945 1 94 322 ASP B C 1
ATOM 11972 O O . ASP B 1 322 ? -16.844 41.312 -5.465 1 94 322 ASP B O 1
ATOM 11976 N N . PRO B 1 323 ? -18.016 41.969 -3.744 1 94.12 323 PRO B N 1
ATOM 11977 C CA . PRO B 1 323 ? -17.328 41 -2.879 1 94.12 323 PRO B CA 1
ATOM 11978 C C . PRO B 1 323 ? -17.562 39.562 -3.307 1 94.12 323 PRO B C 1
ATOM 11980 O O . PRO B 1 323 ? -16.859 38.656 -2.84 1 94.12 323 PRO B O 1
ATOM 11983 N N . ARG B 1 324 ? -18.547 39.312 -4.203 1 92.56 324 ARG B N 1
ATOM 11984 C CA . ARG B 1 324 ? -18.875 37.938 -4.637 1 92.56 324 ARG B CA 1
ATOM 11985 C C . ARG B 1 324 ? -17.891 37.469 -5.691 1 92.56 324 ARG B C 1
ATOM 11987 O O . ARG B 1 324 ? -17.828 36.25 -5.973 1 92.56 324 ARG B O 1
ATOM 11994 N N . ASN B 1 325 ? -17.094 38.375 -6.246 1 96.88 325 ASN B N 1
ATOM 11995 C CA . ASN B 1 325 ? -16.062 37.938 -7.191 1 96.88 325 ASN B CA 1
ATOM 11996 C C . ASN B 1 325 ? -14.984 37.125 -6.508 1 96.88 325 ASN B C 1
ATOM 11998 O O . ASN B 1 325 ? -14.594 37.406 -5.371 1 96.88 325 ASN B O 1
ATOM 12002 N N . VAL B 1 326 ? -14.469 36.062 -7.207 1 97.44 326 VAL B N 1
ATOM 12003 C CA . VAL B 1 326 ? -13.695 35.031 -6.535 1 97.44 326 VAL B CA 1
ATOM 12004 C C . VAL B 1 326 ? -12.219 35.188 -6.863 1 97.44 326 VAL B C 1
ATOM 12006 O O . VAL B 1 326 ? -11.852 35.438 -8.023 1 97.44 326 VAL B O 1
ATOM 12009 N N . ARG B 1 327 ? -11.336 35.219 -5.906 1 97.38 327 ARG B N 1
ATOM 12010 C CA . ARG B 1 327 ? -9.883 35.156 -6.043 1 97.38 327 ARG B CA 1
ATOM 12011 C C . ARG B 1 327 ? -9.398 33.719 -5.887 1 97.38 327 ARG B C 1
ATOM 12013 O O . ARG B 1 327 ? -9.625 33.094 -4.852 1 97.38 327 ARG B O 1
ATOM 12020 N N . LEU B 1 328 ? -8.656 33.219 -6.871 1 97.88 328 LEU B N 1
ATOM 12021 C CA . LEU B 1 328 ? -8.305 31.797 -6.922 1 97.88 328 LEU B CA 1
ATOM 12022 C C . LEU B 1 328 ? -6.801 31.594 -6.781 1 97.88 328 LEU B C 1
ATOM 12024 O O . LEU B 1 328 ? -6.023 32.5 -7.105 1 97.88 328 LEU B O 1
ATOM 12028 N N . GLY B 1 329 ? -6.383 30.5 -6.133 1 97.62 329 GLY B N 1
ATOM 12029 C CA . GLY B 1 329 ? -5.039 29.953 -6.188 1 97.62 329 GLY B CA 1
ATOM 12030 C C . GLY B 1 329 ? -4.949 28.656 -6.984 1 97.62 329 GLY B C 1
ATOM 12031 O O . GLY B 1 329 ? -5.895 27.875 -7 1 97.62 329 GLY B O 1
ATOM 12032 N N . LEU B 1 330 ? -3.811 28.438 -7.707 1 98.19 330 LEU B N 1
ATOM 12033 C CA . LEU B 1 330 ? -3.646 27.25 -8.539 1 98.19 330 LEU B CA 1
ATOM 12034 C C . LEU B 1 330 ? -2.494 26.391 -8.039 1 98.19 330 LEU B C 1
ATOM 12036 O O . LEU B 1 330 ? -1.395 26.891 -7.797 1 98.19 330 LEU B O 1
ATOM 12040 N N . ALA B 1 331 ? -2.785 25.188 -7.777 1 97.38 331 ALA B N 1
ATOM 12041 C CA . ALA B 1 331 ? -1.757 24.234 -7.371 1 97.38 331 ALA B CA 1
ATOM 12042 C C . ALA B 1 331 ? -1.673 23.062 -8.344 1 97.38 331 ALA B C 1
ATOM 12044 O O . ALA B 1 331 ? -2.695 22.594 -8.852 1 97.38 331 ALA B O 1
ATOM 12045 N N . SER B 1 332 ? -0.499 22.641 -8.734 1 94.44 332 SER B N 1
ATOM 12046 C CA . SER B 1 332 ? -0.31 21.484 -9.609 1 94.44 332 SER B CA 1
ATOM 12047 C C . SER B 1 332 ? 0.951 20.703 -9.234 1 94.44 332 SER B C 1
ATOM 12049 O O . SER B 1 332 ? 1.96 21.297 -8.852 1 94.44 332 SER B O 1
ATOM 12051 N N . ASP B 1 333 ? 0.802 19.453 -9.172 1 91.44 333 ASP B N 1
ATOM 12052 C CA . ASP B 1 333 ? 1.913 18.547 -8.906 1 91.44 333 ASP B CA 1
ATOM 12053 C C . ASP B 1 333 ? 1.633 17.156 -9.484 1 91.44 333 ASP B C 1
ATOM 12055 O O . ASP B 1 333 ? 0.484 16.812 -9.781 1 91.44 333 ASP B O 1
ATOM 12059 N N . GLY B 1 334 ? 2.748 16.438 -9.805 1 89.75 334 GLY B N 1
ATOM 12060 C CA . GLY B 1 334 ? 2.584 15.094 -10.344 1 89.75 334 GLY B CA 1
ATOM 12061 C C . GLY B 1 334 ? 2.561 14.016 -9.281 1 89.75 334 GLY B C 1
ATOM 12062 O O . GLY B 1 334 ? 3.184 14.164 -8.227 1 89.75 334 GLY B O 1
ATOM 12063 N N . PHE B 1 335 ? 1.744 12.938 -9.422 1 87.12 335 PHE B N 1
ATOM 12064 C CA . PHE B 1 335 ? 1.769 11.789 -8.523 1 87.12 335 PHE B CA 1
ATOM 12065 C C . PHE B 1 335 ? 1.586 10.492 -9.305 1 87.12 335 PHE B C 1
ATOM 12067 O O . PHE B 1 335 ? 1.148 10.508 -10.453 1 87.12 335 PHE B O 1
ATOM 12074 N N . ASN B 1 336 ? 2.074 9.383 -8.781 1 86.12 336 ASN B N 1
ATOM 12075 C CA . ASN B 1 336 ? 1.874 8.055 -9.352 1 86.12 336 ASN B CA 1
ATOM 12076 C C . ASN B 1 336 ? 0.566 7.43 -8.867 1 86.12 336 ASN B C 1
ATOM 12078 O O . ASN B 1 336 ? 0.386 7.195 -7.672 1 86.12 336 ASN B O 1
ATOM 12082 N N . PRO B 1 337 ? -0.287 7.16 -9.711 1 86.25 337 PRO B N 1
ATOM 12083 C CA . PRO B 1 337 ? -1.609 6.668 -9.32 1 86.25 337 PRO B CA 1
ATOM 12084 C C . PRO B 1 337 ? -1.565 5.254 -8.75 1 86.25 337 PRO B C 1
ATOM 12086 O O . PRO B 1 337 ? -2.533 4.805 -8.133 1 86.25 337 PRO B O 1
ATOM 12089 N N . PHE B 1 338 ? -0.488 4.418 -8.945 1 75.19 338 PHE B N 1
ATOM 12090 C CA . PHE B 1 338 ? -0.456 3.012 -8.562 1 75.19 338 PHE B CA 1
ATOM 12091 C C . PHE B 1 338 ? 0.258 2.824 -7.23 1 75.19 338 PHE B C 1
ATOM 12093 O O . PHE B 1 338 ? 0.234 1.735 -6.656 1 75.19 338 PHE B O 1
ATOM 12100 N N . GLY B 1 339 ? 0.691 3.738 -6.59 1 62 339 GLY B N 1
ATOM 12101 C CA . GLY B 1 339 ? 1.301 3.67 -5.273 1 62 339 GLY B CA 1
ATOM 12102 C C . GLY B 1 339 ? 2.674 3.025 -5.281 1 62 339 GLY B C 1
ATOM 12103 O O . GLY B 1 339 ? 3.295 2.861 -4.23 1 62 339 GLY B O 1
ATOM 12104 N N . SER B 1 340 ? 3.102 2.373 -6.402 1 57.78 340 SER B N 1
ATOM 12105 C CA . SER B 1 340 ? 4.395 1.694 -6.422 1 57.78 340 SER B CA 1
ATOM 12106 C C . SER B 1 340 ? 5.469 2.568 -7.062 1 57.78 340 SER B C 1
ATOM 12108 O O . SER B 1 340 ? 5.238 3.176 -8.109 1 57.78 340 SER B O 1
ATOM 12110 N N . MET B 1 341 ? 6.512 2.699 -6.355 1 55.22 341 MET B N 1
ATOM 12111 C CA . MET B 1 341 ? 7.613 3.557 -6.785 1 55.22 341 MET B CA 1
ATOM 12112 C C . MET B 1 341 ? 8.352 2.941 -7.973 1 55.22 341 MET B C 1
ATOM 12114 O O . MET B 1 341 ? 9.055 3.643 -8.703 1 55.22 341 MET B O 1
ATOM 12118 N N . SER B 1 342 ? 8.07 1.729 -8.195 1 55.75 342 SER B N 1
ATOM 12119 C CA . SER B 1 342 ? 8.867 1.083 -9.234 1 55.75 342 SER B CA 1
ATOM 12120 C C . SER B 1 342 ? 8.328 1.402 -10.625 1 55.75 342 SER B C 1
ATOM 12122 O O . SER B 1 342 ? 9.047 1.281 -11.617 1 55.75 342 SER B O 1
ATOM 12124 N N . ASN B 1 343 ? 7.039 1.995 -10.633 1 59.94 343 ASN B N 1
ATOM 12125 C CA . ASN B 1 343 ? 6.43 2.291 -11.93 1 59.94 343 ASN B CA 1
ATOM 12126 C C . ASN B 1 343 ? 6.543 3.773 -12.273 1 59.94 343 ASN B C 1
ATOM 12128 O O . ASN B 1 343 ? 6.254 4.633 -11.438 1 59.94 343 ASN B O 1
ATOM 12132 N N . SER B 1 344 ? 7.207 4.105 -13.375 1 70.5 344 SER B N 1
ATOM 12133 C CA . SER B 1 344 ? 7.414 5.484 -13.805 1 70.5 344 SER B CA 1
ATOM 12134 C C . SER B 1 344 ? 6.145 6.062 -14.422 1 70.5 344 SER B C 1
ATOM 12136 O O . SER B 1 344 ? 6.031 6.152 -15.648 1 70.5 344 SER B O 1
ATOM 12138 N N . TYR B 1 345 ? 4.996 6.074 -13.875 1 79.94 345 TYR B N 1
ATOM 12139 C CA . TYR B 1 345 ? 3.74 6.668 -14.32 1 79.94 345 TYR B CA 1
ATOM 12140 C C . TYR B 1 345 ? 3.41 7.914 -13.5 1 79.94 345 TYR B C 1
ATOM 12142 O O . TYR B 1 345 ? 3.4 7.871 -12.273 1 79.94 345 TYR B O 1
ATOM 12150 N N . SER B 1 346 ? 3.295 9.141 -14.219 1 88.12 346 SER B N 1
ATOM 12151 C CA . SER B 1 346 ? 3.035 10.391 -13.508 1 88.12 346 SER B CA 1
ATOM 12152 C C . SER B 1 346 ? 1.796 11.086 -14.047 1 88.12 346 SER B C 1
ATOM 12154 O O . SER B 1 346 ? 1.719 11.383 -15.242 1 88.12 346 SER B O 1
ATOM 12156 N N . VAL B 1 347 ? 0.764 11.305 -13.258 1 92.38 347 VAL B N 1
ATOM 12157 C CA . VAL B 1 347 ? -0.444 12.055 -13.57 1 92.38 347 VAL B CA 1
ATOM 12158 C C . VAL B 1 347 ? -0.403 13.422 -12.883 1 92.38 347 VAL B C 1
ATOM 12160 O O . VAL B 1 347 ? 0.037 13.523 -11.734 1 92.38 347 VAL B O 1
ATOM 12163 N N . TRP B 1 348 ? -0.847 14.5 -13.562 1 95 348 TRP B N 1
ATOM 12164 C CA . TRP B 1 348 ? -0.745 15.852 -13.031 1 95 348 TRP B CA 1
ATOM 12165 C C . TRP B 1 348 ? -2.127 16.484 -12.859 1 95 348 TRP B C 1
ATOM 12167 O O . TRP B 1 348 ? -2.75 16.891 -13.836 1 95 348 TRP B O 1
ATOM 12177 N N . PRO B 1 349 ? -2.615 16.547 -11.664 1 96.25 349 PRO B N 1
ATOM 12178 C CA . PRO B 1 349 ? -3.855 17.297 -11.414 1 96.25 349 PRO B CA 1
ATOM 12179 C C . PRO B 1 349 ? -3.627 18.797 -11.273 1 96.25 349 PRO B C 1
ATOM 12181 O O . PRO B 1 349 ? -2.584 19.219 -10.773 1 96.25 349 PRO B O 1
ATOM 12184 N N . VAL B 1 350 ? -4.438 19.609 -11.805 1 97.75 350 VAL B N 1
ATOM 12185 C CA . VAL B 1 350 ? -4.477 21.047 -11.586 1 97.75 350 VAL B CA 1
ATOM 12186 C C . VAL B 1 350 ? -5.66 21.406 -10.695 1 97.75 350 VAL B C 1
ATOM 12188 O O . VAL B 1 350 ? -6.812 21.156 -11.047 1 97.75 350 VAL B O 1
ATOM 12191 N N . ILE B 1 351 ? -5.383 21.969 -9.539 1 97.5 351 ILE B N 1
ATOM 12192 C CA . ILE B 1 351 ? -6.387 22.203 -8.508 1 97.5 351 ILE B CA 1
ATOM 12193 C C . ILE B 1 351 ? -6.516 23.703 -8.25 1 97.5 351 ILE B C 1
ATOM 12195 O O . ILE B 1 351 ? -5.508 24.406 -8.148 1 97.5 351 ILE B O 1
ATOM 12199 N N . LEU B 1 352 ? -7.703 24.188 -8.164 1 97.94 352 LEU B N 1
ATOM 12200 C CA . LEU B 1 352 ? -7.973 25.578 -7.82 1 97.94 352 LEU B CA 1
ATOM 12201 C C . LEU B 1 352 ? -8.57 25.688 -6.422 1 97.94 352 LEU B C 1
ATOM 12203 O O . LEU B 1 352 ? -9.344 24.812 -6.004 1 97.94 352 LEU B O 1
ATOM 12207 N N . VAL B 1 353 ? -8.195 26.75 -5.719 1 96.88 353 VAL B N 1
ATOM 12208 C CA . VAL B 1 353 ? -8.695 26.984 -4.371 1 96.88 353 VAL B CA 1
ATOM 12209 C C . VAL B 1 353 ? -9.234 28.422 -4.273 1 96.88 353 VAL B C 1
ATOM 12211 O O . VAL B 1 353 ? -8.57 29.375 -4.68 1 96.88 353 VAL B O 1
ATOM 12214 N N . PRO B 1 354 ? -10.453 28.562 -3.812 1 97.06 354 PRO B N 1
ATOM 12215 C CA . PRO B 1 354 ? -10.984 29.906 -3.592 1 97.06 354 PRO B CA 1
ATOM 12216 C C . PRO B 1 354 ? -10.562 30.5 -2.25 1 97.06 354 PRO B C 1
ATOM 12218 O O . PRO B 1 354 ? -10.805 29.891 -1.201 1 97.06 354 PRO B O 1
ATOM 12221 N N . TYR B 1 355 ? -9.984 31.703 -2.234 1 97.06 355 TYR B N 1
ATOM 12222 C CA . TYR B 1 355 ? -9.5 32.344 -1.016 1 97.06 355 TYR B CA 1
ATOM 12223 C C . TYR B 1 355 ? -10.578 33.219 -0.397 1 97.06 355 TYR B C 1
ATOM 12225 O O . TYR B 1 355 ? -10.375 33.812 0.669 1 97.06 355 TYR B O 1
ATOM 12233 N N . ASN B 1 356 ? -11.797 33.25 -1.032 1 96.38 356 ASN B N 1
ATOM 12234 C CA . ASN B 1 356 ? -12.906 34.031 -0.485 1 96.38 356 ASN B CA 1
ATOM 12235 C C . ASN B 1 356 ? -13.422 33.406 0.814 1 96.38 356 ASN B C 1
ATOM 12237 O O . ASN B 1 356 ? -14.07 34.094 1.612 1 96.38 356 ASN B O 1
ATOM 12241 N N . LEU B 1 357 ? -13.102 32.188 1.049 1 94.62 357 LEU B N 1
ATOM 12242 C CA . LEU B 1 357 ? -13.633 31.422 2.168 1 94.62 357 LEU B CA 1
ATOM 12243 C C . LEU B 1 357 ? -12.891 31.766 3.459 1 94.62 357 LEU B C 1
ATOM 12245 O O . LEU B 1 357 ? -11.773 32.281 3.422 1 94.62 357 LEU B O 1
ATOM 12249 N N . PRO B 1 358 ? -13.508 31.531 4.551 1 91.31 358 PRO B N 1
ATOM 12250 C CA . PRO B 1 358 ? -12.844 31.75 5.836 1 91.31 358 PRO B CA 1
ATOM 12251 C C . PRO B 1 358 ? -11.648 30.828 6.055 1 91.31 358 PRO B C 1
ATOM 12253 O O . PRO B 1 358 ? -11.516 29.812 5.367 1 91.31 358 PRO B O 1
ATOM 12256 N N . PRO B 1 359 ? -10.758 31.172 6.953 1 88.19 359 PRO B N 1
ATOM 12257 C CA . PRO B 1 359 ? -9.523 30.406 7.18 1 88.19 359 PRO B CA 1
ATOM 12258 C C . PRO B 1 359 ? -9.797 28.953 7.512 1 88.19 359 PRO B C 1
ATOM 12260 O O . PRO B 1 359 ? -8.984 28.078 7.18 1 88.19 359 PRO B O 1
ATOM 12263 N N . TRP B 1 360 ? -10.867 28.594 8.125 1 84.19 360 TRP B N 1
ATOM 12264 C CA . TRP B 1 360 ? -11.141 27.234 8.562 1 84.19 360 TRP B CA 1
ATOM 12265 C C . TRP B 1 360 ? -11.758 26.406 7.438 1 84.19 360 TRP B C 1
ATOM 12267 O O . TRP B 1 360 ? -11.961 25.203 7.586 1 84.19 360 TRP B O 1
ATOM 12277 N N . LYS B 1 361 ? -12.055 27 6.262 1 88.31 361 LYS B N 1
ATOM 12278 C CA . LYS B 1 361 ? -12.648 26.281 5.137 1 88.31 361 LYS B CA 1
ATOM 12279 C C . LYS B 1 361 ? -11.766 26.375 3.895 1 88.31 361 LYS B C 1
ATOM 12281 O O . LYS B 1 361 ? -11.859 25.531 2.996 1 88.31 361 LYS B O 1
ATOM 12286 N N . CYS B 1 362 ? -10.922 27.312 3.875 1 88.75 362 CYS B N 1
ATOM 12287 C CA . CYS B 1 362 ? -10.164 27.672 2.68 1 88.75 362 CYS B CA 1
ATOM 12288 C C . CYS B 1 362 ? -9.312 26.5 2.207 1 88.75 362 CYS B C 1
ATOM 12290 O O . CYS B 1 362 ? -9.211 26.25 1.006 1 88.75 362 CYS B O 1
ATOM 12292 N N . MET B 1 363 ? -8.656 25.781 3.027 1 90.88 363 MET B N 1
ATOM 12293 C CA . MET B 1 363 ? -7.73 24.734 2.617 1 90.88 363 MET B CA 1
ATOM 12294 C C . MET B 1 363 ? -8.281 23.359 2.965 1 90.88 363 MET B C 1
ATOM 12296 O O . MET B 1 363 ? -7.516 22.453 3.299 1 90.88 363 MET B O 1
ATOM 12300 N N . LYS B 1 364 ? -9.609 23.188 2.789 1 88.31 364 LYS B N 1
ATOM 12301 C CA . LYS B 1 364 ? -10.242 21.891 3.039 1 88.31 364 LYS B CA 1
ATOM 12302 C C . LYS B 1 364 ? -10.633 21.203 1.73 1 88.31 364 LYS B C 1
ATOM 12304 O O . LYS B 1 364 ? -10.969 21.875 0.751 1 88.31 364 LYS B O 1
ATOM 12309 N N . ASP B 1 365 ? -10.719 19.938 1.778 1 88.19 365 ASP B N 1
ATOM 12310 C CA . ASP B 1 365 ? -10.875 19.062 0.621 1 88.19 365 ASP B CA 1
ATOM 12311 C C . ASP B 1 365 ? -12.164 19.375 -0.135 1 88.19 365 ASP B C 1
ATOM 12313 O O . ASP B 1 365 ? -12.172 19.422 -1.366 1 88.19 365 ASP B O 1
ATOM 12317 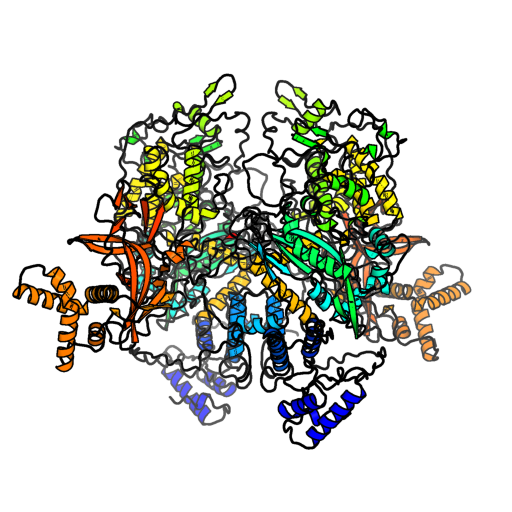N N . PRO B 1 366 ? -13.297 19.672 0.553 1 87.94 366 PRO B N 1
ATOM 12318 C CA . PRO B 1 366 ? -14.555 19.859 -0.172 1 87.94 366 PRO B CA 1
ATOM 12319 C C . PRO B 1 366 ? -14.547 21.125 -1.036 1 87.94 366 PRO B C 1
ATOM 12321 O O . PRO B 1 366 ? -15.375 21.25 -1.947 1 87.94 366 PRO B O 1
ATOM 12324 N N . PHE B 1 367 ? -13.648 22.031 -0.796 1 92.06 367 PHE B N 1
ATOM 12325 C CA . PHE B 1 367 ? -13.664 23.297 -1.507 1 92.06 367 PHE B CA 1
ATOM 12326 C C . PHE B 1 367 ? -12.562 23.344 -2.562 1 92.06 367 PHE B C 1
ATOM 12328 O O . PHE B 1 367 ? -12.398 24.359 -3.246 1 92.06 367 PHE B O 1
ATOM 12335 N N . PHE B 1 368 ? -11.758 22.281 -2.676 1 94.69 368 PHE B N 1
ATOM 12336 C CA . PHE B 1 368 ? -10.797 22.156 -3.76 1 94.69 368 PHE B CA 1
ATOM 12337 C C . PHE B 1 368 ? -11.492 21.844 -5.078 1 94.69 368 PHE B C 1
ATOM 12339 O O . PHE B 1 368 ? -12.461 21.078 -5.105 1 94.69 368 PHE B O 1
ATOM 12346 N N . MET B 1 369 ? -11.109 22.5 -6.09 1 96.19 369 MET B N 1
ATOM 12347 C CA . MET B 1 369 ? -11.711 22.266 -7.402 1 96.19 369 MET B CA 1
ATOM 12348 C C . MET B 1 369 ? -10.688 21.672 -8.367 1 96.19 369 MET B C 1
ATOM 12350 O O . MET B 1 369 ? -9.82 22.391 -8.875 1 96.19 369 MET B O 1
ATOM 12354 N N . LEU B 1 370 ? -10.836 20.375 -8.586 1 96.31 370 LEU B N 1
ATOM 12355 C CA . LEU B 1 370 ? -10.039 19.766 -9.641 1 96.31 370 LEU B CA 1
ATOM 12356 C C . LEU B 1 370 ? -10.492 20.25 -11.016 1 96.31 370 LEU B C 1
ATOM 12358 O O . LEU B 1 370 ? -11.656 20.094 -11.375 1 96.31 370 LEU B O 1
ATOM 12362 N N . THR B 1 371 ? -9.648 20.891 -11.789 1 97.12 371 THR B N 1
ATOM 12363 C CA . THR B 1 371 ? -10.055 21.469 -13.062 1 97.12 371 THR B CA 1
ATOM 12364 C C . THR B 1 371 ? -9.469 20.688 -14.234 1 97.12 371 THR B C 1
ATOM 12366 O O . THR B 1 371 ? -10.086 20.594 -15.297 1 97.12 371 THR B O 1
ATOM 12369 N N . LEU B 1 372 ? -8.266 20.234 -14.078 1 97.5 372 LEU B N 1
ATOM 12370 C CA . LEU B 1 372 ? -7.637 19.438 -15.133 1 97.5 372 LEU B CA 1
ATOM 12371 C C . LEU B 1 372 ? -6.988 18.188 -14.547 1 97.5 372 LEU B C 1
ATOM 12373 O O . LEU B 1 372 ? -6.461 18.219 -13.43 1 97.5 372 LEU B O 1
ATOM 12377 N N . LEU B 1 373 ? -7.094 17.141 -15.242 1 96.44 373 LEU B N 1
ATOM 12378 C CA . LEU B 1 373 ? -6.324 15.914 -15 1 96.44 373 LEU B CA 1
ATOM 12379 C C . LEU B 1 373 ? -5.488 15.555 -16.219 1 96.44 373 LEU B C 1
ATOM 12381 O O . LEU B 1 373 ? -5.988 14.93 -17.156 1 96.44 373 LEU B O 1
ATOM 12385 N N . ILE B 1 374 ? -4.215 15.953 -16.125 1 96.19 374 ILE B N 1
ATOM 12386 C CA . ILE B 1 374 ? -3.293 15.75 -17.234 1 96.19 374 ILE B CA 1
ATOM 12387 C C . ILE B 1 374 ? -2.832 14.289 -17.25 1 96.19 374 ILE B C 1
ATOM 12389 O O . ILE B 1 374 ? -2.344 13.773 -16.25 1 96.19 374 ILE B O 1
ATOM 12393 N N . PRO B 1 375 ? -3.037 13.625 -18.344 1 92.88 375 PRO B N 1
ATOM 12394 C CA . PRO B 1 375 ? -2.719 12.195 -18.406 1 92.88 375 PRO B CA 1
ATOM 12395 C C . PRO B 1 375 ? -1.216 11.922 -18.406 1 92.88 375 PRO B C 1
ATOM 12397 O O . PRO B 1 375 ? -0.424 12.805 -18.75 1 92.88 375 PRO B O 1
ATOM 12400 N N . GLY B 1 376 ? -0.85 10.773 -17.766 1 84.19 376 GLY B N 1
ATOM 12401 C CA . GLY B 1 376 ? 0.518 10.289 -17.891 1 84.19 376 GLY B CA 1
ATOM 12402 C C . GLY B 1 376 ? 0.803 9.656 -19.234 1 84.19 376 GLY B C 1
ATOM 12403 O O . GLY B 1 376 ? 0.06 9.859 -20.203 1 84.19 376 GLY B O 1
ATOM 12404 N N . ARG B 1 377 ? 2.057 9.023 -19.375 1 80 377 ARG B N 1
ATOM 12405 C CA . ARG B 1 377 ? 2.898 8.367 -18.375 1 80 377 ARG B CA 1
ATOM 12406 C C . ARG B 1 377 ? 3.961 9.32 -17.844 1 80 377 ARG B C 1
ATOM 12408 O O . ARG B 1 377 ? 4.43 9.172 -16.719 1 80 377 ARG B O 1
ATOM 12415 N N . LYS B 1 378 ? 4.344 10.328 -18.734 1 83.19 378 LYS B N 1
ATOM 12416 C CA . LYS B 1 378 ? 5.422 11.227 -18.328 1 83.19 378 LYS B CA 1
ATOM 12417 C C . LYS B 1 378 ? 4.875 12.586 -17.906 1 83.19 378 LYS B C 1
ATOM 12419 O O . LYS B 1 378 ? 3.766 12.961 -18.281 1 83.19 378 LYS B O 1
ATOM 12424 N N . SER B 1 379 ? 5.699 13.289 -17.141 1 88 379 SER B N 1
ATOM 12425 C CA . SER B 1 379 ? 5.352 14.648 -16.734 1 88 379 SER B CA 1
ATOM 12426 C C . SER B 1 379 ? 5.297 15.586 -17.938 1 88 379 SER B C 1
ATOM 12428 O O . SER B 1 379 ? 6.074 15.438 -18.875 1 88 379 SER B O 1
ATOM 12430 N N . PRO B 1 380 ? 4.391 16.453 -17.984 1 90.06 380 PRO B N 1
ATOM 12431 C CA . PRO B 1 380 ? 4.293 17.375 -19.109 1 90.06 380 PRO B CA 1
ATOM 12432 C C . PRO B 1 380 ? 5.5 18.297 -19.219 1 90.06 380 PRO B C 1
ATOM 12434 O O . PRO B 1 380 ? 5.867 18.719 -20.312 1 90.06 380 PRO B O 1
ATOM 12437 N N . GLY B 1 381 ? 6.184 18.625 -18.141 1 88.81 381 GLY B N 1
ATOM 12438 C CA . GLY B 1 381 ? 7.324 19.531 -18.188 1 88.81 381 GLY B CA 1
ATOM 12439 C C . GLY B 1 381 ? 6.961 20.922 -18.656 1 88.81 381 GLY B C 1
ATOM 12440 O O . GLY B 1 381 ? 6 21.516 -18.156 1 88.81 381 GLY B O 1
ATOM 12441 N N . VAL B 1 382 ? 7.664 21.422 -19.688 1 87.44 382 VAL B N 1
ATOM 12442 C CA . VAL B 1 382 ? 7.465 22.781 -20.203 1 87.44 382 VAL B CA 1
ATOM 12443 C C . VAL B 1 382 ? 6.18 22.828 -21.031 1 87.44 382 VAL B C 1
ATOM 12445 O O . VAL B 1 382 ? 5.578 23.891 -21.188 1 87.44 382 VAL B O 1
ATOM 12448 N N . ASP B 1 383 ? 5.695 21.625 -21.453 1 92.88 383 ASP B N 1
ATOM 12449 C CA . ASP B 1 383 ? 4.52 21.562 -22.312 1 92.88 383 ASP B CA 1
ATOM 12450 C C . ASP B 1 383 ? 3.232 21.672 -21.5 1 92.88 383 ASP B C 1
ATOM 12452 O O . ASP B 1 383 ? 2.135 21.484 -22.031 1 92.88 383 ASP B O 1
ATOM 12456 N N . ILE B 1 384 ? 3.268 21.984 -20.203 1 95.19 384 ILE B N 1
ATOM 12457 C CA . ILE B 1 384 ? 2.092 22.094 -19.344 1 95.19 384 ILE B CA 1
ATOM 12458 C C . ILE B 1 384 ? 1.184 23.203 -19.844 1 95.19 384 ILE B C 1
ATOM 12460 O O . ILE B 1 384 ? -0.029 23.188 -19.625 1 95.19 384 ILE B O 1
ATOM 12464 N N . ASP B 1 385 ? 1.762 24.219 -20.562 1 95.25 385 ASP B N 1
ATOM 12465 C CA . ASP B 1 385 ? 1 25.344 -21.094 1 95.25 385 ASP B CA 1
ATOM 12466 C C . ASP B 1 385 ? -0.035 24.891 -22.109 1 95.25 385 ASP B C 1
ATOM 12468 O O . ASP B 1 385 ? -1.1 25.5 -22.25 1 95.25 385 ASP B O 1
ATOM 12472 N N . VAL B 1 386 ? 0.295 23.781 -22.859 1 95 386 VAL B N 1
ATOM 12473 C CA . VAL B 1 386 ? -0.63 23.234 -23.844 1 95 386 VAL B CA 1
ATOM 12474 C C . VAL B 1 386 ? -1.887 22.719 -23.141 1 95 386 VAL B C 1
ATOM 12476 O O . VAL B 1 386 ? -3.004 22.969 -23.609 1 95 386 VAL B O 1
ATOM 12479 N N . PHE B 1 387 ? -1.671 22.125 -22.047 1 96.44 387 PHE B N 1
ATOM 12480 C CA . PHE B 1 387 ? -2.775 21.5 -21.312 1 96.44 387 PHE B CA 1
ATOM 12481 C C . PHE B 1 387 ? -3.6 22.547 -20.578 1 96.44 387 PHE B C 1
ATOM 12483 O O . PHE B 1 387 ? -4.797 22.359 -20.359 1 96.44 387 PHE B O 1
ATOM 12490 N N . LEU B 1 388 ? -3.037 23.688 -20.172 1 97.44 388 LEU B N 1
ATOM 12491 C CA . LEU B 1 388 ? -3.707 24.719 -19.391 1 97.44 388 LEU B CA 1
ATOM 12492 C C . LEU B 1 388 ? -4.605 25.578 -20.266 1 97.44 388 LEU B C 1
ATOM 12494 O O . LEU B 1 388 ? -5.406 26.375 -19.766 1 97.44 388 LEU B O 1
ATOM 12498 N N . ARG B 1 389 ? -4.609 25.406 -21.531 1 95.94 389 ARG B N 1
ATOM 12499 C CA . ARG B 1 389 ? -5.293 26.25 -22.5 1 95.94 389 ARG B CA 1
ATOM 12500 C C . ARG B 1 389 ? -6.785 26.344 -22.188 1 95.94 389 ARG B C 1
ATOM 12502 O O . ARG B 1 389 ? -7.34 27.438 -22.094 1 95.94 389 ARG B O 1
ATOM 12509 N N . PRO B 1 390 ? -7.457 25.188 -21.938 1 96.25 390 PRO B N 1
ATOM 12510 C CA . PRO B 1 390 ? -8.891 25.297 -21.641 1 96.25 390 PRO B CA 1
ATOM 12511 C C . PRO B 1 390 ? -9.164 26.094 -20.375 1 96.25 390 PRO B C 1
ATOM 12513 O O . PRO B 1 390 ? -10.141 26.844 -20.312 1 96.25 390 PRO B O 1
ATOM 12516 N N . LEU B 1 391 ? -8.391 25.969 -19.375 1 97.38 391 LEU B N 1
ATOM 12517 C CA . LEU B 1 391 ? -8.578 26.688 -18.109 1 97.38 391 LEU B CA 1
ATOM 12518 C C . LEU B 1 391 ? -8.336 28.172 -18.297 1 97.38 391 LEU B C 1
ATOM 12520 O O . LEU B 1 391 ? -9.102 29 -17.797 1 97.38 391 LEU B O 1
ATOM 12524 N N . ILE B 1 392 ? -7.234 28.562 -19.016 1 97.75 392 ILE B N 1
ATOM 12525 C CA . ILE B 1 392 ? -6.887 29.969 -19.219 1 97.75 392 ILE B CA 1
ATOM 12526 C C . ILE B 1 392 ? -7.984 30.656 -20.031 1 97.75 392 ILE B C 1
ATOM 12528 O O . ILE B 1 392 ? -8.336 31.812 -19.75 1 97.75 392 ILE B O 1
ATOM 12532 N N . ASP B 1 393 ? -8.547 29.953 -21.016 1 96.25 393 ASP B N 1
ATOM 12533 C CA . ASP B 1 393 ? -9.648 30.516 -21.797 1 96.25 393 ASP B CA 1
ATOM 12534 C C . ASP B 1 393 ? -10.875 30.766 -20.922 1 96.25 393 ASP B C 1
ATOM 12536 O O . ASP B 1 393 ? -11.555 31.781 -21.062 1 96.25 393 ASP B O 1
ATOM 12540 N N . GLU B 1 394 ? -11.141 29.859 -20.078 1 96.19 394 GLU B N 1
ATOM 12541 C CA . GLU B 1 394 ? -12.258 30.016 -19.172 1 96.19 394 GLU B CA 1
ATOM 12542 C C . GLU B 1 394 ? -12.023 31.156 -18.188 1 96.19 394 GLU B C 1
ATOM 12544 O O . GLU B 1 394 ? -12.945 31.922 -17.875 1 96.19 394 GLU B O 1
ATOM 12549 N N . LEU B 1 395 ? -10.805 31.328 -17.688 1 97.88 395 LEU B N 1
ATOM 12550 C CA . LEU B 1 395 ? -10.477 32.406 -16.75 1 97.88 395 LEU B CA 1
ATOM 12551 C C . LEU B 1 395 ? -10.562 33.75 -17.438 1 97.88 395 LEU B C 1
ATOM 12553 O O . LEU B 1 395 ? -10.945 34.75 -16.812 1 97.88 395 LEU B O 1
ATOM 12557 N N . LYS B 1 396 ? -10.172 33.812 -18.75 1 97.12 396 LYS B N 1
ATOM 12558 C CA . LYS B 1 396 ? -10.312 35.062 -19.516 1 97.12 396 LYS B CA 1
ATOM 12559 C C . LYS B 1 396 ? -11.781 35.438 -19.656 1 97.12 396 LYS B C 1
ATOM 12561 O O . LYS B 1 396 ? -12.125 36.625 -19.516 1 97.12 396 LYS B O 1
ATOM 12566 N N . GLU B 1 397 ? -12.586 34.469 -19.859 1 96 397 GLU B N 1
ATOM 12567 C CA . GLU B 1 397 ? -14.023 34.719 -19.969 1 96 397 GLU B CA 1
ATOM 12568 C C . GLU B 1 397 ? -14.602 35.188 -18.641 1 96 397 GLU B C 1
ATOM 12570 O O . GLU B 1 397 ? -15.414 36.094 -18.609 1 96 397 GLU B O 1
ATOM 12575 N N . LEU B 1 398 ? -14.211 34.562 -17.594 1 96.75 398 LEU B N 1
ATOM 12576 C CA . LEU B 1 398 ? -14.695 34.938 -16.266 1 96.75 398 LEU B CA 1
ATOM 12577 C C . LEU B 1 398 ? -14.273 36.344 -15.875 1 96.75 398 LEU B C 1
ATOM 12579 O O . LEU B 1 398 ? -14.977 37.031 -15.148 1 96.75 398 LEU B O 1
ATOM 12583 N N . TRP B 1 399 ? -13.094 36.781 -16.328 1 96.44 399 TRP B N 1
ATOM 12584 C CA . TRP B 1 399 ? -12.57 38.094 -16.016 1 96.44 399 TRP B CA 1
ATOM 12585 C C . TRP B 1 399 ? -13.281 39.188 -16.844 1 96.44 399 TRP B C 1
ATOM 12587 O O . TRP B 1 399 ? -13.719 40.188 -16.297 1 96.44 399 TRP B O 1
ATOM 12597 N N . SER B 1 400 ? -13.484 39.031 -18.156 1 94.06 400 SER B N 1
ATOM 12598 C CA . SER B 1 400 ? -13.984 40.031 -19.062 1 94.06 400 SER B CA 1
ATOM 12599 C C . SER B 1 400 ? -15.508 40.094 -19.047 1 94.06 400 SER B C 1
ATOM 12601 O O . SER B 1 400 ? -16.094 41.188 -18.938 1 94.06 400 SER B O 1
ATOM 12603 N N . ILE B 1 401 ? -16.156 38.969 -19.156 1 91.81 401 ILE B N 1
ATOM 12604 C CA . ILE B 1 401 ? -17.609 38.906 -19.312 1 91.81 401 ILE B CA 1
ATOM 12605 C C . ILE B 1 401 ? -18.25 38.438 -18 1 91.81 401 ILE B C 1
ATOM 12607 O O . ILE B 1 401 ? -19.25 39.031 -17.547 1 91.81 401 ILE B O 1
ATOM 12611 N N . GLY B 1 402 ? -17.641 37.594 -17.359 1 92.31 402 GLY B N 1
ATOM 12612 C CA . GLY B 1 402 ? -18.266 36.969 -16.203 1 92.31 402 GLY B CA 1
ATOM 12613 C C . GLY B 1 402 ? -19.328 35.969 -16.562 1 92.31 402 GLY B C 1
ATOM 12614 O O . GLY B 1 402 ? -19.562 35.688 -17.734 1 92.31 402 GLY B O 1
ATOM 12615 N N . VAL B 1 403 ? -19.953 35.312 -15.562 1 92.25 403 VAL B N 1
ATOM 12616 C CA . VAL B 1 403 ? -20.984 34.312 -15.781 1 92.25 403 VAL B CA 1
ATOM 12617 C C . VAL B 1 403 ? -22.188 34.625 -14.898 1 92.25 403 VAL B C 1
ATOM 12619 O O . VAL B 1 403 ? -22.031 35 -13.742 1 92.25 403 VAL B O 1
ATOM 12622 N N . ASP B 1 404 ? -23.344 34.469 -15.445 1 89.06 404 ASP B N 1
ATOM 12623 C CA . ASP B 1 404 ? -24.562 34.625 -14.672 1 89.06 404 ASP B CA 1
ATOM 12624 C C . ASP B 1 404 ? -24.703 33.562 -13.609 1 89.06 404 ASP B C 1
ATOM 12626 O O . ASP B 1 404 ? -24.656 32.344 -13.914 1 89.06 404 ASP B O 1
ATOM 12630 N N . THR B 1 405 ? -24.766 34 -12.375 1 89.56 405 THR B N 1
ATOM 12631 C CA . THR B 1 405 ? -24.812 33.062 -11.273 1 89.56 405 THR B CA 1
ATOM 12632 C C . THR B 1 405 ? -25.891 33.438 -10.266 1 89.56 405 THR B C 1
ATOM 12634 O O . THR B 1 405 ? -26.078 34.625 -9.977 1 89.56 405 THR B O 1
ATOM 12637 N N . TYR B 1 406 ? -26.609 32.438 -9.812 1 85.75 406 TYR B N 1
ATOM 12638 C CA . TYR B 1 406 ? -27.641 32.625 -8.789 1 85.75 406 TYR B CA 1
ATOM 12639 C C . TYR B 1 406 ? -27.016 32.625 -7.395 1 85.75 406 TYR B C 1
ATOM 12641 O O . TYR B 1 406 ? -26.281 31.688 -7.051 1 85.75 406 TYR B O 1
ATOM 12649 N N . ASP B 1 407 ? -27.25 33.688 -6.691 1 88.69 407 ASP B N 1
ATOM 12650 C CA . ASP B 1 407 ? -26.812 33.75 -5.301 1 88.69 407 ASP B CA 1
ATOM 12651 C C . ASP B 1 407 ? -27.938 33.344 -4.348 1 88.69 407 ASP B C 1
ATOM 12653 O O . ASP B 1 407 ? -28.938 34.062 -4.238 1 88.69 407 ASP B O 1
ATOM 12657 N N . ALA B 1 408 ? -27.797 32.375 -3.576 1 83.19 408 ALA B N 1
ATOM 12658 C CA . ALA B 1 408 ? -28.844 31.828 -2.709 1 83.19 408 ALA B CA 1
ATOM 12659 C C . ALA B 1 408 ? -29.078 32.719 -1.502 1 83.19 408 ALA B C 1
ATOM 12661 O O . ALA B 1 408 ? -30.156 32.688 -0.9 1 83.19 408 ALA B O 1
ATOM 12662 N N . VAL B 1 409 ? -28.125 33.5 -1.096 1 83.94 409 VAL B N 1
ATOM 12663 C CA . VAL B 1 409 ? -28.281 34.375 0.063 1 83.94 409 VAL B CA 1
ATOM 12664 C C . VAL B 1 409 ? -29.094 35.625 -0.318 1 83.94 409 VAL B C 1
ATOM 12666 O O . VAL B 1 409 ? -30.078 35.938 0.345 1 83.94 409 VAL B O 1
ATOM 12669 N N . THR B 1 410 ? -28.688 36.312 -1.403 1 86.62 410 THR B N 1
ATOM 12670 C CA . THR B 1 410 ? -29.375 37.531 -1.834 1 86.62 410 THR B CA 1
ATOM 12671 C C . THR B 1 410 ? -30.531 37.188 -2.756 1 86.62 410 THR B C 1
ATOM 12673 O O . THR B 1 410 ? -31.391 38.062 -3.021 1 86.62 410 THR B O 1
ATOM 12676 N N . LYS B 1 411 ? -30.656 35.969 -3.209 1 79.31 411 LYS B N 1
ATOM 12677 C CA . LYS B 1 411 ? -31.719 35.5 -4.09 1 79.31 411 LYS B CA 1
ATOM 12678 C C . LYS B 1 411 ? -31.781 36.312 -5.371 1 79.31 411 LYS B C 1
ATOM 12680 O O . LYS B 1 411 ? -32.875 36.688 -5.828 1 79.31 411 LYS B O 1
ATOM 12685 N N . GLN B 1 412 ? -30.594 36.75 -5.824 1 82.81 412 GLN B N 1
ATOM 12686 C CA . GLN B 1 412 ? -30.484 37.531 -7.055 1 82.81 412 GLN B CA 1
ATOM 12687 C C . GLN B 1 412 ? -29.438 36.938 -7.988 1 82.81 412 GLN B C 1
ATOM 12689 O O . GLN B 1 412 ? -28.531 36.219 -7.543 1 82.81 412 GLN B O 1
ATOM 12694 N N . ILE B 1 413 ? -29.594 37.188 -9.25 1 87.31 413 ILE B N 1
ATOM 12695 C CA . ILE B 1 413 ? -28.609 36.812 -10.242 1 87.31 413 ILE B CA 1
ATOM 12696 C C . ILE B 1 413 ? -27.547 37.906 -10.398 1 87.31 413 ILE B C 1
ATOM 12698 O O . ILE B 1 413 ? -27.891 39.094 -10.422 1 87.31 413 ILE B O 1
ATOM 12702 N N . PHE B 1 414 ? -26.391 37.531 -10.305 1 89.38 414 PHE B N 1
ATOM 12703 C CA . PHE B 1 414 ? -25.297 38.469 -10.477 1 89.38 414 PHE B CA 1
ATOM 12704 C C . PHE B 1 414 ? -24.266 37.938 -11.469 1 89.38 414 PHE B C 1
ATOM 12706 O O . PHE B 1 414 ? -24.359 36.812 -11.906 1 89.38 414 PHE B O 1
ATOM 12713 N N . GLN B 1 415 ? -23.406 38.812 -11.867 1 92.69 415 GLN B N 1
ATOM 12714 C CA . GLN B 1 415 ? -22.328 38.438 -12.766 1 92.69 415 GLN B CA 1
ATOM 12715 C C . GLN B 1 415 ? -21.078 38.031 -11.984 1 92.69 415 GLN B C 1
ATOM 12717 O O . GLN B 1 415 ? -20.344 38.906 -11.5 1 92.69 415 GLN B O 1
ATOM 12722 N N . LEU B 1 416 ? -20.828 36.75 -12.016 1 95.19 416 LEU B N 1
ATOM 12723 C CA . LEU B 1 416 ? -19.703 36.25 -11.25 1 95.19 416 LEU B CA 1
ATOM 12724 C C . LEU B 1 416 ? -18.406 36.375 -12.055 1 95.19 416 LEU B C 1
ATOM 12726 O O . LEU B 1 416 ? -18.344 35.938 -13.211 1 95.19 416 LEU B O 1
ATOM 12730 N N . ARG B 1 417 ? -17.422 37 -11.484 1 96.94 417 ARG B N 1
ATOM 12731 C CA . ARG B 1 417 ? -16.078 37.094 -12.062 1 96.94 417 ARG B CA 1
ATOM 12732 C C . ARG B 1 417 ? -15.047 36.406 -11.164 1 96.94 417 ARG B C 1
ATOM 12734 O O . ARG B 1 417 ? -15.297 36.188 -9.977 1 96.94 417 ARG B O 1
ATOM 12741 N N . ALA B 1 418 ? -13.969 35.906 -11.742 1 97.81 418 ALA B N 1
ATOM 12742 C CA . ALA B 1 418 ? -12.914 35.25 -10.984 1 97.81 418 ALA B CA 1
ATOM 12743 C C . ALA B 1 418 ? -11.539 35.625 -11.508 1 97.81 418 ALA B C 1
ATOM 12745 O O . ALA B 1 418 ? -11.391 36 -12.68 1 97.81 418 ALA B O 1
ATOM 12746 N N . ALA B 1 419 ? -10.547 35.688 -10.648 1 97.75 419 ALA B N 1
ATOM 12747 C CA . ALA B 1 419 ? -9.164 35.969 -11 1 97.75 419 ALA B CA 1
ATOM 12748 C C . ALA B 1 419 ? -8.195 35.031 -10.289 1 97.75 419 ALA B C 1
ATOM 12750 O O . ALA B 1 419 ? -8.469 34.594 -9.172 1 97.75 419 ALA B O 1
ATOM 12751 N N . LEU B 1 420 ? -7.141 34.75 -10.969 1 97.88 420 LEU B N 1
ATOM 12752 C CA . LEU B 1 420 ? -6.082 33.906 -10.398 1 97.88 420 LEU B CA 1
ATOM 12753 C C . LEU B 1 420 ? -5.008 34.781 -9.742 1 97.88 420 LEU B C 1
ATOM 12755 O O . LEU B 1 420 ? -4.395 35.625 -10.398 1 97.88 420 LEU B O 1
ATOM 12759 N N . LEU B 1 421 ? -4.707 34.531 -8.477 1 97.06 421 LEU B N 1
ATOM 12760 C CA . LEU B 1 421 ? -3.77 35.375 -7.746 1 97.06 421 LEU B CA 1
ATOM 12761 C C . LEU B 1 421 ? -2.346 34.844 -7.871 1 97.06 421 LEU B C 1
ATOM 12763 O O . LEU B 1 421 ? -1.395 35.625 -7.973 1 97.06 421 LEU B O 1
ATOM 12767 N N . TRP B 1 422 ? -2.197 33.594 -7.656 1 97.75 422 TRP B N 1
ATOM 12768 C CA . TRP B 1 422 ? -0.861 33 -7.68 1 97.75 422 TRP B CA 1
ATOM 12769 C C . TRP B 1 422 ? -0.935 31.5 -7.855 1 97.75 422 TRP B C 1
ATOM 12771 O O . TRP B 1 422 ? -2.025 30.922 -7.863 1 97.75 422 TRP B O 1
ATOM 12781 N N . THR B 1 423 ? 0.206 30.875 -8.055 1 97.62 423 THR B N 1
ATOM 12782 C CA . THR B 1 423 ? 0.317 29.422 -8.141 1 97.62 423 THR B CA 1
ATOM 12783 C C . THR B 1 423 ? 1.074 28.875 -6.938 1 97.62 423 THR B C 1
ATOM 12785 O O . THR B 1 423 ? 1.867 29.578 -6.316 1 97.62 423 THR B O 1
ATOM 12788 N N . ILE B 1 424 ? 0.766 27.734 -6.473 1 96.94 424 ILE B N 1
ATOM 12789 C CA . ILE B 1 424 ? 1.42 27.016 -5.383 1 96.94 424 ILE B CA 1
ATOM 12790 C C . ILE B 1 424 ? 2.053 25.734 -5.918 1 96.94 424 ILE B C 1
ATOM 12792 O O . ILE B 1 424 ? 1.363 24.875 -6.484 1 96.94 424 ILE B O 1
ATOM 12796 N N . ASN B 1 425 ? 3.305 25.594 -5.781 1 94.5 425 ASN B N 1
ATOM 12797 C CA . ASN B 1 425 ? 4.02 24.469 -6.387 1 94.5 425 ASN B CA 1
ATOM 12798 C C . ASN B 1 425 ? 5.336 24.188 -5.672 1 94.5 425 ASN B C 1
ATOM 12800 O O . ASN B 1 425 ? 5.871 25.062 -4.984 1 94.5 425 ASN B O 1
ATOM 12804 N N . ASP B 1 426 ? 5.828 22.969 -5.871 1 92.75 426 ASP B N 1
ATOM 12805 C CA . ASP B 1 426 ? 7.203 22.703 -5.457 1 92.75 426 ASP B CA 1
ATOM 12806 C C . ASP B 1 426 ? 8.195 23.328 -6.434 1 92.75 426 ASP B C 1
ATOM 12808 O O . ASP B 1 426 ? 7.801 23.938 -7.422 1 92.75 426 ASP B O 1
ATOM 12812 N N . LEU B 1 427 ? 9.398 23.219 -6.199 1 93.5 427 LEU B N 1
ATOM 12813 C CA . LEU B 1 427 ? 10.375 23.984 -6.973 1 93.5 427 LEU B CA 1
ATOM 12814 C C . LEU B 1 427 ? 10.438 23.469 -8.406 1 93.5 427 LEU B C 1
ATOM 12816 O O . LEU B 1 427 ? 10.484 24.266 -9.352 1 93.5 427 LEU B O 1
ATOM 12820 N N . PRO B 1 428 ? 10.445 22.172 -8.641 1 90.94 428 PRO B N 1
ATOM 12821 C CA . PRO B 1 428 ? 10.43 21.719 -10.031 1 90.94 428 PRO B CA 1
ATOM 12822 C C . PRO B 1 428 ? 9.148 22.109 -10.766 1 90.94 428 PRO B C 1
ATOM 12824 O O . PRO B 1 428 ? 9.195 22.453 -11.953 1 90.94 428 PRO B O 1
ATOM 12827 N N . ALA B 1 429 ? 8.031 21.984 -10.094 1 93.12 429 ALA B N 1
ATOM 12828 C CA . ALA B 1 429 ? 6.773 22.391 -10.711 1 93.12 429 ALA B CA 1
ATOM 12829 C C . ALA B 1 429 ? 6.738 23.906 -10.922 1 93.12 429 ALA B C 1
ATOM 12831 O O . ALA B 1 429 ? 6.117 24.391 -11.875 1 93.12 429 ALA B O 1
ATOM 12832 N N . TYR B 1 430 ? 7.375 24.594 -9.977 1 95.25 430 TYR B N 1
ATOM 12833 C CA . TYR B 1 430 ? 7.543 26.031 -10.156 1 95.25 430 TYR B CA 1
ATOM 12834 C C . TYR B 1 430 ? 8.172 26.359 -11.5 1 95.25 430 TYR B C 1
ATOM 12836 O O . TYR B 1 430 ? 7.734 27.266 -12.203 1 95.25 430 TYR B O 1
ATOM 12844 N N . ALA B 1 431 ? 9.203 25.594 -11.906 1 94.69 431 ALA B N 1
ATOM 12845 C CA . ALA B 1 431 ? 9.906 25.781 -13.172 1 94.69 431 ALA B CA 1
ATOM 12846 C C . ALA B 1 431 ? 8.969 25.547 -14.359 1 94.69 431 ALA B C 1
ATOM 12848 O O . ALA B 1 431 ? 9 26.297 -15.344 1 94.69 431 ALA B O 1
ATOM 12849 N N . ASN B 1 432 ? 8.125 24.578 -14.242 1 93.62 432 ASN B N 1
ATOM 12850 C CA . ASN B 1 432 ? 7.211 24.234 -15.328 1 93.62 432 ASN B CA 1
ATOM 12851 C C . ASN B 1 432 ? 6.121 25.281 -15.5 1 93.62 432 ASN B C 1
ATOM 12853 O O . ASN B 1 432 ? 5.746 25.609 -16.625 1 93.62 432 ASN B O 1
ATOM 12857 N N . LEU B 1 433 ? 5.605 25.844 -14.43 1 95.88 433 LEU B N 1
ATOM 12858 C CA . LEU B 1 433 ? 4.484 26.766 -14.484 1 95.88 433 LEU B CA 1
ATOM 12859 C C . LEU B 1 433 ? 4.961 28.172 -14.828 1 95.88 433 LEU B C 1
ATOM 12861 O O . LEU B 1 433 ? 4.316 28.875 -15.602 1 95.88 433 LEU B O 1
ATOM 12865 N N . SER B 1 434 ? 6.094 28.594 -14.289 1 94.94 434 SER B N 1
ATOM 12866 C CA . SER B 1 434 ? 6.586 29.953 -14.492 1 94.94 434 SER B CA 1
ATOM 12867 C C . SER B 1 434 ? 7.367 30.062 -15.797 1 94.94 434 SER B C 1
ATOM 12869 O O . SER B 1 434 ? 7.391 31.125 -16.422 1 94.94 434 SER B O 1
ATOM 12871 N N . GLY B 1 435 ? 8.086 28.969 -16.203 1 93.06 435 GLY B N 1
ATOM 12872 C CA . GLY B 1 435 ? 8.969 29 -17.359 1 93.06 435 GLY B CA 1
ATOM 12873 C C . GLY B 1 435 ? 10.414 29.25 -17 1 93.06 435 GLY B C 1
ATOM 12874 O O . GLY B 1 435 ? 11.305 29.141 -17.844 1 93.06 435 GLY B O 1
ATOM 12875 N N . TRP B 1 436 ? 10.688 29.641 -15.75 1 93.44 436 TRP B N 1
ATOM 12876 C CA . TRP B 1 436 ? 12.047 29.828 -15.281 1 93.44 436 TRP B CA 1
ATOM 12877 C C . TRP B 1 436 ? 12.664 28.516 -14.82 1 93.44 436 TRP B C 1
ATOM 12879 O O . TRP B 1 436 ? 12.18 27.906 -13.859 1 93.44 436 TRP B O 1
ATOM 12889 N N . SER B 1 437 ? 13.703 28.062 -15.398 1 91.12 437 SER B N 1
ATOM 12890 C CA . SER B 1 437 ? 14.359 26.812 -15 1 91.12 437 SER B CA 1
ATOM 12891 C C . SER B 1 437 ? 15.016 26.938 -13.633 1 91.12 437 SER B C 1
ATOM 12893 O O . SER B 1 437 ? 15.75 27.906 -13.383 1 91.12 437 SER B O 1
ATOM 12895 N N . THR B 1 438 ? 14.719 26.141 -12.734 1 91.19 438 THR B N 1
ATOM 12896 C CA . THR B 1 438 ? 15.242 26.203 -11.367 1 91.19 438 THR B CA 1
ATOM 12897 C C . THR B 1 438 ? 16.469 25.297 -11.219 1 91.19 438 THR B C 1
ATOM 12899 O O . THR B 1 438 ? 16.797 24.891 -10.102 1 91.19 438 THR B O 1
ATOM 12902 N N . LYS B 1 439 ? 17.094 24.938 -12.297 1 87.19 439 LYS B N 1
ATOM 12903 C CA . LYS B 1 439 ? 18.312 24.141 -12.281 1 87.19 439 LYS B CA 1
ATOM 12904 C C . LYS B 1 439 ? 19.5 24.953 -12.766 1 87.19 439 LYS B C 1
ATOM 12906 O O . LYS B 1 439 ? 19.328 25.984 -13.422 1 87.19 439 LYS B O 1
ATOM 12911 N N . GLY B 1 440 ? 20.609 24.656 -12.328 1 85.12 440 GLY B N 1
ATOM 12912 C CA . GLY B 1 440 ? 21.828 25.234 -12.844 1 85.12 440 GLY B CA 1
ATOM 12913 C C . GLY B 1 440 ? 22.281 26.469 -12.07 1 85.12 440 GLY B C 1
ATOM 12914 O O . GLY B 1 440 ? 22 26.594 -10.875 1 85.12 440 GLY B O 1
ATOM 12915 N N . LYS B 1 441 ? 22.922 27.438 -12.695 1 87.12 441 LYS B N 1
ATOM 12916 C CA . LYS B 1 441 ? 23.594 28.594 -12.086 1 87.12 441 LYS B CA 1
ATOM 12917 C C . LYS B 1 441 ? 22.578 29.641 -11.641 1 87.12 441 LYS B C 1
ATOM 12919 O O . LYS B 1 441 ? 22.719 30.234 -10.57 1 87.12 441 LYS B O 1
ATOM 12924 N N . LEU B 1 442 ? 21.562 29.828 -12.461 1 91.88 442 LEU B N 1
ATOM 12925 C CA . LEU B 1 442 ? 20.531 30.828 -12.164 1 91.88 442 LEU B CA 1
ATOM 12926 C C . LEU B 1 442 ? 19.25 30.172 -11.695 1 91.88 442 LEU B C 1
ATOM 12928 O O . LEU B 1 442 ? 18.156 30.516 -12.164 1 91.88 442 LEU B O 1
ATOM 12932 N N . ALA B 1 443 ? 19.359 29.344 -10.719 1 92.38 443 ALA B N 1
ATOM 12933 C CA . ALA B 1 443 ? 18.234 28.516 -10.273 1 92.38 443 ALA B CA 1
ATOM 12934 C C . ALA B 1 443 ? 17.25 29.344 -9.461 1 92.38 443 ALA B C 1
ATOM 12936 O O . ALA B 1 443 ? 16.062 29.016 -9.414 1 92.38 443 ALA B O 1
ATOM 12937 N N . CYS B 1 444 ? 17.641 30.422 -8.742 1 94.56 444 CYS B N 1
ATOM 12938 C CA . CYS B 1 444 ? 16.766 31.234 -7.906 1 94.56 444 CYS B CA 1
ATOM 12939 C C . CYS B 1 444 ? 15.922 32.188 -8.758 1 94.56 444 CYS B C 1
ATOM 12941 O O . CYS B 1 444 ? 16.469 33.062 -9.43 1 94.56 444 CYS B O 1
ATOM 12943 N N . PRO B 1 445 ? 14.633 32.062 -8.758 1 92.75 445 PRO B N 1
ATOM 12944 C CA . PRO B 1 445 ? 13.789 32.938 -9.586 1 92.75 445 PRO B CA 1
ATOM 12945 C C . PRO B 1 445 ? 13.711 34.344 -9.062 1 92.75 445 PRO B C 1
ATOM 12947 O O . PRO B 1 445 ? 13.438 35.281 -9.828 1 92.75 445 PRO B O 1
ATOM 12950 N N . ASN B 1 446 ? 13.945 34.562 -7.793 1 93 446 ASN B N 1
ATOM 12951 C CA . ASN B 1 446 ? 13.844 35.875 -7.203 1 93 446 ASN B CA 1
ATOM 12952 C C . ASN B 1 446 ? 15.078 36.719 -7.516 1 93 446 ASN B C 1
ATOM 12954 O O . ASN B 1 446 ? 14.953 37.906 -7.828 1 93 446 ASN B O 1
ATOM 12958 N N . CYS B 1 447 ? 16.266 36.031 -7.367 1 93.5 447 CYS B N 1
ATOM 12959 C CA . CYS B 1 447 ? 17.484 36.75 -7.703 1 93.5 447 CYS B CA 1
ATOM 12960 C C . CYS B 1 447 ? 17.656 36.875 -9.211 1 93.5 447 CYS B C 1
ATOM 12962 O O . CYS B 1 447 ? 18.281 37.844 -9.703 1 93.5 447 CYS B O 1
ATOM 12964 N N . ASN B 1 448 ? 17.062 35.969 -10 1 92 448 ASN B N 1
ATOM 12965 C CA . ASN B 1 448 ? 17.047 35.969 -11.461 1 92 448 ASN B CA 1
ATOM 12966 C C . ASN B 1 448 ? 18.453 36.156 -12.023 1 92 448 ASN B C 1
ATOM 12968 O O . ASN B 1 448 ? 19.391 35.438 -11.641 1 92 448 ASN B O 1
ATOM 12972 N N . GLU B 1 449 ? 18.75 37.219 -12.719 1 89 449 GLU B N 1
ATOM 12973 C CA . GLU B 1 449 ? 20.031 37.438 -13.383 1 89 449 GLU B CA 1
ATOM 12974 C C . GLU B 1 449 ? 21.109 37.781 -12.375 1 89 449 GLU B C 1
ATOM 12976 O O . GLU B 1 449 ? 22.297 37.562 -12.641 1 89 449 GLU B O 1
ATOM 12981 N N . ASP B 1 450 ? 20.734 38.188 -11.188 1 90.56 450 ASP B N 1
ATOM 12982 C CA . ASP B 1 450 ? 21.703 38.625 -10.188 1 90.56 450 ASP B CA 1
ATOM 12983 C C . ASP B 1 450 ? 22.016 37.531 -9.18 1 90.56 450 ASP B C 1
ATOM 12985 O O . ASP B 1 450 ? 22.531 37.812 -8.102 1 90.56 450 ASP B O 1
ATOM 12989 N N . ALA B 1 451 ? 21.688 36.312 -9.469 1 91.44 451 ALA B N 1
ATOM 12990 C CA . ALA B 1 451 ? 21.953 35.188 -8.547 1 91.44 451 ALA B CA 1
ATOM 12991 C C . ALA B 1 451 ? 23.438 34.938 -8.406 1 91.44 451 ALA B C 1
ATOM 12993 O O . ALA B 1 451 ? 24.172 34.875 -9.398 1 91.44 451 ALA B O 1
ATOM 12994 N N . SER B 1 452 ? 24 34.875 -7.133 1 90.81 452 SER B N 1
ATOM 12995 C CA . SER B 1 452 ? 25.391 34.531 -6.863 1 90.81 452 SER B CA 1
ATOM 12996 C C . SER B 1 452 ? 25.609 33.031 -6.852 1 90.81 452 SER B C 1
ATOM 12998 O O . SER B 1 452 ? 24.969 32.312 -6.086 1 90.81 452 SER B O 1
ATOM 13000 N N . HIS B 1 453 ? 26.484 32.562 -7.836 1 91.31 453 HIS B N 1
ATOM 13001 C CA . HIS B 1 453 ? 26.703 31.141 -7.938 1 91.31 453 HIS B CA 1
ATOM 13002 C C . HIS B 1 453 ? 28.188 30.828 -8.141 1 91.31 453 HIS B C 1
ATOM 13004 O O . HIS B 1 453 ? 28.953 31.688 -8.562 1 91.31 453 HIS B O 1
ATOM 13010 N N . GLN B 1 454 ? 28.641 29.609 -7.625 1 90.31 454 GLN B N 1
ATOM 13011 C CA . GLN B 1 454 ? 29.984 29.078 -7.828 1 90.31 454 GLN B CA 1
ATOM 13012 C C . GLN B 1 454 ? 29.938 27.594 -8.125 1 90.31 454 GLN B C 1
ATOM 13014 O O . GLN B 1 454 ? 29.234 26.828 -7.457 1 90.31 454 GLN B O 1
ATOM 13019 N N . TYR B 1 455 ? 30.609 27.266 -9.156 1 91.5 455 TYR B N 1
ATOM 13020 C CA . TYR B 1 455 ? 30.656 25.859 -9.516 1 91.5 455 TYR B CA 1
ATOM 13021 C C . TYR B 1 455 ? 31.797 25.141 -8.797 1 91.5 455 TYR B C 1
ATOM 13023 O O . TYR B 1 455 ? 32.938 25.609 -8.828 1 91.5 455 TYR B O 1
ATOM 13031 N N . LEU B 1 456 ? 31.469 24.094 -8.109 1 92.44 456 LEU B N 1
ATOM 13032 C CA . LEU B 1 456 ? 32.469 23.266 -7.434 1 92.44 456 LEU B CA 1
ATOM 13033 C C . LEU B 1 456 ? 32.969 22.156 -8.352 1 92.44 456 LEU B C 1
ATOM 13035 O O . LEU B 1 456 ? 32.219 21.188 -8.617 1 92.44 456 LEU B O 1
ATOM 13039 N N . HIS B 1 457 ? 34.125 22.156 -8.711 1 88.44 457 HIS B N 1
ATOM 13040 C CA . HIS B 1 457 ? 34.656 21.297 -9.742 1 88.44 457 HIS B CA 1
ATOM 13041 C C . HIS B 1 457 ? 34.781 19.859 -9.242 1 88.44 457 HIS B C 1
ATOM 13043 O O . HIS B 1 457 ? 34.562 18.906 -9.992 1 88.44 457 HIS B O 1
ATOM 13049 N N . ASN B 1 458 ? 35.219 19.672 -7.996 1 85.5 458 ASN B N 1
ATOM 13050 C CA . ASN B 1 458 ? 35.375 18.312 -7.465 1 85.5 458 ASN B CA 1
ATOM 13051 C C . ASN B 1 458 ? 34.031 17.688 -7.102 1 85.5 458 ASN B C 1
ATOM 13053 O O . ASN B 1 458 ? 33.812 16.516 -7.383 1 85.5 458 ASN B O 1
ATOM 13057 N N . GLY B 1 459 ? 33.188 18.438 -6.539 1 86.88 459 GLY B N 1
ATOM 13058 C CA . GLY B 1 459 ? 31.875 17.938 -6.18 1 86.88 459 GLY B CA 1
ATOM 13059 C C . GLY B 1 459 ? 30.906 17.938 -7.344 1 86.88 459 GLY B C 1
ATOM 13060 O O . GLY B 1 459 ? 29.875 17.266 -7.289 1 86.88 459 GLY B O 1
ATOM 13061 N N . LYS B 1 460 ? 31.188 18.562 -8.422 1 84.94 460 LYS B N 1
ATOM 13062 C CA . LYS B 1 460 ? 30.359 18.672 -9.625 1 84.94 460 LYS B CA 1
ATOM 13063 C C . LYS B 1 460 ? 28.969 19.203 -9.289 1 84.94 460 LYS B C 1
ATOM 13065 O O . LYS B 1 460 ? 27.953 18.609 -9.695 1 84.94 460 LYS B O 1
ATOM 13070 N N . LYS B 1 461 ? 28.875 20.188 -8.438 1 88.88 461 LYS B N 1
ATOM 13071 C CA . LYS B 1 461 ? 27.625 20.828 -8.031 1 88.88 461 LYS B CA 1
ATOM 13072 C C . LYS B 1 461 ? 27.766 22.344 -7.996 1 88.88 461 LYS B C 1
ATOM 13074 O O . LYS B 1 461 ? 28.875 22.875 -7.863 1 88.88 461 LYS B O 1
ATOM 13079 N N . THR B 1 462 ? 26.672 23 -8.219 1 91.94 462 THR B N 1
ATOM 13080 C CA . THR B 1 462 ? 26.641 24.453 -8.117 1 91.94 462 THR B CA 1
ATOM 13081 C C . THR B 1 462 ? 26.219 24.891 -6.719 1 91.94 462 THR B C 1
ATOM 13083 O O . THR B 1 462 ? 25.25 24.375 -6.164 1 91.94 462 THR B O 1
ATOM 13086 N N . CYS B 1 463 ? 26.953 25.719 -6.086 1 94.12 463 CYS B N 1
ATOM 13087 C CA . CYS B 1 463 ? 26.609 26.234 -4.766 1 94.12 463 CYS B CA 1
ATOM 13088 C C . CYS B 1 463 ? 26.25 27.703 -4.828 1 94.12 463 CYS B C 1
ATOM 13090 O O . CYS B 1 463 ? 26.641 28.406 -5.77 1 94.12 463 CYS B O 1
ATOM 13092 N N . TYR B 1 464 ? 25.469 28.188 -3.959 1 94.25 464 TYR B N 1
ATOM 13093 C CA . TYR B 1 464 ? 25 29.562 -3.885 1 94.25 464 TYR B CA 1
ATOM 13094 C C . TYR B 1 464 ? 25.5 30.25 -2.621 1 94.25 464 TYR B C 1
ATOM 13096 O O . TYR B 1 464 ? 24.922 30.094 -1.547 1 94.25 464 TYR B O 1
ATOM 13104 N N . MET B 1 465 ? 26.547 30.938 -2.758 1 91.94 465 MET B N 1
ATOM 13105 C CA . MET B 1 465 ? 27.203 31.641 -1.654 1 91.94 465 MET B CA 1
ATOM 13106 C C . MET B 1 465 ? 27.141 33.156 -1.863 1 91.94 465 MET B C 1
ATOM 13108 O O . MET B 1 465 ? 26.422 33.625 -2.738 1 91.94 465 MET B O 1
ATOM 13112 N N . GLY B 1 466 ? 27.672 33.875 -1.044 1 90.38 466 GLY B N 1
ATOM 13113 C CA . GLY B 1 466 ? 27.719 35.344 -1.14 1 90.38 466 GLY B CA 1
ATOM 13114 C C . GLY B 1 466 ? 26.5 36 -0.546 1 90.38 466 GLY B C 1
ATOM 13115 O O . GLY B 1 466 ? 25.953 36.938 -1.132 1 90.38 466 GLY B O 1
ATOM 13116 N N . HIS B 1 467 ? 26.016 35.562 0.529 1 93.38 467 HIS B N 1
ATOM 13117 C CA . HIS B 1 467 ? 24.812 36.094 1.158 1 93.38 467 HIS B CA 1
ATOM 13118 C C . HIS B 1 467 ? 25.078 37.438 1.816 1 93.38 467 HIS B C 1
ATOM 13120 O O . HIS B 1 467 ? 24.141 38.188 2.127 1 93.38 467 HIS B O 1
ATOM 13126 N N . SER B 1 468 ? 26.375 37.812 1.997 1 90.88 468 SER B N 1
ATOM 13127 C CA . SER B 1 468 ? 26.734 39.094 2.555 1 90.88 468 SER B CA 1
ATOM 13128 C C . SER B 1 468 ? 26.297 40.25 1.629 1 90.88 468 SER B C 1
ATOM 13130 O O . SER B 1 468 ? 26.188 41.375 2.059 1 90.88 468 SER B O 1
ATOM 13132 N N . ARG B 1 469 ? 25.984 39.812 0.407 1 92.25 469 ARG B N 1
ATOM 13133 C CA . ARG B 1 469 ? 25.516 40.75 -0.587 1 92.25 469 ARG B CA 1
ATOM 13134 C C . ARG B 1 469 ? 24.188 41.375 -0.163 1 92.25 469 ARG B C 1
ATOM 13136 O O . ARG B 1 469 ? 23.859 42.5 -0.56 1 92.25 469 ARG B O 1
ATOM 13143 N N . PHE B 1 470 ? 23.391 40.719 0.649 1 94 470 PHE B N 1
ATOM 13144 C CA . PHE B 1 470 ? 22.047 41.156 1.043 1 94 470 PHE B CA 1
ATOM 13145 C C . PHE B 1 470 ? 22.109 42.062 2.271 1 94 470 PHE B C 1
ATOM 13147 O O . PHE B 1 470 ? 21.109 42.656 2.674 1 94 470 PHE B O 1
ATOM 13154 N N . LEU B 1 471 ? 23.328 42.219 2.877 1 93.19 471 LEU B N 1
ATOM 13155 C CA . LEU B 1 471 ? 23.516 43.094 4.016 1 93.19 471 LEU B CA 1
ATOM 13156 C C . LEU B 1 471 ? 23.688 44.562 3.557 1 93.19 471 LEU B C 1
ATOM 13158 O O . LEU B 1 471 ? 24.016 44.812 2.396 1 93.19 471 LEU B O 1
ATOM 13162 N N . PRO B 1 472 ? 23.406 45.406 4.469 1 91.12 472 PRO B N 1
ATOM 13163 C CA . PRO B 1 472 ? 23.641 46.781 4.102 1 91.12 472 PRO B CA 1
ATOM 13164 C C . PRO B 1 472 ? 25.078 47.062 3.652 1 91.12 472 PRO B C 1
ATOM 13166 O O . PRO B 1 472 ? 26 46.375 4.121 1 91.12 472 PRO B O 1
ATOM 13169 N N . MET B 1 473 ? 25.312 48.031 2.816 1 90.5 473 MET B N 1
ATOM 13170 C CA . MET B 1 473 ? 26.594 48.281 2.158 1 90.5 473 MET B CA 1
ATOM 13171 C C . MET B 1 473 ? 27.688 48.594 3.186 1 90.5 473 MET B C 1
ATOM 13173 O O . MET B 1 473 ? 28.859 48.281 2.951 1 90.5 473 MET B O 1
ATOM 13177 N N . ASP B 1 474 ? 27.344 49.062 4.305 1 87.25 474 ASP B N 1
ATOM 13178 C CA . ASP B 1 474 ? 28.344 49.469 5.301 1 87.25 474 ASP B CA 1
ATOM 13179 C C . ASP B 1 474 ? 28.516 48.375 6.363 1 87.25 474 ASP B C 1
ATOM 13181 O O . ASP B 1 474 ? 29.234 48.594 7.344 1 87.25 474 ASP B O 1
ATOM 13185 N N . HIS B 1 475 ? 28.031 47.25 6.145 1 89.62 475 HIS B N 1
ATOM 13186 C CA . HIS B 1 475 ? 28.125 46.219 7.156 1 89.62 475 HIS B CA 1
ATOM 13187 C C . HIS B 1 475 ? 29.531 45.625 7.191 1 89.62 475 HIS B C 1
ATOM 13189 O O . HIS B 1 475 ? 30.125 45.375 6.145 1 89.62 475 HIS B O 1
ATOM 13195 N N . PRO B 1 476 ? 30.125 45.312 8.289 1 84.69 476 PRO B N 1
ATOM 13196 C CA . PRO B 1 476 ? 31.5 44.812 8.438 1 84.69 476 PRO B CA 1
ATOM 13197 C C . PRO B 1 476 ? 31.703 43.438 7.809 1 84.69 476 PRO B C 1
ATOM 13199 O O . PRO B 1 476 ? 32.812 43.125 7.344 1 84.69 476 PRO B O 1
ATOM 13202 N N . MET B 1 477 ? 30.75 42.688 7.719 1 87.44 477 MET B N 1
ATOM 13203 C CA . MET B 1 477 ? 30.891 41.344 7.211 1 87.44 477 MET B CA 1
ATOM 13204 C C . MET B 1 477 ? 31.141 41.344 5.707 1 87.44 477 MET B C 1
ATOM 13206 O O . MET B 1 477 ? 31.641 40.375 5.156 1 87.44 477 MET B O 1
ATOM 13210 N N . ARG B 1 478 ? 30.781 42.344 5.004 1 88.12 478 ARG B N 1
ATOM 13211 C CA . ARG B 1 478 ? 31.016 42.438 3.566 1 88.12 478 ARG B CA 1
ATOM 13212 C C . ARG B 1 478 ? 32.5 42.562 3.268 1 88.12 478 ARG B C 1
ATOM 13214 O O . ARG B 1 478 ? 32.969 42.219 2.172 1 88.12 478 ARG B O 1
ATOM 13221 N N . LYS B 1 479 ? 33.312 43 4.316 1 82.38 479 LYS B N 1
ATOM 13222 C CA . LYS B 1 479 ? 34.75 43.25 4.117 1 82.38 479 LYS B CA 1
ATOM 13223 C C . LYS B 1 479 ? 35.562 42.094 4.664 1 82.38 479 LYS B C 1
ATOM 13225 O O . LYS B 1 479 ? 36.781 42.031 4.445 1 82.38 479 LYS B O 1
ATOM 13230 N N . SER B 1 480 ? 34.906 41.188 5.316 1 76.88 480 SER B N 1
ATOM 13231 C CA . SER B 1 480 ? 35.625 40.062 5.938 1 76.88 480 SER B CA 1
ATOM 13232 C C . SER B 1 480 ? 36.062 39.062 4.895 1 76.88 480 SER B C 1
ATOM 13234 O O . SER B 1 480 ? 35.25 38.219 4.438 1 76.88 480 SER B O 1
ATOM 13236 N N . ASN B 1 481 ? 37.25 39.156 4.309 1 66.88 481 ASN B N 1
ATOM 13237 C CA . ASN B 1 481 ? 37.75 38.312 3.223 1 66.88 481 ASN B CA 1
ATOM 13238 C C . ASN B 1 481 ? 38.125 36.906 3.711 1 66.88 481 ASN B C 1
ATOM 13240 O O . ASN B 1 481 ? 37.75 35.938 3.098 1 66.88 481 ASN B O 1
ATOM 13244 N N . HIS B 1 482 ? 38.688 36.75 4.789 1 66.62 482 HIS B N 1
ATOM 13245 C CA . HIS B 1 482 ? 39.344 35.469 5.168 1 66.62 482 HIS B CA 1
ATOM 13246 C C . HIS B 1 482 ? 38.312 34.469 5.695 1 66.62 482 HIS B C 1
ATOM 13248 O O . HIS B 1 482 ? 38.531 33.281 5.645 1 66.62 482 HIS B O 1
ATOM 13254 N N . THR B 1 483 ? 37.125 34.938 6.098 1 75.75 483 THR B N 1
ATOM 13255 C CA . THR B 1 483 ? 36.219 34.031 6.801 1 75.75 483 THR B CA 1
ATOM 13256 C C . THR B 1 483 ? 35.188 33.469 5.844 1 75.75 483 THR B C 1
ATOM 13258 O O . THR B 1 483 ? 34.562 32.438 6.137 1 75.75 483 THR B O 1
ATOM 13261 N N . PHE B 1 484 ? 35.031 34.094 4.715 1 82.56 484 PHE B N 1
ATOM 13262 C CA . PHE B 1 484 ? 34.031 33.625 3.754 1 82.56 484 PHE B CA 1
ATOM 13263 C C . PHE B 1 484 ? 34.719 32.906 2.598 1 82.56 484 PHE B C 1
ATOM 13265 O O . PHE B 1 484 ? 35.344 31.875 2.797 1 82.56 484 PHE B O 1
ATOM 13272 N N . ASP B 1 485 ? 34.562 33.344 1.387 1 79.25 485 ASP B N 1
ATOM 13273 C CA . ASP B 1 485 ? 35.125 32.719 0.204 1 79.25 485 ASP B CA 1
ATOM 13274 C C . ASP B 1 485 ? 36.406 33.406 -0.234 1 79.25 485 ASP B C 1
ATOM 13276 O O . ASP B 1 485 ? 36.938 33.125 -1.308 1 79.25 485 ASP B O 1
ATOM 13280 N N . GLY B 1 486 ? 37 34.344 0.65 1 74.81 486 GLY B N 1
ATOM 13281 C CA . GLY B 1 486 ? 38.281 34.969 0.382 1 74.81 486 GLY B CA 1
ATOM 13282 C C . GLY B 1 486 ? 38.125 36.281 -0.381 1 74.81 486 GLY B C 1
ATOM 13283 O O . GLY B 1 486 ? 39.125 36.969 -0.639 1 74.81 486 GLY B O 1
ATOM 13284 N N . LYS B 1 487 ? 36.844 36.625 -0.753 1 79.69 487 LYS B N 1
ATOM 13285 C CA . LYS B 1 487 ? 36.656 37.844 -1.542 1 79.69 487 LYS B CA 1
ATOM 13286 C C . LYS B 1 487 ? 35.719 38.812 -0.819 1 79.69 487 LYS B C 1
ATOM 13288 O O . LYS B 1 487 ? 34.812 38.406 -0.104 1 79.69 487 LYS B O 1
ATOM 13293 N N . ALA B 1 488 ? 36 40.062 -0.957 1 83.69 488 ALA B N 1
ATOM 13294 C CA . ALA B 1 488 ? 35.125 41.094 -0.404 1 83.69 488 ALA B CA 1
ATOM 13295 C C . ALA B 1 488 ? 33.906 41.344 -1.304 1 83.69 488 ALA B C 1
ATOM 13297 O O . ALA B 1 488 ? 34 41.188 -2.525 1 83.69 488 ALA B O 1
ATOM 13298 N N . GLU B 1 489 ? 32.75 41.625 -0.64 1 88.25 489 GLU B N 1
ATOM 13299 C CA . GLU B 1 489 ? 31.516 41.812 -1.373 1 88.25 489 GLU B CA 1
ATOM 13300 C C . GLU B 1 489 ? 31.156 43.281 -1.51 1 88.25 489 GLU B C 1
ATOM 13302 O O . GLU B 1 489 ? 30.922 43.969 -0.511 1 88.25 489 GLU B O 1
ATOM 13307 N N . HIS B 1 490 ? 31.141 43.75 -2.811 1 87.31 490 HIS B N 1
ATOM 13308 C CA . HIS B 1 490 ? 30.828 45.156 -3.053 1 87.31 490 HIS B CA 1
ATOM 13309 C C . HIS B 1 490 ? 29.562 45.312 -3.906 1 87.31 490 HIS B C 1
ATOM 13311 O O . HIS B 1 490 ? 29.094 46.438 -4.125 1 87.31 490 HIS B O 1
ATOM 13317 N N . ARG B 1 491 ? 29 44.344 -4.254 1 89.5 491 ARG B N 1
ATOM 13318 C CA . ARG B 1 491 ? 27.828 44.406 -5.113 1 89.5 491 ARG B CA 1
ATOM 13319 C C . ARG B 1 491 ? 26.578 44.719 -4.305 1 89.5 491 ARG B C 1
ATOM 13321 O O . ARG B 1 491 ? 26.453 44.312 -3.143 1 89.5 491 ARG B O 1
ATOM 13328 N N . PRO B 1 492 ? 25.562 45.312 -4.895 1 90.5 492 PRO B N 1
ATOM 13329 C CA . PRO B 1 492 ? 24.297 45.562 -4.203 1 90.5 492 PRO B CA 1
ATOM 13330 C C . PRO B 1 492 ? 23.375 44.344 -4.172 1 90.5 492 PRO B C 1
ATOM 13332 O O . PRO B 1 492 ? 23.625 43.375 -4.891 1 90.5 492 PRO B O 1
ATOM 13335 N N . GLU B 1 493 ? 22.359 44.531 -3.289 1 91.81 493 GLU B N 1
ATOM 13336 C CA . GLU B 1 493 ? 21.375 43.438 -3.203 1 91.81 493 GLU B CA 1
ATOM 13337 C C . GLU B 1 493 ? 20.625 43.281 -4.523 1 91.81 493 GLU B C 1
ATOM 13339 O O . GLU B 1 493 ? 20.406 44.25 -5.246 1 91.81 493 GLU B O 1
ATOM 13344 N N . PRO B 1 494 ? 20.328 42.062 -4.875 1 91.69 494 PRO B N 1
ATOM 13345 C CA . PRO B 1 494 ? 19.578 41.844 -6.109 1 91.69 494 PRO B CA 1
ATOM 13346 C C . PRO B 1 494 ? 18.266 42.625 -6.148 1 91.69 494 PRO B C 1
ATOM 13348 O O . PRO B 1 494 ? 17.578 42.75 -5.125 1 91.69 494 PRO B O 1
ATOM 13351 N N . LYS B 1 495 ? 17.922 43.094 -7.258 1 87.62 495 LYS B N 1
ATOM 13352 C CA . LYS B 1 495 ? 16.719 43.938 -7.441 1 87.62 495 LYS B CA 1
ATOM 13353 C C . LYS B 1 495 ? 15.461 43.062 -7.449 1 87.62 495 LYS B C 1
ATOM 13355 O O . LYS B 1 495 ? 15.461 41.969 -7.988 1 87.62 495 LYS B O 1
ATOM 13360 N N . PHE B 1 496 ? 14.492 43.656 -6.805 1 87.88 496 PHE B N 1
ATOM 13361 C CA . PHE B 1 496 ? 13.172 43.062 -6.887 1 87.88 496 PHE B CA 1
ATOM 13362 C C . PHE B 1 496 ? 12.57 43.25 -8.273 1 87.88 496 PHE B C 1
ATOM 13364 O O . PHE B 1 496 ? 12.523 44.344 -8.789 1 87.88 496 PHE B O 1
ATOM 13371 N N . LEU B 1 497 ? 12.141 42.188 -8.898 1 89.44 497 LEU B N 1
ATOM 13372 C CA . LEU B 1 497 ? 11.641 42.25 -10.266 1 89.44 497 LEU B CA 1
ATOM 13373 C C . LEU B 1 497 ? 10.133 42.5 -10.281 1 89.44 497 LEU B C 1
ATOM 13375 O O . LEU B 1 497 ? 9.367 41.719 -9.75 1 89.44 497 LEU B O 1
ATOM 13379 N N . SER B 1 498 ? 9.742 43.594 -10.883 1 89 498 SER B N 1
ATOM 13380 C CA . SER B 1 498 ? 8.328 43.875 -11.102 1 89 498 SER B CA 1
ATOM 13381 C C . SER B 1 498 ? 7.797 43.094 -12.297 1 89 498 SER B C 1
ATOM 13383 O O . SER B 1 498 ? 8.57 42.469 -13.039 1 89 498 SER B O 1
ATOM 13385 N N . GLY B 1 499 ? 6.434 43.062 -12.414 1 89.94 499 GLY B N 1
ATOM 13386 C CA . GLY B 1 499 ? 5.836 42.375 -13.555 1 89.94 499 GLY B CA 1
ATOM 13387 C C . GLY B 1 499 ? 6.297 42.938 -14.883 1 89.94 499 GLY B C 1
ATOM 13388 O O . GLY B 1 499 ? 6.496 42.188 -15.844 1 89.94 499 GLY B O 1
ATOM 13389 N N . GLU B 1 500 ? 6.598 44.188 -14.938 1 91.5 500 GLU B N 1
ATOM 13390 C CA . GLU B 1 500 ? 7.07 44.844 -16.156 1 91.5 500 GLU B CA 1
ATOM 13391 C C . GLU B 1 500 ? 8.5 44.406 -16.484 1 91.5 500 GLU B C 1
ATOM 13393 O O . GLU B 1 500 ? 8.836 44.25 -17.656 1 91.5 500 GLU B O 1
ATOM 13398 N N . ASP B 1 501 ? 9.25 44.25 -15.469 1 93.12 501 ASP B N 1
ATOM 13399 C CA . ASP B 1 501 ? 10.633 43.812 -15.664 1 93.12 501 ASP B CA 1
ATOM 13400 C C . ASP B 1 501 ? 10.68 42.406 -16.25 1 93.12 501 ASP B C 1
ATOM 13402 O O . ASP B 1 501 ? 11.5 42.125 -17.109 1 93.12 501 ASP B O 1
ATOM 13406 N N . VAL B 1 502 ? 9.812 41.625 -15.727 1 93.75 502 VAL B N 1
ATOM 13407 C CA . VAL B 1 502 ? 9.773 40.25 -16.172 1 93.75 502 VAL B CA 1
ATOM 13408 C C . VAL B 1 502 ? 9.328 40.188 -17.625 1 93.75 502 VAL B C 1
ATOM 13410 O O . VAL B 1 502 ? 9.898 39.438 -18.438 1 93.75 502 VAL B O 1
ATOM 13413 N N . VAL B 1 503 ? 8.289 40.938 -17.984 1 94.44 503 VAL B N 1
ATOM 13414 C CA . VAL B 1 503 ? 7.777 40.969 -19.344 1 94.44 503 VAL B CA 1
ATOM 13415 C C . VAL B 1 503 ? 8.852 41.469 -20.297 1 94.44 503 VAL B C 1
ATOM 13417 O O . VAL B 1 503 ? 8.969 41 -21.422 1 94.44 503 VAL B O 1
ATOM 13420 N N . ALA B 1 504 ? 9.68 42.375 -19.859 1 93.25 504 ALA B N 1
ATOM 13421 C CA . ALA B 1 504 ? 10.781 42.906 -20.672 1 93.25 504 ALA B CA 1
ATOM 13422 C C . ALA B 1 504 ? 11.797 41.812 -20.984 1 93.25 504 ALA B C 1
ATOM 13424 O O . ALA B 1 504 ? 12.328 41.75 -22.094 1 93.25 504 ALA B O 1
ATOM 13425 N N . GLN B 1 505 ? 12.039 41 -20 1 93.25 505 GLN B N 1
ATOM 13426 C CA . GLN B 1 505 ? 12.945 39.875 -20.219 1 93.25 505 GLN B CA 1
ATOM 13427 C C . GLN B 1 505 ? 12.336 38.844 -21.156 1 93.25 505 GLN B C 1
ATOM 13429 O O . GLN B 1 505 ? 13.031 38.281 -22 1 93.25 505 GLN B O 1
ATOM 13434 N N . LEU B 1 506 ? 11.039 38.625 -21 1 93.5 506 LEU B N 1
ATOM 13435 C CA . LEU B 1 506 ? 10.344 37.625 -21.766 1 93.5 506 LEU B CA 1
ATOM 13436 C C . LEU B 1 506 ? 10.211 38.031 -23.234 1 93.5 506 LEU B C 1
ATOM 13438 O O . LEU B 1 506 ? 10.148 37.188 -24.125 1 93.5 506 LEU B O 1
ATOM 13442 N N . ASN B 1 507 ? 10.141 39.25 -23.5 1 90.81 507 ASN B N 1
ATOM 13443 C CA . ASN B 1 507 ? 10.016 39.75 -24.875 1 90.81 507 ASN B CA 1
ATOM 13444 C C . ASN B 1 507 ? 11.258 39.438 -25.703 1 90.81 507 ASN B C 1
ATOM 13446 O O . ASN B 1 507 ? 11.203 39.438 -26.922 1 90.81 507 ASN B O 1
ATOM 13450 N N . ARG B 1 508 ? 12.289 39.062 -25.031 1 87.81 508 ARG B N 1
ATOM 13451 C CA . ARG B 1 508 ? 13.523 38.719 -25.734 1 87.81 508 ARG B CA 1
ATOM 13452 C C . ARG B 1 508 ? 13.5 37.25 -26.172 1 87.81 508 ARG B C 1
ATOM 13454 O O . ARG B 1 508 ? 14.289 36.844 -27.031 1 87.81 508 ARG B O 1
ATOM 13461 N N . LEU B 1 509 ? 12.539 36.594 -25.656 1 88.81 509 LEU B N 1
ATOM 13462 C CA . LEU B 1 509 ? 12.469 35.156 -25.938 1 88.81 509 LEU B CA 1
ATOM 13463 C C . LEU B 1 509 ? 11.773 34.906 -27.266 1 88.81 509 LEU B C 1
ATOM 13465 O O . LEU B 1 509 ? 10.812 35.594 -27.609 1 88.81 509 LEU B O 1
ATOM 13469 N N . VAL B 1 510 ? 12.398 33.969 -28 1 79.88 510 VAL B N 1
ATOM 13470 C CA . VAL B 1 510 ? 11.727 33.5 -29.219 1 79.88 510 VAL B CA 1
ATOM 13471 C C . VAL B 1 510 ? 10.57 32.562 -28.844 1 79.88 510 VAL B C 1
ATOM 13473 O O . VAL B 1 510 ? 10.625 31.875 -27.828 1 79.88 510 VAL B O 1
ATOM 13476 N N . GLN B 1 511 ? 9.578 32.625 -29.641 1 77.12 511 GLN B N 1
ATOM 13477 C CA . GLN B 1 511 ? 8.391 31.828 -29.391 1 77.12 511 GLN B CA 1
ATOM 13478 C C . GLN B 1 511 ? 8.742 30.344 -29.312 1 77.12 511 GLN B C 1
ATOM 13480 O O . GLN B 1 511 ? 9.422 29.812 -30.188 1 77.12 511 GLN B O 1
ATOM 13485 N N . THR B 1 512 ? 8.359 29.734 -28.141 1 81.06 512 THR B N 1
ATOM 13486 C CA . THR B 1 512 ? 8.664 28.344 -27.875 1 81.06 512 THR B CA 1
ATOM 13487 C C . THR B 1 512 ? 7.707 27.422 -28.625 1 81.06 512 THR B C 1
ATOM 13489 O O . THR B 1 512 ? 6.5 27.656 -28.656 1 81.06 512 THR B O 1
ATOM 13492 N N . ILE B 1 513 ? 8.211 26.453 -29.359 1 80.75 513 ILE B N 1
ATOM 13493 C CA . ILE B 1 513 ? 7.414 25.406 -30.016 1 80.75 513 ILE B CA 1
ATOM 13494 C C . ILE B 1 513 ? 7.258 24.219 -29.078 1 80.75 513 ILE B C 1
ATOM 13496 O O . ILE B 1 513 ? 8.25 23.625 -28.641 1 80.75 513 ILE B O 1
ATOM 13500 N N . PHE B 1 514 ? 6.035 23.953 -28.734 1 88.38 514 PHE B N 1
ATOM 13501 C CA . PHE B 1 514 ? 5.758 22.891 -27.766 1 88.38 514 PHE B CA 1
ATOM 13502 C C . PHE B 1 514 ? 5.754 21.531 -28.438 1 88.38 514 PHE B C 1
ATOM 13504 O O . PHE B 1 514 ? 5.531 21.438 -29.641 1 88.38 514 PHE B O 1
ATOM 13511 N N . GLY B 1 515 ? 5.996 20.375 -27.656 1 86.25 515 GLY B N 1
ATOM 13512 C CA . GLY B 1 515 ? 6 19 -28.172 1 86.25 515 GLY B CA 1
ATOM 13513 C C . GLY B 1 515 ? 7.27 18.25 -27.828 1 86.25 515 GLY B C 1
ATOM 13514 O O . GLY B 1 515 ? 8.344 18.844 -27.719 1 86.25 515 GLY B O 1
ATOM 13515 N N . LYS B 1 516 ? 7.148 16.953 -27.469 1 76.62 516 LYS B N 1
ATOM 13516 C CA . LYS B 1 516 ? 8.289 16.109 -27.109 1 76.62 516 LYS B CA 1
ATOM 13517 C C . LYS B 1 516 ? 8.922 15.477 -28.344 1 76.62 516 LYS B C 1
ATOM 13519 O O . LYS B 1 516 ? 9.664 14.492 -28.234 1 76.62 516 LYS B O 1
ATOM 13524 N N . VAL B 1 517 ? 8.617 15.812 -29.578 1 68.31 517 VAL B N 1
ATOM 13525 C CA . VAL B 1 517 ? 9.164 15.203 -30.797 1 68.31 517 VAL B CA 1
ATOM 13526 C C . VAL B 1 517 ? 10.68 15.359 -30.812 1 68.31 517 VAL B C 1
ATOM 13528 O O . VAL B 1 517 ? 11.203 16.453 -30.562 1 68.31 517 VAL B O 1
ATOM 13531 N N . ASP B 1 518 ? 11.391 14.25 -30.484 1 51.69 518 ASP B N 1
ATOM 13532 C CA . ASP B 1 518 ? 12.836 14.109 -30.578 1 51.69 518 ASP B CA 1
ATOM 13533 C C . ASP B 1 518 ? 13.383 14.781 -31.844 1 51.69 518 ASP B C 1
ATOM 13535 O O . ASP B 1 518 ? 13.289 14.219 -32.938 1 51.69 518 ASP B O 1
ATOM 13539 N N . GLU B 1 519 ? 12.992 15.773 -32.469 1 45.09 519 GLU B N 1
ATOM 13540 C CA . GLU B 1 519 ? 14.094 15.789 -33.406 1 45.09 519 GLU B CA 1
ATOM 13541 C C . GLU B 1 519 ? 15.375 15.25 -32.781 1 45.09 519 GLU B C 1
ATOM 13543 O O . GLU B 1 519 ? 15.539 15.289 -31.578 1 45.09 519 GLU B O 1
ATOM 13548 N N . ARG B 1 520 ? 16.438 14.773 -33.688 1 35.94 520 ARG B N 1
ATOM 13549 C CA . ARG B 1 520 ? 17.781 14.195 -33.625 1 35.94 520 ARG B CA 1
ATOM 13550 C C . ARG B 1 520 ? 18.625 14.883 -32.562 1 35.94 520 ARG B C 1
ATOM 13552 O O . ARG B 1 520 ? 18.953 16.062 -32.688 1 35.94 520 ARG B O 1
ATOM 13559 N N . GLY B 1 521 ? 18.531 14.562 -31.25 1 44.81 521 GLY B N 1
ATOM 13560 C CA . GLY B 1 521 ? 19.609 14.578 -30.281 1 44.81 521 GLY B CA 1
ATOM 13561 C C . GLY B 1 521 ? 20.062 15.977 -29.922 1 44.81 521 GLY B C 1
ATOM 13562 O O . GLY B 1 521 ? 21.062 16.141 -29.219 1 44.81 521 GLY B O 1
ATOM 13563 N N . LYS B 1 522 ? 19.844 17.094 -30.844 1 45.41 522 LYS B N 1
ATOM 13564 C CA . LYS B 1 522 ? 20.703 18.25 -30.594 1 45.41 522 LYS B CA 1
ATOM 13565 C C . LYS B 1 522 ? 20.125 19.125 -29.484 1 45.41 522 LYS B C 1
ATOM 13567 O O . LYS B 1 522 ? 18.969 19.547 -29.547 1 45.41 522 LYS B O 1
ATOM 13572 N N . LYS B 1 523 ? 20.531 19.078 -28.422 1 49.16 523 LYS B N 1
ATOM 13573 C CA . LYS B 1 523 ? 20.344 20 -27.312 1 49.16 523 LYS B CA 1
ATOM 13574 C C . LYS B 1 523 ? 20.281 21.453 -27.797 1 49.16 523 LYS B C 1
ATOM 13576 O O . LYS B 1 523 ? 21.172 21.906 -28.5 1 49.16 523 LYS B O 1
ATOM 13581 N N . ARG B 1 524 ? 19.203 22.125 -28.078 1 49.22 524 ARG B N 1
ATOM 13582 C CA . ARG B 1 524 ? 19.109 23.531 -28.5 1 49.22 524 ARG B CA 1
ATOM 13583 C C . ARG B 1 524 ? 20.062 24.406 -27.688 1 49.22 524 ARG B C 1
ATOM 13585 O O . ARG B 1 524 ? 20.094 24.344 -26.469 1 49.22 524 ARG B O 1
ATOM 13592 N N . LYS B 1 525 ? 21.031 24.953 -28.281 1 59.25 525 LYS B N 1
ATOM 13593 C CA . LYS B 1 525 ? 21.953 25.891 -27.656 1 59.25 525 LYS B CA 1
ATOM 13594 C C . LYS B 1 525 ? 21.219 27.125 -27.141 1 59.25 525 LYS B C 1
ATOM 13596 O O . LYS B 1 525 ? 20.5 27.797 -27.906 1 59.25 525 LYS B O 1
ATOM 13601 N N . ARG B 1 526 ? 20.875 27.375 -25.875 1 66.31 526 ARG B N 1
ATOM 13602 C CA . ARG B 1 526 ? 20.234 28.516 -25.25 1 66.31 526 ARG B CA 1
ATOM 13603 C C . ARG B 1 526 ? 21.094 29.781 -25.406 1 66.31 526 ARG B C 1
ATOM 13605 O O . ARG B 1 526 ? 22.297 29.734 -25.188 1 66.31 526 ARG B O 1
ATOM 13612 N N . SER B 1 527 ? 20.516 30.75 -26.047 1 75.69 527 SER B N 1
ATOM 13613 C CA . SER B 1 527 ? 21.188 32.031 -26.109 1 75.69 527 SER B CA 1
ATOM 13614 C C . SER B 1 527 ? 21.359 32.656 -24.719 1 75.69 527 SER B C 1
ATOM 13616 O O . SER B 1 527 ? 20.516 32.438 -23.844 1 75.69 527 SER B O 1
ATOM 13618 N N . PRO B 1 528 ? 22.484 33.156 -24.5 1 78.81 528 PRO B N 1
ATOM 13619 C CA . PRO B 1 528 ? 22.719 33.812 -23.203 1 78.81 528 PRO B CA 1
ATOM 13620 C C . PRO B 1 528 ? 21.703 34.875 -22.875 1 78.81 528 PRO B C 1
ATOM 13622 O O . PRO B 1 528 ? 21.453 35.156 -21.703 1 78.81 528 PRO B O 1
ATOM 13625 N N . SER B 1 529 ? 21.031 35.344 -23.891 1 80.44 529 SER B N 1
ATOM 13626 C CA . SER B 1 529 ? 20.047 36.406 -23.656 1 80.44 529 SER B CA 1
ATOM 13627 C C . SER B 1 529 ? 18.766 35.844 -23.062 1 80.44 529 SER B C 1
ATOM 13629 O O . SER B 1 529 ? 17.969 36.594 -22.484 1 80.44 529 SER B O 1
ATOM 13631 N N . TYR B 1 530 ? 18.562 34.688 -23.109 1 87.5 530 TYR B N 1
ATOM 13632 C CA . TYR B 1 530 ? 17.344 34.062 -22.594 1 87.5 530 TYR B CA 1
ATOM 13633 C C . TYR B 1 530 ? 17.438 33.812 -21.094 1 87.5 530 TYR B C 1
ATOM 13635 O O . TYR B 1 530 ? 16.438 33.562 -20.438 1 87.5 530 TYR B O 1
ATOM 13643 N N . LEU B 1 531 ? 18.641 34 -20.531 1 88.88 531 LEU B N 1
ATOM 13644 C CA . LEU B 1 531 ? 18.859 33.688 -19.125 1 88.88 531 LEU B CA 1
ATOM 13645 C C . LEU B 1 531 ? 18.359 32.25 -18.828 1 88.88 531 LEU B C 1
ATOM 13647 O O . LEU B 1 531 ? 18.688 31.328 -19.547 1 88.88 531 LEU B O 1
ATOM 13651 N N . ASN B 1 532 ? 17.531 32 -17.828 1 89.94 532 ASN B N 1
ATOM 13652 C CA . ASN B 1 532 ? 17.047 30.688 -17.484 1 89.94 532 ASN B CA 1
ATOM 13653 C C . ASN B 1 532 ? 15.586 30.5 -17.891 1 89.94 532 ASN B C 1
ATOM 13655 O O . ASN B 1 532 ? 14.93 29.547 -17.469 1 89.94 532 ASN B O 1
ATOM 13659 N N . TRP B 1 533 ? 15.141 31.438 -18.781 1 91.94 533 TRP B N 1
ATOM 13660 C CA . TRP B 1 533 ? 13.766 31.312 -19.25 1 91.94 533 TRP B CA 1
ATOM 13661 C C . TRP B 1 533 ? 13.656 30.234 -20.312 1 91.94 533 TRP B C 1
ATOM 13663 O O . TRP B 1 533 ? 14.391 30.25 -21.312 1 91.94 533 TRP B O 1
ATOM 13673 N N . SER B 1 534 ? 12.75 29.266 -20.078 1 88.69 534 SER B N 1
ATOM 13674 C CA . SER B 1 534 ? 12.516 28.203 -21.062 1 88.69 534 SER B CA 1
ATOM 13675 C C . SER B 1 534 ? 11.312 28.516 -21.938 1 88.69 534 SER B C 1
ATOM 13677 O O . SER B 1 534 ? 11.195 28 -23.047 1 88.69 534 SER B O 1
ATOM 13679 N N . LYS B 1 535 ? 10.383 29.344 -21.391 1 90.88 535 LYS B N 1
ATOM 13680 C CA . LYS B 1 535 ? 9.172 29.703 -22.125 1 90.88 535 LYS B CA 1
ATOM 13681 C C . LYS B 1 535 ? 8.508 30.938 -21.516 1 90.88 535 LYS B C 1
ATOM 13683 O O . LYS B 1 535 ? 8.82 31.328 -20.391 1 90.88 535 LYS B O 1
ATOM 13688 N N . ARG B 1 536 ? 7.707 31.5 -22.359 1 92.94 536 ARG B N 1
ATOM 13689 C CA . ARG B 1 536 ? 6.762 32.469 -21.828 1 92.94 536 ARG B CA 1
ATOM 13690 C C . ARG B 1 536 ? 5.5 31.797 -21.312 1 92.94 536 ARG B C 1
ATOM 13692 O O . ARG B 1 536 ? 4.723 31.25 -22.094 1 92.94 536 ARG B O 1
ATOM 13699 N N . SER B 1 537 ? 5.309 31.859 -20.047 1 94.56 537 SER B N 1
ATOM 13700 C CA . SER B 1 537 ? 4.215 31.125 -19.406 1 94.56 537 SER B CA 1
ATOM 13701 C C . SER B 1 537 ? 2.863 31.578 -19.953 1 94.56 537 SER B C 1
ATOM 13703 O O . SER B 1 537 ? 2.674 32.75 -20.266 1 94.56 537 SER B O 1
ATOM 13705 N N . ILE B 1 538 ? 1.914 30.703 -20.031 1 95.31 538 ILE B N 1
ATOM 13706 C CA . ILE B 1 538 ? 0.58 30.922 -20.578 1 95.31 538 ILE B CA 1
ATOM 13707 C C . ILE B 1 538 ? -0.2 31.875 -19.672 1 95.31 538 ILE B C 1
ATOM 13709 O O . ILE B 1 538 ? -1.179 32.5 -20.094 1 95.31 538 ILE B O 1
ATOM 13713 N N . PHE B 1 539 ? 0.226 32.094 -18.438 1 97.25 539 PHE B N 1
ATOM 13714 C CA . PHE B 1 539 ? -0.477 32.938 -17.469 1 97.25 539 PHE B CA 1
ATOM 13715 C C . PHE B 1 539 ? -0.411 34.406 -17.859 1 97.25 539 PHE B C 1
ATOM 13717 O O . PHE B 1 539 ? -1.26 35.188 -17.469 1 97.25 539 PHE B O 1
ATOM 13724 N N . PHE B 1 540 ? 0.581 34.812 -18.656 1 95.81 540 PHE B N 1
ATOM 13725 C CA . PHE B 1 540 ? 0.76 36.188 -19.062 1 95.81 540 PHE B CA 1
ATOM 13726 C C . PHE B 1 540 ? -0.292 36.594 -20.078 1 95.81 540 PHE B C 1
ATOM 13728 O O . PHE B 1 540 ? -0.408 37.781 -20.422 1 95.81 540 PHE B O 1
ATOM 13735 N N . GLU B 1 541 ? -1.073 35.594 -20.531 1 95.44 541 GLU B N 1
ATOM 13736 C CA . GLU B 1 541 ? -2.215 35.938 -21.375 1 95.44 541 GLU B CA 1
ATOM 13737 C C . GLU B 1 541 ? -3.359 36.5 -20.547 1 95.44 541 GLU B C 1
ATOM 13739 O O . GLU B 1 541 ? -4.27 37.125 -21.109 1 95.44 541 GLU B O 1
ATOM 13744 N N . LEU B 1 542 ? -3.369 36.281 -19.266 1 97.12 542 LEU B N 1
ATOM 13745 C CA . LEU B 1 542 ? -4.352 36.906 -18.375 1 97.12 542 LEU B CA 1
ATOM 13746 C C . LEU B 1 542 ? -4.043 38.375 -18.188 1 97.12 542 LEU B C 1
ATOM 13748 O O . LEU B 1 542 ? -2.916 38.75 -17.844 1 97.12 542 LEU B O 1
ATOM 13752 N N . PRO B 1 543 ? -4.922 39.25 -18.359 1 94.75 543 PRO B N 1
ATOM 13753 C CA . PRO B 1 543 ? -4.668 40.719 -18.375 1 94.75 543 PRO B CA 1
ATOM 13754 C C . PRO B 1 543 ? -4.168 41.219 -17.031 1 94.75 543 PRO B C 1
ATOM 13756 O O . PRO B 1 543 ? -3.447 42.219 -16.984 1 94.75 543 PRO B O 1
ATOM 13759 N N . TYR B 1 544 ? -4.508 40.688 -15.969 1 95.81 544 TYR B N 1
ATOM 13760 C CA . TYR B 1 544 ? -4.16 41.188 -14.641 1 95.81 544 TYR B CA 1
ATOM 13761 C C . TYR B 1 544 ? -2.906 40.5 -14.109 1 95.81 544 TYR B C 1
ATOM 13763 O O . TYR B 1 544 ? -2.396 40.875 -13.047 1 95.81 544 TYR B O 1
ATOM 13771 N N . TRP B 1 545 ? -2.311 39.531 -14.805 1 96.5 545 TRP B N 1
ATOM 13772 C CA . TRP B 1 545 ? -1.224 38.688 -14.297 1 96.5 545 TRP B CA 1
ATOM 13773 C C . TRP B 1 545 ? 0.069 39.5 -14.18 1 96.5 545 TRP B C 1
ATOM 13775 O O . TRP B 1 545 ? 0.843 39.281 -13.242 1 96.5 545 TRP B O 1
ATOM 13785 N N . GLU B 1 546 ? 0.32 40.406 -15.07 1 94.12 546 GLU B N 1
ATOM 13786 C CA . GLU B 1 546 ? 1.543 41.188 -15.109 1 94.12 546 GLU B CA 1
ATOM 13787 C C . GLU B 1 546 ? 1.628 42.125 -13.914 1 94.12 546 GLU B C 1
ATOM 13789 O O . GLU B 1 546 ? 2.721 42.438 -13.438 1 94.12 546 GLU B O 1
ATOM 13794 N N . THR B 1 547 ? 0.54 42.531 -13.398 1 94.06 547 THR B N 1
ATOM 13795 C CA . THR B 1 547 ? 0.518 43.562 -12.352 1 94.06 547 THR B CA 1
ATOM 13796 C C . THR B 1 547 ? 0.609 42.906 -10.977 1 94.06 547 THR B C 1
ATOM 13798 O O . THR B 1 547 ? 0.837 43.594 -9.977 1 94.06 547 THR B O 1
ATOM 13801 N N . LEU B 1 548 ? 0.522 41.625 -10.93 1 95.88 548 LEU B N 1
ATOM 13802 C CA . LEU B 1 548 ? 0.559 40.938 -9.641 1 95.88 548 LEU B CA 1
ATOM 13803 C C . LEU B 1 548 ? 1.945 41.031 -9.016 1 95.88 548 LEU B C 1
ATOM 13805 O O . LEU B 1 548 ? 2.957 40.969 -9.711 1 95.88 548 LEU B O 1
ATOM 13809 N N . LEU B 1 549 ? 1.988 41.188 -7.723 1 94.81 549 LEU B N 1
ATOM 13810 C CA . LEU B 1 549 ? 3.248 41.312 -7 1 94.81 549 LEU B CA 1
ATOM 13811 C C . LEU B 1 549 ? 3.879 39.938 -6.746 1 94.81 549 LEU B C 1
ATOM 13813 O O . LEU B 1 549 ? 5.102 39.844 -6.625 1 94.81 549 LEU B O 1
ATOM 13817 N N . LEU B 1 550 ? 3.059 38.969 -6.523 1 95.44 550 LEU B N 1
ATOM 13818 C CA . LEU B 1 550 ? 3.475 37.594 -6.293 1 95.44 550 LEU B CA 1
ATOM 13819 C C . LEU B 1 550 ? 2.754 36.656 -7.242 1 95.44 550 LEU B C 1
ATOM 13821 O O . LEU B 1 550 ? 1.537 36.469 -7.141 1 95.44 550 LEU B O 1
ATOM 13825 N N . ARG B 1 551 ? 3.488 36.094 -8.148 1 95.69 551 ARG B N 1
ATOM 13826 C CA . ARG B 1 551 ? 2.861 35.281 -9.188 1 95.69 551 ARG B CA 1
ATOM 13827 C C . ARG B 1 551 ? 3.025 33.781 -8.883 1 95.69 551 ARG B C 1
ATOM 13829 O O . ARG B 1 551 ? 2.121 33 -9.148 1 95.69 551 ARG B O 1
ATOM 13836 N N . HIS B 1 552 ? 4.188 33.406 -8.422 1 96.19 552 HIS B N 1
ATOM 13837 C CA . HIS B 1 552 ? 4.492 32.031 -8.086 1 96.19 552 HIS B CA 1
ATOM 13838 C C . HIS B 1 552 ? 5.078 31.906 -6.684 1 96.19 552 HIS B C 1
ATOM 13840 O O . HIS B 1 552 ? 6.066 32.562 -6.363 1 96.19 552 HIS B O 1
ATOM 13846 N N . ASN B 1 553 ? 4.52 31.078 -5.848 1 96.88 553 ASN B N 1
ATOM 13847 C CA . ASN B 1 553 ? 4.953 30.953 -4.461 1 96.88 553 ASN B CA 1
ATOM 13848 C C . ASN B 1 553 ? 6.086 29.938 -4.316 1 96.88 553 ASN B C 1
ATOM 13850 O O . ASN B 1 553 ? 6.125 28.938 -5.035 1 96.88 553 ASN B O 1
ATOM 13854 N N . LEU B 1 554 ? 7.016 30.234 -3.408 1 96.5 554 LEU B N 1
ATOM 13855 C CA . LEU B 1 554 ? 7.984 29.25 -2.943 1 96.5 554 LEU B CA 1
ATOM 13856 C C . LEU B 1 554 ? 7.375 28.344 -1.879 1 96.5 554 LEU B C 1
ATOM 13858 O O . LEU B 1 554 ? 6.715 28.828 -0.954 1 96.5 554 LEU B O 1
ATOM 13862 N N . ASP B 1 555 ? 7.496 27.109 -2.045 1 95.75 555 ASP B N 1
ATOM 13863 C CA . ASP B 1 555 ? 6.879 26.156 -1.118 1 95.75 555 ASP B CA 1
ATOM 13864 C C . ASP B 1 555 ? 7.73 25.984 0.135 1 95.75 555 ASP B C 1
ATOM 13866 O O . ASP B 1 555 ? 8.766 25.312 0.098 1 95.75 555 ASP B O 1
ATOM 13870 N N . VAL B 1 556 ? 7.277 26.469 1.223 1 96.12 556 VAL B N 1
ATOM 13871 C CA . VAL B 1 556 ? 8.016 26.438 2.484 1 96.12 556 VAL B CA 1
ATOM 13872 C C . VAL B 1 556 ? 8.125 25 2.982 1 96.12 556 VAL B C 1
ATOM 13874 O O . VAL B 1 556 ? 9.125 24.625 3.598 1 96.12 556 VAL B O 1
ATOM 13877 N N . MET B 1 557 ? 7.129 24.156 2.705 1 94.38 557 MET B N 1
ATOM 13878 C CA . MET B 1 557 ? 7.129 22.781 3.176 1 94.38 557 MET B CA 1
ATOM 13879 C C . MET B 1 557 ? 8.359 22.031 2.666 1 94.38 557 MET B C 1
ATOM 13881 O O . MET B 1 557 ? 9.086 21.422 3.449 1 94.38 557 MET B O 1
ATOM 13885 N N . HIS B 1 558 ? 8.609 22.062 1.385 1 93.5 558 HIS B N 1
ATOM 13886 C CA . HIS B 1 558 ? 9.727 21.344 0.798 1 93.5 558 HIS B CA 1
ATOM 13887 C C . HIS B 1 558 ? 11.055 22.016 1.137 1 93.5 558 HIS B C 1
ATOM 13889 O O . HIS B 1 558 ? 12.07 21.328 1.295 1 93.5 558 HIS B O 1
ATOM 13895 N N . ILE B 1 559 ? 11.078 23.312 1.252 1 96.19 559 ILE B N 1
ATOM 13896 C CA . ILE B 1 559 ? 12.305 24.031 1.581 1 96.19 559 ILE B CA 1
ATOM 13897 C C . ILE B 1 559 ? 12.773 23.625 2.98 1 96.19 559 ILE B C 1
ATOM 13899 O O . ILE B 1 559 ? 13.945 23.297 3.178 1 96.19 559 ILE B O 1
ATOM 13903 N N . VAL B 1 560 ? 11.836 23.641 3.943 1 95.88 560 VAL B N 1
ATOM 13904 C CA . VAL B 1 560 ? 12.172 23.297 5.32 1 95.88 560 VAL B CA 1
ATOM 13905 C C . VAL B 1 560 ? 12.648 21.859 5.395 1 95.88 560 VAL B C 1
ATOM 13907 O O . VAL B 1 560 ? 13.617 21.547 6.09 1 95.88 560 VAL B O 1
ATOM 13910 N N . LYS B 1 561 ? 11.984 20.984 4.711 1 95.06 561 LYS B N 1
ATOM 13911 C CA . LYS B 1 561 ? 12.367 19.562 4.699 1 95.06 561 LYS B CA 1
ATOM 13912 C C . LYS B 1 561 ? 13.789 19.391 4.176 1 95.06 561 LYS B C 1
ATOM 13914 O O . LYS B 1 561 ? 14.602 18.703 4.797 1 95.06 561 LYS B O 1
ATOM 13919 N N . ASN B 1 562 ? 14.094 20.031 3.07 1 94.94 562 ASN B N 1
ATOM 13920 C CA . ASN B 1 562 ? 15.406 19.891 2.457 1 94.94 562 ASN B CA 1
ATOM 13921 C C . ASN B 1 562 ? 16.5 20.484 3.33 1 94.94 562 ASN B C 1
ATOM 13923 O O . ASN B 1 562 ? 17.609 19.953 3.41 1 94.94 562 ASN B O 1
ATOM 13927 N N . ILE B 1 563 ? 16.203 21.625 3.949 1 96.88 563 ILE B N 1
ATOM 13928 C CA . ILE B 1 563 ? 17.172 22.25 4.836 1 96.88 563 ILE B CA 1
ATOM 13929 C C . ILE B 1 563 ? 17.469 21.344 6.02 1 96.88 563 ILE B C 1
ATOM 13931 O O . ILE B 1 563 ? 18.625 21.156 6.395 1 96.88 563 ILE B O 1
ATOM 13935 N N . PHE B 1 564 ? 16.469 20.781 6.574 1 96.44 564 PHE B N 1
ATOM 13936 C CA . PHE B 1 564 ? 16.656 19.859 7.688 1 96.44 564 PHE B CA 1
ATOM 13937 C C . PHE B 1 564 ? 17.516 18.672 7.27 1 96.44 564 PHE B C 1
ATOM 13939 O O . PHE B 1 564 ? 18.422 18.266 8 1 96.44 564 PHE B O 1
ATOM 13946 N N . GLU B 1 565 ? 17.203 18.047 6.105 1 94.69 565 GLU B N 1
ATOM 13947 C CA . GLU B 1 565 ? 17.938 16.891 5.625 1 94.69 565 GLU B CA 1
ATOM 13948 C C . GLU B 1 565 ? 19.406 17.234 5.41 1 94.69 565 GLU B C 1
ATOM 13950 O O . GLU B 1 565 ? 20.297 16.406 5.695 1 94.69 565 GLU B O 1
ATOM 13955 N N . SER B 1 566 ? 19.672 18.453 4.93 1 95.38 566 SER B N 1
ATOM 13956 C CA . SER B 1 566 ? 21.062 18.891 4.742 1 95.38 566 SER B CA 1
ATOM 13957 C C . SER B 1 566 ? 21.766 19.062 6.082 1 95.38 566 SER B C 1
ATOM 13959 O O . SER B 1 566 ? 22.938 18.672 6.227 1 95.38 566 SER B O 1
ATOM 13961 N N . ILE B 1 567 ? 21.047 19.625 7.035 1 96.06 567 ILE B N 1
ATOM 13962 C CA . ILE B 1 567 ? 21.641 19.875 8.344 1 96.06 567 ILE B CA 1
ATOM 13963 C C . ILE B 1 567 ? 21.906 18.547 9.055 1 96.06 567 ILE B C 1
ATOM 13965 O O . ILE B 1 567 ? 23.031 18.297 9.484 1 96.06 567 ILE B O 1
ATOM 13969 N N . ILE B 1 568 ? 20.922 17.703 9.125 1 94.5 568 ILE B N 1
ATOM 13970 C CA . ILE B 1 568 ? 21.047 16.453 9.883 1 94.5 568 ILE B CA 1
ATOM 13971 C C . ILE B 1 568 ? 22.031 15.531 9.18 1 94.5 568 ILE B C 1
ATOM 13973 O O . ILE B 1 568 ? 22.797 14.82 9.844 1 94.5 568 ILE B O 1
ATOM 13977 N N . GLY B 1 569 ? 21.984 15.492 7.828 1 93.44 569 GLY B N 1
ATOM 13978 C CA . GLY B 1 569 ? 22.922 14.68 7.09 1 93.44 569 GLY B CA 1
ATOM 13979 C C . GLY B 1 569 ? 24.375 15.078 7.336 1 93.44 569 GLY B C 1
ATOM 13980 O O . GLY B 1 569 ? 25.25 14.219 7.398 1 93.44 569 GLY B O 1
ATOM 13981 N N . THR B 1 570 ? 24.656 16.359 7.539 1 94.12 570 THR B N 1
ATOM 13982 C CA . THR B 1 570 ? 26 16.875 7.715 1 94.12 570 THR B CA 1
ATOM 13983 C C . THR B 1 570 ? 26.453 16.734 9.164 1 94.12 570 THR B C 1
ATOM 13985 O O . THR B 1 570 ? 27.578 16.312 9.43 1 94.12 570 THR B O 1
ATOM 13988 N N . ILE B 1 571 ? 25.547 17.031 10.109 1 93.62 571 ILE B N 1
ATOM 13989 C CA . ILE B 1 571 ? 25.906 17.016 11.523 1 93.62 571 ILE B CA 1
ATOM 13990 C C . ILE B 1 571 ? 26.109 15.562 11.977 1 93.62 571 ILE B C 1
ATOM 13992 O O . ILE B 1 571 ? 26.984 15.281 12.789 1 93.62 571 ILE B O 1
ATOM 13996 N N . MET B 1 572 ? 25.359 14.648 11.453 1 92.62 572 MET B N 1
ATOM 13997 C CA . MET B 1 572 ? 25.469 13.242 11.836 1 92.62 572 MET B CA 1
ATOM 13998 C C . MET B 1 572 ? 26.422 12.492 10.906 1 92.62 572 MET B C 1
ATOM 14000 O O . MET B 1 572 ? 26.688 11.305 11.117 1 92.62 572 MET B O 1
ATOM 14004 N N . ASN B 1 573 ? 26.875 13.055 9.883 1 89.38 573 ASN B N 1
ATOM 14005 C CA . ASN B 1 573 ? 27.812 12.469 8.914 1 89.38 573 ASN B CA 1
ATOM 14006 C C . ASN B 1 573 ? 27.234 11.195 8.297 1 89.38 573 ASN B C 1
ATOM 14008 O O . ASN B 1 573 ? 27.891 10.148 8.32 1 89.38 573 ASN B O 1
ATOM 14012 N N . ILE B 1 574 ? 26.062 11.312 7.805 1 87.44 574 ILE B N 1
ATOM 14013 C CA . ILE B 1 574 ? 25.406 10.18 7.16 1 87.44 574 ILE B CA 1
ATOM 14014 C C . ILE B 1 574 ? 25.969 9.992 5.754 1 87.44 574 ILE B C 1
ATOM 14016 O O . ILE B 1 574 ? 25.984 10.93 4.953 1 87.44 574 ILE B O 1
ATOM 14020 N N . LEU B 1 575 ? 26.281 8.828 5.465 1 80.94 575 LEU B N 1
ATOM 14021 C CA . LEU B 1 575 ? 26.891 8.531 4.172 1 80.94 575 LEU B CA 1
ATOM 14022 C C . LEU B 1 575 ? 25.906 8.789 3.035 1 80.94 575 LEU B C 1
ATOM 14024 O O . LEU B 1 575 ? 24.766 8.328 3.086 1 80.94 575 LEU B O 1
ATOM 14028 N N . GLY B 1 576 ? 26.281 9.5 2.057 1 77.94 576 GLY B N 1
ATOM 14029 C CA . GLY B 1 576 ? 25.453 9.797 0.901 1 77.94 576 GLY B CA 1
ATOM 14030 C C . GLY B 1 576 ? 24.641 11.062 1.065 1 77.94 576 GLY B C 1
ATOM 14031 O O . GLY B 1 576 ? 24.188 11.656 0.078 1 77.94 576 GLY B O 1
ATOM 14032 N N . LYS B 1 577 ? 24.5 11.5 2.33 1 87.69 577 LYS B N 1
ATOM 14033 C CA . LYS B 1 577 ? 23.672 12.68 2.58 1 87.69 577 LYS B CA 1
ATOM 14034 C C . LYS B 1 577 ? 24.5 13.82 3.16 1 87.69 577 LYS B C 1
ATOM 14036 O O . LYS B 1 577 ? 24.078 14.969 3.154 1 87.69 577 LYS B O 1
ATOM 14041 N N . THR B 1 578 ? 25.672 13.539 3.605 1 91.62 578 THR B N 1
ATOM 14042 C CA . THR B 1 578 ? 26.531 14.555 4.203 1 91.62 578 THR B CA 1
ATOM 14043 C C . THR B 1 578 ? 27.047 15.523 3.141 1 91.62 578 THR B C 1
ATOM 14045 O O . THR B 1 578 ? 27.281 15.125 1.999 1 91.62 578 THR B O 1
ATOM 14048 N N . LYS B 1 579 ? 27.094 16.766 3.469 1 92.38 579 LYS B N 1
ATOM 14049 C CA . LYS B 1 579 ? 27.625 17.797 2.572 1 92.38 579 LYS B CA 1
ATOM 14050 C C . LYS B 1 579 ? 29.109 18.047 2.84 1 92.38 579 LYS B C 1
ATOM 14052 O O . LYS B 1 579 ? 29.719 18.938 2.242 1 92.38 579 LYS B O 1
ATOM 14057 N N . ASP B 1 580 ? 29.625 17.281 3.75 1 91.31 580 ASP B N 1
ATOM 14058 C CA . ASP B 1 580 ? 31.047 17.312 4.059 1 91.31 580 ASP B CA 1
ATOM 14059 C C . ASP B 1 580 ? 31.734 16.031 3.59 1 91.31 580 ASP B C 1
ATOM 14061 O O . ASP B 1 580 ? 32.375 15.344 4.379 1 91.31 580 ASP B O 1
ATOM 14065 N N . SER B 1 581 ? 31.609 15.812 2.35 1 87.88 581 SER B N 1
ATOM 14066 C CA . SER B 1 581 ? 32.219 14.625 1.766 1 87.88 581 SER B CA 1
ATOM 14067 C C . SER B 1 581 ? 33.688 14.867 1.426 1 87.88 581 SER B C 1
ATOM 14069 O O . SER B 1 581 ? 34.188 15.992 1.545 1 87.88 581 SER B O 1
ATOM 14071 N N . TYR B 1 582 ? 34.406 13.859 1.08 1 85.25 582 TYR B N 1
ATOM 14072 C CA . TYR B 1 582 ? 35.781 13.977 0.667 1 85.25 582 TYR B CA 1
ATOM 14073 C C . TYR B 1 582 ? 35.938 14.938 -0.51 1 85.25 582 TYR B C 1
ATOM 14075 O O . TYR B 1 582 ? 36.844 15.758 -0.545 1 85.25 582 TYR B O 1
ATOM 14083 N N . LYS B 1 583 ? 34.969 14.883 -1.433 1 86.88 583 LYS B N 1
ATOM 14084 C CA . LYS B 1 583 ? 35 15.781 -2.582 1 86.88 583 LYS B CA 1
ATOM 14085 C C . LYS B 1 583 ? 34.781 17.234 -2.15 1 86.88 583 LYS B C 1
ATOM 14087 O O . LYS B 1 583 ? 35.375 18.156 -2.744 1 86.88 583 LYS B O 1
ATOM 14092 N N . ALA B 1 584 ? 33.969 17.406 -1.165 1 91.62 584 ALA B N 1
ATOM 14093 C CA . ALA B 1 584 ? 33.75 18.75 -0.644 1 91.62 584 ALA B CA 1
ATOM 14094 C C . ALA B 1 584 ? 35 19.312 -0.012 1 91.62 584 ALA B C 1
ATOM 14096 O O . ALA B 1 584 ? 35.281 20.516 -0.103 1 91.62 584 ALA B O 1
ATOM 14097 N N . ARG B 1 585 ? 35.844 18.5 0.591 1 90.5 585 ARG B N 1
ATOM 14098 C CA . ARG B 1 585 ? 37.094 18.922 1.201 1 90.5 585 ARG B CA 1
ATOM 14099 C C . ARG B 1 585 ? 38.125 19.281 0.137 1 90.5 585 ARG B C 1
ATOM 14101 O O . ARG B 1 585 ? 38.906 20.219 0.321 1 90.5 585 ARG B O 1
ATOM 14108 N N . LEU B 1 586 ? 38.031 18.547 -0.94 1 90.56 586 LEU B N 1
ATOM 14109 C CA . LEU B 1 586 ? 38.938 18.875 -2.047 1 90.56 586 LEU B CA 1
ATOM 14110 C C . LEU B 1 586 ? 38.562 20.219 -2.658 1 90.56 586 LEU B C 1
ATOM 14112 O O . LEU B 1 586 ? 39.438 20.953 -3.125 1 90.56 586 LEU B O 1
ATOM 14116 N N . ASP B 1 587 ? 37.312 20.516 -2.668 1 92.12 587 ASP B N 1
ATOM 14117 C CA . ASP B 1 587 ? 36.875 21.828 -3.172 1 92.12 587 ASP B CA 1
ATOM 14118 C C . ASP B 1 587 ? 37.375 22.953 -2.27 1 92.12 587 ASP B C 1
ATOM 14120 O O . ASP B 1 587 ? 37.688 24.047 -2.752 1 92.12 587 ASP B O 1
ATOM 14124 N N . MET B 1 588 ? 37.406 22.703 -1.019 1 90.88 588 MET B N 1
ATOM 14125 C CA . MET B 1 588 ? 37.906 23.703 -0.092 1 90.88 588 MET B CA 1
ATOM 14126 C C . MET B 1 588 ? 39.406 23.953 -0.326 1 90.88 588 MET B C 1
ATOM 14128 O O . MET B 1 588 ? 39.875 25.078 -0.185 1 90.88 588 MET B O 1
ATOM 14132 N N . VAL B 1 589 ? 40.125 22.859 -0.67 1 90.25 589 VAL B N 1
ATOM 14133 C CA . VAL B 1 589 ? 41.562 23 -1.004 1 90.25 589 VAL B CA 1
ATOM 14134 C C . VAL B 1 589 ? 41.719 23.844 -2.264 1 90.25 589 VAL B C 1
ATOM 14136 O O . VAL B 1 589 ? 42.562 24.75 -2.316 1 90.25 589 VAL B O 1
ATOM 14139 N N . ALA B 1 590 ? 40.812 23.594 -3.209 1 90.75 590 ALA B N 1
ATOM 14140 C CA . ALA B 1 590 ? 40.875 24.328 -4.473 1 90.75 590 ALA B CA 1
ATOM 14141 C C . ALA B 1 590 ? 40.562 25.797 -4.27 1 90.75 590 ALA B C 1
ATOM 14143 O O . ALA B 1 590 ? 41.125 26.672 -4.949 1 90.75 590 ALA B O 1
ATOM 14144 N N . MET B 1 591 ? 39.656 26.125 -3.342 1 89.62 591 MET B N 1
ATOM 14145 C CA . MET B 1 591 ? 39.25 27.5 -3.068 1 89.62 591 MET B CA 1
ATOM 14146 C C . MET B 1 591 ? 40.188 28.172 -2.066 1 89.62 591 MET B C 1
ATOM 14148 O O . MET B 1 591 ? 40.125 29.375 -1.86 1 89.62 591 MET B O 1
ATOM 14152 N N . LYS B 1 592 ? 41.062 27.406 -1.437 1 87.38 592 LYS B N 1
ATOM 14153 C CA . LYS B 1 592 ? 42.062 27.859 -0.469 1 87.38 592 LYS B CA 1
ATOM 14154 C C . LYS B 1 592 ? 41.406 28.484 0.748 1 87.38 592 LYS B C 1
ATOM 14156 O O . LYS B 1 592 ? 41.75 29.594 1.155 1 87.38 592 LYS B O 1
ATOM 14161 N N . ILE B 1 593 ? 40.375 27.797 1.13 1 88.44 593 ILE B N 1
ATOM 14162 C CA . ILE B 1 593 ? 39.656 28.297 2.312 1 88.44 593 ILE B CA 1
ATOM 14163 C C . ILE B 1 593 ? 39.75 27.25 3.424 1 88.44 593 ILE B C 1
ATOM 14165 O O . ILE B 1 593 ? 39.906 26.047 3.154 1 88.44 593 ILE B O 1
ATOM 14169 N N . ARG B 1 594 ? 39.719 27.656 4.77 1 88.62 594 ARG B N 1
ATOM 14170 C CA . ARG B 1 594 ? 39.656 26.781 5.941 1 88.62 594 ARG B CA 1
ATOM 14171 C C . ARG B 1 594 ? 40.75 25.75 5.918 1 88.62 594 ARG B C 1
ATOM 14173 O O . ARG B 1 594 ? 40.5 24.547 5.941 1 88.62 594 ARG B O 1
ATOM 14180 N N . HIS B 1 595 ? 41.875 26.031 6.012 1 86.44 595 HIS B N 1
ATOM 14181 C CA . HIS B 1 595 ? 43.094 25.219 5.883 1 86.44 595 HIS B CA 1
ATOM 14182 C C . HIS B 1 595 ? 43.125 24.141 6.949 1 86.44 595 HIS B C 1
ATOM 14184 O O . HIS B 1 595 ? 43.688 23.062 6.719 1 86.44 595 HIS B O 1
ATOM 14190 N N . GLU B 1 596 ? 42.438 24.344 7.992 1 86.56 596 GLU B N 1
ATOM 14191 C CA . GLU B 1 596 ? 42.438 23.391 9.086 1 86.56 596 GLU B CA 1
ATOM 14192 C C . GLU B 1 596 ? 41.719 22.109 8.703 1 86.56 596 GLU B C 1
ATOM 14194 O O . GLU B 1 596 ? 41.969 21.047 9.281 1 86.56 596 GLU B O 1
ATOM 14199 N N . LEU B 1 597 ? 40.844 22.188 7.738 1 90.31 597 LEU B N 1
ATOM 14200 C CA . LEU B 1 597 ? 40 21.047 7.398 1 90.31 597 LEU B CA 1
ATOM 14201 C C . LEU B 1 597 ? 40.5 20.344 6.148 1 90.31 597 LEU B C 1
ATOM 14203 O O . LEU B 1 597 ? 39.906 19.359 5.699 1 90.31 597 LEU B O 1
ATOM 14207 N N . HIS B 1 598 ? 41.656 20.734 5.656 1 89.44 598 HIS B N 1
ATOM 14208 C CA . HIS B 1 598 ? 42.219 20.109 4.473 1 89.44 598 HIS B CA 1
ATOM 14209 C C . HIS B 1 598 ? 42.688 18.688 4.773 1 89.44 598 HIS B C 1
ATOM 14211 O O . HIS B 1 598 ? 43.25 18.422 5.852 1 89.44 598 HIS B O 1
ATOM 14217 N N . PRO B 1 599 ? 42.281 17.75 3.801 1 88.12 599 PRO B N 1
ATOM 14218 C CA . PRO B 1 599 ? 42.781 16.391 3.992 1 88.12 599 PRO B CA 1
ATOM 14219 C C . PRO B 1 599 ? 44.281 16.312 4.113 1 88.12 599 PRO B C 1
ATOM 14221 O O . PRO B 1 599 ? 45 17.031 3.416 1 88.12 599 PRO B O 1
ATOM 14224 N N . LYS B 1 600 ? 44.844 15.414 5.035 1 83.06 600 LYS B N 1
ATOM 14225 C CA . LYS B 1 600 ? 46.281 15.25 5.266 1 83.06 600 LYS B CA 1
ATOM 14226 C C . LYS B 1 600 ? 46.75 13.875 4.797 1 83.06 600 LYS B C 1
ATOM 14228 O O . LYS B 1 600 ? 46.125 12.859 5.086 1 83.06 600 LYS B O 1
ATOM 14233 N N . CYS B 1 601 ? 47.562 13.82 3.84 1 77.81 601 CYS B N 1
ATOM 14234 C CA . CYS B 1 601 ? 48.125 12.578 3.336 1 77.81 601 CYS B CA 1
ATOM 14235 C C . CYS B 1 601 ? 49.375 12.188 4.133 1 77.81 601 CYS B C 1
ATOM 14237 O O . CYS B 1 601 ? 50.406 12.875 4.086 1 77.81 601 CYS B O 1
ATOM 14239 N N . VAL B 1 602 ? 49.281 11.258 5.066 1 70.81 602 VAL B N 1
ATOM 14240 C CA . VAL B 1 602 ? 50.406 10.758 5.836 1 70.81 602 VAL B CA 1
ATOM 14241 C C . VAL B 1 602 ? 50.719 9.312 5.43 1 70.81 602 VAL B C 1
ATOM 14243 O O . VAL B 1 602 ? 49.844 8.438 5.555 1 70.81 602 VAL B O 1
ATOM 14246 N N . ASP B 1 603 ? 51.969 8.914 5.055 1 65.81 603 ASP B N 1
ATOM 14247 C CA . ASP B 1 603 ? 52.469 7.586 4.73 1 65.81 603 ASP B CA 1
ATOM 14248 C C . ASP B 1 603 ? 51.531 6.867 3.754 1 65.81 603 ASP B C 1
ATOM 14250 O O . ASP B 1 603 ? 51.219 5.695 3.947 1 65.81 603 ASP B O 1
ATOM 14254 N N . GLY B 1 604 ? 50.906 7.605 2.77 1 61.34 604 GLY B N 1
ATOM 14255 C CA . GLY B 1 604 ? 50.094 6.988 1.72 1 61.34 604 GLY B CA 1
ATOM 14256 C C . GLY B 1 604 ? 48.625 6.879 2.07 1 61.34 604 GLY B C 1
ATOM 14257 O O . GLY B 1 604 ? 47.812 6.465 1.24 1 61.34 604 GLY B O 1
ATOM 14258 N N . LYS B 1 605 ? 48.312 7.086 3.375 1 66.56 605 LYS B N 1
ATOM 14259 C CA . LYS B 1 605 ? 46.938 7.043 3.801 1 66.56 605 LYS B CA 1
ATOM 14260 C C . LYS B 1 605 ? 46.344 8.453 3.971 1 66.56 605 LYS B C 1
ATOM 14262 O O . LYS B 1 605 ? 47.031 9.344 4.465 1 66.56 605 LYS B O 1
ATOM 14267 N N . THR B 1 606 ? 45.188 8.766 3.383 1 78.88 606 THR B N 1
ATOM 14268 C CA . THR B 1 606 ? 44.531 10.078 3.475 1 78.88 606 THR B CA 1
ATOM 14269 C C . THR B 1 606 ? 43.656 10.164 4.711 1 78.88 606 THR B C 1
ATOM 14271 O O . THR B 1 606 ? 42.781 9.32 4.906 1 78.88 606 THR B O 1
ATOM 14274 N N . TYR B 1 607 ? 44 11.109 5.574 1 80.75 607 TYR B N 1
ATOM 14275 C CA . TYR B 1 607 ? 43.219 11.344 6.781 1 80.75 607 TYR B CA 1
ATOM 14276 C C . TYR B 1 607 ? 42.375 12.617 6.656 1 80.75 607 TYR B C 1
ATOM 14278 O O . TYR B 1 607 ? 42.875 13.641 6.176 1 80.75 607 TYR B O 1
ATOM 14286 N N . ILE B 1 608 ? 41.094 12.602 7.012 1 86 608 ILE B N 1
ATOM 14287 C CA . ILE B 1 608 ? 40.188 13.75 7 1 86 608 ILE B CA 1
ATOM 14288 C C . ILE B 1 608 ? 39.969 14.258 8.43 1 86 608 ILE B C 1
ATOM 14290 O O . ILE B 1 608 ? 39.438 13.547 9.273 1 86 608 ILE B O 1
ATOM 14294 N N . PRO B 1 609 ? 40.438 15.484 8.695 1 86.81 609 PRO B N 1
ATOM 14295 C CA . PRO B 1 609 ? 40.219 16.031 10.039 1 86.81 609 PRO B CA 1
ATOM 14296 C C . PRO B 1 609 ? 38.75 16.203 10.375 1 86.81 609 PRO B C 1
ATOM 14298 O O . PRO B 1 609 ? 37.969 16.594 9.516 1 86.81 609 PRO B O 1
ATOM 14301 N N . PRO B 1 610 ? 38.344 15.898 11.641 1 88.31 610 PRO B N 1
ATOM 14302 C CA . PRO B 1 610 ? 36.969 16.109 12.031 1 88.31 610 PRO B CA 1
ATOM 14303 C C . PRO B 1 610 ? 36.562 17.578 12.086 1 88.31 610 PRO B C 1
ATOM 14305 O O . PRO B 1 610 ? 37.375 18.422 12.516 1 88.31 610 PRO B O 1
ATOM 14308 N N . ALA B 1 611 ? 35.469 17.969 11.633 1 91 611 ALA B N 1
ATOM 14309 C CA . ALA B 1 611 ? 34.969 19.344 11.594 1 91 611 ALA B CA 1
ATOM 14310 C C . ALA B 1 611 ? 34.188 19.672 12.859 1 91 611 ALA B C 1
ATOM 14312 O O . ALA B 1 611 ? 33.625 18.781 13.508 1 91 611 ALA B O 1
ATOM 14313 N N . CYS B 1 612 ? 34 20.969 13.195 1 89.5 612 CYS B N 1
ATOM 14314 C CA . CYS B 1 612 ? 33.344 21.422 14.414 1 89.5 612 CYS B CA 1
ATOM 14315 C C . CYS B 1 612 ? 31.844 21.25 14.32 1 89.5 612 CYS B C 1
ATOM 14317 O O . CYS B 1 612 ? 31.141 21.25 15.344 1 89.5 612 CYS B O 1
ATOM 14319 N N . TYR B 1 613 ? 31.359 21.125 13.141 1 91.38 613 TYR B N 1
ATOM 14320 C CA . TYR B 1 613 ? 29.906 21.016 12.977 1 91.38 613 TYR B CA 1
ATOM 14321 C C . TYR B 1 613 ? 29.469 19.562 12.898 1 91.38 613 TYR B C 1
ATOM 14323 O O . TYR B 1 613 ? 28.281 19.281 12.711 1 91.38 613 TYR B O 1
ATOM 14331 N N . THR B 1 614 ? 30.297 18.594 13.031 1 91.31 614 THR B N 1
ATOM 14332 C CA . THR B 1 614 ? 29.938 17.172 13.016 1 91.31 614 THR B CA 1
ATOM 14333 C C . THR B 1 614 ? 29.891 16.609 14.438 1 91.31 614 THR B C 1
ATOM 14335 O O . THR B 1 614 ? 30.734 16.953 15.273 1 91.31 614 THR B O 1
ATOM 14338 N N . PHE B 1 615 ? 28.953 15.766 14.688 1 92.19 615 PHE B N 1
ATOM 14339 C CA . PHE B 1 615 ? 28.797 15.117 15.984 1 92.19 615 PHE B CA 1
ATOM 14340 C C . PHE B 1 615 ? 29.938 14.141 16.25 1 92.19 615 PHE B C 1
ATOM 14342 O O . PHE B 1 615 ? 30.391 13.445 15.328 1 92.19 615 PHE B O 1
ATOM 14349 N N . SER B 1 616 ? 30.391 14.109 17.438 1 89.69 616 SER B N 1
ATOM 14350 C CA . SER B 1 616 ? 31.219 13 17.891 1 89.69 616 SER B CA 1
ATOM 14351 C C . SER B 1 616 ? 30.391 11.727 18.062 1 89.69 616 SER B C 1
ATOM 14353 O O . SER B 1 616 ? 29.172 11.781 18.125 1 89.69 616 SER B O 1
ATOM 14355 N N . PRO B 1 617 ? 30.953 10.57 18.016 1 87.19 617 PRO B N 1
ATOM 14356 C CA . PRO B 1 617 ? 30.188 9.328 18.219 1 87.19 617 PRO B CA 1
ATOM 14357 C C . PRO B 1 617 ? 29.359 9.344 19.5 1 87.19 617 PRO B C 1
ATOM 14359 O O . PRO B 1 617 ? 28.25 8.812 19.531 1 87.19 617 PRO B O 1
ATOM 14362 N N . SER B 1 618 ? 29.859 9.93 20.531 1 89.12 618 SER B N 1
ATOM 14363 C CA . SER B 1 618 ? 29.109 10.031 21.781 1 89.12 618 SER B CA 1
ATOM 14364 C C . SER B 1 618 ? 27.922 10.984 21.656 1 89.12 618 SER B C 1
ATOM 14366 O O . SER B 1 618 ? 26.844 10.711 22.156 1 89.12 618 SER B O 1
ATOM 14368 N N . GLU B 1 619 ? 28.234 12.102 20.984 1 91.5 619 GLU B N 1
ATOM 14369 C CA . GLU B 1 619 ? 27.156 13.062 20.766 1 91.5 619 GLU B CA 1
ATOM 14370 C C . GLU B 1 619 ? 26.062 12.461 19.891 1 91.5 619 GLU B C 1
ATOM 14372 O O . GLU B 1 619 ? 24.875 12.75 20.078 1 91.5 619 GLU B O 1
ATOM 14377 N N . LYS B 1 620 ? 26.5 11.703 18.922 1 92 620 LYS B N 1
ATOM 14378 C CA . LYS B 1 620 ? 25.547 11.039 18.047 1 92 620 LYS B CA 1
ATOM 14379 C C . LYS B 1 620 ? 24.641 10.094 18.828 1 92 620 LYS B C 1
ATOM 14381 O O . LYS B 1 620 ? 23.422 10.078 18.625 1 92 620 LYS B O 1
ATOM 14386 N N . SER B 1 621 ? 25.188 9.375 19.703 1 92.31 621 SER B N 1
ATOM 14387 C CA . SER B 1 621 ? 24.422 8.453 20.531 1 92.31 621 SER B CA 1
ATOM 14388 C C . SER B 1 621 ? 23.5 9.203 21.5 1 92.31 621 SER B C 1
ATOM 14390 O O . SER B 1 621 ? 22.375 8.781 21.734 1 92.31 621 SER B O 1
ATOM 14392 N N . ASP B 1 622 ? 24 10.273 22.031 1 91.88 622 ASP B N 1
ATOM 14393 C CA . ASP B 1 622 ? 23.188 11.086 22.938 1 91.88 622 ASP B CA 1
ATOM 14394 C C . ASP B 1 622 ? 22.016 11.711 22.219 1 91.88 622 ASP B C 1
ATOM 14396 O O . ASP B 1 622 ? 20.922 11.82 22.781 1 91.88 622 ASP B O 1
ATOM 14400 N N . PHE B 1 623 ? 22.344 12.203 21.062 1 93.81 623 PHE B N 1
ATOM 14401 C CA . PHE B 1 623 ? 21.281 12.805 20.266 1 93.81 623 PHE B CA 1
ATOM 14402 C C . PHE B 1 623 ? 20.188 11.789 19.953 1 93.81 623 PHE B C 1
ATOM 14404 O O . PHE B 1 623 ? 19 12.094 20.047 1 93.81 623 PHE B O 1
ATOM 14411 N N . CYS B 1 624 ? 20.531 10.562 19.562 1 93.19 624 CYS B N 1
ATOM 14412 C CA . CYS B 1 624 ? 19.562 9.508 19.266 1 93.19 624 CYS B CA 1
ATOM 14413 C C . CYS B 1 624 ? 18.797 9.109 20.516 1 93.19 624 CYS B C 1
ATOM 14415 O O . CYS B 1 624 ? 17.609 8.797 20.453 1 93.19 624 CYS B O 1
ATOM 14417 N N . GLU B 1 625 ? 19.453 9.094 21.594 1 91.88 625 GLU B N 1
ATOM 14418 C CA . GLU B 1 625 ? 18.766 8.812 22.859 1 91.88 625 GLU B CA 1
ATOM 14419 C C . GLU B 1 625 ? 17.75 9.898 23.188 1 91.88 625 GLU B C 1
ATOM 14421 O O . GLU B 1 625 ? 16.656 9.602 23.688 1 91.88 625 GLU B O 1
ATOM 14426 N N . PHE B 1 626 ? 18.172 11.18 23 1 93.5 626 PHE B N 1
ATOM 14427 C CA . PHE B 1 626 ? 17.25 12.289 23.188 1 93.5 626 PHE B CA 1
ATOM 14428 C C . PHE B 1 626 ? 16 12.117 22.344 1 93.5 626 PHE B C 1
ATOM 14430 O O . PHE B 1 626 ? 14.883 12.25 22.828 1 93.5 626 PHE B O 1
ATOM 14437 N N . LEU B 1 627 ? 16.156 11.773 21.062 1 93.19 627 LEU B N 1
ATOM 14438 C CA . LEU B 1 627 ? 15.039 11.625 20.156 1 93.19 627 LEU B CA 1
ATOM 14439 C C . LEU B 1 627 ? 14.156 10.445 20.562 1 93.19 627 LEU B C 1
ATOM 14441 O O . LEU B 1 627 ? 12.938 10.492 20.406 1 93.19 627 LEU B O 1
ATOM 14445 N N . SER B 1 628 ? 14.75 9.383 21.094 1 90.38 628 SER B N 1
ATOM 14446 C CA . SER B 1 628 ? 14 8.195 21.5 1 90.38 628 SER B CA 1
ATOM 14447 C C . SER B 1 628 ? 13.164 8.484 22.75 1 90.38 628 SER B C 1
ATOM 14449 O O . SER B 1 628 ? 12.156 7.812 23 1 90.38 628 SER B O 1
ATOM 14451 N N . SER B 1 629 ? 13.516 9.492 23.531 1 90 629 SER B N 1
ATOM 14452 C CA . SER B 1 629 ? 12.82 9.805 24.766 1 90 629 SER B CA 1
ATOM 14453 C C . SER B 1 629 ? 11.688 10.797 24.547 1 90 629 SER B C 1
ATOM 14455 O O . SER B 1 629 ? 10.859 11.023 25.422 1 90 629 SER B O 1
ATOM 14457 N N . VAL B 1 630 ? 11.578 11.359 23.391 1 91.06 630 VAL B N 1
ATOM 14458 C CA . VAL B 1 630 ? 10.625 12.43 23.109 1 91.06 630 VAL B CA 1
ATOM 14459 C C . VAL B 1 630 ? 9.219 11.844 22.984 1 91.06 630 VAL B C 1
ATOM 14461 O O . VAL B 1 630 ? 9.016 10.859 22.266 1 91.06 630 VAL B O 1
ATOM 14464 N N . LYS B 1 631 ? 8.234 12.422 23.766 1 89.31 631 LYS B N 1
ATOM 14465 C CA . LYS B 1 631 ? 6.805 12.156 23.656 1 89.31 631 LYS B CA 1
ATOM 14466 C C . LYS B 1 631 ? 6.027 13.438 23.375 1 89.31 631 LYS B C 1
ATOM 14468 O O . LYS B 1 631 ? 6.254 14.461 24.031 1 89.31 631 LYS B O 1
ATOM 14473 N N . PHE B 1 632 ? 5.203 13.461 22.391 1 89 632 PHE B N 1
ATOM 14474 C CA . PHE B 1 632 ? 4.379 14.617 22.078 1 89 632 PHE B CA 1
ATOM 14475 C C . PHE B 1 632 ? 2.926 14.367 22.469 1 89 632 PHE B C 1
ATOM 14477 O O . PHE B 1 632 ? 2.525 13.227 22.672 1 89 632 PHE B O 1
ATOM 14484 N N . PRO B 1 633 ? 2.227 15.492 22.641 1 88.38 633 PRO B N 1
ATOM 14485 C CA . PRO B 1 633 ? 0.792 15.32 22.875 1 88.38 633 PRO B CA 1
ATOM 14486 C C . PRO B 1 633 ? 0.065 14.703 21.688 1 88.38 633 PRO B C 1
ATOM 14488 O O . PRO B 1 633 ? 0.599 14.68 20.578 1 88.38 633 PRO B O 1
ATOM 14491 N N . ASP B 1 634 ? -1.126 14.328 21.984 1 82.5 634 ASP B N 1
ATOM 14492 C CA . ASP B 1 634 ? -1.957 13.664 20.984 1 82.5 634 ASP B CA 1
ATOM 14493 C C . ASP B 1 634 ? -2.225 14.578 19.797 1 82.5 634 ASP B C 1
ATOM 14495 O O . ASP B 1 634 ? -2.465 15.773 19.969 1 82.5 634 ASP B O 1
ATOM 14499 N N . ASN B 1 635 ? -2.107 14.109 18.578 1 75.38 635 ASN B N 1
ATOM 14500 C CA . ASN B 1 635 ? -2.475 14.758 17.328 1 75.38 635 ASN B CA 1
ATOM 14501 C C . ASN B 1 635 ? -1.498 15.875 16.953 1 75.38 635 ASN B C 1
ATOM 14503 O O . ASN B 1 635 ? -1.839 16.781 16.203 1 75.38 635 ASN B O 1
ATOM 14507 N N . TYR B 1 636 ? -0.334 15.938 17.672 1 79.62 636 TYR B N 1
ATOM 14508 C CA . TYR B 1 636 ? 0.647 16.969 17.328 1 79.62 636 TYR B CA 1
ATOM 14509 C C . TYR B 1 636 ? 1.608 16.469 16.25 1 79.62 636 TYR B C 1
ATOM 14511 O O . TYR B 1 636 ? 1.728 17.062 15.188 1 79.62 636 TYR B O 1
ATOM 14519 N N . ALA B 1 637 ? 2.334 15.375 16.609 1 82.25 637 ALA B N 1
ATOM 14520 C CA . ALA B 1 637 ? 3.314 14.805 15.688 1 82.25 637 ALA B CA 1
ATOM 14521 C C . ALA B 1 637 ? 3.32 13.281 15.766 1 82.25 637 ALA B C 1
ATOM 14523 O O . ALA B 1 637 ? 2.674 12.695 16.641 1 82.25 637 ALA B O 1
ATOM 14524 N N . SER B 1 638 ? 3.959 12.695 14.758 1 78.94 638 SER B N 1
ATOM 14525 C CA . SER B 1 638 ? 4.121 11.25 14.766 1 78.94 638 SER B CA 1
ATOM 14526 C C . SER B 1 638 ? 5.125 10.812 15.828 1 78.94 638 SER B C 1
ATOM 14528 O O . SER B 1 638 ? 5.781 11.648 16.453 1 78.94 638 SER B O 1
ATOM 14530 N N . ASN B 1 639 ? 5.113 9.609 16.094 1 79.31 639 ASN B N 1
ATOM 14531 C CA . ASN B 1 639 ? 6.07 9.07 17.062 1 79.31 639 ASN B CA 1
ATOM 14532 C C . ASN B 1 639 ? 7.48 9.031 16.484 1 79.31 639 ASN B C 1
ATOM 14534 O O . ASN B 1 639 ? 7.875 8.039 15.859 1 79.31 639 ASN B O 1
ATOM 14538 N N . ILE B 1 640 ? 8.203 10.062 16.734 1 86.12 640 ILE B N 1
ATOM 14539 C CA . ILE B 1 640 ? 9.547 10.234 16.188 1 86.12 640 ILE B CA 1
ATOM 14540 C C . ILE B 1 640 ? 10.477 9.188 16.781 1 86.12 640 ILE B C 1
ATOM 14542 O O . ILE B 1 640 ? 11.492 8.836 16.188 1 86.12 640 ILE B O 1
ATOM 14546 N N . SER B 1 641 ? 10.133 8.68 17.984 1 84.25 641 SER B N 1
ATOM 14547 C CA . SER B 1 641 ? 10.961 7.68 18.641 1 84.25 641 SER B CA 1
ATOM 14548 C C . SER B 1 641 ? 11.062 6.402 17.812 1 84.25 641 SER B C 1
ATOM 14550 O O . SER B 1 641 ? 12.047 5.672 17.906 1 84.25 641 SER B O 1
ATOM 14552 N N . ARG B 1 642 ? 10.102 6.203 16.984 1 77.5 642 ARG B N 1
ATOM 14553 C CA . ARG B 1 642 ? 10.07 4.992 16.172 1 77.5 642 ARG B CA 1
ATOM 14554 C C . ARG B 1 642 ? 11.047 5.094 15.008 1 77.5 642 ARG B C 1
ATOM 14556 O O . ARG B 1 642 ? 11.43 4.082 14.422 1 77.5 642 ARG B O 1
ATOM 14563 N N . CYS B 1 643 ? 11.43 6.277 14.68 1 84.19 643 CYS B N 1
ATOM 14564 C CA . CYS B 1 643 ? 12.312 6.496 13.531 1 84.19 643 CYS B CA 1
ATOM 14565 C C . CYS B 1 643 ? 13.766 6.289 13.914 1 84.19 643 CYS B C 1
ATOM 14567 O O . CYS B 1 643 ? 14.648 6.27 13.055 1 84.19 643 CYS B O 1
ATOM 14569 N N . VAL B 1 644 ? 14.086 6.086 15.211 1 87.5 644 VAL B N 1
ATOM 14570 C CA . VAL B 1 644 ? 15.453 5.879 15.68 1 87.5 644 VAL B CA 1
ATOM 14571 C C . VAL B 1 644 ? 15.75 4.387 15.773 1 87.5 644 VAL B C 1
ATOM 14573 O O . VAL B 1 644 ? 15 3.637 16.406 1 87.5 644 VAL B O 1
ATOM 14576 N N . THR B 1 645 ? 16.688 3.943 14.992 1 79.25 645 THR B N 1
ATOM 14577 C CA . THR B 1 645 ? 17.078 2.537 15.008 1 79.25 645 THR B CA 1
ATOM 14578 C C . THR B 1 645 ? 18.078 2.264 16.125 1 79.25 645 THR B C 1
ATOM 14580 O O . THR B 1 645 ? 18.656 3.197 16.688 1 79.25 645 THR B O 1
ATOM 14583 N N . ASP B 1 646 ? 18.312 1.019 16.406 1 73.5 646 ASP B N 1
ATOM 14584 C CA . ASP B 1 646 ? 19.219 0.6 17.469 1 73.5 646 ASP B CA 1
ATOM 14585 C C . ASP B 1 646 ? 20.672 0.894 17.094 1 73.5 646 ASP B C 1
ATOM 14587 O O . ASP B 1 646 ? 21.531 1.014 17.953 1 73.5 646 ASP B O 1
ATOM 14591 N N . ASP B 1 647 ? 20.922 1.023 15.766 1 75.38 647 ASP B N 1
ATOM 14592 C CA . ASP B 1 647 ? 22.281 1.319 15.297 1 75.38 647 ASP B CA 1
ATOM 14593 C C . ASP B 1 647 ? 22.5 2.826 15.195 1 75.38 647 ASP B C 1
ATOM 14595 O O . ASP B 1 647 ? 23.391 3.277 14.469 1 75.38 647 ASP B O 1
ATOM 14599 N N . ASP B 1 648 ? 21.734 3.662 15.961 1 81.31 648 ASP B N 1
ATOM 14600 C CA . ASP B 1 648 ? 21.859 5.113 16.047 1 81.31 648 ASP B CA 1
ATOM 14601 C C . ASP B 1 648 ? 21.672 5.758 14.672 1 81.31 648 ASP B C 1
ATOM 14603 O O . ASP B 1 648 ? 22.484 6.582 14.25 1 81.31 648 ASP B O 1
ATOM 14607 N N . ARG B 1 649 ? 20.797 5.211 13.953 1 85.25 649 ARG B N 1
ATOM 14608 C CA . ARG B 1 649 ? 20.406 5.785 12.672 1 85.25 649 ARG B CA 1
ATOM 14609 C C . ARG B 1 649 ? 18.969 6.297 12.719 1 85.25 649 ARG B C 1
ATOM 14611 O O . ARG B 1 649 ? 18.172 5.848 13.539 1 85.25 649 ARG B O 1
ATOM 14618 N N . ILE B 1 650 ? 18.719 7.34 11.984 1 87.62 650 ILE B N 1
ATOM 14619 C CA . ILE B 1 650 ? 17.375 7.898 11.852 1 87.62 650 ILE B CA 1
ATOM 14620 C C . ILE B 1 650 ? 16.812 7.543 10.484 1 87.62 650 ILE B C 1
ATOM 14622 O O . ILE B 1 650 ? 17.391 7.895 9.453 1 87.62 650 ILE B O 1
ATOM 14626 N N . THR B 1 651 ? 15.75 6.77 10.438 1 82 651 THR B N 1
ATOM 14627 C CA . THR B 1 651 ? 15.156 6.344 9.172 1 82 651 THR B CA 1
ATOM 14628 C C . THR B 1 651 ? 13.641 6.535 9.195 1 82 651 THR B C 1
ATOM 14630 O O . THR B 1 651 ? 13.039 6.664 10.266 1 82 651 THR B O 1
ATOM 14633 N N . GLY B 1 652 ? 12.984 6.75 8.062 1 77.62 652 GLY B N 1
ATOM 14634 C CA . GLY B 1 652 ? 11.539 6.727 7.934 1 77.62 652 GLY B CA 1
ATOM 14635 C C . GLY B 1 652 ? 10.883 8.047 8.297 1 77.62 652 GLY B C 1
ATOM 14636 O O . GLY B 1 652 ? 9.75 8.078 8.781 1 77.62 652 GLY B O 1
ATOM 14637 N N . LEU B 1 653 ? 11.5 9.172 8.156 1 85.56 653 LEU B N 1
ATOM 14638 C CA . LEU B 1 653 ? 10.938 10.469 8.516 1 85.56 653 LEU B CA 1
ATOM 14639 C C . LEU B 1 653 ? 10.016 10.984 7.41 1 85.56 653 LEU B C 1
ATOM 14641 O O . LEU B 1 653 ? 10.32 10.844 6.223 1 85.56 653 LEU B O 1
ATOM 14645 N N . LYS B 1 654 ? 8.875 11.469 7.805 1 83.56 654 LYS B N 1
ATOM 14646 C CA . LYS B 1 654 ? 7.973 12.156 6.887 1 83.56 654 LYS B CA 1
ATOM 14647 C C . LYS B 1 654 ? 8.258 13.656 6.848 1 83.56 654 LYS B C 1
ATOM 14649 O O . LYS B 1 654 ? 9.07 14.156 7.629 1 83.56 654 LYS B O 1
ATOM 14654 N N . SER B 1 655 ? 7.645 14.422 5.926 1 87.06 655 SER B N 1
ATOM 14655 C CA . SER B 1 655 ? 7.875 15.859 5.797 1 87.06 655 SER B CA 1
ATOM 14656 C C . SER B 1 655 ? 7.484 16.594 7.07 1 87.06 655 SER B C 1
ATOM 14658 O O . SER B 1 655 ? 8.195 17.5 7.512 1 87.06 655 SER B O 1
ATOM 14660 N N . HIS B 1 656 ? 6.41 16.203 7.629 1 87.44 656 HIS B N 1
ATOM 14661 C CA . HIS B 1 656 ? 5.973 16.875 8.844 1 87.44 656 HIS B CA 1
ATOM 14662 C C . HIS B 1 656 ? 6.914 16.578 10.008 1 87.44 656 HIS B C 1
ATOM 14664 O O . HIS B 1 656 ? 7.148 17.438 10.859 1 87.44 656 HIS B O 1
ATOM 14670 N N . ASP B 1 657 ? 7.434 15.328 10.055 1 88.94 657 ASP B N 1
ATOM 14671 C CA . ASP B 1 657 ? 8.414 14.984 11.078 1 88.94 657 ASP B CA 1
ATOM 14672 C C . ASP B 1 657 ? 9.664 15.852 10.953 1 88.94 657 ASP B C 1
ATOM 14674 O O . ASP B 1 657 ? 10.227 16.297 11.961 1 88.94 657 ASP B O 1
ATOM 14678 N N . CYS B 1 658 ? 10.047 16.141 9.695 1 92.56 658 CYS B N 1
ATOM 14679 C CA . CYS B 1 658 ? 11.211 16.984 9.461 1 92.56 658 CYS B CA 1
ATOM 14680 C C . CYS B 1 658 ? 10.953 18.406 9.945 1 92.56 658 CYS B C 1
ATOM 14682 O O . CYS B 1 658 ? 11.852 19.047 10.492 1 92.56 658 CYS B O 1
ATOM 14684 N N . HIS B 1 659 ? 9.758 18.875 9.766 1 92.94 659 HIS B N 1
ATOM 14685 C CA . HIS B 1 659 ? 9.391 20.219 10.227 1 92.94 659 HIS B CA 1
ATOM 14686 C C . HIS B 1 659 ? 9.438 20.297 11.75 1 92.94 659 HIS B C 1
ATOM 14688 O O . HIS B 1 659 ? 10.008 21.25 12.305 1 92.94 659 HIS B O 1
ATOM 14694 N N . VAL B 1 660 ? 8.906 19.266 12.438 1 92.06 660 VAL B N 1
ATOM 14695 C CA . VAL B 1 660 ? 8.875 19.25 13.898 1 92.06 660 VAL B CA 1
ATOM 14696 C C . VAL B 1 660 ? 10.297 19.141 14.445 1 92.06 660 VAL B C 1
ATOM 14698 O O . VAL B 1 660 ? 10.641 19.797 15.43 1 92.06 660 VAL B O 1
ATOM 14701 N N . LEU B 1 661 ? 11.094 18.391 13.75 1 93.94 661 LEU B N 1
ATOM 14702 C CA . LEU B 1 661 ? 12.477 18.203 14.18 1 93.94 661 LEU B CA 1
ATOM 14703 C C . LEU B 1 661 ? 13.266 19.5 14.055 1 93.94 661 LEU B C 1
ATOM 14705 O O . LEU B 1 661 ? 13.984 19.891 14.984 1 93.94 661 LEU B O 1
ATOM 14709 N N . LEU B 1 662 ? 13.086 20.234 12.977 1 95.19 662 LEU B N 1
ATOM 14710 C CA . LEU B 1 662 ? 13.844 21.469 12.758 1 95.19 662 LEU B CA 1
ATOM 14711 C C . LEU B 1 662 ? 13.336 22.578 13.664 1 95.19 662 LEU B C 1
ATOM 14713 O O . LEU B 1 662 ? 14.133 23.359 14.195 1 95.19 662 LEU B O 1
ATOM 14717 N N . LEU B 1 663 ? 12.109 22.672 13.906 1 93.19 663 LEU B N 1
ATOM 14718 C CA . LEU B 1 663 ? 11.523 23.828 14.57 1 93.19 663 LEU B CA 1
ATOM 14719 C C . LEU B 1 663 ? 11.547 23.656 16.078 1 93.19 663 LEU B C 1
ATOM 14721 O O . LEU B 1 663 ? 11.719 24.625 16.828 1 93.19 663 LEU B O 1
ATOM 14725 N N . ARG B 1 664 ? 11.43 22.438 16.547 1 91.88 664 ARG B N 1
ATOM 14726 C CA . ARG B 1 664 ? 11.211 22.297 17.969 1 91.88 664 ARG B CA 1
ATOM 14727 C C . ARG B 1 664 ? 12.289 21.422 18.609 1 91.88 664 ARG B C 1
ATOM 14729 O O . ARG B 1 664 ? 12.859 21.781 19.641 1 91.88 664 ARG B O 1
ATOM 14736 N N . LEU B 1 665 ? 12.656 20.297 18 1 94.06 665 LEU B N 1
ATOM 14737 C CA . LEU B 1 665 ? 13.492 19.328 18.688 1 94.06 665 LEU B CA 1
ATOM 14738 C C . LEU B 1 665 ? 14.969 19.656 18.531 1 94.06 665 LEU B C 1
ATOM 14740 O O . LEU B 1 665 ? 15.75 19.547 19.484 1 94.06 665 LEU B O 1
ATOM 14744 N N . LEU B 1 666 ? 15.344 20.094 17.328 1 94.75 666 LEU B N 1
ATOM 14745 C CA . LEU B 1 666 ? 16.75 20.344 17.047 1 94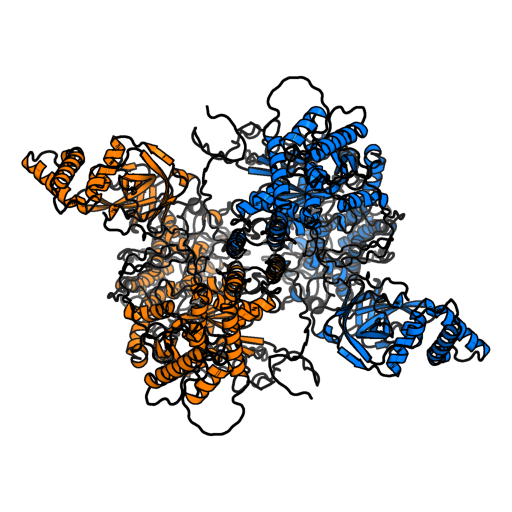.75 666 LEU B CA 1
ATOM 14746 C C . LEU B 1 666 ? 17.281 21.484 17.938 1 94.75 666 LEU B C 1
ATOM 14748 O O . LEU B 1 666 ? 18.359 21.359 18.531 1 94.75 666 LEU B O 1
ATOM 14752 N N . PRO B 1 667 ? 16.562 22.562 18.094 1 93.81 667 PRO B N 1
ATOM 14753 C CA . PRO B 1 667 ? 17.062 23.656 18.938 1 93.81 667 PRO B CA 1
ATOM 14754 C C . PRO B 1 667 ? 17.25 23.219 20.391 1 93.81 667 PRO B C 1
ATOM 14756 O O . PRO B 1 667 ? 18.188 23.672 21.062 1 93.81 667 PRO B O 1
ATOM 14759 N N . VAL B 1 668 ? 16.391 22.359 20.891 1 93.75 668 VAL B N 1
ATOM 14760 C CA . VAL B 1 668 ? 16.484 21.906 22.266 1 93.75 668 VAL B CA 1
ATOM 14761 C C . VAL B 1 668 ? 17.672 20.969 22.438 1 93.75 668 VAL B C 1
ATOM 14763 O O . VAL B 1 668 ? 18.406 21.062 23.422 1 93.75 668 VAL B O 1
ATOM 14766 N N . ALA B 1 669 ? 17.891 20.125 21.484 1 93.88 669 ALA B N 1
ATOM 14767 C CA . ALA B 1 669 ? 18.969 19.141 21.562 1 93.88 669 ALA B CA 1
ATOM 14768 C C . ALA B 1 669 ? 20.328 19.812 21.391 1 93.88 669 ALA B C 1
ATOM 14770 O O . ALA B 1 669 ? 21.281 19.5 22.109 1 93.88 669 ALA B O 1
ATOM 14771 N N . LEU B 1 670 ? 20.469 20.797 20.484 1 93.62 670 LEU B N 1
ATOM 14772 C CA . LEU B 1 670 ? 21.75 21.375 20.109 1 93.62 670 LEU B CA 1
ATOM 14773 C C . LEU B 1 670 ? 22.266 22.297 21.203 1 93.62 670 LEU B C 1
ATOM 14775 O O . LEU B 1 670 ? 23.453 22.656 21.203 1 93.62 670 LEU B O 1
ATOM 14779 N N . ARG B 1 671 ? 21.453 22.641 22.125 1 89.69 671 ARG B N 1
ATOM 14780 C CA . ARG B 1 671 ? 21.906 23.484 23.219 1 89.69 671 ARG B CA 1
ATOM 14781 C C . ARG B 1 671 ? 23.016 22.797 24 1 89.69 671 ARG B C 1
ATOM 14783 O O . ARG B 1 671 ? 23.922 23.469 24.516 1 89.69 671 ARG B O 1
ATOM 14790 N N . GLY B 1 672 ? 22.922 21.438 24.078 1 87.44 672 GLY B N 1
ATOM 14791 C CA . GLY B 1 672 ? 23.891 20.688 24.859 1 87.44 672 GLY B CA 1
ATOM 14792 C C . GLY B 1 672 ? 24.969 20.031 24 1 87.44 672 GLY B C 1
ATOM 14793 O O . GLY B 1 672 ? 25.922 19.469 24.531 1 87.44 672 GLY B O 1
ATOM 14794 N N . TYR B 1 673 ? 24.734 20.219 22.734 1 89 673 TYR B N 1
ATOM 14795 C CA . TYR B 1 673 ? 25.672 19.516 21.859 1 89 673 TYR B CA 1
ATOM 14796 C C . TYR B 1 673 ? 26.391 20.5 20.938 1 89 673 TYR B C 1
ATOM 14798 O O . TYR B 1 673 ? 25.953 21.625 20.75 1 89 673 TYR B O 1
ATOM 14806 N N . LEU B 1 674 ? 27.484 20.141 20.266 1 87.75 674 LEU B N 1
ATOM 14807 C CA . LEU B 1 674 ? 28.266 20.906 19.297 1 87.75 674 LEU B CA 1
ATOM 14808 C C . LEU B 1 674 ? 28.859 22.141 19.953 1 87.75 674 LEU B C 1
ATOM 14810 O O . LEU B 1 674 ? 28.578 22.438 21.109 1 87.75 674 LEU B O 1
ATOM 14814 N N . ARG B 1 675 ? 29.688 22.812 19.281 1 87.31 675 ARG B N 1
ATOM 14815 C CA . ARG B 1 675 ? 30.297 24.047 19.75 1 87.31 675 ARG B CA 1
ATOM 14816 C C . ARG B 1 675 ? 29.266 25.172 19.797 1 87.31 675 ARG B C 1
ATOM 14818 O O . ARG B 1 675 ? 28.328 25.203 18.984 1 87.31 675 ARG B O 1
ATOM 14825 N N . LYS B 1 676 ? 29.328 26.047 20.594 1 85.62 676 LYS B N 1
ATOM 14826 C CA . LYS B 1 676 ? 28.359 27.109 20.859 1 85.62 676 LYS B CA 1
ATOM 14827 C C . LYS B 1 676 ? 28.125 27.969 19.625 1 85.62 676 LYS B C 1
ATOM 14829 O O . LYS B 1 676 ? 27 28.406 19.375 1 85.62 676 LYS B O 1
ATOM 14834 N N . ASP B 1 677 ? 29.172 28.188 18.891 1 85.06 677 ASP B N 1
ATOM 14835 C CA . ASP B 1 677 ? 29 29.031 17.703 1 85.06 677 ASP B CA 1
ATOM 14836 C C . ASP B 1 677 ? 28.125 28.344 16.672 1 85.06 677 ASP B C 1
ATOM 14838 O O . ASP B 1 677 ? 27.281 28.969 16.047 1 85.06 677 ASP B O 1
ATOM 14842 N N . VAL B 1 678 ? 28.359 27.062 16.531 1 91.19 678 VAL B N 1
ATOM 14843 C CA . VAL B 1 678 ? 27.594 26.297 15.562 1 91.19 678 VAL B CA 1
ATOM 14844 C C . VAL B 1 678 ? 26.172 26.109 16.062 1 91.19 678 VAL B C 1
ATOM 14846 O O . VAL B 1 678 ? 25.219 26.312 15.305 1 91.19 678 VAL B O 1
ATOM 14849 N N . SER B 1 679 ? 26 25.766 17.328 1 92.44 679 SER B N 1
ATOM 14850 C CA . SER B 1 679 ? 24.688 25.5 17.891 1 92.44 679 SER B CA 1
ATOM 14851 C C . SER B 1 679 ? 23.828 26.766 17.922 1 92.44 679 SER B C 1
ATOM 14853 O O . SER B 1 679 ? 22.625 26.719 17.625 1 92.44 679 SER B O 1
ATOM 14855 N N . LYS B 1 680 ? 24.391 27.875 18.219 1 91.88 680 LYS B N 1
ATOM 14856 C CA . LYS B 1 680 ? 23.672 29.141 18.25 1 91.88 680 LYS B CA 1
ATOM 14857 C C . LYS B 1 680 ? 23.094 29.484 16.875 1 91.88 680 LYS B C 1
ATOM 14859 O O . LYS B 1 680 ? 21.922 29.875 16.766 1 91.88 680 LYS B O 1
ATOM 14864 N N . THR B 1 681 ? 23.906 29.359 15.867 1 93 681 THR B N 1
ATOM 14865 C CA . THR B 1 681 ? 23.469 29.688 14.516 1 93 681 THR B CA 1
ATOM 14866 C C . THR B 1 681 ? 22.328 28.781 14.078 1 93 681 THR B C 1
ATOM 14868 O O . THR B 1 681 ? 21.359 29.234 13.469 1 93 681 THR B O 1
ATOM 14871 N N . LEU B 1 682 ? 22.453 27.516 14.375 1 95.19 682 LEU B N 1
ATOM 14872 C CA . LEU B 1 682 ? 21.422 26.562 13.984 1 95.19 682 LEU B CA 1
ATOM 14873 C C . LEU B 1 682 ? 20.141 26.812 14.773 1 95.19 682 LEU B C 1
ATOM 14875 O O . LEU B 1 682 ? 19.031 26.656 14.234 1 95.19 682 LEU B O 1
ATOM 14879 N N . ILE B 1 683 ? 20.203 27.188 16.016 1 94.56 683 ILE B N 1
ATOM 14880 C CA . ILE B 1 683 ? 19.031 27.516 16.844 1 94.56 683 ILE B CA 1
ATOM 14881 C C . ILE B 1 683 ? 18.344 28.766 16.297 1 94.56 683 ILE B C 1
ATOM 14883 O O . ILE B 1 683 ? 17.125 28.844 16.25 1 94.56 683 ILE B O 1
ATOM 14887 N N . GLU B 1 684 ? 19.156 29.719 15.867 1 94.44 684 GLU B N 1
ATOM 14888 C CA . GLU B 1 684 ? 18.594 30.938 15.266 1 94.44 684 GLU B CA 1
ATOM 14889 C C . GLU B 1 684 ? 17.828 30.609 13.984 1 94.44 684 GLU B C 1
ATOM 14891 O O . GLU B 1 684 ? 16.766 31.188 13.727 1 94.44 684 GLU B O 1
ATOM 14896 N N . MET B 1 685 ? 18.328 29.703 13.211 1 95.19 685 MET B N 1
ATOM 14897 C CA . MET B 1 685 ? 17.641 29.281 12 1 95.19 685 MET B CA 1
ATOM 14898 C C . MET B 1 685 ? 16.312 28.609 12.328 1 95.19 685 MET B C 1
ATOM 14900 O O . MET B 1 685 ? 15.305 28.859 11.664 1 95.19 685 MET B O 1
ATOM 14904 N N . SER B 1 686 ? 16.312 27.781 13.328 1 94.94 686 SER B N 1
ATOM 14905 C CA . SER B 1 686 ? 15.078 27.125 13.773 1 94.94 686 SER B CA 1
ATOM 14906 C C . SER B 1 686 ? 14.047 28.141 14.242 1 94.94 686 SER B C 1
ATOM 14908 O O . SER B 1 686 ? 12.859 28.016 13.93 1 94.94 686 SER B O 1
ATOM 14910 N N . CYS B 1 687 ? 14.477 29.125 14.938 1 92.81 687 CYS B N 1
ATOM 14911 C CA . CYS B 1 687 ? 13.586 30.156 15.445 1 92.81 687 CYS B CA 1
ATOM 14912 C C . CYS B 1 687 ? 13 30.984 14.297 1 92.81 687 CYS B C 1
ATOM 14914 O O . CYS B 1 687 ? 11.836 31.391 14.352 1 92.81 687 CYS B O 1
ATOM 14916 N N . PHE B 1 688 ? 13.844 31.25 13.289 1 94.62 688 PHE B N 1
ATOM 14917 C CA . PHE B 1 688 ? 13.367 31.953 12.102 1 94.62 688 PHE B CA 1
ATOM 14918 C C . PHE B 1 688 ? 12.164 31.234 11.492 1 94.62 688 PHE B C 1
ATOM 14920 O O . PHE B 1 688 ? 11.133 31.859 11.242 1 94.62 688 PHE B O 1
ATOM 14927 N N . PHE B 1 689 ? 12.305 29.922 11.281 1 95.25 689 PHE B N 1
ATOM 14928 C CA . PHE B 1 689 ? 11.242 29.172 10.625 1 95.25 689 PHE B CA 1
ATOM 14929 C C . PHE B 1 689 ? 10.047 28.984 11.555 1 95.25 689 PHE B C 1
ATOM 14931 O O . PHE B 1 689 ? 8.906 28.953 11.102 1 95.25 689 PHE B O 1
ATOM 14938 N N . LYS B 1 690 ? 10.266 28.891 12.844 1 92.75 690 LYS B N 1
ATOM 14939 C CA . LYS B 1 690 ? 9.172 28.797 13.805 1 92.75 690 LYS B CA 1
ATOM 14940 C C . LYS B 1 690 ? 8.273 30.031 13.734 1 92.75 690 LYS B C 1
ATOM 14942 O O . LYS B 1 690 ? 7.051 29.906 13.727 1 92.75 690 LYS B O 1
ATOM 14947 N N . GLU B 1 691 ? 8.867 31.172 13.656 1 92.88 691 GLU B N 1
ATOM 14948 C CA . GLU B 1 691 ? 8.117 32.438 13.586 1 92.88 691 GLU B CA 1
ATOM 14949 C C . GLU B 1 691 ? 7.457 32.594 12.219 1 92.88 691 GLU B C 1
ATOM 14951 O O . GLU B 1 691 ? 6.336 33.094 12.125 1 92.88 691 GLU B O 1
ATOM 14956 N N . LEU B 1 692 ? 8.141 32.156 11.211 1 94.69 692 LEU B N 1
ATOM 14957 C CA . LEU B 1 692 ? 7.625 32.312 9.852 1 94.69 692 LEU B CA 1
ATOM 14958 C C . LEU B 1 692 ? 6.383 31.453 9.641 1 94.69 692 LEU B C 1
ATOM 14960 O O . LEU B 1 692 ? 5.477 31.828 8.898 1 94.69 692 LEU B O 1
ATOM 14964 N N . THR B 1 693 ? 6.301 30.297 10.281 1 92.56 693 THR B N 1
ATOM 14965 C CA . THR B 1 693 ? 5.207 29.359 10.039 1 92.56 693 THR B CA 1
ATOM 14966 C C . THR B 1 693 ? 4.121 29.516 11.102 1 92.56 693 THR B C 1
ATOM 14968 O O . THR B 1 693 ? 3.266 28.641 11.25 1 92.56 693 THR B O 1
ATOM 14971 N N . SER B 1 694 ? 4.125 30.625 11.758 1 90.38 694 SER B N 1
ATOM 14972 C CA . SER B 1 694 ? 3.092 30.891 12.75 1 90.38 694 SER B CA 1
ATOM 14973 C C . SER B 1 694 ? 1.751 31.188 12.086 1 90.38 694 SER B C 1
ATOM 14975 O O . SER B 1 694 ? 1.705 31.609 10.93 1 90.38 694 SER B O 1
ATOM 14977 N N . ARG B 1 695 ? 0.641 30.969 12.742 1 87.25 695 ARG B N 1
ATOM 14978 C CA . ARG B 1 695 ? -0.708 31.172 12.219 1 87.25 695 ARG B CA 1
ATOM 14979 C C . ARG B 1 695 ? -0.979 32.656 11.945 1 87.25 695 ARG B C 1
ATOM 14981 O O . ARG B 1 695 ? -1.616 33 10.945 1 87.25 695 ARG B O 1
ATOM 14988 N N . THR B 1 696 ? -0.559 33.438 12.914 1 89.44 696 THR B N 1
ATOM 14989 C CA . THR B 1 696 ? -0.712 34.875 12.789 1 89.44 696 THR B CA 1
ATOM 14990 C C . THR B 1 696 ? 0.645 35.562 12.609 1 89.44 696 THR B C 1
ATOM 14992 O O . THR B 1 696 ? 1.569 35.312 13.391 1 89.44 696 THR B O 1
ATOM 14995 N N . LEU B 1 697 ? 0.735 36.312 11.539 1 93.12 697 LEU B N 1
ATOM 14996 C CA . LEU B 1 697 ? 1.991 37 11.25 1 93.12 697 LEU B CA 1
ATOM 14997 C C . LEU B 1 697 ? 1.863 38.5 11.492 1 93.12 697 LEU B C 1
ATOM 14999 O O . LEU B 1 697 ? 0.823 39.094 11.195 1 93.12 697 LEU B O 1
ATOM 15003 N N . HIS B 1 698 ? 2.848 39 12.102 1 93.38 698 HIS B N 1
ATOM 15004 C CA . HIS B 1 698 ? 2.943 40.438 12.305 1 93.38 698 HIS B CA 1
ATOM 15005 C C . HIS B 1 698 ? 3.959 41.062 11.352 1 93.38 698 HIS B C 1
ATOM 15007 O O . HIS B 1 698 ? 5.062 40.531 11.18 1 93.38 698 HIS B O 1
ATOM 15013 N N . VAL B 1 699 ? 3.619 42.188 10.703 1 94.69 699 VAL B N 1
ATOM 15014 C CA . VAL B 1 699 ? 4.434 42.812 9.672 1 94.69 699 VAL B CA 1
ATOM 15015 C C . VAL B 1 699 ? 5.766 43.281 10.266 1 94.69 699 VAL B C 1
ATOM 15017 O O . VAL B 1 699 ? 6.812 43.156 9.617 1 94.69 699 VAL B O 1
ATOM 15020 N N . ASP B 1 700 ? 5.773 43.75 11.477 1 91.94 700 ASP B N 1
ATOM 15021 C CA . ASP B 1 700 ? 7 44.188 12.125 1 91.94 700 ASP B CA 1
ATOM 15022 C C . ASP B 1 700 ? 7.949 43.031 12.375 1 91.94 700 ASP B C 1
ATOM 15024 O O . ASP B 1 700 ? 9.164 43.156 12.18 1 91.94 700 ASP B O 1
ATOM 15028 N N . VAL B 1 701 ? 7.367 41.969 12.812 1 93.25 701 VAL B N 1
ATOM 15029 C CA . VAL B 1 701 ? 8.164 40.781 13.055 1 93.25 701 VAL B CA 1
ATOM 15030 C C . VAL B 1 701 ? 8.742 40.25 11.734 1 93.25 701 VAL B C 1
ATOM 15032 O O . VAL B 1 701 ? 9.898 39.812 11.688 1 93.25 701 VAL B O 1
ATOM 15035 N N . LEU B 1 702 ? 7.965 40.375 10.656 1 95.88 702 LEU B N 1
ATOM 15036 C CA . LEU B 1 702 ? 8.422 39.906 9.359 1 95.88 702 LEU B CA 1
ATOM 15037 C C . LEU B 1 702 ? 9.562 40.781 8.836 1 95.88 702 LEU B C 1
ATOM 15039 O O . LEU B 1 702 ? 10.492 40.281 8.203 1 95.88 702 LEU B O 1
ATOM 15043 N N . LYS B 1 703 ? 9.516 42.031 9.086 1 94.5 703 LYS B N 1
ATOM 15044 C CA . LYS B 1 703 ? 10.609 42.906 8.703 1 94.5 703 LYS B CA 1
ATOM 15045 C C . LYS B 1 703 ? 11.891 42.562 9.445 1 94.5 703 LYS B C 1
ATOM 15047 O O . LYS B 1 703 ? 12.977 42.562 8.859 1 94.5 703 LYS B O 1
ATOM 15052 N N . ARG B 1 704 ? 11.719 42.25 10.664 1 94 704 ARG B N 1
ATOM 15053 C CA . ARG B 1 704 ? 12.867 41.812 11.445 1 94 704 ARG B CA 1
ATOM 15054 C C . ARG B 1 704 ? 13.406 40.469 10.914 1 94 704 ARG B C 1
ATOM 15056 O O . ARG B 1 704 ? 14.625 40.312 10.781 1 94 704 ARG B O 1
ATOM 15063 N N . LEU B 1 705 ? 12.516 39.562 10.594 1 95.69 705 LEU B N 1
ATOM 15064 C CA . LEU B 1 705 ? 12.914 38.25 10.086 1 95.69 705 LEU B CA 1
ATOM 15065 C C . LEU B 1 705 ? 13.664 38.375 8.766 1 95.69 705 LEU B C 1
ATOM 15067 O O . LEU B 1 705 ? 14.57 37.594 8.477 1 95.69 705 LEU B O 1
ATOM 15071 N N . LYS B 1 706 ? 13.289 39.344 7.934 1 96 706 LYS B N 1
ATOM 15072 C CA . LYS B 1 706 ? 13.945 39.594 6.656 1 96 706 LYS B CA 1
ATOM 15073 C C . LYS B 1 706 ? 15.414 39.969 6.859 1 96 706 LYS B C 1
ATOM 15075 O O . LYS B 1 706 ? 16.281 39.5 6.121 1 96 706 LYS B O 1
ATOM 15080 N N . SER B 1 707 ? 15.688 40.688 7.883 1 93.69 707 SER B N 1
ATOM 15081 C CA . SER B 1 707 ? 17.062 41.062 8.188 1 93.69 707 SER B CA 1
ATOM 15082 C C . SER B 1 707 ? 17.797 39.938 8.906 1 93.69 707 SER B C 1
ATOM 15084 O O . SER B 1 707 ? 18.984 39.719 8.648 1 93.69 707 SER B O 1
ATOM 15086 N N . ASP B 1 708 ? 17.125 39.281 9.758 1 94.69 708 ASP B N 1
ATOM 15087 C CA . ASP B 1 708 ? 17.734 38.219 10.57 1 94.69 708 ASP B CA 1
ATOM 15088 C C . ASP B 1 708 ? 18.219 37.062 9.695 1 94.69 708 ASP B C 1
ATOM 15090 O O . ASP B 1 708 ? 19.281 36.5 9.945 1 94.69 708 ASP B O 1
ATOM 15094 N N . ILE B 1 709 ? 17.422 36.688 8.672 1 96.69 709 ILE B N 1
ATOM 15095 C CA . ILE B 1 709 ? 17.75 35.531 7.875 1 96.69 709 ILE B CA 1
ATOM 15096 C C . ILE B 1 709 ? 19.047 35.781 7.102 1 96.69 709 ILE B C 1
ATOM 15098 O O . ILE B 1 709 ? 19.828 34.844 6.879 1 96.69 709 ILE B O 1
ATOM 15102 N N . VAL B 1 710 ? 19.312 37 6.707 1 95.88 710 VAL B N 1
ATOM 15103 C CA . VAL B 1 710 ? 20.531 37.344 6 1 95.88 710 VAL B CA 1
ATOM 15104 C C . VAL B 1 710 ? 21.734 37.125 6.918 1 95.88 710 VAL B C 1
ATOM 15106 O O . VAL B 1 710 ? 22.734 36.531 6.516 1 95.88 710 VAL B O 1
ATOM 15109 N N . LEU B 1 711 ? 21.625 37.531 8.133 1 94.31 711 LEU B N 1
ATOM 15110 C CA . LEU B 1 711 ? 22.688 37.344 9.117 1 94.31 711 LEU B CA 1
ATOM 15111 C C . LEU B 1 711 ? 22.922 35.875 9.414 1 94.31 711 LEU B C 1
ATOM 15113 O O . LEU B 1 711 ? 24.062 35.438 9.523 1 94.31 711 LEU B O 1
ATOM 15117 N N . ILE B 1 712 ? 21.859 35.156 9.555 1 95.31 712 ILE B N 1
ATOM 15118 C CA . ILE B 1 712 ? 21.938 33.719 9.852 1 95.31 712 ILE B CA 1
ATOM 15119 C C . ILE B 1 712 ? 22.672 33 8.727 1 95.31 712 ILE B C 1
ATOM 15121 O O . ILE B 1 712 ? 23.547 32.156 8.977 1 95.31 712 ILE B O 1
ATOM 15125 N N . LEU B 1 713 ? 22.344 33.312 7.48 1 96.06 713 LEU B N 1
ATOM 15126 C CA . LEU B 1 713 ? 22.969 32.656 6.336 1 96.06 713 LEU B CA 1
ATOM 15127 C C . LEU B 1 713 ? 24.438 33.031 6.242 1 96.06 713 LEU B C 1
ATOM 15129 O O . LEU B 1 713 ? 25.266 32.188 5.852 1 96.06 713 LEU B O 1
ATOM 15133 N N . CYS B 1 714 ? 24.781 34.219 6.57 1 93.5 714 CYS B N 1
ATOM 15134 C CA . CYS B 1 714 ? 26.188 34.625 6.594 1 93.5 714 CYS B CA 1
ATOM 15135 C C . CYS B 1 714 ? 26.953 33.844 7.648 1 93.5 714 CYS B C 1
ATOM 15137 O O . CYS B 1 714 ? 28.094 33.438 7.402 1 93.5 714 CYS B O 1
ATOM 15139 N N . LYS B 1 715 ? 26.375 33.688 8.828 1 92.12 715 LYS B N 1
ATOM 15140 C CA . LYS B 1 715 ? 27.016 32.875 9.875 1 92.12 715 LYS B CA 1
ATOM 15141 C C . LYS B 1 715 ? 27.219 31.453 9.414 1 92.12 715 LYS B C 1
ATOM 15143 O O . LYS B 1 715 ? 28.266 30.844 9.672 1 92.12 715 LYS B O 1
ATOM 15148 N N . LEU B 1 716 ? 26.219 30.891 8.727 1 94.25 716 LEU B N 1
ATOM 15149 C CA . LEU B 1 716 ? 26.312 29.531 8.219 1 94.25 716 LEU B CA 1
ATOM 15150 C C . LEU B 1 716 ? 27.438 29.406 7.191 1 94.25 716 LEU B C 1
ATOM 15152 O O . LEU B 1 716 ? 28.141 28.391 7.148 1 94.25 716 LEU B O 1
ATOM 15156 N N . GLU B 1 717 ? 27.531 30.406 6.367 1 92.06 717 GLU B N 1
ATOM 15157 C CA . GLU B 1 717 ? 28.562 30.391 5.332 1 92.06 717 GLU B CA 1
ATOM 15158 C C . GLU B 1 717 ? 29.969 30.375 5.941 1 92.06 717 GLU B C 1
ATOM 15160 O O . GLU B 1 717 ? 30.906 29.844 5.344 1 92.06 717 GLU B O 1
ATOM 15165 N N . LYS B 1 718 ? 30.094 30.969 7.098 1 89.44 718 LYS B N 1
ATOM 15166 C CA . LYS B 1 718 ? 31.375 30.984 7.801 1 89.44 718 LYS B CA 1
ATOM 15167 C C . LYS B 1 718 ? 31.688 29.609 8.406 1 89.44 718 LYS B C 1
ATOM 15169 O O . LYS B 1 718 ? 32.844 29.266 8.609 1 89.44 718 LYS B O 1
ATOM 15174 N N . ILE B 1 719 ? 30.703 28.859 8.664 1 91 719 ILE B N 1
ATOM 15175 C CA . ILE B 1 719 ? 30.875 27.625 9.438 1 91 719 ILE B CA 1
ATOM 15176 C C . ILE B 1 719 ? 30.906 26.422 8.492 1 91 719 ILE B C 1
ATOM 15178 O O . ILE B 1 719 ? 31.828 25.609 8.562 1 91 719 ILE B O 1
ATOM 15182 N N . PHE B 1 720 ? 29.938 26.234 7.559 1 93.12 720 PHE B N 1
ATOM 15183 C CA . PHE B 1 720 ? 29.75 25.016 6.777 1 93.12 720 PHE B CA 1
ATOM 15184 C C . PHE B 1 720 ? 30.5 25.094 5.457 1 93.12 720 PHE B C 1
ATOM 15186 O O . PHE B 1 720 ? 30.828 26.188 4.992 1 93.12 720 PHE B O 1
ATOM 15193 N N . PRO B 1 721 ? 30.766 23.938 4.852 1 93 721 PRO B N 1
ATOM 15194 C CA . PRO B 1 721 ? 31.453 23.938 3.562 1 93 721 PRO B CA 1
ATOM 15195 C C . PRO B 1 721 ? 30.594 24.469 2.422 1 93 721 PRO B C 1
ATOM 15197 O O . PRO B 1 721 ? 29.359 24.484 2.535 1 93 721 PRO B O 1
ATOM 15200 N N . PRO B 1 722 ? 31.188 24.906 1.373 1 92.44 722 PRO B N 1
ATOM 15201 C CA . PRO B 1 722 ? 30.453 25.453 0.234 1 92.44 722 PRO B CA 1
ATOM 15202 C C . PRO B 1 722 ? 29.438 24.484 -0.341 1 92.44 722 PRO B C 1
ATOM 15204 O O . PRO B 1 722 ? 28.391 24.906 -0.841 1 92.44 722 PRO B O 1
ATOM 15207 N N . ALA B 1 723 ? 29.656 23.219 -0.264 1 93.31 723 ALA B N 1
ATOM 15208 C CA . ALA B 1 723 ? 28.734 22.234 -0.805 1 93.31 723 ALA B CA 1
ATOM 15209 C C . ALA B 1 723 ? 27.406 22.25 -0.056 1 93.31 723 ALA B C 1
ATOM 15211 O O . ALA B 1 723 ? 26.391 21.75 -0.562 1 93.31 723 ALA B O 1
ATOM 15212 N N . PHE B 1 724 ? 27.375 22.844 1.114 1 95.31 724 PHE B N 1
ATOM 15213 C CA . PHE B 1 724 ? 26.203 22.906 1.969 1 95.31 724 PHE B CA 1
ATOM 15214 C C . PHE B 1 724 ? 25.172 23.875 1.395 1 95.31 724 PHE B C 1
ATOM 15216 O O . PHE B 1 724 ? 23.969 23.734 1.617 1 95.31 724 PHE B O 1
ATOM 15223 N N . PHE B 1 725 ? 25.609 24.781 0.606 1 95.62 725 PHE B N 1
ATOM 15224 C CA . PHE B 1 725 ? 24.766 25.891 0.169 1 95.62 725 PHE B CA 1
ATOM 15225 C C . PHE B 1 725 ? 24.172 25.594 -1.208 1 95.62 725 PHE B C 1
ATOM 15227 O O . PHE B 1 725 ? 24.5 26.281 -2.184 1 95.62 725 PHE B O 1
ATOM 15234 N N . ASP B 1 726 ? 23.172 24.703 -1.183 1 93.56 726 ASP B N 1
ATOM 15235 C CA . ASP B 1 726 ? 22.375 24.438 -2.383 1 93.56 726 ASP B CA 1
ATOM 15236 C C . ASP B 1 726 ? 21.281 25.484 -2.561 1 93.56 726 ASP B C 1
ATOM 15238 O O . ASP B 1 726 ? 21.203 26.453 -1.789 1 93.56 726 ASP B O 1
ATOM 15242 N N . VAL B 1 727 ? 20.5 25.375 -3.541 1 94.12 727 VAL B N 1
ATOM 15243 C CA . VAL B 1 727 ? 19.5 26.391 -3.885 1 94.12 727 VAL B CA 1
ATOM 15244 C C . VAL B 1 727 ? 18.453 26.484 -2.785 1 94.12 727 VAL B C 1
ATOM 15246 O O . VAL B 1 727 ? 17.922 27.562 -2.506 1 94.12 727 VAL B O 1
ATOM 15249 N N . MET B 1 728 ? 18.156 25.375 -2.127 1 94.81 728 MET B N 1
ATOM 15250 C CA . MET B 1 728 ? 17.109 25.344 -1.099 1 94.81 728 MET B CA 1
ATOM 15251 C C . MET B 1 728 ? 17.516 26.188 0.107 1 94.81 728 MET B C 1
ATOM 15253 O O . MET B 1 728 ? 16.672 26.859 0.704 1 94.81 728 MET B O 1
ATOM 15257 N N . ILE B 1 729 ? 18.766 26.188 0.47 1 96.38 729 ILE B N 1
ATOM 15258 C CA . ILE B 1 729 ? 19.25 27 1.579 1 96.38 729 ILE B CA 1
ATOM 15259 C C . ILE B 1 729 ? 19.188 28.484 1.203 1 96.38 729 ILE B C 1
ATOM 15261 O O . ILE B 1 729 ? 18.75 29.312 2.01 1 96.38 729 ILE B O 1
ATOM 15265 N N . HIS B 1 730 ? 19.516 28.734 -0.021 1 95.69 730 HIS B N 1
ATOM 15266 C CA . HIS B 1 730 ? 19.516 30.109 -0.498 1 95.69 730 HIS B CA 1
ATOM 15267 C C . HIS B 1 730 ? 18.109 30.688 -0.52 1 95.69 730 HIS B C 1
ATOM 15269 O O . HIS B 1 730 ? 17.906 31.859 -0.197 1 95.69 730 HIS B O 1
ATOM 15275 N N . LEU B 1 731 ? 17.141 29.906 -0.894 1 96.75 731 LEU B N 1
ATOM 15276 C CA . LEU B 1 731 ? 15.773 30.375 -1.077 1 96.75 731 LEU B CA 1
ATOM 15277 C C . LEU B 1 731 ? 15.195 30.891 0.234 1 96.75 731 LEU B C 1
ATOM 15279 O O . LEU B 1 731 ? 14.211 31.641 0.231 1 96.75 731 LEU B O 1
ATOM 15283 N N . SER B 1 732 ? 15.75 30.562 1.384 1 96.81 732 SER B N 1
ATOM 15284 C CA . SER B 1 732 ? 15.242 31.016 2.676 1 96.81 732 SER B CA 1
ATOM 15285 C C . SER B 1 732 ? 15.312 32.531 2.805 1 96.81 732 SER B C 1
ATOM 15287 O O . SER B 1 732 ? 14.547 33.125 3.557 1 96.81 732 SER B O 1
ATOM 15289 N N . ILE B 1 733 ? 16.172 33.156 2.025 1 96.56 733 ILE B N 1
ATOM 15290 C CA . ILE B 1 733 ? 16.406 34.594 2.131 1 96.56 733 ILE B CA 1
ATOM 15291 C C . ILE B 1 733 ? 15.164 35.344 1.652 1 96.56 733 ILE B C 1
ATOM 15293 O O . ILE B 1 733 ? 14.922 36.469 2.084 1 96.56 733 ILE B O 1
ATOM 15297 N N . HIS B 1 734 ? 14.383 34.688 0.816 1 96.56 734 HIS B N 1
ATOM 15298 C CA . HIS B 1 734 ? 13.273 35.375 0.173 1 96.56 734 HIS B CA 1
ATOM 15299 C C . HIS B 1 734 ? 11.953 35.062 0.872 1 96.56 734 HIS B C 1
ATOM 15301 O O . HIS B 1 734 ? 10.914 35.656 0.529 1 96.56 734 HIS B O 1
ATOM 15307 N N . LEU B 1 735 ? 11.883 34.219 1.867 1 97.62 735 LEU B N 1
ATOM 15308 C CA . LEU B 1 735 ? 10.641 33.688 2.42 1 97.62 735 LEU B CA 1
ATOM 15309 C C . LEU B 1 735 ? 9.914 34.75 3.242 1 97.62 735 LEU B C 1
ATOM 15311 O O . LEU B 1 735 ? 8.688 34.812 3.203 1 97.62 735 LEU B O 1
ATOM 15315 N N . ALA B 1 736 ? 10.641 35.531 4.039 1 97.12 736 ALA B N 1
ATOM 15316 C CA . ALA B 1 736 ? 10 36.562 4.852 1 97.12 736 ALA B CA 1
ATOM 15317 C C . ALA B 1 736 ? 9.32 37.594 3.973 1 97.12 736 ALA B C 1
ATOM 15319 O O . ALA B 1 736 ? 8.203 38.031 4.27 1 97.12 736 ALA B O 1
ATOM 15320 N N . GLU B 1 737 ? 9.984 37.969 2.955 1 96.06 737 GLU B N 1
ATOM 15321 C CA . GLU B 1 737 ? 9.398 38.938 2.02 1 96.06 737 GLU B CA 1
ATOM 15322 C C . GLU B 1 737 ? 8.164 38.344 1.339 1 96.06 737 GLU B C 1
ATOM 15324 O O . GLU B 1 737 ? 7.156 39.031 1.178 1 96.06 737 GLU B O 1
ATOM 15329 N N . GLU B 1 738 ? 8.242 37.156 0.937 1 96.62 738 GLU B N 1
ATOM 15330 C CA . GLU B 1 738 ? 7.098 36.5 0.301 1 96.62 738 GLU B CA 1
ATOM 15331 C C . GLU B 1 738 ? 5.918 36.406 1.265 1 96.62 738 GLU B C 1
ATOM 15333 O O . GLU B 1 738 ? 4.758 36.438 0.845 1 96.62 738 GLU B O 1
ATOM 15338 N N . ALA B 1 739 ? 6.219 36.125 2.512 1 97.19 739 ALA B N 1
ATOM 15339 C CA . ALA B 1 739 ? 5.152 36.062 3.508 1 97.19 739 ALA B CA 1
ATOM 15340 C C . ALA B 1 739 ? 4.449 37.406 3.648 1 97.19 739 ALA B C 1
ATOM 15342 O O . ALA B 1 739 ? 3.24 37.469 3.877 1 97.19 739 ALA B O 1
ATOM 15343 N N . MET B 1 740 ? 5.18 38.531 3.52 1 96.81 740 MET B N 1
ATOM 15344 C CA . MET B 1 740 ? 4.574 39.844 3.557 1 96.81 740 MET B CA 1
ATOM 15345 C C . MET B 1 740 ? 3.68 40.062 2.34 1 96.81 740 MET B C 1
ATOM 15347 O O . MET B 1 740 ? 2.617 40.688 2.449 1 96.81 740 MET B O 1
ATOM 15351 N N . LEU B 1 741 ? 4.066 39.5 1.242 1 96.81 741 LEU B N 1
ATOM 15352 C CA . LEU B 1 741 ? 3.332 39.656 -0.005 1 96.81 741 LEU B CA 1
ATOM 15353 C C . LEU B 1 741 ? 2.115 38.75 -0.051 1 96.81 741 LEU B C 1
ATOM 15355 O O . LEU B 1 741 ? 1.044 39.156 -0.512 1 96.81 741 LEU B O 1
ATOM 15359 N N . GLY B 1 742 ? 2.193 37.562 0.399 1 96.44 742 GLY B N 1
ATOM 15360 C CA . GLY B 1 742 ? 1.146 36.562 0.184 1 96.44 742 GLY B CA 1
ATOM 15361 C C . GLY B 1 742 ? 0.375 36.219 1.446 1 96.44 742 GLY B C 1
ATOM 15362 O O . GLY B 1 742 ? -0.697 35.625 1.382 1 96.44 742 GLY B O 1
ATOM 15363 N N . GLY B 1 743 ? 0.848 36.562 2.621 1 94.69 743 GLY B N 1
ATOM 15364 C CA . GLY B 1 743 ? 0.181 36.25 3.873 1 94.69 743 GLY B CA 1
ATOM 15365 C C . GLY B 1 743 ? 0.743 35 4.543 1 94.69 743 GLY B C 1
ATOM 15366 O O . GLY B 1 743 ? 1.845 34.562 4.215 1 94.69 743 GLY B O 1
ATOM 15367 N N . PRO B 1 744 ? 0.012 34.438 5.488 1 93.94 744 PRO B N 1
ATOM 15368 C CA . PRO B 1 744 ? 0.505 33.281 6.23 1 93.94 744 PRO B CA 1
ATOM 15369 C C . PRO B 1 744 ? 0.811 32.094 5.324 1 93.94 744 PRO B C 1
ATOM 15371 O O . PRO B 1 744 ? 0.075 31.844 4.371 1 93.94 744 PRO B O 1
ATOM 15374 N N . VAL B 1 745 ? 1.814 31.312 5.691 1 94.25 745 VAL B N 1
ATOM 15375 C CA . VAL B 1 745 ? 2.402 30.281 4.848 1 94.25 745 VAL B CA 1
ATOM 15376 C C . VAL B 1 745 ? 1.441 29.094 4.734 1 94.25 745 VAL B C 1
ATOM 15378 O O . VAL B 1 745 ? 1.427 28.391 3.717 1 94.25 745 VAL B O 1
ATOM 15381 N N . GLN B 1 746 ? 0.574 28.844 5.699 1 91.44 746 GLN B N 1
ATOM 15382 C CA . GLN B 1 746 ? -0.29 27.672 5.746 1 91.44 746 GLN B CA 1
ATOM 15383 C C . GLN B 1 746 ? -1.29 27.672 4.598 1 91.44 746 GLN B C 1
ATOM 15385 O O . GLN B 1 746 ? -1.83 26.625 4.23 1 91.44 746 GLN B O 1
ATOM 15390 N N . PHE B 1 747 ? -1.523 28.875 3.967 1 95.12 747 PHE B N 1
ATOM 15391 C CA . PHE B 1 747 ? -2.504 28.969 2.891 1 95.12 747 PHE B CA 1
ATOM 15392 C C . PHE B 1 747 ? -1.825 28.875 1.529 1 95.12 747 PHE B C 1
ATOM 15394 O O . PHE B 1 747 ? -2.492 28.906 0.494 1 95.12 747 PHE B O 1
ATOM 15401 N N . ARG B 1 748 ? -0.461 28.688 1.586 1 95.31 748 ARG B N 1
ATOM 15402 C CA . ARG B 1 748 ? 0.263 28.734 0.32 1 95.31 748 ARG B CA 1
ATOM 15403 C C . ARG B 1 748 ? 1.325 27.641 0.258 1 95.31 748 ARG B C 1
ATOM 15405 O O . ARG B 1 748 ? 2.316 27.781 -0.462 1 95.31 748 ARG B O 1
ATOM 15412 N N . TRP B 1 749 ? 1.245 26.609 1.096 1 94.38 749 TRP B N 1
ATOM 15413 C CA . TRP B 1 749 ? 2.227 25.531 1.014 1 94.38 749 TRP B CA 1
ATOM 15414 C C . TRP B 1 749 ? 1.579 24.25 0.524 1 94.38 749 TRP B C 1
ATOM 15416 O O . TRP B 1 749 ? 0.354 24.156 0.42 1 94.38 749 TRP B O 1
ATOM 15426 N N . MET B 1 750 ? 2.303 23.25 0.23 1 94.44 750 MET B N 1
ATOM 15427 C CA . MET B 1 750 ? 1.86 22.094 -0.554 1 94.44 750 MET B CA 1
ATOM 15428 C C . MET B 1 750 ? 1.216 21.047 0.34 1 94.44 750 MET B C 1
ATOM 15430 O O . MET B 1 750 ? 0.607 20.094 -0.153 1 94.44 750 MET B O 1
ATOM 15434 N N . TYR B 1 751 ? 1.103 21.109 1.691 1 91.31 751 TYR B N 1
ATOM 15435 C CA . TYR B 1 751 ? 0.598 20.078 2.6 1 91.31 751 TYR B CA 1
ATOM 15436 C C . TYR B 1 751 ? -0.825 19.672 2.23 1 91.31 751 TYR B C 1
ATOM 15438 O O . TYR B 1 751 ? -1.107 18.5 2.018 1 91.31 751 TYR B O 1
ATOM 15446 N N . PRO B 1 752 ? -1.766 20.672 2.117 1 92.81 752 PRO B N 1
ATOM 15447 C CA . PRO B 1 752 ? -3.146 20.297 1.811 1 92.81 752 PRO B CA 1
ATOM 15448 C C . PRO B 1 752 ? -3.285 19.625 0.442 1 92.81 752 PRO B C 1
ATOM 15450 O O . PRO B 1 752 ? -4.102 18.719 0.272 1 92.81 752 PRO B O 1
ATOM 15453 N N . PHE B 1 753 ? -2.461 20.031 -0.463 1 94.19 753 PHE B N 1
ATOM 15454 C CA . PHE B 1 753 ? -2.59 19.531 -1.825 1 94.19 753 PHE B CA 1
ATOM 15455 C C . PHE B 1 753 ? -2 18.125 -1.942 1 94.19 753 PHE B C 1
ATOM 15457 O O . PHE B 1 753 ? -2.502 17.297 -2.705 1 94.19 753 PHE B O 1
ATOM 15464 N N . GLU B 1 754 ? -0.887 17.875 -1.231 1 89.62 754 GLU B N 1
ATOM 15465 C CA . GLU B 1 754 ? -0.353 16.516 -1.202 1 89.62 754 GLU B CA 1
ATOM 15466 C C . GLU B 1 754 ? -1.354 15.539 -0.584 1 89.62 754 GLU B C 1
ATOM 15468 O O . GLU B 1 754 ? -1.476 14.398 -1.034 1 89.62 754 GLU B O 1
ATOM 15473 N N . ARG B 1 755 ? -2.025 15.969 0.426 1 87.94 755 ARG B N 1
ATOM 15474 C CA . ARG B 1 755 ? -3.072 15.148 1.026 1 87.94 755 ARG B CA 1
ATOM 15475 C C . ARG B 1 755 ? -4.207 14.906 0.039 1 87.94 755 ARG B C 1
ATOM 15477 O O . ARG B 1 755 ? -4.785 13.82 0.01 1 87.94 755 ARG B O 1
ATOM 15484 N N . TYR B 1 756 ? -4.551 15.953 -0.659 1 93.12 756 TYR B N 1
ATOM 15485 C CA . TYR B 1 756 ? -5.613 15.836 -1.652 1 93.12 756 TYR B CA 1
ATOM 15486 C C . TYR B 1 756 ? -5.215 14.867 -2.762 1 93.12 756 TYR B C 1
ATOM 15488 O O . TYR B 1 756 ? -6.043 14.102 -3.254 1 93.12 756 TYR B O 1
ATOM 15496 N N . MET B 1 757 ? -3.994 14.914 -3.197 1 92.81 757 MET B N 1
ATOM 15497 C CA . MET B 1 757 ? -3.514 14 -4.23 1 92.81 757 MET B CA 1
ATOM 15498 C C . MET B 1 757 ? -3.58 12.555 -3.748 1 92.81 757 MET B C 1
ATOM 15500 O O . MET B 1 757 ? -3.834 11.641 -4.539 1 92.81 757 MET B O 1
ATOM 15504 N N . LYS B 1 758 ? -3.361 12.344 -2.49 1 88.44 758 LYS B N 1
ATOM 15505 C CA . LYS B 1 758 ? -3.533 11.008 -1.926 1 88.44 758 LYS B CA 1
ATOM 15506 C C . LYS B 1 758 ? -4.973 10.531 -2.074 1 88.44 758 LYS B C 1
ATOM 15508 O O . LYS B 1 758 ? -5.219 9.352 -2.348 1 88.44 758 LYS B O 1
ATOM 15513 N N . VAL B 1 759 ? -5.875 11.398 -1.829 1 91.25 759 VAL B N 1
ATOM 15514 C CA . VAL B 1 759 ? -7.289 11.07 -2 1 91.25 759 VAL B CA 1
ATOM 15515 C C . VAL B 1 759 ? -7.559 10.703 -3.455 1 91.25 759 VAL B C 1
ATOM 15517 O O . VAL B 1 759 ? -8.266 9.727 -3.732 1 91.25 759 VAL B O 1
ATOM 15520 N N . LEU B 1 760 ? -6.992 11.477 -4.371 1 93.06 760 LEU B N 1
ATOM 15521 C CA . LEU B 1 760 ? -7.18 11.203 -5.793 1 93.06 760 LEU B CA 1
ATOM 15522 C C . LEU B 1 760 ? -6.598 9.844 -6.172 1 93.06 760 LEU B C 1
ATOM 15524 O O . LEU B 1 760 ? -7.172 9.125 -6.992 1 93.06 760 LEU B O 1
ATOM 15528 N N . LYS B 1 761 ? -5.5 9.547 -5.605 1 88.12 761 LYS B N 1
ATOM 15529 C CA . LYS B 1 761 ? -4.879 8.25 -5.836 1 88.12 761 LYS B CA 1
ATOM 15530 C C . LYS B 1 761 ? -5.82 7.113 -5.441 1 88.12 761 LYS B C 1
ATOM 15532 O O . LYS B 1 761 ? -5.84 6.062 -6.086 1 88.12 761 LYS B O 1
ATOM 15537 N N . GLY B 1 762 ? -6.551 7.332 -4.406 1 86.5 762 GLY B N 1
ATOM 15538 C CA . GLY B 1 762 ? -7.488 6.332 -3.926 1 86.5 762 GLY B CA 1
ATOM 15539 C C . GLY B 1 762 ? -8.617 6.055 -4.898 1 86.5 762 GLY B C 1
ATOM 15540 O O . GLY B 1 762 ? -9.266 5.004 -4.828 1 86.5 762 GLY B O 1
ATOM 15541 N N . TYR B 1 763 ? -8.805 6.973 -5.867 1 90 763 TYR B N 1
ATOM 15542 C CA . TYR B 1 763 ? -9.875 6.812 -6.84 1 90 763 TYR B CA 1
ATOM 15543 C C . TYR B 1 763 ? -9.438 5.941 -8.008 1 90 763 TYR B C 1
ATOM 15545 O O . TYR B 1 763 ? -10.258 5.508 -8.812 1 90 763 TYR B O 1
ATOM 15553 N N . ALA B 1 764 ? -8.133 5.664 -8.117 1 87.5 764 ALA B N 1
ATOM 15554 C CA . ALA B 1 764 ? -7.625 4.848 -9.211 1 87.5 764 ALA B CA 1
ATOM 15555 C C . ALA B 1 764 ? -7.852 3.361 -8.938 1 87.5 764 ALA B C 1
ATOM 15557 O O . ALA B 1 764 ? -6.914 2.639 -8.586 1 87.5 764 ALA B O 1
ATOM 15558 N N . ARG B 1 765 ? -9 2.869 -9.203 1 80.62 765 ARG B N 1
ATOM 15559 C CA . ARG B 1 765 ? -9.336 1.471 -8.961 1 80.62 765 ARG B CA 1
ATOM 15560 C C . ARG B 1 765 ? -9.109 0.628 -10.211 1 80.62 765 ARG B C 1
ATOM 15562 O O . ARG B 1 765 ? -8.875 -0.579 -10.117 1 80.62 765 ARG B O 1
ATOM 15569 N N . ASN B 1 766 ? -9.281 1.299 -11.391 1 77.81 766 ASN B N 1
ATOM 15570 C CA . ASN B 1 766 ? -8.922 0.654 -12.648 1 77.81 766 ASN B CA 1
ATOM 15571 C C . ASN B 1 766 ? -7.5 0.995 -13.07 1 77.81 766 ASN B C 1
ATOM 15573 O O . ASN B 1 766 ? -7.227 2.113 -13.508 1 77.81 766 ASN B O 1
ATOM 15577 N N . LYS B 1 767 ? -6.645 0.092 -13.055 1 75.31 767 LYS B N 1
ATOM 15578 C CA . LYS B 1 767 ? -5.227 0.352 -13.289 1 75.31 767 LYS B CA 1
ATOM 15579 C C . LYS B 1 767 ? -4.945 0.544 -14.773 1 75.31 767 LYS B C 1
ATOM 15581 O O . LYS B 1 767 ? -3.922 1.123 -15.148 1 75.31 767 LYS B O 1
ATOM 15586 N N . ALA B 1 768 ? -5.867 0.031 -15.641 1 73.94 768 ALA B N 1
ATOM 15587 C CA . ALA B 1 768 ? -5.688 0.181 -17.078 1 73.94 768 ALA B CA 1
ATOM 15588 C C . ALA B 1 768 ? -6.016 1.603 -17.531 1 73.94 768 ALA B C 1
ATOM 15590 O O . ALA B 1 768 ? -5.449 2.096 -18.516 1 73.94 768 ALA B O 1
ATOM 15591 N N . ARG B 1 769 ? -6.949 2.123 -16.812 1 85.31 769 ARG B N 1
ATOM 15592 C CA . ARG B 1 769 ? -7.363 3.494 -17.094 1 85.31 769 ARG B CA 1
ATOM 15593 C C . ARG B 1 769 ? -7.43 4.324 -15.812 1 85.31 769 ARG B C 1
ATOM 15595 O O . ARG B 1 769 ? -8.5 4.789 -15.422 1 85.31 769 ARG B O 1
ATOM 15602 N N . PRO B 1 770 ? -6.266 4.637 -15.312 1 86.62 770 PRO B N 1
ATOM 15603 C CA . PRO B 1 770 ? -6.246 5.309 -14.016 1 86.62 770 PRO B CA 1
ATOM 15604 C C . PRO B 1 770 ? -6.867 6.703 -14.062 1 86.62 770 PRO B C 1
ATOM 15606 O O . PRO B 1 770 ? -7.594 7.09 -13.141 1 86.62 770 PRO B O 1
ATOM 15609 N N . GLU B 1 771 ? -6.633 7.539 -15.156 1 92.75 771 GLU B N 1
ATOM 15610 C CA . GLU B 1 771 ? -7.164 8.898 -15.25 1 92.75 771 GLU B CA 1
ATOM 15611 C C . GLU B 1 771 ? -8.688 8.891 -15.328 1 92.75 771 GLU B C 1
ATOM 15613 O O . GLU B 1 771 ? -9.352 9.711 -14.695 1 92.75 771 GLU B O 1
ATOM 15618 N N . GLY B 1 772 ? -9.18 7.934 -16.188 1 91.38 772 GLY B N 1
ATOM 15619 C CA . GLY B 1 772 ? -10.625 7.816 -16.266 1 91.38 772 GLY B CA 1
ATOM 15620 C C . GLY B 1 772 ? -11.273 7.414 -14.953 1 91.38 772 GLY B C 1
ATOM 15621 O O . GLY B 1 772 ? -12.328 7.934 -14.586 1 91.38 772 GLY B O 1
ATOM 15622 N N . SER B 1 773 ? -10.617 6.508 -14.273 1 90.75 773 SER B N 1
ATOM 15623 C CA . SER B 1 773 ? -11.117 6.062 -12.977 1 90.75 773 SER B CA 1
ATOM 15624 C C . SER B 1 773 ? -11.102 7.199 -11.961 1 90.75 773 SER B C 1
ATOM 15626 O O . SER B 1 773 ? -12.047 7.352 -11.18 1 90.75 773 SER B O 1
ATOM 15628 N N . ILE B 1 774 ? -10.055 8.023 -11.922 1 94 774 ILE B N 1
ATOM 15629 C CA . ILE B 1 774 ? -9.93 9.148 -11 1 94 774 ILE B CA 1
ATOM 15630 C C . ILE B 1 774 ? -11 10.188 -11.305 1 94 774 ILE B C 1
ATOM 15632 O O . ILE B 1 774 ? -11.633 10.719 -10.391 1 94 774 ILE B O 1
ATOM 15636 N N . ALA B 1 775 ? -11.195 10.438 -12.578 1 94.88 775 ALA B N 1
ATOM 15637 C CA . ALA B 1 775 ? -12.18 11.438 -12.984 1 94.88 775 ALA B CA 1
ATOM 15638 C C . ALA B 1 775 ? -13.578 11.039 -12.531 1 94.88 775 ALA B C 1
ATOM 15640 O O . ALA B 1 775 ? -14.328 11.859 -12 1 94.88 775 ALA B O 1
ATOM 15641 N N . GLU B 1 776 ? -13.906 9.766 -12.734 1 90.19 776 GLU B N 1
ATOM 15642 C CA . GLU B 1 776 ? -15.227 9.289 -12.336 1 90.19 776 GLU B CA 1
ATOM 15643 C C . GLU B 1 776 ? -15.375 9.297 -10.812 1 90.19 776 GLU B C 1
ATOM 15645 O O . GLU B 1 776 ? -16.438 9.648 -10.289 1 90.19 776 GLU B O 1
ATOM 15650 N N . GLY B 1 777 ? -14.32 8.828 -10.148 1 90.06 777 GLY B N 1
ATOM 15651 C CA . GLY B 1 777 ? -14.344 8.859 -8.695 1 90.06 777 GLY B CA 1
ATOM 15652 C C . GLY B 1 777 ? -14.5 10.258 -8.133 1 90.06 777 GLY B C 1
ATOM 15653 O O . GLY B 1 777 ? -15.234 10.469 -7.164 1 90.06 777 GLY B O 1
ATOM 15654 N N . TYR B 1 778 ? -13.859 11.281 -8.75 1 93.62 778 TYR B N 1
ATOM 15655 C CA . TYR B 1 778 ? -13.93 12.672 -8.312 1 93.62 778 TYR B CA 1
ATOM 15656 C C . TYR B 1 778 ? -15.336 13.234 -8.484 1 93.62 778 TYR B C 1
ATOM 15658 O O . TYR B 1 778 ? -15.867 13.883 -7.582 1 93.62 778 TYR B O 1
ATOM 15666 N N . ILE B 1 779 ? -15.906 12.977 -9.625 1 91.25 779 ILE B N 1
ATOM 15667 C CA . ILE B 1 779 ? -17.219 13.531 -9.922 1 91.25 779 ILE B CA 1
ATOM 15668 C C . ILE B 1 779 ? -18.266 12.938 -8.969 1 91.25 779 ILE B C 1
ATOM 15670 O O . ILE B 1 779 ? -19.141 13.641 -8.484 1 91.25 779 ILE B O 1
ATOM 15674 N N . ASP B 1 780 ? -18.141 11.633 -8.773 1 89.5 780 ASP B N 1
ATOM 15675 C CA . ASP B 1 780 ? -19.047 10.977 -7.848 1 89.5 780 ASP B CA 1
ATOM 15676 C C . ASP B 1 780 ? -18.906 11.562 -6.441 1 89.5 780 ASP B C 1
ATOM 15678 O O . ASP B 1 780 ? -19.922 11.812 -5.766 1 89.5 780 ASP B O 1
ATOM 15682 N N . ASN B 1 781 ? -17.734 11.766 -6.004 1 89.56 781 ASN B N 1
ATOM 15683 C CA . ASN B 1 781 ? -17.5 12.305 -4.672 1 89.56 781 ASN B CA 1
ATOM 15684 C C . ASN B 1 781 ? -17.969 13.75 -4.559 1 89.56 781 ASN B C 1
ATOM 15686 O O . ASN B 1 781 ? -18.469 14.164 -3.514 1 89.56 781 ASN B O 1
ATOM 15690 N N . GLU B 1 782 ? -17.625 14.523 -5.605 1 89.38 782 GLU B N 1
ATOM 15691 C CA . GLU B 1 782 ? -18.062 15.914 -5.609 1 89.38 782 GLU B CA 1
ATOM 15692 C C . GLU B 1 782 ? -19.578 16.016 -5.504 1 89.38 782 GLU B C 1
ATOM 15694 O O . GLU B 1 782 ? -20.094 16.844 -4.758 1 89.38 782 GLU B O 1
ATOM 15699 N N . CYS B 1 783 ? -20.266 15.172 -6.234 1 87 783 CYS B N 1
ATOM 15700 C CA . CYS B 1 783 ? -21.719 15.148 -6.203 1 87 783 CYS B CA 1
ATOM 15701 C C . CYS B 1 783 ? -22.234 14.758 -4.82 1 87 783 CYS B C 1
ATOM 15703 O O . CYS B 1 783 ? -23.125 15.414 -4.273 1 87 783 CYS B O 1
ATOM 15705 N N . MET B 1 784 ? -21.641 13.789 -4.309 1 86.19 784 MET B N 1
ATOM 15706 C CA . MET B 1 784 ? -22.125 13.281 -3.021 1 86.19 784 MET B CA 1
ATOM 15707 C C . MET B 1 784 ? -21.781 14.258 -1.9 1 86.19 784 MET B C 1
ATOM 15709 O O . MET B 1 784 ? -22.531 14.391 -0.936 1 86.19 784 MET B O 1
ATOM 15713 N N . THR B 1 785 ? -20.641 14.898 -1.951 1 84.56 785 THR B N 1
ATOM 15714 C CA . THR B 1 785 ? -20.281 15.906 -0.958 1 84.56 785 THR B CA 1
ATOM 15715 C C . THR B 1 785 ? -21.281 17.062 -0.963 1 84.56 785 THR B C 1
ATOM 15717 O O . THR B 1 785 ? -21.672 17.562 0.096 1 84.56 785 THR B O 1
ATOM 15720 N N . PHE B 1 786 ? -21.734 17.438 -2.115 1 82.06 786 PHE B N 1
ATOM 15721 C CA . PHE B 1 786 ? -22.734 18.484 -2.232 1 82.06 786 PHE B CA 1
ATOM 15722 C C . PHE B 1 786 ? -24.062 18.031 -1.631 1 82.06 786 PHE B C 1
ATOM 15724 O O . PHE B 1 786 ? -24.688 18.766 -0.868 1 82.06 786 PHE B O 1
ATOM 15731 N N . CYS B 1 787 ? -24.422 16.781 -1.98 1 81.44 787 CYS B N 1
ATOM 15732 C CA . CYS B 1 787 ? -25.688 16.266 -1.492 1 81.44 787 CYS B CA 1
ATOM 15733 C C . CYS B 1 787 ? -25.641 16.047 0.015 1 81.44 787 CYS B C 1
ATOM 15735 O O . CYS B 1 787 ? -26.656 16.188 0.699 1 81.44 787 CYS B O 1
ATOM 15737 N N . SER B 1 788 ? -24.562 15.688 0.534 1 83.94 788 SER B N 1
ATOM 15738 C CA . SER B 1 788 ? -24.422 15.344 1.945 1 83.94 788 SER B CA 1
ATOM 15739 C C . SER B 1 788 ? -24.625 16.562 2.836 1 83.94 788 SER B C 1
ATOM 15741 O O . SER B 1 788 ? -24.891 16.422 4.031 1 83.94 788 SER B O 1
ATOM 15743 N N . MET B 1 789 ? -24.469 17.703 2.256 1 79.88 789 MET B N 1
ATOM 15744 C CA . MET B 1 789 ? -24.703 18.922 3.02 1 79.88 789 MET B CA 1
ATOM 15745 C C . MET B 1 789 ? -26.156 19 3.49 1 79.88 789 MET B C 1
ATOM 15747 O O . MET B 1 789 ? -26.453 19.688 4.473 1 79.88 789 MET B O 1
ATOM 15751 N N . TYR B 1 790 ? -27.031 18.234 2.781 1 76.06 790 TYR B N 1
ATOM 15752 C CA . TYR B 1 790 ? -28.453 18.328 3.059 1 76.06 790 TYR B CA 1
ATOM 15753 C C . TYR B 1 790 ? -28.922 17.141 3.893 1 76.06 790 TYR B C 1
ATOM 15755 O O . TYR B 1 790 ? -30.094 17.078 4.285 1 76.06 790 TYR B O 1
ATOM 15763 N N . PHE B 1 791 ? -27.953 16.203 4.145 1 78.69 791 PHE B N 1
ATOM 15764 C CA . PHE B 1 791 ? -28.344 15.008 4.891 1 78.69 791 PHE B CA 1
ATOM 15765 C C . PHE B 1 791 ? -28.391 15.297 6.387 1 78.69 791 PHE B C 1
ATOM 15767 O O . PHE B 1 791 ? -27.562 16.062 6.902 1 78.69 791 PHE B O 1
ATOM 15774 N N . GLU B 1 792 ? -29.328 14.742 7.004 1 73.69 792 GLU B N 1
ATOM 15775 C CA . GLU B 1 792 ? -29.422 14.836 8.461 1 73.69 792 GLU B CA 1
ATOM 15776 C C . GLU B 1 792 ? -29.391 13.453 9.102 1 73.69 792 GLU B C 1
ATOM 15778 O O . GLU B 1 792 ? -29.891 12.477 8.531 1 73.69 792 GLU B O 1
ATOM 15783 N N . GLY B 1 793 ? -28.781 13.266 10.203 1 68.5 793 GLY B N 1
ATOM 15784 C CA . GLY B 1 793 ? -28.797 12.023 10.969 1 68.5 793 GLY B CA 1
ATOM 15785 C C . GLY B 1 793 ? -27.75 11.031 10.516 1 68.5 793 GLY B C 1
ATOM 15786 O O . GLY B 1 793 ? -27.797 9.859 10.891 1 68.5 793 GLY B O 1
ATOM 15787 N N . ILE B 1 794 ? -27 11.422 9.523 1 79.06 794 ILE B N 1
ATOM 15788 C CA . ILE B 1 794 ? -25.953 10.523 9.055 1 79.06 794 ILE B CA 1
ATOM 15789 C C . ILE B 1 794 ? -24.594 11.242 9.078 1 79.06 794 ILE B C 1
ATOM 15791 O O . ILE B 1 794 ? -24.547 12.469 8.938 1 79.06 794 ILE B O 1
ATOM 15795 N N . GLU B 1 795 ? -23.641 10.508 9.359 1 78.25 795 GLU B N 1
ATOM 15796 C CA . GLU B 1 795 ? -22.297 11.078 9.398 1 78.25 795 GLU B CA 1
ATOM 15797 C C . GLU B 1 795 ? -21.844 11.516 8.008 1 78.25 795 GLU B C 1
ATOM 15799 O O . GLU B 1 795 ? -21.984 10.766 7.039 1 78.25 795 GLU B O 1
ATOM 15804 N N . THR B 1 796 ? -21.609 12.75 7.852 1 79.12 796 THR B N 1
ATOM 15805 C CA . THR B 1 796 ? -21.109 13.305 6.602 1 79.12 796 THR B CA 1
ATOM 15806 C C . THR B 1 796 ? -19.75 13.961 6.805 1 79.12 796 THR B C 1
ATOM 15808 O O . THR B 1 796 ? -19.234 14 7.922 1 79.12 796 THR B O 1
ATOM 15811 N N . ARG B 1 797 ? -19.109 14.43 5.797 1 76.31 797 ARG B N 1
ATOM 15812 C CA . ARG B 1 797 ? -17.812 15.102 5.855 1 76.31 797 ARG B CA 1
ATOM 15813 C C . ARG B 1 797 ? -17.922 16.438 6.602 1 76.31 797 ARG B C 1
ATOM 15815 O O . ARG B 1 797 ? -16.922 16.922 7.145 1 76.31 797 ARG B O 1
ATOM 15822 N N . PHE B 1 798 ? -19.156 16.922 6.578 1 73.94 798 PHE B N 1
ATOM 15823 C CA . PHE B 1 798 ? -19.375 18.234 7.152 1 73.94 798 PHE B CA 1
ATOM 15824 C C . PHE B 1 798 ? -19.719 18.141 8.633 1 73.94 798 PHE B C 1
ATOM 15826 O O . PHE B 1 798 ? -19.484 19.078 9.398 1 73.94 798 PHE B O 1
ATOM 15833 N N . ASN B 1 799 ? -20.297 16.953 9.07 1 72.44 799 ASN B N 1
ATOM 15834 C CA . ASN B 1 799 ? -20.75 16.844 10.453 1 72.44 799 ASN B CA 1
ATOM 15835 C C . ASN B 1 799 ? -19.875 15.891 11.258 1 72.44 799 ASN B C 1
ATOM 15837 O O . ASN B 1 799 ? -20.188 15.562 12.398 1 72.44 799 ASN B O 1
ATOM 15841 N N . ARG B 1 800 ? -18.812 15.477 10.734 1 71.56 800 ARG B N 1
ATOM 15842 C CA . ARG B 1 800 ? -17.938 14.57 11.469 1 71.56 800 ARG B CA 1
ATOM 15843 C C . ARG B 1 800 ? -17.219 15.297 12.594 1 71.56 800 ARG B C 1
ATOM 15845 O O . ARG B 1 800 ? -16.688 16.391 12.391 1 71.56 800 ARG B O 1
ATOM 15852 N N . ALA B 1 801 ? -17.422 14.75 13.797 1 66.06 801 ALA B N 1
ATOM 15853 C CA . ALA B 1 801 ? -16.812 15.367 14.969 1 66.06 801 ALA B CA 1
ATOM 15854 C C . ALA B 1 801 ? -15.281 15.242 14.914 1 66.06 801 ALA B C 1
ATOM 15856 O O . ALA B 1 801 ? -14.75 14.227 14.461 1 66.06 801 ALA B O 1
ATOM 15857 N N . GLU B 1 802 ? -14.648 16.312 15.289 1 66.44 802 GLU B N 1
ATOM 15858 C CA . GLU B 1 802 ? -13.195 16.281 15.391 1 66.44 802 GLU B CA 1
ATOM 15859 C C . GLU B 1 802 ? -12.734 15.359 16.516 1 66.44 802 GLU B C 1
ATOM 15861 O O . GLU B 1 802 ? -13.531 15 17.391 1 66.44 802 GLU B O 1
ATOM 15866 N N . ARG B 1 803 ? -11.664 14.883 16.516 1 65.44 803 ARG B N 1
ATOM 15867 C CA . ARG B 1 803 ? -11.094 13.945 17.484 1 65.44 803 ARG B CA 1
ATOM 15868 C C . ARG B 1 803 ? -11.234 14.484 18.906 1 65.44 803 ARG B C 1
ATOM 15870 O O . ARG B 1 803 ? -11.555 13.734 19.828 1 65.44 803 ARG B O 1
ATOM 15877 N N . ASN B 1 804 ? -10.992 15.859 19.203 1 72.19 804 ASN B N 1
ATOM 15878 C CA . ASN B 1 804 ? -11.055 16.438 20.547 1 72.19 804 ASN B CA 1
ATOM 15879 C C . ASN B 1 804 ? -12.258 17.359 20.719 1 72.19 804 ASN B C 1
ATOM 15881 O O . ASN B 1 804 ? -12.156 18.406 21.344 1 72.19 804 ASN B O 1
ATOM 15885 N N . TYR B 1 805 ? -13.391 16.766 20.109 1 67.94 805 TYR B N 1
ATOM 15886 C CA . TYR B 1 805 ? -14.633 17.531 20.203 1 67.94 805 TYR B CA 1
ATOM 15887 C C . TYR B 1 805 ? -15.258 17.391 21.594 1 67.94 805 TYR B C 1
ATOM 15889 O O . TYR B 1 805 ? -15.406 16.281 22.109 1 67.94 805 TYR B O 1
ATOM 15897 N N . GLU B 1 806 ? -15.375 18.531 22.375 1 67.69 806 GLU B N 1
ATOM 15898 C CA . GLU B 1 806 ? -15.844 18.578 23.75 1 67.69 806 GLU B CA 1
ATOM 15899 C C . GLU B 1 806 ? -17.375 18.5 23.812 1 67.69 806 GLU B C 1
ATOM 15901 O O . GLU B 1 806 ? -17.938 18.375 24.906 1 67.69 806 GLU B O 1
ATOM 15906 N N . GLY B 1 807 ? -18.156 18.219 22.734 1 59.62 807 GLY B N 1
ATOM 15907 C CA . GLY B 1 807 ? -19.609 18.172 22.766 1 59.62 807 GLY B CA 1
ATOM 15908 C C . GLY B 1 807 ? -20.266 19.531 22.625 1 59.62 807 GLY B C 1
ATOM 15909 O O . GLY B 1 807 ? -19.594 20.562 22.75 1 59.62 807 GLY B O 1
ATOM 15910 N N . ASP B 1 808 ? -21.422 19.797 21.969 1 54.78 808 ASP B N 1
ATOM 15911 C CA . ASP B 1 808 ? -22.141 21.031 21.734 1 54.78 808 ASP B CA 1
ATOM 15912 C C . ASP B 1 808 ? -22.547 21.688 23.047 1 54.78 808 ASP B C 1
ATOM 15914 O O . ASP B 1 808 ? -23.109 21.016 23.938 1 54.78 808 ASP B O 1
ATOM 15918 N N . THR B 1 809 ? -21.844 22.703 23.531 1 49.34 809 THR B N 1
ATOM 15919 C CA . THR B 1 809 ? -22.156 23.531 24.688 1 49.34 809 THR B CA 1
ATOM 15920 C C . THR B 1 809 ? -23.625 23.953 24.672 1 49.34 809 THR B C 1
ATOM 15922 O O . THR B 1 809 ? -24.078 24.656 25.562 1 49.34 809 THR B O 1
ATOM 15925 N N . SER B 1 810 ? -24.359 23.891 23.547 1 44.28 810 SER B N 1
ATOM 15926 C CA . SER B 1 810 ? -25.562 24.703 23.484 1 44.28 810 SER B CA 1
ATOM 15927 C C . SER B 1 810 ? -26.516 24.375 24.641 1 44.28 810 SER B C 1
ATOM 15929 O O . SER B 1 810 ? -27.484 25.078 24.875 1 44.28 810 SER B O 1
ATOM 15931 N N . THR B 1 811 ? -26.453 23.234 25.031 1 42.44 811 THR B N 1
ATOM 15932 C CA . THR B 1 811 ? -27.641 23 25.859 1 42.44 811 THR B CA 1
ATOM 15933 C C . THR B 1 811 ? -27.656 23.938 27.062 1 42.44 811 THR B C 1
ATOM 15935 O O . THR B 1 811 ? -28.719 24.266 27.594 1 42.44 811 THR B O 1
ATOM 15938 N N . ASN B 1 812 ? -26.531 24.188 27.719 1 42.69 812 ASN B N 1
ATOM 15939 C CA . ASN B 1 812 ? -26.766 24.828 29.016 1 42.69 812 ASN B CA 1
ATOM 15940 C C . ASN B 1 812 ? -26.625 26.344 28.906 1 42.69 812 ASN B C 1
ATOM 15942 O O . ASN B 1 812 ? -26.156 27 29.844 1 42.69 812 ASN B O 1
ATOM 15946 N N . GLN B 1 813 ? -26.516 26.875 27.766 1 43.91 813 GLN B N 1
ATOM 15947 C CA . GLN B 1 813 ? -26.438 28.344 27.781 1 43.91 813 GLN B CA 1
ATOM 15948 C C . GLN B 1 813 ? -27.594 28.953 28.562 1 43.91 813 GLN B C 1
ATOM 15950 O O . GLN B 1 813 ? -27.875 30.141 28.422 1 43.91 813 GLN B O 1
ATOM 15955 N N . GLY B 1 814 ? -28.469 28.234 29.031 1 43.38 814 GLY B N 1
ATOM 15956 C CA . GLY B 1 814 ? -29.484 29.016 29.734 1 43.38 814 GLY B CA 1
ATOM 15957 C C . GLY B 1 814 ? -28.891 30.062 30.641 1 43.38 814 GLY B C 1
ATOM 15958 O O . GLY B 1 814 ? -27.656 30.188 30.766 1 43.38 814 GLY B O 1
ATOM 15959 N N . SER B 1 815 ? -29.781 30.906 31.438 1 51.56 815 SER B N 1
ATOM 15960 C CA . SER B 1 815 ? -29.906 32.031 32.344 1 51.56 815 SER B CA 1
ATOM 15961 C C . SER B 1 815 ? -28.938 31.922 33.531 1 51.56 815 SER B C 1
ATOM 15963 O O . SER B 1 815 ? -28.969 32.75 34.438 1 51.56 815 SER B O 1
ATOM 15965 N N . GLY B 1 816 ? -27.859 31 33.594 1 63.84 816 GLY B N 1
ATOM 15966 C CA . GLY B 1 816 ? -27.219 30.812 34.875 1 63.84 816 GLY B CA 1
ATOM 15967 C C . GLY B 1 816 ? -25.812 31.359 34.938 1 63.84 816 GLY B C 1
ATOM 15968 O O . GLY B 1 816 ? -25.453 32.219 34.156 1 63.84 816 GLY B O 1
ATOM 15969 N N . LEU B 1 817 ? -24.969 31.094 35.938 1 81.19 817 LEU B N 1
ATOM 15970 C CA . LEU B 1 817 ? -23.594 31.516 36.219 1 81.19 817 LEU B CA 1
ATOM 15971 C C . LEU B 1 817 ? -22.625 30.906 35.188 1 81.19 817 LEU B C 1
ATOM 15973 O O . LEU B 1 817 ? -22.656 29.703 34.969 1 81.19 817 LEU B O 1
ATOM 15977 N N . PRO B 1 818 ? -21.844 31.688 34.469 1 82.12 818 PRO B N 1
ATOM 15978 C CA . PRO B 1 818 ? -20.906 31.219 33.438 1 82.12 818 PRO B CA 1
ATOM 15979 C C . PRO B 1 818 ? -19.984 30.109 33.938 1 82.12 818 PRO B C 1
ATOM 15981 O O . PRO B 1 818 ? -19.5 29.297 33.156 1 82.12 818 PRO B O 1
ATOM 15984 N N . ILE B 1 819 ? -19.719 30.031 35.156 1 86.56 819 ILE B N 1
ATOM 15985 C CA . ILE B 1 819 ? -18.797 29.047 35.688 1 86.56 819 ILE B CA 1
ATOM 15986 C C . ILE B 1 819 ? -19.391 27.656 35.531 1 86.56 819 ILE B C 1
ATOM 15988 O O . ILE B 1 819 ? -18.656 26.656 35.5 1 86.56 819 ILE B O 1
ATOM 15992 N N . PHE B 1 820 ? -20.781 27.547 35.469 1 85 820 PHE B N 1
ATOM 15993 C CA . PHE B 1 820 ? -21.453 26.266 35.344 1 85 820 PHE B CA 1
ATOM 15994 C C . PHE B 1 820 ? -21.562 25.859 33.875 1 85 820 PHE B C 1
ATOM 15996 O O . PHE B 1 820 ? -21.922 24.719 33.562 1 85 820 PHE B O 1
ATOM 16003 N N . SER B 1 821 ? -21.234 26.719 32.938 1 78.5 821 SER B N 1
ATOM 16004 C CA . SER B 1 821 ? -21.406 26.422 31.531 1 78.5 821 SER B CA 1
ATOM 16005 C C . SER B 1 821 ? -20.062 26.203 30.844 1 78.5 821 SER B C 1
ATOM 16007 O O . SER B 1 821 ? -19.906 26.484 29.656 1 78.5 821 SER B O 1
ATOM 16009 N N . GLN B 1 822 ? -19.172 25.625 31.625 1 77.81 822 GLN B N 1
ATOM 16010 C CA . GLN B 1 822 ? -17.875 25.359 31.016 1 77.81 822 GLN B CA 1
ATOM 16011 C C . GLN B 1 822 ? -17.906 24.094 30.172 1 77.81 822 GLN B C 1
ATOM 16013 O O . GLN B 1 822 ? -18.562 23.125 30.516 1 77.81 822 GLN B O 1
ATOM 16018 N N . ASN B 1 823 ? -17.375 24.203 28.938 1 79.38 823 ASN B N 1
ATOM 16019 C CA . ASN B 1 823 ? -17.344 23.078 28 1 79.38 823 ASN B CA 1
ATOM 16020 C C . ASN B 1 823 ? -16.172 22.156 28.281 1 79.38 823 ASN B C 1
ATOM 16022 O O . ASN B 1 823 ? -15.031 22.422 27.891 1 79.38 823 ASN B O 1
ATOM 16026 N N . ALA B 1 824 ? -16.266 21.219 29.156 1 87.56 824 ALA B N 1
ATOM 16027 C CA . ALA B 1 824 ? -15.273 20.188 29.469 1 87.56 824 ALA B CA 1
ATOM 16028 C C . ALA B 1 824 ? -15.938 18.812 29.594 1 87.56 824 ALA B C 1
ATOM 16030 O O . ALA B 1 824 ? -17.031 18.703 30.156 1 87.56 824 ALA B O 1
ATOM 16031 N N . CYS B 1 825 ? -15.336 17.828 28.922 1 86.38 825 CYS B N 1
ATOM 16032 C CA . CYS B 1 825 ? -15.898 16.484 28.938 1 86.38 825 CYS B CA 1
ATOM 16033 C C . CYS B 1 825 ? -14.891 15.484 29.484 1 86.38 825 CYS B C 1
ATOM 16035 O O . CYS B 1 825 ? -13.75 15.438 29.031 1 86.38 825 CYS B O 1
ATOM 16037 N N . GLY B 1 826 ? -15.297 14.789 30.484 1 86.94 826 GLY B N 1
ATOM 16038 C CA . GLY B 1 826 ? -14.438 13.758 31.047 1 86.94 826 GLY B CA 1
ATOM 16039 C C . GLY B 1 826 ? -14.258 12.562 30.109 1 86.94 826 GLY B C 1
ATOM 16040 O O . GLY B 1 826 ? -15.18 12.211 29.375 1 86.94 826 GLY B O 1
ATOM 16041 N N . LEU B 1 827 ? -13.055 12.102 30.125 1 86.69 827 LEU B N 1
ATOM 16042 C CA . LEU B 1 827 ? -12.758 10.938 29.297 1 86.69 827 LEU B CA 1
ATOM 16043 C C . LEU B 1 827 ? -12.773 9.656 30.125 1 86.69 827 LEU B C 1
ATOM 16045 O O . LEU B 1 827 ? -12.258 9.641 31.25 1 86.69 827 LEU B O 1
ATOM 16049 N N . GLY B 1 828 ? -13.367 8.602 29.672 1 74.69 828 GLY B N 1
ATOM 16050 C CA . GLY B 1 828 ? -13.391 7.301 30.328 1 74.69 828 GLY B CA 1
ATOM 16051 C C . GLY B 1 828 ? -14.539 7.137 31.297 1 74.69 828 GLY B C 1
ATOM 16052 O O . GLY B 1 828 ? -15.469 7.953 31.312 1 74.69 828 GLY B O 1
ATOM 16053 N N . ALA B 1 829 ? -14.523 6.027 32.031 1 77.69 829 ALA B N 1
ATOM 16054 C CA . ALA B 1 829 ? -15.578 5.723 33 1 77.69 829 ALA B CA 1
ATOM 16055 C C . ALA B 1 829 ? -15.438 6.578 34.281 1 77.69 829 ALA B C 1
ATOM 16057 O O . ALA B 1 829 ? -14.32 6.828 34.719 1 77.69 829 ALA B O 1
ATOM 16058 N N . ALA B 1 830 ? -16.484 7.227 34.719 1 83.44 830 ALA B N 1
ATOM 16059 C CA . ALA B 1 830 ? -16.516 8.047 35.938 1 83.44 830 ALA B CA 1
ATOM 16060 C C . ALA B 1 830 ? -16.25 7.207 37.156 1 83.44 830 ALA B C 1
ATOM 16062 O O . ALA B 1 830 ? -16.781 6.105 37.312 1 83.44 830 ALA B O 1
ATOM 16063 N N . LYS B 1 831 ? -15.227 7.59 37.875 1 84.69 831 LYS B N 1
ATOM 16064 C CA . LYS B 1 831 ? -14.961 6.973 39.188 1 84.69 831 LYS B CA 1
ATOM 16065 C C . LYS B 1 831 ? -15.406 7.879 40.312 1 84.69 831 LYS B C 1
ATOM 16067 O O . LYS B 1 831 ? -15.086 9.07 40.344 1 84.69 831 LYS B O 1
ATOM 16072 N N . TYR B 1 832 ? -16.219 7.293 41.156 1 85.75 832 TYR B N 1
ATOM 16073 C CA . TYR B 1 832 ? -16.688 8.078 42.281 1 85.75 832 TYR B CA 1
ATOM 16074 C C . TYR B 1 832 ? -15.719 8.008 43.469 1 85.75 832 TYR B C 1
ATOM 16076 O O . TYR B 1 832 ? -15.172 6.941 43.75 1 85.75 832 TYR B O 1
ATOM 16084 N N . ASP B 1 833 ? -15.281 9.164 43.875 1 86.62 833 ASP B N 1
ATOM 16085 C CA . ASP B 1 833 ? -14.383 9.273 45.031 1 86.62 833 ASP B CA 1
ATOM 16086 C C . ASP B 1 833 ? -14.859 10.344 46 1 86.62 833 ASP B C 1
ATOM 16088 O O . ASP B 1 833 ? -15.781 11.102 45.719 1 86.62 833 ASP B O 1
ATOM 16092 N N . GLU B 1 834 ? -14.398 10.25 47.25 1 86.56 834 GLU B N 1
ATOM 16093 C CA . GLU B 1 834 ? -14.711 11.242 48.281 1 86.56 834 GLU B CA 1
ATOM 16094 C C . GLU B 1 834 ? -13.469 12.055 48.656 1 86.56 834 GLU B C 1
ATOM 16096 O O . GLU B 1 834 ? -12.438 11.484 49 1 86.56 834 GLU B O 1
ATOM 16101 N N . LEU B 1 835 ? -13.555 13.359 48.406 1 87.75 835 LEU B N 1
ATOM 16102 C CA . LEU B 1 835 ? -12.445 14.242 48.781 1 87.75 835 LEU B CA 1
ATOM 16103 C C . LEU B 1 835 ? -12.43 14.508 50.281 1 87.75 835 LEU B C 1
ATOM 16105 O O . LEU B 1 835 ? -13.477 14.547 50.906 1 87.75 835 LEU B O 1
ATOM 16109 N N . ASN B 1 836 ? -11.219 14.656 50.812 1 87.44 836 ASN B N 1
ATOM 16110 C CA . ASN B 1 836 ? -11.086 15.086 52.219 1 87.44 836 ASN B CA 1
ATOM 16111 C C . ASN B 1 836 ? -11.672 16.484 52.406 1 87.44 836 ASN B C 1
ATOM 16113 O O . ASN B 1 836 ? -11.742 17.281 51.469 1 87.44 836 ASN B O 1
ATOM 16117 N N . ARG B 1 837 ? -12.125 16.766 53.656 1 85.94 837 ARG B N 1
ATOM 16118 C CA . ARG B 1 837 ? -12.773 18.031 53.969 1 85.94 837 ARG B CA 1
ATOM 16119 C C . ARG B 1 837 ? -11.875 19.203 53.656 1 85.94 837 ARG B C 1
ATOM 16121 O O . ARG B 1 837 ? -12.344 20.25 53.156 1 85.94 837 ARG B O 1
ATOM 16128 N N . GLU B 1 838 ? -10.648 18.953 53.875 1 88.12 838 GLU B N 1
ATOM 16129 C CA . GLU B 1 838 ? -9.703 20.031 53.594 1 88.12 838 GLU B CA 1
ATOM 16130 C C . GLU B 1 838 ? -9.555 20.25 52.094 1 88.12 838 GLU B C 1
ATOM 16132 O O . GLU B 1 838 ? -9.516 21.391 51.625 1 88.12 838 GLU B O 1
ATOM 16137 N N . GLU B 1 839 ? -9.469 19.203 51.344 1 90.56 839 GLU B N 1
ATOM 16138 C CA . GLU B 1 839 ? -9.328 19.297 49.875 1 90.56 839 GLU B CA 1
ATOM 16139 C C . GLU B 1 839 ? -10.586 19.891 49.25 1 90.56 839 GLU B C 1
ATOM 16141 O O . GLU B 1 839 ? -10.5 20.672 48.281 1 90.56 839 GLU B O 1
ATOM 16146 N N . LEU B 1 840 ? -11.688 19.531 49.812 1 91.62 840 LEU B N 1
ATOM 16147 C CA . LEU B 1 840 ? -12.945 20.062 49.281 1 91.62 840 LEU B CA 1
ATOM 16148 C C . LEU B 1 840 ? -13.047 21.562 49.531 1 91.62 840 LEU B C 1
ATOM 16150 O O . LEU B 1 840 ? -13.531 22.297 48.688 1 91.62 840 LEU B O 1
ATOM 16154 N N . ALA B 1 841 ? -12.664 21.938 50.75 1 89.69 841 ALA B N 1
ATOM 16155 C CA . ALA B 1 841 ? -12.672 23.359 51.062 1 89.69 841 ALA B CA 1
ATOM 16156 C C . ALA B 1 841 ? -11.742 24.141 50.156 1 89.69 841 ALA B C 1
ATOM 16158 O O . ALA B 1 841 ? -12.055 25.25 49.719 1 89.69 841 ALA B O 1
ATOM 16159 N N . MET B 1 842 ? -10.633 23.5 49.844 1 91.19 842 MET B N 1
ATOM 16160 C CA . MET B 1 842 ? -9.68 24.141 48.938 1 91.19 842 MET B CA 1
ATOM 16161 C C . MET B 1 842 ? -10.266 24.281 47.531 1 91.19 842 MET B C 1
ATOM 16163 O O . MET B 1 842 ? -10.094 25.312 46.906 1 91.19 842 MET B O 1
ATOM 16167 N N . ALA B 1 843 ? -10.836 23.266 47 1 93.56 843 ALA B N 1
ATOM 16168 C CA . ALA B 1 843 ? -11.453 23.266 45.688 1 93.56 843 ALA B CA 1
ATOM 16169 C C . ALA B 1 843 ? -12.547 24.328 45.594 1 93.56 843 ALA B C 1
ATOM 16171 O O . ALA B 1 843 ? -12.625 25.062 44.594 1 93.56 843 ALA B O 1
ATOM 16172 N N . GLN B 1 844 ? -13.359 24.391 46.625 1 92.25 844 GLN B N 1
ATOM 16173 C CA . GLN B 1 844 ? -14.445 25.359 46.656 1 92.25 844 GLN B CA 1
ATOM 16174 C C . GLN B 1 844 ? -13.914 26.781 46.719 1 92.25 844 GLN B C 1
ATOM 16176 O O . GLN B 1 844 ? -14.453 27.688 46.094 1 92.25 844 GLN B O 1
ATOM 16181 N N . THR B 1 845 ? -12.922 26.938 47.562 1 90.69 845 THR B N 1
ATOM 16182 C CA . THR B 1 845 ? -12.305 28.25 47.625 1 90.69 845 THR B CA 1
ATOM 16183 C C . THR B 1 845 ? -11.781 28.703 46.281 1 90.69 845 THR B C 1
ATOM 16185 O O . THR B 1 845 ? -11.945 29.859 45.875 1 90.69 845 THR B O 1
ATOM 16188 N N . TYR B 1 846 ? -11.141 27.812 45.562 1 91.94 846 TYR B N 1
ATOM 16189 C CA . TYR B 1 846 ? -10.609 28.141 44.25 1 91.94 846 TYR B CA 1
ATOM 16190 C C . TYR B 1 846 ? -11.734 28.5 43.281 1 91.94 846 TYR B C 1
ATOM 16192 O O . TYR B 1 846 ? -11.609 29.438 42.5 1 91.94 846 TYR B O 1
ATOM 16200 N N . VAL B 1 847 ? -12.789 27.781 43.281 1 93 847 VAL B N 1
ATOM 16201 C CA . VAL B 1 847 ? -13.938 28.031 42.406 1 93 847 VAL B CA 1
ATOM 16202 C C . VAL B 1 847 ? -14.516 29.406 42.719 1 93 847 VAL B C 1
ATOM 16204 O O . VAL B 1 847 ? -14.805 30.172 41.781 1 93 847 VAL B O 1
ATOM 16207 N N . LEU B 1 848 ? -14.688 29.703 44.031 1 91.88 848 LEU B N 1
ATOM 16208 C CA . LEU B 1 848 ? -15.273 30.969 44.438 1 91.88 848 LEU B CA 1
ATOM 16209 C C . LEU B 1 848 ? -14.367 32.156 44.062 1 91.88 848 LEU B C 1
ATOM 16211 O O . LEU B 1 848 ? -14.859 33.188 43.625 1 91.88 848 LEU B O 1
ATOM 16215 N N . ASN B 1 849 ? -13.125 31.906 44.125 1 89.06 849 ASN B N 1
ATOM 16216 C CA . ASN B 1 849 ? -12.172 32.969 43.812 1 89.06 849 ASN B CA 1
ATOM 16217 C C . ASN B 1 849 ? -12.125 33.219 42.312 1 89.06 849 ASN B C 1
ATOM 16219 O O . ASN B 1 849 ? -11.688 34.281 41.875 1 89.06 849 ASN B O 1
ATOM 16223 N N . ASN B 1 850 ? -12.484 32.312 41.469 1 89.62 850 ASN B N 1
ATOM 16224 C CA . ASN B 1 850 ? -12.391 32.469 40.031 1 89.62 850 ASN B CA 1
ATOM 16225 C C . ASN B 1 850 ? -13.758 32.625 39.375 1 89.62 850 ASN B C 1
ATOM 16227 O O . ASN B 1 850 ? -13.914 32.438 38.188 1 89.62 850 ASN B O 1
ATOM 16231 N N . CYS B 1 851 ? -14.68 32.938 40.188 1 89.56 851 CYS B N 1
ATOM 16232 C CA . CYS B 1 851 ? -16 33.312 39.688 1 89.56 851 CYS B CA 1
ATOM 16233 C C . CYS B 1 851 ? -16.188 34.812 39.688 1 89.56 851 CYS B C 1
ATOM 16235 O O . CYS B 1 851 ? -16.141 35.469 40.75 1 89.56 851 CYS B O 1
ATOM 16237 N N . GLU B 1 852 ? -16.469 35.438 38.656 1 87 852 GLU B N 1
ATOM 16238 C CA . GLU B 1 852 ? -16.562 36.875 38.5 1 87 852 GLU B CA 1
ATOM 16239 C C . GLU B 1 852 ? -17.703 37.438 39.344 1 87 852 GLU B C 1
ATOM 16241 O O . GLU B 1 852 ? -17.609 38.531 39.875 1 87 852 GLU B O 1
ATOM 16246 N N . GLU B 1 853 ? -18.766 36.688 39.531 1 87.12 853 GLU B N 1
ATOM 16247 C CA . GLU B 1 853 ? -19.953 37.188 40.219 1 87.12 853 GLU B CA 1
ATOM 16248 C C . GLU B 1 853 ? -19.719 37.219 41.719 1 87.12 853 GLU B C 1
ATOM 16250 O O . GLU B 1 853 ? -20.438 37.875 42.469 1 87.12 853 GLU B O 1
ATOM 16255 N N . VAL B 1 854 ? -18.703 36.531 42.188 1 91.69 854 VAL B N 1
ATOM 16256 C CA . VAL B 1 854 ? -18.422 36.438 43.625 1 91.69 854 VAL B CA 1
ATOM 16257 C C . VAL B 1 854 ? -17.422 37.531 44 1 91.69 854 VAL B C 1
ATOM 16259 O O . VAL B 1 854 ? -17.234 37.781 45.188 1 91.69 854 VAL B O 1
ATOM 16262 N N . TYR B 1 855 ? -16.844 38.188 43.062 1 89.56 855 TYR B N 1
ATOM 16263 C CA . TYR B 1 855 ? -15.766 39.125 43.312 1 89.56 855 TYR B CA 1
ATOM 16264 C C . TYR B 1 855 ? -16.234 40.281 44.188 1 89.56 855 TYR B C 1
ATOM 16266 O O . TYR B 1 855 ? -15.555 40.656 45.156 1 89.56 855 TYR B O 1
ATOM 16274 N N . PRO B 1 856 ? -17.484 40.781 44 1 89.75 856 PRO B N 1
ATOM 16275 C CA . PRO B 1 856 ? -17.938 41.844 44.875 1 89.75 856 PRO B CA 1
ATOM 16276 C C . PRO B 1 856 ? -18.109 41.406 46.312 1 89.75 856 PRO B C 1
ATOM 16278 O O . PRO B 1 856 ? -17.875 42.188 47.25 1 89.75 856 PRO B O 1
ATOM 16281 N N . TYR B 1 857 ? -18.422 40.188 46.438 1 91.94 857 TYR B N 1
ATOM 16282 C CA . TYR B 1 857 ? -18.594 39.656 47.812 1 91.94 857 TYR B CA 1
ATOM 16283 C C . TYR B 1 857 ? -17.25 39.469 48.469 1 91.94 857 TYR B C 1
ATOM 16285 O O . TYR B 1 857 ? -17.141 39.594 49.688 1 91.94 857 TYR B O 1
ATOM 16293 N N . ILE B 1 858 ? -16.297 39.094 47.688 1 91.31 858 ILE B N 1
ATOM 16294 C CA . ILE B 1 858 ? -14.953 38.906 48.219 1 91.31 858 ILE B CA 1
ATOM 16295 C C . ILE B 1 858 ? -14.414 40.25 48.719 1 91.31 858 ILE B C 1
ATOM 16297 O O . ILE B 1 858 ? -13.852 40.312 49.844 1 91.31 858 ILE B O 1
ATOM 16301 N N . GLU B 1 859 ? -14.672 41.312 48.031 1 90.62 859 GLU B N 1
ATOM 16302 C CA . GLU B 1 859 ? -14.211 42.625 48.406 1 90.62 859 GLU B CA 1
ATOM 16303 C C . GLU B 1 859 ? -14.953 43.125 49.656 1 90.62 859 GLU B C 1
ATOM 16305 O O . GLU B 1 859 ? -14.352 43.75 50.531 1 90.62 859 GLU B O 1
ATOM 16310 N N . GLN B 1 860 ? -16.188 42.844 49.719 1 91.38 860 GLN B N 1
ATOM 16311 C CA . GLN B 1 860 ? -16.984 43.25 50.875 1 91.38 860 GLN B CA 1
ATOM 16312 C C . GLN B 1 860 ? -16.484 42.562 52.156 1 91.38 860 GLN B C 1
ATOM 16314 O O . GLN B 1 860 ? -16.406 43.188 53.188 1 91.38 860 GLN B O 1
ATOM 16319 N N . HIS B 1 861 ? -16.219 41.344 51.938 1 92.5 861 HIS B N 1
ATOM 16320 C CA . HIS B 1 861 ? -15.734 40.594 53.094 1 92.5 861 HIS B CA 1
ATOM 16321 C C . HIS B 1 861 ? -14.375 41.125 53.531 1 92.5 861 HIS B C 1
ATOM 16323 O O . HIS B 1 861 ? -14.125 41.281 54.75 1 92.5 861 HIS B O 1
ATOM 16329 N N . LYS B 1 862 ? -13.508 41.312 52.656 1 90.62 862 LYS B N 1
ATOM 16330 C CA . LYS B 1 862 ? -12.188 41.844 53 1 90.62 862 LYS B CA 1
ATOM 16331 C C . LYS B 1 862 ? -12.297 43.188 53.656 1 90.62 862 LYS B C 1
ATOM 16333 O O . LYS B 1 862 ? -11.539 43.5 54.594 1 90.62 862 LYS B O 1
ATOM 16338 N N . GLU B 1 863 ? -13.234 44.062 53.25 1 89.88 863 GLU B N 1
ATOM 16339 C CA . GLU B 1 863 ? -13.469 45.344 53.844 1 89.88 863 GLU B CA 1
ATOM 16340 C C . GLU B 1 863 ? -13.992 45.219 55.281 1 89.88 863 GLU B C 1
ATOM 16342 O O . GLU B 1 863 ? -13.594 45.969 56.188 1 89.88 863 GLU B O 1
ATOM 16347 N N . GLU B 1 864 ? -14.812 44.281 55.438 1 91.25 864 GLU B N 1
ATOM 16348 C CA . GLU B 1 864 ? -15.344 44 56.75 1 91.25 864 GLU B CA 1
ATOM 16349 C C . GLU B 1 864 ? -14.25 43.531 57.719 1 91.25 864 GLU B C 1
ATOM 16351 O O . GLU B 1 864 ? -14.234 43.906 58.875 1 91.25 864 GLU B O 1
ATOM 16356 N N . LEU B 1 865 ? -13.406 42.719 57.125 1 90.5 865 LEU B N 1
ATOM 16357 C CA . LEU B 1 865 ? -12.312 42.219 57.969 1 90.5 865 LEU B CA 1
ATOM 16358 C C . LEU B 1 865 ? -11.328 43.344 58.281 1 90.5 865 LEU B C 1
ATOM 16360 O O . LEU B 1 865 ? -10.789 43.375 59.406 1 90.5 865 LEU B O 1
ATOM 16364 N N . LYS B 1 866 ? -11.109 44.25 57.375 1 88.56 866 LYS B N 1
ATOM 16365 C CA . LYS B 1 866 ? -10.227 45.406 57.625 1 88.56 866 LYS B CA 1
ATOM 16366 C C . LYS B 1 866 ? -10.773 46.312 58.719 1 88.56 866 LYS B C 1
ATOM 16368 O O . LYS B 1 866 ? -10.008 46.875 59.469 1 88.56 866 LYS B O 1
ATOM 16373 N N . ARG B 1 867 ? -12.047 46.406 58.844 1 87 867 ARG B N 1
ATOM 16374 C CA . ARG B 1 867 ? -12.703 47.219 59.844 1 87 867 ARG B CA 1
ATOM 16375 C C . ARG B 1 867 ? -12.547 46.625 61.25 1 87 867 ARG B C 1
ATOM 16377 O O . ARG B 1 867 ? -12.484 47.344 62.25 1 87 867 ARG B O 1
ATOM 16384 N N . GLN B 1 868 ? -12.469 45.375 61.188 1 86.75 868 GLN B N 1
ATOM 16385 C CA . GLN B 1 868 ? -12.344 44.719 62.469 1 86.75 868 GLN B CA 1
ATOM 16386 C C . GLN B 1 868 ? -10.898 44.719 62.969 1 86.75 868 GLN B C 1
ATOM 16388 O O . GLN B 1 868 ? -10.625 45.062 64.125 1 86.75 868 GLN B O 1
ATOM 16393 N N . SER B 1 869 ? -9.984 44.125 62.094 1 81.88 869 SER B N 1
ATOM 16394 C CA . SER B 1 869 ? -8.57 44.094 62.438 1 81.88 869 SER B CA 1
ATOM 16395 C C . SER B 1 869 ? -7.691 44.062 61.219 1 81.88 869 SER B C 1
ATOM 16397 O O . SER B 1 869 ? -8.008 43.375 60.25 1 81.88 869 SER B O 1
ATOM 16399 N N . ASN B 1 870 ? -6.742 44.938 61.219 1 77.25 870 ASN B N 1
ATOM 16400 C CA . ASN B 1 870 ? -5.84 45.031 60.094 1 77.25 870 ASN B CA 1
ATOM 16401 C C . ASN B 1 870 ? -4.84 43.875 60.062 1 77.25 870 ASN B C 1
ATOM 16403 O O . ASN B 1 870 ? -4.047 43.75 59.125 1 77.25 870 ASN B O 1
ATOM 16407 N N . ARG B 1 871 ? -4.914 42.844 60.906 1 78.5 871 ARG B N 1
ATOM 16408 C CA . ARG B 1 871 ? -3.908 41.781 60.969 1 78.5 871 ARG B CA 1
ATOM 16409 C C . ARG B 1 871 ? -4.371 40.531 60.25 1 78.5 871 ARG B C 1
ATOM 16411 O O . ARG B 1 871 ? -5.512 40.094 60.406 1 78.5 871 ARG B O 1
ATOM 16418 N N . ASP B 1 872 ? -3.553 39.906 59.406 1 81.25 872 ASP B N 1
ATOM 16419 C CA . ASP B 1 872 ? -3.695 38.594 58.719 1 81.25 872 ASP B CA 1
ATOM 16420 C C . ASP B 1 872 ? -5.004 38.531 57.938 1 81.25 872 ASP B C 1
ATOM 16422 O O . ASP B 1 872 ? -5.777 37.594 58.125 1 81.25 872 ASP B O 1
ATOM 16426 N N . ILE B 1 873 ? -5.32 39.5 57.188 1 84.12 873 ILE B N 1
ATOM 16427 C CA . ILE B 1 873 ? -6.574 39.625 56.438 1 84.12 873 ILE B CA 1
ATOM 16428 C C . ILE B 1 873 ? -6.711 38.469 55.438 1 84.12 873 ILE B C 1
ATOM 16430 O O . ILE B 1 873 ? -7.781 37.844 55.344 1 84.12 873 ILE B O 1
ATOM 16434 N N . GLU B 1 874 ? -5.617 38.094 54.75 1 83.19 874 GLU B N 1
ATOM 16435 C CA . GLU B 1 874 ? -5.684 37.062 53.719 1 83.19 874 GLU B CA 1
ATOM 16436 C C . GLU B 1 874 ? -5.949 35.688 54.312 1 83.19 874 GLU B C 1
ATOM 16438 O O . GLU B 1 874 ? -6.727 34.906 53.781 1 83.19 874 GLU B O 1
ATOM 16443 N N . LYS B 1 875 ? -5.355 35.406 55.344 1 83.56 875 LYS B N 1
ATOM 16444 C CA . LYS B 1 875 ? -5.543 34.125 56 1 83.56 875 LYS B CA 1
ATOM 16445 C C . LYS B 1 875 ? -6.953 34 56.562 1 83.56 875 LYS B C 1
ATOM 16447 O O . LYS B 1 875 ? -7.566 32.938 56.469 1 83.56 875 LYS B O 1
ATOM 16452 N N . ARG B 1 876 ? -7.402 35.094 57.219 1 85.56 876 ARG B N 1
ATOM 16453 C CA . ARG B 1 876 ? -8.758 35.094 57.75 1 85.56 876 ARG B CA 1
ATOM 16454 C C . ARG B 1 876 ? -9.797 35 56.656 1 85.56 876 ARG B C 1
ATOM 16456 O O . ARG B 1 876 ? -10.805 34.281 56.781 1 85.56 876 ARG B O 1
ATOM 16463 N N . HIS B 1 877 ? -9.508 35.688 55.625 1 88.5 877 HIS B N 1
ATOM 16464 C CA . HIS B 1 877 ? -10.406 35.625 54.469 1 88.5 877 HIS B CA 1
ATOM 16465 C C . HIS B 1 877 ? -10.508 34.219 53.938 1 88.5 877 HIS B C 1
ATOM 16467 O O . HIS B 1 877 ? -11.602 33.719 53.625 1 88.5 877 HIS B O 1
ATOM 16473 N N . GLN B 1 878 ? -9.414 33.531 53.781 1 83.5 878 GLN B N 1
ATOM 16474 C CA . GLN B 1 878 ? -9.391 32.188 53.25 1 83.5 878 GLN B CA 1
ATOM 16475 C C . GLN B 1 878 ? -10.164 31.219 54.125 1 83.5 878 GLN B C 1
ATOM 16477 O O . GLN B 1 878 ? -10.82 30.297 53.625 1 83.5 878 GLN B O 1
ATOM 16482 N N . SER B 1 879 ? -10.172 31.438 55.406 1 84.62 879 SER B N 1
ATOM 16483 C CA . SER B 1 879 ? -10.797 30.484 56.312 1 84.62 879 SER B CA 1
ATOM 16484 C C . SER B 1 879 ? -12.258 30.844 56.562 1 84.62 879 SER B C 1
ATOM 16486 O O . SER B 1 879 ? -13.094 29.953 56.75 1 84.62 879 SER B O 1
ATOM 16488 N N . GLU B 1 880 ? -12.656 32.125 56.438 1 87.94 880 GLU B N 1
ATOM 16489 C CA . GLU B 1 880 ? -13.977 32.531 56.906 1 87.94 880 GLU B CA 1
ATOM 16490 C C . GLU B 1 880 ? -14.891 32.875 55.719 1 87.94 880 GLU B C 1
ATOM 16492 O O . GLU B 1 880 ? -16.109 32.906 55.875 1 87.94 880 GLU B O 1
ATOM 16497 N N . PHE B 1 881 ? -14.297 33.031 54.656 1 92 881 PHE B N 1
ATOM 16498 C CA . PHE B 1 881 ? -15.07 33.594 53.562 1 92 881 PHE B CA 1
ATOM 16499 C C . PHE B 1 881 ? -16.203 32.656 53.156 1 92 881 PHE B C 1
ATOM 16501 O O . PHE B 1 881 ? -17.312 33.094 52.906 1 92 881 PHE B O 1
ATOM 16508 N N . GLN B 1 882 ? -16 31.406 53.031 1 91.31 882 GLN B N 1
ATOM 16509 C CA . GLN B 1 882 ? -16.984 30.438 52.594 1 91.31 882 GLN B CA 1
ATOM 16510 C C . GLN B 1 882 ? -18.234 30.469 53.469 1 91.31 882 GLN B C 1
ATOM 16512 O O . GLN B 1 882 ? -19.359 30.5 52.938 1 91.31 882 GLN B O 1
ATOM 16517 N N . LYS B 1 883 ? -18.016 30.516 54.719 1 90.88 883 LYS B N 1
ATOM 16518 C CA . LYS B 1 883 ? -19.125 30.562 55.656 1 90.88 883 LYS B CA 1
ATOM 16519 C C . LYS B 1 883 ? -19.844 31.906 55.594 1 90.88 883 LYS B C 1
ATOM 16521 O O . LYS B 1 883 ? -21.078 31.953 55.594 1 90.88 883 LYS B O 1
ATOM 16526 N N . TRP B 1 884 ? -19.016 32.906 55.562 1 93.5 884 TRP B N 1
ATOM 16527 C CA . TRP B 1 884 ? -19.578 34.25 55.469 1 93.5 884 TRP B CA 1
ATOM 16528 C C . TRP B 1 884 ? -20.422 34.406 54.219 1 93.5 884 TRP B C 1
ATOM 16530 O O . TRP B 1 884 ? -21.531 34.969 54.281 1 93.5 884 TRP B O 1
ATOM 16540 N N . PHE B 1 885 ? -19.859 33.938 53.094 1 93.75 885 PHE B N 1
ATOM 16541 C CA . PHE B 1 885 ? -20.531 34.031 51.812 1 93.75 885 PHE B CA 1
ATOM 16542 C C . PHE B 1 885 ? -21.844 33.25 51.812 1 93.75 885 PHE B C 1
ATOM 16544 O O . PHE B 1 885 ? -22.859 33.719 51.312 1 93.75 885 PHE B O 1
ATOM 16551 N N . LEU B 1 886 ? -21.875 32.125 52.375 1 92.69 886 LEU B N 1
ATOM 16552 C CA . LEU B 1 886 ? -23.078 31.297 52.469 1 92.69 886 LEU B CA 1
ATOM 16553 C C . LEU B 1 886 ? -24.156 31.984 53.281 1 92.69 886 LEU B C 1
ATOM 16555 O O . LEU B 1 886 ? -25.312 32.031 52.875 1 92.69 886 LEU B O 1
ATOM 16559 N N . GLU B 1 887 ? -23.859 32.594 54.406 1 91.94 887 GLU B N 1
ATOM 16560 C CA . GLU B 1 887 ? -24.812 33.281 55.281 1 91.94 887 GLU B CA 1
ATOM 16561 C C . GLU B 1 887 ? -25.391 34.531 54.625 1 91.94 887 GLU B C 1
ATOM 16563 O O . GLU B 1 887 ? -26.609 34.75 54.688 1 91.94 887 GLU B O 1
ATOM 16568 N N . LEU B 1 888 ? -24.484 35.156 54.094 1 92.62 888 LEU B N 1
ATOM 16569 C CA . LEU B 1 888 ? -24.922 36.406 53.469 1 92.62 888 LEU B CA 1
ATOM 16570 C C . LEU B 1 888 ? -25.875 36.125 52.312 1 92.62 888 LEU B C 1
ATOM 16572 O O . LEU B 1 888 ? -26.922 36.75 52.188 1 92.62 888 LEU B O 1
ATOM 16576 N N . VAL B 1 889 ? -25.438 35.188 51.375 1 93.06 889 VAL B N 1
ATOM 16577 C CA . VAL B 1 889 ? -26.234 34.906 50.188 1 93.06 889 VAL B CA 1
ATOM 16578 C C . VAL B 1 889 ? -27.562 34.281 50.594 1 93.06 889 VAL B C 1
ATOM 16580 O O . VAL B 1 889 ? -28.594 34.562 49.969 1 93.06 889 VAL B O 1
ATOM 16583 N N . THR B 1 890 ? -27.531 33.5 51.594 1 90.56 890 THR B N 1
ATOM 16584 C CA . THR B 1 890 ? -28.766 32.875 52.094 1 90.56 890 THR B CA 1
ATOM 16585 C C . THR B 1 890 ? -29.703 33.938 52.656 1 90.56 890 THR B C 1
ATOM 16587 O O . THR B 1 890 ? -30.906 33.906 52.406 1 90.56 890 THR B O 1
ATOM 16590 N N . ARG B 1 891 ? -29.219 34.875 53.406 1 89.44 891 ARG B N 1
ATOM 16591 C CA . ARG B 1 891 ? -30 35.969 53.938 1 89.44 891 ARG B CA 1
ATOM 16592 C C . ARG B 1 891 ? -30.594 36.844 52.844 1 89.44 891 ARG B C 1
ATOM 16594 O O . ARG B 1 891 ? -31.781 37.156 52.875 1 89.44 891 ARG B O 1
ATOM 16601 N N . LYS B 1 892 ? -29.734 37.094 52 1 92.19 892 LYS B N 1
ATOM 16602 C CA . LYS B 1 892 ? -30.188 37.938 50.906 1 92.19 892 LYS B CA 1
ATOM 16603 C C . LYS B 1 892 ? -31.25 37.219 50.062 1 92.19 892 LYS B C 1
ATOM 16605 O O . LYS B 1 892 ? -32.156 37.844 49.562 1 92.19 892 LYS B O 1
ATOM 16610 N N . TRP B 1 893 ? -31.062 35.969 49.875 1 89.81 893 TRP B N 1
ATOM 16611 C CA . TRP B 1 893 ? -32.031 35.156 49.156 1 89.81 893 TRP B CA 1
ATOM 16612 C C . TRP B 1 893 ? -33.375 35.156 49.875 1 89.81 893 TRP B C 1
ATOM 16614 O O . TRP B 1 893 ? -34.438 35.281 49.25 1 89.81 893 TRP B O 1
ATOM 16624 N N . LYS B 1 894 ? -33.406 35.062 51.188 1 86.38 894 LYS B N 1
ATOM 16625 C CA . LYS B 1 894 ? -34.594 35.031 52 1 86.38 894 LYS B CA 1
ATOM 16626 C C . LYS B 1 894 ? -35.312 36.406 51.969 1 86.38 894 LYS B C 1
ATOM 16628 O O . LYS B 1 894 ? -36.531 36.469 52 1 86.38 894 LYS B O 1
ATOM 16633 N N . GLU B 1 895 ? -34.469 37.438 51.938 1 88.25 895 GLU B N 1
ATOM 16634 C CA . GLU B 1 895 ? -35 38.781 51.906 1 88.25 895 GLU B CA 1
ATOM 16635 C C . GLU B 1 895 ? -35.5 39.156 50.5 1 88.25 895 GLU B C 1
ATOM 16637 O O . GLU B 1 895 ? -36.188 40.188 50.344 1 88.25 895 GLU B O 1
ATOM 16642 N N . GLY B 1 896 ? -35.312 38.344 49.5 1 79.44 896 GLY B N 1
ATOM 16643 C CA . GLY B 1 896 ? -35.781 38.594 48.156 1 79.44 896 GLY B CA 1
ATOM 16644 C C . GLY B 1 896 ? -35 39.625 47.406 1 79.44 896 GLY B C 1
ATOM 16645 O O . GLY B 1 896 ? -35.531 40.375 46.594 1 79.44 896 GLY B O 1
ATOM 16646 N N . SER B 1 897 ? -33.781 39.719 47.75 1 77.75 897 SER B N 1
ATOM 16647 C CA . SER B 1 897 ? -32.969 40.781 47.156 1 77.75 897 SER B CA 1
ATOM 16648 C C . SER B 1 897 ? -32.75 40.5 45.656 1 77.75 897 SER B C 1
ATOM 16650 O O . SER B 1 897 ? -32.625 39.344 45.25 1 77.75 897 SER B O 1
ATOM 16652 N N . GLU B 1 898 ? -32.844 41.406 44.75 1 71.75 898 GLU B N 1
ATOM 16653 C CA . GLU B 1 898 ? -32.875 41.344 43.281 1 71.75 898 GLU B CA 1
ATOM 16654 C C . GLU B 1 898 ? -31.547 40.844 42.719 1 71.75 898 GLU B C 1
ATOM 16656 O O . GLU B 1 898 ? -31.5 40.281 41.625 1 71.75 898 GLU B O 1
ATOM 16661 N N . GLY B 1 899 ? -30.484 40.719 43.5 1 74.81 899 GLY B N 1
ATOM 16662 C CA . GLY B 1 899 ? -29.203 40.406 42.906 1 74.81 899 GLY B CA 1
ATOM 16663 C C . GLY B 1 899 ? -28.766 38.969 43.156 1 74.81 899 GLY B C 1
ATOM 16664 O O . GLY B 1 899 ? -27.781 38.5 42.594 1 74.81 899 GLY B O 1
ATOM 16665 N N . VAL B 1 900 ? -29.578 38.188 43.812 1 84.12 900 VAL B N 1
ATOM 16666 C CA . VAL B 1 900 ? -29.141 36.844 44.125 1 84.12 900 VAL B CA 1
ATOM 16667 C C . VAL B 1 900 ? -29.969 35.812 43.344 1 84.12 900 VAL B C 1
ATOM 16669 O O . VAL B 1 900 ? -31.172 35.719 43.531 1 84.12 900 VAL B O 1
ATOM 16672 N N . THR B 1 901 ? -29.359 35.188 42.344 1 85.06 901 THR B N 1
ATOM 16673 C CA . THR B 1 901 ? -29.984 34.156 41.531 1 85.06 901 THR B CA 1
ATOM 16674 C C . THR B 1 901 ? -29.906 32.812 42.25 1 85.06 901 THR B C 1
ATOM 16676 O O . THR B 1 901 ? -29.172 32.656 43.219 1 85.06 901 THR B O 1
ATOM 16679 N N . ILE B 1 902 ? -30.703 31.859 41.812 1 85.56 902 ILE B N 1
ATOM 16680 C CA . ILE B 1 902 ? -30.719 30.516 42.375 1 85.56 902 ILE B CA 1
ATOM 16681 C C . ILE B 1 902 ? -29.359 29.844 42.188 1 85.56 902 ILE B C 1
ATOM 16683 O O . ILE B 1 902 ? -28.906 29.078 43.031 1 85.56 902 ILE B O 1
ATOM 16687 N N . GLN B 1 903 ? -28.734 30.188 41.125 1 89.25 903 GLN B N 1
ATOM 16688 C CA . GLN B 1 903 ? -27.422 29.609 40.844 1 89.25 903 GLN B CA 1
ATOM 16689 C C . GLN B 1 903 ? -26.375 30.109 41.812 1 89.25 903 GLN B C 1
ATOM 16691 O O . GLN B 1 903 ? -25.484 29.359 42.219 1 89.25 903 GLN B O 1
ATOM 16696 N N . LEU B 1 904 ? -26.5 31.344 42.188 1 90.56 904 LEU B N 1
ATOM 16697 C CA . LEU B 1 904 ? -25.562 31.891 43.156 1 90.56 904 LEU B CA 1
ATOM 16698 C C . LEU B 1 904 ? -25.75 31.25 44.531 1 90.56 904 LEU B C 1
ATOM 16700 O O . LEU B 1 904 ? -24.781 31.016 45.25 1 90.56 904 LEU B O 1
ATOM 16704 N N . LEU B 1 905 ? -27.062 31.016 44.844 1 90.25 905 LEU B N 1
ATOM 16705 C CA . LEU B 1 905 ? -27.344 30.312 46.094 1 90.25 905 LEU B CA 1
ATOM 16706 C C . LEU B 1 905 ? -26.766 28.906 46.062 1 90.25 905 LEU B C 1
ATOM 16708 O O . LEU B 1 905 ? -26.203 28.453 47.062 1 90.25 905 LEU B O 1
ATOM 16712 N N . ASN B 1 906 ? -26.891 28.266 44.938 1 91.06 906 ASN B N 1
ATOM 16713 C CA . ASN B 1 906 ? -26.344 26.922 44.812 1 91.06 906 ASN B CA 1
ATOM 16714 C C . ASN B 1 906 ? -24.812 26.922 44.906 1 91.06 906 ASN B C 1
ATOM 16716 O O . ASN B 1 906 ? -24.234 25.984 45.469 1 91.06 906 ASN B O 1
ATOM 16720 N N . LEU B 1 907 ? -24.188 27.875 44.312 1 92.5 907 LEU B N 1
ATOM 16721 C CA . LEU B 1 907 ? -22.734 28.016 44.406 1 92.5 907 LEU B CA 1
ATOM 16722 C C . LEU B 1 907 ? -22.297 28.25 45.844 1 92.5 907 LEU B C 1
ATOM 16724 O O . LEU B 1 907 ? -21.297 27.688 46.281 1 92.5 907 LEU B O 1
ATOM 16728 N N . ALA B 1 908 ? -23.094 29 46.594 1 92.12 908 ALA B N 1
ATOM 16729 C CA . ALA B 1 908 ? -22.766 29.328 47.969 1 92.12 908 ALA B CA 1
ATOM 16730 C C . ALA B 1 908 ? -22.938 28.125 48.875 1 92.12 908 ALA B C 1
ATOM 16732 O O . ALA B 1 908 ? -22.219 27.984 49.875 1 92.12 908 ALA B O 1
ATOM 16733 N N . ARG B 1 909 ? -23.922 27.281 48.625 1 90.81 909 ARG B N 1
ATOM 16734 C CA . ARG B 1 909 ? -24.156 26.078 49.438 1 90.81 909 ARG B CA 1
ATOM 16735 C C . ARG B 1 909 ? -23 25.094 49.281 1 90.81 909 ARG B C 1
ATOM 16737 O O . ARG B 1 909 ? -22.812 24.234 50.156 1 90.81 909 ARG B O 1
ATOM 16744 N N . GLY B 1 910 ? -22.234 25.25 48.25 1 90.69 910 GLY B N 1
ATOM 16745 C CA . GLY B 1 910 ? -21.078 24.391 48.062 1 90.69 910 GLY B CA 1
ATOM 16746 C C . GLY B 1 910 ? -21.391 23.094 47.344 1 90.69 910 GLY B C 1
ATOM 16747 O O . GLY B 1 910 ? -22.562 22.766 47.156 1 90.69 910 GLY B O 1
ATOM 16748 N N . PRO B 1 911 ? -20.375 22.391 46.906 1 92.31 911 PRO B N 1
ATOM 16749 C CA . PRO B 1 911 ? -20.562 21.125 46.156 1 92.31 911 PRO B CA 1
ATOM 16750 C C . PRO B 1 911 ? -20.812 19.938 47.094 1 92.31 911 PRO B C 1
ATOM 16752 O O . PRO B 1 911 ? -20.625 20.031 48.312 1 92.31 911 PRO B O 1
ATOM 16755 N N . ASP B 1 912 ? -21.219 18.859 46.438 1 88.12 912 ASP B N 1
ATOM 16756 C CA . ASP B 1 912 ? -21.406 17.594 47.125 1 88.12 912 ASP B CA 1
ATOM 16757 C C . ASP B 1 912 ? -20.047 16.984 47.531 1 88.12 912 ASP B C 1
ATOM 16759 O O . ASP B 1 912 ? -19.047 17.234 46.875 1 88.12 912 ASP B O 1
ATOM 16763 N N . ARG B 1 913 ? -19.969 16.25 48.594 1 84.44 913 ARG B N 1
ATOM 16764 C CA . ARG B 1 913 ? -18.734 15.617 49.062 1 84.44 913 ARG B CA 1
ATOM 16765 C C . ARG B 1 913 ? -18.297 14.508 48.125 1 84.44 913 ARG B C 1
ATOM 16767 O O . ARG B 1 913 ? -17.125 14.156 48.062 1 84.44 913 ARG B O 1
ATOM 16774 N N . ARG B 1 914 ? -19.25 13.984 47.406 1 83.5 914 ARG B N 1
ATOM 16775 C CA . ARG B 1 914 ? -18.953 12.953 46.406 1 83.5 914 ARG B CA 1
ATOM 16776 C C . ARG B 1 914 ? -18.547 13.578 45.062 1 83.5 914 ARG B C 1
ATOM 16778 O O . ARG B 1 914 ? -19.312 14.344 44.5 1 83.5 914 ARG B O 1
ATOM 16785 N N . VAL B 1 915 ? -17.359 13.227 44.75 1 90.06 915 VAL B N 1
ATOM 16786 C CA . VAL B 1 915 ? -16.859 13.805 43.5 1 90.06 915 VAL B CA 1
ATOM 16787 C C . VAL B 1 915 ? -16.672 12.711 42.469 1 90.06 915 VAL B C 1
ATOM 16789 O O . VAL B 1 915 ? -16.469 11.539 42.812 1 90.06 915 VAL B O 1
ATOM 16792 N N . THR B 1 916 ? -16.859 13.133 41.188 1 91.06 916 THR B N 1
ATOM 16793 C CA . THR B 1 916 ? -16.594 12.227 40.062 1 91.06 916 THR B CA 1
ATOM 16794 C C . THR B 1 916 ? -15.195 12.461 39.5 1 91.06 916 THR B C 1
ATOM 16796 O O . THR B 1 916 ? -14.82 13.602 39.219 1 91.06 916 THR B O 1
ATOM 16799 N N . CYS B 1 917 ? -14.398 11.461 39.5 1 91.94 917 CYS B N 1
ATOM 16800 C CA . CYS B 1 917 ? -13.031 11.547 39 1 91.94 917 CYS B CA 1
ATOM 16801 C C . CYS B 1 917 ? -12.914 10.875 37.625 1 91.94 917 CYS B C 1
ATOM 16803 O O . CYS B 1 917 ? -13.594 9.875 37.375 1 91.94 917 CYS B O 1
ATOM 16805 N N . TYR B 1 918 ? -12.18 11.562 36.812 1 91.75 918 TYR B N 1
ATOM 16806 C CA . TYR B 1 918 ? -11.93 11.016 35.469 1 91.75 918 TYR B CA 1
ATOM 16807 C C . TYR B 1 918 ? -10.438 10.797 35.25 1 91.75 918 TYR B C 1
ATOM 16809 O O . TYR B 1 918 ? -9.609 11.383 35.938 1 91.75 918 TYR B O 1
ATOM 16817 N N . ASN B 1 919 ? -10.055 9.922 34.25 1 89.25 919 ASN B N 1
ATOM 16818 C CA . ASN B 1 919 ? -8.656 9.688 33.906 1 89.25 919 ASN B CA 1
ATOM 16819 C C . ASN B 1 919 ? -8.195 10.641 32.812 1 89.25 919 ASN B C 1
ATOM 16821 O O . ASN B 1 919 ? -7.004 10.68 32.469 1 89.25 919 ASN B O 1
ATOM 16825 N N . GLY B 1 920 ? -9.031 11.406 32.25 1 91 920 GLY B N 1
ATOM 16826 C CA . GLY B 1 920 ? -8.727 12.383 31.219 1 91 920 GLY B CA 1
ATOM 16827 C C . GLY B 1 920 ? -9.844 13.383 31 1 91 920 GLY B C 1
ATOM 16828 O O . GLY B 1 920 ? -10.906 13.273 31.594 1 91 920 GLY B O 1
ATOM 16829 N N . CYS B 1 921 ? -9.523 14.383 30.203 1 92.62 921 CYS B N 1
ATOM 16830 C CA . CYS B 1 921 ? -10.5 15.438 29.969 1 92.62 921 CYS B CA 1
ATOM 16831 C C . CYS B 1 921 ? -10.258 16.125 28.625 1 92.62 921 CYS B C 1
ATOM 16833 O O . CYS B 1 921 ? -9.109 16.297 28.219 1 92.62 921 CYS B O 1
ATOM 16835 N N . LEU B 1 922 ? -11.336 16.344 27.922 1 89.88 922 LEU B N 1
ATOM 16836 C CA . LEU B 1 922 ? -11.297 17.141 26.703 1 89.88 922 LEU B CA 1
ATOM 16837 C C . LEU B 1 922 ? -11.758 18.578 26.969 1 89.88 922 LEU B C 1
ATOM 16839 O O . LEU B 1 922 ? -12.844 18.781 27.5 1 89.88 922 LEU B O 1
ATOM 16843 N N . VAL B 1 923 ? -10.828 19.469 26.75 1 89.69 923 VAL B N 1
ATOM 16844 C CA . VAL B 1 923 ? -11.188 20.859 27.016 1 89.69 923 VAL B CA 1
ATOM 16845 C C . VAL B 1 923 ? -10.484 21.766 26.016 1 89.69 923 VAL B C 1
ATOM 16847 O O . VAL B 1 923 ? -9.297 21.578 25.719 1 89.69 923 VAL B O 1
ATOM 16850 N N . LYS B 1 924 ? -11.07 22.75 25.484 1 82.12 924 LYS B N 1
ATOM 16851 C CA . LYS B 1 924 ? -10.531 23.781 24.609 1 82.12 924 LYS B CA 1
ATOM 16852 C C . LYS B 1 924 ? -9.789 23.156 23.422 1 82.12 924 LYS B C 1
ATOM 16854 O O . LYS B 1 924 ? -8.742 23.656 23.016 1 82.12 924 LYS B O 1
ATOM 16859 N N . GLY B 1 925 ? -10.234 22 23.016 1 81 925 GLY B N 1
ATOM 16860 C CA . GLY B 1 925 ? -9.617 21.344 21.875 1 81 925 GLY B CA 1
ATOM 16861 C C . GLY B 1 925 ? -8.43 20.469 22.25 1 81 925 GLY B C 1
ATOM 16862 O O . GLY B 1 925 ? -7.836 19.828 21.391 1 81 925 GLY B O 1
ATOM 16863 N N . PHE B 1 926 ? -8.086 20.5 23.562 1 87.75 926 PHE B N 1
ATOM 16864 C CA . PHE B 1 926 ? -6.969 19.688 24.031 1 87.75 926 PHE B CA 1
ATOM 16865 C C . PHE B 1 926 ? -7.469 18.391 24.656 1 87.75 926 PHE B C 1
ATOM 16867 O O . PHE B 1 926 ? -8.594 18.328 25.156 1 87.75 926 PHE B O 1
ATOM 16874 N N . ARG B 1 927 ? -6.656 17.406 24.562 1 90 927 ARG B N 1
ATOM 16875 C CA . ARG B 1 927 ? -6.867 16.156 25.281 1 90 927 ARG B CA 1
ATOM 16876 C C . ARG B 1 927 ? -5.879 16.016 26.438 1 90 927 ARG B C 1
ATOM 16878 O O . ARG B 1 927 ? -4.668 16.078 26.234 1 90 927 ARG B O 1
ATOM 16885 N N . PHE B 1 928 ? -6.398 15.961 27.641 1 92.88 928 PHE B N 1
ATOM 16886 C CA . PHE B 1 928 ? -5.551 15.812 28.812 1 92.88 928 PHE B CA 1
ATOM 16887 C C . PHE B 1 928 ? -5.703 14.422 29.422 1 92.88 928 PHE B C 1
ATOM 16889 O O . PHE B 1 928 ? -6.789 13.844 29.391 1 92.88 928 PHE B O 1
ATOM 16896 N N . HIS B 1 929 ? -4.648 13.906 29.859 1 92.81 929 HIS B N 1
ATOM 16897 C CA . HIS B 1 929 ? -4.625 12.656 30.625 1 92.81 929 HIS B CA 1
ATOM 16898 C C . HIS B 1 929 ? -3.943 12.852 31.969 1 92.81 929 HIS B C 1
ATOM 16900 O O . HIS B 1 929 ? -3.123 13.758 32.125 1 92.81 929 HIS B O 1
ATOM 16906 N N . THR B 1 930 ? -4.328 12.102 32.938 1 93 930 THR B N 1
ATOM 16907 C CA . THR B 1 930 ? -3.641 12.117 34.219 1 93 930 THR B CA 1
ATOM 16908 C C . THR B 1 930 ? -2.221 11.578 34.094 1 93 930 THR B C 1
ATOM 16910 O O . THR B 1 930 ? -1.924 10.828 33.156 1 93 930 THR B O 1
ATOM 16913 N N . GLN B 1 931 ? -1.372 11.984 34.969 1 92.88 931 GLN B N 1
ATOM 16914 C CA . GLN B 1 931 ? 0.023 11.555 34.938 1 92.88 931 GLN B CA 1
ATOM 16915 C C . GLN B 1 931 ? 0.135 10.039 35 1 92.88 931 GLN B C 1
ATOM 16917 O O . GLN B 1 931 ? 0.985 9.445 34.344 1 92.88 931 GLN B O 1
ATOM 16922 N N . GLU B 1 932 ? -0.678 9.43 35.75 1 86.62 932 GLU B N 1
ATOM 16923 C CA . GLU B 1 932 ? -0.665 7.977 35.875 1 86.62 932 GLU B CA 1
ATOM 16924 C C . GLU B 1 932 ? -1.015 7.297 34.562 1 86.62 932 GLU B C 1
ATOM 16926 O O . GLU B 1 932 ? -0.375 6.316 34.156 1 86.62 932 GLU B O 1
ATOM 16931 N N . ARG B 1 933 ? -2.02 7.828 33.938 1 85.62 933 ARG B N 1
ATOM 16932 C CA . ARG B 1 933 ? -2.436 7.266 32.656 1 85.62 933 ARG B CA 1
ATOM 16933 C C . ARG B 1 933 ? -1.362 7.473 31.594 1 85.62 933 ARG B C 1
ATOM 16935 O O . ARG B 1 933 ? -1.155 6.609 30.75 1 85.62 933 ARG B O 1
ATOM 16942 N N . GLU B 1 934 ? -0.75 8.555 31.594 1 88.62 934 GLU B N 1
ATOM 16943 C CA . GLU B 1 934 ? 0.273 8.906 30.609 1 88.62 934 GLU B CA 1
ATOM 16944 C C . GLU B 1 934 ? 1.459 7.949 30.688 1 88.62 934 GLU B C 1
ATOM 16946 O O . GLU B 1 934 ? 2.102 7.672 29.672 1 88.62 934 GLU B O 1
ATOM 16951 N N . MET B 1 935 ? 1.78 7.5 31.828 1 81.62 935 MET B N 1
ATOM 16952 C CA . MET B 1 935 ? 2.93 6.621 32.031 1 81.62 935 MET B CA 1
ATOM 16953 C C . MET B 1 935 ? 2.807 5.367 31.156 1 81.62 935 MET B C 1
ATOM 16955 O O . MET B 1 935 ? 3.816 4.773 30.781 1 81.62 935 MET B O 1
ATOM 16959 N N . HIS B 1 936 ? 1.61 5.098 30.781 1 75 936 HIS B N 1
ATOM 16960 C CA . HIS B 1 936 ? 1.395 3.883 30 1 75 936 HIS B CA 1
ATOM 16961 C C . HIS B 1 936 ? 1.124 4.203 28.531 1 75 936 HIS B C 1
ATOM 16963 O O . HIS B 1 936 ? 0.734 3.32 27.766 1 75 936 HIS B O 1
ATOM 16969 N N . ARG B 1 937 ? 1.274 5.414 28.25 1 81.94 937 ARG B N 1
ATOM 16970 C CA . ARG B 1 937 ? 0.987 5.824 26.875 1 81.94 937 ARG B CA 1
ATOM 16971 C C . ARG B 1 937 ? 2.236 6.371 26.203 1 81.94 937 ARG B C 1
ATOM 16973 O O . ARG B 1 937 ? 3.24 6.648 26.859 1 81.94 937 ARG B O 1
ATOM 16980 N N . LYS B 1 938 ? 2.174 6.406 24.875 1 80.12 938 LYS B N 1
ATOM 16981 C CA . LYS B 1 938 ? 3.299 6.926 24.094 1 80.12 938 LYS B CA 1
ATOM 16982 C C . LYS B 1 938 ? 3.158 8.43 23.859 1 80.12 938 LYS B C 1
ATOM 16984 O O . LYS B 1 938 ? 4.074 9.07 23.344 1 80.12 938 LYS B O 1
ATOM 16989 N N . CYS B 1 939 ? 2.041 9.023 24.266 1 86.81 939 CYS B N 1
ATOM 16990 C CA . CYS B 1 939 ? 1.818 10.461 24.156 1 86.81 939 CYS B CA 1
ATOM 16991 C C . CYS B 1 939 ? 1.926 11.141 25.516 1 86.81 939 CYS B C 1
ATOM 16993 O O . CYS B 1 939 ? 1.806 10.484 26.562 1 86.81 939 CYS B O 1
ATOM 16995 N N . GLN B 1 940 ? 2.322 12.32 25.547 1 92.06 940 GLN B N 1
ATOM 16996 C CA . GLN B 1 940 ? 2.379 13.141 26.75 1 92.06 940 GLN B CA 1
ATOM 16997 C C . GLN B 1 940 ? 1.228 14.141 26.797 1 92.06 940 GLN B C 1
ATOM 16999 O O . GLN B 1 940 ? 1.294 15.195 26.156 1 92.06 940 GLN B O 1
ATOM 17004 N N . ASN B 1 941 ? 0.22 13.938 27.531 1 92.62 941 ASN B N 1
ATOM 17005 C CA . ASN B 1 941 ? -0.961 14.789 27.609 1 92.62 941 ASN B CA 1
ATOM 17006 C C . ASN B 1 941 ? -1.24 15.25 29.031 1 92.62 941 ASN B C 1
ATOM 17008 O O . ASN B 1 941 ? -2.365 15.641 29.344 1 92.62 941 ASN B O 1
ATOM 17012 N N . SER B 1 942 ? -0.295 15.188 29.953 1 95.19 942 SER B N 1
ATOM 17013 C CA . SER B 1 942 ? -0.533 15.555 31.344 1 95.19 942 SER B CA 1
ATOM 17014 C C . SER B 1 942 ? 0.004 16.938 31.641 1 95.19 942 SER B C 1
ATOM 17016 O O . SER B 1 942 ? -0.341 17.531 32.656 1 95.19 942 SER B O 1
ATOM 17018 N N . GLY B 1 943 ? 0.845 17.516 30.703 1 94.75 943 GLY B N 1
ATOM 17019 C CA . GLY B 1 943 ? 1.445 18.812 30.953 1 94.75 943 GLY B CA 1
ATOM 17020 C C . GLY B 1 943 ? 0.458 19.969 30.844 1 94.75 943 GLY B C 1
ATOM 17021 O O . GLY B 1 943 ? -0.351 20 29.906 1 94.75 943 GLY B O 1
ATOM 17022 N N . VAL B 1 944 ? 0.517 20.922 31.891 1 95.62 944 VAL B N 1
ATOM 17023 C CA . VAL B 1 944 ? -0.416 22.031 31.906 1 95.62 944 VAL B CA 1
ATOM 17024 C C . VAL B 1 944 ? 0.339 23.328 32.188 1 95.62 944 VAL B C 1
ATOM 17026 O O . VAL B 1 944 ? 1.42 23.312 32.781 1 95.62 944 VAL B O 1
ATOM 17029 N N . VAL B 1 945 ? -0.148 24.422 31.688 1 94.75 945 VAL B N 1
ATOM 17030 C CA . VAL B 1 945 ? 0.319 25.781 31.984 1 94.75 945 VAL B CA 1
ATOM 17031 C C . VAL B 1 945 ? -0.875 26.688 32.25 1 94.75 945 VAL B C 1
ATOM 17033 O O . VAL B 1 945 ? -1.912 26.578 31.594 1 94.75 945 VAL B O 1
ATOM 17036 N N . VAL B 1 946 ? -0.84 27.391 33.281 1 93.75 946 VAL B N 1
ATOM 17037 C CA . VAL B 1 946 ? -1.887 28.344 33.656 1 93.75 946 VAL B CA 1
ATOM 17038 C C . VAL B 1 946 ? -1.262 29.688 34 1 93.75 946 VAL B C 1
ATOM 17040 O O . VAL B 1 946 ? -0.223 29.75 34.688 1 93.75 946 VAL B O 1
ATOM 17043 N N . MET B 1 947 ? -1.841 30.734 33.5 1 90.44 947 MET B N 1
ATOM 17044 C CA . MET B 1 947 ? -1.408 32.094 33.875 1 90.44 947 MET B CA 1
ATOM 17045 C C . MET B 1 947 ? -2.021 32.5 35.188 1 90.44 947 MET B C 1
ATOM 17047 O O . MET B 1 947 ? -3.234 32.406 35.375 1 90.44 947 MET B O 1
ATOM 17051 N N . GLY B 1 948 ? -1.226 32.75 36.156 1 85.69 948 GLY B N 1
ATOM 17052 C CA . GLY B 1 948 ? -1.702 33.156 37.469 1 85.69 948 GLY B CA 1
ATOM 17053 C C . GLY B 1 948 ? -0.933 34.312 38.031 1 85.69 948 GLY B C 1
ATOM 17054 O O . GLY B 1 948 ? -0.023 34.844 37.406 1 85.69 948 GLY B O 1
ATOM 17055 N N . ASN B 1 949 ? -1.414 34.781 39.188 1 81.62 949 ASN B N 1
ATOM 17056 C CA . ASN B 1 949 ? -0.812 35.938 39.844 1 81.62 949 ASN B CA 1
ATOM 17057 C C . ASN B 1 949 ? -0.056 35.531 41.094 1 81.62 949 ASN B C 1
ATOM 17059 O O . ASN B 1 949 ? -0.561 34.75 41.906 1 81.62 949 ASN B O 1
ATOM 17063 N N . HIS B 1 950 ? 1.226 35.844 41.156 1 80.94 950 HIS B N 1
ATOM 17064 C CA . HIS B 1 950 ? 2.014 35.656 42.375 1 80.94 950 HIS B CA 1
ATOM 17065 C C . HIS B 1 950 ? 2.635 36.969 42.844 1 80.94 950 HIS B C 1
ATOM 17067 O O . HIS B 1 950 ? 3.48 37.531 42.125 1 80.94 950 HIS B O 1
ATOM 17073 N N . LYS B 1 951 ? 2.348 37.438 43.969 1 77.69 951 LYS B N 1
ATOM 17074 C CA . LYS B 1 951 ? 2.85 38.656 44.562 1 77.69 951 LYS B CA 1
ATOM 17075 C C . LYS B 1 951 ? 2.674 39.844 43.625 1 77.69 951 LYS B C 1
ATOM 17077 O O . LYS B 1 951 ? 3.598 40.656 43.438 1 77.69 951 LYS B O 1
ATOM 17082 N N . GLY B 1 952 ? 1.608 39.906 42.906 1 70.94 952 GLY B N 1
ATOM 17083 C CA . GLY B 1 952 ? 1.249 41.031 42.062 1 70.94 952 GLY B CA 1
ATOM 17084 C C . GLY B 1 952 ? 1.745 40.906 40.625 1 70.94 952 GLY B C 1
ATOM 17085 O O . GLY B 1 952 ? 1.407 41.719 39.75 1 70.94 952 GLY B O 1
ATOM 17086 N N . GLU B 1 953 ? 2.496 39.875 40.375 1 80.69 953 GLU B N 1
ATOM 17087 C CA . GLU B 1 953 ? 3.002 39.688 39 1 80.69 953 GLU B CA 1
ATOM 17088 C C . GLU B 1 953 ? 2.357 38.5 38.344 1 80.69 953 GLU B C 1
ATOM 17090 O O . GLU B 1 953 ? 2.121 37.469 38.969 1 80.69 953 GLU B O 1
ATOM 17095 N N . SER B 1 954 ? 2.006 38.688 37.125 1 86.75 954 SER B N 1
ATOM 17096 C CA . SER B 1 954 ? 1.43 37.594 36.344 1 86.75 954 SER B CA 1
ATOM 17097 C C . SER B 1 954 ? 2.508 36.625 35.844 1 86.75 954 SER B C 1
ATOM 17099 O O . SER B 1 954 ? 3.426 37.031 35.125 1 86.75 954 SER B O 1
ATOM 17101 N N . ILE B 1 955 ? 2.467 35.438 36.312 1 88 955 ILE B N 1
ATOM 17102 C CA . ILE B 1 955 ? 3.471 34.438 35.938 1 88 955 ILE B CA 1
ATOM 17103 C C . ILE B 1 955 ? 2.783 33.188 35.438 1 88 955 ILE B C 1
ATOM 17105 O O . ILE B 1 955 ? 1.618 32.938 35.75 1 88 955 ILE B O 1
ATOM 17109 N N . ASP B 1 956 ? 3.52 32.438 34.594 1 90.81 956 ASP B N 1
ATOM 17110 C CA . ASP B 1 956 ? 3.037 31.141 34.094 1 90.81 956 ASP B CA 1
ATOM 17111 C C . ASP B 1 956 ? 3.381 30.016 35.094 1 90.81 956 ASP B C 1
ATOM 17113 O O . ASP B 1 956 ? 4.539 29.875 35.469 1 90.81 956 ASP B O 1
ATOM 17117 N N . PHE B 1 957 ? 2.418 29.328 35.531 1 93 957 PHE B N 1
ATOM 17118 C CA . PHE B 1 957 ? 2.617 28.141 36.375 1 93 957 PHE B CA 1
ATOM 17119 C C . PHE B 1 957 ? 2.637 26.891 35.531 1 93 957 PHE B C 1
ATOM 17121 O O . PHE B 1 957 ? 1.736 26.656 34.719 1 93 957 PHE B O 1
ATOM 17128 N N . TYR B 1 958 ? 3.705 26.125 35.656 1 95.06 958 TYR B N 1
ATOM 17129 C CA . TYR B 1 958 ? 3.824 24.859 34.906 1 95.06 958 TYR B CA 1
ATOM 17130 C C . TYR B 1 958 ? 3.617 23.672 35.844 1 95.06 958 TYR B C 1
ATOM 17132 O O . TYR B 1 958 ? 4.062 23.703 37 1 95.06 958 TYR B O 1
ATOM 17140 N N . GLY B 1 959 ? 2.844 22.688 35.406 1 95.31 959 GLY B N 1
ATOM 17141 C CA . GLY B 1 959 ? 2.605 21.516 36.25 1 95.31 959 GLY B CA 1
ATOM 17142 C C . GLY B 1 959 ? 2.125 20.312 35.438 1 95.31 959 GLY B C 1
ATOM 17143 O O . GLY B 1 959 ? 2.236 20.281 34.219 1 95.31 959 GLY B O 1
ATOM 17144 N N . VAL B 1 960 ? 1.771 19.219 36.188 1 96.06 960 VAL B N 1
ATOM 17145 C CA . VAL B 1 960 ? 1.247 17.984 35.594 1 96.06 960 VAL B CA 1
ATOM 17146 C C . VAL B 1 960 ? -0.084 17.625 36.25 1 96.06 960 VAL B C 1
ATOM 17148 O O . VAL B 1 960 ? -0.281 17.891 37.469 1 96.06 960 VAL B O 1
ATOM 17151 N N . VAL B 1 961 ? -1.026 17.109 35.5 1 96.31 961 VAL B N 1
ATOM 17152 C CA . VAL B 1 961 ? -2.35 16.75 36 1 96.31 961 VAL B CA 1
ATOM 17153 C C . VAL B 1 961 ? -2.27 15.438 36.781 1 96.31 961 VAL B C 1
ATOM 17155 O O . VAL B 1 961 ? -1.861 14.406 36.219 1 96.31 961 VAL B O 1
ATOM 17158 N N . LYS B 1 962 ? -2.646 15.484 37.969 1 94.12 962 LYS B N 1
ATOM 17159 C CA . LYS B 1 962 ? -2.682 14.281 38.812 1 94.12 962 LYS B CA 1
ATOM 17160 C C . LYS B 1 962 ? -4.051 13.617 38.75 1 94.12 962 LYS B C 1
ATOM 17162 O O . LYS B 1 962 ? -4.152 12.391 38.812 1 94.12 962 LYS B O 1
ATOM 17167 N N . ASP B 1 963 ? -5.07 14.5 38.781 1 93.31 963 ASP B N 1
ATOM 17168 C CA . ASP B 1 963 ? -6.438 13.992 38.75 1 93.31 963 ASP B CA 1
ATOM 17169 C C . ASP B 1 963 ? -7.383 14.992 38.094 1 93.31 963 ASP B C 1
ATOM 17171 O O . ASP B 1 963 ? -7.133 16.203 38.125 1 93.31 963 ASP B O 1
ATOM 17175 N N . VAL B 1 964 ? -8.391 14.5 37.531 1 95.06 964 VAL B N 1
ATOM 17176 C CA . VAL B 1 964 ? -9.477 15.297 36.969 1 95.06 964 VAL B CA 1
ATOM 17177 C C . VAL B 1 964 ? -10.75 15.078 37.812 1 95.06 964 VAL B C 1
ATOM 17179 O O . VAL B 1 964 ? -11.25 13.953 37.906 1 95.06 964 VAL B O 1
ATOM 17182 N N . ILE B 1 965 ? -11.227 16.156 38.312 1 94.12 965 ILE B N 1
ATOM 17183 C CA . ILE B 1 965 ? -12.336 16.047 39.281 1 94.12 965 ILE B CA 1
ATOM 17184 C C . ILE B 1 965 ? -13.516 16.875 38.781 1 94.12 965 ILE B C 1
ATOM 17186 O O . ILE B 1 965 ? -13.336 17.984 38.281 1 94.12 965 ILE B O 1
ATOM 17190 N N . GLU B 1 966 ? -14.68 16.312 38.844 1 92.94 966 GLU B N 1
ATOM 17191 C CA . GLU B 1 966 ? -15.922 17.016 38.594 1 92.94 966 GLU B CA 1
ATOM 17192 C C . GLU B 1 966 ? -16.719 17.25 39.875 1 92.94 966 GLU B C 1
ATOM 17194 O O . GLU B 1 966 ? -17.125 16.297 40.531 1 92.94 966 GLU B O 1
ATOM 17199 N N . LEU B 1 967 ? -16.922 18.531 40.219 1 92.69 967 LEU B N 1
ATOM 17200 C CA . LEU B 1 967 ? -17.719 18.922 41.375 1 92.69 967 LEU B CA 1
ATOM 17201 C C . LEU B 1 967 ? -19.188 19.016 41 1 92.69 967 LEU B C 1
ATOM 17203 O O . LEU B 1 967 ? -19.531 19.609 39.969 1 92.69 967 LEU B O 1
ATOM 17207 N N . SER B 1 968 ? -20.016 18.391 41.781 1 90.5 968 SER B N 1
ATOM 17208 C CA . SER B 1 968 ? -21.453 18.438 41.531 1 90.5 968 SER B CA 1
ATOM 17209 C C . SER B 1 968 ? -22.156 19.375 42.531 1 90.5 968 SER B C 1
ATOM 17211 O O . SER B 1 968 ? -21.922 19.297 43.75 1 90.5 968 SER B O 1
ATOM 17213 N N . TYR B 1 969 ? -22.844 20.297 42.031 1 90.94 969 TYR B N 1
ATOM 17214 C CA . TYR B 1 969 ? -23.625 21.234 42.844 1 90.94 969 TYR B CA 1
ATOM 17215 C C . TYR B 1 969 ? -25.125 20.938 42.719 1 90.94 969 TYR B C 1
ATOM 17217 O O . TYR B 1 969 ? -25.531 20.125 41.875 1 90.94 969 TYR B O 1
ATOM 17225 N N . LEU B 1 970 ? -25.875 21.578 43.562 1 85.62 970 LEU B N 1
ATOM 17226 C CA . LEU B 1 970 ? -27.328 21.391 43.531 1 85.62 970 LEU B CA 1
ATOM 17227 C C . LEU B 1 970 ? -27.906 21.969 42.219 1 85.62 970 LEU B C 1
ATOM 17229 O O . LEU B 1 970 ? -27.359 22.938 41.688 1 85.62 970 LEU B O 1
ATOM 17233 N N . GLY B 1 971 ? -28.953 21.422 41.656 1 79.56 971 GLY B N 1
ATOM 17234 C CA . GLY B 1 971 ? -29.609 21.875 40.438 1 79.56 971 GLY B CA 1
ATOM 17235 C C . GLY B 1 971 ? -29.016 21.281 39.188 1 79.56 971 GLY B C 1
ATOM 17236 O O . GLY B 1 971 ? -29.25 21.766 38.062 1 79.56 971 GLY B O 1
ATOM 17237 N N . GLY B 1 972 ? -28.203 20.297 39.281 1 81.06 972 GLY B N 1
ATOM 17238 C CA . GLY B 1 972 ? -27.594 19.641 38.125 1 81.06 972 GLY B CA 1
ATOM 17239 C C . GLY B 1 972 ? -26.375 20.375 37.594 1 81.06 972 GLY B C 1
ATOM 17240 O O . GLY B 1 972 ? -25.984 20.172 36.469 1 81.06 972 GLY B O 1
ATOM 17241 N N . ASN B 1 973 ? -25.797 21.312 38.406 1 87.19 973 ASN B N 1
ATOM 17242 C CA . ASN B 1 973 ? -24.625 22.094 38.031 1 87.19 973 ASN B CA 1
ATOM 17243 C C . ASN B 1 973 ? -23.328 21.344 38.344 1 87.19 973 ASN B C 1
ATOM 17245 O O . ASN B 1 973 ? -23.25 20.656 39.375 1 87.19 973 ASN B O 1
ATOM 17249 N N . HIS B 1 974 ? -22.453 21.391 37.344 1 89.25 974 HIS B N 1
ATOM 17250 C CA . HIS B 1 974 ? -21.188 20.719 37.531 1 89.25 974 HIS B CA 1
ATOM 17251 C C . HIS B 1 974 ? -20.016 21.594 37.094 1 89.25 974 HIS B C 1
ATOM 17253 O O . HIS B 1 974 ? -20.172 22.453 36.219 1 89.25 974 HIS B O 1
ATOM 17259 N N . ILE B 1 975 ? -18.891 21.453 37.781 1 92.06 975 ILE B N 1
ATOM 17260 C CA . ILE B 1 975 ? -17.656 22.156 37.438 1 92.06 975 ILE B CA 1
ATOM 17261 C C . ILE B 1 975 ? -16.5 21.172 37.375 1 92.06 975 ILE B C 1
ATOM 17263 O O . ILE B 1 975 ? -16.312 20.344 38.281 1 92.06 975 ILE B O 1
ATOM 17267 N N . MET B 1 976 ? -15.742 21.266 36.281 1 93.19 976 MET B N 1
ATOM 17268 C CA . MET B 1 976 ? -14.586 20.391 36.125 1 93.19 976 MET B CA 1
ATOM 17269 C C . MET B 1 976 ? -13.312 21.062 36.625 1 93.19 976 MET B C 1
ATOM 17271 O O . MET B 1 976 ? -13.023 22.203 36.25 1 93.19 976 MET B O 1
ATOM 17275 N N . LEU B 1 977 ? -12.539 20.359 37.438 1 94.94 977 LEU B N 1
ATOM 17276 C CA . LEU B 1 977 ? -11.297 20.875 38 1 94.94 977 LEU B CA 1
ATOM 17277 C C . LEU B 1 977 ? -10.148 19.906 37.75 1 94.94 977 LEU B C 1
ATOM 17279 O O . LEU B 1 977 ? -10.367 18.688 37.625 1 94.94 977 LEU B O 1
ATOM 17283 N N . PHE B 1 978 ? -8.992 20.422 37.625 1 95.94 978 PHE B N 1
ATOM 17284 C CA . PHE B 1 978 ? -7.77 19.625 37.562 1 95.94 978 PHE B CA 1
ATOM 17285 C C . PHE B 1 978 ? -7.004 19.734 38.875 1 95.94 978 PHE B C 1
ATOM 17287 O O . PHE B 1 978 ? -6.844 20.828 39.438 1 95.94 978 PHE B O 1
ATOM 17294 N N . LYS B 1 979 ? -6.719 18.656 39.438 1 95.25 979 LYS B N 1
ATOM 17295 C CA . LYS B 1 979 ? -5.73 18.609 40.5 1 95.25 979 LYS B CA 1
ATOM 17296 C C . LYS B 1 979 ? -4.316 18.453 39.938 1 95.25 979 LYS B C 1
ATOM 17298 O O . LYS B 1 979 ? -4.008 17.453 39.312 1 95.25 979 LYS B O 1
ATOM 17303 N N . CYS B 1 980 ? -3.479 19.469 40.156 1 95.94 980 CYS B N 1
ATOM 17304 C CA . CYS B 1 980 ? -2.18 19.469 39.5 1 95.94 980 CYS B CA 1
ATOM 17305 C C . CYS B 1 980 ? -1.049 19.562 40.531 1 95.94 980 CYS B C 1
ATOM 17307 O O . CYS B 1 980 ? -1.249 20.047 41.625 1 95.94 980 CYS B O 1
ATOM 17309 N N . ASP B 1 981 ? 0.064 18.938 40.219 1 95 981 ASP B N 1
ATOM 17310 C CA . ASP B 1 981 ? 1.335 19.234 40.875 1 95 981 ASP B CA 1
ATOM 17311 C C . ASP B 1 981 ? 2.068 20.375 40.156 1 95 981 ASP B C 1
ATOM 17313 O O . ASP B 1 981 ? 2.379 20.266 38.969 1 95 981 ASP B O 1
ATOM 17317 N N . TRP B 1 982 ? 2.299 21.391 40.844 1 94.44 982 TRP B N 1
ATOM 17318 C CA . TRP B 1 982 ? 2.92 22.562 40.219 1 94.44 982 TRP B CA 1
ATOM 17319 C C . TRP B 1 982 ? 4.422 22.578 40.5 1 94.44 982 TRP B C 1
ATOM 17321 O O . TRP B 1 982 ? 4.875 22.297 41.594 1 94.44 982 TRP B O 1
ATOM 17331 N N . TRP B 1 983 ? 5.188 22.828 39.469 1 94.06 983 TRP B N 1
ATOM 17332 C CA . TRP B 1 983 ? 6.637 22.938 39.594 1 94.06 983 TRP B CA 1
ATOM 17333 C C . TRP B 1 983 ? 7.023 24.281 40.219 1 94.06 983 TRP B C 1
ATOM 17335 O O . TRP B 1 983 ? 6.266 25.25 40.156 1 94.06 983 TRP B O 1
ATOM 17345 N N . ASP B 1 984 ? 8.188 24.344 40.781 1 91.5 984 ASP B N 1
ATOM 17346 C CA . ASP B 1 984 ? 8.656 25.547 41.469 1 91.5 984 ASP B CA 1
ATOM 17347 C C . ASP B 1 984 ? 9.141 26.594 40.5 1 91.5 984 ASP B C 1
ATOM 17349 O O . ASP B 1 984 ? 10.25 26.5 39.969 1 91.5 984 ASP B O 1
ATOM 17353 N N . VAL B 1 985 ? 8.352 27.625 40.219 1 89 985 VAL B N 1
ATOM 17354 C CA . VAL B 1 985 ? 8.734 28.688 39.281 1 89 985 VAL B CA 1
ATOM 17355 C C . VAL B 1 985 ? 9.109 29.938 40.062 1 89 985 VAL B C 1
ATOM 17357 O O . VAL B 1 985 ? 9.391 30.984 39.469 1 89 985 VAL B O 1
ATOM 17360 N N . GLY B 1 986 ? 9.125 29.906 41.375 1 81.06 986 GLY B N 1
ATOM 17361 C CA . GLY B 1 986 ? 9.391 31.078 42.188 1 81.06 986 GLY B CA 1
ATOM 17362 C C . GLY B 1 986 ? 10.875 31.297 42.469 1 81.06 986 GLY B C 1
ATOM 17363 O O . GLY B 1 986 ? 11.289 32.406 42.781 1 81.06 986 GLY B O 1
ATOM 17364 N N . SER B 1 987 ? 11.617 30.203 42.438 1 81.44 987 SER B N 1
ATOM 17365 C CA . SER B 1 987 ? 13.039 30.312 42.75 1 81.44 987 SER B CA 1
ATOM 17366 C C . SER B 1 987 ? 13.898 30 41.5 1 81.44 987 SER B C 1
ATOM 17368 O O . SER B 1 987 ? 13.438 29.328 40.594 1 81.44 987 SER B O 1
ATOM 17370 N N . ALA B 1 988 ? 15.008 30.641 41.531 1 81.56 988 ALA B N 1
ATOM 17371 C CA . ALA B 1 988 ? 15.961 30.406 40.438 1 81.56 988 ALA B CA 1
ATOM 17372 C C . ALA B 1 988 ? 16.359 28.938 40.406 1 81.56 988 ALA B C 1
ATOM 17374 O O . ALA B 1 988 ? 16.875 28.469 39.375 1 81.56 988 ALA B O 1
ATOM 17375 N N . ARG B 1 989 ? 16.047 28.234 41.375 1 84.62 989 ARG B N 1
ATOM 17376 C CA . ARG B 1 989 ? 16.406 26.812 41.406 1 84.62 989 ARG B CA 1
ATOM 17377 C C . ARG B 1 989 ? 15.336 25.969 40.719 1 84.62 989 ARG B C 1
ATOM 17379 O O . ARG B 1 989 ? 15.586 24.812 40.375 1 84.62 989 ARG B O 1
ATOM 17386 N N . GLY B 1 990 ? 14.258 26.562 40.5 1 90 990 GLY B N 1
ATOM 17387 C CA . GLY B 1 990 ? 13.18 25.766 39.906 1 90 990 GLY B CA 1
ATOM 17388 C C . GLY B 1 990 ? 12.914 26.094 38.469 1 90 990 GLY B C 1
ATOM 17389 O O . GLY B 1 990 ? 12.32 25.281 37.75 1 90 990 GLY B O 1
ATOM 17390 N N . ILE B 1 991 ? 13.234 27.297 38.031 1 92.19 991 ILE B N 1
ATOM 17391 C CA . ILE B 1 991 ? 12.984 27.703 36.656 1 92.19 991 ILE B CA 1
ATOM 17392 C C . ILE B 1 991 ? 14.211 28.438 36.094 1 92.19 991 ILE B C 1
ATOM 17394 O O . ILE B 1 991 ? 14.859 29.203 36.812 1 92.19 991 ILE B O 1
ATOM 17398 N N . LEU B 1 992 ? 14.648 28.031 34.938 1 91.62 992 LEU B N 1
ATOM 17399 C CA . LEU B 1 992 ? 15.766 28.656 34.25 1 91.62 992 LEU B CA 1
ATOM 17400 C C . LEU B 1 992 ? 15.383 29.031 32.812 1 91.62 992 LEU B C 1
ATOM 17402 O O . LEU B 1 992 ? 14.711 28.266 32.125 1 91.62 992 LEU B O 1
ATOM 17406 N N . VAL B 1 993 ? 15.586 30.234 32.469 1 89.94 993 VAL B N 1
ATOM 17407 C CA . VAL B 1 993 ? 15.414 30.688 31.094 1 89.94 993 VAL B CA 1
ATOM 17408 C C . VAL B 1 993 ? 16.781 30.953 30.469 1 89.94 993 VAL B C 1
ATOM 17410 O O . VAL B 1 993 ? 17.578 31.719 31 1 89.94 993 VAL B O 1
ATOM 17413 N N . ASP B 1 994 ? 17.062 30.281 29.469 1 87.19 994 ASP B N 1
ATOM 17414 C CA . ASP B 1 994 ? 18.391 30.406 28.859 1 87.19 994 ASP B CA 1
ATOM 17415 C C . ASP B 1 994 ? 18.438 31.594 27.906 1 87.19 994 ASP B C 1
ATOM 17417 O O . ASP B 1 994 ? 17.453 32.344 27.766 1 87.19 994 ASP B O 1
ATOM 17421 N N . ASP B 1 995 ? 19.578 31.734 27.25 1 80.25 995 ASP B N 1
ATOM 17422 C CA . ASP B 1 995 ? 19.844 32.875 26.359 1 80.25 995 ASP B CA 1
ATOM 17423 C C . ASP B 1 995 ? 19 32.781 25.094 1 80.25 995 ASP B C 1
ATOM 17425 O O . ASP B 1 995 ? 18.781 33.812 24.422 1 80.25 995 ASP B O 1
ATOM 17429 N N . TYR B 1 996 ? 18.547 31.625 24.781 1 84.25 996 TYR B N 1
ATOM 17430 C CA . TYR B 1 996 ? 17.75 31.438 23.578 1 84.25 996 TYR B CA 1
ATOM 17431 C C . TYR B 1 996 ? 16.266 31.484 23.875 1 84.25 996 TYR B C 1
ATOM 17433 O O . TYR B 1 996 ? 15.43 31.203 23.016 1 84.25 996 TYR B O 1
ATOM 17441 N N . ASN B 1 997 ? 15.836 31.797 25.125 1 84.62 997 ASN B N 1
ATOM 17442 C CA . ASN B 1 997 ? 14.461 31.953 25.594 1 84.62 997 ASN B CA 1
ATOM 17443 C C . ASN B 1 997 ? 13.766 30.609 25.766 1 84.62 997 ASN B C 1
ATOM 17445 O O . ASN B 1 997 ? 12.562 30.5 25.531 1 84.62 997 ASN B O 1
ATOM 17449 N N . PHE B 1 998 ? 14.586 29.562 26 1 90.5 998 PHE B N 1
ATOM 17450 C CA . PHE B 1 998 ? 14 28.281 26.375 1 90.5 998 PHE B CA 1
ATOM 17451 C C . PHE B 1 998 ? 13.82 28.203 27.875 1 90.5 998 PHE B C 1
ATOM 17453 O O . PHE B 1 998 ? 14.727 28.531 28.641 1 90.5 998 PHE B O 1
ATOM 17460 N N . THR B 1 999 ? 12.602 27.891 28.25 1 91.56 999 THR B N 1
ATOM 17461 C CA . THR B 1 999 ? 12.289 27.766 29.656 1 91.56 999 THR B CA 1
ATOM 17462 C C . THR B 1 999 ? 12.461 26.328 30.141 1 91.56 999 THR B C 1
ATOM 17464 O O . THR B 1 999 ? 11.883 25.406 29.547 1 91.56 999 THR B O 1
ATOM 17467 N N . SER B 1 1000 ? 13.312 26.141 31.094 1 94.25 1000 SER B N 1
ATOM 17468 C CA . SER B 1 1000 ? 13.516 24.828 31.703 1 94.25 1000 SER B CA 1
ATOM 17469 C C . SER B 1 1000 ? 12.992 24.797 33.156 1 94.25 1000 SER B C 1
ATOM 17471 O O . SER B 1 1000 ? 13.164 25.766 33.875 1 94.25 1000 SER B O 1
ATOM 17473 N N . VAL B 1 1001 ? 12.273 23.797 33.438 1 94.75 1001 VAL B N 1
ATOM 17474 C CA . VAL B 1 1001 ? 11.727 23.656 34.812 1 94.75 1001 VAL B CA 1
ATOM 17475 C C . VAL B 1 1001 ? 12.312 22.406 35.469 1 94.75 1001 VAL B C 1
ATOM 17477 O O . VAL B 1 1001 ? 12.609 21.422 34.781 1 94.75 1001 VAL B O 1
ATOM 17480 N N . ASN B 1 1002 ? 12.594 22.484 36.719 1 93.94 1002 ASN B N 1
ATOM 17481 C CA . ASN B 1 1002 ? 13.07 21.359 37.5 1 93.94 1002 ASN B CA 1
ATOM 17482 C C . ASN B 1 1002 ? 11.914 20.531 38.062 1 93.94 1002 ASN B C 1
ATOM 17484 O O . ASN B 1 1002 ? 11.133 21 38.875 1 93.94 1002 ASN B O 1
ATOM 17488 N N . VAL B 1 1003 ? 11.781 19.312 37.719 1 92.25 1003 VAL B N 1
ATOM 17489 C CA . VAL B 1 1003 ? 10.625 18.469 38 1 92.25 1003 VAL B CA 1
ATOM 17490 C C . VAL B 1 1003 ? 10.781 17.828 39.375 1 92.25 1003 VAL B C 1
ATOM 17492 O O . VAL B 1 1003 ? 9.844 17.219 39.906 1 92.25 1003 VAL B O 1
ATOM 17495 N N . SER B 1 1004 ? 11.844 18.031 40.062 1 90.31 1004 SER B N 1
ATOM 17496 C CA . SER B 1 1004 ? 12.055 17.453 41.406 1 90.31 1004 SER B CA 1
ATOM 17497 C C . SER B 1 1004 ? 11.547 18.375 42.5 1 90.31 1004 SER B C 1
ATOM 17499 O O . SER B 1 1004 ? 11.344 17.953 43.625 1 90.31 1004 SER B O 1
ATOM 17501 N N . LYS B 1 1005 ? 11.211 19.625 42.125 1 90.31 1005 LYS B N 1
ATOM 17502 C CA . LYS B 1 1005 ? 10.758 20.609 43.125 1 90.31 1005 LYS B CA 1
ATOM 17503 C C . LYS B 1 1005 ? 9.328 21.031 42.844 1 90.31 1005 LYS B C 1
ATOM 17505 O O . LYS B 1 1005 ? 8.992 21.406 41.719 1 90.31 1005 LYS B O 1
ATOM 17510 N N . THR B 1 1006 ? 8.531 20.984 43.906 1 91 1006 THR B N 1
ATOM 17511 C CA . THR B 1 1006 ? 7.129 21.344 43.75 1 91 1006 THR B CA 1
ATOM 17512 C C . THR B 1 1006 ? 6.812 22.625 44.5 1 91 1006 THR B C 1
ATOM 17514 O O . THR B 1 1006 ? 7.562 23.031 45.375 1 91 1006 THR B O 1
ATOM 17517 N N . TRP B 1 1007 ? 5.844 23.328 43.969 1 86.88 1007 TRP B N 1
ATOM 17518 C CA . TRP B 1 1007 ? 5.348 24.594 44.531 1 86.88 1007 TRP B CA 1
ATOM 17519 C C . TRP B 1 1007 ? 3.826 24.562 44.625 1 86.88 1007 TRP B C 1
ATOM 17521 O O . TRP B 1 1007 ? 3.15 23.875 43.875 1 86.88 1007 TRP B O 1
ATOM 17531 N N . TYR B 1 1008 ? 3.238 25.312 45.656 1 86.31 1008 TYR B N 1
ATOM 17532 C CA . TYR B 1 1008 ? 1.798 25.469 45.844 1 86.31 1008 TYR B CA 1
ATOM 17533 C C . TYR B 1 1008 ? 1.129 24.125 46.094 1 86.31 1008 TYR B C 1
ATOM 17535 O O . TYR B 1 1008 ? 0.141 23.781 45.438 1 86.31 1008 TYR B O 1
ATOM 17543 N N . VAL B 1 1009 ? 1.699 23.344 46.875 1 86.88 1009 VAL B N 1
ATOM 17544 C CA . VAL B 1 1009 ? 1.189 22.016 47.219 1 86.88 1009 VAL B CA 1
ATOM 17545 C C . VAL B 1 1009 ? -0.168 22.141 47.906 1 86.88 1009 VAL B C 1
ATOM 17547 O O . VAL B 1 1009 ? -1.025 21.266 47.781 1 86.88 1009 VAL B O 1
ATOM 17550 N N . ASP B 1 1010 ? -0.396 23.344 48.531 1 83.69 1010 ASP B N 1
ATOM 17551 C CA . ASP B 1 1010 ? -1.634 23.578 49.25 1 83.69 1010 ASP B CA 1
ATOM 17552 C C . ASP B 1 1010 ? -2.74 24.078 48.344 1 83.69 1010 ASP B C 1
ATOM 17554 O O . ASP B 1 1010 ? -3.908 24.125 48.75 1 83.69 1010 ASP B O 1
ATOM 17558 N N . GLU B 1 1011 ? -2.436 24.5 47.156 1 87.75 1011 GLU B N 1
ATOM 17559 C CA . GLU B 1 1011 ? -3.414 24.938 46.156 1 87.75 1011 GLU B CA 1
ATOM 17560 C C . GLU B 1 1011 ? -3.258 24.188 44.844 1 87.75 1011 GLU B C 1
ATOM 17562 O O . GLU B 1 1011 ? -2.938 24.766 43.812 1 87.75 1011 GLU B O 1
ATOM 17567 N N . PRO B 1 1012 ? -3.619 23 44.844 1 92.56 1012 PRO B N 1
ATOM 17568 C CA . PRO B 1 1012 ? -3.357 22.141 43.688 1 92.56 1012 PRO B CA 1
ATOM 17569 C C . PRO B 1 1012 ? -4.438 22.266 42.594 1 92.56 1012 PRO B C 1
ATOM 17571 O O . PRO B 1 1012 ? -4.25 21.797 41.469 1 92.56 1012 PRO B O 1
ATOM 17574 N N . PHE B 1 1013 ? -5.574 22.984 42.844 1 94.19 1013 PHE B N 1
ATOM 17575 C CA . PHE B 1 1013 ? -6.719 22.906 41.938 1 94.19 1013 PHE B CA 1
ATOM 17576 C C . PHE B 1 1013 ? -6.727 24.078 40.969 1 94.19 1013 PHE B C 1
ATOM 17578 O O . PHE B 1 1013 ? -6.312 25.172 41.312 1 94.19 1013 PHE B O 1
ATOM 17585 N N . VAL B 1 1014 ? -7.168 23.812 39.719 1 94.62 1014 VAL B N 1
ATOM 17586 C CA . VAL B 1 1014 ? -7.402 24.812 38.688 1 94.62 1014 VAL B CA 1
ATOM 17587 C C . VAL B 1 1014 ? -8.641 24.438 37.875 1 94.62 1014 VAL B C 1
ATOM 17589 O O . VAL B 1 1014 ? -9.008 23.25 37.812 1 94.62 1014 VAL B O 1
ATOM 17592 N N . LEU B 1 1015 ? -9.266 25.438 37.375 1 93.38 1015 LEU B N 1
ATOM 17593 C CA . LEU B 1 1015 ? -10.391 25.156 36.5 1 93.38 1015 LEU B CA 1
ATOM 17594 C C . LEU B 1 1015 ? -9.914 24.562 35.188 1 93.38 1015 LEU B C 1
ATOM 17596 O O . LEU B 1 1015 ? -8.883 24.984 34.656 1 93.38 1015 LEU B O 1
ATOM 17600 N N . ALA B 1 1016 ? -10.602 23.656 34.656 1 92.62 1016 ALA B N 1
ATOM 17601 C CA . ALA B 1 1016 ? -10.219 23.016 33.406 1 92.62 1016 ALA B CA 1
ATOM 17602 C C . ALA B 1 1016 ? -10.172 24.016 32.25 1 92.62 1016 ALA B C 1
ATOM 17604 O O . ALA B 1 1016 ? -9.344 23.891 31.359 1 92.62 1016 ALA B O 1
ATOM 17605 N N . CYS B 1 1017 ? -10.969 24.984 32.25 1 89 1017 CYS B N 1
ATOM 17606 C CA . CYS B 1 1017 ? -11.078 25.938 31.141 1 89 1017 CYS B CA 1
ATOM 17607 C C . CYS B 1 1017 ? -9.93 26.938 31.156 1 89 1017 CYS B C 1
ATOM 17609 O O . CYS B 1 1017 ? -9.688 27.625 30.172 1 89 1017 CYS B O 1
ATOM 17611 N N . GLN B 1 1018 ? -9.172 26.984 32.188 1 90.69 1018 GLN B N 1
ATOM 17612 C CA . GLN B 1 1018 ? -8.086 27.953 32.312 1 90.69 1018 GLN B CA 1
ATOM 17613 C C . GLN B 1 1018 ? -6.766 27.359 31.844 1 90.69 1018 GLN B C 1
ATOM 17615 O O . GLN B 1 1018 ? -5.809 28.078 31.578 1 90.69 1018 GLN B O 1
ATOM 17620 N N . VAL B 1 1019 ? -6.789 26.125 31.656 1 92.56 1019 VAL B N 1
ATOM 17621 C CA . VAL B 1 1019 ? -5.52 25.422 31.469 1 92.56 1019 VAL B CA 1
ATOM 17622 C C . VAL B 1 1019 ? -5.207 25.328 29.969 1 92.56 1019 VAL B C 1
ATOM 17624 O O . VAL B 1 1019 ? -6.113 25.203 29.141 1 92.56 1019 VAL B O 1
ATOM 17627 N N . GLU B 1 1020 ? -3.934 25.438 29.641 1 91.56 1020 GLU B N 1
ATOM 17628 C CA . GLU B 1 1020 ? -3.383 25.141 28.328 1 91.56 1020 GLU B CA 1
ATOM 17629 C C . GLU B 1 1020 ? -2.41 23.969 28.375 1 91.56 1020 GLU B C 1
ATOM 17631 O O . GLU B 1 1020 ? -2.006 23.547 29.469 1 91.56 1020 GLU B O 1
ATOM 17636 N N . GLN B 1 1021 ? -2.137 23.438 27.281 1 92.56 1021 GLN B N 1
ATOM 17637 C CA . GLN B 1 1021 ? -1.355 22.203 27.25 1 92.56 1021 GLN B CA 1
ATOM 17638 C C . GLN B 1 1021 ? 0.11 22.484 26.938 1 92.56 1021 GLN B C 1
ATOM 17640 O O . GLN B 1 1021 ? 0.415 23.328 26.094 1 92.56 1021 GLN B O 1
ATOM 17645 N N . VAL B 1 1022 ? 1.051 21.891 27.688 1 94.06 1022 VAL B N 1
ATOM 17646 C CA . VAL B 1 1022 ? 2.486 21.969 27.438 1 94.06 1022 VAL B CA 1
ATOM 17647 C C . VAL B 1 1022 ? 3.09 20.562 27.438 1 94.06 1022 VAL B C 1
ATOM 17649 O O . VAL B 1 1022 ? 2.48 19.625 27.938 1 94.06 1022 VAL B O 1
ATOM 17652 N N . CYS B 1 1023 ? 4.156 20.375 26.781 1 93.31 1023 CYS B N 1
ATOM 17653 C CA . CYS B 1 1023 ? 4.918 19.125 26.828 1 93.31 1023 CYS B CA 1
ATOM 17654 C C . CYS B 1 1023 ? 6.324 19.375 27.359 1 93.31 1023 CYS B C 1
ATOM 17656 O O . CYS B 1 1023 ? 6.887 20.453 27.172 1 93.31 1023 CYS B O 1
ATOM 17658 N N . TYR B 1 1024 ? 6.836 18.484 28.125 1 95.06 1024 TYR B N 1
ATOM 17659 C CA . TYR B 1 1024 ? 8.148 18.578 28.75 1 95.06 1024 TYR B CA 1
ATOM 17660 C C . TYR B 1 1024 ? 9.164 17.688 28.047 1 95.06 1024 TYR B C 1
ATOM 17662 O O . TYR B 1 1024 ? 8.961 16.484 27.938 1 95.06 1024 TYR B O 1
ATOM 17670 N N . LEU B 1 1025 ? 10.242 18.25 27.562 1 94.81 1025 LEU B N 1
ATOM 17671 C CA . LEU B 1 1025 ? 11.328 17.516 26.906 1 94.81 1025 LEU B CA 1
ATOM 17672 C C . LEU B 1 1025 ? 12.547 17.438 27.812 1 94.81 1025 LEU B C 1
ATOM 17674 O O . LEU B 1 1025 ? 12.781 18.328 28.625 1 94.81 1025 LEU B O 1
ATOM 17678 N N . LYS B 1 1026 ? 13.328 16.422 27.641 1 93.81 1026 LYS B N 1
ATOM 17679 C CA . LYS B 1 1026 ? 14.555 16.281 28.406 1 93.81 1026 LYS B CA 1
ATOM 17680 C C . LYS B 1 1026 ? 15.531 17.406 28.109 1 93.81 1026 LYS B C 1
ATOM 17682 O O . LYS B 1 1026 ? 15.688 17.812 26.953 1 93.81 1026 LYS B O 1
ATOM 17687 N N . ASP B 1 1027 ? 16.047 17.984 29.156 1 93.31 1027 ASP B N 1
ATOM 17688 C CA . ASP B 1 1027 ? 17.016 19.047 28.984 1 93.31 1027 ASP B CA 1
ATOM 17689 C C . ASP B 1 1027 ? 18.422 18.469 28.797 1 93.31 1027 ASP B C 1
ATOM 17691 O O . ASP B 1 1027 ? 18.875 17.656 29.594 1 93.31 1027 ASP B O 1
ATOM 17695 N N . THR B 1 1028 ? 19.141 18.828 27.828 1 90.31 1028 THR B N 1
ATOM 17696 C CA . THR B 1 1028 ? 20.453 18.281 27.484 1 90.31 1028 THR B CA 1
ATOM 17697 C C . THR B 1 1028 ? 21.562 19.062 28.188 1 90.31 1028 THR B C 1
ATOM 17699 O O . THR B 1 1028 ? 22.703 18.625 28.234 1 90.31 1028 THR B O 1
ATOM 17702 N N . VAL B 1 1029 ? 21.312 20.234 28.828 1 90.38 1029 VAL B N 1
ATOM 17703 C CA . VAL B 1 1029 ? 22.328 21.109 29.391 1 90.38 1029 VAL B CA 1
ATOM 17704 C C . VAL B 1 1029 ? 22.312 21.031 30.906 1 90.38 1029 VAL B C 1
ATOM 17706 O O . VAL B 1 1029 ? 23.359 20.828 31.531 1 90.38 1029 VAL B O 1
ATOM 17709 N N . ASN B 1 1030 ? 21.109 21.203 31.562 1 88.44 1030 ASN B N 1
ATOM 17710 C CA . ASN B 1 1030 ? 21 21.469 33 1 88.44 1030 ASN B CA 1
ATOM 17711 C C . ASN B 1 1030 ? 20.938 20.188 33.812 1 88.44 1030 ASN B C 1
ATOM 17713 O O . ASN B 1 1030 ? 20.969 20.219 35.031 1 88.44 1030 ASN B O 1
ATOM 17717 N N . GLY B 1 1031 ? 20.844 19.047 33.156 1 85.56 1031 GLY B N 1
ATOM 17718 C CA . GLY B 1 1031 ? 20.891 17.812 33.938 1 85.56 1031 GLY B CA 1
ATOM 17719 C C . GLY B 1 1031 ? 19.656 16.953 33.75 1 85.56 1031 GLY B C 1
ATOM 17720 O O . GLY B 1 1031 ? 18.734 17.328 33 1 85.56 1031 GLY B O 1
ATOM 17721 N N . GLU B 1 1032 ? 19.516 15.945 34.562 1 86.75 1032 GLU B N 1
ATOM 17722 C CA . GLU B 1 1032 ? 18.516 14.898 34.344 1 86.75 1032 GLU B CA 1
ATOM 17723 C C . GLU B 1 1032 ? 17.156 15.312 34.875 1 86.75 1032 GLU B C 1
ATOM 17725 O O . GLU B 1 1032 ? 16.125 14.891 34.344 1 86.75 1032 GLU B O 1
ATOM 17730 N N . ASN B 1 1033 ? 17.078 16.219 35.844 1 91.69 1033 ASN B N 1
ATOM 17731 C CA . ASN B 1 1033 ? 15.797 16.578 36.438 1 91.69 1033 ASN B CA 1
ATOM 17732 C C . ASN B 1 1033 ? 15.203 17.812 35.75 1 91.69 1033 ASN B C 1
ATOM 17734 O O . ASN B 1 1033 ? 14.102 18.25 36.094 1 91.69 1033 ASN B O 1
ATOM 17738 N N . TRP B 1 1034 ? 15.922 18.312 34.906 1 94 1034 TRP B N 1
ATOM 17739 C CA . TRP B 1 1034 ? 15.43 19.516 34.219 1 94 1034 TRP B CA 1
ATOM 17740 C C . TRP B 1 1034 ? 14.727 19.125 32.906 1 94 1034 TRP B C 1
ATOM 17742 O O . TRP B 1 1034 ? 15.164 18.219 32.188 1 94 1034 TRP B O 1
ATOM 17752 N N . ARG B 1 1035 ? 13.617 19.75 32.688 1 95.44 1035 ARG B N 1
ATOM 17753 C CA . ARG B 1 1035 ? 12.836 19.531 31.453 1 95.44 1035 ARG B CA 1
ATOM 17754 C C . ARG B 1 1035 ? 12.547 20.859 30.75 1 95.44 1035 ARG B C 1
ATOM 17756 O O . ARG B 1 1035 ? 12.281 21.875 31.406 1 95.44 1035 ARG B O 1
ATOM 17763 N N . VAL B 1 1036 ? 12.672 20.906 29.438 1 95.38 1036 VAL B N 1
ATOM 17764 C CA . VAL B 1 1036 ? 12.391 22.094 28.641 1 95.38 1036 VAL B CA 1
ATOM 17765 C C . VAL B 1 1036 ? 10.906 22.156 28.297 1 95.38 1036 VAL B C 1
ATOM 17767 O O . VAL B 1 1036 ? 10.344 21.188 27.797 1 95.38 1036 VAL B O 1
ATOM 17770 N N . VAL B 1 1037 ? 10.273 23.266 28.562 1 94.69 1037 VAL B N 1
ATOM 17771 C CA . VAL B 1 1037 ? 8.836 23.438 28.375 1 94.69 1037 VAL B CA 1
ATOM 17772 C C . VAL B 1 1037 ? 8.555 23.797 26.922 1 94.69 1037 VAL B C 1
ATOM 17774 O O . VAL B 1 1037 ? 9.195 24.703 26.359 1 94.69 1037 VAL B O 1
ATOM 17777 N N . GLN B 1 1038 ? 7.676 23.078 26.281 1 92.12 1038 GLN B N 1
ATOM 17778 C CA . GLN B 1 1038 ? 7.191 23.406 24.938 1 92.12 1038 GLN B CA 1
ATOM 17779 C C . GLN B 1 1038 ? 5.691 23.688 24.953 1 92.12 1038 GLN B C 1
ATOM 17781 O O . GLN B 1 1038 ? 4.895 22.797 25.297 1 92.12 1038 GLN B O 1
ATOM 17786 N N . LYS B 1 1039 ? 5.281 24.828 24.625 1 88.88 1039 LYS B N 1
ATOM 17787 C CA . LYS B 1 1039 ? 3.863 25.172 24.547 1 88.88 1039 LYS B CA 1
ATOM 17788 C C . LYS B 1 1039 ? 3.254 24.688 23.234 1 88.88 1039 LYS B C 1
ATOM 17790 O O . LYS B 1 1039 ? 3.857 24.844 22.172 1 88.88 1039 LYS B O 1
ATOM 17795 N N . ILE B 1 1040 ? 2.131 24.094 23.312 1 86.56 1040 ILE B N 1
ATOM 17796 C CA . ILE B 1 1040 ? 1.46 23.531 22.141 1 86.56 1040 ILE B CA 1
ATOM 17797 C C . ILE B 1 1040 ? 0.1 24.203 21.969 1 86.56 1040 ILE B C 1
ATOM 17799 O O . ILE B 1 1040 ? -0.617 24.438 22.938 1 86.56 1040 ILE B O 1
ATOM 17803 N N . ALA B 1 1041 ? -0.199 24.562 20.781 1 80.56 1041 ALA B N 1
ATO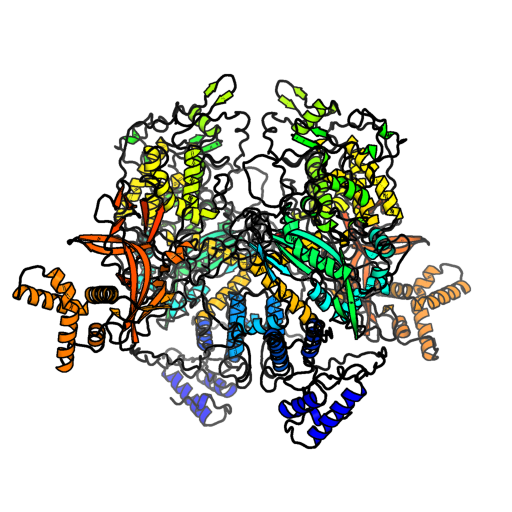M 17804 C CA . ALA B 1 1041 ? -1.513 25.109 20.453 1 80.56 1041 ALA B CA 1
ATOM 17805 C C . ALA B 1 1041 ? -2.43 24.016 19.891 1 80.56 1041 ALA B C 1
ATOM 17807 O O . ALA B 1 1041 ? -1.962 23.062 19.281 1 80.56 1041 ALA B O 1
ATOM 17808 N N . PRO B 1 1042 ? -3.717 24.078 20.219 1 77.19 1042 PRO B N 1
ATOM 17809 C CA . PRO B 1 1042 ? -4.648 23.078 19.688 1 77.19 1042 PRO B CA 1
ATOM 17810 C C . PRO B 1 1042 ? -4.734 23.125 18.156 1 77.19 1042 PRO B C 1
ATOM 17812 O O . PRO B 1 1042 ? -4.559 24.172 17.562 1 77.19 1042 PRO B O 1
ATOM 17815 N N . ARG B 1 1043 ? -5.109 21.875 17.766 1 70.25 1043 ARG B N 1
ATOM 17816 C CA . ARG B 1 1043 ? -5.305 21.75 16.328 1 70.25 1043 ARG B CA 1
ATOM 17817 C C . ARG B 1 1043 ? -6.652 22.328 15.906 1 70.25 1043 ARG B C 1
ATOM 17819 O O . ARG B 1 1043 ? -7.59 22.375 16.703 1 70.25 1043 ARG B O 1
ATOM 17826 N N . ALA B 1 1044 ? -6.84 23.188 14.859 1 61.16 1044 ALA B N 1
ATOM 17827 C CA . ALA B 1 1044 ? -8.062 23.656 14.219 1 61.16 1044 ALA B CA 1
ATOM 17828 C C . ALA B 1 1044 ? -8.562 24.953 14.875 1 61.16 1044 ALA B C 1
ATOM 17830 O O . ALA B 1 1044 ? -9.766 25.188 14.945 1 61.16 1044 ALA B O 1
ATOM 17831 N N . VAL B 1 1045 ? -7.715 25.547 15.695 1 63.03 1045 VAL B N 1
ATOM 17832 C CA . VAL B 1 1045 ? -8.094 26.828 16.25 1 63.03 1045 VAL B CA 1
ATOM 17833 C C . VAL B 1 1045 ? -7.516 27.953 15.398 1 63.03 1045 VAL B C 1
ATOM 17835 O O . VAL B 1 1045 ? -6.406 27.844 14.875 1 63.03 1045 VAL B O 1
ATOM 17838 N N . TYR B 1 1046 ? -8.367 28.828 15.062 1 58.47 1046 TYR B N 1
ATOM 17839 C CA . TYR B 1 1046 ? -7.996 29.984 14.258 1 58.47 1046 TYR B CA 1
ATOM 17840 C C . TYR B 1 1046 ? -8.102 31.266 15.07 1 58.47 1046 TYR B C 1
ATOM 17842 O O . TYR B 1 1046 ? -8.953 31.391 15.953 1 58.47 1046 TYR B O 1
ATOM 17850 N N . ASP B 1 1047 ? -7.09 32 15.133 1 54.97 1047 ASP B N 1
ATOM 17851 C CA . ASP B 1 1047 ? -7.043 33.25 15.875 1 54.97 1047 ASP B CA 1
ATOM 17852 C C . ASP B 1 1047 ? -7.953 34.312 15.242 1 54.97 1047 ASP B C 1
ATOM 17854 O O . ASP B 1 1047 ? -7.531 35.031 14.352 1 54.97 1047 ASP B O 1
ATOM 17858 N N . MET B 1 1048 ? -9.305 34.156 15.422 1 54.78 1048 MET B N 1
ATOM 17859 C CA . MET B 1 1048 ? -10.234 35.156 14.945 1 54.78 1048 MET B CA 1
ATOM 17860 C C . MET B 1 1048 ? -10.805 35.969 16.094 1 54.78 1048 MET B C 1
ATOM 17862 O O . MET B 1 1048 ? -11.07 35.438 17.172 1 54.78 1048 MET B O 1
ATOM 17866 N N . PRO B 1 1049 ? -10.602 37.25 16.062 1 44.81 1049 PRO B N 1
ATOM 17867 C CA . PRO B 1 1049 ? -11.141 38.031 17.188 1 44.81 1049 PRO B CA 1
ATOM 17868 C C . PRO B 1 1049 ? -12.578 37.656 17.531 1 44.81 1049 PRO B C 1
ATOM 17870 O O . PRO B 1 1049 ? -12.992 37.75 18.688 1 44.81 1049 PRO B O 1
ATOM 17873 N N . GLU B 1 1050 ? -13.516 37.469 16.484 1 43.56 1050 GLU B N 1
ATOM 17874 C CA . GLU B 1 1050 ? -14.914 37.156 16.797 1 43.56 1050 GLU B CA 1
ATOM 17875 C C . GLU B 1 1050 ? -15.141 35.656 16.891 1 43.56 1050 GLU B C 1
ATOM 17877 O O . GLU B 1 1050 ? -14.547 34.875 16.141 1 43.56 1050 GLU B O 1
ATOM 17882 N N . GLU B 1 1051 ? -15.594 35.094 18.047 1 38.06 1051 GLU B N 1
ATOM 17883 C CA . GLU B 1 1051 ? -15.82 33.719 18.484 1 38.06 1051 GLU B CA 1
ATOM 17884 C C . GLU B 1 1051 ? -16.594 32.938 17.438 1 38.06 1051 GLU B C 1
ATOM 17886 O O . GLU B 1 1051 ? -17.812 32.938 17.406 1 38.06 1051 GLU B O 1
ATOM 17891 N N . GLU B 1 1052 ? -16.312 33.062 16.188 1 38.12 1052 GLU B N 1
ATOM 17892 C CA . GLU B 1 1052 ? -17.172 32.219 15.344 1 38.12 1052 GLU B CA 1
ATOM 17893 C C . GLU B 1 1052 ? -16.828 30.734 15.508 1 38.12 1052 GLU B C 1
ATOM 17895 O O . GLU B 1 1052 ? -15.664 30.375 15.664 1 38.12 1052 GLU B O 1
ATOM 17900 N N . GLU B 1 1053 ? -17.812 29.938 15.938 1 34.78 1053 GLU B N 1
ATOM 17901 C CA . GLU B 1 1053 ? -17.859 28.5 16.188 1 34.78 1053 GLU B CA 1
ATOM 17902 C C . GLU B 1 1053 ? -17.344 27.719 14.992 1 34.78 1053 GLU B C 1
ATOM 17904 O O . GLU B 1 1053 ? -17.875 27.844 13.891 1 34.78 1053 GLU B O 1
ATOM 17909 N N . GLU B 1 1054 ? -16.125 27.531 14.883 1 37.56 1054 GLU B N 1
ATOM 17910 C CA . GLU B 1 1054 ? -15.406 27.062 13.703 1 37.56 1054 GLU B CA 1
ATOM 17911 C C . GLU B 1 1054 ? -15.461 25.547 13.594 1 37.56 1054 GLU B C 1
ATOM 17913 O O . GLU B 1 1054 ? -15.367 24.844 14.602 1 37.56 1054 GLU B O 1
ATOM 17918 N N . GLU B 1 1055 ? -15.969 25 12.57 1 36.06 1055 GLU B N 1
ATOM 17919 C CA . GLU B 1 1055 ? -16.109 23.609 12.148 1 36.06 1055 GLU B CA 1
ATOM 17920 C C . GLU B 1 1055 ? -14.758 22.953 11.891 1 36.06 1055 GLU B C 1
ATOM 17922 O O . GLU B 1 1055 ? -13.953 23.484 11.125 1 36.06 1055 GLU B O 1
ATOM 17927 N N . HIS B 1 1056 ? -13.984 22.375 12.836 1 38.12 1056 HIS B N 1
ATOM 17928 C CA . HIS B 1 1056 ? -12.57 22.016 12.719 1 38.12 1056 HIS B CA 1
ATOM 17929 C C . HIS B 1 1056 ? -12.406 20.594 12.195 1 38.12 1056 HIS B C 1
ATOM 17931 O O . HIS B 1 1056 ? -13.094 19.688 12.641 1 38.12 1056 HIS B O 1
ATOM 17937 N N . GLU B 1 1057 ? -12 20.312 10.992 1 41.53 1057 GLU B N 1
ATOM 17938 C CA . GLU B 1 1057 ? -11.758 19.016 10.367 1 41.53 1057 GLU B CA 1
ATOM 17939 C C . GLU B 1 1057 ? -10.383 18.484 10.75 1 41.53 1057 GLU B C 1
ATOM 17941 O O . GLU B 1 1057 ? -9.445 19.25 10.977 1 41.53 1057 GLU B O 1
ATOM 17946 N N . GLU B 1 1058 ? -10.039 17.266 11.078 1 43.91 1058 GLU B N 1
ATOM 17947 C CA . GLU B 1 1058 ? -9.07 16.375 11.695 1 43.91 1058 GLU B CA 1
ATOM 17948 C C . GLU B 1 1058 ? -7.738 16.391 10.945 1 43.91 1058 GLU B C 1
ATOM 17950 O O . GLU B 1 1058 ? -6.684 16.172 11.531 1 43.91 1058 GLU B O 1
ATOM 17955 N N . ASP B 1 1059 ? -7.551 16.641 9.688 1 47 1059 ASP B N 1
ATOM 17956 C CA . ASP B 1 1059 ? -6.383 16.109 8.984 1 47 1059 ASP B CA 1
ATOM 17957 C C . ASP B 1 1059 ? -5.387 17.203 8.648 1 47 1059 ASP B C 1
ATOM 17959 O O . ASP B 1 1059 ? -4.609 17.094 7.707 1 47 1059 ASP B O 1
ATOM 17963 N N . GLU B 1 1060 ? -5.398 18.312 9.531 1 55.53 1060 GLU B N 1
ATOM 17964 C CA . GLU B 1 1060 ? -4.5 19.391 9.133 1 55.53 1060 GLU B CA 1
ATOM 17965 C C . GLU B 1 1060 ? -3.166 19.297 9.875 1 55.53 1060 GLU B C 1
ATOM 17967 O O . GLU B 1 1060 ? -3.119 18.844 11.023 1 55.53 1060 GLU B O 1
ATOM 17972 N N . PRO B 1 1061 ? -2.123 19.5 9.156 1 52.34 1061 PRO B N 1
ATOM 17973 C CA . PRO B 1 1061 ? -0.842 19.594 9.859 1 52.34 1061 PRO B CA 1
ATOM 17974 C C . PRO B 1 1061 ? -0.833 20.672 10.938 1 52.34 1061 PRO B C 1
ATOM 17976 O O . PRO B 1 1061 ? -1.509 21.688 10.797 1 52.34 1061 PRO B O 1
ATOM 17979 N N . TYR B 1 1062 ? -0.161 20.391 11.992 1 58.06 1062 TYR B N 1
ATOM 17980 C CA . TYR B 1 1062 ? 0.008 21.312 13.102 1 58.06 1062 TYR B CA 1
ATOM 17981 C C . TYR B 1 1062 ? 0.695 22.594 12.633 1 58.06 1062 TYR B C 1
ATOM 17983 O O . TYR B 1 1062 ? 1.631 22.547 11.836 1 58.06 1062 TYR B O 1
ATOM 17991 N N . GLN B 1 1063 ? 0.103 23.734 12.961 1 63.91 1063 GLN B N 1
ATOM 17992 C CA . GLN B 1 1063 ? 0.681 25.031 12.68 1 63.91 1063 GLN B CA 1
ATOM 17993 C C . GLN B 1 1063 ? 1.229 25.688 13.945 1 63.91 1063 GLN B C 1
ATOM 17995 O O . GLN B 1 1063 ? 0.613 25.594 15.008 1 63.91 1063 GLN B O 1
ATOM 18000 N N . GLU B 1 1064 ? 2.445 26.234 13.836 1 64.75 1064 GLU B N 1
ATOM 18001 C CA . GLU B 1 1064 ? 3.074 26.922 14.961 1 64.75 1064 GLU B CA 1
ATOM 18002 C C . GLU B 1 1064 ? 2.297 28.172 15.344 1 64.75 1064 GLU B C 1
ATOM 18004 O O . GLU B 1 1064 ? 1.589 28.75 14.516 1 64.75 1064 GLU B O 1
ATOM 18009 N N . ASP B 1 1065 ? 2.205 28.453 16.609 1 63.62 1065 ASP B N 1
ATOM 18010 C CA . ASP B 1 1065 ? 1.591 29.672 17.125 1 63.62 1065 ASP B CA 1
ATOM 18011 C C . ASP B 1 1065 ? 2.51 30.359 18.125 1 63.62 1065 ASP B C 1
ATOM 18013 O O . ASP B 1 1065 ? 2.393 30.156 19.328 1 63.62 1065 ASP B O 1
ATOM 18017 N N . GLU B 1 1066 ? 3.455 31.219 17.609 1 65.19 1066 GLU B N 1
ATOM 18018 C CA . GLU B 1 1066 ? 4.41 31.891 18.484 1 65.19 1066 GLU B CA 1
ATOM 18019 C C . GLU B 1 1066 ? 3.91 33.281 18.891 1 65.19 1066 GLU B C 1
ATOM 18021 O O . GLU B 1 1066 ? 3.311 33.969 18.094 1 65.19 1066 GLU B O 1
ATOM 18026 N N . PRO B 1 1067 ? 4.051 33.562 20.234 1 63.97 1067 PRO B N 1
ATOM 18027 C CA . PRO B 1 1067 ? 3.619 34.875 20.688 1 63.97 1067 PRO B CA 1
ATOM 18028 C C . PRO B 1 1067 ? 4.441 36 20.078 1 63.97 1067 PRO B C 1
ATOM 18030 O O . PRO B 1 1067 ? 5.574 35.781 19.641 1 63.97 1067 PRO B O 1
ATOM 18033 N N . TYR B 1 1068 ? 3.826 37.125 20.016 1 61.25 1068 TYR B N 1
ATOM 18034 C CA . TYR B 1 1068 ? 4.492 38.344 19.531 1 61.25 1068 TYR B CA 1
ATOM 18035 C C . TYR B 1 1068 ? 5.719 38.656 20.391 1 61.25 1068 TYR B C 1
ATOM 18037 O O . TYR B 1 1068 ? 5.656 38.625 21.609 1 61.25 1068 TYR B O 1
ATOM 18045 N N . GLY B 1 1069 ? 6.879 38.781 19.875 1 57.62 1069 GLY B N 1
ATOM 18046 C CA . GLY B 1 1069 ? 8.109 39.156 20.562 1 57.62 1069 GLY B CA 1
ATOM 18047 C C . GLY B 1 1069 ? 8.992 37.938 20.859 1 57.62 1069 GLY B C 1
ATOM 18048 O O . GLY B 1 1069 ? 9.953 38.062 21.625 1 57.62 1069 GLY B O 1
ATOM 18049 N N . PHE B 1 1070 ? 8.672 36.875 20.375 1 63.88 1070 PHE B N 1
ATOM 18050 C CA . PHE B 1 1070 ? 9.406 35.625 20.609 1 63.88 1070 PHE B CA 1
ATOM 18051 C C . PHE B 1 1070 ? 10.844 35.75 20.094 1 63.88 1070 PHE B C 1
ATOM 18053 O O . PHE B 1 1070 ? 11.781 35.312 20.781 1 63.88 1070 PHE B O 1
ATOM 18060 N N . GLY B 1 1071 ? 11.133 36.406 19.062 1 63.84 1071 GLY B N 1
ATOM 18061 C CA . GLY B 1 1071 ? 12.43 36.375 18.406 1 63.84 1071 GLY B CA 1
ATOM 18062 C C . GLY B 1 1071 ? 13.414 37.375 18.969 1 63.84 1071 GLY B C 1
ATOM 18063 O O . GLY B 1 1071 ? 13.023 38.469 19.375 1 63.84 1071 GLY B O 1
ATOM 18064 N N . ASN B 1 1072 ? 14.688 36.875 19.375 1 68.62 1072 ASN B N 1
ATOM 18065 C CA . ASN B 1 1072 ? 15.773 37.719 19.812 1 68.62 1072 ASN B CA 1
ATOM 18066 C C . ASN B 1 1072 ? 16.562 38.281 18.609 1 68.62 1072 ASN B C 1
ATOM 18068 O O . ASN B 1 1072 ? 16.578 37.656 17.547 1 68.62 1072 ASN B O 1
ATOM 18072 N N . SER B 1 1073 ? 17 39.469 18.766 1 72.19 1073 SER B N 1
ATOM 18073 C CA . SER B 1 1073 ? 17.875 40.031 17.734 1 72.19 1073 SER B CA 1
ATOM 18074 C C . SER B 1 1073 ? 19.172 39.25 17.625 1 72.19 1073 SER B C 1
ATOM 18076 O O . SER B 1 1073 ? 19.672 38.719 18.609 1 72.19 1073 SER B O 1
ATOM 18078 N N . ILE B 1 1074 ? 19.578 38.906 16.453 1 76.94 1074 ILE B N 1
ATOM 18079 C CA . ILE B 1 1074 ? 20.781 38.125 16.172 1 76.94 1074 ILE B CA 1
ATOM 18080 C C . ILE B 1 1074 ? 22.031 39 16.359 1 76.94 1074 ILE B C 1
ATOM 18082 O O . ILE B 1 1074 ? 22.094 40.094 15.828 1 76.94 1074 ILE B O 1
ATOM 18086 N N . GLU B 1 1075 ? 22.969 38.562 17.281 1 72.69 1075 GLU B N 1
ATOM 18087 C CA . GLU B 1 1075 ? 24.219 39.281 17.547 1 72.69 1075 GLU B CA 1
ATOM 18088 C C . GLU B 1 1075 ? 25.281 38.938 16.516 1 72.69 1075 GLU B C 1
ATOM 18090 O O . GLU B 1 1075 ? 25.359 37.812 16.047 1 72.69 1075 GLU B O 1
ATOM 18095 N N . VAL B 1 1076 ? 25.953 39.969 15.969 1 71.56 1076 VAL B N 1
ATOM 18096 C CA . VAL B 1 1076 ? 27.031 39.781 15.008 1 71.56 1076 VAL B CA 1
ATOM 18097 C C . VAL B 1 1076 ? 28.344 39.469 15.742 1 71.56 1076 VAL B C 1
ATOM 18099 O O . VAL B 1 1076 ? 28.75 40.219 16.625 1 71.56 1076 VAL B O 1
ATOM 18102 N N . ASP B 1 1077 ? 28.781 38.188 15.906 1 63.16 1077 ASP B N 1
ATOM 18103 C CA . ASP B 1 1077 ? 30.062 37.844 16.516 1 63.16 1077 ASP B CA 1
ATOM 18104 C C . ASP B 1 1077 ? 31.156 37.688 15.461 1 63.16 1077 ASP B C 1
ATOM 18106 O O . ASP B 1 1077 ? 31.047 36.844 14.57 1 63.16 1077 ASP B O 1
ATOM 18110 N N . ASP B 1 1078 ? 32.125 38.562 15.312 1 61.22 1078 ASP B N 1
ATOM 18111 C CA . ASP B 1 1078 ? 33.156 38.531 14.312 1 61.22 1078 ASP B CA 1
ATOM 18112 C C . ASP B 1 1078 ? 34.375 37.719 14.781 1 61.22 1078 ASP B C 1
ATOM 18114 O O . ASP B 1 1078 ? 35.438 37.812 14.203 1 61.22 1078 ASP B O 1
ATOM 18118 N N . GLN B 1 1079 ? 34.219 36.812 15.797 1 62.78 1079 GLN B N 1
ATOM 18119 C CA . GLN B 1 1079 ? 35.406 36.062 16.25 1 62.78 1079 GLN B CA 1
ATOM 18120 C C . GLN B 1 1079 ? 35.656 34.844 15.344 1 62.78 1079 GLN B C 1
ATOM 18122 O O . GLN B 1 1079 ? 34.719 34.25 14.82 1 62.78 1079 GLN B O 1
ATOM 18127 N N . PRO B 1 1080 ? 37 34.625 15 1 70.25 1080 PRO B N 1
ATOM 18128 C CA . PRO B 1 1080 ? 37.312 33.469 14.172 1 70.25 1080 PRO B CA 1
ATOM 18129 C C . PRO B 1 1080 ? 36.938 32.156 14.828 1 70.25 1080 PRO B C 1
ATOM 18131 O O . PRO B 1 1080 ? 37.062 32 16.047 1 70.25 1080 PRO B O 1
ATOM 18134 N N . ILE B 1 1081 ? 36.219 31.297 14.125 1 74 1081 ILE B N 1
ATOM 18135 C CA . ILE B 1 1081 ? 35.75 30 14.602 1 74 1081 ILE B CA 1
ATOM 18136 C C . ILE B 1 1081 ? 36.812 28.938 14.312 1 74 1081 ILE B C 1
ATOM 18138 O O . ILE B 1 1081 ? 37.312 28.844 13.195 1 74 1081 ILE B O 1
ATOM 18142 N N . MET B 1 1082 ? 37.25 28.219 15.305 1 73.5 1082 MET B N 1
ATOM 18143 C CA . MET B 1 1082 ? 38.125 27.062 15.102 1 73.5 1082 MET B CA 1
ATOM 18144 C C . MET B 1 1082 ? 37.344 25.922 14.414 1 73.5 1082 MET B C 1
ATOM 18146 O O . MET B 1 1082 ? 36.375 25.406 14.953 1 73.5 1082 MET B O 1
ATOM 18150 N N . MET B 1 1083 ? 37.812 25.578 13.266 1 83.12 1083 MET B N 1
ATOM 18151 C CA . MET B 1 1083 ? 37.031 24.672 12.414 1 83.12 1083 MET B CA 1
ATOM 18152 C C . MET B 1 1083 ? 37.312 23.219 12.781 1 83.12 1083 MET B C 1
ATOM 18154 O O . MET B 1 1083 ? 36.469 22.344 12.539 1 83.12 1083 MET B O 1
ATOM 18158 N N . ASN B 1 1084 ? 38.5 22.891 13.305 1 81.62 1084 ASN B N 1
ATOM 18159 C CA . ASN B 1 1084 ? 38.875 21.516 13.609 1 81.62 1084 ASN B CA 1
ATOM 18160 C C . ASN B 1 1084 ? 38.469 21.125 15.031 1 81.62 1084 ASN B C 1
ATOM 18162 O O . ASN B 1 1084 ? 38.594 21.953 15.945 1 81.62 1084 ASN B O 1
ATOM 18166 N N . ARG B 1 1085 ? 37.875 19.891 15.117 1 80.88 1085 ARG B N 1
ATOM 18167 C CA . ARG B 1 1085 ? 37.562 19.344 16.438 1 80.88 1085 ARG B CA 1
ATOM 18168 C C . ARG B 1 1085 ? 38.688 18.469 16.953 1 80.88 1085 ARG B C 1
ATOM 18170 O O . ARG B 1 1085 ? 39.219 17.641 16.219 1 80.88 1085 ARG B O 1
ATOM 18177 N N . ASP B 1 1086 ? 39.188 18.719 18.062 1 71.81 1086 ASP B N 1
ATOM 18178 C CA . ASP B 1 1086 ? 40.281 17.969 18.641 1 71.81 1086 ASP B CA 1
ATOM 18179 C C . ASP B 1 1086 ? 39.781 16.797 19.484 1 71.81 1086 ASP B C 1
ATOM 18181 O O . ASP B 1 1086 ? 40.562 15.953 19.922 1 71.81 1086 ASP B O 1
ATOM 18185 N N . ASP B 1 1087 ? 38.5 16.641 19.688 1 72.44 1087 ASP B N 1
ATOM 18186 C CA . ASP B 1 1087 ? 37.969 15.633 20.609 1 72.44 1087 ASP B CA 1
ATOM 18187 C C . ASP B 1 1087 ? 37.594 14.352 19.859 1 72.44 1087 ASP B C 1
ATOM 18189 O O . ASP B 1 1087 ? 37.188 13.367 20.469 1 72.44 1087 ASP B O 1
ATOM 18193 N N . THR B 1 1088 ? 37.656 14.352 18.484 1 73.12 1088 THR B N 1
ATOM 18194 C CA . THR B 1 1088 ? 37.312 13.172 17.703 1 73.12 1088 THR B CA 1
ATOM 18195 C C . THR B 1 1088 ? 38.469 12.766 16.797 1 73.12 1088 THR B C 1
ATOM 18197 O O . THR B 1 1088 ? 39.188 13.617 16.281 1 73.12 1088 THR B O 1
ATOM 18200 N N . ASP B 1 1089 ? 38.688 11.492 16.672 1 66.75 1089 ASP B N 1
ATOM 18201 C CA . ASP B 1 1089 ? 39.781 10.961 15.875 1 66.75 1089 ASP B CA 1
ATOM 18202 C C . ASP B 1 1089 ? 39.531 11.156 14.383 1 66.75 1089 ASP B C 1
ATOM 18204 O O . ASP B 1 1089 ? 38.375 11.195 13.945 1 66.75 1089 ASP B O 1
ATOM 18208 N N . SER B 1 1090 ? 40.531 11.477 13.703 1 68 1090 SER B N 1
ATOM 18209 C CA . SER B 1 1090 ? 40.469 11.609 12.25 1 68 1090 SER B CA 1
ATOM 18210 C C . SER B 1 1090 ? 40.094 10.297 11.586 1 68 1090 SER B C 1
ATOM 18212 O O . SER B 1 1090 ? 40.344 9.219 12.133 1 68 1090 SER B O 1
ATOM 18214 N N . VAL B 1 1091 ? 39.094 10.344 10.75 1 61.94 1091 VAL B N 1
ATOM 18215 C CA . VAL B 1 1091 ? 38.656 9.148 10.055 1 61.94 1091 VAL B CA 1
ATOM 18216 C C . VAL B 1 1091 ? 39.531 8.906 8.812 1 61.94 1091 VAL B C 1
ATOM 18218 O O . VAL B 1 1091 ? 39.844 9.852 8.086 1 61.94 1091 VAL B O 1
ATOM 18221 N N . HIS B 1 1092 ? 40.094 7.77 8.82 1 52.72 1092 HIS B N 1
ATOM 18222 C CA . HIS B 1 1092 ? 40.875 7.355 7.668 1 52.72 1092 HIS B CA 1
ATOM 18223 C C . HIS B 1 1092 ? 40 7.121 6.449 1 52.72 1092 HIS B C 1
ATOM 18225 O O . HIS B 1 1092 ? 38.938 6.477 6.555 1 52.72 1092 HIS B O 1
ATOM 18231 N N . VAL B 1 1093 ? 39.875 8.117 5.574 1 50.56 1093 VAL B N 1
ATOM 18232 C CA . VAL B 1 1093 ? 39.125 7.871 4.355 1 50.56 1093 VAL B CA 1
ATOM 18233 C C . VAL B 1 1093 ? 40 7.16 3.33 1 50.56 1093 VAL B C 1
ATOM 18235 O O . VAL B 1 1093 ? 41.125 7.617 3.035 1 50.56 1093 VAL B O 1
ATOM 18238 N N . ASP B 1 1094 ? 39.812 5.941 3.213 1 39.16 1094 ASP B N 1
ATOM 18239 C CA . ASP B 1 1094 ? 40.531 5.32 2.092 1 39.16 1094 ASP B CA 1
ATOM 18240 C C . ASP B 1 1094 ? 40.125 5.961 0.768 1 39.16 1094 ASP B C 1
ATOM 18242 O O . ASP B 1 1094 ? 38.938 5.969 0.41 1 39.16 1094 ASP B O 1
ATOM 18246 N N . VAL B 1 1095 ? 40.875 7.035 0.409 1 39.25 1095 VAL B N 1
ATOM 18247 C CA . VAL B 1 1095 ? 40.719 7.898 -0.755 1 39.25 1095 VAL B CA 1
ATOM 18248 C C . VAL B 1 1095 ? 40 7.129 -1.877 1 39.25 1095 VAL B C 1
ATOM 18250 O O . VAL B 1 1095 ? 39.375 7.723 -2.738 1 39.25 1095 VAL B O 1
ATOM 18253 N N . LEU B 1 1096 ? 40.344 5.848 -2.008 1 32.66 1096 LEU B N 1
ATOM 18254 C CA . LEU B 1 1096 ? 39.875 5.086 -3.154 1 32.66 1096 LEU B CA 1
ATOM 18255 C C . LEU B 1 1096 ? 38.344 4.891 -3.084 1 32.66 1096 LEU B C 1
ATOM 18257 O O . LEU B 1 1096 ? 37.688 4.801 -4.117 1 32.66 1096 LEU B O 1
ATOM 18261 N N . ASN B 1 1097 ? 37.781 4.816 -1.905 1 33.62 1097 ASN B N 1
ATOM 18262 C CA . ASN B 1 1097 ? 36.406 4.414 -1.707 1 33.62 1097 ASN B CA 1
ATOM 18263 C C . ASN B 1 1097 ? 35.438 5.562 -1.989 1 33.62 1097 ASN B C 1
ATOM 18265 O O . ASN B 1 1097 ? 34.25 5.336 -2.316 1 33.62 1097 ASN B O 1
ATOM 18269 N N . ASP B 1 1098 ? 35.719 6.73 -1.563 1 34.25 1098 ASP B N 1
ATOM 18270 C CA . ASP B 1 1098 ? 34.781 7.844 -1.502 1 34.25 1098 ASP B CA 1
ATOM 18271 C C . ASP B 1 1098 ? 34.531 8.445 -2.887 1 34.25 1098 ASP B C 1
ATOM 18273 O O . ASP B 1 1098 ? 33.75 9.375 -3.041 1 34.25 1098 ASP B O 1
ATOM 18277 N N . GLU B 1 1099 ? 35.438 8.289 -3.744 1 31.31 1099 GLU B N 1
ATOM 18278 C CA . GLU B 1 1099 ? 35.188 9.016 -4.984 1 31.31 1099 GLU B CA 1
ATOM 18279 C C . GLU B 1 1099 ? 34.062 8.398 -5.789 1 31.31 1099 GLU B C 1
ATOM 18281 O O . GLU B 1 1099 ? 33.75 8.859 -6.887 1 31.31 1099 GLU B O 1
ATOM 18286 N N . ILE B 1 1100 ? 33.906 7.105 -5.734 1 30.81 1100 ILE B N 1
ATOM 18287 C CA . ILE B 1 1100 ? 32.812 6.629 -6.594 1 30.81 1100 ILE B CA 1
ATOM 18288 C C . ILE B 1 1100 ? 31.547 7.414 -6.297 1 30.81 1100 ILE B C 1
ATOM 18290 O O . ILE B 1 1100 ? 30.984 7.312 -5.203 1 30.81 1100 ILE B O 1
ATOM 18294 N N . GLY B 1 1101 ? 31.656 8.57 -6.727 1 29.02 1101 GLY B N 1
ATOM 18295 C CA . GLY B 1 1101 ? 30.578 9.539 -6.746 1 29.02 1101 GLY B CA 1
ATOM 18296 C C . GLY B 1 1101 ? 29.219 8.914 -7.008 1 29.02 1101 GLY B C 1
ATOM 18297 O O . GLY B 1 1101 ? 29.047 8.195 -7.992 1 29.02 1101 GLY B O 1
ATOM 18298 N N . VAL B 1 1102 ? 28.719 8.172 -6.074 1 29.66 1102 VAL B N 1
ATOM 18299 C CA . VAL B 1 1102 ? 27.281 8.125 -6.336 1 29.66 1102 VAL B CA 1
ATOM 18300 C C . VAL B 1 1102 ? 26.875 9.297 -7.223 1 29.66 1102 VAL B C 1
ATOM 18302 O O . VAL B 1 1102 ? 26.984 10.461 -6.816 1 29.66 1102 VAL B O 1
ATOM 18305 N N . ASP B 1 1103 ? 27.469 9.281 -8.438 1 27.36 1103 ASP B N 1
ATOM 18306 C CA . ASP B 1 1103 ? 26.766 10.305 -9.211 1 27.36 1103 ASP B CA 1
ATOM 18307 C C . ASP B 1 1103 ? 25.359 10.539 -8.656 1 27.36 1103 ASP B C 1
ATOM 18309 O O . ASP B 1 1103 ? 24.531 9.617 -8.617 1 27.36 1103 ASP B O 1
ATOM 18313 N N . GLU B 1 1104 ? 25.391 11.148 -7.535 1 29.53 1104 GLU B N 1
ATOM 18314 C CA . GLU B 1 1104 ? 24.125 11.75 -7.137 1 29.53 1104 GLU B CA 1
ATOM 18315 C C . GLU B 1 1104 ? 23.312 12.18 -8.359 1 29.53 1104 GLU B C 1
ATOM 18317 O O . GLU B 1 1104 ? 23.641 13.164 -9.016 1 29.53 1104 GLU B O 1
ATOM 18322 N N . GLU B 1 1105 ? 23.281 11.211 -9.359 1 27.97 1105 GLU B N 1
ATOM 18323 C CA . GLU B 1 1105 ? 22.234 11.758 -10.219 1 27.97 1105 GLU B CA 1
ATOM 18324 C C . GLU B 1 1105 ? 21.344 12.727 -9.461 1 27.97 1105 GLU B C 1
ATOM 18326 O O . GLU B 1 1105 ? 21.047 12.516 -8.281 1 27.97 1105 GLU B O 1
ATOM 18331 N N . GLU B 1 1106 ? 21.672 13.938 -9.766 1 27.48 1106 GLU B N 1
ATOM 18332 C CA . GLU B 1 1106 ? 20.656 14.922 -9.367 1 27.48 1106 GLU B CA 1
ATOM 18333 C C . GLU B 1 1106 ? 19.328 14.25 -9.078 1 27.48 1106 GLU B C 1
ATOM 18335 O O . GLU B 1 1106 ? 18.703 13.664 -9.969 1 27.48 1106 GLU B O 1
ATOM 18340 N N . ASP B 1 1107 ? 19.312 13.461 -8.055 1 28.62 1107 ASP B N 1
ATOM 18341 C CA . ASP B 1 1107 ? 17.984 13.102 -7.566 1 28.62 1107 ASP B CA 1
ATOM 18342 C C . ASP B 1 1107 ? 16.938 14.086 -8.07 1 28.62 1107 ASP B C 1
ATOM 18344 O O . ASP B 1 1107 ? 16.984 15.273 -7.758 1 28.62 1107 ASP B O 1
ATOM 18348 N N . ASP B 1 1108 ? 16.812 14.047 -9.281 1 27.19 1108 ASP B N 1
ATOM 18349 C CA . ASP B 1 1108 ? 15.625 14.789 -9.68 1 27.19 1108 ASP B CA 1
ATOM 18350 C C . ASP B 1 1108 ? 14.648 14.922 -8.523 1 27.19 1108 ASP B C 1
ATOM 18352 O O . ASP B 1 1108 ? 14.242 13.922 -7.922 1 27.19 1108 ASP B O 1
ATOM 18356 N N . ILE B 1 1109 ? 14.938 15.938 -7.855 1 29.61 1109 ILE B N 1
ATOM 18357 C CA . ILE B 1 1109 ? 14.062 16.516 -6.836 1 29.61 1109 ILE B CA 1
ATOM 18358 C C . ILE B 1 1109 ? 12.641 16.016 -7.043 1 29.61 1109 ILE B C 1
ATOM 18360 O O . ILE B 1 1109 ? 11.742 16.328 -6.254 1 29.61 1109 ILE B O 1
ATOM 18364 N N . ASP B 1 1110 ? 12.484 15.578 -8.266 1 27.97 1110 ASP B N 1
ATOM 18365 C CA . ASP B 1 1110 ? 11.062 15.289 -8.406 1 27.97 1110 ASP B CA 1
ATOM 18366 C C . ASP B 1 1110 ? 10.695 13.984 -7.695 1 27.97 1110 ASP B C 1
ATOM 18368 O O . ASP B 1 1110 ? 9.711 13.336 -8.047 1 27.97 1110 ASP B O 1
ATOM 18372 N N . ALA B 1 1111 ? 11.719 13.406 -7.074 1 31.25 1111 ALA B N 1
ATOM 18373 C CA . ALA B 1 1111 ? 11.25 12.172 -6.465 1 31.25 1111 ALA B CA 1
ATOM 18374 C C . ALA B 1 1111 ? 10.016 12.422 -5.602 1 31.25 1111 ALA B C 1
ATOM 18376 O O . ALA B 1 1111 ? 10 13.336 -4.773 1 31.25 1111 ALA B O 1
ATOM 18377 N N . PHE B 1 1112 ? 8.984 11.984 -6.117 1 29.78 1112 PHE B N 1
ATOM 18378 C CA . PHE B 1 1112 ? 7.734 12.047 -5.371 1 29.78 1112 PHE B CA 1
ATOM 18379 C C . PHE B 1 1112 ? 7.957 11.68 -3.91 1 29.78 1112 PHE B C 1
ATOM 18381 O O . PHE B 1 1112 ? 8.633 10.688 -3.611 1 29.78 1112 PHE B O 1
ATOM 18388 N N . ILE B 1 1113 ? 8.25 12.578 -3.152 1 32.03 1113 ILE B N 1
ATOM 18389 C CA . ILE B 1 1113 ? 8.141 12.266 -1.732 1 32.03 1113 ILE B CA 1
ATOM 18390 C C . ILE B 1 1113 ? 6.902 11.398 -1.486 1 32.03 1113 ILE B C 1
ATOM 18392 O O . ILE B 1 1113 ? 5.777 11.844 -1.71 1 32.03 1113 ILE B O 1
ATOM 18396 N N . ASN B 1 1114 ? 6.941 10.242 -1.874 1 30.12 1114 ASN B N 1
ATOM 18397 C CA . ASN B 1 1114 ? 5.801 9.398 -1.528 1 30.12 1114 ASN B CA 1
ATOM 18398 C C . ASN B 1 1114 ? 5.598 9.328 -0.018 1 30.12 1114 ASN B C 1
ATOM 18400 O O . ASN B 1 1114 ? 6.199 8.492 0.655 1 30.12 1114 ASN B O 1
ATOM 18404 N N . ASP B 1 1115 ? 5.441 10.383 0.583 1 34.41 1115 ASP B N 1
ATOM 18405 C CA . ASP B 1 1115 ? 4.977 10.383 1.966 1 34.41 1115 ASP B CA 1
ATOM 18406 C C . ASP B 1 1115 ? 3.799 9.422 2.148 1 34.41 1115 ASP B C 1
ATOM 18408 O O . ASP B 1 1115 ? 3.215 9.352 3.232 1 34.41 1115 ASP B O 1
ATOM 18412 N N . ASP B 1 1116 ? 3.244 8.992 1.008 1 33.16 1116 ASP B N 1
ATOM 18413 C CA . ASP B 1 1116 ? 1.86 8.531 1.085 1 33.16 1116 ASP B CA 1
ATOM 18414 C C . ASP B 1 1116 ? 1.724 7.355 2.049 1 33.16 1116 ASP B C 1
ATOM 18416 O O . ASP B 1 1116 ? 0.649 7.125 2.607 1 33.16 1116 ASP B O 1
ATOM 18420 N N . ASP B 1 1117 ? 2.572 6.359 1.799 1 32.38 1117 ASP B N 1
ATOM 18421 C CA . ASP B 1 1117 ? 1.827 5.184 2.234 1 32.38 1117 ASP B CA 1
ATOM 18422 C C . ASP B 1 1117 ? 1.449 5.289 3.711 1 32.38 1117 ASP B C 1
ATOM 18424 O O . ASP B 1 1117 ? 0.499 4.645 4.16 1 32.38 1117 ASP B O 1
ATOM 18428 N N . ASP B 1 1118 ? 2.527 5.625 4.48 1 30.67 1118 ASP B N 1
ATOM 18429 C CA . ASP B 1 1118 ? 2.205 5.301 5.867 1 30.67 1118 ASP B CA 1
ATOM 18430 C C . ASP B 1 1118 ? 1.275 6.352 6.473 1 30.67 1118 ASP B C 1
ATOM 18432 O O . ASP B 1 1118 ? 1.688 7.129 7.336 1 30.67 1118 ASP B O 1
ATOM 18436 N N . ASP B 1 1119 ? 0.753 7.109 5.691 1 30.06 1119 ASP B N 1
ATOM 18437 C CA . ASP B 1 1119 ? -0.009 8.086 6.461 1 30.06 1119 ASP B CA 1
ATOM 18438 C C . ASP B 1 1119 ? -0.855 7.406 7.535 1 30.06 1119 ASP B C 1
ATOM 18440 O O . ASP B 1 1119 ? -1.883 7.941 7.953 1 30.06 1119 ASP B O 1
ATOM 18444 N N . ASP B 1 1120 ? -0.773 6.188 7.59 1 28.36 1120 ASP B N 1
ATOM 18445 C CA . ASP B 1 1120 ? -1.495 5.898 8.828 1 28.36 1120 ASP B CA 1
ATOM 18446 C C . ASP B 1 1120 ? -0.955 6.734 9.984 1 28.36 1120 ASP B C 1
ATOM 18448 O O . ASP B 1 1120 ? 0.183 6.543 10.414 1 28.36 1120 ASP B O 1
ATOM 18452 N N . MET B 1 1121 ? -0.958 8.078 9.883 1 27.27 1121 MET B N 1
ATOM 18453 C CA . MET B 1 1121 ? -1.032 8.562 11.258 1 27.27 1121 MET B CA 1
ATOM 18454 C C . MET B 1 1121 ? -1.585 7.488 12.188 1 27.27 1121 MET B C 1
ATOM 18456 O O . MET B 1 1121 ? -2.701 7.008 11.992 1 27.27 1121 MET B O 1
ATOM 18460 N N . ILE B 1 1122 ? -0.781 6.645 12.422 1 26.92 1122 ILE B N 1
ATOM 18461 C CA . ILE B 1 1122 ? -1.09 5.809 13.578 1 26.92 1122 ILE B CA 1
ATOM 18462 C C . ILE B 1 1122 ? -1.972 6.586 14.555 1 26.92 1122 ILE B C 1
ATOM 18464 O O . ILE B 1 1122 ? -1.54 7.59 15.125 1 26.92 1122 ILE B O 1
ATOM 18468 N N . ASP B 1 1123 ? -3.068 6.973 14.141 1 25.86 1123 ASP B N 1
ATOM 18469 C CA . ASP B 1 1123 ? -3.92 7.117 15.32 1 25.86 1123 ASP B CA 1
ATOM 18470 C C . ASP B 1 1123 ? -3.471 6.188 16.438 1 25.86 1123 ASP B C 1
ATOM 18472 O O . ASP B 1 1123 ? -3.549 4.961 16.312 1 25.86 1123 ASP B O 1
ATOM 18476 N N . VAL B 1 1124 ? -2.326 6.449 16.938 1 26.56 1124 VAL B N 1
ATOM 18477 C CA . VAL B 1 1124 ? -2.191 5.996 18.312 1 26.56 1124 VAL B CA 1
ATOM 18478 C C . VAL B 1 1124 ? -3.547 6.055 19.016 1 26.56 1124 VAL B C 1
ATOM 18480 O O . VAL B 1 1124 ? -4.035 7.137 19.344 1 26.56 1124 VAL B O 1
ATOM 18483 N N . GLN B 1 1125 ? -4.555 5.68 18.359 1 24.94 1125 GLN B N 1
ATOM 18484 C CA . GLN B 1 1125 ? -5.586 5.438 19.359 1 24.94 1125 GLN B CA 1
ATOM 18485 C C . GLN B 1 1125 ? -4.977 4.895 20.656 1 24.94 1125 GLN B C 1
ATOM 18487 O O . GLN B 1 1125 ? -4.277 3.881 20.641 1 24.94 1125 GLN B O 1
ATOM 18492 N N . THR B 1 1126 ? -4.477 5.859 21.453 1 24.95 1126 THR B N 1
ATOM 18493 C CA . THR B 1 1126 ? -4.484 5.574 22.891 1 24.95 1126 THR B CA 1
ATOM 18494 C C . THR B 1 1126 ? -5.574 4.566 23.234 1 24.95 1126 THR B C 1
ATOM 18496 O O . THR B 1 1126 ? -6.742 4.762 22.891 1 24.95 1126 THR B O 1
ATOM 18499 N N . SER B 1 1127 ? -5.234 3.357 23.062 1 25.7 1127 SER B N 1
ATOM 18500 C CA . SER B 1 1127 ? -6.012 2.395 23.844 1 25.7 1127 SER B CA 1
ATOM 18501 C C . SER B 1 1127 ? -6.48 3 25.156 1 25.7 1127 SER B C 1
ATOM 18503 O O . SER B 1 1127 ? -5.691 3.141 26.094 1 25.7 1127 SER B O 1
ATOM 18505 N N . ASP B 1 1128 ? -7.125 4.133 25.25 1 21.98 1128 ASP B N 1
ATOM 18506 C CA . ASP B 1 1128 ? -7.891 4.223 26.484 1 21.98 1128 ASP B CA 1
ATOM 18507 C C . ASP B 1 1128 ? -8.539 2.881 26.828 1 21.98 1128 ASP B C 1
ATOM 18509 O O . ASP B 1 1128 ? -9.156 2.248 25.969 1 21.98 1128 ASP B O 1
ATOM 18513 N N . ASP B 1 1129 ? -8.016 2.301 27.891 1 23.39 1129 ASP B N 1
ATOM 18514 C CA . ASP B 1 1129 ? -8.555 1.314 28.828 1 23.39 1129 ASP B CA 1
ATOM 18515 C C . ASP B 1 1129 ? -10.023 1.586 29.125 1 23.39 1129 ASP B C 1
ATOM 18517 O O . ASP B 1 1129 ? -10.344 2.377 30.016 1 23.39 1129 ASP B O 1
ATOM 18521 N N . GLU B 1 1130 ? -10.914 2.006 28.438 1 21.89 1130 GLU B N 1
ATOM 18522 C CA . GLU B 1 1130 ? -12.18 1.791 29.125 1 21.89 1130 GLU B CA 1
ATOM 18523 C C . GLU B 1 1130 ? -12.219 0.417 29.781 1 21.89 1130 GLU B C 1
ATOM 18525 O O . GLU B 1 1130 ? -12.109 -0.608 29.109 1 21.89 1130 GLU B O 1
ATOM 18530 N N . LEU B 1 1131 ? -11.961 0.327 31.188 1 21.66 1131 LEU B N 1
ATOM 18531 C CA . LEU B 1 1131 ? -12.281 -0.494 32.344 1 21.66 1131 LEU B CA 1
ATOM 18532 C C . LEU B 1 1131 ? -13.727 -0.983 32.281 1 21.66 1131 LEU B C 1
ATOM 18534 O O . LEU B 1 1131 ? -14.258 -1.489 33.281 1 21.66 1131 LEU B O 1
ATOM 18538 N N . SER B 1 1132 ? -14.773 -0.507 31.672 1 20.48 1132 SER B N 1
ATOM 18539 C CA . SER B 1 1132 ? -15.992 -1.106 32.219 1 20.48 1132 SER B CA 1
ATOM 18540 C C . SER B 1 1132 ? -15.82 -2.6 32.438 1 20.48 1132 SER B C 1
ATOM 18542 O O . SER B 1 1132 ? -14.992 -3.248 31.797 1 20.48 1132 SER B O 1
ATOM 18544 N N . ASP B 1 1133 ? -16.609 -3.105 33.656 1 20.19 1133 ASP B N 1
ATOM 18545 C CA . ASP B 1 1133 ? -17.016 -4.27 34.438 1 20.19 1133 ASP B CA 1
ATOM 18546 C C . ASP B 1 1133 ? -17.141 -5.504 33.562 1 20.19 1133 ASP B C 1
ATOM 18548 O O . ASP B 1 1133 ? -16.906 -5.438 32.344 1 20.19 1133 ASP B O 1
ATOM 18552 N N . GLU B 1 1134 ? -18.469 -6.047 33.875 1 19.98 1134 GLU B N 1
ATOM 18553 C CA . GLU B 1 1134 ? -19.109 -7.312 34.219 1 19.98 1134 GLU B CA 1
ATOM 18554 C C . GLU B 1 1134 ? -19.234 -8.219 33 1 19.98 1134 GLU B C 1
ATOM 18556 O O . GLU B 1 1134 ? -18.859 -9.391 33.062 1 19.98 1134 GLU B O 1
ATOM 18561 N N . SER B 1 1135 ? -20.438 -7.898 32.344 1 19.19 1135 SER B N 1
ATOM 18562 C CA . SER B 1 1135 ? -21.328 -9.023 32.062 1 19.19 1135 SER B CA 1
ATOM 18563 C C . SER B 1 1135 ? -20.766 -9.891 30.953 1 19.19 1135 SER B C 1
ATOM 18565 O O . SER B 1 1135 ? -20.906 -9.562 29.766 1 19.19 1135 SER B O 1
ATOM 18567 N N . PHE B 1 1136 ? -19.562 -10.156 30.984 1 18.59 1136 PHE B N 1
ATOM 18568 C CA . PHE B 1 1136 ? -19.641 -11.523 30.484 1 18.59 1136 PHE B CA 1
ATOM 18569 C C . PHE B 1 1136 ? -20.734 -12.305 31.219 1 18.59 1136 PHE B C 1
ATOM 18571 O O . PHE B 1 1136 ? -21.094 -11.961 32.344 1 18.59 1136 PHE B O 1
ATOM 18578 N N . TYR B 1 1137 ? -21.719 -13.195 30.672 1 21.16 1137 TYR B N 1
ATOM 18579 C CA . TYR B 1 1137 ? -22.859 -13.93 31.234 1 21.16 1137 TYR B CA 1
ATOM 18580 C C . TYR B 1 1137 ? -22.516 -14.508 32.594 1 21.16 1137 TYR B C 1
ATOM 18582 O O . TYR B 1 1137 ? -23.359 -15.109 33.25 1 21.16 1137 TYR B O 1
ATOM 18590 N N . GLY B 1 1138 ? -21.375 -14.805 33.188 1 18.42 1138 GLY B N 1
ATOM 18591 C CA . GLY B 1 1138 ? -21.625 -15.789 34.25 1 18.42 1138 GLY B CA 1
ATOM 18592 C C . GLY B 1 1138 ? -22.25 -15.195 35.5 1 18.42 1138 GLY B C 1
ATOM 18593 O O . GLY B 1 1138 ? -23.297 -15.664 35.938 1 18.42 1138 GLY B O 1
ATOM 18594 N N . ASP B 1 1139 ? -21.641 -14.82 36.719 1 17 1139 ASP B N 1
ATOM 18595 C CA . ASP B 1 1139 ? -21.953 -15.383 38.031 1 17 1139 ASP B CA 1
ATOM 18596 C C . ASP B 1 1139 ? -23.188 -14.703 38.656 1 17 1139 ASP B C 1
ATOM 18598 O O . ASP B 1 1139 ? -23.562 -13.609 38.219 1 17 1139 ASP B O 1
ATOM 18602 N N . SER B 1 1140 ? -23.719 -15.359 39.844 1 16.97 1140 SER B N 1
ATOM 18603 C CA . SER B 1 1140 ? -24.422 -15.547 41.125 1 16.97 1140 SER B CA 1
ATOM 18604 C C . SER B 1 1140 ? -24.312 -14.312 42 1 16.97 1140 SER B C 1
ATOM 18606 O O . SER B 1 1140 ? -25.328 -13.789 42.469 1 16.97 1140 SER B O 1
ATOM 18608 N N . GLU B 1 1141 ? -23.312 -14.258 43.094 1 16.16 1141 GLU B N 1
ATOM 18609 C CA . GLU B 1 1141 ? -23.516 -14.234 44.531 1 16.16 1141 GLU B CA 1
ATOM 18610 C C . GLU B 1 1141 ? -23.484 -12.805 45.062 1 16.16 1141 GLU B C 1
ATOM 18612 O O . GLU B 1 1141 ? -22.422 -12.258 45.344 1 16.16 1141 GLU B O 1
ATOM 18617 N N . ALA B 1 1142 ? -23.812 -11.664 44.656 1 15.4 1142 ALA B N 1
ATOM 18618 C CA . ALA B 1 1142 ? -24.109 -10.781 45.812 1 15.4 1142 ALA B CA 1
ATOM 18619 C C . ALA B 1 1142 ? -25.219 -11.367 46.688 1 15.4 1142 ALA B C 1
ATOM 18621 O O . ALA B 1 1142 ? -26.281 -11.75 46.188 1 15.4 1142 ALA B O 1
ATOM 18622 N N . GLU B 1 1143 ? -24.703 -12.039 47.906 1 15.38 1143 GLU B N 1
ATOM 18623 C CA . GLU B 1 1143 ? -24.906 -11.477 49.25 1 15.38 1143 GLU B CA 1
ATOM 18624 C C . GLU B 1 1143 ? -24.578 -9.984 49.25 1 15.38 1143 GLU B C 1
ATOM 18626 O O . GLU B 1 1143 ? -23.578 -9.547 48.688 1 15.38 1143 GLU B O 1
#

Sequence (2286 aa):
MDRSWMEIRNRRHPLYIEGVKEFIKFAIDHMPPSETLIWCPCIRCNNFNKMTPDEAEEHMYAWGVVVAYNRWVYHGEEFDQENNGHGNTNIEEDGITVDAMQEILDDVRAEQFTNDWTGSSATGHGPDMSNDLLGEGNKFARLMRDAEKELYPGCEKFSVLSFIMMLLHIKLISKWSNNSFDMLLKLLSDAFPPGATIPRTYKEAKKVIRDLGLTYKKIHVCKNDCILFWKDYEFEDMCPSCKTPRYKEEVRKGKSKRVPHKVLRYFPVKQKLRRFFGSRKIAEDMTWHKDKRVEEEGVMRHPADSLTWKDFDQKHESFASDPRNVRLGLASDGFNPFGSMSNSYSVWPVILVPYNLPPWKCMKDPFFMLTLLIPGRKSPGVDIDVFLRPLIDELKELWSIGVDTYDAVTKQIFQLRAALLWTINDLPAYANLSGWSTKGKLACPNCNEDASHQYLHNGKKTCYMGHSRFLPMDHPMRKSNHTFDGKAEHRPEPKFLSGEDVVAQLNRLVQTIFGKVDERGKKRKRSPSYLNWSKRSIFFELPYWETLLLRHNLDVMHIVKNIFESIIGTIMNILGKTKDSYKARLDMVAMKIRHELHPKCVDGKTYIPPACYTFSPSEKSDFCEFLSSVKFPDNYASNISRCVTDDDRITGLKSHDCHVLLLRLLPVALRGYLRKDVSKTLIEMSCFFKELTSRTLHVDVLKRLKSDIVLILCKLEKIFPPAFFDVMIHLSIHLAEEAMLGGPVQFRWMYPFERYMKVLKGYARNKARPEGSIAEGYIDNECMTFCSMYFEGIETRFNRAERNYEGDTSTNQGSGLPIFSQNACGLGAAKYDELNREELAMAQTYVLNNCEEVYPYIEQHKEELKRQSNRDIEKRHQSEFQKWFLELVTRKWKEGSEGVTIQLLNLARGPDRRVTCYNGCLVKGFRFHTQEREMHRKCQNSGVVVMGNHKGESIDFYGVVKDVIELSYLGGNHIMLFKCDWWDVGSARGILVDDYNFTSVNVSKTWYVDEPFVLACQVEQVCYLKDTVNGENWRVVQKIAPRAVYDMPEEEEEEHEEDEPYQEDEPYGFGNSIEVDDQPIMMNRDDTDSVHVDVLNDEIGVDEEEDDIDAFINDDDDDDMIDVQTSDDELSDESFYGDSEAEMDRSWMEIRNRRHPLYIEGVKEFIKFAIDHMPPSETLIWCPCIRCNNFNKMTPDEAEEHMYAWGVVVAYNRWVYHGEEFDQENNGHGNTNIEEDGITVDAMQEILDDVRAEQFTNDWTGSSATGHGPDMSNDLLGEGNKFARLMRDAEKELYPGCEKFSVLSFIMMLLHIKLISKWSNNSFDMLLKLLSDAFPPGATIPRTYKEAKKVIRDLGLTYKKIHVCKNDCILFWKDYEFEDMCPSCKTPRYKEEVRKGKSKRVPHKVLRYFPVKQKLRRFFGSRKIAEDMTWHKDKRVEEEGVMRHPADSLTWKDFDQKHESFASDPRNVRLGLASDGFNPFGSMSNSYSVWPVILVPYNLPPWKCMKDPFFMLTLLIPGRKSPGVDIDVFLRPLIDELKELWSIGVDTYDAVTKQIFQLRAALLWTINDLPAYANLSGWSTKGKLACPNCNEDASHQYLHNGKKTCYMGHSRFLPMDHPMRKSNHTFDGKAEHRPEPKFLSGEDVVAQLNRLVQTIFGKVDERGKKRKRSPSYLNWSKRSIFFELPYWETLLLRHNLDVMHIVKNIFESIIGTIMNILGKTKDSYKARLDMVAMKIRHELHPKCVDGKTYIPPACYTFSPSEKSDFCEFLSSVKFPDNYASNISRCVTDDDRITGLKSHDCHVLLLRLLPVALRGYLRKDVSKTLIEMSCFFKELTSRTLHVDVLKRLKSDIVLILCKLEKIFPPAFFDVMIHLSIHLAEEAMLGGPVQFRWMYPFERYMKVLKGYARNKARPEGSIAEGYIDNECMTFCSMYFEGIETRFNRAERNYEGDTSTNQGSGLPIFSQNACGLGAAKYDELNREELAMAQTYVLNNCEEVYPYIEQHKEELKRQSNRDIEKRHQSEFQKWFLELVTRKWKEGSEGVTIQLLNLARGPDRRVTCYNGCLVKGFRFHTQEREMHRKCQNSGVVVMGNHKGESIDFYGVVKDVIELSYLGGNHIMLFKCDWWDVGSARGILVDDYNFTSVNVSKTWYVDEPFVLACQVEQVCYLKDTVNGENWRVVQKIAPRAVYDMPEEEEEEHEEDEPYQEDEPYGFGNSIEVDDQPIMMNRDDTDSVHVDVLNDEIGVDEEEDDIDAFINDDDDDDMIDVQTSDDELSDESFYGDSEAE

Radius of gyration: 42.37 Å; Cα contacts (8 Å, |Δi|>4): 3642; chains: 2; bounding box: 117×101×122 Å

InterPro domains:
  IPR004242 Transposon, En/Spm-like [PF02992] (298-508)
  IPR025312 Domain of unknown function DUF4216 [PF13952] (965-1037)
  IPR025452 Domain of unknown function DUF4218 [PF13960] (692-804)
  IPR029480 Transposase-associated domain [PF13963] (3-77)

pLDDT: mean 80.53, std 19.38, range [15.35, 98.25]

Foldseek 3Di:
DPLVLLVDPQLPDPSVLVNLVVVLVLLVVQDPPVDQWAQQQFLQRVRVDTDGSVVSSVRCSVRNGDSVPSDVVRSRRDDPPPPPPPPPCPVPPPPQPPLLLVVLLQLLVQLPRPPVPDPPPPPDPDDDPDPVSSVLSVLSSVSVVQSPACQAVPHRRDGNNSVLLVLLQCCQVVVPDQVVSLVVQCVCVVVDDPRGDTDNHPVVSVSNLVSLFAAWDKWQADLFLQAICDDVNVPPQADPQPRHGQFDDDDPPDDDDTHGNFIKIFDAPQSVLLSLQSDQVSLVQLLCLPPPADADPQKFQALCNFPLNVLLCVVCVVQVVDSNAWEKEKEKFWDDLPLDLVQQAIKIWIKIFTRSGDPQPGLDLLRIDTGIIGGDRHDQALSVLNSCVVVLVSLQCLAPPADWHAGPNVRDTDGYHYDYAAYFYELSVLCNQQQFDLDDAQNDPFLQPNFAWDAQPLQRDIFGDDLCQAPDQPDPLQQVQQLFLNDHHRHHDRDGAALVNVVVLQVVDDADRGTNPPDPPDDPDDDVSNRRGRHHHSNVVRPSQSHGSYHYDHAPLVLLLLLLQALCCQQAVPPPRHLPFLSLLVSCVVSVHQVVQHWDQDPNFTFGFDWQSHFFPVLLVVLLVQLLPDFAAPLADFNQNVQQDPVSDGHDDASLNSLCCQQPVLLQSLVQGTDPLNSVLSNQVSPLVLQQQASMHGNVVLVLSLNSLSLSSSSVSSFDGRSSRDVSSVNSNCSSVVCSRRPHSQSRHCVSVVVSVLVLSSQQPDPVCRSVSSSVSVRSVSSSLSVCVSDDPDDHLQPDDAPLRLDPLPPPPPPAFVQLSARKDFDFDWDKDFDDPLVQLLQLLQSLVPGPLNVVVLVVQLVVLVVVPVPPSVVCCSVCVLVVQQVVLVVCVVVVPPSRDPNSNQSSVGFDRMKIWGQWMRHPQAIAGAPVLCVPASHHRFWKWFFDDDPRDTDIWIWGFHIWIWTATPPRGIFIKTQTWTFDPPDPVAWDQDPLRWIKGFQVHTDPNSNRIDGPHRIFTWDWRARSHPDGRITTIGGADRAQDRPRPDPDPRSNRHDRHGTNHDDPPSRDNDDDDPDNDNTGDPVHDTDRDRVVPRSPPPVVPVPPVSSPSCSPDVPPPPPPPPPPPSPDDDPPPDDDDDD/DDLVLLVDPQLPDPSVLVNLVVVLVLLVVQDDPVDQWAQQQFLQRVRVDTHGSVVSSVRCSVRNGDSVPSDVVRRHRDDPPPPPPPPPCPVPVPPQQPLLLVVLLQLLVQLPPPVVPDPPPDPDPDPPPDPVVVVLSVLSSVSVVQSPACQAVPHRRDGNNSVLLVLLQCCQVVVPDQVVSLVVQCVCVVVDDPRGDTDNHVVVSVSNLVSLFDDKDKWQADLFLQAICDDVNVPPQADPFPRHGQFDDPPPPDDDDGHGNFIKIFDAPQSVLLSLQSDQVSLVQLLCLPPPADADPQKFQALCNFPLNVLLCVVCVVQVVDSNAWEKEKEKFWDDLVLDLVQQAIKIWIKIFTRSGDPQPGLDLLRIDTGIIGGDRHDQALSVLNSCVVVLVSLQCLAPPADWHQGPNVRDTDGYHYDYAAYFYELSVLCNQAQFDLDDAQNDPFLQPNFAWDAQPLQRDIFGDDLCQAPDQPDPLQQPQQLFLNDHHRHHDRDGAALVNVVVLQVVDDADRGTNPPDPPDDPDDDVSNRRGRHHHSCVVRPSQSHGSYHYDHAPLVLLLLLLQALCCQQAVPPPRHLPFPSLLVSCVVSVHQVVQHWDQDPNFTFGFDWQSHFFPVLLVVLLVQLLPDFAAPLADFNQNVQQDPVSDGHDDASLNSLCCQQPVLLQSLVQGTDPLNSVLSNQVSPLVLQQLASMHGNVVLVLSLNSLSLSSSSVSSFDGRSSRDVSSVCSNCSSVVCSRRPHSQSRHCVSVVVSVLVLSSQQPDPVCRSVSSSVSVRSVSSSLSVCVSDDPDDHLQPDAAPLRLDDLPPPPPPAFVQLSARKDFDFDWDKDFDDPLVQLLQLLQSLVPGPLNVVVLVVQLVVVVVVPVPPSVVCCSVCVLVVLQVVLVVCVVVVPPSRDPNSNQSSVGFDRMKIWGQWMRHPQATAGAPVLCVPASHHRFWKWFFDDDPRDTDIWIWGFHIWIWTATPPRGIFIKTQTWTFDPPDCVAWDQDPLRWIKGFQVHTDPNSNRIDGPHRIFTWDWRARSHPDGRITTIGGADHASDRPRPDPDPRSRRSDRHGTNHDDPPSRDNDDDDPDNDNTGDPVHDTDRDRVVPRSPPPVVPVPPVSSPSCSPDVVPPPPPPPPPPNPDDDPPPDDDDDD

Organism: Rhododendron simsii (NCBI:txid118357)